Protein AF-0000000078760171 (afdb_homodimer)

Organism: Enterococcus faecium (strain ATCC BAA-472 / TX0016 / DO) (NCBI:txid333849)

Sequence (1732 aa):
MIYLLKNTIQWLKNHLGLFKTIFLISVIVIIVGELMSIGKTLSIQQLGETFATIPVWKSGLMLLIGLISVLPMVGYDIILNRMLEQKQNPRYLFETSWLINTINNIAGFGGFVSVGLRSELYGQKKESRNVIQALSKVFLFLMAGLSIYSLLSFLLVVFTPVAPFLKQYWIWLIGGGLYFPVVFLFTTFKKKGFLGGTSLKTQGQLLLVSLLEWTGVLFSFLSVGYLMEIRIDLWQTIPLFIAASVIGIVSMIPGEIGSFDVMMIIGLSAIGVPREIVVVWILLYRLFYYIIPFLIGIVFFFKNIGSTFDQRYSGIPKQLATEIAHKIVVVLLYFSGIMLVLSATIPQAFTEFRWLHSLNPLKFHFIIQFPSILLGFLLIIMGRGIAARVKRAYLPTIFLIVLALLYVLLSDFSFTPVVFLSILLLIILASKNELFREQLIYSWEWRTIDGIIIGALSLLYIVIGVYNLPDFPHRRHHFISFFLFPSEKIWFSGLLAIIAVSFMIVLFVHFLQGEKKQIGEAFNEEKALKILTTYGGNSDSQLIFLKDKRMFAYEKDGEPTVLLQFACFNNKCIVMGDPSGKKEDFPEAIEAFIEETDRLCYLPVFYETSEEIVMILHEFGYDFIKMGEEAYVDLNSFTTSGKKMKGTRAVLNRIEREGFTFDVLQPPFSTEQMSTFKNISDNWLGSRKEKGFSLGFFSEDYLQRAPIAVVKNTQEEIVAFATIMPTYTNNKVGTIDLMRYDSKKAPSGSMDFLFLHLFAYMKEEHIQWFNLGMAPLSNVGTSRKSFLQERIAYLVYEFGSHFYSFHGLREYKSKYATNWVSRYTLYSRDSWIAYVMIALLIIDNAPVEQTQGRISGLKKWIRRKYMIYLLKNTIQWLKNHLGLFKTIFLISVIVIIVGELMSIGKTLSIQQLGETFATIPVWKSGLMLLIGLISVLPMVGYDIILNRMLEQKQNPRYLFETSWLINTINNIAGFGGFVSVGLRSELYGQKKESRNVIQALSKVFLFLMAGLSIYSLLSFLLVVFTPVAPFLKQYWIWLIGGGLYFPVVFLFTTFKKKGFLGGTSLKTQGQLLLVSLLEWTGVLFSFLSVGYLMEIRIDLWQTIPLFIAASVIGIVSMIPGEIGSFDVMMIIGLSAIGVPREIVVVWILLYRLFYYIIPFLIGIVFFFKNIGSTFDQRYSGIPKQLATEIAHKIVVVLLYFSGIMLVLSATIPQAFTEFRWLHSLNPLKFHFIIQFPSILLGFLLIIMGRGIAARVKRAYLPTIFLIVLALLYVLLSDFSFTPVVFLSILLLIILASKNELFREQLIYSWEWRTIDGIIIGALSLLYIVIGVYNLPDFPHRRHHFISFFLFPSEKIWFSGLLAIIAVSFMIVLFVHFLQGEKKQIGEAFNEEKALKILTTYGGNSDSQLIFLKDKRMFAYEKDGEPTVLLQFACFNNKCIVMGDPSGKKEDFPEAIEAFIEETDRLCYLPVFYETSEEIVMILHEFGYDFIKMGEEAYVDLNSFTTSGKKMKGTRAVLNRIEREGFTFDVLQPPFSTEQMSTFKNISDNWLGSRKEKGFSLGFFSEDYLQRAPIAVVKNTQEEIVAFATIMPTYTNNKVGTIDLMRYDSKKAPSGSMDFLFLHLFAYMKEEHIQWFNLGMAPLSNVGTSRKSFLQERIAYLVYEFGSHFYSFHGLREYKSKYATNWVSRYTLYSRDSWIAYVMIALLIIDNAPVEQTQGRISGLKKWIRRKY

Nearest PDB structures (foldseek):
  4v36-assembly2_B  TM=9.295E-01  e=2.066E-29  Bacillus licheniformis
  4v36-assembly1_A  TM=9.347E-01  e=2.568E-29  Bacillus licheniformis
  5vrv-assembly3_E  TM=9.074E-01  e=1.550E-21  Agrobacterium fabrum str. C58
  5vrv-assembly1_A  TM=9.097E-01  e=3.700E-21  Agrobacterium fabrum str. C58
  7f47-assembly1_A  TM=4.117E-01  e=2.328E-34  Rhizobium etli CFN 42

Structure (mmCIF, N/CA/C/O backbone):
data_AF-0000000078760171-model_v1
#
loop_
_entity.id
_entity.type
_entity.pdbx_description
1 polymer 'Lysyl-tRNA synthetase (Class II)'
#
loop_
_atom_site.group_PDB
_atom_site.id
_atom_site.type_symbol
_atom_site.label_atom_id
_atom_site.label_alt_id
_atom_site.label_comp_id
_atom_site.label_asym_id
_atom_site.label_entity_id
_atom_site.label_seq_id
_atom_site.pdbx_PDB_ins_code
_atom_site.Cartn_x
_atom_site.Cartn_y
_atom_site.Cartn_z
_atom_site.occupancy
_atom_site.B_iso_or_equiv
_atom_site.auth_seq_id
_atom_site.auth_comp_id
_atom_site.auth_asym_id
_atom_site.auth_atom_id
_atom_site.pdbx_PDB_model_num
ATOM 1 N N . MET A 1 1 ? 50.406 2.068 18.047 1 42.66 1 MET A N 1
ATOM 2 C CA . MET A 1 1 ? 49.875 3.225 17.344 1 42.66 1 MET A CA 1
ATOM 3 C C . MET A 1 1 ? 49.719 2.928 15.852 1 42.66 1 MET A C 1
ATOM 5 O O . MET A 1 1 ? 48.719 3.258 15.242 1 42.66 1 MET A O 1
ATOM 9 N N . ILE A 1 2 ? 50.719 2.322 15.289 1 52.94 2 ILE A N 1
ATOM 10 C CA . ILE A 1 2 ? 50.688 1.949 13.883 1 52.94 2 ILE A CA 1
ATOM 11 C C . ILE A 1 2 ? 49.625 0.893 13.641 1 52.94 2 ILE A C 1
ATOM 13 O O . ILE A 1 2 ? 48.875 0.968 12.664 1 52.94 2 ILE A O 1
ATOM 17 N N . TYR A 1 3 ? 49.531 -0.061 14.516 1 53.34 3 TYR A N 1
ATOM 18 C CA . TYR A 1 3 ? 48.531 -1.101 14.375 1 53.34 3 TYR A CA 1
ATOM 19 C C . TYR A 1 3 ? 47.125 -0.518 14.516 1 53.34 3 TYR A C 1
ATOM 21 O O . TYR A 1 3 ? 46.219 -0.891 13.766 1 53.34 3 TYR A O 1
ATOM 29 N N . LEU A 1 4 ? 46.969 0.355 15.414 1 53.03 4 LEU A N 1
ATOM 30 C CA . LEU A 1 4 ? 45.688 1.028 15.57 1 53.03 4 LEU A CA 1
ATOM 31 C C . LEU A 1 4 ? 45.375 1.851 14.328 1 53.03 4 LEU A C 1
ATOM 33 O O . LEU A 1 4 ? 44.219 1.884 13.891 1 53.03 4 LEU A O 1
ATOM 37 N N . LEU A 1 5 ? 46.406 2.447 13.805 1 49.16 5 LEU A N 1
ATOM 38 C CA . LEU A 1 5 ? 46.25 3.221 12.578 1 49.16 5 LEU A CA 1
ATOM 39 C C . LEU A 1 5 ? 45.875 2.312 11.414 1 49.16 5 LEU A C 1
ATOM 41 O O . LEU A 1 5 ? 45 2.646 10.617 1 49.16 5 LEU A O 1
ATOM 45 N N . LYS A 1 6 ? 46.5 1.215 11.336 1 56.34 6 LYS A N 1
ATOM 46 C CA . LYS A 1 6 ? 46.219 0.278 10.258 1 56.34 6 LYS A CA 1
ATOM 47 C C . LYS A 1 6 ? 44.781 -0.27 10.383 1 56.34 6 LYS A C 1
ATOM 49 O O . LYS A 1 6 ? 44.094 -0.411 9.383 1 56.34 6 LYS A O 1
ATOM 54 N N . ASN A 1 7 ? 44.469 -0.596 11.562 1 57.31 7 ASN A N 1
ATOM 55 C CA . ASN A 1 7 ? 43.094 -1.089 11.805 1 57.31 7 ASN A CA 1
ATOM 56 C C . ASN A 1 7 ? 42.062 -0.009 11.547 1 57.31 7 ASN A C 1
ATOM 58 O O . ASN A 1 7 ? 40.969 -0.296 11.023 1 57.31 7 ASN A O 1
ATOM 62 N N . THR A 1 8 ? 42.469 1.151 11.922 1 56.75 8 THR A N 1
ATOM 63 C CA . THR A 1 8 ? 41.562 2.268 11.648 1 56.75 8 THR A CA 1
ATOM 64 C C . THR A 1 8 ? 41.469 2.529 10.148 1 56.75 8 THR A C 1
ATOM 66 O O . THR A 1 8 ? 40.375 2.816 9.633 1 56.75 8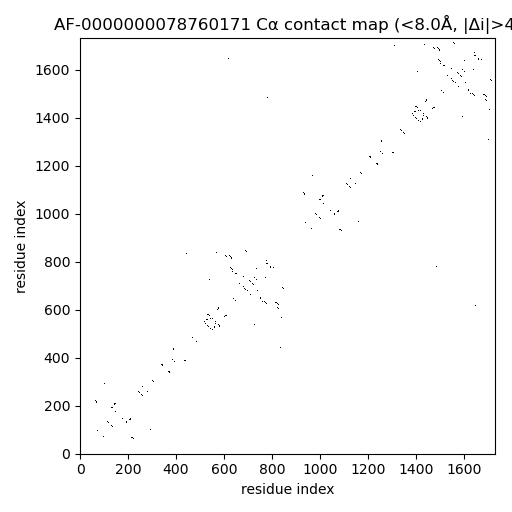 THR A O 1
ATOM 69 N N . ILE A 1 9 ? 42.594 2.432 9.539 1 54.97 9 ILE A N 1
ATOM 70 C CA . ILE A 1 9 ? 42.625 2.605 8.086 1 54.97 9 ILE A CA 1
ATOM 71 C C . ILE A 1 9 ? 41.844 1.487 7.418 1 54.97 9 ILE A C 1
ATOM 73 O O . ILE A 1 9 ? 41.062 1.735 6.477 1 54.97 9 ILE A O 1
ATOM 77 N N . GLN A 1 10 ? 42.094 0.292 7.879 1 57.75 10 GLN A N 1
ATOM 78 C CA . GLN A 1 10 ? 41.312 -0.83 7.34 1 57.75 10 GLN A CA 1
ATOM 79 C C . GLN A 1 10 ? 39.844 -0.684 7.652 1 57.75 10 GLN A C 1
ATOM 81 O O . GLN A 1 10 ? 38.969 -0.992 6.812 1 57.75 10 GLN A O 1
ATOM 86 N N . TRP A 1 11 ? 39.562 -0.302 8.805 1 58.06 11 TRP A N 1
ATOM 87 C CA . TRP A 1 11 ? 38.188 0.002 9.18 1 58.06 11 TRP A CA 1
ATOM 88 C C . TRP A 1 11 ? 37.625 1.103 8.289 1 58.06 11 TRP A C 1
ATOM 90 O O . TRP A 1 11 ? 36.469 1.013 7.84 1 58.06 11 TRP A O 1
ATOM 100 N N . LEU A 1 12 ? 38.375 2.096 8.062 1 55.66 12 LEU A N 1
ATOM 101 C CA . LEU A 1 12 ? 38 3.184 7.168 1 55.66 12 LEU A CA 1
ATOM 102 C C . LEU A 1 12 ? 37.812 2.678 5.742 1 55.66 12 LEU A C 1
ATOM 104 O O . LEU A 1 12 ? 36.875 3.092 5.051 1 55.66 12 LEU A O 1
ATOM 108 N N . LYS A 1 13 ? 38.656 1.796 5.434 1 57.06 13 LYS A N 1
ATOM 109 C CA . LYS A 1 13 ? 38.562 1.198 4.105 1 57.06 13 LYS A CA 1
ATOM 110 C C . LYS A 1 13 ? 37.312 0.336 3.971 1 57.06 13 LYS A C 1
ATOM 112 O O . LYS A 1 13 ? 36.656 0.348 2.93 1 57.06 13 LYS A O 1
ATOM 117 N N . ASN A 1 14 ? 37.094 -0.434 5.035 1 54.31 14 ASN A N 1
ATOM 118 C CA . ASN A 1 14 ? 35.938 -1.327 4.996 1 54.31 14 ASN A CA 1
ATOM 119 C C . ASN A 1 14 ? 34.625 -0.549 5.02 1 54.31 14 ASN A C 1
ATOM 121 O O . ASN A 1 14 ? 33.594 -1.03 4.523 1 54.31 14 ASN A O 1
ATOM 125 N N . HIS A 1 15 ? 34.719 0.646 5.555 1 50.69 15 HIS A N 1
ATOM 126 C CA . HIS A 1 15 ? 33.5 1.444 5.648 1 50.69 15 HIS A CA 1
ATOM 127 C C . HIS A 1 15 ? 33.562 2.658 4.727 1 50.69 15 HIS A C 1
ATOM 129 O O . HIS A 1 15 ? 32.875 3.654 4.953 1 50.69 15 HIS A O 1
ATOM 135 N N . LEU A 1 16 ? 34.438 2.572 3.916 1 53.69 16 LEU A N 1
ATOM 136 C CA . LEU A 1 16 ? 34.688 3.648 2.961 1 53.69 16 LEU A CA 1
ATOM 137 C C . LEU A 1 16 ? 33.406 4.012 2.221 1 53.69 16 LEU A C 1
ATOM 139 O O . LEU A 1 16 ? 33.156 5.184 1.941 1 53.69 16 LEU A O 1
ATOM 143 N N . GLY A 1 17 ? 32.688 3.07 1.892 1 51.47 17 GLY A N 1
ATOM 144 C CA . GLY A 1 17 ? 31.406 3.336 1.228 1 51.47 17 GLY A CA 1
ATOM 145 C C . GLY A 1 17 ? 30.453 4.156 2.072 1 51.47 17 GLY A C 1
ATOM 146 O O . GLY A 1 17 ? 29.828 5.098 1.574 1 51.47 17 GLY A O 1
ATOM 147 N N . LEU A 1 18 ? 30.344 3.771 3.248 1 53.06 18 LEU A N 1
ATOM 148 C CA . LEU A 1 18 ? 29.531 4.551 4.176 1 53.06 18 LEU A CA 1
ATOM 149 C C . LEU A 1 18 ? 30.094 5.961 4.336 1 53.06 18 LEU A C 1
ATOM 151 O O . LEU A 1 18 ? 29.328 6.93 4.383 1 53.06 18 LEU A O 1
ATOM 155 N N . PHE A 1 19 ? 31.359 6.023 4.375 1 52.34 19 PHE A N 1
ATOM 156 C CA . PHE A 1 19 ? 32 7.332 4.504 1 52.34 19 PHE A CA 1
ATOM 157 C C . PHE A 1 19 ? 31.75 8.172 3.254 1 52.34 19 PHE A C 1
ATOM 159 O O . PHE A 1 19 ? 31.547 9.383 3.344 1 52.34 19 PHE A O 1
ATOM 166 N N . LYS A 1 20 ? 31.781 7.43 2.246 1 49.75 20 LYS A N 1
ATOM 167 C CA . LYS A 1 20 ? 31.516 8.133 0.996 1 49.75 20 LYS A CA 1
ATOM 168 C C . LYS A 1 20 ? 30.078 8.656 0.963 1 49.75 20 LYS A C 1
ATOM 170 O O . LYS A 1 20 ? 29.828 9.789 0.539 1 49.75 20 LYS A O 1
ATOM 175 N N . THR A 1 21 ? 29.25 7.855 1.388 1 50.09 21 THR A N 1
ATOM 176 C CA . THR A 1 21 ? 27.844 8.273 1.422 1 50.09 21 THR A CA 1
ATOM 177 C C . THR A 1 21 ? 27.641 9.398 2.436 1 50.09 21 THR A C 1
ATOM 179 O O . THR A 1 21 ? 26.969 10.383 2.145 1 50.09 21 THR A O 1
ATOM 182 N N . ILE A 1 22 ? 28.219 9.227 3.479 1 52.97 22 ILE A N 1
ATOM 183 C CA . ILE A 1 22 ? 28.141 10.266 4.5 1 52.97 22 ILE A CA 1
ATOM 184 C C . ILE A 1 22 ? 28.781 11.555 3.979 1 52.97 22 ILE A C 1
ATOM 186 O O . ILE A 1 22 ? 28.25 12.648 4.18 1 52.97 22 ILE A O 1
ATOM 190 N N . PHE A 1 23 ? 29.844 11.328 3.305 1 52.88 23 PHE A N 1
ATOM 191 C CA . PHE A 1 23 ? 30.547 12.469 2.719 1 52.88 23 PHE A CA 1
ATOM 192 C C . PHE A 1 23 ? 29.641 13.195 1.721 1 52.88 23 PHE A C 1
ATOM 194 O O . PHE A 1 23 ? 29.516 14.414 1.772 1 52.88 23 PHE A O 1
ATOM 201 N N . LEU A 1 24 ? 29.094 12.391 0.939 1 50.31 24 LEU A N 1
ATOM 202 C CA . LEU A 1 24 ? 28.234 13 -0.073 1 50.31 24 LEU A CA 1
ATOM 203 C C . LEU A 1 24 ? 27.047 13.695 0.573 1 50.31 24 LEU A C 1
ATOM 205 O O . LEU A 1 24 ? 26.688 14.805 0.179 1 50.31 24 LEU A O 1
ATOM 209 N N . ILE A 1 25 ? 26.516 13.07 1.531 1 52.97 25 ILE A N 1
ATOM 210 C CA . ILE A 1 25 ? 25.391 13.672 2.236 1 52.97 25 ILE A CA 1
ATOM 211 C C . ILE A 1 25 ? 25.859 14.938 2.961 1 52.97 25 ILE A C 1
ATOM 213 O O . ILE A 1 25 ? 25.172 15.961 2.938 1 52.97 25 ILE A O 1
ATOM 217 N N . SER A 1 26 ? 26.969 14.805 3.475 1 54.44 26 SER A N 1
ATOM 218 C CA . SER A 1 26 ? 27.516 15.969 4.184 1 54.44 26 SER A CA 1
ATOM 219 C C . SER A 1 26 ? 27.75 17.125 3.23 1 54.44 26 SER A C 1
ATOM 221 O O . SER A 1 26 ? 27.469 18.281 3.572 1 54.44 26 SER A O 1
ATOM 223 N N . VAL A 1 27 ? 28.219 16.75 2.094 1 54.47 27 VAL A N 1
ATOM 224 C CA . VAL A 1 27 ? 28.469 17.781 1.091 1 54.47 27 VAL A CA 1
ATOM 225 C C . VAL A 1 27 ? 27.141 18.453 0.716 1 54.47 27 VAL A C 1
ATOM 227 O O . VAL A 1 27 ? 27.062 19.672 0.632 1 54.47 27 VAL A O 1
ATOM 230 N N . ILE A 1 28 ? 26.234 17.625 0.611 1 54.62 28 ILE A N 1
ATOM 231 C CA . ILE A 1 28 ? 24.922 18.156 0.244 1 54.62 28 ILE A CA 1
ATOM 232 C C . ILE A 1 28 ? 24.391 19.062 1.363 1 54.62 28 ILE A C 1
ATOM 234 O O . ILE A 1 28 ? 23.906 20.156 1.106 1 54.62 28 ILE A O 1
ATOM 238 N N . VAL A 1 29 ? 24.516 18.625 2.508 1 54.09 29 VAL A N 1
ATOM 239 C CA . VAL A 1 29 ? 24.047 19.391 3.662 1 54.09 29 VAL A CA 1
ATOM 240 C C . VAL A 1 29 ? 24.812 20.703 3.764 1 54.09 29 VAL A C 1
ATOM 242 O O . VAL A 1 29 ? 24.219 21.75 4.023 1 54.09 29 VAL A O 1
ATOM 245 N N . ILE A 1 30 ? 26.016 20.594 3.482 1 55.66 30 ILE A N 1
ATOM 246 C CA . ILE A 1 30 ? 26.859 21.781 3.557 1 55.66 30 ILE A CA 1
ATOM 247 C C . ILE A 1 30 ? 26.469 22.766 2.455 1 55.66 30 ILE A C 1
ATOM 249 O O . ILE A 1 30 ? 26.344 23.969 2.699 1 55.66 30 ILE A O 1
ATOM 253 N N . ILE A 1 31 ? 26.266 22.188 1.34 1 55.03 31 ILE A N 1
ATOM 254 C CA . ILE A 1 31 ? 25.875 23.031 0.217 1 55.03 31 ILE A CA 1
ATOM 255 C C . ILE A 1 31 ? 24.547 23.719 0.531 1 55.03 31 ILE A C 1
ATOM 257 O O . ILE A 1 31 ? 24.406 24.938 0.332 1 55.03 31 ILE A O 1
ATOM 261 N N . VAL A 1 32 ? 23.719 22.969 0.994 1 55.25 32 VAL A N 1
ATOM 262 C CA . VAL A 1 32 ? 22.406 23.516 1.303 1 55.25 32 VAL A CA 1
ATOM 263 C C . VAL A 1 32 ? 22.516 24.531 2.432 1 55.25 32 VAL A C 1
ATOM 265 O O . VAL A 1 32 ? 21.906 25.594 2.377 1 55.25 32 VAL A O 1
ATOM 268 N N . GLY A 1 33 ? 23.25 24.219 3.385 1 51.12 33 GLY A N 1
ATOM 269 C CA . GLY A 1 33 ? 23.484 25.156 4.473 1 51.12 33 GLY A CA 1
ATOM 270 C C . GLY A 1 33 ? 24.094 26.469 4.016 1 51.12 33 GLY A C 1
ATOM 271 O O . GLY A 1 33 ? 23.656 27.531 4.445 1 51.12 33 GLY A O 1
ATOM 272 N N . GLU A 1 34 ? 25.031 26.328 3.168 1 51.38 34 GLU A N 1
ATOM 273 C CA . GLU A 1 34 ? 25.688 27.516 2.656 1 51.38 34 GLU A CA 1
ATOM 274 C C . GLU A 1 34 ? 24.734 28.359 1.813 1 51.38 34 GLU A C 1
ATOM 276 O O . GLU A 1 34 ? 24.734 29.594 1.91 1 51.38 34 GLU A O 1
ATOM 281 N N . LEU A 1 35 ? 24.094 27.625 1.072 1 51.94 35 LEU A N 1
ATOM 282 C CA . LEU A 1 35 ? 23.125 28.359 0.252 1 51.94 35 LEU A CA 1
ATOM 283 C C . LEU A 1 35 ? 22.094 29.062 1.124 1 51.94 35 LEU A C 1
ATOM 285 O O . LEU A 1 35 ? 21.719 30.203 0.842 1 51.94 35 LEU A O 1
ATOM 289 N N . MET A 1 36 ? 21.75 28.438 2.15 1 51.22 36 MET A N 1
ATOM 290 C CA . MET A 1 36 ? 20.797 29.047 3.08 1 51.22 36 MET A CA 1
ATOM 291 C C . MET A 1 36 ? 21.406 30.219 3.812 1 51.22 36 MET A C 1
ATOM 293 O O . MET A 1 36 ? 20.75 31.234 4.051 1 51.22 36 MET A O 1
ATOM 297 N N . SER A 1 37 ? 22.641 30.078 4.121 1 51.75 37 SER A N 1
ATOM 298 C CA . SER A 1 37 ? 23.359 31.156 4.801 1 51.75 37 SER A CA 1
ATOM 299 C C . SER A 1 37 ? 23.5 32.375 3.895 1 51.75 37 SER A C 1
ATOM 301 O O . SER A 1 37 ? 23.312 33.5 4.332 1 51.75 37 SER A O 1
ATOM 303 N N . ILE A 1 38 ? 23.828 32 2.742 1 53.03 38 ILE A N 1
ATOM 304 C CA . ILE A 1 38 ? 23.938 33.094 1.766 1 53.03 38 ILE A CA 1
ATOM 305 C C . ILE A 1 38 ? 22.594 33.75 1.589 1 53.03 38 ILE A C 1
ATOM 307 O O . ILE A 1 38 ? 22.516 35 1.491 1 53.03 38 ILE A O 1
ATOM 311 N N . GLY A 1 39 ? 21.641 33 1.492 1 51.28 39 GLY A N 1
ATOM 312 C CA . GLY A 1 39 ? 20.297 33.5 1.348 1 51.28 39 GLY A CA 1
ATOM 313 C C . GLY A 1 39 ? 19.891 34.438 2.48 1 51.28 39 GLY A C 1
ATOM 314 O O . GLY A 1 39 ? 19.203 35.438 2.26 1 51.28 39 GLY A O 1
ATOM 315 N N . LYS A 1 40 ? 20.359 34.188 3.633 1 47.38 40 LYS A N 1
ATOM 316 C CA . LYS A 1 40 ? 20.016 35 4.812 1 47.38 40 LYS A CA 1
ATOM 317 C C . LYS A 1 40 ? 20.734 36.312 4.812 1 47.38 40 LYS A C 1
ATOM 319 O O . LYS A 1 40 ? 20.234 37.312 5.363 1 47.38 40 LYS A O 1
ATOM 324 N N . THR A 1 41 ? 21.891 36.25 4.324 1 46.44 41 THR A N 1
ATOM 325 C CA . THR A 1 41 ? 22.672 37.469 4.301 1 46.44 41 THR A CA 1
ATOM 326 C C . THR A 1 41 ? 22.219 38.375 3.164 1 46.44 41 THR A C 1
ATOM 328 O O . THR A 1 41 ? 22.547 39.562 3.143 1 46.44 41 THR A O 1
ATOM 331 N N . LEU A 1 42 ? 21.641 37.719 2.307 1 45.28 42 LEU A N 1
ATOM 332 C CA . LEU A 1 42 ? 21.203 38.5 1.142 1 45.28 42 LEU A CA 1
ATOM 333 C C . LEU A 1 42 ? 19.922 39.25 1.439 1 45.28 42 LEU A C 1
ATOM 335 O O . LEU A 1 42 ? 18.859 38.656 1.624 1 45.28 42 LEU A O 1
ATOM 339 N N . SER A 1 43 ? 20.078 40.344 2.113 1 51.59 43 SER A N 1
ATOM 340 C CA . SER A 1 43 ? 18.891 41.156 2.152 1 51.59 43 SER A CA 1
ATOM 341 C C . SER A 1 43 ? 18.297 41.344 0.757 1 51.59 43 SER A C 1
ATOM 343 O O . SER A 1 43 ? 18.859 42.094 -0.062 1 51.59 43 SER A O 1
ATOM 345 N N . ILE A 1 44 ? 17.547 40.5 0.394 1 53.72 44 ILE A N 1
ATOM 346 C CA . ILE A 1 44 ? 16.906 40.5 -0.919 1 53.72 44 ILE A CA 1
ATOM 347 C C . ILE A 1 44 ? 16.453 41.906 -1.281 1 53.72 44 ILE A C 1
ATOM 349 O O . ILE A 1 44 ? 16.531 42.312 -2.443 1 53.72 44 ILE A O 1
ATOM 353 N N . GLN A 1 45 ? 16.078 42.719 -0.283 1 57.19 45 GLN A N 1
ATOM 354 C CA . GLN A 1 45 ? 15.633 44.094 -0.538 1 57.19 45 GLN A CA 1
ATOM 355 C C . GLN A 1 45 ? 16.797 44.969 -0.998 1 57.19 45 GLN A C 1
ATOM 357 O O . GLN A 1 45 ? 16.672 45.719 -1.95 1 57.19 45 GLN A O 1
ATOM 362 N N . GLN A 1 46 ? 17.953 44.812 -0.421 1 60.44 46 GLN A N 1
ATOM 363 C CA . GLN A 1 46 ? 19.109 45.625 -0.78 1 60.44 46 GLN A CA 1
ATOM 364 C C . GLN A 1 46 ? 19.656 45.25 -2.15 1 60.44 46 GLN A C 1
ATOM 366 O O . GLN A 1 46 ? 20.047 46.094 -2.938 1 60.44 46 GLN A O 1
ATOM 371 N N . LEU A 1 47 ? 19.641 43.906 -2.428 1 63.25 47 LEU A N 1
ATOM 372 C CA . LEU A 1 47 ? 20.062 43.438 -3.742 1 63.25 47 LEU A CA 1
ATOM 373 C C . LEU A 1 47 ? 19.141 44 -4.836 1 63.25 47 LEU A C 1
ATOM 375 O O . LEU A 1 47 ? 19.609 44.406 -5.902 1 63.25 47 LEU A O 1
ATOM 379 N N . GLY A 1 48 ? 17.922 43.969 -4.516 1 63.28 48 GLY A N 1
ATOM 380 C CA . GLY A 1 48 ? 16.969 44.5 -5.469 1 63.28 48 GLY A CA 1
ATOM 381 C C . GLY A 1 48 ? 17.156 45.969 -5.758 1 63.28 48 GLY A C 1
ATOM 382 O O . GLY A 1 48 ? 17.109 46.375 -6.914 1 63.28 48 GLY A O 1
ATOM 383 N N . GLU A 1 49 ? 17.438 46.75 -4.68 1 67.12 49 GLU A N 1
ATOM 384 C CA . GLU A 1 49 ? 17.656 48.188 -4.836 1 67.12 49 GLU A CA 1
ATOM 385 C C . GLU A 1 49 ? 18.953 48.469 -5.613 1 67.12 49 GLU A C 1
ATOM 387 O O . GLU A 1 49 ? 19 49.344 -6.453 1 67.12 49 GLU A O 1
ATOM 392 N N . THR A 1 50 ? 19.859 47.594 -5.43 1 67.5 50 THR A N 1
ATOM 393 C CA . THR A 1 50 ? 21.141 47.781 -6.105 1 67.5 50 THR A CA 1
ATOM 394 C C . THR A 1 50 ? 21.031 47.438 -7.586 1 67.5 50 THR A C 1
ATOM 396 O O . THR A 1 50 ? 21.547 48.156 -8.438 1 67.5 50 THR A O 1
ATOM 399 N N . PHE A 1 51 ? 20.328 46.375 -7.789 1 69.19 51 PHE A N 1
ATOM 400 C CA . PHE A 1 51 ? 20.156 45.969 -9.172 1 69.19 51 PHE A CA 1
ATOM 401 C C . PHE A 1 51 ? 19.344 47 -9.953 1 69.19 51 PHE A C 1
ATOM 403 O O . PHE A 1 51 ? 19.516 47.125 -11.164 1 69.19 51 PHE A O 1
ATOM 410 N N . ALA A 1 52 ? 18.562 47.688 -9.141 1 67.06 52 ALA A N 1
ATOM 411 C CA . ALA A 1 52 ? 17.766 48.75 -9.781 1 67.06 52 ALA A CA 1
ATOM 412 C C . ALA A 1 52 ? 18.625 49.938 -10.156 1 67.06 52 ALA A C 1
ATOM 414 O O . ALA A 1 52 ? 18.312 50.656 -11.102 1 67.06 52 ALA A O 1
ATOM 415 N N . THR A 1 53 ? 19.734 50.156 -9.438 1 73.62 53 THR A N 1
ATOM 416 C CA . THR A 1 53 ? 20.547 51.344 -9.68 1 73.62 53 THR A CA 1
ATOM 417 C C . THR A 1 53 ? 21.672 51.031 -10.672 1 73.62 53 THR A C 1
ATOM 419 O O . THR A 1 53 ? 22.219 51.938 -11.305 1 73.62 53 THR A O 1
ATOM 422 N N . ILE A 1 54 ? 21.984 49.781 -10.875 1 80.31 54 ILE A N 1
ATOM 423 C CA . ILE A 1 54 ? 23.062 49.375 -11.789 1 80.31 54 ILE A CA 1
ATOM 424 C C . ILE A 1 54 ? 22.469 49.062 -13.164 1 80.31 54 ILE A C 1
ATOM 426 O O . ILE A 1 54 ? 21.547 48.281 -13.281 1 80.31 54 ILE A O 1
ATOM 430 N N . PRO A 1 55 ? 22.984 49.781 -14.18 1 83.44 55 PRO A N 1
ATOM 431 C CA . PRO A 1 55 ? 22.5 49.469 -15.531 1 83.44 55 PRO A CA 1
ATOM 432 C C . PRO A 1 55 ? 22.641 48 -15.891 1 83.44 55 PRO A C 1
ATOM 434 O O . PRO A 1 55 ? 23.594 47.344 -15.469 1 83.44 55 PRO A O 1
ATOM 437 N N . VAL A 1 56 ? 21.797 47.5 -16.688 1 83.12 56 VAL A N 1
ATOM 438 C CA . VAL A 1 56 ? 21.656 46.094 -17.031 1 83.12 56 VAL A CA 1
ATOM 439 C C . VAL A 1 56 ? 22.906 45.625 -17.781 1 83.12 56 VAL A C 1
ATOM 441 O O . VAL A 1 56 ? 23.344 44.469 -17.609 1 83.12 56 VAL A O 1
ATOM 444 N N . TRP A 1 57 ? 23.469 46.5 -18.516 1 88.69 57 TRP A N 1
ATOM 445 C CA . TRP A 1 57 ? 24.641 46.094 -19.281 1 88.69 57 TRP A CA 1
ATOM 446 C C . TRP A 1 57 ? 25.828 45.812 -18.359 1 88.69 57 TRP A C 1
ATOM 448 O O . TRP A 1 57 ? 26.641 44.938 -18.625 1 88.69 57 TRP A O 1
ATOM 458 N N . LYS A 1 58 ? 25.859 46.531 -17.266 1 90.38 58 LYS A N 1
ATOM 459 C CA . LYS A 1 58 ? 26.922 46.281 -16.297 1 90.38 58 LYS A CA 1
ATOM 460 C C . LYS A 1 58 ? 26.734 44.938 -15.586 1 90.38 58 LYS A C 1
ATOM 462 O O . LYS A 1 58 ? 27.703 44.219 -15.344 1 90.38 58 LYS A O 1
ATOM 467 N N . SER A 1 59 ? 25.5 44.688 -15.383 1 89.19 59 SER A N 1
ATOM 468 C CA . SER A 1 59 ? 25.219 43.406 -14.766 1 89.19 59 SER A CA 1
ATOM 469 C C . SER A 1 59 ? 25.531 42.25 -15.711 1 89.19 59 SER A C 1
ATOM 471 O O . SER A 1 59 ? 26.047 41.219 -15.289 1 89.19 59 SER A O 1
ATOM 473 N N . GLY A 1 60 ? 25.156 42.406 -17 1 91.69 60 GLY A N 1
ATOM 474 C CA . GLY A 1 60 ? 25.5 41.406 -18 1 91.69 60 GLY A CA 1
ATOM 475 C C . GLY A 1 60 ? 27 41.156 -18.125 1 91.69 60 GLY A C 1
ATOM 476 O O . GLY A 1 60 ? 27.438 40.031 -18.266 1 91.69 60 GLY A O 1
ATOM 477 N N . LEU A 1 61 ? 27.688 42.25 -18.016 1 92.69 61 LEU A N 1
ATOM 478 C CA . LEU A 1 61 ? 29.141 42.156 -18.078 1 92.69 61 LEU A CA 1
ATOM 479 C C . LEU A 1 61 ? 29.703 41.438 -16.859 1 92.69 61 LEU A C 1
ATOM 481 O O . LEU A 1 61 ? 30.656 40.656 -16.969 1 92.69 61 LEU A O 1
ATOM 485 N N . MET A 1 62 ? 29.156 41.75 -15.727 1 93.5 62 MET A N 1
ATOM 486 C CA . MET A 1 62 ? 29.578 41.031 -14.516 1 93.5 62 MET A CA 1
ATOM 487 C C . MET A 1 62 ? 29.359 39.531 -14.664 1 93.5 62 MET A C 1
ATOM 489 O O . MET A 1 62 ? 30.219 38.75 -14.266 1 93.5 62 MET A O 1
ATOM 493 N N . LEU A 1 63 ? 28.25 39.219 -15.266 1 93.25 63 LEU A N 1
ATOM 494 C CA . LEU A 1 63 ? 27.906 37.812 -15.484 1 93.25 63 LEU A CA 1
ATOM 495 C C . LEU A 1 63 ? 28.906 37.156 -16.422 1 93.25 63 LEU A C 1
ATOM 497 O O . LEU A 1 63 ? 29.422 36.062 -16.125 1 93.25 63 LEU A O 1
ATOM 501 N N . LEU A 1 64 ? 29.156 37.781 -17.5 1 94.06 64 LEU A N 1
ATOM 502 C CA . LEU A 1 64 ? 30.078 37.25 -18.5 1 94.06 64 LEU A CA 1
ATOM 503 C C . LEU A 1 64 ? 31.469 37.062 -17.906 1 94.06 64 LEU A C 1
ATOM 505 O O . LEU A 1 64 ? 32.125 36.031 -18.141 1 94.06 64 LEU A O 1
ATOM 509 N N . ILE A 1 65 ? 31.906 38 -17.141 1 94.38 65 ILE A N 1
ATOM 510 C CA . ILE A 1 65 ? 33.219 37.938 -16.516 1 94.38 65 ILE A CA 1
ATOM 511 C C . ILE A 1 65 ? 33.25 36.781 -15.516 1 94.38 65 ILE A C 1
ATOM 513 O O . ILE A 1 65 ? 34.25 36.031 -15.453 1 94.38 65 ILE A O 1
ATOM 517 N N . GLY A 1 66 ? 32.219 36.719 -14.766 1 93.12 66 GLY A N 1
ATOM 518 C CA . GLY A 1 66 ? 32.125 35.625 -13.828 1 93.12 66 GLY A CA 1
ATOM 519 C C . GLY A 1 66 ? 32.219 34.25 -14.5 1 93.12 66 GLY A C 1
ATOM 520 O O . GLY A 1 66 ? 32.938 33.375 -14.031 1 93.12 66 GLY A O 1
ATOM 521 N N . LEU A 1 67 ? 31.578 34.062 -15.609 1 94.31 67 LEU A N 1
ATOM 522 C CA . LEU A 1 67 ? 31.562 32.781 -16.328 1 94.31 67 LEU A CA 1
ATOM 523 C C . LEU A 1 67 ? 32.906 32.5 -16.969 1 94.31 67 LEU A C 1
ATOM 525 O O . LEU A 1 67 ? 33.406 31.375 -16.922 1 94.31 67 LEU A O 1
ATOM 529 N N . ILE A 1 68 ? 33.5 33.531 -17.5 1 94.19 68 ILE A N 1
ATOM 530 C CA . ILE A 1 68 ? 34.812 33.375 -18.156 1 94.19 68 ILE A CA 1
ATOM 531 C C . ILE A 1 68 ? 35.875 33.031 -17.109 1 94.19 68 ILE A C 1
ATOM 533 O O . ILE A 1 68 ? 36.781 32.281 -17.391 1 94.19 68 ILE A O 1
ATOM 537 N N . SER A 1 69 ? 35.688 33.562 -15.922 1 94 69 SER A N 1
ATOM 538 C CA . SER A 1 69 ? 36.656 33.344 -14.852 1 94 69 SER A CA 1
ATOM 539 C C . SER A 1 69 ? 36.656 31.906 -14.383 1 94 69 SER A C 1
ATOM 541 O O . SER A 1 69 ? 37.625 31.438 -13.82 1 94 69 SER A O 1
ATOM 543 N N . VAL A 1 70 ? 35.594 31.203 -14.641 1 93.38 70 VAL A N 1
ATOM 544 C CA . VAL A 1 70 ? 35.469 29.812 -14.195 1 93.38 70 VAL A CA 1
ATOM 545 C C . VAL A 1 70 ? 36.031 28.875 -15.273 1 93.38 70 VAL A C 1
ATOM 547 O O . VAL A 1 70 ? 36.406 27.75 -14.977 1 93.38 70 VAL A O 1
ATOM 550 N N . LEU A 1 71 ? 36.25 29.281 -16.453 1 93.31 71 LEU A N 1
ATOM 551 C CA . LEU A 1 71 ? 36.562 28.469 -17.609 1 93.31 71 LEU A CA 1
ATOM 552 C C . LEU A 1 71 ? 37.969 27.844 -17.453 1 93.31 71 LEU A C 1
ATOM 554 O O . LEU A 1 71 ? 38.156 26.672 -17.797 1 93.31 71 LEU A O 1
ATOM 558 N N . PRO A 1 72 ? 38.875 28.609 -16.906 1 93.5 72 PRO A N 1
ATOM 559 C CA . PRO A 1 72 ? 40.219 28.031 -16.812 1 93.5 72 PRO A CA 1
ATOM 560 C C . PRO A 1 72 ? 40.25 26.781 -15.938 1 93.5 72 PRO A C 1
ATOM 562 O O . PRO A 1 72 ? 41.156 25.938 -16.109 1 93.5 72 PRO A O 1
ATOM 565 N N . MET A 1 73 ? 39.375 26.641 -15.102 1 93.56 73 MET A N 1
ATOM 566 C CA . MET A 1 73 ? 39.375 25.516 -14.172 1 93.56 73 MET A CA 1
ATOM 567 C C . MET A 1 73 ? 39.156 24.203 -14.906 1 93.56 73 MET A C 1
ATOM 569 O O . MET A 1 73 ? 39.438 23.125 -14.383 1 93.56 73 MET A O 1
ATOM 573 N N . VAL A 1 74 ? 38.625 24.219 -16.094 1 93.94 74 VAL A N 1
ATOM 574 C CA . VAL A 1 74 ? 38.438 23.031 -16.906 1 93.94 74 VAL A CA 1
ATOM 575 C C . VAL A 1 74 ? 39.781 22.406 -17.234 1 93.94 74 VAL A C 1
ATOM 577 O O . VAL A 1 74 ? 39.875 21.188 -17.453 1 93.94 74 VAL A O 1
ATOM 580 N N . GLY A 1 75 ? 40.844 23.188 -17.188 1 94.06 75 GLY A N 1
ATOM 581 C CA . GLY A 1 75 ? 42.188 22.719 -17.469 1 94.06 75 GLY A CA 1
ATOM 582 C C . GLY A 1 75 ? 42.656 21.656 -16.5 1 94.06 75 GLY A C 1
ATOM 583 O O . GLY A 1 75 ? 43.406 20.766 -16.891 1 94.06 75 GLY A O 1
ATOM 584 N N . TYR A 1 76 ? 42.188 21.75 -15.266 1 93.5 76 TYR A N 1
ATOM 585 C CA . TYR A 1 76 ? 42.594 20.75 -14.281 1 93.5 76 TYR A CA 1
ATOM 586 C C . TYR A 1 76 ? 42.188 19.359 -14.75 1 93.5 76 TYR A C 1
ATOM 588 O O . TYR A 1 76 ? 42.969 18.406 -14.68 1 93.5 76 TYR A O 1
ATOM 596 N N . ASP A 1 77 ? 41 19.297 -15.25 1 93.06 77 ASP A N 1
ATOM 597 C CA . ASP A 1 77 ? 40.438 17.984 -15.578 1 93.06 77 ASP A CA 1
ATOM 598 C C . ASP A 1 77 ? 40.938 17.5 -16.938 1 93.06 77 ASP A C 1
ATOM 600 O O . ASP A 1 77 ? 41 16.297 -17.188 1 93.06 77 ASP A O 1
ATOM 604 N N . ILE A 1 78 ? 41.281 18.406 -17.812 1 92.69 78 ILE A N 1
ATOM 605 C CA . ILE A 1 78 ? 41.938 18 -19.047 1 92.69 78 ILE A CA 1
ATOM 606 C C . ILE A 1 78 ? 43.281 17.344 -18.734 1 92.69 78 ILE A C 1
ATOM 608 O O . ILE A 1 78 ? 43.594 16.281 -19.266 1 92.69 78 ILE A O 1
ATOM 612 N N . ILE A 1 79 ? 44 17.891 -17.859 1 93.06 79 ILE A N 1
ATOM 613 C CA . ILE A 1 79 ? 45.312 17.391 -17.484 1 93.06 79 ILE A CA 1
ATOM 614 C C . ILE A 1 79 ? 45.156 16.078 -16.719 1 93.06 79 ILE A C 1
ATOM 616 O O . ILE A 1 79 ? 45.875 15.117 -16.953 1 93.06 79 ILE A O 1
ATOM 620 N N . LEU A 1 80 ? 44.188 16.094 -15.852 1 91.38 80 LEU A N 1
ATOM 621 C CA . LEU A 1 80 ? 43.938 14.883 -15.086 1 91.38 80 LEU A CA 1
ATOM 622 C C . LEU A 1 80 ? 43.625 13.711 -16.016 1 91.38 80 LEU A C 1
ATOM 624 O O . LEU A 1 80 ? 44.156 12.609 -15.828 1 91.38 80 LEU A O 1
ATOM 628 N N . ASN A 1 81 ? 42.781 13.961 -16.984 1 90.19 81 ASN A N 1
ATOM 629 C CA . ASN A 1 81 ? 42.375 12.891 -17.906 1 90.19 81 ASN A CA 1
ATOM 630 C C . ASN A 1 81 ? 43.562 12.438 -18.766 1 90.19 81 ASN A C 1
ATOM 632 O O . ASN A 1 81 ? 43.656 11.266 -19.125 1 90.19 81 ASN A O 1
ATOM 636 N N . ARG A 1 82 ? 44.406 13.281 -19.031 1 88.38 82 ARG A N 1
ATOM 637 C CA . ARG A 1 82 ? 45.656 12.922 -19.734 1 88.38 82 ARG A CA 1
ATOM 638 C C . ARG A 1 82 ? 46.562 12.07 -18.859 1 88.38 82 ARG A C 1
ATOM 640 O O . ARG A 1 82 ? 47.156 11.102 -19.328 1 88.38 82 ARG A O 1
ATOM 647 N N . MET A 1 83 ? 46.625 12.453 -17.625 1 86.94 83 MET A N 1
ATOM 648 C CA . MET A 1 83 ? 47.438 11.688 -16.688 1 86.94 83 MET A CA 1
ATOM 649 C C . MET A 1 83 ? 46.875 10.273 -16.531 1 86.94 83 MET A C 1
ATOM 651 O O . MET A 1 83 ? 47.656 9.328 -16.328 1 86.94 83 MET A O 1
ATOM 655 N N . LEU A 1 84 ? 45.562 10.203 -16.625 1 87.12 84 LEU A N 1
ATOM 656 C CA . LEU A 1 84 ? 44.906 8.906 -16.469 1 87.12 84 LEU A CA 1
ATOM 657 C C . LEU A 1 84 ? 44.812 8.172 -17.797 1 87.12 84 LEU A C 1
ATOM 659 O O . LEU A 1 84 ? 44.281 7.07 -17.859 1 87.12 84 LEU A O 1
ATOM 663 N N . GLU A 1 85 ? 45.188 8.742 -18.828 1 81.88 85 GLU A N 1
ATOM 664 C CA . GLU A 1 85 ? 45.188 8.18 -20.172 1 81.88 85 GLU A CA 1
ATOM 665 C C . GLU A 1 85 ? 43.781 7.801 -20.594 1 81.88 85 GLU A C 1
ATOM 667 O O . GLU A 1 85 ? 43.562 6.711 -21.141 1 81.88 85 GLU A O 1
ATOM 672 N N . GLN A 1 86 ? 42.875 8.633 -20.219 1 82.44 86 GLN A N 1
ATOM 673 C CA . GLN A 1 86 ? 41.5 8.398 -20.594 1 82.44 86 GLN A CA 1
ATOM 674 C C . GLN A 1 86 ? 41.031 9.406 -21.641 1 82.44 86 GLN A C 1
ATOM 676 O O . GLN A 1 86 ? 41.438 10.562 -21.625 1 82.44 86 GLN A O 1
ATOM 681 N N . LYS A 1 87 ? 40.406 8.922 -22.656 1 79.62 87 LYS A N 1
ATOM 682 C CA . LYS A 1 87 ? 39.844 9.805 -23.672 1 79.62 87 LYS A CA 1
ATOM 683 C C . LYS A 1 87 ? 38.344 9.945 -23.5 1 79.62 87 LYS A C 1
ATOM 685 O O . LYS A 1 87 ? 37.594 9.039 -23.844 1 79.62 87 LYS A O 1
ATOM 690 N N . GLN A 1 88 ? 37.906 10.961 -22.828 1 80.25 88 GLN A N 1
ATOM 691 C CA . GLN A 1 88 ? 36.5 11.234 -22.641 1 80.25 88 GLN A CA 1
ATOM 692 C C . GLN A 1 88 ? 35.969 12.141 -23.75 1 80.25 88 GLN A C 1
ATOM 694 O O . GLN A 1 88 ? 36.719 12.891 -24.375 1 80.25 88 GLN A O 1
ATOM 699 N N . ASN A 1 89 ? 34.75 12.07 -24.062 1 83.88 89 ASN A N 1
ATOM 700 C CA . ASN A 1 89 ? 34.094 13.023 -24.953 1 83.88 89 ASN A CA 1
ATOM 701 C C . ASN A 1 89 ? 34.25 14.453 -24.469 1 83.88 89 ASN A C 1
ATOM 703 O O . ASN A 1 89 ? 34.062 14.734 -23.281 1 83.88 89 ASN A O 1
ATOM 707 N N . PRO A 1 90 ? 34.781 15.281 -25.234 1 88.75 90 PRO A N 1
ATOM 708 C CA . PRO A 1 90 ? 35.031 16.656 -24.812 1 88.75 90 PRO A CA 1
ATOM 709 C C . PRO A 1 90 ? 33.812 17.312 -24.188 1 88.75 90 PRO A C 1
ATOM 711 O O . PRO A 1 90 ? 33.938 18.109 -23.25 1 88.75 90 PRO A O 1
ATOM 714 N N . ARG A 1 91 ? 32.688 17.016 -24.688 1 87.75 91 ARG A N 1
ATOM 715 C CA . ARG A 1 91 ? 31.484 17.594 -24.109 1 87.75 91 ARG A CA 1
ATOM 716 C C . ARG A 1 91 ? 31.25 17.062 -22.703 1 87.75 91 ARG A C 1
ATOM 718 O O . ARG A 1 91 ? 30.906 17.828 -21.797 1 87.75 91 ARG A O 1
ATOM 725 N N . TYR A 1 92 ? 31.484 15.812 -22.562 1 85.56 92 TYR A N 1
ATOM 726 C CA . TYR A 1 92 ? 31.344 15.203 -21.25 1 85.56 92 TYR A CA 1
ATOM 727 C C . TYR A 1 92 ? 32.375 15.766 -20.281 1 85.56 92 TYR A C 1
ATOM 729 O O . TYR A 1 92 ? 32.031 16.094 -19.125 1 85.56 92 TYR A O 1
ATOM 737 N N . LEU A 1 93 ? 33.5 15.93 -20.797 1 89.38 93 LEU A N 1
ATOM 738 C CA . LEU A 1 93 ? 34.594 16.453 -19.969 1 89.38 93 LEU A CA 1
ATOM 739 C C . LEU A 1 93 ? 34.281 17.875 -19.531 1 89.38 93 LEU A C 1
ATOM 741 O O . LEU A 1 93 ? 34.5 18.234 -18.375 1 89.38 93 LEU A O 1
ATOM 745 N N . PHE A 1 94 ? 33.812 18.656 -20.453 1 91.94 94 PHE A N 1
ATOM 746 C CA . PHE A 1 94 ? 33.5 20.047 -20.156 1 91.94 94 PHE A CA 1
ATOM 747 C C . PHE A 1 94 ? 32.375 20.141 -19.109 1 91.94 94 PHE A C 1
ATOM 749 O O . PHE A 1 94 ? 32.5 20.859 -18.125 1 91.94 94 PHE A O 1
ATOM 756 N N . GLU A 1 95 ? 31.359 19.453 -19.281 1 89.69 95 GLU A N 1
ATOM 757 C CA . GLU A 1 95 ? 30.203 19.516 -18.406 1 89.69 95 GLU A CA 1
ATOM 758 C C . GLU A 1 95 ? 30.516 18.984 -17 1 89.69 95 GLU A C 1
ATOM 760 O O . GLU A 1 95 ? 30.125 19.594 -16 1 89.69 95 GLU A O 1
ATOM 765 N N . THR A 1 96 ? 31.234 17.922 -16.984 1 88 96 THR A N 1
ATOM 766 C CA . THR A 1 96 ? 31.547 17.328 -15.68 1 88 96 THR A CA 1
ATOM 767 C C . THR A 1 96 ? 32.594 18.172 -14.945 1 88 96 THR A C 1
ATOM 769 O O . THR A 1 96 ? 32.531 18.328 -13.727 1 88 96 THR A O 1
ATOM 772 N N . SER A 1 97 ? 33.531 18.703 -15.703 1 92.5 97 SER A N 1
ATOM 773 C CA . SER A 1 97 ? 34.531 19.562 -15.102 1 92.5 97 SER A CA 1
ATOM 774 C C . SER A 1 97 ? 33.906 20.828 -14.516 1 92.5 97 SER A C 1
ATOM 776 O O . SER A 1 97 ? 34.219 21.234 -13.406 1 92.5 97 SER A O 1
ATOM 778 N N . TRP A 1 98 ? 33 21.391 -15.312 1 92.62 98 TRP A N 1
ATOM 779 C CA . TRP A 1 98 ? 32.312 22.562 -14.844 1 92.62 98 TRP A CA 1
ATOM 780 C C . TRP A 1 98 ? 31.547 22.281 -13.547 1 92.62 98 TRP A C 1
ATOM 782 O O . TRP A 1 98 ? 31.625 23.047 -12.586 1 92.62 98 TRP A O 1
ATOM 792 N N . LEU A 1 99 ? 30.969 21.172 -13.562 1 88.75 99 LEU A N 1
ATOM 793 C CA . LEU A 1 99 ? 30.219 20.766 -12.391 1 88.75 99 LEU A CA 1
ATOM 794 C C . LEU A 1 99 ? 31.125 20.578 -11.188 1 88.75 99 LEU A C 1
ATOM 796 O O . LEU A 1 99 ? 30.859 21.125 -10.109 1 88.75 99 LEU A O 1
ATOM 800 N N . ILE A 1 100 ? 32.188 19.859 -11.312 1 89.06 100 ILE A N 1
ATOM 801 C CA . ILE A 1 100 ? 33.094 19.531 -10.219 1 89.06 100 ILE A CA 1
ATOM 802 C C . ILE A 1 100 ? 33.688 20.812 -9.648 1 89.06 100 ILE A C 1
ATOM 804 O O . ILE A 1 100 ? 33.688 21.016 -8.43 1 89.06 100 ILE A O 1
ATOM 808 N N . ASN A 1 101 ? 34.031 21.688 -10.516 1 90.88 101 ASN A N 1
ATOM 809 C CA . ASN A 1 101 ? 34.781 22.875 -10.078 1 90.88 101 ASN A CA 1
ATOM 810 C C . ASN A 1 101 ? 33.844 23.906 -9.445 1 90.88 101 ASN A C 1
ATOM 812 O O . ASN A 1 101 ? 34.219 24.578 -8.492 1 90.88 101 ASN A O 1
ATOM 816 N N . THR A 1 102 ? 32.688 24.016 -9.977 1 89.38 102 THR A N 1
ATOM 817 C CA . THR A 1 102 ? 31.75 24.984 -9.406 1 89.38 102 THR A CA 1
ATOM 818 C C . THR A 1 102 ? 31.234 24.484 -8.062 1 89.38 102 THR A C 1
ATOM 820 O O . THR A 1 102 ? 30.984 25.281 -7.152 1 89.38 102 THR A O 1
ATOM 823 N N . ILE A 1 103 ? 31.109 23.219 -7.918 1 84.69 103 ILE A N 1
ATOM 824 C CA . ILE A 1 103 ? 30.734 22.656 -6.625 1 84.69 103 ILE A CA 1
ATOM 825 C C . ILE A 1 103 ? 31.875 22.875 -5.625 1 84.69 103 ILE A C 1
ATOM 827 O O . ILE A 1 103 ? 31.641 23.234 -4.469 1 84.69 103 ILE A O 1
ATOM 831 N N . ASN A 1 104 ? 33.031 22.656 -6.117 1 84.12 104 ASN A N 1
ATOM 832 C CA . ASN A 1 104 ? 34.188 22.828 -5.27 1 84.12 104 ASN A CA 1
ATOM 833 C C . ASN A 1 104 ? 34.312 24.281 -4.789 1 84.12 104 ASN A C 1
ATOM 835 O O . ASN A 1 104 ? 34.75 24.531 -3.666 1 84.12 104 ASN A O 1
ATOM 839 N N . ASN A 1 105 ? 33.938 25.203 -5.59 1 84.12 105 ASN A N 1
ATOM 840 C CA . ASN A 1 105 ? 34.031 26.609 -5.23 1 84.12 105 ASN A CA 1
ATOM 841 C C . ASN A 1 105 ? 33.094 26.953 -4.078 1 84.12 105 ASN A C 1
ATOM 843 O O . ASN A 1 105 ? 33.406 27.781 -3.234 1 84.12 105 ASN A O 1
ATOM 847 N N . ILE A 1 106 ? 31.984 26.359 -4.086 1 74.88 106 ILE A N 1
ATOM 848 C CA . ILE A 1 106 ? 30.969 26.688 -3.078 1 74.88 106 ILE A CA 1
ATOM 849 C C . ILE A 1 106 ? 31.141 25.781 -1.86 1 74.88 106 ILE A C 1
ATOM 851 O O . ILE A 1 106 ? 31.031 26.234 -0.719 1 74.88 106 ILE A O 1
ATOM 855 N N . ALA A 1 107 ? 31.359 24.469 -2.154 1 69.62 107 ALA A N 1
ATOM 856 C CA . ALA A 1 107 ? 31.391 23.484 -1.066 1 69.62 107 ALA A CA 1
ATOM 857 C C . ALA A 1 107 ? 32.656 22.625 -1.15 1 69.62 107 ALA A C 1
ATOM 859 O O . ALA A 1 107 ? 32.562 21.391 -1.061 1 69.62 107 ALA A O 1
ATOM 860 N N . GLY A 1 108 ? 33.781 23.078 -1.457 1 64.81 108 GLY A N 1
ATOM 861 C CA . GLY A 1 108 ? 34.938 22.25 -1.782 1 64.81 108 GLY A CA 1
ATOM 862 C C . GLY A 1 108 ? 35.719 21.812 -0.56 1 64.81 108 GLY A C 1
ATOM 863 O O . GLY A 1 108 ? 36.531 20.891 -0.634 1 64.81 108 GLY A O 1
ATOM 864 N N . PHE A 1 109 ? 35.438 22.203 0.665 1 59.66 109 PHE A N 1
ATOM 865 C CA . PHE A 1 109 ? 36.188 21.891 1.865 1 59.66 109 PHE A CA 1
ATOM 866 C C . PHE A 1 109 ? 37.688 21.781 1.54 1 59.66 109 PHE A C 1
ATOM 868 O O . PHE A 1 109 ? 38.312 20.781 1.883 1 59.66 109 PHE A O 1
ATOM 875 N N . GLY A 1 110 ? 38.281 22.781 0.94 1 62.88 110 GLY A N 1
ATOM 876 C CA . GLY A 1 110 ? 39.688 22.766 0.584 1 62.88 110 GLY A CA 1
ATOM 877 C C . GLY A 1 110 ? 40 21.906 -0.618 1 62.88 110 GLY A C 1
ATOM 878 O O . GLY A 1 110 ? 41.156 21.547 -0.857 1 62.88 110 GLY A O 1
ATOM 879 N N . GLY A 1 111 ? 39 21.391 -1.388 1 70.44 111 GLY A N 1
ATOM 880 C CA . GLY A 1 111 ? 39.25 20.594 -2.572 1 70.44 111 GLY A CA 1
ATOM 881 C C . GLY A 1 111 ? 38.844 19.141 -2.396 1 70.44 111 GLY A C 1
ATOM 882 O O . GLY A 1 111 ? 38.844 18.359 -3.359 1 70.44 111 GLY A O 1
ATOM 883 N N . PHE A 1 112 ? 38.469 18.812 -1.313 1 72.38 112 PHE A N 1
ATOM 884 C CA . PHE A 1 112 ? 38.188 17.422 -1.028 1 72.38 112 PHE A CA 1
ATOM 885 C C . PHE A 1 112 ? 36.969 16.953 -1.806 1 72.38 112 PHE A C 1
ATOM 887 O O . PHE A 1 112 ? 36.906 15.812 -2.289 1 72.38 112 PHE A O 1
ATOM 894 N N . VAL A 1 113 ? 36.062 17.797 -1.915 1 75.44 113 VAL A N 1
ATOM 895 C CA . VAL A 1 113 ? 34.844 17.422 -2.641 1 75.44 113 VAL A CA 1
ATOM 896 C C . VAL A 1 113 ? 35.188 17.172 -4.105 1 75.44 113 VAL A C 1
ATOM 898 O O . VAL A 1 113 ? 34.656 16.234 -4.715 1 75.44 113 VAL A O 1
ATOM 901 N N . SER A 1 114 ? 36.094 17.953 -4.582 1 81.94 114 SER A N 1
ATOM 902 C CA . SER A 1 114 ? 36.469 17.797 -5.98 1 81.94 114 SER A CA 1
ATOM 903 C C . SER A 1 114 ? 37.188 16.469 -6.207 1 81.94 114 SER A C 1
ATOM 905 O O . SER A 1 114 ? 36.969 15.805 -7.23 1 81.94 114 SER A O 1
ATOM 907 N N . VAL A 1 115 ? 37.938 16.062 -5.234 1 81.38 115 VAL A N 1
ATOM 908 C CA . VAL A 1 115 ? 38.625 14.805 -5.355 1 81.38 115 VAL A CA 1
ATOM 909 C C . VAL A 1 115 ? 37.625 13.648 -5.375 1 81.38 115 VAL A C 1
ATOM 911 O O . VAL A 1 115 ? 37.75 12.719 -6.18 1 81.38 115 VAL A O 1
ATOM 914 N N . GLY A 1 116 ? 36.781 13.773 -4.477 1 76.56 116 GLY A N 1
ATOM 915 C CA . GLY A 1 116 ? 35.75 12.742 -4.414 1 76.56 116 GLY A CA 1
ATOM 916 C C . GLY A 1 116 ? 34.938 12.641 -5.684 1 76.56 116 GLY A C 1
ATOM 917 O O . GLY A 1 116 ? 34.688 11.539 -6.191 1 76.56 116 GLY A O 1
ATOM 918 N N . LEU A 1 117 ? 34.531 13.703 -6.215 1 79.25 117 LEU A N 1
ATOM 919 C CA . LEU A 1 117 ? 33.719 13.719 -7.41 1 79.25 117 LEU A CA 1
ATOM 920 C C . LEU A 1 117 ? 34.5 13.234 -8.625 1 79.25 117 LEU A C 1
ATOM 922 O O . LEU A 1 117 ? 33.938 12.492 -9.461 1 79.25 117 LEU A O 1
ATOM 926 N N . ARG A 1 118 ? 35.781 13.664 -8.68 1 85.62 118 ARG A N 1
ATOM 927 C CA . ARG A 1 118 ? 36.625 13.234 -9.781 1 85.62 118 ARG A CA 1
ATOM 928 C C . ARG A 1 118 ? 36.844 11.727 -9.734 1 85.62 118 ARG A C 1
ATOM 930 O O . ARG A 1 118 ? 36.875 11.062 -10.773 1 85.62 118 ARG A O 1
ATOM 937 N N . SER A 1 119 ? 36.938 11.297 -8.555 1 79.88 119 SER A N 1
ATOM 938 C CA . SER A 1 119 ? 37.156 9.859 -8.406 1 79.88 119 SER A CA 1
ATOM 939 C C . SER A 1 119 ? 35.938 9.078 -8.883 1 79.88 119 SER A C 1
ATOM 941 O O . SER A 1 119 ? 36.062 8.016 -9.5 1 79.88 119 SER A O 1
ATOM 943 N N . GLU A 1 120 ? 34.844 9.633 -8.656 1 72.19 120 GLU A N 1
ATOM 944 C CA . GLU A 1 120 ? 33.594 8.945 -9 1 72.19 120 GLU A CA 1
ATOM 945 C C . GLU A 1 120 ? 33.312 9.047 -10.492 1 72.19 120 GLU A C 1
ATOM 947 O O . GLU A 1 120 ? 32.875 8.078 -11.117 1 72.19 120 GLU A O 1
ATOM 952 N N . LEU A 1 121 ? 33.562 10.086 -11.047 1 76.5 121 LEU A N 1
ATOM 953 C CA . LEU A 1 121 ? 33.156 10.344 -12.422 1 76.5 121 LEU A CA 1
ATOM 954 C C . LEU A 1 121 ? 34.219 9.852 -13.406 1 76.5 121 LEU A C 1
ATOM 956 O O . LEU A 1 121 ? 33.875 9.375 -14.492 1 76.5 121 LEU A O 1
ATOM 960 N N . TYR A 1 122 ? 35.469 9.922 -12.922 1 77.38 122 TYR A N 1
ATOM 961 C CA . TYR A 1 122 ? 36.531 9.594 -13.859 1 77.38 122 TYR A CA 1
ATOM 962 C C . TYR A 1 122 ? 37.188 8.289 -13.477 1 77.38 122 TYR A C 1
ATOM 964 O O . TYR A 1 122 ? 38 7.742 -14.242 1 77.38 122 TYR A O 1
ATOM 972 N N . GLY A 1 123 ? 36.938 7.691 -12.336 1 69.88 123 GLY A N 1
ATOM 973 C CA . GLY A 1 123 ? 37.656 6.559 -11.812 1 69.88 123 GLY A CA 1
ATOM 974 C C . GLY A 1 123 ? 37.062 5.219 -12.219 1 69.88 123 GLY A C 1
ATOM 975 O O . GLY A 1 123 ? 37.594 4.168 -11.859 1 69.88 123 GLY A O 1
ATOM 976 N N . GLN A 1 124 ? 35.938 5.051 -12.812 1 61.25 124 GLN A N 1
ATOM 977 C CA . GLN A 1 124 ? 35.219 3.779 -12.961 1 61.25 124 GLN A CA 1
ATOM 978 C C . GLN A 1 124 ? 36.062 2.773 -13.742 1 61.25 124 GLN A C 1
ATOM 980 O O . GLN A 1 124 ? 36 1.569 -13.484 1 61.25 124 GLN A O 1
ATOM 985 N N . LYS A 1 125 ? 37 3.143 -14.734 1 57.47 125 LYS A N 1
ATOM 986 C CA . LYS A 1 125 ? 37.594 2.168 -15.656 1 57.47 125 LYS A CA 1
ATOM 987 C C . LYS A 1 125 ? 39.031 1.873 -15.289 1 57.47 125 LYS A C 1
ATOM 989 O O . LYS A 1 125 ? 39.688 1.08 -15.961 1 57.47 125 LYS A O 1
ATOM 994 N N . LYS A 1 126 ? 39.5 2.551 -14.156 1 61.59 126 LYS A N 1
ATOM 995 C CA . LYS A 1 126 ? 40.938 2.381 -13.93 1 61.59 126 LYS A CA 1
ATOM 996 C C . LYS A 1 126 ? 41.219 1.913 -12.5 1 61.59 126 LYS A C 1
ATOM 998 O O . LYS A 1 126 ? 40.312 1.933 -11.648 1 61.59 126 LYS A O 1
ATOM 1003 N N . GLU A 1 127 ? 42.344 1.392 -12.352 1 63.88 127 GLU A N 1
ATOM 1004 C CA . GLU A 1 127 ? 42.781 0.937 -11.039 1 63.88 127 GLU A CA 1
ATOM 1005 C C . GLU A 1 127 ? 42.719 2.062 -10.008 1 63.88 127 GLU A C 1
ATOM 1007 O O . GLU A 1 127 ? 43.125 3.189 -10.281 1 63.88 127 GLU A O 1
ATOM 1012 N N . SER A 1 128 ? 42.031 1.931 -8.906 1 68.69 128 SER A N 1
ATOM 1013 C CA . SER A 1 128 ? 41.75 2.902 -7.859 1 68.69 128 SER A CA 1
ATOM 1014 C C . SER A 1 128 ? 43.031 3.611 -7.398 1 68.69 128 SER A C 1
ATOM 1016 O O . SER A 1 128 ? 43 4.816 -7.137 1 68.69 128 SER A O 1
ATOM 1018 N N . ARG A 1 129 ? 44.156 2.934 -7.457 1 72.38 129 ARG A N 1
ATOM 1019 C CA . ARG A 1 129 ? 45.406 3.523 -6.969 1 72.38 129 ARG A CA 1
ATOM 1020 C C . ARG A 1 129 ? 45.906 4.609 -7.91 1 72.38 129 ARG A C 1
ATOM 1022 O O . ARG A 1 129 ? 46.344 5.668 -7.465 1 72.38 129 ARG A O 1
ATOM 1029 N N . ASN A 1 130 ? 45.844 4.324 -9.109 1 77.5 130 ASN A N 1
ATOM 1030 C CA . ASN A 1 130 ? 46.281 5.293 -10.109 1 77.5 130 ASN A CA 1
ATOM 1031 C C . ASN A 1 130 ? 45.406 6.531 -10.125 1 77.5 130 ASN A C 1
ATOM 1033 O O . ASN A 1 130 ? 45.875 7.648 -10.289 1 77.5 130 ASN A O 1
ATOM 1037 N N . VAL A 1 131 ? 44.25 6.324 -9.875 1 82.19 131 VAL A N 1
ATOM 1038 C CA . VAL A 1 131 ? 43.281 7.43 -9.883 1 82.19 131 VAL A CA 1
ATOM 1039 C C . VAL A 1 131 ? 43.531 8.328 -8.672 1 82.19 131 VAL A C 1
ATOM 1041 O O . VAL A 1 131 ? 43.625 9.555 -8.812 1 82.19 131 VAL A O 1
ATOM 1044 N N . ILE A 1 132 ? 43.844 7.699 -7.594 1 81.75 132 ILE A N 1
ATOM 1045 C CA . ILE A 1 132 ? 44.062 8.469 -6.371 1 81.75 132 ILE A CA 1
ATOM 1046 C C . ILE A 1 132 ? 45.375 9.227 -6.465 1 81.75 132 ILE A C 1
ATOM 1048 O O . ILE A 1 132 ? 45.469 10.359 -5.992 1 81.75 132 ILE A O 1
ATOM 1052 N N . GLN A 1 133 ? 46.344 8.602 -7.047 1 82.5 133 GLN A N 1
ATOM 1053 C CA . GLN A 1 133 ? 47.625 9.266 -7.215 1 82.5 133 GLN A CA 1
ATOM 1054 C C . GLN A 1 133 ? 47.5 10.484 -8.117 1 82.5 133 GLN A C 1
ATOM 1056 O O . GLN A 1 133 ? 48.031 11.555 -7.797 1 82.5 133 GLN A O 1
ATOM 1061 N N . ALA A 1 134 ? 46.875 10.305 -9.148 1 85.06 134 ALA A N 1
ATOM 1062 C CA . ALA A 1 134 ? 46.656 11.414 -10.078 1 85.06 134 ALA A CA 1
ATOM 1063 C C . ALA A 1 134 ? 45.844 12.523 -9.438 1 85.06 134 ALA A C 1
ATOM 1065 O O . ALA A 1 134 ? 46.156 13.711 -9.594 1 85.06 134 ALA A O 1
ATOM 1066 N N . LEU A 1 135 ? 44.906 12.148 -8.711 1 87.62 135 LEU A N 1
ATOM 1067 C CA . LEU A 1 135 ? 44.031 13.109 -8.039 1 87.62 135 LEU A CA 1
ATOM 1068 C C . LEU A 1 135 ? 44.781 13.883 -6.969 1 87.62 135 LEU A C 1
ATOM 1070 O O . LEU A 1 135 ? 44.594 15.086 -6.809 1 87.62 135 LEU A O 1
ATOM 1074 N N . SER A 1 136 ? 45.625 13.188 -6.273 1 85.31 136 SER A N 1
ATOM 1075 C CA . SER A 1 136 ? 46.406 13.844 -5.234 1 85.31 136 SER A CA 1
ATOM 1076 C C . SER A 1 136 ? 47.344 14.883 -5.824 1 85.31 136 SER A C 1
ATOM 1078 O O . SER A 1 136 ? 47.531 15.961 -5.246 1 85.31 136 SER A O 1
ATOM 1080 N N . LYS A 1 137 ? 47.875 14.617 -6.895 1 84.44 137 LYS A N 1
ATOM 1081 C CA . LYS A 1 137 ? 48.781 15.539 -7.551 1 84.44 137 LYS A CA 1
ATOM 1082 C C . LYS A 1 137 ? 48.062 16.797 -8.031 1 84.44 137 LYS A C 1
ATOM 1084 O O . LYS A 1 137 ? 48.562 17.906 -7.84 1 84.44 137 LYS A O 1
ATOM 1089 N N . VAL A 1 138 ? 47 16.609 -8.617 1 87.06 138 VAL A N 1
ATOM 1090 C CA . VAL A 1 138 ? 46.188 17.734 -9.078 1 87.06 138 VAL A CA 1
ATOM 1091 C C . VAL A 1 138 ? 45.719 18.562 -7.883 1 87.06 138 VAL A C 1
ATOM 1093 O O . VAL A 1 138 ? 45.75 19.797 -7.91 1 87.06 138 VAL A O 1
ATOM 1096 N N . PHE A 1 139 ? 45.375 17.891 -6.801 1 87.06 139 PHE A N 1
ATOM 1097 C CA . PHE A 1 139 ? 44.875 18.516 -5.582 1 87.06 139 PHE A CA 1
ATOM 1098 C C . PHE A 1 139 ? 45.906 19.453 -4.988 1 87.06 139 PHE A C 1
ATOM 1100 O O . PHE A 1 139 ? 45.594 20.562 -4.57 1 87.06 139 PHE A O 1
ATOM 1107 N N . LEU A 1 140 ? 47.094 19.109 -5.035 1 85.38 140 LEU A N 1
ATOM 1108 C CA . LEU A 1 140 ? 48.156 19.875 -4.422 1 85.38 140 LEU A CA 1
ATOM 1109 C C . LEU A 1 140 ? 48.438 21.172 -5.203 1 85.38 140 LEU A C 1
ATOM 1111 O O . LEU A 1 140 ? 48.875 22.156 -4.633 1 85.38 140 LEU A O 1
ATOM 1115 N N . PHE A 1 141 ? 48.062 21.203 -6.383 1 88.12 141 PHE A N 1
ATOM 1116 C CA . PHE A 1 141 ? 48.406 22.359 -7.211 1 88.12 141 PHE A CA 1
ATOM 1117 C C . PHE A 1 141 ? 47.219 23.297 -7.324 1 88.12 141 PHE A C 1
ATOM 1119 O O . PHE A 1 141 ? 47.344 24.375 -7.914 1 88.12 141 PHE A O 1
ATOM 1126 N N . LEU A 1 142 ? 46.094 22.938 -6.738 1 87.38 142 LEU A N 1
ATOM 1127 C CA . LEU A 1 142 ? 44.875 23.766 -6.82 1 87.38 142 LEU A CA 1
ATOM 1128 C C . LEU A 1 142 ? 45.125 25.141 -6.211 1 87.38 142 LEU A C 1
ATOM 1130 O O . LEU A 1 142 ? 44.625 26.156 -6.719 1 87.38 142 LEU A O 1
ATOM 1134 N N . MET A 1 143 ? 46 25.188 -5.184 1 88.69 143 MET A N 1
ATOM 1135 C CA . MET A 1 143 ? 46.188 26.453 -4.461 1 88.69 143 MET A CA 1
ATOM 1136 C C . MET A 1 143 ? 47.5 27.094 -4.859 1 88.69 143 MET A C 1
ATOM 1138 O O . MET A 1 143 ? 47.938 28.062 -4.227 1 88.69 143 MET A O 1
ATOM 1142 N N . ALA A 1 144 ? 48.094 26.625 -5.891 1 91.5 144 ALA A N 1
ATOM 1143 C CA . ALA A 1 144 ? 49.375 27.141 -6.32 1 91.5 144 ALA A CA 1
ATOM 1144 C C . ALA A 1 144 ? 49.25 28.562 -6.848 1 91.5 144 ALA A C 1
ATOM 1146 O O . ALA A 1 144 ? 50.125 29.406 -6.586 1 91.5 144 ALA A O 1
ATOM 1147 N N . GLY A 1 145 ? 48.188 28.781 -7.566 1 92.31 145 GLY A N 1
ATOM 1148 C CA . GLY A 1 145 ? 48 30.125 -8.062 1 92.31 145 GLY A CA 1
ATOM 1149 C C . GLY A 1 145 ? 47.781 31.156 -6.957 1 92.31 145 GLY A C 1
ATOM 1150 O O . GLY A 1 145 ? 48.344 32.25 -7.02 1 92.31 145 GLY A O 1
ATOM 1151 N N . LEU A 1 146 ? 47.062 30.797 -5.973 1 92.56 146 LEU A N 1
ATOM 1152 C CA . LEU A 1 146 ? 46.844 31.672 -4.824 1 92.56 146 LEU A CA 1
ATOM 1153 C C . LEU A 1 146 ? 48.156 31.938 -4.09 1 92.56 146 LEU A C 1
ATOM 1155 O O . LEU A 1 146 ? 48.406 33.031 -3.604 1 92.56 146 LEU A O 1
ATOM 1159 N N . SER A 1 147 ? 48.969 30.953 -4.062 1 94.56 147 SER A N 1
ATOM 1160 C CA . SER A 1 147 ? 50.281 31.078 -3.414 1 94.56 147 SER A CA 1
ATOM 1161 C C . SER A 1 147 ? 51.156 32.125 -4.125 1 94.56 147 SER A C 1
ATOM 1163 O O . SER A 1 147 ? 51.812 32.938 -3.477 1 94.56 147 SER A O 1
ATOM 1165 N N . ILE A 1 148 ? 51.125 32.125 -5.406 1 94.31 148 ILE A N 1
ATOM 1166 C CA . ILE A 1 148 ? 51.875 33.094 -6.188 1 94.31 148 ILE A CA 1
ATOM 1167 C C . ILE A 1 148 ? 51.344 34.5 -5.93 1 94.31 148 ILE A C 1
ATOM 1169 O O . ILE A 1 148 ? 52.125 35.406 -5.688 1 94.31 148 ILE A O 1
ATOM 1173 N N . TYR A 1 149 ? 50.062 34.625 -5.914 1 95.06 149 TYR A N 1
ATOM 1174 C CA . TYR A 1 149 ? 49.469 35.906 -5.664 1 95.06 149 TYR A CA 1
ATOM 1175 C C . TYR A 1 149 ? 49.75 36.375 -4.227 1 95.06 149 TYR A C 1
ATOM 1177 O O . TYR A 1 149 ? 49.875 37.562 -3.961 1 95.06 149 TYR A O 1
ATOM 1185 N N . SER A 1 150 ? 49.812 35.438 -3.346 1 94.88 150 SER A N 1
ATOM 1186 C CA . SER A 1 150 ? 50.125 35.75 -1.955 1 94.88 150 SER A CA 1
ATOM 1187 C C . SER A 1 150 ? 51.562 36.281 -1.812 1 94.88 150 SER A C 1
ATOM 1189 O O . SER A 1 150 ? 51.812 37.25 -1.085 1 94.88 150 SER A O 1
ATOM 1191 N N . LEU A 1 151 ? 52.469 35.688 -2.527 1 93.56 151 LEU A N 1
ATOM 1192 C CA . LEU A 1 151 ? 53.844 36.156 -2.508 1 93.56 151 LEU A CA 1
ATOM 1193 C C . LEU A 1 151 ? 53.969 37.531 -3.111 1 93.56 151 LEU A C 1
ATOM 1195 O O . LEU A 1 151 ? 54.656 38.406 -2.557 1 93.56 151 LEU A O 1
ATOM 1199 N N . LEU A 1 152 ? 53.281 37.75 -4.195 1 93 152 LEU A N 1
ATOM 1200 C CA . LEU A 1 152 ? 53.281 39.062 -4.84 1 93 152 LEU A CA 1
ATOM 1201 C C . LEU A 1 152 ? 52.688 40.125 -3.928 1 93 152 LEU A C 1
ATOM 1203 O O . LEU A 1 152 ? 53.188 41.219 -3.826 1 93 152 LEU A O 1
ATOM 1207 N N . SER A 1 153 ? 51.625 39.75 -3.27 1 93.69 153 SER A N 1
ATOM 1208 C CA . SER A 1 153 ? 50.938 40.656 -2.359 1 93.69 153 SER A CA 1
ATOM 1209 C C . SER A 1 153 ? 51.812 40.938 -1.132 1 93.69 153 SER A C 1
ATOM 1211 O O . SER A 1 153 ? 51.781 42.062 -0.603 1 93.69 153 SER A O 1
ATOM 1213 N N . PHE A 1 154 ? 52.531 39.969 -0.716 1 92.31 154 PHE A N 1
ATOM 1214 C CA . PHE A 1 154 ? 53.469 40.156 0.389 1 92.31 154 PHE A CA 1
ATOM 1215 C C . PHE A 1 154 ? 54.531 41.219 0.027 1 92.31 154 PHE A C 1
ATOM 1217 O O . PHE A 1 154 ? 54.812 42.125 0.811 1 92.31 154 PHE A O 1
ATOM 1224 N N . LEU A 1 155 ? 55 41.125 -1.213 1 90.75 155 LEU A N 1
ATOM 1225 C CA . LEU A 1 155 ? 56.031 42.094 -1.68 1 90.75 155 LEU A CA 1
ATOM 1226 C C . LEU A 1 155 ? 55.438 43.469 -1.802 1 90.75 155 LEU A C 1
ATOM 1228 O O . LEU A 1 155 ? 56.094 44.469 -1.466 1 90.75 155 LEU A O 1
ATOM 1232 N N . LEU A 1 156 ? 54.188 43.5 -2.146 1 89.56 156 LEU A N 1
ATOM 1233 C CA . LEU A 1 156 ? 53.531 44.781 -2.287 1 89.56 156 LEU A CA 1
ATOM 1234 C C . LEU A 1 156 ? 53.281 45.406 -0.924 1 89.56 156 LEU A C 1
ATOM 1236 O O . LEU A 1 156 ? 53.469 46.625 -0.764 1 89.56 156 LEU A O 1
ATOM 1240 N N . VAL A 1 157 ? 52.969 44.688 0.036 1 87.88 157 VAL A N 1
ATOM 1241 C CA . VAL A 1 157 ? 52.656 45.188 1.37 1 87.88 157 VAL A CA 1
ATOM 1242 C C . VAL A 1 157 ? 53.938 45.656 2.059 1 87.88 157 VAL A C 1
ATOM 1244 O O . VAL A 1 157 ? 53.938 46.625 2.791 1 87.88 157 VAL A O 1
ATOM 1247 N N . VAL A 1 158 ? 55.062 45 1.729 1 84.62 158 VAL A N 1
ATOM 1248 C CA . VAL A 1 158 ? 56.344 45.281 2.391 1 84.62 158 VAL A CA 1
ATOM 1249 C C . VAL A 1 158 ? 57 46.469 1.713 1 84.62 158 VAL A C 1
ATOM 1251 O O . VAL A 1 158 ? 57.594 47.344 2.383 1 84.62 158 VAL A O 1
ATOM 1254 N N . PHE A 1 159 ? 56.781 46.688 0.401 1 84.44 159 PHE A N 1
ATOM 1255 C CA . PHE A 1 159 ? 57.594 47.688 -0.326 1 84.44 159 PHE A CA 1
ATOM 1256 C C . PHE A 1 159 ? 56.75 48.906 -0.642 1 84.44 159 PHE A C 1
ATOM 1258 O O . PHE A 1 159 ? 57.312 49.938 -1.054 1 84.44 159 PHE A O 1
ATOM 1265 N N . THR A 1 160 ? 55.469 48.844 -0.519 1 82.12 160 THR A N 1
ATOM 1266 C CA . THR A 1 160 ? 54.656 50 -0.842 1 82.12 160 THR A CA 1
ATOM 1267 C C . THR A 1 160 ? 53.906 50.469 0.391 1 82.12 160 THR A C 1
ATOM 1269 O O . THR A 1 160 ? 53.656 49.688 1.318 1 82.12 160 THR A O 1
ATOM 1272 N N . PRO A 1 161 ? 53.719 51.812 0.477 1 79.38 161 PRO A N 1
ATOM 1273 C CA . PRO A 1 161 ? 52.938 52.312 1.605 1 79.38 161 PRO A CA 1
ATOM 1274 C C . PRO A 1 161 ? 51.469 51.906 1.543 1 79.38 161 PRO A C 1
ATOM 1276 O O . PRO A 1 161 ? 50.781 52.188 0.565 1 79.38 161 PRO A O 1
ATOM 1279 N N . VAL A 1 162 ? 51.094 50.969 2.34 1 79.75 162 VAL A N 1
ATOM 1280 C CA . VAL A 1 162 ? 49.719 50.469 2.391 1 79.75 162 VAL A CA 1
ATOM 1281 C C . VAL A 1 162 ? 49.094 50.812 3.744 1 79.75 162 VAL A C 1
ATOM 1283 O O . VAL A 1 162 ? 49.812 51.188 4.688 1 79.75 162 VAL A O 1
ATOM 1286 N N . ALA A 1 163 ? 47.875 50.812 3.873 1 79.81 163 ALA A N 1
ATOM 1287 C CA . ALA A 1 163 ? 47.125 51.094 5.105 1 79.81 163 ALA A CA 1
ATOM 1288 C C . ALA A 1 163 ? 47.594 50.188 6.238 1 79.81 163 ALA A C 1
ATOM 1290 O O . ALA A 1 163 ? 47.938 49.031 6.004 1 79.81 163 ALA A O 1
ATOM 1291 N N . PRO A 1 164 ? 47.719 50.75 7.441 1 75.25 164 PRO A N 1
ATOM 1292 C CA . PRO A 1 164 ? 48.188 49.969 8.602 1 75.25 164 PRO A CA 1
ATOM 1293 C C . PRO A 1 164 ? 47.375 48.688 8.812 1 75.25 164 PRO A C 1
ATOM 1295 O O . PRO A 1 164 ? 47.906 47.688 9.25 1 75.25 164 PRO A O 1
ATOM 1298 N N . PHE A 1 165 ? 46.219 48.781 8.438 1 76.88 165 PHE A N 1
ATOM 1299 C CA . PHE A 1 165 ? 45.344 47.625 8.625 1 76.88 165 PHE A CA 1
ATOM 1300 C C . PHE A 1 165 ? 45.812 46.438 7.789 1 76.88 165 PHE A C 1
ATOM 1302 O O . PHE A 1 165 ? 45.781 45.312 8.242 1 76.88 165 PHE A O 1
ATOM 1309 N N . LEU A 1 166 ? 46.406 46.688 6.68 1 80.19 166 LEU A N 1
ATOM 1310 C CA . LEU A 1 166 ? 46.844 45.656 5.762 1 80.19 166 LEU A CA 1
ATOM 1311 C C . LEU A 1 166 ? 48.219 45.125 6.188 1 80.19 166 LEU A C 1
ATOM 1313 O O . LEU A 1 166 ? 48.531 43.938 5.945 1 80.19 166 LEU A O 1
ATOM 1317 N N . LYS A 1 167 ? 48.938 45.906 6.863 1 79.94 167 LYS A N 1
ATOM 1318 C CA . LYS A 1 167 ? 50.312 45.531 7.262 1 79.94 167 LYS A CA 1
ATOM 1319 C C . LYS A 1 167 ? 50.281 44.406 8.289 1 79.94 167 LYS A C 1
ATOM 1321 O O . LYS A 1 167 ? 51.219 43.594 8.352 1 79.94 167 LYS A O 1
ATOM 1326 N N . GLN A 1 168 ? 49.188 44.375 8.977 1 77.56 168 GLN A N 1
ATOM 1327 C CA . GLN A 1 168 ? 49.094 43.375 10.031 1 77.56 168 GLN A CA 1
ATOM 1328 C C . GLN A 1 168 ? 48.906 41.969 9.453 1 77.56 168 GLN A C 1
ATOM 1330 O O . GLN A 1 168 ? 49.188 40.969 10.125 1 77.56 168 GLN A O 1
ATOM 1335 N N . TYR A 1 169 ? 48.594 41.812 8.242 1 80.38 169 TYR A N 1
ATOM 1336 C CA . TYR A 1 169 ? 48.281 40.5 7.691 1 80.38 169 TYR A CA 1
ATOM 1337 C C . TYR A 1 169 ? 49.438 39.969 6.871 1 80.38 169 TYR A C 1
ATOM 1339 O O . TYR A 1 169 ? 49.25 39.031 6.074 1 80.38 169 TYR A O 1
ATOM 1347 N N . TRP A 1 170 ? 50.594 40.406 7.047 1 82.44 170 TRP A N 1
ATOM 1348 C CA . TRP A 1 170 ? 51.781 40 6.297 1 82.44 170 TRP A CA 1
ATOM 1349 C C . TRP A 1 170 ? 52.125 38.531 6.574 1 82.44 170 TRP A C 1
ATOM 1351 O O . TRP A 1 170 ? 52.594 37.812 5.695 1 82.44 170 TRP A O 1
ATOM 1361 N N . ILE A 1 171 ? 51.75 38.031 7.719 1 82.12 171 ILE A N 1
ATOM 1362 C CA . ILE A 1 171 ? 52.062 36.656 8.102 1 82.12 171 ILE A CA 1
ATOM 1363 C C . ILE A 1 171 ? 51.219 35.719 7.238 1 82.12 171 ILE A C 1
ATOM 1365 O O . ILE A 1 171 ? 51.719 34.656 6.82 1 82.12 171 ILE A O 1
ATOM 1369 N N . TRP A 1 172 ? 50 36.062 7.004 1 86 172 TRP A N 1
ATOM 1370 C CA . TRP A 1 172 ? 49.125 35.219 6.195 1 86 172 TRP A CA 1
ATOM 1371 C C . TRP A 1 172 ? 49.562 35.219 4.734 1 86 172 TRP A C 1
ATOM 1373 O O . TRP A 1 172 ? 49.5 34.188 4.051 1 86 172 TRP A O 1
ATOM 1383 N N . LEU A 1 173 ? 50.125 36.312 4.32 1 90.69 173 LEU A N 1
ATOM 1384 C CA . LEU A 1 173 ? 50.562 36.438 2.938 1 90.69 173 LEU A CA 1
ATOM 1385 C C . LEU A 1 173 ? 51.844 35.625 2.717 1 90.69 173 LEU A C 1
ATOM 1387 O O . LEU A 1 173 ? 52 34.938 1.691 1 90.69 173 LEU A O 1
ATOM 1391 N N . ILE A 1 174 ? 52.688 35.625 3.707 1 89.31 174 ILE A N 1
ATOM 1392 C CA . ILE A 1 174 ? 53.906 34.844 3.564 1 89.31 174 ILE A CA 1
ATOM 1393 C C . ILE A 1 174 ? 53.594 33.344 3.744 1 89.31 174 ILE A C 1
ATOM 1395 O O . ILE A 1 174 ? 54.156 32.5 3.043 1 89.31 174 ILE A O 1
ATOM 1399 N N . GLY A 1 175 ? 52.812 33.031 4.73 1 87.5 175 GLY A N 1
ATOM 1400 C CA . GLY A 1 175 ? 52.375 31.672 4.895 1 87.5 175 GLY A CA 1
ATOM 1401 C C . GLY A 1 175 ? 51.719 31.094 3.65 1 87.5 175 GLY A C 1
ATOM 1402 O O . GLY A 1 175 ? 52.031 29.969 3.238 1 87.5 175 GLY A O 1
ATOM 1403 N N . GLY A 1 176 ? 50.812 31.859 3.053 1 90.06 176 GLY A N 1
ATOM 1404 C CA . GLY A 1 176 ? 50.188 31.453 1.806 1 90.06 176 GLY A CA 1
ATOM 1405 C C . GLY A 1 176 ? 51.156 31.406 0.639 1 90.06 176 GLY A C 1
ATOM 1406 O O . GLY A 1 176 ? 51.031 30.578 -0.253 1 90.06 176 GLY A O 1
ATOM 1407 N N . GLY A 1 177 ? 52.094 32.312 0.662 1 92 177 GLY A N 1
ATOM 1408 C CA . GLY A 1 177 ? 53.094 32.375 -0.409 1 92 177 GLY A CA 1
ATOM 1409 C C . GLY A 1 177 ? 54.062 31.234 -0.404 1 92 177 GLY A C 1
ATOM 1410 O O . GLY A 1 177 ? 54.594 30.844 -1.457 1 92 177 GLY A O 1
ATOM 1411 N N . LEU A 1 178 ? 54.281 30.656 0.697 1 90.31 178 LEU A N 1
ATOM 1412 C CA . LEU A 1 178 ? 55.25 29.578 0.813 1 90.31 178 LEU A CA 1
ATOM 1413 C C . LEU A 1 178 ? 54.625 28.234 0.477 1 90.31 178 LEU A C 1
ATOM 1415 O O . LEU A 1 178 ? 55.344 27.234 0.376 1 90.31 178 LEU A O 1
ATOM 1419 N N . TYR A 1 179 ? 53.406 28.25 0.233 1 90.19 179 TYR A N 1
ATOM 1420 C CA . TYR A 1 179 ? 52.688 27 -0.054 1 90.19 179 TYR A CA 1
ATOM 1421 C C . TYR A 1 179 ? 53.219 26.359 -1.338 1 90.19 179 TYR A C 1
ATOM 1423 O O . TYR A 1 179 ? 53.625 25.188 -1.347 1 90.19 179 TYR A O 1
ATOM 1431 N N . PHE A 1 180 ? 53.344 27.125 -2.424 1 89.19 180 PHE A N 1
ATOM 1432 C CA . PHE A 1 180 ? 53.719 26.562 -3.715 1 89.19 180 PHE A CA 1
ATOM 1433 C C . PHE A 1 180 ? 55.156 26.109 -3.691 1 89.19 180 PHE A C 1
ATOM 1435 O O . PHE A 1 180 ? 55.5 25.016 -4.156 1 89.19 180 PHE A O 1
ATOM 1442 N N . PRO A 1 181 ? 56.062 26.875 -3.168 1 88.06 181 PRO A N 1
ATOM 1443 C CA . PRO A 1 181 ? 57.438 26.422 -3.098 1 88.06 181 PRO A CA 1
ATOM 1444 C C . PRO A 1 181 ? 57.594 25.109 -2.322 1 88.06 181 PRO A C 1
ATOM 1446 O O . PRO A 1 181 ? 58.375 24.25 -2.705 1 88.06 181 PRO A O 1
ATOM 1449 N N . VAL A 1 182 ? 56.844 24.969 -1.362 1 86.56 182 VAL A N 1
ATOM 1450 C CA . VAL A 1 182 ? 56.906 23.734 -0.576 1 86.56 182 VAL A CA 1
ATOM 1451 C C . VAL A 1 182 ? 56.344 22.578 -1.396 1 86.56 182 VAL A C 1
ATOM 1453 O O . VAL A 1 182 ? 56.938 21.5 -1.432 1 86.56 182 VAL A O 1
ATOM 1456 N N . VAL A 1 183 ? 55.25 22.812 -2.043 1 87.06 183 VAL A N 1
ATOM 1457 C CA . VAL A 1 183 ? 54.625 21.781 -2.857 1 87.06 183 VAL A CA 1
ATOM 1458 C C . VAL A 1 183 ? 55.531 21.422 -4.031 1 87.06 183 VAL A C 1
ATOM 1460 O O . VAL A 1 183 ? 55.688 20.25 -4.375 1 87.06 183 VAL A O 1
ATOM 1463 N N . PHE A 1 184 ? 56.125 22.469 -4.656 1 85.69 184 PHE A N 1
ATOM 1464 C CA . PHE A 1 184 ? 57 22.266 -5.793 1 85.69 184 PHE A CA 1
ATOM 1465 C C . PHE A 1 184 ? 58.219 21.422 -5.395 1 85.69 184 PHE A C 1
ATOM 1467 O O . PHE A 1 184 ? 58.594 20.484 -6.113 1 85.69 184 PHE A O 1
ATOM 1474 N N . LEU A 1 185 ? 58.75 21.641 -4.234 1 82.25 185 LEU A N 1
ATOM 1475 C CA . LEU A 1 185 ? 59.906 20.906 -3.752 1 82.25 185 LEU A CA 1
ATOM 1476 C C . LEU A 1 185 ? 59.531 19.453 -3.443 1 82.25 185 LEU A C 1
ATOM 1478 O O . LEU A 1 185 ? 60.281 18.531 -3.787 1 82.25 185 LEU A O 1
ATOM 1482 N N . PHE A 1 186 ? 58.406 19.266 -2.898 1 78.69 186 PHE A N 1
ATOM 1483 C CA . PHE A 1 186 ? 58 17.922 -2.508 1 78.69 186 PHE A CA 1
ATOM 1484 C C . PHE A 1 186 ? 57.625 17.094 -3.732 1 78.69 186 PHE A C 1
ATOM 1486 O O . PHE A 1 186 ? 57.906 15.891 -3.766 1 78.69 186 PHE A O 1
ATOM 1493 N N . THR A 1 187 ? 57.031 17.703 -4.66 1 79.25 187 THR A N 1
ATOM 1494 C CA . THR A 1 187 ? 56.562 16.953 -5.824 1 79.25 187 THR A CA 1
ATOM 1495 C C . THR A 1 187 ? 57.719 16.656 -6.773 1 79.25 187 THR A C 1
ATOM 1497 O O . THR A 1 187 ? 57.688 15.688 -7.523 1 79.25 187 THR A O 1
ATOM 1500 N N . THR A 1 188 ? 58.75 17.484 -6.836 1 76.31 188 THR A N 1
ATOM 1501 C CA . THR A 1 188 ? 59.906 17.297 -7.73 1 76.31 188 THR A CA 1
ATOM 1502 C C . THR A 1 188 ? 60.906 16.328 -7.133 1 76.31 188 THR A C 1
ATOM 1504 O O . THR A 1 188 ? 61.5 15.523 -7.852 1 76.31 188 THR A O 1
ATOM 1507 N N . PHE A 1 189 ? 61.031 16.344 -5.859 1 71.69 189 PHE A N 1
ATOM 1508 C CA . PHE A 1 189 ? 62.094 15.539 -5.266 1 71.69 189 PHE A CA 1
ATOM 1509 C C . PHE A 1 189 ? 61.594 14.117 -4.996 1 71.69 189 PHE A C 1
ATOM 1511 O O . PHE A 1 189 ? 62.406 13.18 -5 1 71.69 189 PHE A O 1
ATOM 1518 N N . LYS A 1 190 ? 60.281 14.008 -4.766 1 67.69 190 LYS A N 1
ATOM 1519 C CA . LYS A 1 190 ? 59.812 12.648 -4.516 1 67.69 190 LYS A CA 1
ATOM 1520 C C . LYS A 1 190 ? 59.438 11.945 -5.816 1 67.69 190 LYS A C 1
ATOM 1522 O O . LYS A 1 190 ? 58.656 12.469 -6.605 1 67.69 190 LYS A O 1
ATOM 1527 N N . LYS A 1 191 ? 60.125 10.969 -6.266 1 62.03 191 LYS A N 1
ATOM 1528 C CA . LYS A 1 191 ? 60.062 10.312 -7.566 1 62.03 191 LYS A CA 1
ATOM 1529 C C . LYS A 1 191 ? 58.812 9.445 -7.699 1 62.03 191 LYS A C 1
ATOM 1531 O O . LYS A 1 191 ? 58.281 9.297 -8.797 1 62.03 191 LYS A O 1
ATOM 1536 N N . LYS A 1 192 ? 58.344 8.75 -6.586 1 66.56 192 LYS A N 1
ATOM 1537 C CA . LYS A 1 192 ? 57.25 7.781 -6.723 1 66.56 192 LYS A CA 1
ATOM 1538 C C . LYS A 1 192 ? 56.219 7.941 -5.602 1 66.56 192 LYS A C 1
ATOM 1540 O O . LYS A 1 192 ? 56.5 8.578 -4.586 1 66.56 192 LYS A O 1
ATOM 1545 N N . GLY A 1 193 ? 54.875 7.77 -5.836 1 64.81 193 GLY A N 1
ATOM 1546 C CA . GLY A 1 193 ? 53.844 7.664 -4.824 1 64.81 193 GLY A CA 1
ATOM 1547 C C . GLY A 1 193 ? 52.688 8.625 -5.043 1 64.81 193 GLY A C 1
ATOM 1548 O O . GLY A 1 193 ? 52.438 9.07 -6.172 1 64.81 193 GLY A O 1
ATOM 1549 N N . PHE A 1 194 ? 52.031 8.953 -3.961 1 69.81 194 PHE A N 1
ATOM 1550 C CA . PHE A 1 194 ? 50.812 9.766 -3.947 1 69.81 194 PHE A CA 1
ATOM 1551 C C . PHE A 1 194 ? 51.156 11.242 -4.164 1 69.81 194 PHE A C 1
ATOM 1553 O O . PHE A 1 194 ? 50.312 12 -4.676 1 69.81 194 PHE A O 1
ATOM 1560 N N . LEU A 1 195 ? 52.406 11.641 -3.961 1 70.81 195 LEU A N 1
ATOM 1561 C CA . LEU A 1 195 ? 52.75 13.055 -4.023 1 70.81 195 LEU A CA 1
ATOM 1562 C C . LEU A 1 195 ? 53.812 13.305 -5.082 1 70.81 195 LEU A C 1
ATOM 1564 O O . LEU A 1 195 ? 53.938 14.414 -5.59 1 70.81 195 LEU A O 1
ATOM 1568 N N . GLY A 1 196 ? 54.594 12.195 -5.516 1 70 196 GLY A N 1
ATOM 1569 C CA . GLY A 1 196 ? 55.75 12.359 -6.375 1 70 196 GLY A CA 1
ATOM 1570 C C . GLY A 1 196 ? 55.594 11.734 -7.746 1 70 196 GLY A C 1
ATOM 1571 O O . GLY A 1 196 ? 54.594 11.031 -7.992 1 70 196 GLY A O 1
ATOM 1572 N N . GLY A 1 197 ? 56.438 12.211 -8.797 1 69.69 197 GLY A N 1
ATOM 1573 C CA . GLY A 1 197 ? 56.531 11.57 -10.094 1 69.69 197 GLY A CA 1
ATOM 1574 C C . GLY A 1 197 ? 55.844 12.328 -11.203 1 69.69 197 GLY A C 1
ATOM 1575 O O . GLY A 1 197 ? 55.531 11.75 -12.25 1 69.69 197 GLY A O 1
ATOM 1576 N N . THR A 1 198 ? 55.5 13.539 -10.938 1 77.5 198 THR A N 1
ATOM 1577 C CA . THR A 1 198 ? 54.844 14.289 -11.992 1 77.5 198 THR A CA 1
ATOM 1578 C C . THR A 1 198 ? 55.844 15.023 -12.859 1 77.5 198 THR A C 1
ATOM 1580 O O . THR A 1 198 ? 56.844 15.562 -12.344 1 77.5 198 THR A O 1
ATOM 1583 N N . SER A 1 199 ? 55.781 14.906 -14.117 1 82.81 199 SER A N 1
ATOM 1584 C CA . SER A 1 199 ? 56.688 15.578 -15.055 1 82.81 199 SER A CA 1
ATOM 1585 C C . SER A 1 199 ? 56.625 17.094 -14.883 1 82.81 199 SER A C 1
ATOM 1587 O O . SER A 1 199 ? 55.625 17.641 -14.461 1 82.81 199 SER A O 1
ATOM 1589 N N . LEU A 1 200 ? 57.688 17.797 -15.062 1 86.06 200 LEU A N 1
ATOM 1590 C CA . LEU A 1 200 ? 57.812 19.25 -14.961 1 86.06 200 LEU A CA 1
ATOM 1591 C C . LEU A 1 200 ? 56.812 19.938 -15.906 1 86.06 200 LEU A C 1
ATOM 1593 O O . LEU A 1 200 ? 56.281 21 -15.594 1 86.06 200 LEU A O 1
ATOM 1597 N N . LYS A 1 201 ? 56.562 19.297 -16.953 1 88.25 201 LYS A N 1
ATOM 1598 C CA . LYS A 1 201 ? 55.594 19.844 -17.891 1 88.25 201 LYS A CA 1
ATOM 1599 C C . LYS A 1 201 ? 54.188 19.844 -17.312 1 88.25 201 LYS A C 1
ATOM 1601 O O . LYS A 1 201 ? 53.5 20.844 -17.406 1 88.25 201 LYS A O 1
ATOM 1606 N N . THR A 1 202 ? 53.906 18.812 -16.656 1 89.62 202 THR A N 1
ATOM 1607 C CA . THR A 1 202 ? 52.562 18.688 -16.047 1 89.62 202 THR A CA 1
ATOM 1608 C C . THR A 1 202 ? 52.438 19.641 -14.867 1 89.62 202 THR A C 1
ATOM 1610 O O . THR A 1 202 ? 51.375 20.234 -14.664 1 89.62 202 THR A O 1
ATOM 1613 N N . GLN A 1 203 ? 53.5 19.781 -14.156 1 90.06 203 GLN A N 1
ATOM 1614 C CA . GLN A 1 203 ? 53.469 20.719 -13.031 1 90.06 203 GLN A CA 1
ATOM 1615 C C . GLN A 1 203 ? 53.312 22.156 -13.516 1 90.06 203 GLN A C 1
ATOM 1617 O O . GLN A 1 203 ? 52.562 22.922 -12.906 1 90.06 203 GLN A O 1
ATOM 1622 N N . GLY A 1 204 ? 54 22.453 -14.578 1 91.56 204 GLY A N 1
ATOM 1623 C CA . GLY A 1 204 ? 53.875 23.781 -15.148 1 91.56 204 GLY A CA 1
ATOM 1624 C C . GLY A 1 204 ? 52.469 24.062 -15.672 1 91.56 204 GLY A C 1
ATOM 1625 O O . GLY A 1 204 ? 51.969 25.172 -15.508 1 91.56 204 GLY A O 1
ATOM 1626 N N . GLN A 1 205 ? 51.906 23.078 -16.25 1 93.44 205 GLN A N 1
ATOM 1627 C CA . GLN A 1 205 ? 50.531 23.234 -16.766 1 93.44 205 GLN A CA 1
ATOM 1628 C C . GLN A 1 205 ? 49.531 23.438 -15.625 1 93.44 205 GLN A C 1
ATOM 1630 O O . GLN A 1 205 ? 48.656 24.266 -15.719 1 93.44 205 GLN A O 1
ATOM 1635 N N . LEU A 1 206 ? 49.75 22.641 -14.578 1 93.12 206 LEU A N 1
ATOM 1636 C CA . LEU A 1 206 ? 48.875 22.766 -13.422 1 93.12 206 LEU A CA 1
ATOM 1637 C C . LEU A 1 206 ? 49.031 24.141 -12.766 1 93.12 206 LEU A C 1
ATOM 1639 O O . LEU A 1 206 ? 48.031 24.75 -12.344 1 93.12 206 LEU A O 1
ATOM 1643 N N . LEU A 1 207 ? 50.219 24.578 -12.664 1 93.38 207 LEU A N 1
ATOM 1644 C CA . LEU A 1 207 ? 50.5 25.906 -12.117 1 93.38 207 LEU A CA 1
ATOM 1645 C C . LEU A 1 207 ? 49.844 26.984 -12.969 1 93.38 207 LEU A C 1
ATOM 1647 O O . LEU A 1 207 ? 49.25 27.938 -12.438 1 93.38 207 LEU A O 1
ATOM 1651 N N . LEU A 1 208 ? 49.969 26.812 -14.242 1 94.38 208 LEU A N 1
ATOM 1652 C CA . LEU A 1 208 ? 49.375 27.781 -15.156 1 94.38 208 LEU A CA 1
ATOM 1653 C C . LEU A 1 208 ? 47.875 27.828 -14.992 1 94.38 208 LEU A C 1
ATOM 1655 O O . LEU A 1 208 ? 47.281 28.922 -14.953 1 94.38 208 LEU A O 1
ATOM 1659 N N . VAL A 1 209 ? 47.25 26.688 -14.953 1 95.06 209 VAL A N 1
ATOM 1660 C CA . VAL A 1 209 ? 45.781 26.625 -14.789 1 95.06 209 VAL A CA 1
ATOM 1661 C C . VAL A 1 209 ? 45.375 27.266 -13.469 1 95.06 209 VAL A C 1
ATOM 1663 O O . VAL A 1 209 ? 44.438 28.047 -13.414 1 95.06 209 VAL A O 1
ATOM 1666 N N . SER A 1 210 ? 46.125 27 -12.406 1 94.31 210 SER A N 1
ATOM 1667 C CA . SER A 1 210 ? 45.812 27.578 -11.102 1 94.31 210 SER A CA 1
ATOM 1668 C C . SER A 1 210 ? 46 29.094 -11.109 1 94.31 210 SER A C 1
ATOM 1670 O O . SER A 1 210 ? 45.188 29.812 -10.508 1 94.31 210 SER A O 1
ATOM 1672 N N . LEU A 1 211 ? 47.031 29.531 -11.758 1 94.94 211 LEU A N 1
ATOM 1673 C CA . LEU A 1 211 ? 47.281 30.953 -11.867 1 94.94 211 LEU A CA 1
ATOM 1674 C C . LEU A 1 211 ? 46.125 31.641 -12.625 1 94.94 211 LEU A C 1
ATOM 1676 O O . LEU A 1 211 ? 45.688 32.719 -12.227 1 94.94 211 LEU A O 1
ATOM 1680 N N . LEU A 1 212 ? 45.75 31.031 -13.664 1 95.5 212 LEU A N 1
ATOM 1681 C CA . LEU A 1 212 ? 44.656 31.594 -14.453 1 95.5 212 LEU A CA 1
ATOM 1682 C C . LEU A 1 212 ? 43.344 31.578 -13.648 1 95.5 212 LEU A C 1
ATOM 1684 O O . LEU A 1 212 ? 42.562 32.531 -13.742 1 95.5 212 LEU A O 1
ATOM 1688 N N . GLU A 1 213 ? 43.125 30.547 -12.961 1 94.38 213 GLU A N 1
ATOM 1689 C CA . GLU A 1 213 ? 41.938 30.453 -12.102 1 94.38 213 GLU A CA 1
ATOM 1690 C C . GLU A 1 213 ? 41.906 31.609 -11.109 1 94.38 213 GLU A C 1
ATOM 1692 O O . GLU A 1 213 ? 40.875 32.312 -11.031 1 94.38 213 GLU A O 1
ATOM 1697 N N . TRP A 1 214 ? 42.938 31.891 -10.383 1 94.19 214 TRP A N 1
ATOM 1698 C CA . TRP A 1 214 ? 42.938 32.875 -9.32 1 94.19 214 TRP A CA 1
ATOM 1699 C C . TRP A 1 214 ? 43 34.281 -9.906 1 94.19 214 TRP A C 1
ATOM 1701 O O . TRP A 1 214 ? 42.531 35.25 -9.289 1 94.19 214 TRP A O 1
ATOM 1711 N N . THR A 1 215 ? 43.594 34.344 -11.109 1 95.31 215 THR A N 1
ATOM 1712 C CA . THR A 1 215 ? 43.5 35.594 -11.82 1 95.31 215 THR A CA 1
ATOM 1713 C C . THR A 1 215 ? 42.062 35.906 -12.156 1 95.31 215 THR A C 1
ATOM 1715 O O . THR A 1 215 ? 41.625 37.062 -12.031 1 95.31 215 THR A O 1
ATOM 1718 N N . GLY A 1 216 ? 41.406 34.906 -12.57 1 94.81 216 GLY A N 1
ATOM 1719 C CA . GLY A 1 216 ? 40 35.062 -12.844 1 94.81 216 GLY A CA 1
ATOM 1720 C C . GLY A 1 216 ? 39.188 35.469 -11.617 1 94.81 216 GLY A C 1
ATOM 1721 O O . GLY A 1 216 ? 38.312 36.344 -11.695 1 94.81 216 GLY A O 1
ATOM 1722 N N . VAL A 1 217 ? 39.5 34.875 -10.477 1 93.94 217 VAL A N 1
ATOM 1723 C CA . VAL A 1 217 ? 38.812 35.156 -9.219 1 93.94 217 VAL A CA 1
ATOM 1724 C C . VAL A 1 217 ? 39.031 36.625 -8.844 1 93.94 217 VAL A C 1
ATOM 1726 O O . VAL A 1 217 ? 38.094 37.344 -8.547 1 93.94 217 VAL A O 1
ATOM 1729 N N . LEU A 1 218 ? 40.281 37.031 -8.883 1 94.5 218 LEU A N 1
ATOM 1730 C CA . LEU A 1 218 ? 40.656 38.406 -8.547 1 94.5 218 LEU A CA 1
ATOM 1731 C C . LEU A 1 218 ? 40.031 39.406 -9.523 1 94.5 218 LEU A C 1
ATOM 1733 O O . LEU A 1 218 ? 39.469 40.406 -9.109 1 94.5 218 LEU A O 1
ATOM 1737 N N . PHE A 1 219 ? 40.062 39 -10.742 1 94.69 219 PHE A N 1
ATOM 1738 C CA . PHE A 1 219 ? 39.531 39.844 -11.781 1 94.69 219 PHE A CA 1
ATOM 1739 C C . PHE A 1 219 ? 38.031 40 -11.633 1 94.69 219 PHE A C 1
ATOM 1741 O O . PHE A 1 219 ? 37.469 41.094 -11.812 1 94.69 219 PHE A O 1
ATOM 1748 N N . SER A 1 220 ? 37.344 38.969 -11.367 1 95.5 220 SER A N 1
ATOM 1749 C CA . SER A 1 220 ? 35.906 39 -11.18 1 95.5 220 SER A CA 1
ATOM 1750 C C . SER A 1 220 ? 35.531 39.906 -10.016 1 95.5 220 SER A C 1
ATOM 1752 O O . SER A 1 220 ? 34.594 40.719 -10.117 1 95.5 220 SER A O 1
ATOM 1754 N N . PHE A 1 221 ? 36.312 39.875 -8.906 1 94.88 221 PHE A N 1
ATOM 1755 C CA . PHE A 1 221 ? 36.031 40.719 -7.742 1 94.88 221 PHE A CA 1
ATOM 1756 C C . PHE A 1 221 ? 36.25 42.188 -8.055 1 94.88 221 PHE A C 1
ATOM 1758 O O . PHE A 1 221 ? 35.406 43.031 -7.762 1 94.88 221 PHE A O 1
ATOM 1765 N N . LEU A 1 222 ? 37.375 42.469 -8.719 1 94.81 222 LEU A N 1
ATOM 1766 C CA . LEU A 1 222 ? 37.75 43.844 -9.031 1 94.81 222 LEU A CA 1
ATOM 1767 C C . LEU A 1 222 ? 36.781 44.438 -10.07 1 94.81 222 LEU A C 1
ATOM 1769 O O . LEU A 1 222 ? 36.438 45.625 -9.992 1 94.81 222 LEU A O 1
ATOM 1773 N N . SER A 1 223 ? 36.375 43.594 -10.984 1 94.62 223 SER A N 1
ATOM 1774 C CA . SER A 1 223 ? 35.5 44.062 -12.039 1 94.62 223 SER A CA 1
ATOM 1775 C C . SER A 1 223 ? 34.125 44.438 -11.469 1 94.62 223 SER A C 1
ATOM 1777 O O . SER A 1 223 ? 33.531 45.406 -11.898 1 94.62 223 SER A O 1
ATOM 1779 N N . VAL A 1 224 ? 33.688 43.688 -10.539 1 94.19 224 VAL A N 1
ATOM 1780 C CA . VAL A 1 224 ? 32.406 44 -9.914 1 94.19 224 VAL A CA 1
ATOM 1781 C C . VAL A 1 224 ? 32.5 45.375 -9.203 1 94.19 224 VAL A C 1
ATOM 1783 O O . VAL A 1 224 ? 31.625 46.219 -9.359 1 94.19 224 VAL A O 1
ATOM 1786 N N . GLY A 1 225 ? 33.594 45.688 -8.453 1 91.88 225 GLY A N 1
ATOM 1787 C CA . GLY A 1 225 ? 33.812 46.969 -7.805 1 91.88 225 GLY A CA 1
ATOM 1788 C C . GLY A 1 225 ? 33.906 48.125 -8.781 1 91.88 225 GLY A C 1
ATOM 1789 O O . GLY A 1 225 ? 33.312 49.188 -8.562 1 91.88 225 GLY A O 1
ATOM 1790 N N . TYR A 1 226 ? 34.562 47.75 -9.836 1 92.94 226 TYR A N 1
ATOM 1791 C CA . TYR A 1 226 ? 34.75 48.781 -10.859 1 92.94 226 TYR A CA 1
ATOM 1792 C C . TYR A 1 226 ? 33.406 49.125 -11.523 1 92.94 226 TYR A C 1
ATOM 1794 O O . TYR A 1 226 ? 33.094 50.312 -11.734 1 92.94 226 TYR A O 1
ATOM 1802 N N . LEU A 1 227 ? 32.656 48.188 -11.797 1 91.81 227 LEU A N 1
ATOM 1803 C CA . LEU A 1 227 ? 31.391 48.375 -12.508 1 91.81 227 LEU A CA 1
ATOM 1804 C C . LEU A 1 227 ? 30.344 48.969 -11.586 1 91.81 227 LEU A C 1
ATOM 1806 O O . LEU A 1 227 ? 29.375 49.594 -12.062 1 91.81 227 LEU A O 1
ATOM 1810 N N . MET A 1 228 ? 30.578 48.906 -10.297 1 89.25 228 MET A N 1
ATOM 1811 C CA . MET A 1 228 ? 29.734 49.594 -9.32 1 89.25 228 MET A CA 1
ATOM 1812 C C . MET A 1 228 ? 30.172 51.031 -9.148 1 89.25 228 MET A C 1
ATOM 1814 O O . MET A 1 228 ? 29.578 51.781 -8.352 1 89.25 228 MET A O 1
ATOM 1818 N N . GLU A 1 229 ? 31.266 51.438 -9.844 1 87.06 229 GLU A N 1
ATOM 1819 C CA . GLU A 1 229 ? 31.797 52.812 -9.859 1 87.06 229 GLU A CA 1
ATOM 1820 C C . GLU A 1 229 ? 32.406 53.188 -8.508 1 87.06 229 GLU A C 1
ATOM 1822 O O . GLU A 1 229 ? 32.219 54.312 -8.039 1 87.06 229 GLU A O 1
ATOM 1827 N N . ILE A 1 230 ? 32.938 52.188 -7.973 1 87.62 230 ILE A N 1
ATOM 1828 C CA . ILE A 1 230 ? 33.656 52.438 -6.73 1 87.62 230 ILE A CA 1
ATOM 1829 C C . ILE A 1 230 ? 35.125 52.781 -7.043 1 87.62 230 ILE A C 1
ATOM 1831 O O . ILE A 1 230 ? 35.719 52.156 -7.93 1 87.62 230 ILE A O 1
ATOM 1835 N N . ARG A 1 231 ? 35.594 53.844 -6.41 1 82.62 231 ARG A N 1
ATOM 1836 C CA . ARG A 1 231 ? 37 54.188 -6.586 1 82.62 231 ARG A CA 1
ATOM 1837 C C . ARG A 1 231 ? 37.906 53.188 -5.871 1 82.62 231 ARG A C 1
ATOM 1839 O O . ARG A 1 231 ? 37.938 53.125 -4.641 1 82.62 231 ARG A O 1
ATOM 1846 N N . ILE A 1 232 ? 38.562 52.344 -6.664 1 78.19 232 ILE A N 1
ATOM 1847 C CA . ILE A 1 232 ? 39.312 51.219 -6.129 1 78.19 232 ILE A CA 1
ATOM 1848 C C . ILE A 1 232 ? 40.812 51.531 -6.184 1 78.19 232 ILE A C 1
ATOM 1850 O O . ILE A 1 232 ? 41.344 51.938 -7.23 1 78.19 232 ILE A O 1
ATOM 1854 N N . ASP A 1 233 ? 41.438 51.5 -5.043 1 85.75 233 ASP A N 1
ATOM 1855 C CA . ASP A 1 233 ? 42.906 51.5 -5.02 1 85.75 233 ASP A CA 1
ATOM 1856 C C . ASP A 1 233 ? 43.438 50.062 -5.191 1 85.75 233 ASP A C 1
ATOM 1858 O O . ASP A 1 233 ? 43.375 49.25 -4.258 1 85.75 233 ASP A O 1
ATOM 1862 N N . LEU A 1 234 ? 43.938 49.75 -6.359 1 87.19 234 LEU A N 1
ATOM 1863 C CA . LEU A 1 234 ? 44.344 48.375 -6.715 1 87.19 234 LEU A CA 1
ATOM 1864 C C . LEU A 1 234 ? 45.469 47.906 -5.82 1 87.19 234 LEU A C 1
ATOM 1866 O O . LEU A 1 234 ? 45.531 46.719 -5.461 1 87.19 234 LEU A O 1
ATOM 1870 N N . TRP A 1 235 ? 46.312 48.781 -5.398 1 86.38 235 TRP A N 1
ATOM 1871 C CA . TRP A 1 235 ? 47.5 48.438 -4.621 1 86.38 235 TRP A CA 1
ATOM 1872 C C . TRP A 1 235 ? 47.125 47.969 -3.217 1 86.38 235 TRP A C 1
ATOM 1874 O O . TRP A 1 235 ? 47.844 47.219 -2.59 1 86.38 235 TRP A O 1
ATOM 1884 N N . GLN A 1 236 ? 45.969 48.406 -2.789 1 88.19 236 GLN A N 1
ATOM 1885 C CA . GLN A 1 236 ? 45.531 48.031 -1.447 1 88.19 236 GLN A CA 1
ATOM 1886 C C . GLN A 1 236 ? 44.469 46.938 -1.499 1 88.19 236 GLN A C 1
ATOM 1888 O O . GLN A 1 236 ? 44.469 46.031 -0.651 1 88.19 236 GLN A O 1
ATOM 1893 N N . THR A 1 237 ? 43.75 47 -2.535 1 91.06 237 THR A N 1
ATOM 1894 C CA . THR A 1 237 ? 42.625 46.094 -2.617 1 91.06 237 THR A CA 1
ATOM 1895 C C . THR A 1 237 ? 43.094 44.688 -2.963 1 91.06 237 THR A C 1
ATOM 1897 O O . THR A 1 237 ? 42.562 43.688 -2.434 1 91.06 237 THR A O 1
ATOM 1900 N N . ILE A 1 238 ? 44.062 44.5 -3.787 1 93.19 238 ILE A N 1
ATOM 1901 C CA . ILE A 1 238 ? 44.531 43.188 -4.238 1 93.19 238 ILE A CA 1
ATOM 1902 C C . ILE A 1 238 ? 45.156 42.406 -3.066 1 93.19 238 ILE A C 1
ATOM 1904 O O . ILE A 1 238 ? 44.75 41.281 -2.781 1 93.19 238 ILE A O 1
ATOM 1908 N N . PRO A 1 239 ? 46.125 43.031 -2.348 1 91.5 239 PRO A N 1
ATOM 1909 C CA . PRO A 1 239 ? 46.656 42.312 -1.198 1 91.5 239 PRO A CA 1
ATOM 1910 C C . PRO A 1 239 ? 45.594 42 -0.139 1 91.5 239 PRO A C 1
ATOM 1912 O O . PRO A 1 239 ? 45.688 40.969 0.527 1 91.5 239 PRO A O 1
ATOM 1915 N N . LEU A 1 240 ? 44.656 42.906 0.017 1 89.56 240 LEU A N 1
ATOM 1916 C CA . LEU A 1 240 ? 43.562 42.656 0.967 1 89.56 240 LEU A CA 1
ATOM 1917 C C . LEU A 1 240 ? 42.75 41.438 0.547 1 89.56 240 LEU A C 1
ATOM 1919 O O . LEU A 1 240 ? 42.438 40.594 1.375 1 89.56 240 LEU A O 1
ATOM 1923 N N . PHE A 1 241 ? 42.406 41.375 -0.688 1 93.31 241 PHE A N 1
ATOM 1924 C CA . PHE A 1 241 ? 41.625 40.281 -1.23 1 93.31 241 PHE A CA 1
ATOM 1925 C C . PHE A 1 241 ? 42.375 38.938 -1.078 1 93.31 241 PHE A C 1
ATOM 1927 O O . PHE A 1 241 ? 41.781 37.938 -0.691 1 93.31 241 PHE A O 1
ATOM 1934 N N . ILE A 1 242 ? 43.625 38.969 -1.408 1 93.88 242 ILE A N 1
ATOM 1935 C CA . ILE A 1 242 ? 44.406 37.75 -1.345 1 93.88 242 ILE A CA 1
ATOM 1936 C C . ILE A 1 242 ? 44.562 37.312 0.108 1 93.88 242 ILE A C 1
ATOM 1938 O O . ILE A 1 242 ? 44.438 36.125 0.413 1 93.88 242 ILE A O 1
ATOM 1942 N N . ALA A 1 243 ? 44.844 38.25 1.008 1 88.56 243 ALA A N 1
ATOM 1943 C CA . ALA A 1 243 ? 44.906 37.938 2.428 1 88.56 243 ALA A CA 1
ATOM 1944 C C . ALA A 1 243 ? 43.594 37.344 2.941 1 88.56 243 ALA A C 1
ATOM 1946 O O . ALA A 1 243 ? 43.594 36.375 3.67 1 88.56 243 ALA A O 1
ATOM 1947 N N . ALA A 1 244 ? 42.531 38 2.551 1 87.94 244 ALA A N 1
ATOM 1948 C CA . ALA A 1 244 ? 41.219 37.5 2.947 1 87.94 244 ALA A CA 1
ATOM 1949 C C . ALA A 1 244 ? 40.938 36.125 2.4 1 87.94 244 ALA A C 1
ATOM 1951 O O . ALA A 1 244 ? 40.344 35.281 3.078 1 87.94 244 ALA A O 1
ATOM 1952 N N . SER A 1 245 ? 41.375 35.844 1.175 1 89.38 245 SER A N 1
ATOM 1953 C CA . SER A 1 245 ? 41.188 34.531 0.558 1 89.38 245 SER A CA 1
ATOM 1954 C C . SER A 1 245 ? 42 33.438 1.275 1 89.38 245 SER A C 1
ATOM 1956 O O . SER A 1 245 ? 41.531 32.344 1.481 1 89.38 245 SER A O 1
ATOM 1958 N N . VAL A 1 246 ? 43.188 33.781 1.661 1 86.69 246 VAL A N 1
ATOM 1959 C CA . VAL A 1 246 ? 44.031 32.844 2.385 1 86.69 246 VAL A CA 1
ATOM 1960 C C . VAL A 1 246 ? 43.406 32.5 3.734 1 86.69 246 VAL A C 1
ATOM 1962 O O . VAL A 1 246 ? 43.312 31.344 4.109 1 86.69 246 VAL A O 1
ATOM 1965 N N . ILE A 1 247 ? 42.938 33.531 4.348 1 79.5 247 ILE A N 1
ATOM 1966 C CA . ILE A 1 247 ? 42.312 33.312 5.648 1 79.5 247 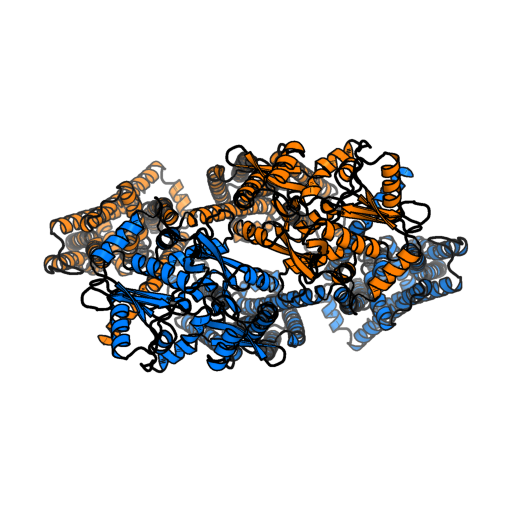ILE A CA 1
ATOM 1967 C C . ILE A 1 247 ? 41.031 32.531 5.484 1 79.5 247 ILE A C 1
ATOM 1969 O O . ILE A 1 247 ? 40.719 31.641 6.293 1 79.5 247 ILE A O 1
ATOM 1973 N N . GLY A 1 248 ? 40.344 32.844 4.516 1 78.12 248 GLY A N 1
ATOM 1974 C CA . GLY A 1 248 ? 39.094 32.125 4.23 1 78.12 248 GLY A CA 1
ATOM 1975 C C . GLY A 1 248 ? 39.344 30.625 3.99 1 78.12 248 GLY A C 1
ATOM 1976 O O . GLY A 1 248 ? 38.594 29.781 4.5 1 78.12 248 GLY A O 1
ATOM 1977 N N . ILE A 1 249 ? 40.344 30.25 3.281 1 79.94 249 ILE A N 1
ATOM 1978 C CA . ILE A 1 249 ? 40.625 28.875 2.939 1 79.94 249 ILE A CA 1
ATOM 1979 C C . ILE A 1 249 ? 41.156 28.141 4.176 1 79.94 249 ILE A C 1
ATOM 1981 O O . ILE A 1 249 ? 40.75 27 4.438 1 79.94 249 ILE A O 1
ATOM 1985 N N . VAL A 1 250 ? 41.938 28.797 4.941 1 74.19 250 VAL A N 1
ATOM 1986 C CA . VAL A 1 250 ? 42.5 28.188 6.133 1 74.19 250 VAL A CA 1
ATOM 1987 C C . VAL A 1 250 ? 41.406 27.938 7.172 1 74.19 250 VAL A C 1
ATOM 1989 O O . VAL A 1 250 ? 41.469 26.953 7.93 1 74.19 250 VAL A O 1
ATOM 1992 N N . SER A 1 251 ? 40.438 28.734 7.098 1 65.56 251 SER A N 1
ATOM 1993 C CA . SER A 1 251 ? 39.312 28.562 8.031 1 65.56 251 SER A CA 1
ATOM 1994 C C . SER A 1 251 ? 38.469 27.344 7.672 1 65.56 251 SER A C 1
ATOM 1996 O O . SER A 1 251 ? 37.688 26.859 8.484 1 65.56 251 SER A O 1
ATOM 1998 N N . MET A 1 252 ? 38.656 26.75 6.512 1 61.59 252 MET A N 1
ATOM 1999 C CA . MET A 1 252 ? 38 25.547 6.023 1 61.59 252 MET A CA 1
ATOM 2000 C C . MET A 1 252 ? 36.469 25.703 6.113 1 61.59 252 MET A C 1
ATOM 2002 O O . MET A 1 252 ? 35.75 24.719 6.289 1 61.59 252 MET A O 1
ATOM 2006 N N . ILE A 1 253 ? 35.969 26.891 6.211 1 58.62 253 ILE A N 1
ATOM 2007 C CA . ILE A 1 253 ? 34.531 27.141 6.137 1 58.62 253 ILE A CA 1
ATOM 2008 C C . ILE A 1 253 ? 34.062 27.047 4.688 1 58.62 253 ILE A C 1
ATOM 2010 O O . ILE A 1 253 ? 34.656 27.656 3.793 1 58.62 253 ILE A O 1
ATOM 2014 N N . PRO A 1 254 ? 33.062 26.156 4.445 1 59.22 254 PRO A N 1
ATOM 2015 C CA . PRO A 1 254 ? 32.594 26.016 3.066 1 59.22 254 PRO A CA 1
ATOM 2016 C C . PRO A 1 254 ? 32.188 27.344 2.443 1 59.22 254 PRO A C 1
ATOM 2018 O O . PRO A 1 254 ? 31.516 28.156 3.098 1 59.22 254 PRO A O 1
ATOM 2021 N N . GLY A 1 255 ? 32.5 27.594 1.181 1 58.03 255 GLY A N 1
ATOM 2022 C CA . GLY A 1 255 ? 32.188 28.797 0.439 1 58.03 255 GLY A CA 1
ATOM 2023 C C . GLY A 1 255 ? 32.875 30.031 0.986 1 58.03 255 GLY A C 1
ATOM 2024 O O . GLY A 1 255 ? 32.688 31.141 0.468 1 58.03 255 GLY A O 1
ATOM 2025 N N . GLU A 1 256 ? 33.875 29.875 1.975 1 59.44 256 GLU A N 1
ATOM 2026 C CA . GLU A 1 256 ? 34.625 30.969 2.607 1 59.44 256 GLU A CA 1
ATOM 2027 C C . GLU A 1 256 ? 33.656 32.031 3.158 1 59.44 256 GLU A C 1
ATOM 2029 O O . GLU A 1 256 ? 34.031 33.188 3.258 1 59.44 256 GLU A O 1
ATOM 2034 N N . ILE A 1 257 ? 32.375 31.422 3.377 1 58.84 257 ILE A N 1
ATOM 2035 C CA . ILE A 1 257 ? 31.328 32.344 3.818 1 58.84 257 ILE A CA 1
ATOM 2036 C C . ILE A 1 257 ? 31.562 32.719 5.281 1 58.84 257 ILE A C 1
ATOM 2038 O O . ILE A 1 257 ? 31.766 31.859 6.125 1 58.84 257 ILE A O 1
ATOM 2042 N N . GLY A 1 258 ? 31.922 34.031 5.613 1 63.78 258 GLY A N 1
ATOM 2043 C CA . GLY A 1 258 ? 32.094 34.562 6.957 1 63.78 258 GLY A CA 1
ATOM 2044 C C . GLY A 1 258 ? 33.438 35.219 7.164 1 63.78 258 GLY A C 1
ATOM 2045 O O . GLY A 1 258 ? 33.5 36.469 7.277 1 63.78 258 GLY A O 1
ATOM 2046 N N . SER A 1 259 ? 34.562 34.219 7.02 1 69 259 SER A N 1
ATOM 2047 C CA . SER A 1 259 ? 35.875 34.781 7.328 1 69 259 SER A CA 1
ATOM 2048 C C . SER A 1 259 ? 36.312 35.75 6.227 1 69 259 SER A C 1
ATOM 2050 O O . SER A 1 259 ? 36.812 36.844 6.504 1 69 259 SER A O 1
ATOM 2052 N N . PHE A 1 260 ? 36.156 35.312 4.965 1 82.62 260 PHE A N 1
ATOM 2053 C CA . PHE A 1 260 ? 36.5 36.188 3.834 1 82.62 260 PHE A CA 1
ATOM 2054 C C . PHE A 1 260 ? 35.656 37.438 3.818 1 82.62 260 PHE A C 1
ATOM 2056 O O . PHE A 1 260 ? 36.188 38.531 3.672 1 82.62 260 PHE A O 1
ATOM 2063 N N . ASP A 1 261 ? 34.469 37.312 3.988 1 79.56 261 ASP A N 1
ATOM 2064 C CA . ASP A 1 261 ? 33.531 38.406 3.9 1 79.56 261 ASP A CA 1
ATOM 2065 C C . ASP A 1 261 ? 33.781 39.438 5 1 79.56 261 ASP A C 1
ATOM 2067 O O . ASP A 1 261 ? 33.844 40.656 4.738 1 79.56 261 ASP A O 1
ATOM 2071 N N . VAL A 1 262 ? 34 38.906 6.172 1 74 262 VAL A N 1
ATOM 2072 C CA . VAL A 1 262 ? 34.219 39.781 7.309 1 74 262 VAL A CA 1
ATOM 2073 C C . VAL A 1 262 ? 35.531 40.562 7.109 1 74 262 VAL A C 1
ATOM 2075 O O . VAL A 1 262 ? 35.562 41.781 7.34 1 74 262 VAL A O 1
ATOM 2078 N N . MET A 1 263 ? 36.469 39.875 6.633 1 79.31 263 MET A N 1
ATOM 2079 C CA . MET A 1 263 ? 37.75 40.5 6.414 1 79.31 263 MET A CA 1
ATOM 2080 C C . MET A 1 263 ? 37.656 41.562 5.312 1 79.31 263 MET A C 1
ATOM 2082 O O . MET A 1 263 ? 38.219 42.656 5.438 1 79.31 263 MET A O 1
ATOM 2086 N N . MET A 1 264 ? 36.906 41.25 4.363 1 87.06 264 MET A N 1
ATOM 2087 C CA . MET A 1 264 ? 36.781 42.188 3.246 1 87.06 264 MET A CA 1
ATOM 2088 C C . MET A 1 264 ? 35.938 43.375 3.645 1 87.06 264 MET A C 1
ATOM 2090 O O . MET A 1 264 ? 36.219 44.5 3.242 1 87.06 264 MET A O 1
ATOM 2094 N N . ILE A 1 265 ? 34.906 43.188 4.43 1 81.44 265 ILE A N 1
ATOM 2095 C CA . ILE A 1 265 ? 34.062 44.281 4.879 1 81.44 265 ILE A CA 1
ATOM 2096 C C . ILE A 1 265 ? 34.875 45.25 5.758 1 81.44 265 ILE A C 1
ATOM 2098 O O . ILE A 1 265 ? 34.875 46.438 5.539 1 81.44 265 ILE A O 1
ATOM 2102 N N . ILE A 1 266 ? 35.656 44.625 6.645 1 78 266 ILE A N 1
ATOM 2103 C CA . ILE A 1 266 ? 36.438 45.469 7.562 1 78 266 ILE A CA 1
ATOM 2104 C C . ILE A 1 266 ? 37.594 46.125 6.801 1 78 266 ILE A C 1
ATOM 2106 O O . ILE A 1 266 ? 37.875 47.312 6.984 1 78 266 ILE A O 1
ATOM 2110 N N . GLY A 1 267 ? 38.219 45.375 5.965 1 84.12 267 GLY A N 1
ATOM 2111 C CA . GLY A 1 267 ? 39.375 45.875 5.234 1 84.12 267 GLY A CA 1
ATOM 2112 C C . GLY A 1 267 ? 39.031 47 4.262 1 84.12 267 GLY A C 1
ATOM 2113 O O . GLY A 1 267 ? 39.688 48.031 4.242 1 84.12 267 GLY A O 1
ATOM 2114 N N . LEU A 1 268 ? 38.031 46.781 3.488 1 87.94 268 LEU A N 1
ATOM 2115 C CA . LEU A 1 268 ? 37.656 47.781 2.498 1 87.94 268 LEU A CA 1
ATOM 2116 C C . LEU A 1 268 ? 37.062 49.031 3.17 1 87.94 268 LEU A C 1
ATOM 2118 O O . LEU A 1 268 ? 37.219 50.156 2.691 1 87.94 268 LEU A O 1
ATOM 2122 N N . SER A 1 269 ? 36.375 48.812 4.262 1 81.44 269 SER A N 1
ATOM 2123 C CA . SER A 1 269 ? 35.875 49.938 5.027 1 81.44 269 SER A CA 1
ATOM 2124 C C . SER A 1 269 ? 37 50.781 5.602 1 81.44 269 SER A C 1
ATOM 2126 O O . SER A 1 269 ? 36.938 52 5.66 1 81.44 269 SER A O 1
ATOM 2128 N N . ALA A 1 270 ? 38.031 50.062 5.945 1 79.31 270 ALA A N 1
ATOM 2129 C CA . ALA A 1 270 ? 39.188 50.75 6.5 1 79.31 270 ALA A CA 1
ATOM 2130 C C . ALA A 1 270 ? 39.875 51.594 5.438 1 79.31 270 ALA A C 1
ATOM 2132 O O . ALA A 1 270 ? 40.562 52.594 5.762 1 79.31 270 ALA A O 1
ATOM 2133 N N . ILE A 1 271 ? 39.594 51.25 4.234 1 81.94 271 ILE A N 1
ATOM 2134 C CA . ILE A 1 271 ? 40.25 52 3.158 1 81.94 271 ILE A CA 1
ATOM 2135 C C . ILE A 1 271 ? 39.312 53.062 2.615 1 81.94 271 ILE A C 1
ATOM 2137 O O . ILE A 1 271 ? 39.656 53.781 1.663 1 81.94 271 ILE A O 1
ATOM 2141 N N . GLY A 1 272 ? 38.094 53.188 3.209 1 82.38 272 GLY A N 1
ATOM 2142 C CA . GLY A 1 272 ? 37.25 54.344 2.9 1 82.38 272 GLY A CA 1
ATOM 2143 C C . GLY A 1 272 ? 35.969 54 2.166 1 82.38 272 GLY A C 1
ATOM 2144 O O . GLY A 1 272 ? 35.219 54.875 1.767 1 82.38 272 GLY A O 1
ATOM 2145 N N . VAL A 1 273 ? 35.75 52.75 1.909 1 87.25 273 VAL A N 1
ATOM 2146 C CA . VAL A 1 273 ? 34.531 52.375 1.224 1 87.25 273 VAL A CA 1
ATOM 2147 C C . VAL A 1 273 ? 33.438 52.094 2.246 1 87.25 273 VAL A C 1
ATOM 2149 O O . VAL A 1 273 ? 33.625 51.344 3.213 1 87.25 273 VAL A O 1
ATOM 2152 N N . PRO A 1 274 ? 32.375 52.781 2.086 1 82.88 274 PRO A N 1
ATOM 2153 C CA . PRO A 1 274 ? 31.281 52.562 3.035 1 82.88 274 PRO A CA 1
ATOM 2154 C C . PRO A 1 274 ? 30.875 51.094 3.146 1 82.88 274 PRO A C 1
ATOM 2156 O O . PRO A 1 274 ? 30.875 50.375 2.143 1 82.88 274 PRO A O 1
ATOM 2159 N N . ARG A 1 275 ? 30.609 50.688 4.305 1 80 275 ARG A N 1
ATOM 2160 C CA . ARG A 1 275 ? 30.328 49.312 4.645 1 80 275 ARG A CA 1
ATOM 2161 C C . ARG A 1 275 ? 29.172 48.75 3.809 1 80 275 ARG A C 1
ATOM 2163 O O . ARG A 1 275 ? 29.219 47.625 3.35 1 80 275 ARG A O 1
ATOM 2170 N N . GLU A 1 276 ? 28.156 49.562 3.629 1 74.12 276 GLU A N 1
ATOM 2171 C CA . GLU A 1 276 ? 26.984 49.125 2.891 1 74.12 276 GLU A CA 1
ATOM 2172 C C . GLU A 1 276 ? 27.328 48.812 1.439 1 74.12 276 GLU A C 1
ATOM 2174 O O . GLU A 1 276 ? 26.797 47.844 0.87 1 74.12 276 GLU A O 1
ATOM 2179 N N . ILE A 1 277 ? 28.234 49.531 0.942 1 81.06 277 ILE A N 1
ATOM 2180 C CA . ILE A 1 277 ? 28.625 49.344 -0.449 1 81.06 277 ILE A CA 1
ATOM 2181 C C . ILE A 1 277 ? 29.5 48.094 -0.577 1 81.06 277 ILE A C 1
ATOM 2183 O O . ILE A 1 277 ? 29.422 47.375 -1.567 1 81.06 277 ILE A O 1
ATOM 2187 N N . VAL A 1 278 ? 30.281 47.844 0.441 1 84.69 278 VAL A N 1
ATOM 2188 C CA . VAL A 1 278 ? 31.156 46.688 0.437 1 84.69 278 VAL A CA 1
ATOM 2189 C C . VAL A 1 278 ? 30.328 45.406 0.46 1 84.69 278 VAL A C 1
ATOM 2191 O O . VAL A 1 278 ? 30.625 44.438 -0.252 1 84.69 278 VAL A O 1
ATOM 2194 N N . VAL A 1 279 ? 29.328 45.469 1.237 1 80.19 279 VAL A N 1
ATOM 2195 C CA . VAL A 1 279 ? 28.469 44.281 1.365 1 80.19 279 VAL A CA 1
ATOM 2196 C C . VAL A 1 279 ? 27.812 43.969 0.02 1 80.19 279 VAL A C 1
ATOM 2198 O O . VAL A 1 279 ? 27.766 42.812 -0.397 1 80.19 279 VAL A O 1
ATOM 2201 N N . VAL A 1 280 ? 27.359 45 -0.657 1 81.69 280 VAL A N 1
ATOM 2202 C CA . VAL A 1 280 ? 26.766 44.812 -1.97 1 81.69 280 VAL A CA 1
ATOM 2203 C C . VAL A 1 280 ? 27.797 44.312 -2.955 1 81.69 280 VAL A C 1
ATOM 2205 O O . VAL A 1 280 ? 27.5 43.438 -3.795 1 81.69 280 VAL A O 1
ATOM 2208 N N . TRP A 1 281 ? 29.031 44.781 -2.85 1 87.5 281 TRP A N 1
ATOM 2209 C CA . TRP A 1 281 ? 30.141 44.344 -3.686 1 87.5 281 TRP A CA 1
ATOM 2210 C C . TRP A 1 281 ? 30.406 42.844 -3.535 1 87.5 281 TRP A C 1
ATOM 2212 O O . TRP A 1 281 ? 30.453 42.125 -4.527 1 87.5 281 TRP A O 1
ATOM 2222 N N . ILE A 1 282 ? 30.359 42.438 -2.379 1 87.25 282 ILE A N 1
ATOM 2223 C CA . ILE A 1 282 ? 30.641 41.031 -2.084 1 87.25 282 ILE A CA 1
ATOM 2224 C C . ILE A 1 282 ? 29.484 40.156 -2.566 1 87.25 282 ILE A C 1
ATOM 2226 O O . ILE A 1 282 ? 29.703 39.094 -3.139 1 87.25 282 ILE A O 1
ATOM 2230 N N . LEU A 1 283 ? 28.312 40.656 -2.324 1 82.31 283 LEU A N 1
ATOM 2231 C CA . LEU A 1 283 ? 27.141 39.906 -2.719 1 82.31 283 LEU A CA 1
ATOM 2232 C C . LEU A 1 283 ? 27.094 39.719 -4.23 1 82.31 283 LEU A C 1
ATOM 2234 O O . LEU A 1 283 ? 26.781 38.625 -4.715 1 82.31 283 LEU A O 1
ATOM 2238 N N . LEU A 1 284 ? 27.359 40.781 -4.949 1 86.31 284 LEU A N 1
ATOM 2239 C CA . LEU A 1 284 ? 27.375 40.688 -6.402 1 86.31 284 LEU A CA 1
ATOM 2240 C C . LEU A 1 284 ? 28.484 39.781 -6.883 1 86.31 284 LEU A C 1
ATOM 2242 O O . LEU A 1 284 ? 28.297 39 -7.82 1 86.31 284 LEU A O 1
ATOM 2246 N N . TYR A 1 285 ? 29.609 39.844 -6.254 1 89.88 285 TYR A N 1
ATOM 2247 C CA . TYR A 1 285 ? 30.734 38.969 -6.555 1 89.88 285 TYR A CA 1
ATOM 2248 C C . TYR A 1 285 ? 30.328 37.5 -6.363 1 89.88 285 TYR A C 1
ATOM 2250 O O . TYR A 1 285 ? 30.594 36.656 -7.23 1 89.88 285 TYR A O 1
ATOM 2258 N N . ARG A 1 286 ? 29.656 37.188 -5.316 1 85.5 286 ARG A N 1
ATOM 2259 C CA . ARG A 1 286 ? 29.234 35.812 -5.02 1 85.5 286 ARG A CA 1
ATOM 2260 C C . ARG A 1 286 ? 28.172 35.344 -6 1 85.5 286 ARG A C 1
ATOM 2262 O O . ARG A 1 286 ? 28.172 34.188 -6.402 1 85.5 286 ARG A O 1
ATOM 2269 N N . LEU A 1 287 ? 27.328 36.188 -6.289 1 85 287 LEU A N 1
ATOM 2270 C CA . LEU A 1 287 ? 26.25 35.844 -7.195 1 85 287 LEU A CA 1
ATOM 2271 C C . LEU A 1 287 ? 26.797 35.469 -8.57 1 85 287 LEU A C 1
ATOM 2273 O O . LEU A 1 287 ? 26.438 34.406 -9.102 1 85 287 LEU A O 1
ATOM 2277 N N . PHE A 1 288 ? 27.672 36.281 -9.109 1 89.69 288 PHE A N 1
ATOM 2278 C CA . PHE A 1 288 ? 28.078 36.125 -10.5 1 89.69 288 PHE A CA 1
ATOM 2279 C C . PHE A 1 288 ? 29.234 35.125 -10.625 1 89.69 288 PHE A C 1
ATOM 2281 O O . PHE A 1 288 ? 29.359 34.438 -11.641 1 89.69 288 PHE A O 1
ATOM 2288 N N . TYR A 1 289 ? 29.984 34.969 -9.602 1 90.12 289 TYR A N 1
ATOM 2289 C CA . TYR A 1 289 ? 31.141 34.062 -9.719 1 90.12 289 TYR A CA 1
ATOM 2290 C C . TYR A 1 289 ? 30.844 32.719 -9.109 1 90.12 289 TYR A C 1
ATOM 2292 O O . TYR A 1 289 ? 31.344 31.688 -9.586 1 90.12 289 TYR A O 1
ATOM 2300 N N . TYR A 1 290 ? 30.031 32.656 -8.078 1 87.5 290 TYR A N 1
ATOM 2301 C CA . TYR A 1 290 ? 29.844 31.391 -7.379 1 87.5 290 TYR A CA 1
ATOM 2302 C C . TYR A 1 290 ? 28.469 30.797 -7.699 1 87.5 290 TYR A C 1
ATOM 2304 O O . TYR A 1 290 ? 28.375 29.688 -8.203 1 87.5 290 TYR A O 1
ATOM 2312 N N . ILE A 1 291 ? 27.438 31.531 -7.52 1 85 291 ILE A N 1
ATOM 2313 C CA . ILE A 1 291 ? 26.094 31 -7.492 1 85 291 ILE A CA 1
ATOM 2314 C C . ILE A 1 291 ? 25.641 30.656 -8.914 1 85 291 ILE A C 1
ATOM 2316 O O . ILE A 1 291 ? 25.219 29.531 -9.188 1 85 291 ILE A O 1
ATOM 2320 N N . ILE A 1 292 ? 25.766 31.594 -9.828 1 87.94 292 ILE A N 1
ATOM 2321 C CA . ILE A 1 292 ? 25.266 31.375 -11.18 1 87.94 292 ILE A CA 1
ATOM 2322 C C . ILE A 1 292 ? 26.031 30.234 -11.844 1 87.94 292 ILE A C 1
ATOM 2324 O O . ILE A 1 292 ? 25.422 29.312 -12.406 1 87.94 292 ILE A O 1
ATOM 2328 N N . PRO A 1 293 ? 27.328 30.234 -11.781 1 91.12 293 PRO A N 1
ATOM 2329 C CA . PRO A 1 293 ? 28.047 29.094 -12.352 1 91.12 293 PRO A CA 1
ATOM 2330 C C . PRO A 1 293 ? 27.688 27.766 -11.695 1 91.12 293 PRO A C 1
ATOM 2332 O O . PRO A 1 293 ? 27.594 26.734 -12.367 1 91.12 293 PRO A O 1
ATOM 2335 N N . PHE A 1 294 ? 27.469 27.75 -10.5 1 88.5 294 PHE A N 1
ATOM 2336 C CA . PHE A 1 294 ? 27.062 26.547 -9.781 1 88.5 294 PHE A CA 1
ATOM 2337 C C . PHE A 1 294 ? 25.719 26.031 -10.281 1 88.5 294 PHE A C 1
ATOM 2339 O O . PHE A 1 294 ? 25.547 24.828 -10.484 1 88.5 294 PHE A O 1
ATOM 2346 N N . LEU A 1 295 ? 24.797 26.891 -10.469 1 84.69 295 LEU A N 1
ATOM 2347 C CA . LEU A 1 295 ? 23.484 26.516 -10.984 1 84.69 295 LEU A CA 1
ATOM 2348 C C . LEU A 1 295 ? 23.609 25.875 -12.367 1 84.69 295 LEU A C 1
ATOM 2350 O O . LEU A 1 295 ? 22.922 24.906 -12.672 1 84.69 295 LEU A O 1
ATOM 2354 N N . ILE A 1 296 ? 24.531 26.438 -13.133 1 87.25 296 ILE A N 1
ATOM 2355 C CA . ILE A 1 296 ? 24.797 25.859 -14.438 1 87.25 296 ILE A CA 1
ATOM 2356 C C . ILE A 1 296 ? 25.406 24.469 -14.273 1 87.25 296 ILE A C 1
ATOM 2358 O O . ILE A 1 296 ? 25.078 23.547 -15.016 1 87.25 296 ILE A O 1
ATOM 2362 N N . GLY A 1 297 ? 26.234 24.359 -13.32 1 87.19 297 GLY A N 1
ATOM 2363 C CA . GLY A 1 297 ? 26.812 23.062 -13.016 1 87.19 297 GLY A CA 1
ATOM 2364 C C . GLY A 1 297 ? 25.781 22.016 -12.609 1 87.19 297 GLY A C 1
ATOM 2365 O O . GLY A 1 297 ? 25.875 20.859 -13.008 1 87.19 297 GLY A O 1
ATOM 2366 N N . ILE A 1 298 ? 24.828 22.391 -11.906 1 79.88 298 ILE A N 1
ATOM 2367 C CA . ILE A 1 298 ? 23.766 21.5 -11.469 1 79.88 298 ILE A CA 1
ATOM 2368 C C . ILE A 1 298 ? 22.969 21 -12.68 1 79.88 298 ILE A C 1
ATOM 2370 O O . ILE A 1 298 ? 22.594 19.828 -12.75 1 79.88 298 ILE A O 1
ATOM 2374 N N . VAL A 1 299 ? 22.781 21.859 -13.602 1 79.31 299 VAL A N 1
ATOM 2375 C CA . VAL A 1 299 ? 22.094 21.5 -14.828 1 79.31 299 VAL A CA 1
ATOM 2376 C C . VAL A 1 299 ? 22.891 20.438 -15.578 1 79.31 299 VAL A C 1
ATOM 2378 O O . VAL A 1 299 ? 22.328 19.453 -16.078 1 79.31 299 VAL A O 1
ATOM 2381 N N . PHE A 1 300 ? 24.266 20.625 -15.547 1 81.25 300 PHE A N 1
ATOM 2382 C CA . PHE A 1 300 ? 25.141 19.656 -16.203 1 81.25 300 PHE A CA 1
ATOM 2383 C C . PHE A 1 300 ? 25.109 18.328 -15.453 1 81.25 300 PHE A C 1
ATOM 2385 O O . PHE A 1 300 ? 25.203 17.266 -16.078 1 81.25 300 PHE A O 1
ATOM 2392 N N . PHE A 1 301 ? 25.016 18.344 -14.219 1 75.06 301 PHE A N 1
ATOM 2393 C CA . PHE A 1 301 ? 24.969 17.141 -13.391 1 75.06 301 PHE A CA 1
ATOM 2394 C C . PHE A 1 301 ? 23.766 16.281 -13.758 1 75.06 301 PHE A C 1
ATOM 2396 O O . PHE A 1 301 ? 23.922 15.078 -13.984 1 75.06 301 PHE A O 1
ATOM 2403 N N . PHE A 1 302 ? 22.719 16.891 -13.852 1 68.44 302 PHE A N 1
ATOM 2404 C CA . PHE A 1 302 ? 21.484 16.141 -14.125 1 68.44 302 PHE A CA 1
ATOM 2405 C C . PHE A 1 302 ? 21.484 15.609 -15.555 1 68.44 302 PHE A C 1
ATOM 2407 O O . PHE A 1 302 ? 20.953 14.531 -15.812 1 68.44 302 PHE A O 1
ATOM 2414 N N . LYS A 1 303 ? 22.125 16.391 -16.359 1 69.69 303 LYS A N 1
ATOM 2415 C CA . LYS A 1 303 ? 22.219 15.953 -17.75 1 69.69 303 LYS A CA 1
ATOM 2416 C C . LYS A 1 303 ? 23.109 14.719 -17.891 1 69.69 303 LYS A C 1
ATOM 2418 O O . LYS A 1 303 ? 22.734 13.758 -18.562 1 69.69 303 LYS A O 1
ATOM 2423 N N . ASN A 1 304 ? 24.266 14.68 -17.266 1 63.34 304 ASN A N 1
ATOM 2424 C CA . ASN A 1 304 ? 25.25 13.625 -17.453 1 63.34 304 ASN A CA 1
ATOM 2425 C C . ASN A 1 304 ? 25.016 12.461 -16.5 1 63.34 304 ASN A C 1
ATOM 2427 O O . ASN A 1 304 ? 25.078 11.297 -16.906 1 63.34 304 ASN A O 1
ATOM 2431 N N . ILE A 1 305 ? 25.031 12.773 -15.273 1 59.88 305 ILE A N 1
ATOM 2432 C CA . ILE A 1 305 ? 24.891 11.703 -14.289 1 59.88 305 ILE A CA 1
ATOM 2433 C C . ILE A 1 305 ? 23.531 11.023 -14.453 1 59.88 305 ILE A C 1
ATOM 2435 O O . ILE A 1 305 ? 23.422 9.805 -14.289 1 59.88 305 ILE A O 1
ATOM 2439 N N . GLY A 1 306 ? 22.688 11.797 -14.914 1 59.22 306 GLY A N 1
ATOM 2440 C CA . GLY A 1 306 ? 21.375 11.227 -15.164 1 59.22 306 GLY A CA 1
ATOM 2441 C C . GLY A 1 306 ? 21.375 10.172 -16.25 1 59.22 306 GLY A C 1
ATOM 2442 O O . GLY A 1 306 ? 20.75 9.117 -16.094 1 59.22 306 GLY A O 1
ATOM 2443 N N . SER A 1 307 ? 22.203 10.391 -17.266 1 60.12 307 SER A N 1
ATOM 2444 C CA . SER A 1 307 ? 22.188 9.469 -18.406 1 60.12 307 SER A CA 1
ATOM 2445 C C . SER A 1 307 ? 22.969 8.195 -18.094 1 60.12 307 SER A C 1
ATOM 2447 O O . SER A 1 307 ? 22.531 7.094 -18.422 1 60.12 307 SER A O 1
ATOM 2449 N N . THR A 1 308 ? 24.125 8.398 -17.5 1 58.34 308 THR A N 1
ATOM 2450 C CA . THR A 1 308 ? 24.938 7.23 -17.188 1 58.34 308 THR A CA 1
ATOM 2451 C C . THR A 1 308 ? 24.266 6.379 -16.125 1 58.34 308 THR A C 1
ATOM 2453 O O . THR A 1 308 ? 24.266 5.148 -16.203 1 58.34 308 THR A O 1
ATOM 2456 N N . PHE A 1 309 ? 23.797 7.141 -15.273 1 60.81 309 PHE A N 1
ATOM 2457 C CA . PHE A 1 309 ? 23.125 6.449 -14.18 1 60.81 309 PHE A CA 1
ATOM 2458 C C . PHE A 1 309 ? 21.875 5.727 -14.68 1 60.81 309 PHE A C 1
ATOM 2460 O O . PHE A 1 309 ? 21.578 4.609 -14.25 1 60.81 309 PHE A O 1
ATOM 2467 N N . ASP A 1 310 ? 21.281 6.242 -15.633 1 64.56 310 ASP A N 1
ATOM 2468 C CA . ASP A 1 310 ? 20.062 5.672 -16.188 1 64.56 310 ASP A CA 1
ATOM 2469 C C . ASP A 1 310 ? 20.359 4.41 -17 1 64.56 310 ASP A C 1
ATOM 2471 O O . ASP A 1 310 ? 19.641 3.418 -16.906 1 64.56 310 ASP A O 1
ATOM 2475 N N . GLN A 1 311 ? 21.422 4.441 -17.766 1 60.97 311 GLN A N 1
ATOM 2476 C CA . GLN A 1 311 ? 21.766 3.281 -18.594 1 60.97 311 GLN A CA 1
ATOM 2477 C C . GLN A 1 311 ? 22.234 2.115 -17.719 1 60.97 311 GLN A C 1
ATOM 2479 O O . GLN A 1 311 ? 21.906 0.96 -18 1 60.97 311 GLN A O 1
ATOM 2484 N N . ARG A 1 312 ? 22.891 2.541 -16.703 1 61.91 312 ARG A N 1
ATOM 2485 C CA . ARG A 1 312 ? 23.438 1.511 -15.828 1 61.91 312 ARG A CA 1
ATOM 2486 C C . ARG A 1 312 ? 22.344 0.81 -15.047 1 61.91 312 ARG A C 1
ATOM 2488 O O . ARG A 1 312 ? 22.438 -0.387 -14.766 1 61.91 312 ARG A O 1
ATOM 2495 N N . TYR A 1 313 ? 21.375 1.574 -14.836 1 66.44 313 TYR A N 1
ATOM 2496 C CA . TYR A 1 313 ? 20.328 0.995 -14.008 1 66.44 313 TYR A CA 1
ATOM 2497 C C . TYR A 1 313 ? 19.047 0.82 -14.797 1 66.44 313 TYR A C 1
ATOM 2499 O O . TYR A 1 313 ? 17.953 1.065 -14.273 1 66.44 313 TYR A O 1
ATOM 2507 N N . SER A 1 314 ? 19.172 0.379 -15.977 1 66.12 314 SER A N 1
ATOM 2508 C CA . SER A 1 314 ? 18.109 -0.059 -16.875 1 66.12 314 SER A CA 1
ATOM 2509 C C . SER A 1 314 ? 17.016 1 -17 1 66.12 314 SER A C 1
ATOM 2511 O O . SER A 1 314 ? 15.836 0.669 -17.078 1 66.12 314 SER A O 1
ATOM 2513 N N . GLY A 1 315 ? 17.391 2.311 -16.797 1 70.56 315 GLY A N 1
ATOM 2514 C CA . GLY A 1 315 ? 16.453 3.389 -17.047 1 70.56 315 GLY A CA 1
ATOM 2515 C C . GLY A 1 315 ? 15.508 3.629 -15.867 1 70.56 315 GLY A C 1
ATOM 2516 O O . GLY A 1 315 ? 14.617 4.477 -15.945 1 70.56 315 GLY A O 1
ATOM 2517 N N . ILE A 1 316 ? 15.656 2.914 -14.828 1 74.69 316 ILE A N 1
ATOM 2518 C CA . ILE A 1 316 ? 14.75 2.984 -13.688 1 74.69 316 ILE A CA 1
ATOM 2519 C C . ILE A 1 316 ? 14.875 4.344 -13.008 1 74.69 316 ILE A C 1
ATOM 2521 O O . ILE A 1 316 ? 13.875 4.984 -12.695 1 74.69 316 ILE A O 1
ATOM 2525 N N . PRO A 1 317 ? 16.031 4.895 -12.883 1 71.69 317 PRO A N 1
ATOM 2526 C CA . PRO A 1 317 ? 16.141 6.195 -12.219 1 71.69 317 PRO A CA 1
ATOM 2527 C C . PRO A 1 317 ? 15.43 7.312 -12.984 1 71.69 317 PRO A C 1
ATOM 2529 O O . PRO A 1 317 ? 14.773 8.164 -12.383 1 71.69 317 PRO A O 1
ATOM 2532 N N . LYS A 1 318 ? 15.57 7.23 -14.25 1 74.12 318 LYS A N 1
ATOM 2533 C CA . LYS A 1 318 ? 14.875 8.219 -15.07 1 74.12 318 LYS A CA 1
ATOM 2534 C C . LYS A 1 318 ? 13.359 8.094 -14.922 1 74.12 318 LYS A C 1
ATOM 2536 O O . LYS A 1 318 ? 12.656 9.094 -14.812 1 74.12 318 LYS A O 1
ATOM 2541 N N . GLN A 1 319 ? 12.938 6.906 -14.938 1 75.94 319 GLN A N 1
ATOM 2542 C CA . GLN A 1 319 ? 11.5 6.672 -14.812 1 75.94 319 GLN A CA 1
ATOM 2543 C C . GLN A 1 319 ? 10.977 7.156 -13.469 1 75.94 319 GLN A C 1
ATOM 2545 O O . GLN A 1 319 ? 9.922 7.793 -13.391 1 75.94 319 GLN A O 1
ATOM 2550 N N . LEU A 1 320 ? 11.727 6.93 -12.531 1 75.06 320 LEU A N 1
ATOM 2551 C CA . LEU A 1 320 ? 11.328 7.348 -11.195 1 75.06 320 LEU A CA 1
ATOM 2552 C C . LEU A 1 320 ? 11.359 8.867 -11.07 1 75.06 320 LEU A C 1
ATOM 2554 O O . LEU A 1 320 ? 10.453 9.469 -10.484 1 75.06 320 LEU A O 1
ATOM 2558 N N . ALA A 1 321 ? 12.367 9.469 -11.578 1 74.75 321 ALA A N 1
ATOM 2559 C CA . ALA A 1 321 ? 12.492 10.922 -11.531 1 74.75 321 ALA A CA 1
ATOM 2560 C C . ALA A 1 321 ? 11.328 11.594 -12.25 1 74.75 321 ALA A C 1
ATOM 2562 O O . ALA A 1 321 ? 10.789 12.602 -11.773 1 74.75 321 ALA A O 1
ATOM 2563 N N . THR A 1 322 ? 11.023 11 -13.344 1 77.44 322 THR A N 1
ATOM 2564 C CA . THR A 1 322 ? 9.914 11.555 -14.109 1 77.44 322 THR A CA 1
ATOM 2565 C C . THR A 1 322 ? 8.602 11.414 -13.344 1 77.44 322 THR A C 1
ATOM 2567 O O . THR A 1 322 ? 7.77 12.32 -13.352 1 77.44 322 THR A O 1
ATOM 2570 N N . GLU A 1 323 ? 8.484 10.367 -12.734 1 80.88 323 GLU A N 1
ATOM 2571 C CA . GLU A 1 323 ? 7.27 10.141 -11.953 1 80.88 323 GLU A CA 1
ATOM 2572 C C . GLU A 1 323 ? 7.184 11.102 -10.773 1 80.88 323 GLU A C 1
ATOM 2574 O O . GLU A 1 323 ? 6.117 11.641 -10.477 1 80.88 323 GLU A O 1
ATOM 2579 N N . ILE A 1 324 ? 8.203 11.312 -10.172 1 80.88 324 ILE A N 1
ATOM 2580 C CA . ILE A 1 324 ? 8.25 12.227 -9.031 1 80.88 324 ILE A CA 1
ATOM 2581 C C . ILE A 1 324 ? 8.016 13.656 -9.5 1 80.88 324 ILE A C 1
ATOM 2583 O O . ILE A 1 324 ? 7.27 14.406 -8.875 1 80.88 324 ILE A O 1
ATOM 2587 N N . ALA A 1 325 ? 8.695 13.953 -10.547 1 80 325 ALA A N 1
ATOM 2588 C CA . ALA A 1 325 ? 8.5 15.281 -11.125 1 80 325 ALA A CA 1
ATOM 2589 C C . ALA A 1 325 ? 7.031 15.531 -11.445 1 80 325 ALA A C 1
ATOM 2591 O O . ALA A 1 325 ? 6.508 16.625 -11.188 1 80 325 ALA A O 1
ATOM 2592 N N . HIS A 1 326 ? 6.441 14.555 -11.977 1 86.56 326 HIS A N 1
ATOM 2593 C CA . HIS A 1 326 ? 5.023 14.672 -12.305 1 86.56 326 HIS A CA 1
ATOM 2594 C C . HIS A 1 326 ? 4.176 14.883 -11.055 1 86.56 326 HIS A C 1
ATOM 2596 O O . HIS A 1 326 ? 3.285 15.734 -11.039 1 86.56 326 HIS A O 1
ATOM 2602 N N . LYS A 1 327 ? 4.488 14.203 -10.094 1 87.75 327 LYS A N 1
ATOM 2603 C CA . LYS A 1 327 ? 3.75 14.336 -8.836 1 87.75 327 LYS A CA 1
ATOM 2604 C C . LYS A 1 327 ? 3.957 15.719 -8.227 1 87.75 327 LYS A C 1
ATOM 2606 O O . LYS A 1 327 ? 3.02 16.312 -7.688 1 87.75 327 LYS A O 1
ATOM 2611 N N . ILE A 1 328 ? 5.129 16.172 -8.336 1 85.88 328 ILE A N 1
ATOM 2612 C CA . ILE A 1 328 ? 5.449 17.484 -7.805 1 85.88 328 ILE A CA 1
ATOM 2613 C C . ILE A 1 328 ? 4.664 18.562 -8.555 1 85.88 328 ILE A C 1
ATOM 2615 O O . ILE A 1 328 ? 4.098 19.469 -7.945 1 85.88 328 ILE A O 1
ATOM 2619 N N . VAL A 1 329 ? 4.648 18.422 -9.812 1 88.44 329 VAL A N 1
ATOM 2620 C CA . VAL A 1 329 ? 3.918 19.391 -10.625 1 88.44 329 VAL A CA 1
ATOM 2621 C C . VAL A 1 329 ? 2.443 19.391 -10.227 1 88.44 329 VAL A C 1
ATOM 2623 O O . VAL A 1 329 ? 1.822 20.453 -10.125 1 88.44 329 VAL A O 1
ATOM 2626 N N . VAL A 1 330 ? 1.892 18.266 -10.016 1 92 330 VAL A N 1
ATOM 2627 C CA . VAL A 1 330 ? 0.489 18.125 -9.641 1 92 330 VAL A CA 1
ATOM 2628 C C . VAL A 1 330 ? 0.252 18.781 -8.281 1 92 330 VAL A C 1
ATOM 2630 O O . VAL A 1 330 ? -0.691 19.562 -8.125 1 92 330 VAL A O 1
ATOM 2633 N N . VAL A 1 331 ? 1.131 18.562 -7.383 1 91.25 331 VAL A N 1
ATOM 2634 C CA . VAL A 1 331 ? 1.004 19.141 -6.047 1 91.25 331 VAL A CA 1
ATOM 2635 C C . VAL A 1 331 ? 1.115 20.656 -6.125 1 91.25 331 VAL A C 1
ATOM 2637 O O . VAL A 1 331 ? 0.359 21.375 -5.465 1 91.25 331 VAL A O 1
ATOM 2640 N N . LEU A 1 332 ? 2.035 21.109 -6.953 1 89.5 332 LEU A N 1
ATOM 2641 C CA . LEU A 1 332 ? 2.23 22.547 -7.109 1 89.5 332 LEU A CA 1
ATOM 2642 C C . LEU A 1 332 ? 0.998 23.188 -7.73 1 89.5 332 LEU A C 1
ATOM 2644 O O . LEU A 1 332 ? 0.625 24.312 -7.355 1 89.5 332 LEU A O 1
ATOM 2648 N N . LEU A 1 333 ? 0.386 22.516 -8.625 1 92.12 333 LEU A N 1
ATOM 2649 C CA . LEU A 1 333 ? -0.823 23.047 -9.25 1 92.12 333 LEU A CA 1
ATOM 2650 C C . LEU A 1 333 ? -1.963 23.125 -8.242 1 92.12 333 LEU A C 1
ATOM 2652 O O . LEU A 1 333 ? -2.639 24.156 -8.156 1 92.12 333 LEU A O 1
ATOM 2656 N N . TYR A 1 334 ? -2.178 22.094 -7.477 1 91.94 334 TYR A N 1
ATOM 2657 C CA . TYR A 1 334 ? -3.211 22.109 -6.445 1 91.94 334 TYR A CA 1
ATOM 2658 C C . TYR A 1 334 ? -2.908 23.172 -5.391 1 91.94 334 TYR A C 1
ATOM 2660 O O . TYR A 1 334 ? -3.809 23.891 -4.949 1 91.94 334 TYR A O 1
ATOM 2668 N N . PHE A 1 335 ? -1.665 23.234 -5.047 1 89.31 335 PHE A N 1
ATOM 2669 C CA . PHE A 1 335 ? -1.238 24.219 -4.055 1 89.31 335 PHE A CA 1
ATOM 2670 C C . PHE A 1 335 ? -1.518 25.641 -4.543 1 89.31 335 PHE A C 1
ATOM 2672 O O . PHE A 1 335 ? -2.02 26.469 -3.787 1 89.31 335 PHE A O 1
ATOM 2679 N N . SER A 1 336 ? -1.164 25.875 -5.812 1 87.94 336 SER A N 1
ATOM 2680 C CA . SER A 1 336 ? -1.411 27.188 -6.402 1 87.94 336 SER A CA 1
ATOM 2681 C C . SER A 1 336 ? -2.902 27.516 -6.426 1 87.94 336 SER A C 1
ATOM 2683 O O . SER A 1 336 ? -3.303 28.641 -6.109 1 87.94 336 SER A O 1
ATOM 2685 N N . GLY A 1 337 ? -3.697 26.516 -6.805 1 88 337 GLY A N 1
ATOM 2686 C CA . GLY A 1 337 ? -5.137 26.719 -6.816 1 88 337 GLY A CA 1
ATOM 2687 C C . GLY A 1 337 ? -5.715 26.969 -5.438 1 88 337 GLY A C 1
ATOM 2688 O O . GLY A 1 337 ? -6.504 27.906 -5.254 1 88 337 GLY A O 1
ATOM 2689 N N . ILE A 1 338 ? -5.312 26.297 -4.492 1 87.31 338 ILE A N 1
ATOM 2690 C CA . ILE A 1 338 ? -5.797 26.422 -3.125 1 87.31 338 ILE A CA 1
ATOM 2691 C C . ILE A 1 338 ? -5.371 27.781 -2.561 1 87.31 338 ILE A C 1
ATOM 2693 O O . ILE A 1 338 ? -6.172 28.484 -1.938 1 87.31 338 ILE A O 1
ATOM 2697 N N . MET A 1 339 ? -4.137 28.188 -2.828 1 82.88 339 MET A N 1
ATOM 2698 C CA . MET A 1 339 ? -3.611 29.453 -2.316 1 82.88 339 MET A CA 1
ATOM 2699 C C . MET A 1 339 ? -4.367 30.641 -2.914 1 82.88 339 MET A C 1
ATOM 2701 O O . MET A 1 339 ? -4.625 31.625 -2.225 1 82.88 339 MET A O 1
ATOM 2705 N N . LEU A 1 340 ? -4.684 30.5 -4.188 1 83.12 340 LEU A N 1
ATOM 2706 C CA . LEU A 1 340 ? -5.441 31.562 -4.836 1 83.12 340 LEU A CA 1
ATOM 2707 C C . LEU A 1 340 ? -6.828 31.703 -4.219 1 83.12 340 LEU A C 1
ATOM 2709 O O . LEU A 1 340 ? -7.309 32.812 -4.012 1 83.12 340 LEU A O 1
ATOM 2713 N N . VAL A 1 341 ? -7.438 30.609 -3.857 1 82.75 341 VAL A N 1
ATOM 2714 C CA . VAL A 1 341 ? -8.758 30.625 -3.246 1 82.75 341 VAL A CA 1
ATOM 2715 C C . VAL A 1 341 ? -8.664 31.156 -1.82 1 82.75 341 VAL A C 1
ATOM 2717 O O . VAL A 1 341 ? -9.477 31.984 -1.409 1 82.75 341 VAL A O 1
ATOM 2720 N N . LEU A 1 342 ? -7.652 30.734 -1.114 1 76.44 342 LEU A N 1
ATOM 2721 C CA . LEU A 1 342 ? -7.484 31.156 0.271 1 76.44 342 LEU A CA 1
ATOM 2722 C C . LEU A 1 342 ? -7.113 32.625 0.346 1 76.44 342 LEU A C 1
ATOM 2724 O O . LEU A 1 342 ? -7.508 33.344 1.281 1 76.44 342 LEU A O 1
ATOM 2728 N N . SER A 1 343 ? -6.301 33.094 -0.579 1 72.69 343 SER A N 1
ATOM 2729 C CA . SER A 1 343 ? -5.902 34.5 -0.605 1 72.69 343 SER A CA 1
ATOM 2730 C C . SER A 1 343 ? -7.109 35.406 -0.768 1 72.69 343 SER A C 1
ATOM 2732 O O . SER A 1 343 ? -7.113 36.531 -0.268 1 72.69 343 SER A O 1
ATOM 2734 N N . ALA A 1 344 ? -8.094 34.844 -1.398 1 68.75 344 ALA A N 1
ATOM 2735 C CA . ALA A 1 344 ? -9.312 35.625 -1.619 1 68.75 344 ALA A CA 1
ATOM 2736 C C . ALA A 1 344 ? -10.234 35.562 -0.407 1 68.75 344 ALA A C 1
ATOM 2738 O O . ALA A 1 344 ? -10.984 36.5 -0.134 1 68.75 344 ALA A O 1
ATOM 2739 N N . THR A 1 345 ? -10.195 34.375 0.385 1 64.38 345 THR A N 1
ATOM 2740 C CA . THR A 1 345 ? -11.141 34.125 1.467 1 64.38 345 THR A CA 1
ATOM 2741 C C . THR A 1 345 ? -10.609 34.688 2.789 1 64.38 345 THR A C 1
ATOM 2743 O O . THR A 1 345 ? -11.383 35.125 3.643 1 64.38 345 THR A O 1
ATOM 2746 N N . ILE A 1 346 ? -9.367 34.531 3.105 1 56.91 346 ILE A N 1
ATOM 2747 C CA . ILE A 1 346 ? -8.82 35 4.375 1 56.91 346 ILE A CA 1
ATOM 2748 C C . ILE A 1 346 ? -7.809 36.125 4.121 1 56.91 346 ILE A C 1
ATOM 2750 O O . ILE A 1 346 ? -6.605 35.938 4.32 1 56.91 346 ILE A O 1
ATOM 2754 N N . PRO A 1 347 ? -8.297 37.312 3.73 1 52.03 347 PRO A N 1
ATOM 2755 C CA . PRO A 1 347 ? -7.293 38.312 3.428 1 52.03 347 PRO A CA 1
ATOM 2756 C C . PRO A 1 347 ? -6.438 38.688 4.641 1 52.03 347 PRO A C 1
ATOM 2758 O O . PRO A 1 347 ? -5.23 38.906 4.5 1 52.03 347 PRO A O 1
ATOM 2761 N N . GLN A 1 348 ? -7.152 38.531 5.855 1 51.41 348 GLN A N 1
ATOM 2762 C CA . GLN A 1 348 ? -6.473 39 7.07 1 51.41 348 GLN A CA 1
ATOM 2763 C C . GLN A 1 348 ? -5.43 37.969 7.52 1 51.41 348 GLN A C 1
ATOM 2765 O O . GLN A 1 348 ? -4.395 38.344 8.078 1 51.41 348 GLN A O 1
ATOM 2770 N N . ALA A 1 349 ? -5.785 36.781 7.438 1 48.47 349 ALA A N 1
ATOM 2771 C CA . ALA A 1 349 ? -4.816 35.781 7.883 1 48.47 349 ALA A CA 1
ATOM 2772 C C . ALA A 1 349 ? -3.492 35.938 7.133 1 48.47 349 ALA A C 1
ATOM 2774 O O . ALA A 1 349 ? -2.42 35.75 7.715 1 48.47 349 ALA A O 1
ATOM 2775 N N . PHE A 1 350 ? -3.623 36.375 5.977 1 45.97 350 PHE A N 1
ATOM 2776 C CA . PHE A 1 350 ? -2.424 36.562 5.176 1 45.97 350 PHE A CA 1
ATOM 2777 C C . PHE A 1 350 ? -1.745 37.875 5.539 1 45.97 350 PHE A C 1
ATOM 2779 O O . PHE A 1 350 ? -0.566 38.094 5.242 1 45.97 350 PHE A O 1
ATOM 2786 N N . THR A 1 351 ? -2.51 38.719 6.285 1 47.91 351 THR A N 1
ATOM 2787 C CA . THR A 1 351 ? -1.875 39.906 6.828 1 47.91 351 THR A CA 1
ATOM 2788 C C . THR A 1 351 ? -1.236 39.625 8.18 1 47.91 351 THR A C 1
ATOM 2790 O O . THR A 1 351 ? -0.244 40.25 8.555 1 47.91 351 THR A O 1
ATOM 2793 N N . GLU A 1 352 ? -1.837 38.719 8.891 1 46.44 352 GLU A N 1
ATOM 2794 C CA . GLU A 1 352 ? -1.362 38.531 10.258 1 46.44 352 GLU A CA 1
ATOM 2795 C C . GLU A 1 352 ? -0.219 37.531 10.312 1 46.44 352 GLU A C 1
ATOM 2797 O O . GLU A 1 352 ? 0.692 37.656 11.133 1 46.44 352 GLU A O 1
ATOM 2802 N N . PHE A 1 353 ? -0.303 36.5 9.562 1 44.06 353 PHE A N 1
ATOM 2803 C CA . PHE A 1 353 ? 0.799 35.562 9.625 1 44.06 353 PHE A CA 1
ATOM 2804 C C . PHE A 1 353 ? 1.893 35.938 8.633 1 44.06 353 PHE A C 1
ATOM 2806 O O . PHE A 1 353 ? 1.633 36.031 7.434 1 44.06 353 PHE A O 1
ATOM 2813 N N . ARG A 1 354 ? 2.965 36.406 9.156 1 47.06 354 ARG A N 1
ATOM 2814 C CA . ARG A 1 354 ? 4.07 36.938 8.375 1 47.06 354 ARG A CA 1
ATOM 2815 C C . ARG A 1 354 ? 4.422 36.031 7.211 1 47.06 354 ARG A C 1
ATOM 2817 O O . ARG A 1 354 ? 4.668 36.5 6.094 1 47.06 354 ARG A O 1
ATOM 2824 N N . TRP A 1 355 ? 4.488 34.75 7.566 1 47.38 355 TRP A N 1
ATOM 2825 C CA . TRP A 1 355 ? 4.926 33.844 6.504 1 47.38 355 TRP A CA 1
ATOM 2826 C C . TRP A 1 355 ? 3.871 33.75 5.406 1 47.38 355 TRP A C 1
ATOM 2828 O O . TRP A 1 355 ? 4.203 33.656 4.223 1 47.38 355 TRP A O 1
ATOM 2838 N N . LEU A 1 356 ? 2.627 33.688 5.824 1 46.44 356 LEU A N 1
ATOM 2839 C CA . LEU A 1 356 ? 1.545 33.719 4.848 1 46.44 356 LEU A CA 1
ATOM 2840 C C . LEU A 1 356 ? 1.45 35.094 4.207 1 46.44 356 LEU A C 1
ATOM 2842 O O . LEU A 1 356 ? 1.097 35.219 3.029 1 46.44 356 LEU A O 1
ATOM 2846 N N . HIS A 1 357 ? 1.771 36.062 5.094 1 47.81 357 HIS A N 1
ATOM 2847 C CA . HIS A 1 357 ? 1.758 37.438 4.617 1 47.81 357 HIS A CA 1
ATOM 2848 C C . HIS A 1 357 ? 2.678 37.594 3.414 1 47.81 357 HIS A C 1
ATOM 2850 O O . HIS A 1 357 ? 2.35 38.344 2.479 1 47.81 357 HIS A O 1
ATOM 2856 N N . SER A 1 358 ? 3.895 36.969 3.713 1 44.69 358 SER A N 1
ATOM 2857 C CA . SER A 1 358 ? 4.852 37.125 2.617 1 44.69 358 SER A CA 1
ATOM 2858 C C . SER A 1 358 ? 4.344 36.406 1.357 1 44.69 358 SER A C 1
ATOM 2860 O O . SER A 1 358 ? 4.824 36.688 0.256 1 44.69 358 SER A O 1
ATOM 2862 N N . LEU A 1 359 ? 3.561 35.5 1.715 1 38.19 359 LEU A N 1
ATOM 2863 C CA . LEU A 1 359 ? 2.967 34.781 0.596 1 38.19 359 LEU A CA 1
ATOM 2864 C C . LEU A 1 359 ? 1.657 35.406 0.163 1 38.19 359 LEU A C 1
ATOM 2866 O O . LEU A 1 359 ? 1.02 34.969 -0.791 1 38.19 359 LEU A O 1
ATOM 2870 N N . ASN A 1 360 ? 1.165 36.281 1.098 1 38.81 360 ASN A N 1
ATOM 2871 C CA . ASN A 1 360 ? -0.142 36.906 0.919 1 38.81 360 ASN A CA 1
ATOM 2872 C C . ASN A 1 360 ? -0.18 37.781 -0.329 1 38.81 360 ASN A C 1
ATOM 2874 O O . ASN A 1 360 ? 0.366 38.875 -0.333 1 38.81 360 ASN A O 1
ATOM 2878 N N . PRO A 1 361 ? -0.498 37.281 -1.265 1 33.94 361 PRO A N 1
ATOM 2879 C CA . PRO A 1 361 ? -0.523 38.219 -2.375 1 33.94 361 PRO A CA 1
ATOM 2880 C C . PRO A 1 361 ? -1.542 39.344 -2.168 1 33.94 361 PRO A C 1
ATOM 2882 O O . PRO A 1 361 ? -1.375 40.438 -2.705 1 33.94 361 PRO A O 1
ATOM 2885 N N . LEU A 1 362 ? -2.934 39.125 -1.978 1 33.16 362 LEU A N 1
ATOM 2886 C CA . LEU A 1 362 ? -4.027 39.969 -2.449 1 33.16 362 LEU A CA 1
ATOM 2887 C C . LEU A 1 362 ? -4.691 40.688 -1.287 1 33.16 362 LEU A C 1
ATOM 2889 O O . LEU A 1 362 ? -5.188 40.062 -0.352 1 33.16 362 LEU A O 1
ATOM 2893 N N . LYS A 1 363 ? -4.438 41.781 -0.936 1 36.16 363 LYS A N 1
ATOM 2894 C CA . LYS A 1 363 ? -5.152 42.719 -0.048 1 36.16 363 LYS A CA 1
ATOM 2895 C C . LYS A 1 363 ? -6.551 43 -0.576 1 36.16 363 LYS A C 1
ATOM 2897 O O . LYS A 1 363 ? -7.211 43.938 -0.107 1 36.16 363 LYS A O 1
ATOM 2902 N N . PHE A 1 364 ? -7.086 42.844 -1.963 1 33.44 364 PHE A N 1
ATOM 2903 C CA . PHE A 1 364 ? -8.109 43.688 -2.566 1 33.44 364 PHE A CA 1
ATOM 2904 C C . PHE A 1 364 ? -9.492 43.281 -2.072 1 33.44 364 PHE A C 1
ATOM 2906 O O . PHE A 1 364 ? -9.703 42.156 -1.616 1 33.44 364 PHE A O 1
ATOM 2913 N N . HIS A 1 365 ? -10.641 44.188 -2.316 1 39 365 HIS A N 1
ATOM 2914 C CA . HIS A 1 365 ? -12.086 44.25 -2.174 1 39 365 HIS A CA 1
ATOM 2915 C C . HIS A 1 365 ? -12.758 43.031 -2.801 1 39 365 HIS A C 1
ATOM 2917 O O . HIS A 1 365 ? -12.18 42.375 -3.674 1 39 365 HIS A O 1
ATOM 2923 N N . PHE A 1 366 ? -14 42.656 -2.371 1 39.66 366 PHE A N 1
ATOM 2924 C CA . PHE A 1 366 ? -14.883 41.562 -2.699 1 39.66 366 PHE A CA 1
ATOM 2925 C C . PHE A 1 366 ? -14.875 41.281 -4.199 1 39.66 366 PHE A C 1
ATOM 2927 O O . PHE A 1 366 ? -14.836 40.125 -4.621 1 39.66 366 PHE A O 1
ATOM 2934 N N . ILE A 1 367 ? -15.289 42.344 -5.086 1 42.03 367 ILE A N 1
ATOM 2935 C CA . ILE A 1 367 ? -15.398 42.219 -6.535 1 42.03 367 ILE A CA 1
ATOM 2936 C C . ILE A 1 367 ? -14.102 41.656 -7.109 1 42.03 367 ILE A C 1
ATOM 2938 O O . ILE A 1 367 ? -14.117 40.938 -8.102 1 42.03 367 ILE A O 1
ATOM 2942 N N . ILE A 1 368 ? -13.023 42.031 -6.484 1 49.88 368 ILE A N 1
ATOM 2943 C CA . ILE A 1 368 ? -11.695 41.75 -7.012 1 49.88 368 ILE A CA 1
ATOM 2944 C C . ILE A 1 368 ? -11.258 40.344 -6.602 1 49.88 368 ILE A C 1
ATOM 2946 O O . ILE A 1 368 ? -10.336 39.75 -7.195 1 49.88 368 ILE A O 1
ATOM 2950 N N . GLN A 1 369 ? -12.219 39.656 -5.77 1 65.44 369 GLN A N 1
ATOM 2951 C CA . GLN A 1 369 ? -11.742 38.375 -5.23 1 65.44 369 GLN A CA 1
ATOM 2952 C C . GLN A 1 369 ? -12.289 37.219 -6.039 1 65.44 369 GLN A C 1
ATOM 2954 O O . GLN A 1 369 ? -11.711 36.125 -6.031 1 65.44 369 GLN A O 1
ATOM 2959 N N . PHE A 1 370 ? -13.32 37.625 -6.93 1 74.69 370 PHE A N 1
ATOM 2960 C CA . PHE A 1 370 ? -13.984 36.531 -7.637 1 74.69 370 PHE A CA 1
ATOM 2961 C C . PHE A 1 370 ? -13.055 35.906 -8.68 1 74.69 370 PHE A C 1
ATOM 2963 O O . PHE A 1 370 ? -12.961 34.688 -8.797 1 74.69 370 PHE A O 1
ATOM 2970 N N . PRO A 1 371 ? -12.312 36.781 -9.43 1 78.81 371 PRO A N 1
ATOM 2971 C CA . PRO A 1 371 ? -11.422 36.188 -10.422 1 78.81 371 PRO A CA 1
ATOM 2972 C C . PRO A 1 371 ? -10.375 35.25 -9.789 1 78.81 371 PRO A C 1
ATOM 2974 O O . PRO A 1 371 ? -10.016 34.25 -10.367 1 78.81 371 PRO A O 1
ATOM 2977 N N . SER A 1 372 ? -10.008 35.594 -8.594 1 81.19 372 SER A N 1
ATOM 2978 C CA . SER A 1 372 ? -9.031 34.75 -7.902 1 81.19 372 SER A CA 1
ATOM 2979 C C . SER A 1 372 ? -9.633 33.406 -7.5 1 81.19 372 SER A C 1
ATOM 2981 O O . SER A 1 372 ? -8.992 32.375 -7.645 1 81.19 372 SER A O 1
ATOM 2983 N N . ILE A 1 373 ? -10.836 33.438 -7.062 1 83.38 373 ILE A N 1
ATOM 2984 C CA . ILE A 1 373 ? -11.531 32.219 -6.668 1 83.38 373 ILE A CA 1
ATOM 2985 C C . ILE A 1 373 ? -11.781 31.344 -7.898 1 83.38 373 ILE A C 1
ATOM 2987 O O . ILE A 1 373 ? -11.523 30.141 -7.879 1 83.38 373 ILE A O 1
ATOM 2991 N N . LEU A 1 374 ? -12.172 32 -8.914 1 85.75 374 LEU A N 1
ATOM 2992 C CA . LEU A 1 374 ? -12.445 31.281 -10.148 1 85.75 374 LEU A CA 1
ATOM 2993 C C . LEU A 1 374 ? -11.172 30.656 -10.711 1 85.75 374 LEU A C 1
ATOM 2995 O O . LEU A 1 374 ? -11.156 29.469 -11.039 1 85.75 374 LEU A O 1
ATOM 2999 N N . LEU A 1 375 ? -10.156 31.453 -10.781 1 88.5 375 LEU A N 1
ATOM 3000 C CA . LEU A 1 375 ? -8.883 30.953 -11.305 1 88.5 375 LEU A CA 1
ATOM 3001 C C . LEU A 1 375 ? -8.344 29.828 -10.422 1 88.5 375 LEU A C 1
ATOM 3003 O O . LEU A 1 375 ? -7.777 28.859 -10.922 1 88.5 375 LEU A O 1
ATOM 3007 N N . GLY A 1 376 ? -8.516 30.016 -9.133 1 89.56 376 GLY A N 1
ATOM 3008 C CA . GLY A 1 376 ? -8.055 28.984 -8.211 1 89.56 376 GLY A CA 1
ATOM 3009 C C . GLY A 1 376 ? -8.734 27.641 -8.422 1 89.56 376 GLY A C 1
ATOM 3010 O O . GLY A 1 376 ? -8.07 26.625 -8.547 1 89.56 376 GLY A O 1
ATOM 3011 N N . PHE A 1 377 ? -10.008 27.641 -8.5 1 90.12 377 PHE A N 1
ATOM 3012 C CA . PHE A 1 377 ? -10.75 26.391 -8.68 1 90.12 377 PHE A CA 1
ATOM 3013 C C . PHE A 1 377 ? -10.453 25.781 -10.047 1 90.12 377 PHE A C 1
ATOM 3015 O O . PHE A 1 377 ? -10.383 24.562 -10.18 1 90.12 377 PHE A O 1
ATOM 3022 N N . LEU A 1 378 ? -10.281 26.594 -11.07 1 91.94 378 LEU A N 1
ATOM 3023 C CA . LEU A 1 378 ? -9.969 26.078 -12.398 1 91.94 378 LEU A CA 1
ATOM 3024 C C . LEU A 1 378 ? -8.578 25.453 -12.438 1 91.94 378 LEU A C 1
ATOM 3026 O O . LEU A 1 378 ? -8.359 24.453 -13.125 1 91.94 378 LEU A O 1
ATOM 3030 N N . LEU A 1 379 ? -7.719 26.016 -11.695 1 92.38 379 LEU A N 1
ATOM 3031 C CA . LEU A 1 379 ? -6.383 25.438 -11.609 1 92.38 379 LEU A CA 1
ATOM 3032 C C . LEU A 1 379 ? -6.43 24.078 -10.898 1 92.38 379 LEU A C 1
ATOM 3034 O O . LEU A 1 379 ? -5.676 23.172 -11.242 1 92.38 379 LEU A O 1
ATOM 3038 N N . ILE A 1 380 ? -7.293 23.969 -9.945 1 92.69 380 ILE A N 1
ATOM 3039 C CA . ILE A 1 380 ? -7.457 22.703 -9.242 1 92.69 380 ILE A CA 1
ATOM 3040 C C . ILE A 1 380 ? -7.965 21.641 -10.211 1 92.69 380 ILE A C 1
ATOM 3042 O O . ILE A 1 380 ? -7.453 20.516 -10.234 1 92.69 380 ILE A O 1
ATOM 3046 N N . ILE A 1 381 ? -8.867 22.016 -11.047 1 92.25 381 ILE A N 1
ATOM 3047 C CA . ILE A 1 381 ? -9.43 21.062 -12.008 1 92.25 381 ILE A CA 1
ATOM 3048 C C . ILE A 1 381 ? -8.383 20.703 -13.055 1 92.25 381 ILE A C 1
ATOM 3050 O O . ILE A 1 381 ? -8.305 19.547 -13.5 1 92.25 381 ILE A O 1
ATOM 3054 N N . MET A 1 382 ? -7.66 21.703 -13.398 1 92.81 382 MET A N 1
ATOM 3055 C CA . MET A 1 382 ? -6.59 21.406 -14.344 1 92.81 382 MET A CA 1
ATOM 3056 C C . MET A 1 382 ? -5.508 20.547 -13.688 1 92.81 382 MET A C 1
ATOM 3058 O O . MET A 1 382 ? -4.844 19.75 -14.352 1 92.81 382 MET A O 1
ATOM 3062 N N . GLY A 1 383 ? -5.336 20.797 -12.406 1 93.56 383 GLY A N 1
ATOM 3063 C CA . GLY A 1 383 ? -4.48 19.875 -11.672 1 93.56 383 GLY A CA 1
ATOM 3064 C C . GLY A 1 383 ? -4.902 18.422 -11.805 1 93.56 383 GLY A C 1
ATOM 3065 O O . GLY A 1 383 ? -4.062 17.547 -11.969 1 93.56 383 GLY A O 1
ATOM 3066 N N . ARG A 1 384 ? -6.184 18.203 -11.797 1 93.88 384 ARG A N 1
ATOM 3067 C CA . ARG A 1 384 ? -6.73 16.875 -12.023 1 93.88 384 ARG A CA 1
ATOM 3068 C C . ARG A 1 384 ? -6.438 16.391 -13.445 1 93.88 384 ARG A C 1
ATOM 3070 O O . ARG A 1 384 ? -6.078 15.234 -13.656 1 93.88 384 ARG A O 1
ATOM 3077 N N . GLY A 1 385 ? -6.617 17.297 -14.359 1 94.69 385 GLY A N 1
ATOM 3078 C CA . GLY A 1 385 ? -6.305 16.953 -15.734 1 94.69 385 GLY A CA 1
ATOM 3079 C C . GLY A 1 385 ? -4.859 16.531 -15.93 1 94.69 385 GLY A C 1
ATOM 3080 O O . GLY A 1 385 ? -4.574 15.547 -16.609 1 94.69 385 GLY A O 1
ATOM 3081 N N . ILE A 1 386 ? -3.998 17.234 -15.32 1 94.62 386 ILE A N 1
ATOM 3082 C CA . ILE A 1 386 ? -2.572 16.953 -15.438 1 94.62 386 ILE A CA 1
ATOM 3083 C C . ILE A 1 386 ? -2.238 15.688 -14.641 1 94.62 386 ILE A C 1
ATOM 3085 O O . ILE A 1 386 ? -1.448 14.852 -15.094 1 94.62 386 ILE A O 1
ATOM 3089 N N . ALA A 1 387 ? -2.822 15.633 -13.492 1 94 387 ALA A N 1
ATOM 3090 C CA . ALA A 1 387 ? -2.613 14.43 -12.688 1 94 387 ALA A CA 1
ATOM 3091 C C . ALA A 1 387 ? -3.062 13.18 -13.438 1 94 387 ALA A C 1
ATOM 3093 O O . ALA A 1 387 ? -2.439 12.125 -13.328 1 94 387 ALA A O 1
ATOM 3094 N N . ALA A 1 388 ? -4.09 13.328 -14.25 1 94.44 388 ALA A N 1
ATOM 3095 C CA . ALA A 1 388 ? -4.621 12.211 -15.031 1 94.44 388 ALA A CA 1
ATOM 3096 C C . ALA A 1 388 ? -3.836 12.016 -16.328 1 94.44 388 ALA A C 1
ATOM 3098 O O . ALA A 1 388 ? -4.066 11.055 -17.062 1 94.44 388 ALA A O 1
ATOM 3099 N N . ARG A 1 389 ? -2.939 12.891 -16.672 1 94.31 389 ARG A N 1
ATOM 3100 C CA . ARG A 1 389 ? -2.062 12.836 -17.828 1 94.31 389 ARG A CA 1
ATOM 3101 C C . ARG A 1 389 ? -2.869 12.898 -19.125 1 94.31 389 ARG A C 1
ATOM 3103 O O . ARG A 1 389 ? -2.596 12.156 -20.078 1 94.31 389 ARG A O 1
ATOM 3110 N N . VAL A 1 390 ? -3.854 13.656 -19.141 1 95.06 390 VAL A N 1
ATOM 3111 C CA . VAL A 1 390 ? -4.691 13.844 -20.312 1 95.06 390 VAL A CA 1
ATOM 3112 C C . VAL A 1 390 ? -4.051 14.859 -21.25 1 95.06 390 VAL A C 1
ATOM 3114 O O . VAL A 1 390 ? -3.662 15.945 -20.828 1 95.06 390 VAL A O 1
ATOM 3117 N N . LYS A 1 391 ? -3.994 14.57 -22.5 1 93.88 391 LYS A N 1
ATOM 3118 C CA . LYS A 1 391 ? -3.365 15.422 -23.516 1 93.88 391 LYS A CA 1
ATOM 3119 C C . LYS A 1 391 ? -4.074 16.766 -23.609 1 93.88 391 LYS A C 1
ATOM 3121 O O . LYS A 1 391 ? -3.43 17.797 -23.766 1 93.88 391 LYS A O 1
ATOM 3126 N N . ARG A 1 392 ? -5.332 16.828 -23.469 1 93.69 392 ARG A N 1
ATOM 3127 C CA . ARG A 1 392 ? -6.137 18.031 -23.656 1 93.69 392 ARG A CA 1
ATOM 3128 C C . ARG A 1 392 ? -5.938 19.016 -22.516 1 93.69 392 ARG A C 1
ATOM 3130 O O . ARG A 1 392 ? -6.32 20.172 -22.625 1 93.69 392 ARG A O 1
ATOM 3137 N N . ALA A 1 393 ? -5.359 18.594 -21.438 1 94.94 393 ALA A N 1
ATOM 3138 C CA . ALA A 1 393 ? -5.168 19.453 -20.281 1 94.94 393 ALA A CA 1
ATOM 3139 C C . ALA A 1 393 ? -3.973 20.375 -20.469 1 94.94 393 ALA A C 1
ATOM 3141 O O . ALA A 1 393 ? -3.832 21.375 -19.766 1 94.94 393 ALA A O 1
ATOM 3142 N N . TYR A 1 394 ? -3.133 20.156 -21.516 1 94.56 394 TYR A N 1
ATOM 3143 C CA . TYR A 1 394 ? -1.871 20.859 -21.688 1 94.56 394 TYR A CA 1
ATOM 3144 C C . TYR A 1 394 ? -2.109 22.344 -21.984 1 94.56 394 TYR A C 1
ATOM 3146 O O . TYR A 1 394 ? -1.672 23.203 -21.234 1 94.56 394 TYR A O 1
ATOM 3154 N N . LEU A 1 395 ? -2.895 22.672 -22.938 1 93.69 395 LEU A N 1
ATOM 3155 C CA . LEU A 1 395 ? -3.076 24.047 -23.391 1 93.69 395 LEU A CA 1
ATOM 3156 C C . LEU A 1 395 ? -3.906 24.844 -22.406 1 93.69 395 LEU A C 1
ATOM 3158 O O . LEU A 1 395 ? -3.547 25.969 -22.047 1 93.69 395 LEU A O 1
ATOM 3162 N N . PRO A 1 396 ? -5 24.281 -21.906 1 94 396 PRO A N 1
ATOM 3163 C CA . PRO A 1 396 ? -5.773 25.062 -20.938 1 94 396 PRO A CA 1
ATOM 3164 C C . PRO A 1 396 ? -4.98 25.359 -19.656 1 94 396 PRO A C 1
ATOM 3166 O O . PRO A 1 396 ? -5.16 26.422 -19.062 1 94 396 PRO A O 1
ATOM 3169 N N . THR A 1 397 ? -4.16 24.438 -19.234 1 95.12 397 THR A N 1
ATOM 3170 C CA . THR A 1 397 ? -3.357 24.672 -18.031 1 95.12 397 THR A CA 1
ATOM 3171 C C . THR A 1 397 ? -2.387 25.828 -18.25 1 95.12 397 THR A C 1
ATOM 3173 O O . THR A 1 397 ? -2.25 26.703 -17.406 1 95.12 397 THR A O 1
ATOM 3176 N N . ILE A 1 398 ? -1.756 25.875 -19.406 1 94.81 398 ILE A N 1
ATOM 3177 C CA . ILE A 1 398 ? -0.85 26.953 -19.75 1 94.81 398 ILE A CA 1
ATOM 3178 C C . ILE A 1 398 ? -1.613 28.281 -19.766 1 94.81 398 ILE A C 1
ATOM 3180 O O . ILE A 1 398 ? -1.161 29.266 -19.188 1 94.81 398 ILE A O 1
ATOM 3184 N N . PHE A 1 399 ? -2.75 28.234 -20.344 1 94.69 399 PHE A N 1
ATOM 3185 C CA . PHE A 1 399 ? -3.588 29.438 -20.438 1 94.69 399 PHE A CA 1
ATOM 3186 C C . PHE A 1 399 ? -3.969 29.953 -19.062 1 94.69 399 PHE A C 1
ATOM 3188 O O . PHE A 1 399 ? -3.885 31.156 -18.797 1 94.69 399 PHE A O 1
ATOM 3195 N N . LEU A 1 400 ? -4.359 29.062 -18.203 1 94 400 LEU A N 1
ATOM 3196 C CA . LEU A 1 400 ? -4.805 29.453 -16.875 1 94 400 LEU A CA 1
ATOM 3197 C C . LEU A 1 400 ? -3.643 30 -16.047 1 94 400 LEU A C 1
ATOM 3199 O O . LEU A 1 400 ? -3.809 30.953 -15.281 1 94 400 LEU A O 1
ATOM 3203 N N . ILE A 1 401 ? -2.439 29.406 -16.188 1 94.12 401 ILE A N 1
ATOM 3204 C CA . ILE A 1 401 ? -1.278 29.859 -15.438 1 94.12 401 ILE A CA 1
ATOM 3205 C C . ILE A 1 401 ? -0.87 31.25 -15.922 1 94.12 401 ILE A C 1
ATOM 3207 O O . ILE A 1 401 ? -0.532 32.125 -15.117 1 94.12 401 ILE A O 1
ATOM 3211 N N . VAL A 1 402 ? -0.947 31.484 -17.219 1 93.25 402 VAL A N 1
ATOM 3212 C CA . VAL A 1 402 ? -0.628 32.812 -17.781 1 93.25 402 VAL A CA 1
ATOM 3213 C C . VAL A 1 402 ? -1.633 33.844 -17.266 1 93.25 402 VAL A C 1
ATOM 3215 O O . VAL A 1 402 ? -1.253 34.938 -16.891 1 93.25 402 VAL A O 1
ATOM 3218 N N . LEU A 1 403 ? -2.898 33.438 -17.219 1 91.31 403 LEU A N 1
ATOM 3219 C CA . LEU A 1 403 ? -3.934 34.344 -16.703 1 91.31 403 LEU A CA 1
ATOM 3220 C C . LEU A 1 403 ? -3.701 34.656 -15.227 1 91.31 403 LEU A C 1
ATOM 3222 O O . LEU A 1 403 ? -3.926 35.781 -14.781 1 91.31 403 LEU A O 1
ATOM 3226 N N . ALA A 1 404 ? -3.354 33.625 -14.484 1 89.25 404 ALA A N 1
ATOM 3227 C CA . ALA A 1 404 ? -3.064 33.844 -13.062 1 89.25 404 ALA A CA 1
ATOM 3228 C C . ALA A 1 404 ? -1.854 34.75 -12.875 1 89.25 404 ALA A C 1
ATOM 3230 O O . ALA A 1 404 ? -1.846 35.594 -11.984 1 89.25 404 ALA A O 1
ATOM 3231 N N . LEU A 1 405 ? -0.834 34.562 -13.773 1 88.12 405 LEU A N 1
ATOM 3232 C CA . LEU A 1 405 ? 0.354 35.406 -13.734 1 88.12 405 LEU A CA 1
ATOM 3233 C C . LEU A 1 405 ? -0.002 36.875 -14.031 1 88.12 405 LEU A C 1
ATOM 3235 O O . LEU A 1 405 ? 0.451 37.781 -13.336 1 88.12 405 LEU A O 1
ATOM 3239 N N . LEU A 1 406 ? -0.844 37.062 -14.969 1 86.5 406 LEU A N 1
ATOM 3240 C CA . LEU A 1 406 ? -1.291 38.406 -15.336 1 86.5 406 LEU A CA 1
ATOM 3241 C C . LEU A 1 406 ? -2.113 39 -14.211 1 86.5 406 LEU A C 1
ATOM 3243 O O . LEU A 1 406 ? -1.978 40.219 -13.922 1 86.5 406 LEU A O 1
ATOM 3247 N N . TYR A 1 407 ? -2.904 38.156 -13.609 1 84.25 407 TYR A N 1
ATOM 3248 C CA . TYR A 1 407 ? -3.74 38.625 -12.516 1 84.25 407 TYR A CA 1
ATOM 3249 C C . TYR A 1 407 ? -2.885 39.062 -11.336 1 84.25 407 TYR A C 1
ATOM 3251 O O . TYR A 1 407 ? -3.137 40.125 -10.742 1 84.25 407 TYR A O 1
ATOM 3259 N N . VAL A 1 408 ? -1.906 38.344 -10.992 1 78.62 408 VAL A N 1
ATOM 3260 C CA . VAL A 1 408 ? -1.036 38.656 -9.859 1 78.62 408 VAL A CA 1
ATOM 3261 C C . VAL A 1 408 ? -0.205 39.906 -10.188 1 78.62 408 VAL A C 1
ATOM 3263 O O . VAL A 1 408 ? 0.033 40.75 -9.312 1 78.62 408 VAL A O 1
ATOM 3266 N N . LEU A 1 409 ? 0.198 40.062 -11.469 1 78.19 409 LEU A N 1
ATOM 3267 C CA . LEU A 1 409 ? 0.99 41.188 -11.891 1 78.19 409 LEU A CA 1
ATOM 3268 C C . LEU A 1 409 ? 0.159 42.469 -11.844 1 78.19 409 LEU A C 1
ATOM 3270 O O . LEU A 1 409 ? 0.67 43.531 -11.484 1 78.19 409 LEU A O 1
ATOM 3274 N N . LEU A 1 410 ? -1.115 42.312 -12.047 1 75.25 410 LEU A N 1
ATOM 3275 C CA . LEU A 1 410 ? -1.993 43.469 -12.102 1 75.25 410 LEU A CA 1
ATOM 3276 C C . LEU A 1 410 ? -2.498 43.844 -10.711 1 75.25 410 LEU A C 1
ATOM 3278 O O . LEU A 1 410 ? -2.801 45 -10.438 1 75.25 410 LEU A O 1
ATOM 3282 N N . SER A 1 411 ? -2.662 42.812 -9.906 1 70.38 411 SER A N 1
ATOM 3283 C CA . SER A 1 411 ? -3.225 43.094 -8.586 1 70.38 411 SER A CA 1
ATOM 3284 C C . SER A 1 411 ? -2.158 43.594 -7.621 1 70.38 411 SER A C 1
ATOM 3286 O O . SER A 1 411 ? -2.297 44.688 -7.051 1 70.38 411 SER A O 1
ATOM 3288 N N . ASP A 1 412 ? -1.201 42.562 -7.105 1 57.84 412 ASP A N 1
ATOM 3289 C CA . ASP A 1 412 ? -0.155 42.969 -6.168 1 57.84 412 ASP A CA 1
ATOM 3290 C C . ASP A 1 412 ? 1.214 42.469 -6.633 1 57.84 412 ASP A C 1
ATOM 3292 O O . ASP A 1 412 ? 1.41 41.281 -6.84 1 57.84 412 ASP A O 1
ATOM 3296 N N . PHE A 1 413 ? 1.888 43.406 -7.492 1 56.06 413 PHE A N 1
ATOM 3297 C CA . PHE A 1 413 ? 3.205 43.031 -8 1 56.06 413 PHE A CA 1
ATOM 3298 C C . PHE A 1 413 ? 4.047 42.406 -6.906 1 56.06 413 PHE A C 1
ATOM 3300 O O . PHE A 1 413 ? 4.84 43.062 -6.246 1 56.06 413 PHE A O 1
ATOM 3307 N N . SER A 1 414 ? 3.455 41.25 -6.176 1 61.84 414 SER A N 1
ATOM 3308 C CA . SER A 1 414 ? 4.352 40.531 -5.273 1 61.84 414 SER A CA 1
ATOM 3309 C C . SER A 1 414 ? 5.277 39.594 -6.043 1 61.84 414 SER A C 1
ATOM 3311 O O . SER A 1 414 ? 4.824 38.844 -6.91 1 61.84 414 SER A O 1
ATOM 3313 N N . PHE A 1 415 ? 6.5 39.688 -5.84 1 62.97 415 PHE A N 1
ATOM 3314 C CA . PHE A 1 415 ? 7.543 39 -6.586 1 62.97 415 PHE A CA 1
ATOM 3315 C C . PHE A 1 415 ? 7.473 37.5 -6.336 1 62.97 415 PHE A C 1
ATOM 3317 O O . PHE A 1 415 ? 7.656 36.688 -7.258 1 62.97 415 P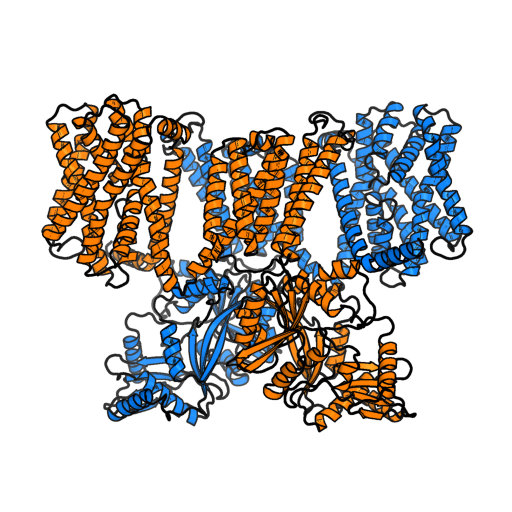HE A O 1
ATOM 3324 N N . THR A 1 416 ? 7.035 37.031 -5.121 1 72.06 416 THR A N 1
ATOM 3325 C CA . THR A 1 416 ? 7.09 35.625 -4.746 1 72.06 416 THR A CA 1
ATOM 3326 C C . THR A 1 416 ? 6.078 34.812 -5.555 1 72.06 416 THR A C 1
ATOM 3328 O O . THR A 1 416 ? 6.434 33.812 -6.168 1 72.06 416 THR A O 1
ATOM 3331 N N . PRO A 1 417 ? 4.848 35.344 -5.715 1 77.62 417 PRO A N 1
ATOM 3332 C CA . PRO A 1 417 ? 3.895 34.562 -6.512 1 77.62 417 PRO A CA 1
ATOM 3333 C C . PRO A 1 417 ? 4.227 34.562 -8 1 77.62 417 PRO A C 1
ATOM 3335 O O . PRO A 1 417 ? 3.973 33.562 -8.695 1 77.62 417 PRO A O 1
ATOM 3338 N N . VAL A 1 418 ? 4.809 35.625 -8.438 1 79.12 418 VAL A N 1
ATOM 3339 C CA . VAL A 1 418 ? 5.148 35.719 -9.852 1 79.12 418 VAL A CA 1
ATOM 3340 C C . VAL A 1 418 ? 6.234 34.719 -10.203 1 79.12 418 VAL A C 1
ATOM 3342 O O . VAL A 1 418 ? 6.137 34 -11.211 1 79.12 418 VAL A O 1
ATOM 3345 N N . VAL A 1 419 ? 7.219 34.594 -9.297 1 77.5 419 VAL A N 1
ATOM 3346 C CA . VAL A 1 419 ? 8.305 33.656 -9.539 1 77.5 419 VAL A CA 1
ATOM 3347 C C . VAL A 1 419 ? 7.781 32.25 -9.461 1 77.5 419 VAL A C 1
ATOM 3349 O O . VAL A 1 419 ? 8.133 31.391 -10.281 1 77.5 419 VAL A O 1
ATOM 3352 N N . PHE A 1 420 ? 7.023 31.984 -8.469 1 83.81 420 PHE A N 1
ATOM 3353 C CA . PHE A 1 420 ? 6.453 30.656 -8.273 1 83.81 420 PHE A CA 1
ATOM 3354 C C . PHE A 1 420 ? 5.645 30.219 -9.492 1 83.81 420 PHE A C 1
ATOM 3356 O O . PHE A 1 420 ? 5.828 29.125 -10.016 1 83.81 420 PHE A O 1
ATOM 3363 N N . LEU A 1 421 ? 4.797 31.125 -10.039 1 87 421 LEU A N 1
ATOM 3364 C CA . LEU A 1 421 ? 3.932 30.797 -11.164 1 87 421 LEU A CA 1
ATOM 3365 C C . LEU A 1 421 ? 4.738 30.688 -12.453 1 87 421 LEU A C 1
ATOM 3367 O O . LEU A 1 421 ? 4.414 29.875 -13.328 1 87 421 LEU A O 1
ATOM 3371 N N . SER A 1 422 ? 5.785 31.422 -12.555 1 87.56 422 SER A N 1
ATOM 3372 C CA . SER A 1 422 ? 6.645 31.344 -13.734 1 87.56 422 SER A CA 1
ATOM 3373 C C . SER A 1 422 ? 7.371 30 -13.789 1 87.56 422 SER A C 1
ATOM 3375 O O . SER A 1 422 ? 7.477 29.406 -14.859 1 87.56 422 SER A O 1
ATOM 3377 N N . ILE A 1 423 ? 7.832 29.578 -12.609 1 85.19 423 ILE A N 1
ATOM 3378 C CA . ILE A 1 423 ? 8.484 28.281 -12.539 1 85.19 423 ILE A CA 1
ATOM 3379 C C . ILE A 1 423 ? 7.48 27.188 -12.883 1 85.19 423 ILE A C 1
ATOM 3381 O O . ILE A 1 423 ? 7.797 26.25 -13.625 1 85.19 423 ILE A O 1
ATOM 3385 N N . LEU A 1 424 ? 6.32 27.328 -12.359 1 90.25 424 LEU A N 1
ATOM 3386 C CA . LEU A 1 424 ? 5.27 26.359 -12.648 1 90.25 424 LEU A CA 1
ATOM 3387 C C . LEU A 1 424 ? 4.965 26.312 -14.141 1 90.25 424 LEU A C 1
ATOM 3389 O O . LEU A 1 424 ? 4.797 25.219 -14.711 1 90.25 424 LEU A O 1
ATOM 3393 N N . LEU A 1 425 ? 4.93 27.469 -14.75 1 91.19 425 LEU A N 1
ATOM 3394 C CA . LEU A 1 425 ? 4.676 27.547 -16.188 1 91.19 425 LEU A CA 1
ATOM 3395 C C . LEU A 1 425 ? 5.773 26.844 -16.969 1 91.19 425 LEU A C 1
ATOM 3397 O O . LEU A 1 425 ? 5.488 26.094 -17.906 1 91.19 425 LEU A O 1
ATOM 3401 N N . LEU A 1 426 ? 6.957 26.984 -16.562 1 87.94 426 LEU A N 1
ATOM 3402 C CA . LEU A 1 426 ? 8.078 26.359 -17.266 1 87.94 426 LEU A CA 1
ATOM 3403 C C . LEU A 1 426 ? 8.031 24.844 -17.125 1 87.94 426 LEU A C 1
ATOM 3405 O O . LEU A 1 426 ? 8.305 24.109 -18.078 1 87.94 426 LEU A O 1
ATOM 3409 N N . ILE A 1 427 ? 7.707 24.406 -15.969 1 88.06 427 ILE A N 1
ATOM 3410 C CA . ILE A 1 427 ? 7.629 22.969 -15.719 1 88.06 427 ILE A CA 1
ATOM 3411 C C . ILE A 1 427 ? 6.516 22.359 -16.562 1 88.06 427 ILE A C 1
ATOM 3413 O O . ILE A 1 427 ? 6.684 21.281 -17.125 1 88.06 427 ILE A O 1
ATOM 3417 N N . ILE A 1 428 ? 5.398 23.062 -16.656 1 90.19 428 ILE A N 1
ATOM 3418 C CA . ILE A 1 428 ? 4.27 22.547 -17.422 1 90.19 428 ILE A CA 1
ATOM 3419 C C . ILE A 1 428 ? 4.633 22.516 -18.906 1 90.19 428 ILE A C 1
ATOM 3421 O O . ILE A 1 428 ? 4.273 21.562 -19.609 1 90.19 428 ILE A O 1
ATOM 3425 N N . LEU A 1 429 ? 5.355 23.484 -19.344 1 89.88 429 LEU A N 1
ATOM 3426 C CA . LEU A 1 429 ? 5.773 23.516 -20.734 1 89.88 429 LEU A CA 1
ATOM 3427 C C . LEU A 1 429 ? 6.676 22.328 -21.062 1 89.88 429 LEU A C 1
ATOM 3429 O O . LEU A 1 429 ? 6.602 21.766 -22.156 1 89.88 429 LEU A O 1
ATOM 3433 N N . ALA A 1 430 ? 7.383 21.859 -20.094 1 85.19 430 ALA A N 1
ATOM 3434 C CA . ALA A 1 430 ? 8.297 20.734 -20.297 1 85.19 430 ALA A CA 1
ATOM 3435 C C . ALA A 1 430 ? 7.578 19.406 -20.125 1 85.19 430 ALA A C 1
ATOM 3437 O O . ALA A 1 430 ? 8.102 18.359 -20.516 1 85.19 430 ALA A O 1
ATOM 3438 N N . SER A 1 431 ? 6.41 19.359 -19.641 1 87.12 431 SER A N 1
ATOM 3439 C CA . SER A 1 431 ? 5.707 18.125 -19.312 1 87.12 431 SER A CA 1
ATOM 3440 C C . SER A 1 431 ? 4.812 17.672 -20.453 1 87.12 431 SER A C 1
ATOM 3442 O O . SER A 1 431 ? 3.979 16.781 -20.281 1 87.12 431 SER A O 1
ATOM 3444 N N . LYS A 1 432 ? 4.945 18.109 -21.578 1 87.81 432 LYS A N 1
ATOM 3445 C CA . LYS A 1 432 ? 4.074 17.812 -22.719 1 87.81 432 LYS A CA 1
ATOM 3446 C C . LYS A 1 432 ? 4.105 16.328 -23.078 1 87.81 432 LYS A C 1
ATOM 3448 O O . LYS A 1 432 ? 3.061 15.719 -23.312 1 87.81 432 LYS A O 1
ATOM 3453 N N . ASN A 1 433 ? 5.219 15.727 -22.938 1 86.5 433 ASN A N 1
ATOM 3454 C CA . ASN A 1 433 ? 5.391 14.352 -23.375 1 86.5 433 ASN A CA 1
ATOM 3455 C C . ASN A 1 433 ? 4.852 13.359 -22.359 1 86.5 433 ASN A C 1
ATOM 3457 O O . ASN A 1 433 ? 4.688 12.172 -22.656 1 86.5 433 ASN A O 1
ATOM 3461 N N . GLU A 1 434 ? 4.57 13.859 -21.234 1 87.94 434 GLU A N 1
ATOM 3462 C CA . GLU A 1 434 ? 4.074 12.977 -20.188 1 87.94 434 GLU A CA 1
ATOM 3463 C C . GLU A 1 434 ? 2.559 12.812 -20.266 1 87.94 434 GLU A C 1
ATOM 3465 O O . GLU A 1 434 ? 1.996 11.883 -19.688 1 87.94 434 GLU A O 1
ATOM 3470 N N . LEU A 1 435 ? 1.938 13.68 -21.031 1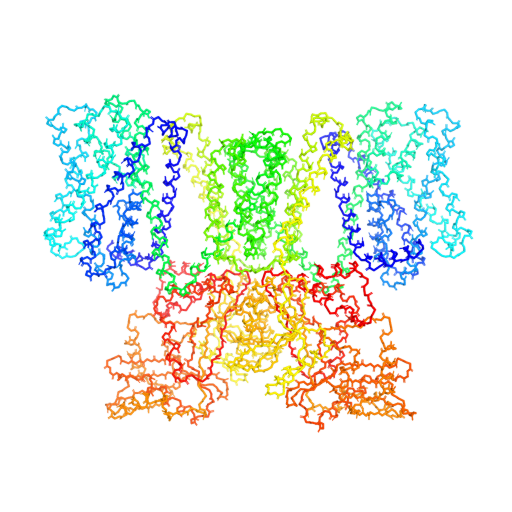 92.81 435 LEU A N 1
ATOM 3471 C CA . LEU A 1 435 ? 0.49 13.625 -21.203 1 92.81 435 LEU A CA 1
ATOM 3472 C C . LEU A 1 435 ? 0.117 12.805 -22.438 1 92.81 435 LEU A C 1
ATOM 3474 O O . LEU A 1 435 ? 0.201 13.297 -23.562 1 92.81 435 LEU A O 1
ATOM 3478 N N . PHE A 1 436 ? -0.322 11.539 -22.266 1 91.81 436 PHE A N 1
ATOM 3479 C CA . PHE A 1 436 ? -0.511 10.648 -23.406 1 91.81 436 PHE A CA 1
ATOM 3480 C C . PHE A 1 436 ? -1.954 10.164 -23.484 1 91.81 436 PHE A C 1
ATOM 3482 O O . PHE A 1 436 ? -2.383 9.633 -24.516 1 91.81 436 PHE A O 1
ATOM 3489 N N . ARG A 1 437 ? -2.754 10.352 -22.469 1 94.5 437 ARG A N 1
ATOM 3490 C CA . ARG A 1 437 ? -4.117 9.828 -22.484 1 94.5 437 ARG A CA 1
ATOM 3491 C C . ARG A 1 437 ? -5.023 10.688 -23.359 1 94.5 437 ARG A C 1
ATOM 3493 O O . ARG A 1 437 ? -4.93 11.914 -23.344 1 94.5 437 ARG A O 1
ATOM 3500 N N . GLU A 1 438 ? -5.91 10.109 -24.062 1 93.69 438 GLU A N 1
ATOM 3501 C CA . GLU A 1 438 ? -6.711 10.766 -25.094 1 93.69 438 GLU A CA 1
ATOM 3502 C C . GLU A 1 438 ? -8.016 11.312 -24.5 1 93.69 438 GLU A C 1
ATOM 3504 O O . GLU A 1 438 ? -8.648 12.18 -25.109 1 93.69 438 GLU A O 1
ATOM 3509 N N . GLN A 1 439 ? -8.414 10.758 -23.438 1 93.81 439 GLN A N 1
ATOM 3510 C CA . GLN A 1 439 ? -9.656 11.203 -22.812 1 93.81 439 GLN A CA 1
ATOM 3511 C C . GLN A 1 439 ? -9.555 11.133 -21.281 1 93.81 439 GLN A C 1
ATOM 3513 O O . GLN A 1 439 ? -8.672 10.469 -20.75 1 93.81 439 GLN A O 1
ATOM 3518 N N . LEU A 1 440 ? -10.461 11.875 -20.703 1 93.81 440 LEU A N 1
ATOM 3519 C CA . LEU A 1 440 ? -10.57 11.812 -19.25 1 93.81 440 LEU A CA 1
ATOM 3520 C C . LEU A 1 440 ? -11.844 11.086 -18.828 1 93.81 440 LEU A C 1
ATOM 3522 O O . LEU A 1 440 ? -12.938 11.43 -19.281 1 93.81 440 LEU A O 1
ATOM 3526 N N . ILE A 1 441 ? -11.695 10.047 -18.109 1 93.88 441 ILE A N 1
ATOM 3527 C CA . ILE A 1 441 ? -12.812 9.438 -17.391 1 93.88 441 ILE A CA 1
ATOM 3528 C C . ILE A 1 441 ? -12.734 9.797 -15.914 1 93.88 441 ILE A C 1
ATOM 3530 O O . ILE A 1 441 ? -11.836 9.344 -15.203 1 93.88 441 ILE A O 1
ATOM 3534 N N . TYR A 1 442 ? -13.562 10.648 -15.523 1 93.38 442 TYR A N 1
ATOM 3535 C CA . TYR A 1 442 ? -13.555 11.125 -14.148 1 93.38 442 TYR A CA 1
ATOM 3536 C C . TYR A 1 442 ? -13.953 10.008 -13.188 1 93.38 442 TYR A C 1
ATOM 3538 O O . TYR A 1 442 ? -15.133 9.867 -12.852 1 93.38 442 TYR A O 1
ATOM 3546 N N . SER A 1 443 ? -12.984 9.32 -12.688 1 93.62 443 SER A N 1
ATOM 3547 C CA . SER A 1 443 ? -13.195 8.141 -11.852 1 93.62 443 SER A CA 1
ATOM 3548 C C . SER A 1 443 ? -13.852 8.523 -10.523 1 93.62 443 SER A C 1
ATOM 3550 O O . SER A 1 443 ? -13.789 9.68 -10.109 1 93.62 443 SER A O 1
ATOM 3552 N N . TRP A 1 444 ? -14.5 7.621 -9.875 1 92.44 444 TRP A N 1
ATOM 3553 C CA . TRP A 1 444 ? -15.117 7.828 -8.57 1 92.44 444 TRP A CA 1
ATOM 3554 C C . TRP A 1 444 ? -14.07 8.234 -7.531 1 92.44 444 TRP A C 1
ATOM 3556 O O . TRP A 1 444 ? -14.359 9.023 -6.633 1 92.44 444 TRP A O 1
ATOM 3566 N N . GLU A 1 445 ? -12.922 7.691 -7.641 1 93.25 445 GLU A N 1
ATOM 3567 C CA . GLU A 1 445 ? -11.828 8.047 -6.738 1 93.25 445 GLU A CA 1
ATOM 3568 C C . GLU A 1 445 ? -11.484 9.531 -6.859 1 93.25 445 GLU A C 1
ATOM 3570 O O . GLU A 1 445 ? -11.383 10.234 -5.852 1 93.25 445 GLU A O 1
ATOM 3575 N N . TRP A 1 446 ? -11.281 9.961 -8.078 1 93.19 446 TRP A N 1
ATOM 3576 C CA . TRP A 1 446 ? -10.898 11.344 -8.336 1 93.19 446 TRP A CA 1
ATOM 3577 C C . TRP A 1 446 ? -12.016 12.305 -7.938 1 93.19 446 TRP A C 1
ATOM 3579 O O . TRP A 1 446 ? -11.75 13.383 -7.406 1 93.19 446 TRP A O 1
ATOM 3589 N N . ARG A 1 447 ? -13.227 11.891 -8.211 1 91.06 447 ARG A N 1
ATOM 3590 C CA . ARG A 1 447 ? -14.367 12.703 -7.816 1 91.06 447 ARG A CA 1
ATOM 3591 C C . ARG A 1 447 ? -14.438 12.867 -6.301 1 91.06 447 ARG A C 1
ATOM 3593 O O . ARG A 1 447 ? -14.789 13.93 -5.797 1 91.06 447 ARG A O 1
ATOM 3600 N N . THR A 1 448 ? -14.148 11.836 -5.652 1 91.88 448 THR A N 1
ATOM 3601 C CA . THR A 1 448 ? -14.18 11.883 -4.191 1 91.88 448 THR A CA 1
ATOM 3602 C C . THR A 1 448 ? -13.086 12.805 -3.658 1 91.88 448 THR A C 1
ATOM 3604 O O . THR A 1 448 ? -13.352 13.664 -2.814 1 91.88 448 THR A O 1
ATOM 3607 N N . ILE A 1 449 ? -11.906 12.672 -4.152 1 91.62 449 ILE A N 1
ATOM 3608 C CA . ILE A 1 449 ? -10.781 13.484 -3.699 1 91.62 449 ILE A CA 1
ATOM 3609 C C . ILE A 1 449 ? -11.039 14.953 -4.031 1 91.62 449 ILE A C 1
ATOM 3611 O O . ILE A 1 449 ? -10.922 15.82 -3.164 1 91.62 449 ILE A O 1
ATOM 3615 N N . ASP A 1 450 ? -11.281 15.227 -5.301 1 90.19 450 ASP A N 1
ATOM 3616 C CA . ASP A 1 450 ? -11.555 16.594 -5.727 1 90.19 450 ASP A CA 1
ATOM 3617 C C . ASP A 1 450 ? -12.773 17.172 -5 1 90.19 450 ASP A C 1
ATOM 3619 O O . ASP A 1 450 ? -12.812 18.359 -4.672 1 90.19 450 ASP A O 1
ATOM 3623 N N . GLY A 1 451 ? -13.781 16.25 -4.75 1 88.62 451 GLY A N 1
ATOM 3624 C CA . GLY A 1 451 ? -14.945 16.688 -3.998 1 88.62 451 GLY A CA 1
ATOM 3625 C C . GLY A 1 451 ? -14.617 17.125 -2.586 1 88.62 451 GLY A C 1
ATOM 3626 O O . GLY A 1 451 ? -15.148 18.141 -2.105 1 88.62 451 GLY A O 1
ATOM 3627 N N . ILE A 1 452 ? -13.805 16.453 -2.02 1 90.56 452 ILE A N 1
ATOM 3628 C CA . ILE A 1 452 ? -13.398 16.781 -0.659 1 90.56 452 ILE A CA 1
ATOM 3629 C C . ILE A 1 452 ? -12.609 18.094 -0.661 1 90.56 452 ILE A C 1
ATOM 3631 O O . ILE A 1 452 ? -12.844 18.953 0.186 1 90.56 452 ILE A O 1
ATOM 3635 N N . ILE A 1 453 ? -11.719 18.266 -1.624 1 87.56 453 ILE A N 1
ATOM 3636 C CA . ILE A 1 453 ? -10.906 19.469 -1.702 1 87.56 453 ILE A CA 1
ATOM 3637 C C . ILE A 1 453 ? -11.797 20.688 -1.981 1 87.56 453 ILE A C 1
ATOM 3639 O O . ILE A 1 453 ? -11.734 21.688 -1.268 1 87.56 453 ILE A O 1
ATOM 3643 N N . ILE A 1 454 ? -12.602 20.516 -2.953 1 84.75 454 ILE A N 1
ATOM 3644 C CA . ILE A 1 454 ? -13.5 21.594 -3.344 1 84.75 454 ILE A CA 1
ATOM 3645 C C . ILE A 1 454 ? -14.5 21.859 -2.227 1 84.75 454 ILE A C 1
ATOM 3647 O O . ILE A 1 454 ? -14.789 23.016 -1.9 1 84.75 454 ILE A O 1
ATOM 3651 N N . GLY A 1 455 ? -15.016 20.734 -1.65 1 82.69 455 GLY A N 1
ATOM 3652 C CA . GLY A 1 455 ? -15.945 20.875 -0.547 1 82.69 455 GLY A CA 1
ATOM 3653 C C . GLY A 1 455 ? -15.344 21.547 0.669 1 82.69 455 GLY A C 1
ATOM 3654 O O . GLY A 1 455 ? -15.953 22.438 1.267 1 82.69 455 GLY A O 1
ATOM 3655 N N . ALA A 1 456 ? -14.188 21.234 0.977 1 83.75 456 ALA A N 1
ATOM 3656 C CA . ALA A 1 456 ? -13.5 21.812 2.125 1 83.75 456 ALA A CA 1
ATOM 3657 C C . ALA A 1 456 ? -13.203 23.297 1.897 1 83.75 456 ALA A C 1
ATOM 3659 O O . ALA A 1 456 ? -13.375 24.109 2.801 1 83.75 456 ALA A O 1
ATOM 3660 N N . LEU A 1 457 ? -12.75 23.641 0.74 1 79.75 457 LEU A N 1
ATOM 3661 C CA . LEU A 1 457 ? -12.445 25.031 0.412 1 79.75 457 LEU A CA 1
ATOM 3662 C C . LEU A 1 457 ? -13.719 25.875 0.395 1 79.75 457 LEU A C 1
ATOM 3664 O O . LEU A 1 457 ? -13.711 27.031 0.845 1 79.75 457 LEU A O 1
ATOM 3668 N N . SER A 1 458 ? -14.781 25.25 -0.099 1 77.56 458 SER A N 1
ATOM 3669 C CA . SER A 1 458 ? -16.062 25.953 -0.108 1 77.56 458 SER A CA 1
ATOM 3670 C C . SER A 1 458 ? -16.594 26.156 1.309 1 77.56 458 SER A C 1
ATOM 3672 O O . SER A 1 458 ? -17.109 27.219 1.634 1 77.56 458 SER A O 1
ATOM 3674 N N . LEU A 1 459 ? -16.422 25.141 2.098 1 75.5 459 LEU A N 1
ATOM 3675 C CA . LEU A 1 459 ? -16.844 25.25 3.492 1 75.5 459 LEU A CA 1
ATOM 3676 C C . LEU A 1 459 ? -16.016 26.297 4.23 1 75.5 459 LEU A C 1
ATOM 3678 O O . LEU A 1 459 ? -16.562 27.078 5.008 1 75.5 459 LEU A O 1
ATOM 3682 N N . LEU A 1 460 ? -14.773 26.25 3.969 1 73.06 460 LEU A N 1
ATOM 3683 C CA . LEU A 1 460 ? -13.883 27.234 4.582 1 73.06 460 LEU A CA 1
ATOM 3684 C C . LEU A 1 460 ? -14.258 28.656 4.148 1 73.06 460 LEU A C 1
ATOM 3686 O O . LEU A 1 460 ? -14.242 29.578 4.961 1 73.06 460 LEU A O 1
ATOM 3690 N N . TYR A 1 461 ? -14.547 28.844 2.928 1 66.44 461 TYR A N 1
ATOM 3691 C CA . TYR A 1 461 ? -14.977 30.125 2.385 1 66.44 461 TYR A CA 1
ATOM 3692 C C . TYR A 1 461 ? -16.25 30.594 3.064 1 66.44 461 TYR A C 1
ATOM 3694 O O . TYR A 1 461 ? -16.375 31.781 3.416 1 66.44 461 TYR A O 1
ATOM 3702 N N . ILE A 1 462 ? -17.109 29.641 3.326 1 65.88 462 ILE A N 1
ATOM 3703 C CA . ILE A 1 462 ? -18.391 29.969 3.951 1 65.88 462 ILE A CA 1
ATOM 3704 C C . ILE A 1 462 ? -18.156 30.344 5.414 1 65.88 462 ILE A C 1
ATOM 3706 O O . ILE A 1 462 ? -18.703 31.328 5.902 1 65.88 462 ILE A O 1
ATOM 3710 N N . VAL A 1 463 ? -17.375 29.641 6.043 1 65 463 VAL A N 1
ATOM 3711 C CA . VAL A 1 463 ? -17.125 29.859 7.461 1 65 463 VAL A CA 1
ATOM 3712 C C . VAL A 1 463 ? -16.438 31.203 7.66 1 65 463 VAL A C 1
ATOM 3714 O O . VAL A 1 463 ? -16.828 31.984 8.531 1 65 463 VAL A O 1
ATOM 3717 N N . ILE A 1 464 ? -15.477 31.469 6.867 1 60.94 464 ILE A N 1
ATOM 3718 C CA . ILE A 1 464 ? -14.727 32.719 6.988 1 60.94 464 ILE A CA 1
ATOM 3719 C C . ILE A 1 464 ? -15.609 33.906 6.555 1 60.94 464 ILE A C 1
ATOM 3721 O O . ILE A 1 464 ? -15.539 34.969 7.141 1 60.94 464 ILE A O 1
ATOM 3725 N N . GLY A 1 465 ? -16.328 33.656 5.5 1 58.12 465 GLY A N 1
ATOM 3726 C CA . GLY A 1 465 ? -17.266 34.656 5.055 1 58.12 465 GLY A CA 1
ATOM 3727 C C . GLY A 1 465 ? -18.266 35.062 6.121 1 58.12 465 GLY A C 1
ATOM 3728 O O . GLY A 1 465 ? -18.547 36.25 6.309 1 58.12 465 GLY A O 1
ATOM 3729 N N . VAL A 1 466 ? -18.641 34.094 6.852 1 55.47 466 VAL A N 1
ATOM 3730 C CA . VAL A 1 466 ? -19.609 34.375 7.922 1 55.47 466 VAL A CA 1
ATOM 3731 C C . VAL A 1 466 ? -18.906 35.062 9.078 1 55.47 466 VAL A C 1
ATOM 3733 O O . VAL A 1 466 ? -19.469 36 9.68 1 55.47 466 VAL A O 1
ATOM 3736 N N . TYR A 1 467 ? -17.75 34.656 9.242 1 56.12 467 TYR A N 1
ATOM 3737 C CA . TYR A 1 467 ? -16.984 35.25 10.344 1 56.12 467 TYR A CA 1
ATOM 3738 C C . TYR A 1 467 ? -16.656 36.719 10.062 1 56.12 467 TYR A C 1
ATOM 3740 O O . TYR A 1 467 ? -16.578 37.531 10.984 1 56.12 467 TYR A O 1
ATOM 3748 N N . ASN A 1 468 ? -16.438 37.094 8.867 1 51.59 468 ASN A N 1
ATOM 3749 C CA . ASN A 1 468 ? -16.031 38.469 8.508 1 51.59 468 ASN A CA 1
ATOM 3750 C C . ASN A 1 468 ? -17.25 39.344 8.25 1 51.59 468 ASN A C 1
ATOM 3752 O O . ASN A 1 468 ? -17.094 40.5 7.805 1 51.59 468 ASN A O 1
ATOM 3756 N N . LEU A 1 469 ? -18.406 38.875 8.477 1 48.34 469 LEU A N 1
ATOM 3757 C CA . LEU A 1 469 ? -19.562 39.75 8.328 1 48.34 469 LEU A CA 1
ATOM 3758 C C . LEU A 1 469 ? -19.562 40.844 9.375 1 48.34 469 LEU A C 1
ATOM 3760 O O . LEU A 1 469 ? -19.188 40.625 10.531 1 48.34 469 LEU A O 1
ATOM 3764 N N . PRO A 1 470 ? -19.422 42.156 8.75 1 44.47 470 PRO A N 1
ATOM 3765 C CA . PRO A 1 470 ? -19.359 43.281 9.688 1 44.47 470 PRO A CA 1
ATOM 3766 C C . PRO A 1 470 ? -20.203 43.062 10.93 1 44.47 470 PRO A C 1
ATOM 3768 O O . PRO A 1 470 ? -19.812 43.469 12.031 1 44.47 470 PRO A O 1
ATOM 3771 N N . ASP A 1 471 ? -21.484 42.812 10.617 1 41.56 471 ASP A N 1
ATOM 3772 C CA . ASP A 1 471 ? -22.391 42.719 11.758 1 41.56 471 ASP A CA 1
ATOM 3773 C C . ASP A 1 471 ? -22.172 41.406 12.523 1 41.56 471 ASP A C 1
ATOM 3775 O O . ASP A 1 471 ? -23.031 41 13.305 1 41.56 471 ASP A O 1
ATOM 3779 N N . PHE A 1 472 ? -21.234 40.688 12.008 1 41.97 472 PHE A N 1
ATOM 3780 C CA . PHE A 1 472 ? -20.891 39.5 12.797 1 41.97 472 PHE A CA 1
ATOM 3781 C C . PHE A 1 472 ? -20.359 39.906 14.164 1 41.97 472 PHE A C 1
ATOM 3783 O O . PHE A 1 472 ? -19.484 40.75 14.266 1 41.97 472 PHE A O 1
ATOM 3790 N N . PRO A 1 473 ? -21.172 39.969 15.328 1 39.66 473 PRO A N 1
ATOM 3791 C CA . PRO A 1 473 ? -20.641 40.438 16.594 1 39.66 473 PRO A CA 1
ATOM 3792 C C . PRO A 1 473 ? -19.219 39.969 16.859 1 39.66 473 PRO A C 1
ATOM 3794 O O . PRO A 1 473 ? -18.984 38.781 17.047 1 39.66 473 PRO A O 1
ATOM 3797 N N . HIS A 1 474 ? -18.266 40.344 16.047 1 39.56 474 HIS A N 1
ATOM 3798 C CA . HIS A 1 474 ? -16.922 39.969 16.5 1 39.56 474 HIS A CA 1
ATOM 3799 C C . HIS A 1 474 ? -16.859 39.906 18.016 1 39.56 474 HIS A C 1
ATOM 3801 O O . HIS A 1 474 ? -16.219 39 18.578 1 39.56 474 HIS A O 1
ATOM 3807 N N . ARG A 1 475 ? -16.906 41.062 18.719 1 39.84 475 ARG A N 1
ATOM 3808 C CA . ARG A 1 475 ? -16.859 41.125 20.188 1 39.84 475 ARG A CA 1
ATOM 3809 C C . ARG A 1 475 ? -18.125 40.531 20.781 1 39.84 475 ARG A C 1
ATOM 3811 O O . ARG A 1 475 ? -18.109 40 21.891 1 39.84 475 ARG A O 1
ATOM 3818 N N . ARG A 1 476 ? -19.328 41.25 20.594 1 39.06 476 ARG A N 1
ATOM 3819 C CA . ARG A 1 476 ? -20.5 41.031 21.422 1 39.06 476 ARG A CA 1
ATOM 3820 C C . ARG A 1 476 ? -21.219 39.719 21.031 1 39.06 476 ARG A C 1
ATOM 3822 O O . ARG A 1 476 ? -21 39.219 19.922 1 39.06 476 ARG A O 1
ATOM 3829 N N . HIS A 1 477 ? -22.188 39.25 21.938 1 35.09 477 HIS A N 1
ATOM 3830 C CA . HIS A 1 477 ? -22.922 38.094 22.422 1 35.09 477 HIS A CA 1
ATOM 3831 C C . HIS A 1 477 ? -23.766 37.469 21.312 1 35.09 477 HIS A C 1
ATOM 3833 O O . HIS A 1 477 ? -24.422 36.438 21.547 1 35.09 477 HIS A O 1
ATOM 3839 N N . HIS A 1 478 ? -24.391 38.312 20.375 1 33.34 478 HIS A N 1
ATOM 3840 C CA . HIS A 1 478 ? -25.609 37.75 19.844 1 33.34 478 HIS A CA 1
ATOM 3841 C C . HIS A 1 478 ? -25.297 36.75 18.734 1 33.34 478 HIS A C 1
ATOM 3843 O O . HIS A 1 478 ? -24.953 37.125 17.609 1 33.34 478 HIS A O 1
ATOM 3849 N N . PHE A 1 479 ? -24.734 35.688 19.125 1 33.72 479 PHE A N 1
ATOM 3850 C CA . PHE A 1 479 ? -24.469 34.531 18.297 1 33.72 479 PHE A CA 1
ATOM 3851 C C . PHE A 1 479 ? -25.641 34.25 17.344 1 33.72 479 PHE A C 1
ATOM 3853 O O . PHE A 1 479 ? -25.469 33.594 16.312 1 33.72 479 PHE A O 1
ATOM 3860 N N . ILE A 1 480 ? -26.938 34.625 17.906 1 32.62 480 ILE A N 1
ATOM 3861 C CA . ILE A 1 480 ? -28.188 34.375 17.203 1 32.62 480 ILE A CA 1
ATOM 3862 C C . ILE A 1 480 ? -28.203 35.156 15.883 1 32.62 480 ILE A C 1
ATOM 3864 O O . ILE A 1 480 ? -28.938 34.812 14.953 1 32.62 480 ILE A O 1
ATOM 3868 N N . SER A 1 481 ? -27.609 36.438 16.016 1 33.97 481 SER A N 1
ATOM 3869 C CA . SER A 1 481 ? -27.781 37.188 14.781 1 33.97 481 SER A CA 1
ATOM 3870 C C . SER A 1 481 ? -27.094 36.5 13.609 1 33.97 481 SER A C 1
ATOM 3872 O O . SER A 1 481 ? -27.141 36.969 12.477 1 33.97 481 SER A O 1
ATOM 3874 N N . PHE A 1 482 ? -26.266 35.562 13.969 1 34.41 482 PHE A N 1
ATOM 3875 C CA . PHE A 1 482 ? -25.438 34.781 13.047 1 34.41 482 PHE A CA 1
ATOM 3876 C C . PHE A 1 482 ? -26.297 34.062 12.023 1 34.41 482 PHE A C 1
ATOM 3878 O O . PHE A 1 482 ? -25.938 34 10.844 1 34.41 482 PHE A O 1
ATOM 3885 N N . PHE A 1 483 ? -27.125 33.281 12.57 1 31.77 483 PHE A N 1
ATOM 3886 C CA . PHE A 1 483 ? -28.125 32.625 11.719 1 31.77 483 PHE A CA 1
ATOM 3887 C C . PHE A 1 483 ? -29 33.656 11.031 1 31.77 483 PHE A C 1
ATOM 3889 O O . PHE A 1 483 ? -29.859 33.312 10.211 1 31.77 483 PHE A O 1
ATOM 3896 N N . LEU A 1 484 ? -29.125 34.781 11.711 1 31.19 484 LEU A N 1
ATOM 3897 C CA . LEU A 1 484 ? -29.906 35.812 11.039 1 31.19 484 LEU A CA 1
ATOM 3898 C C . LEU A 1 484 ? -29.25 36.219 9.719 1 31.19 484 LEU A C 1
ATOM 3900 O O . LEU A 1 484 ? -28.031 36.156 9.594 1 31.19 484 LEU A O 1
ATOM 3904 N N . PHE A 1 485 ? -30.047 36.438 8.648 1 32.84 485 PHE A N 1
ATOM 3905 C CA . PHE A 1 485 ? -29.922 36.75 7.223 1 32.84 485 PHE A CA 1
ATOM 3906 C C . PHE A 1 485 ? -28.844 37.781 6.969 1 32.84 485 PHE A C 1
ATOM 3908 O O . PHE A 1 485 ? -29 38.969 7.293 1 32.84 485 PHE A O 1
ATOM 3915 N N . PRO A 1 486 ? -27.578 37.469 7.238 1 39.97 486 PRO A N 1
ATOM 3916 C CA . PRO A 1 486 ? -26.812 38.562 6.613 1 39.97 486 PRO A CA 1
ATOM 3917 C C . PRO A 1 486 ? -27.516 39.156 5.398 1 39.97 486 PRO A C 1
ATOM 3919 O O . PRO A 1 486 ? -28.469 38.562 4.891 1 39.97 486 PRO A O 1
ATOM 3922 N N . SER A 1 487 ? -27.062 40.25 4.887 1 45.09 487 SER A N 1
ATOM 3923 C CA . SER A 1 487 ? -27.797 40.844 3.781 1 45.09 487 SER A CA 1
ATOM 3924 C C . SER A 1 487 ? -28.047 39.844 2.666 1 45.09 487 SER A C 1
ATOM 3926 O O . SER A 1 487 ? -27.219 38.969 2.416 1 45.09 487 SER A O 1
ATOM 3928 N N . GLU A 1 488 ? -29.25 39.219 2.498 1 46.94 488 GLU A N 1
ATOM 3929 C CA . GLU A 1 488 ? -29.766 38.438 1.383 1 46.94 488 GLU A CA 1
ATOM 3930 C C . GLU A 1 488 ? -28.906 38.625 0.14 1 46.94 488 GLU A C 1
ATOM 3932 O O . GLU A 1 488 ? -28.688 37.656 -0.614 1 46.94 488 GLU A O 1
ATOM 3937 N N . LYS A 1 489 ? -28.266 39.844 0.035 1 49.59 489 LYS A N 1
ATOM 3938 C CA . LYS A 1 489 ? -27.516 40.125 -1.177 1 49.59 489 LYS A CA 1
ATOM 3939 C C . LYS A 1 489 ? -26.172 39.406 -1.178 1 49.59 489 LYS A C 1
ATOM 3941 O O . LYS A 1 489 ? -25.75 38.875 -2.209 1 49.59 489 LYS A O 1
ATOM 3946 N N . ILE A 1 490 ? -25.469 39.344 -0.047 1 55.94 490 ILE A N 1
ATOM 3947 C CA . ILE A 1 490 ? -24.172 38.688 0 1 55.94 490 ILE A CA 1
ATOM 3948 C C . ILE A 1 490 ? -24.328 37.188 -0.154 1 55.94 490 ILE A C 1
ATOM 3950 O O . ILE A 1 490 ? -23.547 36.531 -0.852 1 55.94 490 ILE A O 1
ATOM 3954 N N . TRP A 1 491 ? -25.359 36.656 0.496 1 57.09 491 TRP A N 1
ATOM 3955 C CA . TRP A 1 491 ? -25.625 35.219 0.355 1 57.09 491 TRP A CA 1
ATOM 3956 C C . TRP A 1 491 ? -26 34.875 -1.082 1 57.09 491 TRP A C 1
ATOM 3958 O O . TRP A 1 491 ? -25.578 33.844 -1.609 1 57.09 491 TRP A O 1
ATOM 3968 N N . PHE A 1 492 ? -26.781 35.844 -1.615 1 57.22 492 PHE A N 1
ATOM 3969 C CA . PHE A 1 492 ? -27.172 35.594 -2.998 1 57.22 492 PHE A CA 1
ATOM 3970 C C . PHE A 1 492 ? -25.969 35.719 -3.93 1 57.22 492 PHE A C 1
ATOM 3972 O O . PHE A 1 492 ? -25.812 34.906 -4.855 1 57.22 492 PHE A O 1
ATOM 3979 N N . SER A 1 493 ? -25.078 36.75 -3.623 1 63.94 493 SER A N 1
ATOM 3980 C CA . SER A 1 493 ? -23.891 36.906 -4.453 1 63.94 493 SER A CA 1
ATOM 3981 C C . SER A 1 493 ? -22.938 35.719 -4.27 1 63.94 493 SER A C 1
ATOM 3983 O O . SER A 1 493 ? -22.312 35.25 -5.23 1 63.94 493 SER A O 1
ATOM 3985 N N . GLY A 1 494 ? -22.812 35.156 -3.088 1 65.94 494 GLY A N 1
ATOM 3986 C CA . GLY A 1 494 ? -22 33.969 -2.85 1 65.94 494 GLY A CA 1
ATOM 3987 C C . GLY A 1 494 ? -22.531 32.75 -3.543 1 65.94 494 GLY A C 1
ATOM 3988 O O . GLY A 1 494 ? -21.766 31.953 -4.105 1 65.94 494 GLY A O 1
ATOM 3989 N N . LEU A 1 495 ? -23.781 32.625 -3.455 1 67.69 495 LEU A N 1
ATOM 3990 C CA . LEU A 1 495 ? -24.422 31.5 -4.121 1 67.69 495 LEU A CA 1
ATOM 3991 C C . LEU A 1 495 ? -24.203 31.562 -5.629 1 67.69 495 LEU A C 1
ATOM 3993 O O . LEU A 1 495 ? -23.906 30.531 -6.262 1 67.69 495 LEU A O 1
ATOM 3997 N N . LEU A 1 496 ? -24.344 32.781 -6.18 1 69 496 LEU A N 1
ATOM 3998 C CA . LEU A 1 496 ? -24.125 32.969 -7.609 1 69 496 LEU A CA 1
ATOM 3999 C C . LEU A 1 496 ? -22.672 32.656 -7.977 1 69 496 LEU A C 1
ATOM 4001 O O . LEU A 1 496 ? -22.406 32.062 -9.039 1 69 496 LEU A O 1
ATOM 4005 N N . ALA A 1 497 ? -21.781 33 -7.113 1 71.25 497 ALA A N 1
ATOM 4006 C CA . ALA A 1 497 ? -20.375 32.719 -7.352 1 71.25 497 ALA A CA 1
ATOM 4007 C C . ALA A 1 497 ? -20.125 31.203 -7.328 1 71.25 497 ALA A C 1
ATOM 4009 O O . ALA A 1 497 ? -19.391 30.672 -8.172 1 71.25 497 ALA A O 1
ATOM 4010 N N . ILE A 1 498 ? -20.766 30.531 -6.402 1 75.5 498 ILE A N 1
ATOM 4011 C CA . ILE A 1 498 ? -20.594 29.078 -6.289 1 75.5 498 ILE A CA 1
ATOM 4012 C C . ILE A 1 498 ? -21.172 28.391 -7.527 1 75.5 498 ILE A C 1
ATOM 4014 O O . ILE A 1 498 ? -20.562 27.469 -8.062 1 75.5 498 ILE A O 1
ATOM 4018 N N . ILE A 1 499 ? -22.25 28.891 -7.984 1 77.69 499 ILE A N 1
ATOM 4019 C CA . ILE A 1 499 ? -22.891 28.312 -9.164 1 77.69 499 ILE A CA 1
ATOM 4020 C C . ILE A 1 499 ? -22.016 28.562 -10.391 1 77.69 499 ILE A C 1
ATOM 4022 O O . ILE A 1 499 ? -21.828 27.672 -11.219 1 77.69 499 ILE A O 1
ATOM 4026 N N . ALA A 1 500 ? -21.531 29.766 -10.477 1 80.06 500 ALA A N 1
ATOM 4027 C CA . ALA A 1 500 ? -20.688 30.109 -11.617 1 80.06 500 ALA A CA 1
ATOM 4028 C C . ALA A 1 500 ? -19.406 29.266 -11.625 1 80.06 500 ALA A C 1
ATOM 4030 O O . ALA A 1 500 ? -19.016 28.75 -12.672 1 80.06 500 ALA A O 1
ATOM 4031 N N . VAL A 1 501 ? -18.781 29.125 -10.5 1 82.88 501 VAL A N 1
ATOM 4032 C CA . VAL A 1 501 ? -17.578 28.312 -10.391 1 82.88 501 VAL A CA 1
ATOM 4033 C C . VAL A 1 501 ? -17.906 26.844 -10.703 1 82.88 501 VAL A C 1
ATOM 4035 O O . VAL A 1 501 ? -17.156 26.188 -11.43 1 82.88 501 VAL A O 1
ATOM 4038 N N . SER A 1 502 ? -19.047 26.344 -10.172 1 86.31 502 SER A N 1
ATOM 4039 C CA . SER A 1 502 ? -19.453 24.969 -10.422 1 86.31 502 SER A CA 1
ATOM 4040 C C . SER A 1 502 ? -19.719 24.734 -11.906 1 86.31 502 SER A C 1
ATOM 4042 O O . SER A 1 502 ? -19.359 23.688 -12.453 1 86.31 502 SER A O 1
ATOM 4044 N N . PHE A 1 503 ? -20.297 25.703 -12.508 1 86.88 503 PHE A N 1
ATOM 4045 C CA . PHE A 1 503 ? -20.578 25.609 -13.93 1 86.88 503 PHE A CA 1
ATOM 4046 C C . PHE A 1 503 ? -19.297 25.562 -14.742 1 86.88 503 PHE A C 1
ATOM 4048 O O . PHE A 1 503 ? -19.156 24.766 -15.672 1 86.88 503 PHE A O 1
ATOM 4055 N N . MET A 1 504 ? -18.359 26.391 -14.469 1 86.56 504 MET A N 1
ATOM 4056 C CA . MET A 1 504 ? -17.078 26.406 -15.18 1 86.56 504 MET A CA 1
ATOM 4057 C C . MET A 1 504 ? -16.312 25.109 -14.961 1 86.56 504 MET A C 1
ATOM 4059 O O . MET A 1 504 ? -15.664 24.609 -15.875 1 86.56 504 MET A O 1
ATOM 4063 N N . ILE A 1 505 ? -16.438 24.609 -13.742 1 89.12 505 ILE A N 1
ATOM 4064 C CA . ILE A 1 505 ? -15.789 23.328 -13.438 1 89.12 505 ILE A CA 1
ATOM 4065 C C . ILE A 1 505 ? -16.391 22.234 -14.312 1 89.12 505 ILE A C 1
ATOM 4067 O O . ILE A 1 505 ? -15.648 21.453 -14.922 1 89.12 505 ILE A O 1
ATOM 4071 N N . VAL A 1 506 ? -17.703 22.203 -14.43 1 89.75 506 VAL A N 1
ATOM 4072 C CA . VAL A 1 506 ? -18.375 21.188 -15.227 1 89.75 506 VAL A CA 1
ATOM 4073 C C . VAL A 1 506 ? -18 21.328 -16.703 1 89.75 506 VAL A C 1
ATOM 4075 O O . VAL A 1 506 ? -17.781 20.344 -17.391 1 89.75 506 VAL A O 1
ATOM 4078 N N . LEU A 1 507 ? -17.828 22.562 -17.141 1 89.69 507 LEU A N 1
ATOM 4079 C CA . LEU A 1 507 ? -17.453 22.828 -18.516 1 89.69 507 LEU A CA 1
ATOM 4080 C C . LEU A 1 507 ? -16.031 22.344 -18.797 1 89.69 507 LEU A C 1
ATOM 4082 O O . LEU A 1 507 ? -15.766 21.719 -19.828 1 89.69 507 LEU A O 1
ATOM 4086 N N . PHE A 1 508 ? -15.133 22.578 -17.906 1 90.56 508 PHE A N 1
ATOM 4087 C CA . PHE A 1 508 ? -13.75 22.172 -18.078 1 90.56 508 PHE A CA 1
ATOM 4088 C C . PHE A 1 508 ? -13.617 20.656 -18 1 90.56 508 PHE A C 1
ATOM 4090 O O . PHE A 1 508 ? -12.844 20.047 -18.75 1 90.56 508 PHE A O 1
ATOM 4097 N N . VAL A 1 509 ? -14.391 20.078 -17.125 1 91.19 509 VAL A N 1
ATOM 4098 C CA . VAL A 1 509 ? -14.367 18.609 -17.031 1 91.19 509 VAL A CA 1
ATOM 4099 C C . VAL A 1 509 ? -14.898 18.016 -18.328 1 91.19 509 VAL A C 1
ATOM 4101 O O . VAL A 1 509 ? -14.32 17.047 -18.859 1 91.19 509 VAL A O 1
ATOM 4104 N N . HIS A 1 510 ? -15.93 18.609 -18.844 1 90.56 510 HIS A N 1
ATOM 4105 C CA . HIS A 1 510 ? -16.484 18.141 -20.109 1 90.56 510 HIS A CA 1
ATOM 4106 C C . HIS A 1 510 ? -15.492 18.297 -21.25 1 90.56 510 HIS A C 1
ATOM 4108 O O . HIS A 1 510 ? -15.383 17.438 -22.109 1 90.56 510 HIS A O 1
ATOM 4114 N N . PHE A 1 511 ? -14.844 19.359 -21.219 1 91.75 511 PHE A N 1
ATOM 4115 C CA . PHE A 1 511 ? -13.805 19.594 -22.219 1 91.75 511 PHE A CA 1
ATOM 4116 C C . PHE A 1 511 ? -12.719 18.531 -22.125 1 91.75 511 PHE A C 1
ATOM 4118 O O . PHE A 1 511 ? -12.281 18 -23.156 1 91.75 511 PHE A O 1
ATOM 4125 N N . LEU A 1 512 ? -12.289 18.203 -20.938 1 91.81 512 LEU A N 1
ATOM 4126 C CA . LEU A 1 512 ? -11.227 17.219 -20.719 1 91.81 512 LEU A CA 1
ATOM 4127 C C . LEU A 1 512 ? -11.695 15.82 -21.109 1 91.81 512 LEU A C 1
ATOM 4129 O O . LEU A 1 512 ? -10.898 14.992 -21.547 1 91.81 512 LEU A O 1
ATOM 4133 N N . GLN A 1 513 ? -12.906 15.453 -20.922 1 91.19 513 GLN A N 1
ATOM 4134 C CA . GLN A 1 513 ? -13.453 14.141 -21.25 1 91.19 513 GLN A CA 1
ATOM 4135 C C . GLN A 1 513 ? -13.422 13.891 -22.75 1 91.19 513 GLN A C 1
ATOM 4137 O O . GLN A 1 513 ? -13.188 12.773 -23.203 1 91.19 513 GLN A O 1
ATOM 4142 N N . GLY A 1 514 ? -13.57 14.883 -23.531 1 85.5 514 GLY A N 1
ATOM 4143 C CA . GLY A 1 514 ? -13.531 14.734 -24.984 1 85.5 514 GLY A CA 1
ATOM 4144 C C . GLY A 1 514 ? -14.555 13.742 -25.516 1 85.5 514 GLY A C 1
ATOM 4145 O O . GLY A 1 514 ? -15.609 13.562 -24.906 1 85.5 514 GLY A O 1
ATOM 4146 N N . GLU A 1 515 ? -14.203 13.102 -26.719 1 86.19 515 GLU A N 1
ATOM 4147 C CA . GLU A 1 515 ? -15.047 12.078 -27.344 1 86.19 515 GLU A CA 1
ATOM 4148 C C . GLU A 1 515 ? -14.867 10.727 -26.656 1 86.19 515 GLU A C 1
ATOM 4150 O O . GLU A 1 515 ? -13.734 10.273 -26.453 1 86.19 515 GLU A O 1
ATOM 4155 N N . LYS A 1 516 ? -15.898 10.211 -26.219 1 86.62 516 LYS A N 1
ATOM 4156 C CA . LYS A 1 516 ? -15.82 8.938 -25.516 1 86.62 516 LYS A CA 1
ATOM 4157 C C . LYS A 1 516 ? -15.438 7.809 -26.469 1 86.62 516 LYS A C 1
ATOM 4159 O O . LYS A 1 516 ? -16.125 7.566 -27.453 1 86.62 516 LYS A O 1
ATOM 4164 N N . LYS A 1 517 ? -14.328 7.336 -26.25 1 90.62 517 LYS A N 1
ATOM 4165 C CA . LYS A 1 517 ? -13.859 6.164 -27 1 90.62 517 LYS A CA 1
ATOM 4166 C C . LYS A 1 517 ? -13.984 4.898 -26.156 1 90.62 517 LYS A C 1
ATOM 4168 O O . LYS A 1 517 ? -13.656 4.906 -24.953 1 90.62 517 LYS A O 1
ATOM 4173 N N . GLN A 1 518 ? -14.531 3.85 -26.781 1 90.38 518 GLN A N 1
ATOM 4174 C CA . GLN A 1 518 ? -14.711 2.59 -26.062 1 90.38 518 GLN A CA 1
ATOM 4175 C C . GLN A 1 518 ? -13.539 1.646 -26.312 1 90.38 518 GLN A C 1
ATOM 4177 O O . GLN A 1 518 ? -12.906 1.693 -27.359 1 90.38 518 GLN A O 1
ATOM 4182 N N . ILE A 1 519 ? -13.297 0.903 -25.359 1 93.44 519 ILE A N 1
ATOM 4183 C CA . ILE A 1 519 ? -12.211 -0.07 -25.422 1 93.44 519 ILE A CA 1
ATOM 4184 C C . ILE A 1 519 ? -12.688 -1.328 -26.141 1 93.44 519 ILE A C 1
ATOM 4186 O O . ILE A 1 519 ? -13.852 -1.709 -26.031 1 93.44 519 ILE A O 1
ATOM 4190 N N . GLY A 1 520 ? -11.75 -1.936 -26.859 1 93.81 520 GLY A N 1
ATOM 4191 C CA . GLY A 1 520 ? -12.055 -3.209 -27.484 1 93.81 520 GLY A CA 1
ATOM 4192 C C . GLY A 1 520 ? -13.039 -3.086 -28.625 1 93.81 520 GLY A C 1
ATOM 4193 O O . GLY A 1 520 ? -13.07 -2.064 -29.328 1 93.81 520 GLY A O 1
ATOM 4194 N N . GLU A 1 521 ? -13.734 -4.207 -28.969 1 93.38 521 GLU A N 1
ATOM 4195 C CA . GLU A 1 521 ? -14.695 -4.262 -30.062 1 93.38 521 GLU A CA 1
ATOM 4196 C C . GLU A 1 521 ? -16 -4.91 -29.625 1 93.38 521 GLU A C 1
ATOM 4198 O O . GLU A 1 521 ? -16.062 -5.527 -28.547 1 93.38 521 GLU A O 1
ATOM 4203 N N . ALA A 1 522 ? -17 -4.613 -30.406 1 93.06 522 ALA A N 1
ATOM 4204 C CA . ALA A 1 522 ? -18.266 -5.297 -30.156 1 93.06 522 ALA A CA 1
ATOM 4205 C C . ALA A 1 522 ? -18.125 -6.801 -30.375 1 93.06 522 ALA A C 1
ATOM 4207 O O . ALA A 1 522 ? -17.219 -7.25 -31.078 1 93.06 522 ALA A O 1
ATOM 4208 N N . PHE A 1 523 ? -18.984 -7.512 -29.672 1 93.56 523 PHE A N 1
ATOM 4209 C CA . PHE A 1 523 ? -18.938 -8.969 -29.75 1 93.56 523 PHE A CA 1
ATOM 4210 C C . PHE A 1 523 ? -18.938 -9.43 -31.203 1 93.56 523 PHE A C 1
ATOM 4212 O O . PHE A 1 523 ? -19.828 -9.039 -31.969 1 93.56 523 PHE A O 1
ATOM 4219 N N . ASN A 1 524 ? -17.906 -10.102 -31.594 1 95.38 524 ASN A N 1
ATOM 4220 C CA . ASN A 1 524 ? -17.766 -10.742 -32.906 1 95.38 524 ASN A CA 1
ATOM 4221 C C . ASN A 1 524 ? -17.75 -12.266 -32.781 1 95.38 524 ASN A C 1
ATOM 4223 O O . ASN A 1 524 ? -16.75 -12.852 -32.344 1 95.38 524 ASN A O 1
ATOM 4227 N N . GLU A 1 525 ? -18.812 -12.883 -33.188 1 95.31 525 GLU A N 1
ATOM 4228 C CA . GLU A 1 525 ? -19.016 -14.312 -32.969 1 95.31 525 GLU A CA 1
ATOM 4229 C C . GLU A 1 525 ? -17.984 -15.141 -33.719 1 95.31 525 GLU A C 1
ATOM 4231 O O . GLU A 1 525 ? -17.438 -16.109 -33.188 1 95.31 525 GLU A O 1
ATOM 4236 N N . GLU A 1 526 ? -17.75 -14.797 -34.938 1 95.12 526 GLU A N 1
ATOM 4237 C CA . GLU A 1 526 ? -16.812 -15.555 -35.781 1 95.12 526 GLU A CA 1
ATOM 4238 C C . GLU A 1 526 ? -15.414 -15.547 -35.188 1 95.12 526 GLU A C 1
ATOM 4240 O O . GLU A 1 526 ? -14.766 -16.594 -35.094 1 95.12 526 GLU A O 1
ATOM 4245 N N . LYS A 1 527 ? -15.031 -14.43 -34.812 1 95.5 527 LYS A N 1
ATOM 4246 C CA . LYS A 1 527 ? -13.695 -14.273 -34.25 1 95.5 527 LYS A CA 1
ATOM 4247 C C . LYS A 1 527 ? -13.57 -15.016 -32.906 1 95.5 527 LYS A C 1
ATOM 4249 O O . LYS A 1 527 ? -12.57 -15.688 -32.656 1 95.5 527 LYS A O 1
ATOM 4254 N N . ALA A 1 528 ? -14.531 -14.867 -32.094 1 97.06 528 ALA A N 1
ATOM 4255 C CA . ALA A 1 528 ? -14.531 -15.531 -30.797 1 97.06 528 ALA A CA 1
ATOM 4256 C C . ALA A 1 528 ? -14.508 -17.047 -30.953 1 97.06 528 ALA A C 1
ATOM 4258 O O . ALA A 1 528 ? -13.719 -17.734 -30.312 1 97.06 528 ALA A O 1
ATOM 4259 N N . LEU A 1 529 ? -15.375 -17.578 -31.828 1 95.75 529 LEU A N 1
ATOM 4260 C CA . LEU A 1 529 ? -15.461 -19.016 -32.031 1 95.75 529 LEU A CA 1
ATOM 4261 C C . LEU A 1 529 ? -14.156 -19.562 -32.625 1 95.75 529 LEU A C 1
ATOM 4263 O O . LEU A 1 529 ? -13.734 -20.672 -32.281 1 95.75 529 LEU A O 1
ATOM 4267 N N . LYS A 1 530 ? -13.594 -18.797 -33.469 1 95.81 530 LYS A N 1
ATOM 4268 C CA . LYS A 1 530 ? -12.328 -19.219 -34.094 1 95.81 530 LYS A CA 1
ATOM 4269 C C . LYS A 1 530 ? -11.242 -19.375 -33.031 1 95.81 530 LYS A C 1
ATOM 4271 O O . LYS A 1 530 ? -10.523 -20.375 -33 1 95.81 530 LYS A O 1
ATOM 4276 N N . ILE A 1 531 ? -11.109 -18.438 -32.125 1 97.38 531 ILE A N 1
ATOM 4277 C CA . ILE A 1 531 ? -10.094 -18.469 -31.078 1 97.38 531 ILE A CA 1
ATOM 4278 C C . ILE A 1 531 ? -10.367 -19.641 -30.141 1 97.38 531 ILE A C 1
ATOM 4280 O O . ILE A 1 531 ? -9.461 -20.406 -29.812 1 97.38 531 ILE A O 1
ATOM 4284 N N . LEU A 1 532 ? -11.633 -19.844 -29.766 1 97 532 LEU A N 1
ATOM 4285 C CA . LEU A 1 532 ? -12.008 -20.859 -28.766 1 97 532 LEU A CA 1
ATOM 4286 C C . LEU A 1 532 ? -11.836 -22.266 -29.328 1 97 532 LEU A C 1
ATOM 4288 O O . LEU A 1 532 ? -11.43 -23.172 -28.609 1 97 532 LEU A O 1
ATOM 4292 N N . THR A 1 533 ? -12.117 -22.453 -30.625 1 95.06 533 THR A N 1
ATOM 4293 C CA . THR A 1 533 ? -12.031 -23.781 -31.219 1 95.06 533 THR A CA 1
ATOM 4294 C C . THR A 1 533 ? -10.586 -24.125 -31.594 1 95.06 533 THR A C 1
ATOM 4296 O O . THR A 1 533 ? -10.18 -25.281 -31.547 1 95.06 533 THR A O 1
ATOM 4299 N N . THR A 1 534 ? -9.812 -23.125 -31.922 1 95.25 534 THR A N 1
ATOM 4300 C CA . THR A 1 534 ? -8.445 -23.344 -32.375 1 95.25 534 THR A CA 1
ATOM 4301 C C . THR A 1 534 ? -7.504 -23.484 -31.188 1 95.25 534 THR A C 1
ATOM 4303 O O . THR A 1 534 ? -6.66 -24.375 -31.141 1 95.25 534 THR A O 1
ATOM 4306 N N . TYR A 1 535 ? -7.652 -22.562 -30.203 1 95.44 535 TYR A N 1
ATOM 4307 C CA . TYR A 1 535 ? -6.648 -22.484 -29.156 1 95.44 535 TYR A CA 1
ATOM 4308 C C . TYR A 1 535 ? -7.234 -22.891 -27.812 1 95.44 535 TYR A C 1
ATOM 4310 O O . TYR A 1 535 ? -6.5 -23.125 -26.844 1 95.44 535 TYR A O 1
ATOM 4318 N N . GLY A 1 536 ? -8.555 -22.953 -27.688 1 95.44 536 GLY A N 1
ATOM 4319 C CA . GLY A 1 536 ? -9.172 -23.422 -26.453 1 95.44 536 GLY A CA 1
ATOM 4320 C C . GLY A 1 536 ? -9.711 -22.297 -25.594 1 95.44 536 GLY A C 1
ATOM 4321 O O . GLY A 1 536 ? -9.57 -21.125 -25.938 1 95.44 536 GLY A O 1
ATOM 4322 N N . GLY A 1 537 ? -10.43 -22.719 -24.516 1 95.62 537 GLY A N 1
ATOM 4323 C CA . GLY A 1 537 ? -11.023 -21.766 -23.594 1 95.62 537 GLY A CA 1
ATOM 4324 C C . GLY A 1 537 ? -11.023 -22.25 -22.156 1 95.62 537 GLY A C 1
ATOM 4325 O O . GLY A 1 537 ? -10.086 -22.922 -21.719 1 95.62 537 GLY A O 1
ATOM 4326 N N . ASN A 1 538 ? -11.867 -21.688 -21.328 1 94.12 538 ASN A N 1
ATOM 4327 C CA . ASN A 1 538 ? -12.055 -22.047 -19.938 1 94.12 538 ASN A CA 1
ATOM 4328 C C . ASN A 1 538 ? -13.531 -22.078 -19.562 1 94.12 538 ASN A C 1
ATOM 4330 O O . ASN A 1 538 ? -14.398 -21.953 -20.422 1 94.12 538 ASN A O 1
ATOM 4334 N N . SER A 1 539 ? -13.844 -22.266 -18.297 1 92.69 539 SER A N 1
ATOM 4335 C CA . SER A 1 539 ? -15.211 -22.484 -17.828 1 92.69 539 SER A CA 1
ATOM 4336 C C . SER A 1 539 ? -16.062 -21.234 -18 1 92.69 539 SER A C 1
ATOM 4338 O O . SER A 1 539 ? -17.297 -21.312 -17.969 1 92.69 539 SER A O 1
ATOM 4340 N N . ASP A 1 540 ? -15.445 -20.109 -18.234 1 93.75 540 ASP A N 1
ATOM 4341 C CA . ASP A 1 540 ? -16.203 -18.859 -18.312 1 93.75 540 ASP A CA 1
ATOM 4342 C C . ASP A 1 540 ? -16.281 -18.359 -19.75 1 93.75 540 ASP A C 1
ATOM 4344 O O . ASP A 1 540 ? -16.969 -17.375 -20.047 1 93.75 540 ASP A O 1
ATOM 4348 N N . SER A 1 541 ? -15.68 -19.031 -20.703 1 95.75 541 SER A N 1
ATOM 4349 C CA . SER A 1 541 ? -15.523 -18.531 -22.062 1 95.75 541 SER A CA 1
ATOM 4350 C C . SER A 1 541 ? -16.859 -18.438 -22.781 1 95.75 541 SER A C 1
ATOM 4352 O O . SER A 1 541 ? -17.094 -17.5 -23.562 1 95.75 541 SER A O 1
ATOM 4354 N N . GLN A 1 542 ? -17.734 -19.359 -22.453 1 95.31 542 GLN A N 1
ATOM 4355 C CA . GLN A 1 542 ? -19.031 -19.438 -23.141 1 95.31 542 GLN A CA 1
ATOM 4356 C C . GLN A 1 542 ? -19.875 -18.203 -22.844 1 95.31 542 GLN A C 1
ATOM 4358 O O . GLN A 1 542 ? -20.781 -17.859 -23.609 1 95.31 542 GLN A O 1
ATOM 4363 N N . LEU A 1 543 ? -19.594 -17.469 -21.812 1 95.31 543 LEU A N 1
ATOM 4364 C CA . LEU A 1 543 ? -20.422 -16.359 -21.359 1 95.31 543 LEU A CA 1
ATOM 4365 C C . LEU A 1 543 ? -20.375 -15.211 -22.344 1 95.31 543 LEU A C 1
ATOM 4367 O O . LEU A 1 543 ? -21.266 -14.344 -22.344 1 95.31 543 LEU A O 1
ATOM 4371 N N . ILE A 1 544 ? -19.391 -15.18 -23.203 1 95.81 544 ILE A N 1
ATOM 4372 C CA . ILE A 1 544 ? -19.234 -14.102 -24.172 1 95.81 544 ILE A CA 1
ATOM 4373 C C . ILE A 1 544 ? -20.422 -14.117 -25.141 1 95.81 544 ILE A C 1
ATOM 4375 O O . ILE A 1 544 ? -20.766 -13.086 -25.719 1 95.81 544 ILE A O 1
ATOM 4379 N N . PHE A 1 545 ? -21.078 -15.242 -25.266 1 95.88 545 PHE A N 1
ATOM 4380 C CA . PHE A 1 545 ? -22.141 -15.398 -26.266 1 95.88 545 PHE A CA 1
ATOM 4381 C C . PHE A 1 545 ? -23.469 -14.867 -25.734 1 95.88 545 PHE A C 1
ATOM 4383 O O . PHE A 1 545 ? -24.469 -14.859 -26.438 1 95.88 545 PHE A O 1
ATOM 4390 N N . LEU A 1 546 ? -23.5 -14.43 -24.5 1 94 546 LEU A N 1
ATOM 4391 C CA . LEU A 1 546 ? -24.672 -13.75 -23.938 1 94 546 LEU A CA 1
ATOM 4392 C C . LEU A 1 546 ? -24.812 -12.344 -24.531 1 94 546 LEU A C 1
ATOM 4394 O O . LEU A 1 546 ? -25.875 -11.727 -24.422 1 94 546 LEU A O 1
ATOM 4398 N N . LYS A 1 547 ? -23.719 -11.789 -25.062 1 92.5 547 LYS A N 1
ATOM 4399 C CA . LYS A 1 547 ? -23.672 -10.531 -25.812 1 92.5 547 LYS A CA 1
ATOM 4400 C C . LYS A 1 547 ? -23.859 -9.344 -24.875 1 92.5 547 LYS A C 1
ATOM 4402 O O . LYS A 1 547 ? -24.344 -8.281 -25.297 1 92.5 547 LYS A O 1
ATOM 4407 N N . ASP A 1 548 ? -23.625 -9.492 -23.625 1 91.5 548 ASP A N 1
ATOM 4408 C CA . ASP A 1 548 ? -23.703 -8.383 -22.672 1 91.5 548 ASP A CA 1
ATOM 4409 C C . ASP A 1 548 ? -22.312 -7.836 -22.359 1 91.5 548 ASP A C 1
ATOM 4411 O O . ASP A 1 548 ? -22.172 -6.973 -21.484 1 91.5 548 ASP A O 1
ATOM 4415 N N . LYS A 1 549 ? -21.328 -8.438 -22.984 1 94.69 549 LYS A N 1
ATOM 4416 C CA . LYS A 1 549 ? -19.953 -8.008 -22.766 1 94.69 549 LYS A CA 1
ATOM 4417 C C . LYS A 1 549 ? -19.281 -7.602 -24.078 1 94.69 549 LYS A C 1
ATOM 4419 O O . LYS A 1 549 ? -19.719 -8.008 -25.156 1 94.69 549 LYS A O 1
ATOM 4424 N N . ARG A 1 550 ? -18.266 -6.801 -23.953 1 95.81 550 ARG A N 1
ATOM 4425 C CA . ARG A 1 550 ? -17.406 -6.465 -25.078 1 95.81 550 ARG A CA 1
ATOM 4426 C C . ARG A 1 550 ? -16.203 -7.402 -25.141 1 95.81 550 ARG A C 1
ATOM 4428 O O . ARG A 1 550 ? -15.961 -8.172 -24.219 1 95.81 550 ARG A O 1
ATOM 4435 N N . MET A 1 551 ? -15.547 -7.402 -26.312 1 96.75 551 MET A N 1
ATOM 4436 C CA . MET A 1 551 ? -14.438 -8.344 -26.438 1 96.75 551 MET A CA 1
ATOM 4437 C C . MET A 1 551 ? -13.172 -7.633 -26.906 1 96.75 551 MET A C 1
ATOM 4439 O O . MET A 1 551 ? -13.25 -6.656 -27.656 1 96.75 551 MET A O 1
ATOM 4443 N N . PHE A 1 552 ? -12.016 -7.941 -26.453 1 97.75 552 PHE A N 1
ATOM 4444 C CA . PHE A 1 552 ? -10.68 -7.547 -26.891 1 97.75 552 PHE A CA 1
ATOM 4445 C C . PHE A 1 552 ? -9.914 -8.75 -27.438 1 97.75 552 PHE A C 1
ATOM 4447 O O . PHE A 1 552 ? -9.695 -9.727 -26.719 1 97.75 552 PHE A O 1
ATOM 4454 N N . ALA A 1 553 ? -9.602 -8.758 -28.719 1 97.5 553 ALA A N 1
ATOM 4455 C CA . ALA A 1 553 ? -8.867 -9.844 -29.359 1 97.5 553 ALA A CA 1
ATOM 4456 C C . ALA A 1 553 ? -7.426 -9.438 -29.641 1 97.5 553 ALA A C 1
ATOM 4458 O O . ALA A 1 553 ? -7.184 -8.461 -30.359 1 97.5 553 ALA A O 1
ATOM 4459 N N . TYR A 1 554 ? -6.461 -10.125 -29.031 1 97.56 554 TYR A N 1
ATOM 4460 C CA . TYR A 1 554 ? -5.043 -9.883 -29.281 1 97.56 554 TYR A CA 1
ATOM 4461 C C . TYR A 1 554 ? -4.566 -10.648 -30.5 1 97.56 554 TYR A C 1
ATOM 4463 O O . TYR A 1 554 ? -4.824 -11.852 -30.641 1 97.56 554 TYR A O 1
ATOM 4471 N N . GLU A 1 555 ? -3.939 -9.93 -31.391 1 95.75 555 GLU A N 1
ATOM 4472 C CA . GLU A 1 555 ? -3.439 -10.523 -32.625 1 95.75 555 GLU A CA 1
ATOM 4473 C C . GLU A 1 555 ? -1.914 -10.586 -32.625 1 95.75 555 GLU A C 1
ATOM 4475 O O . GLU A 1 555 ? -1.245 -9.586 -32.375 1 95.75 555 GLU A O 1
ATOM 4480 N N . LYS A 1 556 ? -1.416 -11.734 -32.688 1 93.69 556 LYS A N 1
ATOM 4481 C CA . LYS A 1 556 ? 0.02 -11.938 -32.844 1 93.69 556 LYS A CA 1
ATOM 4482 C C . LYS A 1 556 ? 0.336 -12.484 -34.25 1 93.69 556 LYS A C 1
ATOM 4484 O O . LYS A 1 556 ? -0.247 -13.484 -34.688 1 93.69 556 LYS A O 1
ATOM 4489 N N . ASP A 1 557 ? 1.272 -11.953 -35 1 90.69 557 ASP A N 1
ATOM 4490 C CA . ASP A 1 557 ? 1.682 -12.352 -36.344 1 90.69 557 ASP A CA 1
ATOM 4491 C C . ASP A 1 557 ? 0.481 -12.422 -37.281 1 90.69 557 ASP A C 1
ATOM 4493 O O . ASP A 1 557 ? 0.346 -13.375 -38.031 1 90.69 557 ASP A O 1
ATOM 4497 N N . GLY A 1 558 ? -0.589 -11.586 -37.062 1 89.19 558 GLY A N 1
ATOM 4498 C CA . GLY A 1 558 ? -1.721 -11.461 -37.969 1 89.19 558 GLY A CA 1
ATOM 4499 C C . GLY A 1 558 ? -2.873 -12.383 -37.625 1 89.19 558 GLY A C 1
ATOM 4500 O O . GLY A 1 558 ? -3.908 -12.375 -38.312 1 89.19 558 GLY A O 1
ATOM 4501 N N . GLU A 1 559 ? -2.803 -13.172 -36.594 1 93.69 559 GLU A N 1
ATOM 4502 C CA . GLU A 1 559 ? -3.857 -14.102 -36.188 1 93.69 559 GLU A CA 1
ATOM 4503 C C . GLU A 1 559 ? -4.309 -13.82 -34.75 1 93.69 559 GLU A C 1
ATOM 4505 O O . GLU A 1 559 ? -3.482 -13.617 -33.875 1 93.69 559 GLU A O 1
ATOM 4510 N N . PRO A 1 560 ? -5.633 -13.766 -34.625 1 95.88 560 PRO A N 1
ATOM 4511 C CA . PRO A 1 560 ? -6.117 -13.609 -33.25 1 95.88 560 PRO A CA 1
ATOM 4512 C C . PRO A 1 560 ? -5.855 -14.836 -32.406 1 95.88 560 PRO A C 1
ATOM 4514 O O . PRO A 1 560 ? -6.258 -15.945 -32.75 1 95.88 560 PRO A O 1
ATOM 4517 N N . THR A 1 561 ? -5.223 -14.633 -31.219 1 97.38 561 THR A N 1
ATOM 4518 C CA . THR A 1 561 ? -4.801 -15.789 -30.453 1 97.38 561 THR A CA 1
ATOM 4519 C C . THR A 1 561 ? -5.414 -15.758 -29.047 1 97.38 561 THR A C 1
ATOM 4521 O O . THR A 1 561 ? -5.535 -16.797 -28.391 1 97.38 561 THR A O 1
ATOM 4524 N N . VAL A 1 562 ? -5.727 -14.578 -28.547 1 98.12 562 VAL A N 1
ATOM 4525 C CA . VAL A 1 562 ? -6.227 -14.469 -27.172 1 98.12 562 VAL A CA 1
ATOM 4526 C C . VAL A 1 562 ? -7.477 -13.594 -27.156 1 98.12 562 VAL A C 1
ATOM 4528 O O . VAL A 1 562 ? -7.547 -12.586 -27.859 1 98.12 562 VAL A O 1
ATOM 4531 N N . LEU A 1 563 ? -8.469 -13.992 -26.375 1 98.19 563 LEU A N 1
ATOM 4532 C CA . LEU A 1 563 ? -9.734 -13.281 -26.25 1 98.19 563 LEU A CA 1
ATOM 4533 C C . LEU A 1 563 ? -10 -12.898 -24.797 1 98.19 563 LEU A C 1
ATOM 4535 O O . LEU A 1 563 ? -9.859 -13.734 -23.891 1 98.19 563 LEU A O 1
ATOM 4539 N N . LEU A 1 564 ? -10.289 -11.633 -24.562 1 98.19 564 LEU A N 1
ATOM 4540 C CA . LEU A 1 564 ? -10.75 -11.133 -23.266 1 98.19 564 LEU A CA 1
ATOM 4541 C C . LEU A 1 564 ? -12.18 -10.602 -23.375 1 98.19 564 LEU A C 1
ATOM 4543 O O . LEU A 1 564 ? -12.5 -9.859 -24.312 1 98.19 564 LEU A O 1
ATOM 4547 N N . GLN A 1 565 ? -13.07 -11.031 -22.516 1 97.81 565 GLN A N 1
ATOM 4548 C CA . GLN A 1 565 ? -14.422 -10.484 -22.438 1 97.81 565 GLN A CA 1
ATOM 4549 C C . GLN A 1 565 ? -14.562 -9.547 -21.234 1 97.81 565 GLN A C 1
ATOM 4551 O O . GLN A 1 565 ? -14.07 -9.844 -20.156 1 97.81 565 GLN A O 1
ATOM 4556 N N . PHE A 1 566 ? -15.141 -8.391 -21.484 1 97.12 566 PHE A N 1
ATOM 4557 C CA . PHE A 1 566 ? -15.18 -7.418 -20.391 1 97.12 566 PHE A CA 1
ATOM 4558 C C . PHE A 1 566 ? -16.344 -6.453 -20.562 1 97.12 566 PHE A C 1
ATOM 4560 O O . PHE A 1 566 ? -16.984 -6.43 -21.625 1 97.12 566 PHE A O 1
ATOM 4567 N N . ALA A 1 567 ? -16.703 -5.805 -19.516 1 95.31 567 ALA A N 1
ATOM 4568 C CA . ALA A 1 567 ? -17.672 -4.707 -19.484 1 95.31 567 ALA A CA 1
ATOM 4569 C C . ALA A 1 567 ? -17.125 -3.535 -18.672 1 95.31 567 ALA A C 1
ATOM 4571 O O . ALA A 1 567 ? -16.422 -3.732 -17.688 1 95.31 567 ALA A O 1
ATOM 4572 N N . CYS A 1 568 ? -17.438 -2.393 -19.125 1 94 568 CYS A N 1
ATOM 4573 C CA . CYS A 1 568 ? -16.875 -1.216 -18.469 1 94 568 CYS A CA 1
ATOM 4574 C C . CYS A 1 568 ? -17.953 -0.489 -17.672 1 94 568 CYS A C 1
ATOM 4576 O O . CYS A 1 568 ? -19.109 -0.393 -18.109 1 94 568 CYS A O 1
ATOM 4578 N N . PHE A 1 569 ? -17.641 -0.06 -16.562 1 92.5 569 PHE A N 1
ATOM 4579 C CA . PHE A 1 569 ? -18.438 0.814 -15.719 1 92.5 569 PHE A CA 1
ATOM 4580 C C . PHE A 1 569 ? -17.578 1.865 -15.039 1 92.5 569 PHE A C 1
ATOM 4582 O O . PHE A 1 569 ? -16.625 1.528 -14.328 1 92.5 569 PHE A O 1
ATOM 4589 N N . ASN A 1 570 ? -17.969 3.094 -15.211 1 91.62 570 ASN A N 1
ATOM 4590 C CA . ASN A 1 570 ? -17.078 4.172 -14.797 1 91.62 570 ASN A CA 1
ATOM 4591 C C . ASN A 1 570 ? -15.695 4.031 -15.43 1 91.62 570 ASN A C 1
ATOM 4593 O O . ASN A 1 570 ? -15.578 3.863 -16.641 1 91.62 570 ASN A O 1
ATOM 4597 N N . ASN A 1 571 ? -14.648 4.055 -14.672 1 94.5 571 ASN A N 1
ATOM 4598 C CA . ASN A 1 571 ? -13.328 3.893 -15.266 1 94.5 571 ASN A CA 1
ATOM 4599 C C . ASN A 1 571 ? -12.805 2.469 -15.102 1 94.5 571 ASN A C 1
ATOM 4601 O O . ASN A 1 571 ? -11.633 2.197 -15.367 1 94.5 571 ASN A O 1
ATOM 4605 N N . LYS A 1 572 ? -13.711 1.572 -14.664 1 96.19 572 LYS A N 1
ATOM 4606 C CA . LYS A 1 572 ? -13.312 0.185 -14.445 1 96.19 572 LYS A CA 1
ATOM 4607 C C . LYS A 1 572 ? -13.727 -0.699 -15.617 1 96.19 572 LYS A C 1
ATOM 4609 O O . LYS A 1 572 ? -14.898 -0.742 -15.984 1 96.19 572 LYS A O 1
ATOM 4614 N N . CYS A 1 573 ? -12.789 -1.351 -16.219 1 96.62 573 CYS A N 1
ATOM 4615 C CA . CYS A 1 573 ? -13.055 -2.391 -17.203 1 96.62 573 CYS A CA 1
ATOM 4616 C C . CYS A 1 573 ? -12.961 -3.775 -16.578 1 96.62 573 CYS A C 1
ATOM 4618 O O . CYS A 1 573 ? -11.859 -4.316 -16.422 1 96.62 573 CYS A O 1
ATOM 4620 N N . ILE A 1 574 ? -14.062 -4.355 -16.266 1 97.12 574 ILE A N 1
ATOM 4621 C CA . ILE A 1 574 ? -14.102 -5.613 -15.531 1 97.12 574 ILE A CA 1
ATOM 4622 C C . ILE A 1 574 ? -14 -6.785 -16.5 1 97.12 574 ILE A C 1
ATOM 4624 O O . ILE A 1 574 ? -14.898 -7.004 -17.312 1 97.12 574 ILE A O 1
ATOM 4628 N N . VAL A 1 575 ? -12.898 -7.469 -16.422 1 97.88 575 VAL A N 1
ATOM 4629 C CA . VAL A 1 575 ? -12.664 -8.641 -17.266 1 97.88 575 VAL A CA 1
ATOM 4630 C C . VAL A 1 575 ? -13.195 -9.891 -16.578 1 97.88 575 VAL A C 1
ATOM 4632 O O . VAL A 1 575 ? -12.891 -10.141 -15.414 1 97.88 575 VAL A O 1
ATOM 4635 N N . MET A 1 576 ? -13.953 -10.609 -17.328 1 96.38 576 MET A N 1
ATOM 4636 C CA . MET A 1 576 ? -14.57 -11.805 -16.766 1 96.38 576 MET A CA 1
ATOM 4637 C C . MET A 1 576 ? -13.656 -13.016 -16.906 1 96.38 576 MET A C 1
ATOM 4639 O O . MET A 1 576 ? -13.383 -13.453 -18.031 1 96.38 576 MET A O 1
ATOM 4643 N N . GLY A 1 577 ? -13.188 -13.523 -15.812 1 95 577 GLY A N 1
ATOM 4644 C CA . GLY A 1 577 ? -12.453 -14.781 -15.797 1 95 577 GLY A CA 1
ATOM 4645 C C . GLY A 1 577 ? -11.07 -14.672 -16.406 1 95 577 GLY A C 1
ATOM 4646 O O . GLY A 1 577 ? -10.523 -13.57 -16.531 1 95 577 GLY A O 1
ATOM 4647 N N . ASP A 1 578 ? -10.461 -15.828 -16.719 1 96.25 578 ASP A N 1
ATOM 4648 C CA . ASP A 1 578 ? -9.164 -15.914 -17.375 1 96.25 578 ASP A CA 1
ATOM 4649 C C . ASP A 1 578 ? -9.281 -15.586 -18.859 1 96.25 578 ASP A C 1
ATOM 4651 O O . ASP A 1 578 ? -10.344 -15.75 -19.453 1 96.25 578 ASP A O 1
ATOM 4655 N N . PRO A 1 579 ? -8.195 -15.125 -19.453 1 97.44 579 PRO A N 1
ATOM 4656 C CA . PRO A 1 579 ? -8.195 -15.023 -20.922 1 97.44 579 PRO A CA 1
ATOM 4657 C C . PRO A 1 579 ? -8.391 -16.375 -21.609 1 97.44 579 PRO A C 1
ATOM 4659 O O . PRO A 1 579 ? -8.078 -17.406 -21.031 1 97.44 579 PRO A O 1
ATOM 4662 N N . SER A 1 580 ? -9.008 -16.344 -22.781 1 97.69 580 SER A N 1
ATOM 4663 C CA . SER A 1 580 ? -9.195 -17.547 -23.594 1 97.69 580 SER A CA 1
ATOM 4664 C C . SER A 1 580 ? -8.242 -17.562 -24.781 1 97.69 580 SER A C 1
ATOM 4666 O O . SER A 1 580 ? -7.953 -16.516 -25.375 1 97.69 580 SER A O 1
ATOM 4668 N N . GLY A 1 581 ? -7.738 -18.688 -25.078 1 97.25 581 GLY A N 1
ATOM 4669 C CA . GLY A 1 581 ? -6.902 -18.797 -26.266 1 97.25 581 GLY A CA 1
ATOM 4670 C C . GLY A 1 581 ? -5.531 -19.391 -25.969 1 97.25 581 GLY A C 1
ATOM 4671 O O . GLY A 1 581 ? -5.395 -20.266 -25.125 1 97.25 581 GLY A O 1
ATOM 4672 N N . LYS A 1 582 ? -4.551 -18.922 -26.719 1 96 582 LYS A N 1
ATOM 4673 C CA . LYS A 1 582 ? -3.191 -19.438 -26.625 1 96 582 LYS A CA 1
ATOM 4674 C C . LYS A 1 582 ? -2.492 -18.953 -25.359 1 96 582 LYS A C 1
ATOM 4676 O O . LYS A 1 582 ? -2.148 -17.766 -25.25 1 96 582 LYS A O 1
ATOM 4681 N N . LYS A 1 583 ? -2.174 -19.844 -24.484 1 93.94 583 LYS A N 1
ATOM 4682 C CA . LYS A 1 583 ? -1.67 -19.547 -23.141 1 93.94 583 LYS A CA 1
ATOM 4683 C C . LYS A 1 583 ? -0.331 -18.812 -23.219 1 93.94 583 LYS A C 1
ATOM 4685 O O . LYS A 1 583 ? -0.065 -17.922 -22.406 1 93.94 583 LYS A O 1
ATOM 4690 N N . GLU A 1 584 ? 0.504 -19.078 -24.156 1 91.12 584 GLU A N 1
ATOM 4691 C CA . GLU A 1 584 ? 1.838 -18.5 -24.281 1 91.12 584 GLU A CA 1
ATOM 4692 C C . GLU A 1 584 ? 1.766 -17 -24.562 1 91.12 584 GLU A C 1
ATOM 4694 O O . GLU A 1 584 ? 2.709 -16.266 -24.281 1 91.12 584 GLU A O 1
ATOM 4699 N N . ASP A 1 585 ? 0.596 -16.609 -25.047 1 95.81 585 ASP A N 1
ATOM 4700 C CA . ASP A 1 585 ? 0.466 -15.203 -25.453 1 95.81 585 ASP A CA 1
ATOM 4701 C C . ASP A 1 585 ? -0.271 -14.398 -24.391 1 95.81 585 ASP A C 1
ATOM 4703 O O . ASP A 1 585 ? -0.5 -13.195 -24.562 1 95.81 585 ASP A O 1
ATOM 4707 N N . PHE A 1 586 ? -0.64 -15.008 -23.281 1 96.31 586 PHE A N 1
ATOM 4708 C CA . PHE A 1 586 ? -1.433 -14.336 -22.25 1 96.31 586 PHE A CA 1
ATOM 4709 C C . PHE A 1 586 ? -0.703 -13.109 -21.719 1 96.31 586 PHE A C 1
ATOM 4711 O O . PHE A 1 586 ? -1.28 -12.023 -21.641 1 96.31 586 PHE A O 1
ATOM 4718 N N . PRO A 1 587 ? 0.625 -13.172 -21.359 1 91.75 587 PRO A N 1
ATOM 4719 C CA . PRO A 1 587 ? 1.307 -12.008 -20.812 1 91.75 587 PRO A CA 1
ATOM 4720 C C . PRO A 1 587 ? 1.313 -10.812 -21.766 1 91.75 587 PRO A C 1
ATOM 4722 O O . PRO A 1 587 ? 1.017 -9.688 -21.359 1 91.75 587 PRO A O 1
ATOM 4725 N N . GLU A 1 588 ? 1.538 -11.094 -23 1 93.81 588 GLU A N 1
ATOM 4726 C CA . GLU A 1 588 ? 1.575 -10.023 -24 1 93.81 588 GLU A CA 1
ATOM 4727 C C . GLU A 1 588 ? 0.18 -9.461 -24.25 1 93.81 588 GLU A C 1
ATOM 4729 O O . GLU A 1 588 ? 0.019 -8.258 -24.453 1 93.81 588 GLU A O 1
ATOM 4734 N N . ALA A 1 589 ? -0.793 -10.352 -24.281 1 96.81 589 ALA A N 1
ATOM 4735 C CA . ALA A 1 589 ? -2.17 -9.922 -24.516 1 96.81 589 ALA A CA 1
ATOM 4736 C C . ALA A 1 589 ? -2.664 -9.031 -23.375 1 96.81 589 ALA A C 1
ATOM 4738 O O . ALA A 1 589 ? -3.285 -7.992 -23.609 1 96.81 589 ALA A O 1
ATOM 4739 N N . ILE A 1 590 ? -2.361 -9.438 -22.188 1 95.81 590 ILE A N 1
ATOM 4740 C CA . ILE A 1 590 ? -2.766 -8.68 -21 1 95.81 590 ILE A CA 1
ATOM 4741 C C . ILE A 1 590 ? -2.064 -7.324 -21 1 95.81 590 ILE A C 1
ATOM 4743 O O . ILE A 1 590 ? -2.688 -6.301 -20.703 1 95.81 590 ILE A O 1
ATOM 4747 N N . GLU A 1 591 ? -0.778 -7.273 -21.328 1 92.94 591 GLU A N 1
ATOM 4748 C CA . GLU A 1 591 ? -0.033 -6.02 -21.406 1 92.94 591 GLU A CA 1
ATOM 4749 C C . GLU A 1 591 ? -0.652 -5.082 -22.438 1 92.94 591 GLU A C 1
ATOM 4751 O O . GLU A 1 591 ? -0.823 -3.889 -22.172 1 92.94 591 GLU A O 1
ATOM 4756 N N . ALA A 1 592 ? -1.013 -5.699 -23.547 1 94.88 592 ALA A N 1
ATOM 4757 C CA . ALA A 1 592 ? -1.632 -4.902 -24.609 1 94.88 592 ALA A CA 1
ATOM 4758 C C . ALA A 1 592 ? -2.967 -4.324 -24.141 1 94.88 592 ALA A C 1
ATOM 4760 O O . ALA A 1 592 ? -3.291 -3.174 -24.453 1 94.88 592 ALA A O 1
ATOM 4761 N N . PHE A 1 593 ? -3.746 -5.055 -23.469 1 96.69 593 PHE A N 1
ATOM 4762 C CA . PHE A 1 593 ? -5.031 -4.602 -22.953 1 96.69 593 PHE A CA 1
ATOM 4763 C C . PHE A 1 593 ? -4.844 -3.484 -21.938 1 96.69 593 PHE A C 1
ATOM 4765 O O . PHE A 1 593 ? -5.555 -2.479 -21.984 1 96.69 593 PHE A O 1
ATOM 4772 N N . ILE A 1 594 ? -3.879 -3.695 -21.047 1 94.94 594 ILE A N 1
ATOM 4773 C CA . ILE A 1 594 ? -3.598 -2.701 -20.016 1 94.94 594 ILE A CA 1
ATOM 4774 C C . ILE A 1 594 ? -3.148 -1.396 -20.672 1 94.94 594 ILE A C 1
ATOM 4776 O O . ILE A 1 594 ? -3.57 -0.312 -20.266 1 94.94 594 ILE A O 1
ATOM 4780 N N . GLU A 1 595 ? -2.354 -1.477 -21.703 1 93.31 595 GLU A N 1
ATOM 4781 C CA . GLU A 1 595 ? -1.874 -0.291 -22.391 1 93.31 595 GLU A CA 1
ATOM 4782 C C . GLU A 1 595 ? -3.018 0.432 -23.109 1 93.31 595 GLU A C 1
ATOM 4784 O O . GLU A 1 595 ? -3.102 1.661 -23.062 1 93.31 595 GLU A O 1
ATOM 4789 N N . GLU A 1 596 ? -3.844 -0.374 -23.672 1 94.94 596 GLU A N 1
ATOM 4790 C CA . GLU A 1 596 ? -4.973 0.226 -24.375 1 94.94 596 GLU A CA 1
ATOM 4791 C C . GLU A 1 596 ? -5.938 0.901 -23.406 1 94.94 596 GLU A C 1
ATOM 4793 O O . GLU A 1 596 ? -6.43 1.999 -23.672 1 94.94 596 GLU A O 1
ATOM 4798 N N . THR A 1 597 ? -6.234 0.209 -22.391 1 95.56 597 THR A N 1
ATOM 4799 C CA . THR A 1 597 ? -7.133 0.786 -21.391 1 95.56 597 THR A CA 1
ATOM 4800 C C . THR A 1 597 ? -6.512 2.031 -20.766 1 95.56 597 THR A C 1
ATOM 4802 O O . THR A 1 597 ? -7.211 3.012 -20.5 1 95.56 597 THR A O 1
ATOM 4805 N N . ASP A 1 598 ? -5.219 2.031 -20.562 1 93.12 598 ASP A N 1
ATOM 4806 C CA . ASP A 1 598 ? -4.527 3.178 -19.969 1 93.12 598 ASP A CA 1
ATOM 4807 C C . ASP A 1 598 ? -4.582 4.383 -20.906 1 93.12 598 ASP A C 1
ATOM 4809 O O . ASP A 1 598 ? -4.816 5.512 -20.453 1 93.12 598 ASP A O 1
ATOM 4813 N N . ARG A 1 599 ? -4.418 4.109 -22.141 1 94.25 599 ARG A N 1
ATOM 4814 C CA . ARG A 1 599 ? -4.469 5.172 -23.141 1 94.25 599 ARG A CA 1
ATOM 4815 C C . ARG A 1 599 ? -5.82 5.879 -23.125 1 94.25 599 ARG A C 1
ATOM 4817 O O . ARG A 1 599 ? -5.895 7.094 -23.328 1 94.25 599 ARG A O 1
ATOM 4824 N N . LEU A 1 600 ? -6.844 5.168 -22.781 1 95 600 LEU A N 1
ATOM 4825 C CA . LEU A 1 600 ? -8.195 5.727 -22.797 1 95 600 LEU A CA 1
ATOM 4826 C C . LEU A 1 600 ? -8.672 6.023 -21.375 1 95 600 LEU A C 1
ATOM 4828 O O . LEU A 1 600 ? -9.867 6.211 -21.141 1 95 600 LEU A O 1
ATOM 4832 N N . CYS A 1 601 ? -7.793 5.953 -20.422 1 94.69 601 CYS A N 1
ATOM 4833 C CA . CYS A 1 601 ? -8 6.383 -19.047 1 94.69 601 CYS A CA 1
ATOM 4834 C C . CYS A 1 601 ? -8.938 5.426 -18.312 1 94.69 601 CYS A C 1
ATOM 4836 O O . CYS A 1 601 ? -9.805 5.859 -17.547 1 94.69 601 CYS A O 1
ATOM 4838 N N . TYR A 1 602 ? -8.875 4.148 -18.672 1 95.12 602 TYR A N 1
ATOM 4839 C CA . TYR A 1 602 ? -9.57 3.094 -17.953 1 95.12 602 TYR A CA 1
ATOM 4840 C C . TYR A 1 602 ? -8.602 2.287 -17.094 1 95.12 602 TYR A C 1
ATOM 4842 O O . TYR A 1 602 ? -7.387 2.371 -17.266 1 95.12 602 TYR A O 1
ATOM 4850 N N . LEU A 1 603 ? -9.219 1.62 -16.125 1 94.88 603 LEU A N 1
ATOM 4851 C CA . LEU A 1 603 ? -8.461 0.699 -15.289 1 94.88 603 LEU A CA 1
ATOM 4852 C C . LEU A 1 603 ? -9.078 -0.698 -15.32 1 94.88 603 LEU A C 1
ATOM 4854 O O . LEU A 1 603 ? -10.203 -0.896 -14.875 1 94.88 603 LEU A O 1
ATOM 4858 N N . PRO A 1 604 ? -8.328 -1.595 -15.82 1 96.19 604 PRO A N 1
ATOM 4859 C CA . PRO A 1 604 ? -8.859 -2.957 -15.867 1 96.19 604 PRO A CA 1
ATOM 4860 C C . PRO A 1 604 ? -8.977 -3.594 -14.484 1 96.19 604 PRO A C 1
ATOM 4862 O O . PRO A 1 604 ? -8.133 -3.354 -13.617 1 96.19 604 PRO A O 1
ATOM 4865 N N . VAL A 1 605 ? -10.016 -4.344 -14.273 1 96.75 605 VAL A N 1
ATOM 4866 C CA . VAL A 1 605 ? -10.234 -5.219 -13.125 1 96.75 605 VAL A CA 1
ATOM 4867 C C . VAL A 1 605 ? -10.461 -6.652 -13.602 1 96.75 605 VAL A C 1
ATOM 4869 O O . VAL A 1 605 ? -11.336 -6.902 -14.438 1 96.75 605 VAL A O 1
ATOM 4872 N N . PHE A 1 606 ? -9.633 -7.516 -13.141 1 97.5 606 PHE A N 1
ATOM 4873 C CA . PHE A 1 606 ? -9.781 -8.914 -13.531 1 97.5 606 PHE A CA 1
ATOM 4874 C C . PHE A 1 606 ? -10.531 -9.695 -12.461 1 97.5 606 PHE A C 1
ATOM 4876 O O . PHE A 1 606 ? -10.039 -9.859 -11.344 1 97.5 606 PHE A O 1
ATOM 4883 N N . TYR A 1 607 ? -11.656 -10.156 -12.875 1 95.31 607 TYR A N 1
ATOM 4884 C CA . TYR A 1 607 ? -12.602 -10.75 -11.938 1 95.31 607 TYR A CA 1
ATOM 4885 C C . TYR A 1 607 ? -12.57 -12.273 -12.023 1 95.31 607 TYR A C 1
ATOM 4887 O O . TYR A 1 607 ? -12.68 -12.844 -13.109 1 95.31 607 TYR A O 1
ATOM 4895 N N . GLU A 1 608 ? -12.32 -12.977 -10.938 1 93.69 608 GLU A N 1
ATOM 4896 C CA . GLU A 1 608 ? -12.359 -14.43 -10.812 1 93.69 608 GLU A CA 1
ATOM 4897 C C . GLU A 1 608 ? -11.273 -15.078 -11.664 1 93.69 608 GLU A C 1
ATOM 4899 O O . GLU A 1 608 ? -11.562 -15.969 -12.469 1 93.69 608 GLU A O 1
ATOM 4904 N N . THR A 1 609 ? -10.094 -14.703 -11.445 1 94.94 609 THR A N 1
ATOM 4905 C CA . THR A 1 609 ? -8.984 -15.227 -12.227 1 94.94 609 THR A CA 1
ATOM 4906 C C . THR A 1 609 ? -8.227 -16.297 -11.445 1 94.94 609 THR A C 1
ATOM 4908 O O . THR A 1 609 ? -8.359 -16.391 -10.227 1 94.94 609 THR A O 1
ATOM 4911 N N . SER A 1 610 ? -7.496 -17.078 -12.219 1 93.94 610 SER A N 1
ATOM 4912 C CA . SER A 1 610 ? -6.703 -18.156 -11.641 1 93.94 610 SER A CA 1
ATOM 4913 C C . SER A 1 610 ? -5.387 -17.625 -11.078 1 93.94 610 SER A C 1
ATOM 4915 O O . SER A 1 610 ? -5.035 -16.469 -11.281 1 93.94 610 SER A O 1
ATOM 4917 N N . GLU A 1 611 ? -4.695 -18.516 -10.352 1 90.38 611 GLU A N 1
ATOM 4918 C CA . GLU A 1 611 ? -3.414 -18.172 -9.734 1 90.38 611 GLU A CA 1
ATOM 4919 C C . GLU A 1 611 ? -2.369 -17.812 -10.789 1 90.38 611 GLU A C 1
ATOM 4921 O O . GLU A 1 611 ? -1.532 -16.938 -10.562 1 90.38 611 GLU A O 1
ATOM 4926 N N . GLU A 1 612 ? -2.391 -18.453 -11.867 1 89.5 612 GLU A N 1
ATOM 4927 C CA . GLU A 1 612 ? -1.444 -18.188 -12.945 1 89.5 612 GLU A CA 1
ATOM 4928 C C . GLU A 1 612 ? -1.561 -16.75 -13.438 1 89.5 612 GLU A C 1
ATOM 4930 O O . GLU A 1 612 ? -0.55 -16.078 -13.641 1 89.5 612 GLU A O 1
ATOM 4935 N N . ILE A 1 613 ? -2.783 -16.344 -13.625 1 93.62 613 ILE A N 1
ATOM 4936 C CA . ILE A 1 613 ? -3.033 -14.992 -14.117 1 93.62 613 ILE A CA 1
ATOM 4937 C C . ILE A 1 613 ? -2.648 -13.977 -13.047 1 93.62 613 ILE A C 1
ATOM 4939 O O . ILE A 1 613 ? -2.168 -12.883 -13.367 1 93.62 613 ILE A O 1
ATOM 4943 N N . VAL A 1 614 ? -2.814 -14.359 -11.789 1 92.69 614 VAL A N 1
ATOM 4944 C CA . VAL A 1 614 ? -2.436 -13.492 -10.68 1 92.69 614 VAL A CA 1
ATOM 4945 C C . VAL A 1 614 ? -0.95 -13.148 -10.773 1 92.69 614 VAL A C 1
ATOM 4947 O O . VAL A 1 614 ? -0.568 -11.977 -10.656 1 92.69 614 VAL A O 1
ATOM 4950 N N . MET A 1 615 ? -0.177 -14.086 -11.039 1 87.56 615 MET A N 1
ATOM 4951 C CA . MET A 1 615 ? 1.27 -13.891 -11.094 1 87.56 615 MET A CA 1
ATOM 4952 C C . MET A 1 615 ? 1.652 -12.984 -12.258 1 87.56 615 MET A C 1
ATOM 4954 O O . MET A 1 615 ? 2.531 -12.133 -12.125 1 87.56 615 MET A O 1
ATOM 4958 N N . ILE A 1 616 ? 0.963 -13.148 -13.359 1 88.44 616 ILE A N 1
ATOM 4959 C CA . ILE A 1 616 ? 1.235 -12.32 -14.531 1 88.44 616 ILE A CA 1
ATOM 4960 C C . ILE A 1 616 ? 0.878 -10.867 -14.234 1 88.44 616 ILE A C 1
ATOM 4962 O O . ILE A 1 616 ? 1.681 -9.961 -14.477 1 88.44 616 ILE A O 1
ATOM 4966 N N . LEU A 1 617 ? -0.284 -10.688 -13.703 1 91.38 617 LEU A N 1
ATOM 4967 C CA . LEU A 1 617 ? -0.8 -9.336 -13.492 1 91.38 617 LEU A CA 1
ATOM 4968 C C . LEU A 1 617 ? -0.026 -8.617 -12.391 1 91.38 617 LEU A C 1
ATOM 4970 O O . LEU A 1 617 ? 0.109 -7.395 -12.422 1 91.38 617 LEU A O 1
ATOM 4974 N N . HIS A 1 618 ? 0.407 -9.328 -11.492 1 86.56 618 HIS A N 1
ATOM 4975 C CA . HIS A 1 618 ? 1.176 -8.711 -10.406 1 86.56 618 HIS A CA 1
ATOM 4976 C C . HIS A 1 618 ? 2.422 -8.016 -10.945 1 86.56 618 HIS A C 1
ATOM 4978 O O . HIS A 1 618 ? 2.855 -7.004 -10.398 1 86.56 618 HIS A O 1
ATOM 4984 N N . GLU A 1 619 ? 2.984 -8.562 -11.945 1 80.44 619 GLU A N 1
ATOM 4985 C CA . GLU A 1 619 ? 4.156 -7.953 -12.562 1 80.44 619 GLU A CA 1
ATOM 4986 C C . GLU A 1 619 ? 3.826 -6.574 -13.133 1 80.44 619 GLU A C 1
ATOM 4988 O O . GLU A 1 619 ? 4.719 -5.746 -13.328 1 80.44 619 GLU A O 1
ATOM 4993 N N . PHE A 1 620 ? 2.541 -6.422 -13.391 1 83.88 620 PHE A N 1
ATOM 4994 C CA . PHE A 1 620 ? 2.111 -5.148 -13.953 1 83.88 620 PHE A CA 1
ATOM 4995 C C . PHE A 1 620 ? 1.569 -4.23 -12.859 1 83.88 620 PHE A C 1
ATOM 4997 O O . PHE A 1 620 ? 0.866 -3.26 -13.148 1 83.88 620 PHE A O 1
ATOM 5004 N N . GLY A 1 621 ? 1.792 -4.602 -11.633 1 81.88 621 GLY A N 1
ATOM 5005 C CA . GLY A 1 621 ? 1.474 -3.707 -10.531 1 81.88 621 GLY A CA 1
ATOM 5006 C C . GLY A 1 621 ? 0.061 -3.883 -10.008 1 81.88 621 GLY A C 1
ATOM 5007 O O . GLY A 1 621 ? -0.505 -2.965 -9.414 1 81.88 621 GLY A O 1
ATOM 5008 N N . TYR A 1 622 ? -0.526 -5.02 -10.211 1 89.75 622 TYR A N 1
ATOM 5009 C CA . TYR A 1 622 ? -1.884 -5.266 -9.734 1 89.75 622 TYR A CA 1
ATOM 5010 C C . TYR A 1 622 ? -1.873 -5.957 -8.375 1 89.75 622 TYR A C 1
ATOM 5012 O O . TYR A 1 622 ? -1.05 -6.84 -8.133 1 89.75 622 TYR A O 1
ATOM 5020 N N . ASP A 1 623 ? -2.746 -5.473 -7.559 1 86.62 623 ASP A N 1
ATOM 5021 C CA . ASP A 1 623 ? -3.035 -6.164 -6.309 1 86.62 623 ASP A CA 1
ATOM 5022 C C . ASP A 1 623 ? -4.18 -7.16 -6.48 1 86.62 623 ASP A C 1
ATOM 5024 O O . ASP A 1 623 ? -4.922 -7.098 -7.465 1 86.62 623 ASP A O 1
ATOM 5028 N N . PHE A 1 624 ? -4.199 -8.117 -5.617 1 88.69 624 PHE A N 1
ATOM 5029 C CA . PHE A 1 624 ? -5.273 -9.094 -5.77 1 88.69 624 PHE A CA 1
ATOM 5030 C C . PHE A 1 624 ? -5.863 -9.469 -4.414 1 88.69 624 PHE A C 1
ATOM 5032 O O . PHE A 1 624 ? -5.207 -9.312 -3.383 1 88.69 624 PHE A O 1
ATOM 5039 N N . ILE A 1 625 ? -7.117 -9.914 -4.43 1 86.12 625 ILE A N 1
ATOM 5040 C CA . ILE A 1 625 ? -7.84 -10.422 -3.268 1 86.12 625 ILE A CA 1
ATOM 5041 C C . ILE A 1 625 ? -8.547 -11.727 -3.629 1 86.12 625 ILE A C 1
ATOM 5043 O O . ILE A 1 625 ? -9.023 -11.891 -4.754 1 86.12 625 ILE A O 1
ATOM 5047 N N . LYS A 1 626 ? -8.508 -12.594 -2.654 1 85.31 626 LYS A N 1
ATOM 5048 C CA . LYS A 1 626 ? -9.25 -13.836 -2.867 1 85.31 626 LYS A CA 1
ATOM 5049 C C . LYS A 1 626 ? -10.758 -13.586 -2.865 1 85.31 626 LYS A C 1
ATOM 5051 O O . LYS A 1 626 ? -11.289 -12.969 -1.942 1 85.31 626 LYS A O 1
ATOM 5056 N N . MET A 1 627 ? -11.375 -13.992 -3.906 1 84.12 627 MET A N 1
ATOM 5057 C CA . MET A 1 627 ? -12.812 -13.773 -4.047 1 84.12 627 MET A CA 1
ATOM 5058 C C . MET A 1 627 ? -13.594 -15 -3.609 1 84.12 627 MET A C 1
ATOM 5060 O O . MET A 1 627 ? -14.734 -14.891 -3.15 1 84.12 627 MET A O 1
ATOM 5064 N N . GLY A 1 628 ? -13.039 -16.125 -3.846 1 84.62 628 GLY A N 1
ATOM 5065 C CA . GLY A 1 628 ? -13.703 -17.375 -3.502 1 84.62 628 GLY A CA 1
ATOM 5066 C C . GLY A 1 628 ? -12.961 -18.594 -3.996 1 84.62 628 GLY A C 1
ATOM 5067 O O . GLY A 1 628 ? -11.758 -18.531 -4.266 1 84.62 628 GLY A O 1
ATOM 5068 N N . GLU A 1 629 ? -13.711 -19.734 -3.873 1 88.62 629 GLU A N 1
ATOM 5069 C CA . GLU A 1 629 ? -13.156 -21 -4.344 1 88.62 629 GLU A CA 1
ATOM 5070 C C . GLU A 1 629 ? -14.156 -21.734 -5.234 1 88.62 629 GLU A C 1
ATOM 5072 O O . GLU A 1 629 ? -15.359 -21.703 -4.98 1 88.62 629 GLU A O 1
ATOM 5077 N N . GLU A 1 630 ? -13.609 -22.234 -6.324 1 92.12 630 GLU A N 1
ATOM 5078 C CA . GLU A 1 630 ? -14.422 -23.094 -7.184 1 92.12 630 GLU A CA 1
ATOM 5079 C C . GLU A 1 630 ? -14.359 -24.547 -6.734 1 92.12 630 GLU A C 1
ATOM 5081 O O . GLU A 1 630 ? -13.289 -25.047 -6.355 1 92.12 630 GLU A O 1
ATOM 5086 N N . ALA A 1 631 ? -15.5 -25.172 -6.746 1 93.38 631 ALA A N 1
ATOM 5087 C CA . ALA A 1 631 ? -15.586 -26.578 -6.348 1 93.38 631 ALA A CA 1
ATOM 5088 C C . ALA A 1 631 ? -15.5 -27.5 -7.562 1 93.38 631 ALA A C 1
ATOM 5090 O O . ALA A 1 631 ? -16.219 -27.312 -8.547 1 93.38 631 ALA A O 1
ATOM 5091 N N . TYR A 1 632 ? -14.609 -28.469 -7.504 1 95.06 632 TYR A N 1
ATOM 5092 C CA . TYR A 1 632 ? -14.453 -29.438 -8.578 1 95.06 632 TYR A CA 1
ATOM 5093 C C . TYR A 1 632 ? -14.727 -30.844 -8.078 1 95.06 632 TYR A C 1
ATOM 5095 O O . TYR A 1 632 ? -14.359 -31.188 -6.949 1 95.06 632 TYR A O 1
ATOM 5103 N N . VAL A 1 633 ? -15.406 -31.609 -8.914 1 95.94 633 VAL A N 1
ATOM 5104 C CA . VAL A 1 633 ? -15.656 -33.031 -8.648 1 95.94 633 VAL A CA 1
ATOM 5105 C C . VAL A 1 633 ? -14.867 -33.875 -9.633 1 95.94 633 VAL A C 1
ATOM 5107 O O . VAL A 1 633 ? -15 -33.719 -10.844 1 95.94 633 VAL A O 1
ATOM 5110 N N . ASP A 1 634 ? -14.008 -34.75 -9.133 1 95.62 634 ASP A N 1
ATOM 5111 C CA . ASP A 1 634 ? -13.328 -35.719 -9.984 1 95.62 634 ASP A CA 1
ATOM 5112 C C . ASP A 1 634 ? -14.281 -36.844 -10.398 1 95.62 634 ASP A C 1
ATOM 5114 O O . ASP A 1 634 ? -14.586 -37.719 -9.594 1 95.62 634 ASP A O 1
ATOM 5118 N N . LEU A 1 635 ? -14.695 -36.812 -11.648 1 95.31 635 LEU A N 1
ATOM 5119 C CA . LEU A 1 635 ? -15.75 -37.688 -12.117 1 95.31 635 LEU A CA 1
ATOM 5120 C C . LEU A 1 635 ? -15.242 -39.125 -12.188 1 95.31 635 LEU A C 1
ATOM 5122 O O . LEU A 1 635 ? -16.016 -40.094 -12.047 1 95.31 635 LEU A O 1
ATOM 5126 N N . ASN A 1 636 ? -13.953 -39.312 -12.383 1 92.38 636 ASN A N 1
ATOM 5127 C CA . ASN A 1 636 ? -13.391 -40.656 -12.469 1 92.38 636 ASN A CA 1
ATOM 5128 C C . ASN A 1 636 ? -13.422 -41.344 -11.117 1 92.38 636 ASN A C 1
ATOM 5130 O O . ASN A 1 636 ? -13.664 -42.562 -11.047 1 92.38 636 ASN A O 1
ATOM 5134 N N . SER A 1 637 ? -13.281 -40.656 -10.078 1 89.88 637 SER A N 1
ATOM 5135 C CA . SER A 1 637 ? -13.211 -41.25 -8.742 1 89.88 637 SER A CA 1
ATOM 5136 C C . SER A 1 637 ? -14.523 -41.062 -7.988 1 89.88 637 SER A C 1
ATOM 5138 O O . SER A 1 637 ? -14.672 -41.562 -6.875 1 89.88 637 SER A O 1
ATOM 5140 N N . PHE A 1 638 ? -15.492 -40.438 -8.617 1 91.75 638 PHE A N 1
ATOM 5141 C CA . PHE A 1 638 ? -16.734 -40.125 -7.922 1 91.75 638 PHE A CA 1
ATOM 5142 C C . PHE A 1 638 ? -17.609 -41.375 -7.832 1 91.75 638 PHE A C 1
ATOM 5144 O O . PHE A 1 638 ? -17.75 -42.094 -8.812 1 91.75 638 PHE A O 1
ATOM 5151 N N . THR A 1 639 ? -18.062 -41.656 -6.609 1 87.5 639 THR A N 1
ATOM 5152 C CA . THR A 1 639 ? -18.984 -42.75 -6.398 1 87.5 639 THR A CA 1
ATOM 5153 C C . THR A 1 639 ? -20.062 -42.375 -5.398 1 87.5 639 THR A C 1
ATOM 5155 O O . THR A 1 639 ? -19.859 -41.531 -4.543 1 87.5 639 THR A O 1
ATOM 5158 N N . THR A 1 640 ? -21.25 -42.906 -5.621 1 86.75 640 THR A N 1
ATOM 5159 C CA . THR A 1 640 ? -22.344 -42.656 -4.688 1 86.75 640 THR A CA 1
ATOM 5160 C C . THR A 1 640 ? -22.344 -43.688 -3.574 1 86.75 640 THR A C 1
ATOM 5162 O O . THR A 1 640 ? -23.188 -43.656 -2.678 1 86.75 640 THR A O 1
ATOM 5165 N N . SER A 1 641 ? -21.312 -44.469 -3.707 1 83 641 SER A N 1
ATOM 5166 C CA . SER A 1 641 ? -21.219 -45.531 -2.711 1 83 641 SER A CA 1
ATOM 5167 C C . SER A 1 641 ? -20.516 -45.062 -1.443 1 83 641 SER A C 1
ATOM 5169 O O . SER A 1 641 ? -19.719 -44.125 -1.49 1 83 641 SER A O 1
ATOM 5171 N N . GLY A 1 642 ? -20.906 -45.531 -0.259 1 78.56 642 GLY A N 1
ATOM 5172 C CA . GLY A 1 642 ? -20.266 -45.188 0.999 1 78.56 642 GLY A CA 1
ATOM 5173 C C . GLY A 1 642 ? -21.203 -44.531 1.991 1 78.56 642 GLY A C 1
ATOM 5174 O O . GLY A 1 642 ? -22.312 -44.125 1.627 1 78.56 642 GLY A O 1
ATOM 5175 N N . LYS A 1 643 ? -20.734 -44.281 3.221 1 81.69 643 LYS A N 1
ATOM 5176 C CA . LYS A 1 643 ? -21.547 -43.781 4.332 1 81.69 643 LYS A CA 1
ATOM 5177 C C . LYS A 1 643 ? -21.828 -42.281 4.18 1 81.69 643 LYS A C 1
ATOM 5179 O O . LYS A 1 643 ? -22.922 -41.812 4.516 1 81.69 643 LYS A O 1
ATOM 5184 N N . LYS A 1 644 ? -20.922 -41.625 3.512 1 81.56 644 LYS A N 1
ATOM 5185 C CA . LYS A 1 644 ? -21.078 -40.156 3.379 1 81.56 644 LYS A CA 1
ATOM 5186 C C . LYS A 1 644 ? -22.188 -39.812 2.389 1 81.56 644 LYS A C 1
ATOM 5188 O O . LYS A 1 644 ? -22.828 -38.781 2.512 1 81.56 644 LYS A O 1
ATOM 5193 N N . MET A 1 645 ? -22.5 -40.719 1.507 1 88 645 MET A N 1
ATOM 5194 C CA . MET A 1 645 ? -23.453 -40.438 0.429 1 88 645 MET A CA 1
ATOM 5195 C C . MET A 1 645 ? -24.781 -41.125 0.688 1 88 645 MET A C 1
ATOM 5197 O O . MET A 1 645 ? -25.625 -41.219 -0.213 1 88 645 MET A O 1
ATOM 5201 N N . LYS A 1 646 ? -24.969 -41.594 1.883 1 88.12 646 LYS A N 1
ATOM 5202 C CA . LYS A 1 646 ? -26.188 -42.344 2.209 1 88.12 646 LYS A CA 1
ATOM 5203 C C . LYS A 1 646 ? -27.422 -41.469 2.02 1 88.12 646 LYS A C 1
ATOM 5205 O O . LYS A 1 646 ? -28.406 -41.906 1.421 1 88.12 646 LYS A O 1
ATOM 5210 N N . GLY A 1 647 ? -27.312 -40.25 2.545 1 86 647 GLY A N 1
ATOM 5211 C CA . GLY A 1 647 ? -28.438 -39.344 2.406 1 86 647 GLY A CA 1
ATOM 5212 C C . GLY A 1 647 ? -28.734 -39 0.963 1 86 647 GLY A C 1
ATOM 5213 O O . GLY A 1 647 ? -29.906 -38.969 0.564 1 86 647 GLY A O 1
ATOM 5214 N N . THR A 1 648 ? -27.781 -38.812 0.171 1 88 648 THR A N 1
ATOM 5215 C CA . THR A 1 648 ? -27.922 -38.438 -1.235 1 88 648 THR A CA 1
ATOM 5216 C C . THR A 1 648 ? -28.5 -39.625 -2.037 1 88 648 THR A C 1
ATOM 5218 O O . THR A 1 648 ? -29.328 -39.406 -2.924 1 88 648 THR A O 1
ATOM 5221 N N . ARG A 1 649 ? -28.141 -40.812 -1.708 1 89 649 ARG A N 1
ATOM 5222 C CA . ARG A 1 649 ? -28.672 -42 -2.373 1 89 649 ARG A CA 1
ATOM 5223 C C . ARG A 1 649 ? -30.156 -42.219 -2.055 1 89 649 ARG A C 1
ATOM 5225 O O . ARG A 1 649 ? -30.922 -42.625 -2.916 1 89 649 ARG A O 1
ATOM 5232 N N . ALA A 1 650 ? -30.438 -41.844 -0.825 1 89.75 650 ALA A N 1
ATOM 5233 C CA . ALA A 1 650 ? -31.844 -41.969 -0.415 1 89.75 650 ALA A CA 1
ATOM 5234 C C . ALA A 1 650 ? -32.719 -41.031 -1.216 1 89.75 650 ALA A C 1
ATOM 5236 O O . ALA A 1 650 ? -33.844 -41.406 -1.622 1 89.75 650 ALA A O 1
ATOM 5237 N N . VAL A 1 651 ? -32.188 -39.875 -1.444 1 88.62 651 VAL A N 1
ATOM 5238 C CA . VAL A 1 651 ? -32.938 -38.906 -2.211 1 88.62 651 VAL A CA 1
ATOM 5239 C C . VAL A 1 651 ? -33.062 -39.344 -3.662 1 88.62 651 VAL A C 1
ATOM 5241 O O . VAL A 1 651 ? -34.125 -39.25 -4.262 1 88.62 651 VAL A O 1
ATOM 5244 N N . LEU A 1 652 ? -32.062 -39.875 -4.246 1 89.56 652 LEU A N 1
ATOM 5245 C CA . LEU A 1 652 ? -32.031 -40.375 -5.617 1 89.56 652 LEU A CA 1
ATOM 5246 C C . LEU A 1 652 ? -33.031 -41.5 -5.801 1 89.56 652 LEU A C 1
ATOM 5248 O O . LEU A 1 652 ? -33.812 -41.5 -6.758 1 89.56 652 LEU A O 1
ATOM 5252 N N . ASN A 1 653 ? -33.062 -42.406 -4.836 1 90.81 653 ASN A N 1
ATOM 5253 C CA . ASN A 1 653 ? -33.969 -43.562 -4.914 1 90.81 653 ASN A CA 1
ATOM 5254 C C . ASN A 1 653 ? -35.406 -43.125 -4.781 1 90.81 653 ASN A C 1
ATOM 5256 O O . ASN A 1 653 ? -36.281 -43.656 -5.469 1 90.81 653 ASN A O 1
ATOM 5260 N N . ARG A 1 654 ? -35.594 -42.219 -3.902 1 93.5 654 ARG A N 1
ATOM 5261 C CA . ARG A 1 654 ? -36.938 -41.719 -3.709 1 93.5 654 ARG A CA 1
ATOM 5262 C C . ARG A 1 654 ? -37.469 -41.062 -4.98 1 93.5 654 ARG A C 1
ATOM 5264 O O . ARG A 1 654 ? -38.594 -41.375 -5.41 1 93.5 654 ARG A O 1
ATOM 5271 N N . ILE A 1 655 ? -36.719 -40.188 -5.629 1 93.31 655 ILE A N 1
ATOM 5272 C CA . ILE A 1 655 ? -37.125 -39.469 -6.82 1 93.31 655 ILE A CA 1
ATOM 5273 C C . ILE A 1 655 ? -37.344 -40.438 -7.98 1 93.31 655 ILE A C 1
ATOM 5275 O O . ILE A 1 655 ? -38.281 -40.281 -8.758 1 93.31 655 ILE A O 1
ATOM 5279 N N . GLU A 1 656 ? -36.531 -41.469 -8.094 1 92.06 656 GLU A N 1
ATOM 5280 C CA . GLU A 1 656 ? -36.688 -42.469 -9.133 1 92.06 656 GLU A CA 1
ATOM 5281 C C . GLU A 1 656 ? -37.938 -43.312 -8.914 1 92.06 656 GLU A C 1
ATOM 5283 O O . GLU A 1 656 ? -38.625 -43.656 -9.875 1 92.06 656 GLU A O 1
ATOM 5288 N N . ARG A 1 657 ? -38.25 -43.531 -7.637 1 92.81 657 ARG A N 1
ATOM 5289 C CA . ARG A 1 657 ? -39.469 -44.312 -7.305 1 92.81 657 ARG A CA 1
ATOM 5290 C C . ARG A 1 657 ? -40.719 -43.5 -7.641 1 92.81 657 ARG A C 1
ATOM 5292 O O . ARG A 1 657 ? -41.75 -44.094 -7.992 1 92.81 657 ARG A O 1
ATOM 5299 N N . GLU A 1 658 ? -40.562 -42.219 -7.473 1 93.25 658 GLU A N 1
ATOM 5300 C CA . GLU A 1 658 ? -41.688 -41.375 -7.777 1 93.25 658 GLU A CA 1
ATOM 5301 C C . GLU A 1 658 ? -41.875 -41.219 -9.281 1 93.25 658 GLU A C 1
ATOM 5303 O O . GLU A 1 658 ? -42.844 -40.594 -9.734 1 93.25 658 GLU A O 1
ATOM 5308 N N . GLY A 1 659 ? -41.031 -41.719 -10.102 1 92.31 659 GLY A N 1
ATOM 5309 C CA . GLY A 1 659 ? -41.219 -41.875 -11.539 1 92.31 659 GLY A CA 1
ATOM 5310 C C . GLY A 1 659 ? -40.562 -40.75 -12.336 1 92.31 659 GLY A C 1
ATOM 5311 O O . GLY A 1 659 ? -40.812 -40.594 -13.531 1 92.31 659 GLY A O 1
ATOM 5312 N N . PHE A 1 660 ? -39.719 -39.938 -11.656 1 94.81 660 PHE A N 1
ATOM 5313 C CA . PHE A 1 660 ? -39.031 -38.875 -12.375 1 94.81 660 PHE A CA 1
ATOM 5314 C C . PHE A 1 660 ? -37.844 -39.438 -13.172 1 94.81 660 PHE A C 1
ATOM 5316 O O . PHE A 1 660 ? -37.188 -40.375 -12.727 1 94.81 660 PHE A O 1
ATOM 5323 N N . THR A 1 661 ? -37.562 -38.844 -14.398 1 94.81 661 THR A N 1
ATOM 5324 C CA . THR A 1 661 ? -36.5 -39.344 -15.266 1 94.81 661 THR A CA 1
ATOM 5325 C C . THR A 1 661 ? -35.594 -38.188 -15.695 1 94.81 661 THR A C 1
ATOM 5327 O O . THR A 1 661 ? -36 -37.031 -15.68 1 94.81 661 THR A O 1
ATOM 5330 N N . PHE A 1 662 ? -34.344 -38.562 -15.977 1 95.75 662 PHE A N 1
ATOM 5331 C CA . PHE A 1 662 ? -33.312 -37.656 -16.453 1 95.75 662 PHE A CA 1
ATOM 5332 C C . PHE A 1 662 ? -33.094 -37.812 -17.953 1 95.75 662 PHE A C 1
ATOM 5334 O O . PHE A 1 662 ? -33.094 -38.938 -18.453 1 95.75 662 PHE A O 1
ATOM 5341 N N . ASP A 1 663 ? -33.031 -36.719 -18.719 1 95.94 663 ASP A N 1
ATOM 5342 C CA . ASP A 1 663 ? -32.719 -36.75 -20.141 1 95.94 663 ASP A CA 1
ATOM 5343 C C . ASP A 1 663 ? -31.891 -35.531 -20.547 1 95.94 663 ASP A C 1
ATOM 5345 O O . ASP A 1 663 ? -31.875 -34.5 -19.844 1 95.94 663 ASP A O 1
ATOM 5349 N N . VAL A 1 664 ? -31.094 -35.688 -21.578 1 97.5 664 VAL A N 1
ATOM 5350 C CA . VAL A 1 664 ? -30.344 -34.562 -22.141 1 97.5 664 VAL A CA 1
ATOM 5351 C C . VAL A 1 664 ? -30.844 -34.25 -23.547 1 97.5 664 VAL A C 1
ATOM 5353 O O . VAL A 1 664 ? -30.719 -35.094 -24.453 1 97.5 664 VAL A O 1
ATOM 5356 N N . LEU A 1 665 ? -31.359 -33.094 -23.672 1 97.25 665 LEU A N 1
ATOM 5357 C CA . LEU A 1 665 ? -31.891 -32.656 -24.969 1 97.25 665 LEU A CA 1
ATOM 5358 C C . LEU A 1 665 ? -30.828 -31.938 -25.766 1 97.25 665 LEU A C 1
ATOM 5360 O O . LEU A 1 665 ? -30.031 -31.172 -25.219 1 97.25 665 LEU A O 1
ATOM 5364 N N . GLN A 1 666 ? -30.828 -32.188 -27.062 1 96.62 666 GLN A N 1
ATOM 5365 C CA . GLN A 1 666 ? -29.859 -31.562 -27.953 1 96.62 666 GLN A CA 1
ATOM 5366 C C . GLN A 1 666 ? -30.516 -30.406 -28.719 1 96.62 666 GLN A C 1
ATOM 5368 O O . GLN A 1 666 ? -31.688 -30.484 -29.094 1 96.62 666 GLN A O 1
ATOM 5373 N N . PRO A 1 667 ? -29.812 -29.359 -28.969 1 94.88 667 PRO A N 1
ATOM 5374 C CA . PRO A 1 667 ? -30.344 -28.281 -29.812 1 94.88 667 PRO A CA 1
ATOM 5375 C C . PRO A 1 667 ? -30.438 -28.672 -31.281 1 94.88 667 PRO A C 1
ATOM 5377 O O . PRO A 1 667 ? -29.75 -29.609 -31.719 1 94.88 667 PRO A O 1
ATOM 5380 N N . PRO A 1 668 ? -31.312 -27.891 -32.125 1 95.88 668 PRO A N 1
ATOM 5381 C CA . PRO A 1 668 ? -32.125 -26.719 -31.797 1 95.88 668 PRO A CA 1
ATOM 5382 C C . PRO A 1 668 ? -33.406 -27.094 -31.062 1 95.88 668 PRO A C 1
ATOM 5384 O O . PRO A 1 668 ? -34.031 -28.125 -31.375 1 95.88 668 PRO A O 1
ATOM 5387 N N . PHE A 1 669 ? -33.688 -26.344 -30.203 1 97 669 PHE A N 1
ATOM 5388 C CA . PHE A 1 669 ? -34.906 -26.531 -29.438 1 97 669 PHE A CA 1
ATOM 5389 C C . PHE A 1 669 ? -36.094 -25.844 -30.094 1 97 669 PHE A C 1
ATOM 5391 O O . PHE A 1 669 ? -35.938 -24.75 -30.641 1 97 669 PHE A O 1
ATOM 5398 N N . SER A 1 670 ? -37.25 -26.422 -29.969 1 95.69 670 SER A N 1
ATOM 5399 C CA . SER A 1 670 ? -38.469 -25.875 -30.562 1 95.69 670 SER A CA 1
ATOM 5400 C C . SER A 1 670 ? -38.969 -24.703 -29.75 1 95.69 670 SER A C 1
ATOM 5402 O O . SER A 1 670 ? -38.531 -24.469 -28.609 1 95.69 670 SER A O 1
ATOM 5404 N N . THR A 1 671 ? -39.844 -23.969 -30.375 1 95.06 671 THR A N 1
ATOM 5405 C CA . THR A 1 671 ? -40.438 -22.812 -29.719 1 95.06 671 THR A CA 1
ATOM 5406 C C . THR A 1 671 ? -41.25 -23.25 -28.5 1 95.06 671 THR A C 1
ATOM 5408 O O . THR A 1 671 ? -41.312 -22.531 -27.5 1 95.06 671 THR A O 1
ATOM 5411 N N . GLU A 1 672 ? -41.812 -24.422 -28.609 1 93.5 672 GLU A N 1
ATOM 5412 C CA . GLU A 1 672 ? -42.594 -24.953 -27.5 1 93.5 672 GLU A CA 1
ATOM 5413 C C . GLU A 1 672 ? -41.688 -25.312 -26.328 1 93.5 672 GLU A C 1
ATOM 5415 O O . GLU A 1 672 ? -42.031 -25.031 -25.172 1 93.5 672 GLU A O 1
ATOM 5420 N N . GLN A 1 673 ? -40.656 -25.922 -26.641 1 95.19 673 GLN A N 1
ATOM 5421 C CA . GLN A 1 673 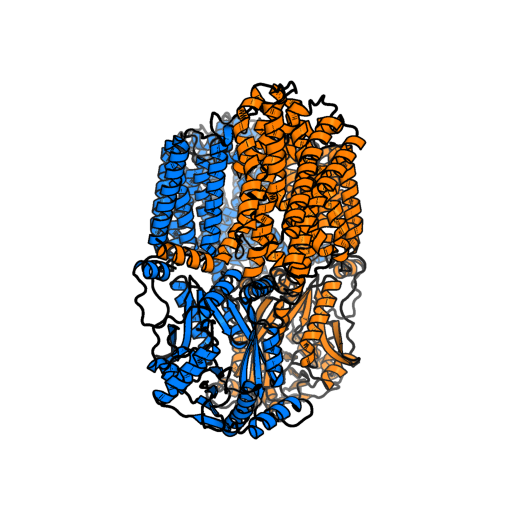? -39.688 -26.281 -25.609 1 95.19 673 GLN A CA 1
ATOM 5422 C C . GLN A 1 673 ? -39.125 -25.047 -24.938 1 95.19 673 GLN A C 1
ATOM 5424 O O . GLN A 1 673 ? -39 -25 -23.703 1 95.19 673 GLN A O 1
ATOM 5429 N N . MET A 1 674 ? -38.812 -24.109 -25.766 1 96.12 674 MET A N 1
ATOM 5430 C CA . MET A 1 674 ? -38.25 -22.875 -25.234 1 96.12 674 MET A CA 1
ATOM 5431 C C . MET A 1 674 ? -39.25 -22.156 -24.328 1 96.12 674 MET A C 1
ATOM 5433 O O . MET A 1 674 ? -38.844 -21.594 -23.297 1 96.12 674 MET A O 1
ATOM 5437 N N . SER A 1 675 ? -40.469 -22.219 -24.703 1 95.69 675 SER A N 1
ATOM 5438 C CA . SER A 1 675 ? -41.5 -21.625 -23.859 1 95.69 675 SER A CA 1
ATOM 5439 C C . SER A 1 675 ? -41.625 -22.344 -22.531 1 95.69 675 SER A C 1
ATOM 5441 O O . SER A 1 675 ? -41.844 -21.703 -21.5 1 95.69 675 SER A O 1
ATOM 5443 N N . THR A 1 676 ? -41.469 -23.641 -22.594 1 95.62 676 THR A N 1
ATOM 5444 C CA . THR A 1 676 ? -41.5 -24.422 -21.375 1 95.62 676 THR A CA 1
ATOM 5445 C C . THR A 1 676 ? -40.344 -24.016 -20.438 1 95.62 676 THR A C 1
ATOM 5447 O O . THR A 1 676 ? -40.562 -23.812 -19.25 1 95.62 676 THR A O 1
ATOM 5450 N N . PHE A 1 677 ? -39.188 -23.953 -21.062 1 96.62 677 PHE A N 1
ATOM 5451 C CA . PHE A 1 677 ? -38.031 -23.562 -20.266 1 96.62 677 PHE A CA 1
ATOM 5452 C C . PHE A 1 677 ? -38.219 -22.172 -19.672 1 96.62 677 PHE A C 1
ATOM 5454 O O . PHE A 1 677 ? -37.875 -21.922 -18.516 1 96.62 677 PHE A O 1
ATOM 5461 N N . LYS A 1 678 ? -38.75 -21.281 -20.406 1 95.75 678 LYS A N 1
ATOM 5462 C CA . LYS A 1 678 ? -38.969 -19.922 -19.953 1 95.75 678 LYS A CA 1
ATOM 5463 C C . LYS A 1 678 ? -39.906 -19.875 -18.766 1 95.75 678 LYS A C 1
ATOM 5465 O O . LYS A 1 678 ? -39.688 -19.141 -17.797 1 95.75 678 LYS A O 1
ATOM 5470 N N . ASN A 1 679 ? -40.906 -20.656 -18.906 1 94.44 679 ASN A N 1
ATOM 5471 C CA . ASN A 1 679 ? -41.906 -20.719 -17.828 1 94.44 679 ASN A CA 1
ATOM 5472 C C . ASN A 1 679 ? -41.281 -21.234 -16.531 1 94.44 679 ASN A C 1
ATOM 5474 O O . ASN A 1 679 ? -41.531 -20.703 -15.453 1 94.44 679 ASN A O 1
ATOM 5478 N N . ILE A 1 680 ? -40.5 -22.25 -16.656 1 95.19 680 ILE A N 1
ATOM 5479 C CA . ILE A 1 680 ? -39.812 -22.797 -15.484 1 95.19 680 ILE A CA 1
ATOM 5480 C C . ILE A 1 680 ? -38.875 -21.75 -14.898 1 95.19 680 ILE A C 1
ATOM 5482 O O . ILE A 1 680 ? -38.844 -21.562 -13.68 1 95.19 680 ILE A O 1
ATOM 5486 N N . SER A 1 681 ? -38.156 -21.094 -15.773 1 94.25 681 SER A N 1
ATOM 5487 C CA . SER A 1 681 ? -37.219 -20.078 -15.352 1 94.25 681 SER A CA 1
ATOM 5488 C C . SER A 1 681 ? -37.906 -18.922 -14.641 1 94.25 681 SER A C 1
ATOM 5490 O O . SER A 1 681 ? -37.469 -18.484 -13.586 1 94.25 681 SER A O 1
ATOM 5492 N N . ASP A 1 682 ? -38.969 -18.438 -15.172 1 91.81 682 ASP A N 1
ATOM 5493 C CA . ASP A 1 682 ? -39.688 -17.328 -14.586 1 91.81 682 ASP A CA 1
ATOM 5494 C C . ASP A 1 682 ? -40.281 -17.703 -13.227 1 91.81 682 ASP A C 1
ATOM 5496 O O . ASP A 1 682 ? -40.281 -16.891 -12.297 1 91.81 682 ASP A O 1
ATOM 5500 N N . ASN A 1 683 ? -40.781 -18.906 -13.172 1 90.38 683 ASN A N 1
ATOM 5501 C CA . ASN A 1 683 ? -41.312 -19.375 -11.898 1 90.38 683 ASN A CA 1
ATOM 5502 C C . ASN A 1 683 ? -40.219 -19.484 -10.836 1 90.38 683 ASN A C 1
ATOM 5504 O O . ASN A 1 683 ? -40.469 -19.188 -9.664 1 90.38 683 ASN A O 1
ATOM 5508 N N . TRP A 1 684 ? -39.188 -19.938 -11.289 1 90.81 684 TRP A N 1
ATOM 5509 C CA . TRP A 1 684 ? -38.031 -20.062 -10.383 1 90.81 684 TRP A CA 1
ATOM 5510 C C . TRP A 1 684 ? -37.562 -18.703 -9.922 1 90.81 684 TRP A C 1
ATOM 5512 O O . TRP A 1 684 ? -37.219 -18.516 -8.75 1 90.81 684 TRP A O 1
ATOM 5522 N N . LEU A 1 685 ? -37.438 -17.781 -10.805 1 86.81 685 LEU A N 1
ATOM 5523 C CA . LEU A 1 685 ? -36.969 -16.438 -10.5 1 86.81 685 LEU A CA 1
ATOM 5524 C C . LEU A 1 685 ? -37.906 -15.719 -9.562 1 86.81 685 LEU A C 1
ATOM 5526 O O . LEU A 1 685 ? -37.469 -14.969 -8.68 1 86.81 685 LEU A O 1
ATOM 5530 N N . GLY A 1 686 ? -39.125 -15.984 -9.742 1 80.94 686 GLY A N 1
ATOM 5531 C CA . GLY A 1 686 ? -40.094 -15.289 -8.93 1 80.94 686 GLY A CA 1
ATOM 5532 C C . GLY A 1 686 ? -39.969 -13.781 -9 1 80.94 686 GLY A C 1
ATOM 5533 O O . GLY A 1 686 ? -40.062 -13.195 -10.086 1 80.94 686 GLY A O 1
ATOM 5534 N N . SER A 1 687 ? -39.625 -13.117 -7.848 1 74.06 687 SER A N 1
ATOM 5535 C CA . SER A 1 687 ? -39.5 -11.664 -7.773 1 74.06 687 SER A CA 1
ATOM 5536 C C . SER A 1 687 ? -38.062 -11.227 -7.895 1 74.06 687 SER A C 1
ATOM 5538 O O . SER A 1 687 ? -37.75 -10.031 -7.973 1 74.06 687 SER A O 1
ATOM 5540 N N . ARG A 1 688 ? -37.188 -12.195 -8.102 1 77.12 688 ARG A N 1
ATOM 5541 C CA . ARG A 1 688 ? -35.781 -11.875 -8.195 1 77.12 688 ARG A CA 1
ATOM 5542 C C . ARG A 1 688 ? -35.406 -11.422 -9.602 1 77.12 688 ARG A C 1
ATOM 5544 O O . ARG A 1 688 ? -36 -11.867 -10.578 1 77.12 688 ARG A O 1
ATOM 5551 N N . LYS A 1 689 ? -34.469 -10.539 -9.578 1 76.69 689 LYS A N 1
ATOM 5552 C CA . LYS A 1 689 ? -33.969 -10.086 -10.875 1 76.69 689 LYS A CA 1
ATOM 5553 C C . LYS A 1 689 ? -32.875 -11.031 -11.406 1 76.69 689 LYS A C 1
ATOM 5555 O O . LYS A 1 689 ? -32.094 -11.578 -10.641 1 76.69 689 LYS A O 1
ATOM 5560 N N . GLU A 1 690 ? -33 -11.195 -12.688 1 86.19 690 GLU A N 1
ATOM 5561 C CA . GLU A 1 690 ? -31.984 -12.016 -13.352 1 86.19 690 GLU A CA 1
ATOM 5562 C C . GLU A 1 690 ? -30.609 -11.328 -13.344 1 86.19 690 GLU A C 1
ATOM 5564 O O . GLU A 1 690 ? -30.516 -10.125 -13.594 1 86.19 690 GLU A O 1
ATOM 5569 N N . LYS A 1 691 ? -29.609 -12.078 -12.938 1 85.06 691 LYS A N 1
ATOM 5570 C CA . LYS A 1 691 ? -28.25 -11.555 -12.914 1 85.06 691 LYS A CA 1
ATOM 5571 C C . LYS A 1 691 ? -27.516 -11.883 -14.211 1 85.06 691 LYS A C 1
ATOM 5573 O O . LYS A 1 691 ? -27.844 -12.852 -14.891 1 85.06 691 LYS A O 1
ATOM 5578 N N . GLY A 1 692 ? -26.594 -11 -14.531 1 88.19 692 GLY A N 1
ATOM 5579 C CA . GLY A 1 692 ? -25.812 -11.211 -15.734 1 88.19 692 GLY A CA 1
ATOM 5580 C C . GLY A 1 692 ? -24.328 -11.039 -15.523 1 88.19 692 GLY A C 1
ATOM 5581 O O . GLY A 1 692 ? -23.828 -11.203 -14.398 1 88.19 692 GLY A O 1
ATOM 5582 N N . PHE A 1 693 ? -23.609 -11 -16.609 1 91.5 693 PHE A N 1
ATOM 5583 C CA . PHE A 1 693 ? -22.172 -10.766 -16.672 1 91.5 693 PHE A CA 1
ATOM 5584 C C . PHE A 1 693 ? -21.391 -12.008 -16.266 1 91.5 693 PHE A C 1
ATOM 5586 O O . PHE A 1 693 ? -20.797 -12.688 -17.109 1 91.5 693 PHE A O 1
ATOM 5593 N N . SER A 1 694 ? -21.484 -12.391 -14.805 1 90.5 694 SER A N 1
ATOM 5594 C CA . SER A 1 694 ? -20.703 -13.531 -14.328 1 90.5 694 SER A CA 1
ATOM 5595 C C . SER A 1 694 ? -21.516 -14.82 -14.398 1 90.5 694 SER A C 1
ATOM 5597 O O . SER A 1 694 ? -20.969 -15.914 -14.242 1 90.5 694 SER A O 1
ATOM 5599 N N . LEU A 1 695 ? -22.766 -14.633 -14.609 1 87.62 695 LEU A N 1
ATOM 5600 C CA . LEU A 1 695 ? -23.672 -15.766 -14.711 1 87.62 695 LEU A CA 1
ATOM 5601 C C . LEU A 1 695 ? -24.469 -15.703 -16.016 1 87.62 695 LEU A C 1
ATOM 5603 O O . LEU A 1 695 ? -24.641 -14.625 -16.594 1 87.62 695 LEU A O 1
ATOM 5607 N N . GLY A 1 696 ? -24.875 -16.875 -16.328 1 90.38 696 GLY A N 1
ATOM 5608 C CA . GLY A 1 696 ? -25.781 -16.906 -17.469 1 90.38 696 GLY A CA 1
ATOM 5609 C C . GLY A 1 696 ? -27.188 -16.453 -17.125 1 90.38 696 GLY A C 1
ATOM 5610 O O . GLY A 1 696 ? -27.594 -16.484 -15.953 1 90.38 696 GLY A O 1
ATOM 5611 N N . PHE A 1 697 ? -27.828 -15.906 -18.109 1 91.75 697 PHE A N 1
ATOM 5612 C CA . PHE A 1 697 ? -29.25 -15.57 -17.984 1 91.75 697 PHE A CA 1
ATOM 5613 C C . PHE A 1 697 ? -30.062 -16.156 -19.125 1 91.75 697 PHE A C 1
ATOM 5615 O O . PHE A 1 697 ? -29.484 -16.672 -20.094 1 91.75 697 PHE A O 1
ATOM 5622 N N . PHE A 1 698 ? -31.375 -16.203 -18.938 1 93.38 698 PHE A N 1
ATOM 5623 C CA . PHE A 1 698 ? -32.219 -16.828 -19.938 1 93.38 698 PHE A CA 1
ATOM 5624 C C . PHE A 1 698 ? -32.219 -16.016 -21.234 1 93.38 698 PHE A C 1
ATOM 5626 O O . PHE A 1 698 ? -32.719 -14.875 -21.25 1 93.38 698 PHE A O 1
ATOM 5633 N N . SER A 1 699 ? -31.562 -16.469 -22.219 1 92.88 699 SER A N 1
ATOM 5634 C CA . SER A 1 699 ? -31.516 -15.953 -23.578 1 92.88 699 SER A CA 1
ATOM 5635 C C . SER A 1 699 ? -31.703 -17.062 -24.609 1 92.88 699 SER A C 1
ATOM 5637 O O . SER A 1 699 ? -30.953 -18.031 -24.609 1 92.88 699 SER A O 1
ATOM 5639 N N . GLU A 1 700 ? -32.656 -16.875 -25.375 1 93.81 700 GLU A N 1
ATOM 5640 C CA . GLU A 1 700 ? -32.969 -17.938 -26.328 1 93.81 700 GLU A CA 1
ATOM 5641 C C . GLU A 1 700 ? -31.781 -18.266 -27.234 1 93.81 700 GLU A C 1
ATOM 5643 O O . GLU A 1 700 ? -31.453 -19.422 -27.453 1 93.81 700 GLU A O 1
ATOM 5648 N N . ASP A 1 701 ? -31.188 -17.188 -27.719 1 92.94 701 ASP A N 1
ATOM 5649 C CA . ASP A 1 701 ? -30.016 -17.375 -28.578 1 92.94 701 ASP A CA 1
ATOM 5650 C C . ASP A 1 701 ? -28.906 -18.109 -27.844 1 92.94 701 ASP A C 1
ATOM 5652 O O . ASP A 1 701 ? -28.219 -18.953 -28.438 1 92.94 701 ASP A O 1
ATOM 5656 N N . TYR A 1 702 ? -28.719 -17.797 -26.625 1 94.62 702 TYR A N 1
ATOM 5657 C CA . TYR A 1 702 ? -27.672 -18.375 -25.797 1 94.62 702 TYR A CA 1
ATOM 5658 C C . TYR A 1 702 ? -27.984 -19.828 -25.469 1 94.62 702 TYR A C 1
ATOM 5660 O O . TYR A 1 702 ? -27.109 -20.688 -25.547 1 94.62 702 TYR A O 1
ATOM 5668 N N . LEU A 1 703 ? -29.203 -20.172 -25.188 1 95.5 703 LEU A N 1
ATOM 5669 C CA . LEU A 1 703 ? -29.609 -21.516 -24.781 1 95.5 703 LEU A CA 1
ATOM 5670 C C . LEU A 1 703 ? -29.578 -22.469 -25.969 1 95.5 703 LEU A C 1
ATOM 5672 O O . LEU A 1 703 ? -29.406 -23.688 -25.797 1 95.5 703 LEU A O 1
ATOM 5676 N N . GLN A 1 704 ? -29.672 -21.969 -27.109 1 95.56 704 GLN A N 1
ATOM 5677 C CA . GLN A 1 704 ? -29.703 -22.781 -28.328 1 95.56 704 GLN A CA 1
ATOM 5678 C C . GLN A 1 704 ? -28.312 -23.328 -28.641 1 95.56 704 GLN A C 1
ATOM 5680 O O . GLN A 1 704 ? -28.156 -24.219 -29.484 1 95.56 704 GLN A O 1
ATOM 5685 N N . ARG A 1 705 ? -27.328 -22.938 -27.922 1 93 705 ARG A N 1
ATOM 5686 C CA . ARG A 1 705 ? -25.953 -23.234 -28.297 1 93 705 ARG A CA 1
ATOM 5687 C C . ARG A 1 705 ? -25.438 -24.5 -27.609 1 93 705 ARG A C 1
ATOM 5689 O O . ARG A 1 705 ? -24.391 -25.016 -27.953 1 93 705 ARG A O 1
ATOM 5696 N N . ALA A 1 706 ? -26.156 -25 -26.656 1 93.5 706 ALA A N 1
ATOM 5697 C CA . ALA A 1 706 ? -25.656 -26.141 -25.891 1 93.5 706 ALA A CA 1
ATOM 5698 C C . ALA A 1 706 ? -26.797 -27.047 -25.453 1 93.5 706 ALA A C 1
ATOM 5700 O O . ALA A 1 706 ? -27.969 -26.641 -25.422 1 93.5 706 ALA A O 1
ATOM 5701 N N . PRO A 1 707 ? -26.469 -28.344 -25.141 1 96.31 707 PRO A N 1
ATOM 5702 C CA . PRO A 1 707 ? -27.5 -29.266 -24.656 1 96.31 707 PRO A CA 1
ATOM 5703 C C . PRO A 1 707 ? -28.094 -28.859 -23.312 1 96.31 707 PRO A C 1
ATOM 5705 O O . PRO A 1 707 ? -27.453 -28.125 -22.562 1 96.31 707 PRO A O 1
ATOM 5708 N N . ILE A 1 708 ? -29.281 -29.312 -23.094 1 97.88 708 ILE A N 1
ATOM 5709 C CA . ILE A 1 708 ? -29.984 -29 -21.844 1 97.88 708 ILE A CA 1
ATOM 5710 C C . ILE A 1 708 ? -30.406 -30.297 -21.156 1 97.88 708 ILE A C 1
ATOM 5712 O O . ILE A 1 708 ? -31.062 -31.141 -21.766 1 97.88 708 ILE A O 1
ATOM 5716 N N . ALA A 1 709 ? -29.953 -30.484 -19.906 1 97.56 709 ALA A N 1
ATOM 5717 C CA . ALA A 1 709 ? -30.391 -31.594 -19.078 1 97.56 709 ALA A CA 1
ATOM 5718 C C . ALA A 1 709 ? -31.75 -31.297 -18.438 1 97.56 709 ALA A C 1
ATOM 5720 O O . ALA A 1 709 ? -31.984 -30.203 -17.922 1 97.56 709 ALA A O 1
ATOM 5721 N N . VAL A 1 710 ? -32.625 -32.25 -18.5 1 96.94 710 VAL A N 1
ATOM 5722 C CA . VAL A 1 710 ? -33.969 -31.984 -18.016 1 96.94 710 VAL A CA 1
ATOM 5723 C C . VAL A 1 710 ? -34.406 -33.125 -17.094 1 96.94 710 VAL A C 1
ATOM 5725 O O . VAL A 1 710 ? -33.906 -34.25 -17.188 1 96.94 710 VAL A O 1
ATOM 5728 N N . VAL A 1 711 ? -35.219 -32.812 -16.172 1 96.38 711 VAL A N 1
ATOM 5729 C CA . VAL A 1 711 ? -35.938 -33.75 -15.336 1 96.38 711 VAL A CA 1
ATOM 5730 C C . VAL A 1 711 ? -37.438 -33.781 -15.703 1 96.38 711 VAL A C 1
ATOM 5732 O O . VAL A 1 711 ? -38.062 -32.719 -15.734 1 96.38 711 VAL A O 1
ATOM 5735 N N . LYS A 1 712 ? -37.906 -34.906 -15.992 1 95.69 712 LYS A N 1
ATOM 5736 C CA . LYS A 1 712 ? -39.281 -35.062 -16.391 1 95.69 712 LYS A CA 1
ATOM 5737 C C . LYS A 1 712 ? -40.094 -35.844 -15.344 1 95.69 712 LYS A C 1
ATOM 5739 O O . LYS A 1 712 ? -39.531 -36.75 -14.695 1 95.69 712 LYS A O 1
ATOM 5744 N N . ASN A 1 713 ? -41.281 -35.406 -15.172 1 93.75 713 ASN A N 1
ATOM 5745 C CA . ASN A 1 713 ? -42.156 -36.156 -14.273 1 93.75 713 ASN A CA 1
ATOM 5746 C C . ASN A 1 713 ? -42.812 -37.344 -14.992 1 93.75 713 ASN A C 1
ATOM 5748 O O . ASN A 1 713 ? -42.469 -37.656 -16.125 1 93.75 713 ASN A O 1
ATOM 5752 N N . THR A 1 714 ? -43.75 -38.031 -14.367 1 91 714 THR A N 1
ATOM 5753 C CA . THR A 1 714 ? -44.406 -39.219 -14.891 1 91 714 THR A CA 1
ATOM 5754 C C . THR A 1 714 ? -45.25 -38.875 -16.109 1 91 714 THR A C 1
ATOM 5756 O O . THR A 1 714 ? -45.5 -39.719 -16.969 1 91 714 THR A O 1
ATOM 5759 N N . GLN A 1 715 ? -45.75 -37.688 -16.234 1 91.44 715 GLN A N 1
ATOM 5760 C CA . GLN A 1 715 ? -46.562 -37.219 -17.359 1 91.44 715 GLN A CA 1
ATOM 5761 C C . GLN A 1 715 ? -45.688 -36.656 -18.484 1 91.44 715 GLN A C 1
ATOM 5763 O O . GLN A 1 715 ? -46.188 -36 -19.391 1 91.44 715 GLN A O 1
ATOM 5768 N N . GLU A 1 716 ? -44.344 -36.75 -18.406 1 91.12 716 GLU A N 1
ATOM 5769 C CA . GLU A 1 716 ? -43.344 -36.344 -19.406 1 91.12 716 GLU A CA 1
ATOM 5770 C C . GLU A 1 716 ? -43.219 -34.844 -19.484 1 91.12 716 GLU A C 1
ATOM 5772 O O . GLU A 1 716 ? -42.875 -34.281 -20.531 1 91.12 716 GLU A O 1
ATOM 5777 N N . GLU A 1 717 ? -43.656 -34.219 -18.406 1 93.94 717 GLU A N 1
ATOM 5778 C CA . GLU A 1 717 ? -43.469 -32.781 -18.328 1 93.94 717 GLU A CA 1
ATOM 5779 C C . GLU A 1 717 ? -42.125 -32.406 -17.719 1 93.94 717 GLU A C 1
ATOM 5781 O O . GLU A 1 717 ? -41.688 -33.031 -16.75 1 93.94 717 GLU A O 1
ATOM 5786 N N . ILE A 1 718 ? -41.469 -31.453 -18.344 1 96.25 718 ILE A N 1
ATOM 5787 C CA . ILE A 1 718 ? -40.188 -30.984 -17.812 1 96.25 718 ILE A CA 1
ATOM 5788 C C . ILE A 1 718 ? -40.438 -30.141 -16.578 1 96.25 718 ILE A C 1
ATOM 5790 O O . ILE A 1 718 ? -41.188 -29.156 -16.609 1 96.25 718 ILE A O 1
ATOM 5794 N N . VAL A 1 719 ? -39.781 -30.5 -15.43 1 95.38 719 VAL A N 1
ATOM 5795 C CA . VAL A 1 719 ? -40.031 -29.812 -14.172 1 95.38 719 VAL A CA 1
ATOM 5796 C C . VAL A 1 719 ? -38.781 -29.062 -13.734 1 95.38 719 VAL A C 1
ATOM 5798 O O . VAL A 1 719 ? -38.844 -28.188 -12.875 1 95.38 719 VAL A O 1
ATOM 5801 N N . ALA A 1 720 ? -37.656 -29.516 -14.281 1 96.38 720 ALA A N 1
ATOM 5802 C CA . ALA A 1 720 ? -36.375 -28.859 -13.984 1 96.38 720 ALA A CA 1
ATOM 5803 C C . ALA A 1 720 ? -35.438 -29 -15.164 1 96.38 720 ALA A C 1
ATOM 5805 O O . ALA A 1 720 ? -35.562 -29.906 -15.984 1 96.38 720 ALA A O 1
ATOM 5806 N N . PHE A 1 721 ? -34.531 -28.062 -15.297 1 96.38 721 PHE A N 1
ATOM 5807 C CA . PHE A 1 721 ? -33.531 -28.156 -16.359 1 96.38 721 PHE A CA 1
ATOM 5808 C C . PHE A 1 721 ? -32.219 -27.516 -15.945 1 96.38 721 PHE A C 1
ATOM 5810 O O . PHE A 1 721 ? -32.188 -26.688 -15.031 1 96.38 721 PHE A O 1
ATOM 5817 N N . ALA A 1 722 ? -31.125 -27.938 -16.5 1 96.5 722 ALA A N 1
ATOM 5818 C CA . ALA A 1 722 ? -29.797 -27.344 -16.359 1 96.5 722 ALA A CA 1
ATOM 5819 C C . ALA A 1 722 ? -29.094 -27.281 -17.719 1 96.5 722 ALA A C 1
ATOM 5821 O O . ALA A 1 722 ? -29.078 -28.25 -18.469 1 96.5 722 ALA A O 1
ATOM 5822 N N . THR A 1 723 ? -28.625 -26.094 -18.047 1 96.25 723 THR A N 1
ATOM 5823 C CA . THR A 1 723 ? -27.938 -25.938 -19.312 1 96.25 723 THR A CA 1
ATOM 5824 C C . THR A 1 723 ? -26.469 -26.359 -19.203 1 96.25 723 THR A C 1
ATOM 5826 O O . THR A 1 723 ? -25.766 -25.922 -18.297 1 96.25 723 THR A O 1
ATOM 5829 N N . ILE A 1 724 ? -26.016 -27.25 -20.078 1 95.81 724 ILE A N 1
ATOM 5830 C CA . ILE A 1 724 ? -24.625 -27.703 -20.109 1 95.81 724 ILE A CA 1
ATOM 5831 C C . ILE A 1 724 ? -23.766 -26.688 -20.828 1 95.81 724 ILE A C 1
ATOM 5833 O O . ILE A 1 724 ? -23.984 -26.406 -22.016 1 95.81 724 ILE A O 1
ATOM 5837 N N . MET A 1 725 ? -22.828 -26.141 -20.203 1 94 725 MET A N 1
ATOM 5838 C CA . MET A 1 725 ? -22.031 -25.047 -20.75 1 94 725 MET A CA 1
ATOM 5839 C C . MET A 1 725 ? -20.766 -25.578 -21.422 1 94 725 MET A C 1
ATOM 5841 O O . MET A 1 725 ? -19.953 -26.266 -20.797 1 94 725 MET A O 1
ATOM 5845 N N . PRO A 1 726 ? -20.609 -25.281 -22.703 1 93.06 726 PRO A N 1
ATOM 5846 C CA . PRO A 1 726 ? -19.328 -25.625 -23.344 1 93.06 726 PRO A CA 1
ATOM 5847 C C . PRO A 1 726 ? -18.141 -24.906 -22.719 1 93.06 726 PRO A C 1
ATOM 5849 O O . PRO A 1 726 ? -18.234 -23.734 -22.359 1 93.06 726 PRO A O 1
ATOM 5852 N N . THR A 1 727 ? -17.016 -25.594 -22.516 1 93.5 727 THR A N 1
ATOM 5853 C CA . THR A 1 727 ? -15.867 -24.984 -21.859 1 93.5 727 THR A CA 1
ATOM 5854 C C . THR A 1 727 ? -14.68 -24.891 -22.812 1 93.5 727 THR A C 1
ATOM 5856 O O . THR A 1 727 ? -13.695 -24.203 -22.531 1 93.5 727 THR A O 1
ATOM 5859 N N . TYR A 1 728 ? -14.711 -25.562 -23.953 1 94.44 728 TYR A N 1
ATOM 5860 C CA . TYR A 1 728 ? -13.648 -25.547 -24.969 1 94.44 728 TYR A CA 1
ATOM 5861 C C . TYR A 1 728 ? -12.328 -26 -24.375 1 94.44 728 TYR A C 1
ATOM 5863 O O . TYR A 1 728 ? -11.273 -25.422 -24.641 1 94.44 728 TYR A O 1
ATOM 5871 N N . THR A 1 729 ? -12.336 -26.922 -23.375 1 91.25 729 THR A N 1
ATOM 5872 C CA . THR A 1 729 ? -11.141 -27.406 -22.703 1 91.25 729 THR A CA 1
ATOM 5873 C C . THR A 1 729 ? -10.82 -28.844 -23.156 1 91.25 729 THR A C 1
ATOM 5875 O O . THR A 1 729 ? -10.211 -29.609 -22.406 1 91.25 729 THR A O 1
ATOM 5878 N N . ASN A 1 730 ? -11.203 -29.266 -24.266 1 84.31 730 ASN A N 1
ATOM 5879 C CA . ASN A 1 730 ? -10.969 -30.609 -24.797 1 84.31 730 ASN A CA 1
ATOM 5880 C C . ASN A 1 730 ? -11.336 -31.688 -23.781 1 84.31 730 ASN A C 1
ATOM 5882 O O . ASN A 1 730 ? -10.523 -32.562 -23.484 1 84.31 730 ASN A O 1
ATOM 5886 N N . ASN A 1 731 ? -12.547 -31.609 -23.156 1 78.81 731 ASN A N 1
ATOM 5887 C CA . ASN A 1 731 ? -13.188 -32.562 -22.281 1 78.81 731 ASN A CA 1
ATOM 5888 C C . ASN A 1 731 ? -12.461 -32.688 -20.938 1 78.81 731 ASN A C 1
ATOM 5890 O O . ASN A 1 731 ? -12.492 -33.75 -20.297 1 78.81 731 ASN A O 1
ATOM 5894 N N . LYS A 1 732 ? -11.836 -31.688 -20.594 1 87.56 732 LYS A N 1
ATOM 5895 C CA . LYS A 1 732 ? -11.172 -31.703 -19.297 1 87.56 732 LYS A CA 1
ATOM 5896 C C . LYS A 1 732 ? -12.133 -31.281 -18.188 1 87.56 732 LYS A C 1
ATOM 5898 O O . LYS A 1 732 ? -12.188 -31.906 -17.125 1 87.56 732 LYS A O 1
ATOM 5903 N N . VAL A 1 733 ? -12.891 -30.266 -18.531 1 94.75 733 VAL A N 1
ATOM 5904 C CA . VAL A 1 733 ? -13.766 -29.719 -17.5 1 94.75 733 VAL A CA 1
ATOM 5905 C C . VAL A 1 733 ? -15.18 -29.562 -18.047 1 94.75 733 VAL A C 1
ATOM 5907 O O . VAL A 1 733 ? -15.367 -29.047 -19.156 1 94.75 733 VAL A O 1
ATOM 5910 N N . GLY A 1 734 ? -16.172 -30.078 -17.359 1 95.19 734 GLY A N 1
ATOM 5911 C CA . GLY A 1 734 ? -17.578 -29.828 -17.641 1 95.19 734 GLY A CA 1
ATOM 5912 C C . GLY A 1 734 ? -18.25 -28.984 -16.578 1 95.19 734 GLY A C 1
ATOM 5913 O O . GLY A 1 734 ? -17.812 -28.969 -15.422 1 95.19 734 GLY A O 1
ATOM 5914 N N . THR A 1 735 ? -19.203 -28.234 -16.984 1 95.31 735 THR A N 1
ATOM 5915 C CA . THR A 1 735 ? -19.938 -27.406 -16.047 1 95.31 735 THR A CA 1
ATOM 5916 C C . THR A 1 735 ? -21.344 -27.094 -16.562 1 95.31 735 THR A C 1
ATOM 5918 O O . THR A 1 735 ? -21.703 -27.5 -17.672 1 95.31 735 THR A O 1
ATOM 5921 N N . ILE A 1 736 ? -22.109 -26.484 -15.711 1 94.62 736 ILE A N 1
ATOM 5922 C CA . ILE A 1 736 ? -23.453 -26.031 -16.062 1 94.62 736 ILE A CA 1
ATOM 5923 C C . ILE A 1 736 ? -23.562 -24.531 -15.844 1 94.62 736 ILE A C 1
ATOM 5925 O O . ILE A 1 736 ? -22.703 -23.922 -15.203 1 94.62 736 ILE A O 1
ATOM 5929 N N . ASP A 1 737 ? -24.578 -23.969 -16.422 1 93.25 737 ASP A N 1
ATOM 5930 C CA . ASP A 1 737 ? -24.812 -22.531 -16.266 1 93.25 737 ASP A CA 1
ATOM 5931 C C . ASP A 1 737 ? -26.125 -22.266 -15.531 1 93.25 737 ASP A C 1
ATOM 5933 O O . ASP A 1 737 ? -26.172 -22.219 -14.305 1 93.25 737 ASP A O 1
ATOM 5937 N N . LEU A 1 738 ? -27.188 -22.406 -16.25 1 93.44 738 LEU A N 1
ATOM 5938 C CA . LEU A 1 738 ? -28.5 -22.203 -15.625 1 93.44 738 LEU A CA 1
ATOM 5939 C C . LEU A 1 738 ? -29.016 -23.484 -15.008 1 93.44 738 LEU A C 1
ATOM 5941 O O . LEU A 1 738 ? -28.875 -24.562 -15.594 1 93.44 738 LEU A O 1
ATOM 5945 N N . MET A 1 739 ? -29.438 -23.438 -13.82 1 92.75 739 MET A N 1
ATOM 5946 C CA . MET A 1 739 ? -30.172 -24.516 -13.148 1 92.75 739 MET A CA 1
ATOM 5947 C C . MET A 1 739 ? -31.453 -23.984 -12.516 1 92.75 739 MET A C 1
ATOM 5949 O O . MET A 1 739 ? -31.406 -23.156 -11.609 1 92.75 739 MET A O 1
ATOM 5953 N N . ARG A 1 740 ? -32.531 -24.406 -13.109 1 94.75 740 ARG A N 1
ATOM 5954 C CA . ARG A 1 740 ? -33.844 -23.906 -12.711 1 94.75 740 ARG A CA 1
ATOM 5955 C C . ARG A 1 740 ? -34.812 -25.047 -12.453 1 94.75 740 ARG A C 1
ATOM 5957 O O . ARG A 1 740 ? -34.688 -26.125 -13.039 1 94.75 740 ARG A O 1
ATOM 5964 N N . TYR A 1 741 ? -35.719 -24.859 -11.531 1 93.69 741 TYR A N 1
ATOM 5965 C CA . TYR A 1 741 ? -36.719 -25.859 -11.258 1 93.69 741 TYR A CA 1
ATOM 5966 C C . TYR A 1 741 ? -38.062 -25.188 -10.93 1 93.69 741 TYR A C 1
ATOM 5968 O O . TYR A 1 741 ? -38.094 -24.047 -10.461 1 93.69 741 TYR A O 1
ATOM 5976 N N . ASP A 1 742 ? -39.062 -25.875 -11.258 1 92.38 742 ASP A N 1
ATOM 5977 C CA . ASP A 1 742 ? -40.406 -25.422 -10.883 1 92.38 742 ASP A CA 1
ATOM 5978 C C . ASP A 1 742 ? -40.719 -25.75 -9.422 1 92.38 742 ASP A C 1
ATOM 5980 O O . ASP A 1 742 ? -40.812 -26.922 -9.055 1 92.38 742 ASP A O 1
ATOM 5984 N N . SER A 1 743 ? -40.906 -24.781 -8.656 1 88.06 743 SER A N 1
ATOM 5985 C CA . SER A 1 743 ? -41.031 -24.938 -7.211 1 88.06 743 SER A CA 1
ATOM 5986 C C . SER A 1 743 ? -42.281 -25.766 -6.871 1 88.06 743 SER A C 1
ATOM 5988 O O . SER A 1 743 ? -42.312 -26.438 -5.832 1 88.06 743 SER A O 1
ATOM 5990 N N . LYS A 1 744 ? -43.25 -25.859 -7.68 1 88.25 744 LYS A N 1
ATOM 5991 C CA . LYS A 1 744 ? -44.5 -26.547 -7.398 1 88.25 744 LYS A CA 1
ATOM 5992 C C . LYS A 1 744 ? -44.469 -27.984 -7.938 1 88.25 744 LYS A C 1
ATOM 5994 O O . LYS A 1 744 ? -45 -28.906 -7.301 1 88.25 744 LYS A O 1
ATOM 5999 N N . LYS A 1 745 ? -43.812 -28.172 -9.016 1 90.25 745 LYS A N 1
ATOM 6000 C CA . LYS A 1 745 ? -43.906 -29.453 -9.703 1 90.25 745 LYS A CA 1
ATOM 6001 C C . LYS A 1 745 ? -42.688 -30.312 -9.43 1 90.25 745 LYS A C 1
ATOM 6003 O O . LYS A 1 745 ? -42.75 -31.547 -9.508 1 90.25 745 LYS A O 1
ATOM 6008 N N . ALA A 1 746 ? -41.594 -29.688 -9.156 1 90.88 746 ALA A N 1
ATOM 6009 C CA . ALA A 1 746 ? -40.344 -30.422 -8.961 1 90.88 746 ALA A CA 1
ATOM 6010 C C . ALA A 1 746 ? -40.281 -31.016 -7.559 1 90.88 746 ALA A C 1
ATOM 6012 O O . ALA A 1 746 ? -40.688 -30.391 -6.586 1 90.88 746 ALA A O 1
ATOM 6013 N N . PRO A 1 747 ? -39.875 -32.219 -7.391 1 89.25 747 PRO A N 1
ATOM 6014 C CA . PRO A 1 747 ? -39.719 -32.844 -6.066 1 89.25 747 PRO A CA 1
ATOM 6015 C C . PRO A 1 747 ? -38.594 -32.188 -5.254 1 89.25 747 PRO A C 1
ATOM 6017 O O . PRO A 1 747 ? -37.688 -31.594 -5.82 1 89.25 747 PRO A O 1
ATOM 6020 N N . SER A 1 748 ? -38.719 -32.406 -3.928 1 87.75 748 SER A N 1
ATOM 6021 C CA . SER A 1 748 ? -37.625 -31.969 -3.072 1 87.75 748 SER A CA 1
ATOM 6022 C C . SER A 1 748 ? -36.344 -32.75 -3.365 1 87.75 748 SER A C 1
ATOM 6024 O O . SER A 1 748 ? -36.375 -33.969 -3.48 1 87.75 748 SER A O 1
ATOM 6026 N N . GLY A 1 749 ? -35.281 -32.031 -3.662 1 88.62 749 GLY A N 1
ATOM 6027 C CA . GLY A 1 749 ? -34 -32.688 -3.982 1 88.62 749 GLY A CA 1
ATOM 6028 C C . GLY A 1 749 ? -33.75 -32.781 -5.473 1 88.62 749 GLY A C 1
ATOM 6029 O O . GLY A 1 749 ? -32.844 -33.5 -5.914 1 88.62 749 GLY A O 1
ATOM 6030 N N . SER A 1 750 ? -34.5 -32.094 -6.266 1 88.88 750 SER A N 1
ATOM 6031 C CA . SER A 1 750 ? -34.375 -32.094 -7.719 1 88.88 750 SER A CA 1
ATOM 6032 C C . SER A 1 750 ? -32.969 -31.672 -8.156 1 88.88 750 SER A C 1
ATOM 6034 O O . SER A 1 750 ? -32.438 -32.188 -9.141 1 88.88 750 SER A O 1
ATOM 6036 N N . MET A 1 751 ? -32.406 -30.781 -7.426 1 89.06 751 MET A N 1
ATOM 6037 C CA . MET A 1 751 ? -31.062 -30.312 -7.777 1 89.06 751 MET A CA 1
ATOM 6038 C C . MET A 1 751 ? -30.031 -31.406 -7.578 1 89.06 751 MET A C 1
ATOM 6040 O O . MET A 1 751 ? -29.141 -31.594 -8.422 1 89.06 751 MET A O 1
ATOM 6044 N N . ASP A 1 752 ? -30.141 -32.125 -6.488 1 91.06 752 ASP A N 1
ATOM 6045 C CA . ASP A 1 752 ? -29.234 -33.25 -6.238 1 91.06 752 ASP A CA 1
ATOM 6046 C C . ASP A 1 752 ? -29.391 -34.344 -7.309 1 91.06 752 ASP A C 1
ATOM 6048 O O . ASP A 1 752 ? -28.406 -34.906 -7.785 1 91.06 752 ASP A O 1
ATOM 6052 N N . PHE A 1 753 ? -30.656 -34.594 -7.629 1 93.81 753 PHE A N 1
ATOM 6053 C CA . PHE A 1 753 ? -30.969 -35.562 -8.664 1 93.81 753 PHE A CA 1
ATOM 6054 C C . PHE A 1 753 ? -30.328 -35.156 -9.992 1 93.81 753 PHE A C 1
ATOM 6056 O O . PHE A 1 753 ? -29.719 -36 -10.664 1 93.81 753 PHE A O 1
ATOM 6063 N N . LEU A 1 754 ? -30.438 -33.969 -10.305 1 94 754 LEU A N 1
ATOM 6064 C CA . LEU A 1 754 ? -29.875 -33.469 -11.547 1 94 754 LEU A CA 1
ATOM 6065 C C . LEU A 1 754 ? -28.344 -33.562 -11.539 1 94 754 LEU A C 1
ATOM 6067 O O . LEU A 1 754 ? -27.75 -34 -12.516 1 94 754 LEU A O 1
ATOM 6071 N N . PHE A 1 755 ? -27.672 -33.188 -10.492 1 94.19 755 PHE A N 1
ATOM 6072 C CA . PHE A 1 755 ? -26.219 -33.188 -10.391 1 94.19 755 PHE A CA 1
ATOM 6073 C C . PHE A 1 755 ? -25.672 -34.625 -10.508 1 94.19 755 PHE A C 1
ATOM 6075 O O . PHE A 1 755 ? -24.734 -34.844 -11.266 1 94.19 755 PHE A O 1
ATOM 6082 N N . LEU A 1 756 ? -26.281 -35.5 -9.812 1 93.94 756 LEU A N 1
ATOM 6083 C CA . LEU A 1 756 ? -25.781 -36.844 -9.797 1 93.94 756 LEU A CA 1
ATOM 6084 C C . LEU A 1 756 ? -25.891 -37.469 -11.188 1 93.94 756 LEU A C 1
ATOM 6086 O O . LEU A 1 756 ? -24.969 -38.156 -11.633 1 93.94 756 LEU A O 1
ATOM 6090 N N . HIS A 1 757 ? -27.016 -37.219 -11.836 1 94.94 757 HIS A N 1
ATOM 6091 C CA . HIS A 1 757 ? -27.172 -37.75 -13.188 1 94.94 757 HIS A CA 1
ATOM 6092 C C . HIS A 1 757 ? -26.25 -37.031 -14.172 1 94.94 757 HIS A C 1
ATOM 6094 O O . HIS A 1 757 ? -25.766 -37.656 -15.133 1 94.94 757 HIS A O 1
ATOM 6100 N N . LEU A 1 758 ? -26.031 -35.812 -13.961 1 96.31 758 LEU A N 1
ATOM 6101 C CA . LEU A 1 758 ? -25.094 -35.094 -14.797 1 96.31 758 LEU A CA 1
ATOM 6102 C C . LEU A 1 758 ? -23.688 -35.625 -14.625 1 96.31 758 LEU A C 1
ATOM 6104 O O . LEU A 1 758 ? -22.922 -35.719 -15.602 1 96.31 758 LEU A O 1
ATOM 6108 N N . PHE A 1 759 ? -23.297 -35.938 -13.344 1 96 759 PHE A N 1
ATOM 6109 C CA . PHE A 1 759 ? -22 -36.531 -13.102 1 96 759 PHE A CA 1
ATOM 6110 C C . PHE A 1 759 ? -21.812 -37.812 -13.898 1 96 759 PHE A C 1
ATOM 6112 O O . PHE A 1 759 ? -20.797 -38 -14.562 1 96 759 PHE A O 1
ATOM 6119 N N . ALA A 1 760 ? -22.859 -38.594 -13.852 1 94.06 760 ALA A N 1
ATOM 6120 C CA . ALA A 1 760 ? -22.828 -39.844 -14.562 1 94.06 760 ALA A CA 1
ATOM 6121 C C . ALA A 1 760 ? -22.766 -39.656 -16.062 1 94.06 760 ALA A C 1
ATOM 6123 O O . ALA A 1 760 ? -22 -40.312 -16.766 1 94.06 760 ALA A O 1
ATOM 6124 N N . TYR A 1 761 ? -23.562 -38.75 -16.547 1 95.25 761 TYR A N 1
ATOM 6125 C CA . TYR A 1 761 ? -23.609 -38.438 -17.969 1 95.25 761 TYR A CA 1
ATOM 6126 C C . TYR A 1 761 ? -22.25 -37.938 -18.469 1 95.25 761 TYR A C 1
ATOM 6128 O O . TYR A 1 761 ? -21.766 -38.406 -19.5 1 95.25 761 TYR A O 1
ATOM 6136 N N . MET A 1 762 ? -21.672 -37.062 -17.766 1 95.69 762 MET A N 1
ATOM 6137 C CA . MET A 1 762 ? -20.406 -36.469 -18.188 1 95.69 762 MET A CA 1
ATOM 6138 C C . MET A 1 762 ? -19.25 -37.438 -18.031 1 95.69 762 MET A C 1
ATOM 6140 O O . MET A 1 762 ? -18.281 -37.406 -18.766 1 95.69 762 MET A O 1
ATOM 6144 N N . LYS A 1 763 ? -19.359 -38.25 -17.047 1 94.56 763 LYS A N 1
ATOM 6145 C CA . LYS A 1 763 ? -18.375 -39.344 -16.922 1 94.56 763 LYS A CA 1
ATOM 6146 C C . LYS A 1 763 ? -18.375 -40.219 -18.172 1 94.56 763 LYS A C 1
ATOM 6148 O O . LYS A 1 763 ? -17.312 -40.594 -18.672 1 94.56 763 LYS A O 1
ATOM 6153 N N . GLU A 1 764 ? -19.578 -40.5 -18.672 1 92.94 764 GLU A N 1
ATOM 6154 C CA . GLU A 1 764 ? -19.719 -41.281 -19.891 1 92.94 764 GLU A CA 1
ATOM 6155 C C . GLU A 1 764 ? -19.141 -40.562 -21.109 1 92.94 764 GLU A C 1
ATOM 6157 O O . GLU A 1 764 ? -18.641 -41.188 -22.031 1 92.94 764 GLU A O 1
ATOM 6162 N N . GLU A 1 765 ? -19.203 -39.312 -21.062 1 92.44 765 GLU A N 1
ATOM 6163 C CA . GLU A 1 765 ? -18.641 -38.469 -22.141 1 92.44 765 GLU A CA 1
ATOM 6164 C C . GLU A 1 765 ? -17.141 -38.25 -21.953 1 92.44 765 GLU A C 1
ATOM 6166 O O . GLU A 1 765 ? -16.531 -37.469 -22.672 1 92.44 765 GLU A O 1
ATOM 6171 N N . HIS A 1 766 ? -16.5 -38.812 -20.938 1 92.94 766 HIS A N 1
ATOM 6172 C CA . HIS A 1 766 ? -15.07 -38.812 -20.656 1 92.94 766 HIS A CA 1
ATOM 6173 C C . HIS A 1 766 ? -14.578 -37.469 -20.203 1 92.94 766 HIS A C 1
ATOM 6175 O O . HIS A 1 766 ? -13.492 -37.031 -20.594 1 92.94 766 HIS A O 1
ATOM 6181 N N . ILE A 1 767 ? -15.453 -36.781 -19.562 1 94.56 767 ILE A N 1
ATOM 6182 C CA . ILE A 1 767 ? -15.039 -35.562 -18.906 1 94.56 767 ILE A CA 1
ATOM 6183 C C . ILE A 1 767 ? -14.391 -35.875 -17.578 1 94.56 767 ILE A C 1
ATOM 6185 O O . ILE A 1 767 ? -14.891 -36.719 -16.812 1 94.56 767 ILE A O 1
ATOM 6189 N N . GLN A 1 768 ? -13.305 -35.219 -17.266 1 94.69 768 GLN A N 1
ATOM 6190 C CA . GLN A 1 768 ? -12.531 -35.531 -16.078 1 94.69 768 GLN A CA 1
ATOM 6191 C C . GLN A 1 768 ? -13.07 -34.812 -14.844 1 94.69 768 GLN A C 1
ATOM 6193 O O . GLN A 1 768 ? -13.289 -35.438 -13.797 1 94.69 768 GLN A O 1
ATOM 6198 N N . TRP A 1 769 ? -13.242 -33.469 -14.945 1 95.94 769 TRP A N 1
ATOM 6199 C CA . TRP A 1 769 ? -13.641 -32.656 -13.805 1 95.94 769 TRP A CA 1
ATOM 6200 C C . TRP A 1 769 ? -14.992 -32 -14.055 1 95.94 769 TRP A C 1
ATOM 6202 O O . TRP A 1 769 ? -15.281 -31.562 -15.164 1 95.94 769 TRP A O 1
ATOM 6212 N N . PHE A 1 770 ? -15.867 -32 -13.07 1 96.81 770 PHE A N 1
ATOM 6213 C CA . PHE A 1 770 ? -17.094 -31.219 -13.109 1 96.81 770 PHE A CA 1
ATOM 6214 C C . PHE A 1 770 ? -16.969 -29.984 -12.227 1 96.81 770 PHE A C 1
ATOM 6216 O O . PHE A 1 770 ? -16.688 -30.094 -11.031 1 96.81 770 PHE A O 1
ATOM 6223 N N . ASN A 1 771 ? -17.109 -28.828 -12.82 1 95.56 771 ASN A N 1
ATOM 6224 C CA . ASN A 1 771 ? -17.047 -27.562 -12.102 1 95.56 771 ASN A CA 1
ATOM 6225 C C . ASN A 1 771 ? -18.406 -27.156 -11.555 1 95.56 771 ASN A C 1
ATOM 6227 O O . ASN A 1 771 ? -19.312 -26.828 -12.32 1 95.56 771 ASN A O 1
ATOM 6231 N N . LEU A 1 772 ? -18.547 -27.125 -10.227 1 93.75 772 LEU A N 1
ATOM 6232 C CA . LEU A 1 772 ? -19.797 -26.812 -9.562 1 93.75 772 LEU A CA 1
ATOM 6233 C C . LEU A 1 772 ? -19.984 -25.312 -9.43 1 93.75 772 LEU A C 1
ATOM 6235 O O . LEU A 1 772 ? -21.016 -24.844 -8.938 1 93.75 772 LEU A O 1
ATOM 6239 N N . GLY A 1 773 ? -19 -24.578 -9.859 1 89.56 773 GLY A N 1
ATOM 6240 C CA . GLY A 1 773 ? -19.094 -23.141 -9.742 1 89.56 773 GLY A CA 1
ATOM 6241 C C . GLY A 1 773 ? -18.375 -22.594 -8.523 1 89.56 773 GLY A C 1
ATOM 6242 O O . GLY A 1 773 ? -17.766 -23.344 -7.762 1 89.56 773 GLY A O 1
ATOM 6243 N N . MET A 1 774 ? -18.516 -21.312 -8.328 1 86.69 774 MET A N 1
ATOM 6244 C CA . MET A 1 774 ? -17.75 -20.609 -7.301 1 86.69 774 MET A CA 1
ATOM 6245 C C . MET A 1 774 ? -18.562 -20.516 -6.008 1 86.69 774 MET A C 1
ATOM 6247 O O . MET A 1 774 ? -19.781 -20.375 -6.035 1 86.69 774 MET A O 1
ATOM 6251 N N . ALA A 1 775 ? -17.844 -20.672 -4.848 1 84.19 775 ALA A N 1
ATOM 6252 C CA . ALA A 1 775 ? -18.328 -20.297 -3.523 1 84.19 775 ALA A CA 1
ATOM 6253 C C . ALA A 1 775 ? -17.656 -19 -3.043 1 84.19 775 ALA A C 1
ATOM 6255 O O . ALA A 1 775 ? -16.516 -19.016 -2.592 1 84.19 775 ALA A O 1
ATOM 6256 N N . PRO A 1 776 ? -18.344 -17.969 -3.104 1 76.75 776 PRO A N 1
ATOM 6257 C CA . PRO A 1 776 ? -17.719 -16.672 -2.867 1 76.75 776 PRO A CA 1
ATOM 6258 C C . PRO A 1 776 ? -17.266 -16.484 -1.421 1 76.75 776 PRO A C 1
ATOM 6260 O O . PRO A 1 776 ? -17.906 -16.984 -0.497 1 76.75 776 PRO A O 1
ATOM 6263 N N . LEU A 1 777 ? -16.172 -15.719 -1.204 1 63.88 777 LEU A N 1
ATOM 6264 C CA . LEU A 1 777 ? -15.562 -15.133 -0.012 1 63.88 777 LEU A CA 1
ATOM 6265 C C . LEU A 1 777 ? -15.391 -16.188 1.081 1 63.88 777 LEU A C 1
ATOM 6267 O O . LEU A 1 777 ? -15.312 -15.844 2.264 1 63.88 777 LEU A O 1
ATOM 6271 N N . SER A 1 778 ? -15.32 -17.297 0.664 1 65.06 778 SER A N 1
ATOM 6272 C CA . SER A 1 778 ? -15.016 -18.328 1.664 1 65.06 778 SER A CA 1
ATOM 6273 C C . SER A 1 778 ? -13.617 -18.141 2.238 1 65.06 778 SER A C 1
ATOM 6275 O O . SER A 1 778 ? -12.633 -18.109 1.495 1 65.06 778 SER A O 1
ATOM 6277 N N . ASN A 1 779 ? -13.5 -17.656 3.602 1 63.34 779 ASN A N 1
ATOM 6278 C CA . ASN A 1 779 ? -12.258 -17.594 4.355 1 63.34 779 ASN A CA 1
ATOM 6279 C C . ASN A 1 779 ? -11.43 -16.359 3.965 1 63.34 779 ASN A C 1
ATOM 6281 O O . ASN A 1 779 ? -10.195 -16.406 3.986 1 63.34 779 ASN A O 1
ATOM 6285 N N . VAL A 1 780 ? -12.148 -15.383 3.416 1 66.5 780 VAL A N 1
ATOM 6286 C CA . VAL A 1 780 ? -11.414 -14.195 2.998 1 66.5 780 VAL A CA 1
ATOM 6287 C C . VAL A 1 780 ? -11.406 -13.172 4.129 1 66.5 780 VAL A C 1
ATOM 6289 O O . VAL A 1 780 ? -12.445 -12.883 4.723 1 66.5 780 VAL A O 1
ATOM 6292 N N . GLY A 1 781 ? -10.281 -12.648 4.434 1 63 781 GLY A N 1
ATOM 6293 C CA . GLY A 1 781 ? -10.164 -11.547 5.379 1 63 781 GLY A CA 1
ATOM 6294 C C . GLY A 1 781 ? -10.422 -11.961 6.812 1 63 781 GLY A C 1
ATOM 6295 O O . GLY A 1 781 ? -10.703 -11.125 7.668 1 63 781 GLY A O 1
ATOM 6296 N N . THR A 1 782 ? -10.422 -13.211 7.051 1 65.19 782 THR A N 1
ATOM 6297 C CA . THR A 1 782 ? -10.805 -13.688 8.375 1 65.19 782 THR A CA 1
ATOM 6298 C C . THR A 1 782 ? -9.609 -13.68 9.32 1 65.19 782 THR A C 1
ATOM 6300 O O . THR A 1 782 ? -9.773 -13.656 10.539 1 65.19 782 THR A O 1
ATOM 6303 N N . SER A 1 783 ? -8.445 -13.594 8.656 1 67.12 783 SER A N 1
ATOM 6304 C CA . SER A 1 783 ? -7.266 -13.531 9.516 1 67.12 783 SER A CA 1
ATOM 6305 C C . SER A 1 783 ? -7.008 -12.109 9.992 1 67.12 783 SER A C 1
ATOM 6307 O O . SER A 1 783 ? -7.281 -11.148 9.273 1 67.12 783 SER A O 1
ATOM 6309 N N . ARG A 1 784 ? -6.668 -11.984 11.219 1 66.44 784 ARG A N 1
ATOM 6310 C CA . ARG A 1 784 ? -6.363 -10.68 11.805 1 66.44 784 ARG A CA 1
ATOM 6311 C C . ARG A 1 784 ? -5.234 -9.992 11.047 1 66.44 784 ARG A C 1
ATOM 6313 O O . ARG A 1 784 ? -5.141 -8.766 11.047 1 66.44 784 ARG A O 1
ATOM 6320 N N . LYS A 1 785 ? -4.457 -10.781 10.367 1 66.56 785 LYS A N 1
ATOM 6321 C CA . LYS A 1 785 ? -3.266 -10.219 9.734 1 66.56 785 LYS A CA 1
ATOM 6322 C C . LYS A 1 785 ? -3.514 -9.938 8.25 1 66.56 785 LYS A C 1
ATOM 6324 O O . LYS A 1 785 ? -2.615 -9.484 7.543 1 66.56 785 LYS A O 1
ATOM 6329 N N . SER A 1 786 ? -4.832 -10.109 7.98 1 69.94 786 SER A N 1
ATOM 6330 C CA . SER A 1 786 ? -5.164 -9.906 6.574 1 69.94 786 SER A CA 1
ATOM 6331 C C . SER A 1 786 ? -5.086 -8.43 6.199 1 69.94 786 SER A C 1
ATOM 6333 O O . SER A 1 786 ? -5.094 -7.559 7.07 1 69.94 786 SER A O 1
ATOM 6335 N N . PHE A 1 787 ? -4.973 -8.234 4.918 1 70.31 787 PHE A N 1
ATOM 6336 C CA . PHE A 1 787 ? -4.957 -6.883 4.371 1 70.31 787 PHE A CA 1
ATOM 6337 C C . PHE A 1 787 ? -6.246 -6.148 4.707 1 70.31 787 PHE A C 1
ATOM 6339 O O . PHE A 1 787 ? -7.324 -6.746 4.73 1 70.31 787 PHE A O 1
ATOM 6346 N N . LEU A 1 788 ? -6.121 -4.949 5.113 1 72.38 788 LEU A N 1
ATOM 6347 C CA . LEU A 1 788 ? -7.293 -4.109 5.344 1 72.38 788 LEU A CA 1
ATOM 6348 C C . LEU A 1 788 ? -8.211 -4.113 4.129 1 72.38 788 LEU A C 1
ATOM 6350 O O . LEU A 1 788 ? -9.438 -4.125 4.27 1 72.38 788 LEU A O 1
ATOM 6354 N N . GLN A 1 789 ? -7.594 -4.168 2.992 1 72.19 789 GLN A N 1
ATOM 6355 C CA . GLN A 1 789 ? -8.352 -4.156 1.749 1 72.19 789 GLN A CA 1
ATOM 6356 C C . GLN A 1 789 ? -9.25 -5.383 1.643 1 72.19 789 GLN A C 1
ATOM 6358 O O . GLN A 1 789 ? -10.398 -5.285 1.187 1 72.19 789 GLN A O 1
ATOM 6363 N N . GLU A 1 790 ? -8.727 -6.496 2.027 1 73.94 790 GLU A N 1
ATOM 6364 C CA . GLU A 1 790 ? -9.516 -7.727 1.979 1 73.94 790 GLU A CA 1
ATOM 6365 C C . GLU A 1 790 ? -10.672 -7.684 2.973 1 73.94 790 GLU A C 1
ATOM 6367 O O . GLU A 1 790 ? -11.766 -8.156 2.676 1 73.94 790 GLU A O 1
ATOM 6372 N N . ARG A 1 791 ? -10.453 -7.105 4.039 1 75.38 791 ARG A N 1
ATOM 6373 C CA . ARG A 1 791 ? -11.492 -6.984 5.055 1 75.38 791 ARG A CA 1
ATOM 6374 C C . ARG A 1 791 ? -12.602 -6.043 4.594 1 75.38 791 ARG A C 1
ATOM 6376 O O . ARG A 1 791 ? -13.781 -6.328 4.789 1 75.38 791 ARG A O 1
ATOM 6383 N N . ILE A 1 792 ? -12.188 -5.031 4.004 1 74.62 792 ILE A N 1
ATOM 6384 C CA . ILE A 1 792 ? -13.156 -4.082 3.463 1 74.62 792 ILE A CA 1
ATOM 6385 C C . ILE A 1 792 ? -13.961 -4.746 2.35 1 74.62 792 ILE A C 1
ATOM 6387 O O . ILE A 1 792 ? -15.188 -4.578 2.277 1 74.62 792 ILE A O 1
ATOM 6391 N N . ALA A 1 793 ? -13.234 -5.426 1.521 1 71.75 793 ALA A N 1
ATOM 6392 C CA . ALA A 1 793 ? -13.906 -6.133 0.437 1 71.75 793 ALA A CA 1
ATOM 6393 C C . ALA A 1 793 ? -14.961 -7.094 0.979 1 71.75 793 ALA A C 1
ATOM 6395 O O . ALA A 1 793 ? -16.078 -7.176 0.445 1 71.75 793 ALA A O 1
ATOM 6396 N N . TYR A 1 794 ? -14.578 -7.777 1.985 1 71.88 794 TYR A N 1
ATOM 6397 C CA . TYR A 1 794 ? -15.5 -8.711 2.615 1 71.88 794 TYR A CA 1
ATOM 6398 C C . TYR A 1 794 ? -16.734 -7.992 3.139 1 71.88 794 TYR A C 1
ATOM 6400 O O . TYR A 1 794 ? -17.859 -8.445 2.918 1 71.88 794 TYR A O 1
ATOM 6408 N N . LEU A 1 795 ? -16.531 -6.891 3.742 1 71.44 795 LEU A N 1
ATOM 6409 C CA . LEU A 1 795 ? -17.641 -6.137 4.336 1 71.44 795 LEU A CA 1
ATOM 6410 C C . LEU A 1 795 ? -18.562 -5.578 3.256 1 71.44 795 LEU A C 1
ATOM 6412 O O . LEU A 1 795 ? -19.781 -5.633 3.391 1 71.44 795 LEU A O 1
ATOM 6416 N N . VAL A 1 796 ? -17.984 -5.078 2.23 1 69.12 796 VAL A N 1
ATOM 6417 C CA . VAL A 1 796 ? -18.781 -4.5 1.146 1 69.12 796 VAL A CA 1
ATOM 6418 C C . VAL A 1 796 ? -19.625 -5.586 0.491 1 69.12 796 VAL A C 1
ATOM 6420 O O . VAL A 1 796 ? -20.812 -5.367 0.209 1 69.12 796 VAL A O 1
ATOM 6423 N N . TYR A 1 797 ? -19 -6.656 0.304 1 66.06 797 TYR A N 1
ATOM 6424 C CA . TYR A 1 797 ? -19.719 -7.727 -0.369 1 66.06 797 TYR A CA 1
ATOM 6425 C C . TYR A 1 797 ? -20.812 -8.305 0.535 1 66.06 797 TYR A C 1
ATOM 6427 O O . TYR A 1 797 ? -21.906 -8.625 0.071 1 66.06 797 TYR A O 1
ATOM 6435 N N . GLU A 1 798 ? -20.484 -8.398 1.768 1 65.62 798 GLU A N 1
ATOM 6436 C CA . GLU A 1 798 ? -21.469 -8.906 2.721 1 65.62 798 GLU A CA 1
ATOM 6437 C C . GLU A 1 798 ? -22.641 -7.938 2.881 1 65.62 798 GLU A C 1
ATOM 6439 O O . GLU A 1 798 ? -23.781 -8.367 3.023 1 65.62 798 GLU A O 1
ATOM 6444 N N . PHE A 1 799 ? -22.266 -6.723 2.869 1 61.59 799 PHE A N 1
ATOM 6445 C CA . PHE A 1 799 ? -23.312 -5.719 2.971 1 61.59 799 PHE A CA 1
ATOM 6446 C C . PHE A 1 799 ? -24.156 -5.684 1.702 1 61.59 799 PHE A C 1
ATOM 6448 O O . PHE A 1 799 ? -25.375 -5.438 1.759 1 61.59 799 PHE A O 1
ATOM 6455 N N . GLY A 1 800 ? -23.469 -5.805 0.664 1 55.16 800 GLY A N 1
ATOM 6456 C CA . GLY A 1 800 ? -24.172 -5.727 -0.606 1 55.16 800 GLY A CA 1
ATOM 6457 C C . GLY A 1 800 ? -24.969 -6.977 -0.926 1 55.16 800 GLY A C 1
ATOM 6458 O O . GLY A 1 800 ? -25.938 -6.922 -1.676 1 55.16 800 GLY A O 1
ATOM 6459 N N . SER A 1 801 ? -24.438 -8.164 -0.439 1 55.88 801 SER A N 1
ATOM 6460 C CA . SER A 1 801 ? -25.109 -9.406 -0.818 1 55.88 801 SER A CA 1
ATOM 6461 C C . SER A 1 801 ? -26.094 -9.852 0.254 1 55.88 801 SER A C 1
ATOM 6463 O O . SER A 1 801 ? -25.797 -10.75 1.038 1 55.88 801 SER A O 1
ATOM 6465 N N . HIS A 1 802 ? -26.828 -8.906 0.888 1 48.47 802 HIS A N 1
ATOM 6466 C CA . HIS A 1 802 ? -27.797 -9.266 1.913 1 48.47 802 HIS A CA 1
ATOM 6467 C C . HIS A 1 802 ? -28.297 -10.695 1.732 1 48.47 802 HIS A C 1
ATOM 6469 O O . HIS A 1 802 ? -28.688 -11.352 2.701 1 48.47 802 HIS A O 1
ATOM 6475 N N . PHE A 1 803 ? -28.484 -11.242 0.453 1 43.44 803 PHE A N 1
ATOM 6476 C CA . PHE A 1 803 ? -29.438 -12.32 0.2 1 43.44 803 PHE A CA 1
ATOM 6477 C C . PHE A 1 803 ? -28.719 -13.648 0.023 1 43.44 803 PHE A C 1
ATOM 6479 O O . PHE A 1 803 ? -29.359 -14.703 -0.027 1 43.44 803 PHE A O 1
ATOM 6486 N N . TYR A 1 804 ? -27.469 -13.648 -0.279 1 47.81 804 TYR A N 1
ATOM 6487 C CA . TYR A 1 804 ? -27 -14.992 -0.588 1 47.81 804 TYR A CA 1
ATOM 6488 C C . TYR A 1 804 ? -26.094 -15.516 0.516 1 47.81 804 TYR A C 1
ATOM 6490 O O . TYR A 1 804 ? -25.125 -14.844 0.913 1 47.81 804 TYR A O 1
ATOM 6498 N N . SER A 1 805 ? -26.641 -16.328 1.392 1 56.81 805 SER A N 1
ATOM 6499 C CA . SER A 1 805 ? -25.844 -16.984 2.434 1 56.81 805 SER A CA 1
ATOM 6500 C C . SER A 1 805 ? -24.609 -17.656 1.847 1 56.81 805 SER A C 1
ATOM 6502 O O . SER A 1 805 ? -24.719 -18.688 1.181 1 56.81 805 SER A O 1
ATOM 6504 N N . PHE A 1 806 ? -23.453 -17.172 1.735 1 64.75 806 PHE A N 1
ATOM 6505 C CA . PHE A 1 806 ? -22.203 -17.719 1.22 1 64.75 806 PHE A CA 1
ATOM 6506 C C . PHE A 1 806 ? -21.844 -19.016 1.931 1 64.75 806 PHE A C 1
ATOM 6508 O O . PHE A 1 806 ? -21.344 -19.953 1.308 1 64.75 806 PHE A O 1
ATOM 6515 N N . HIS A 1 807 ? -22.266 -19.078 3.109 1 66.31 807 HIS A N 1
ATOM 6516 C CA . HIS A 1 807 ? -21.953 -20.281 3.873 1 66.31 807 HIS A CA 1
ATOM 6517 C C . HIS A 1 807 ? -22.812 -21.453 3.424 1 66.31 807 HIS A C 1
ATOM 6519 O O . HIS A 1 807 ? -22.328 -22.578 3.344 1 66.31 807 HIS A O 1
ATOM 6525 N N . GLY A 1 808 ? -23.969 -21.094 3.049 1 72 808 GLY A N 1
ATOM 6526 C CA . GLY A 1 808 ? -24.859 -22.141 2.582 1 72 808 GLY A CA 1
ATOM 6527 C C . GLY A 1 808 ? -24.422 -22.734 1.255 1 72 808 GLY A C 1
ATOM 6528 O O . GLY A 1 808 ? -24.484 -23.953 1.069 1 72 808 GLY A O 1
ATOM 6529 N N . LEU A 1 809 ? -23.859 -21.984 0.435 1 77.56 809 LEU A N 1
ATOM 6530 C CA . LEU A 1 809 ? -23.438 -22.438 -0.88 1 77.56 809 LEU A CA 1
ATOM 6531 C C . LEU A 1 809 ? -22.188 -23.328 -0.768 1 77.56 809 LEU A C 1
ATOM 6533 O O . LEU A 1 809 ? -22.078 -24.344 -1.465 1 77.56 809 LEU A O 1
ATOM 6537 N N . ARG A 1 810 ? -21.312 -22.969 0.052 1 81.81 810 ARG A N 1
ATOM 6538 C CA . ARG A 1 810 ? -20.109 -23.766 0.226 1 81.81 810 ARG A CA 1
ATOM 6539 C C . ARG A 1 810 ? -20.453 -25.125 0.833 1 81.81 810 ARG A C 1
ATOM 6541 O O . ARG A 1 810 ? -19.906 -26.156 0.415 1 81.81 810 ARG A O 1
ATOM 6548 N N . GLU A 1 811 ? -21.344 -25.109 1.789 1 82.38 811 GLU A N 1
ATOM 6549 C CA . GLU A 1 811 ? -21.75 -26.375 2.424 1 82.38 811 GLU A CA 1
ATOM 6550 C C . GLU A 1 811 ? -22.438 -27.297 1.427 1 82.38 811 GLU A C 1
ATOM 6552 O O . GLU A 1 811 ? -22.188 -28.516 1.429 1 82.38 811 GLU A O 1
ATOM 6557 N N . TYR A 1 812 ? -23.188 -26.75 0.643 1 84.94 812 TYR A N 1
ATOM 6558 C CA . TYR A 1 812 ? -23.891 -27.547 -0.362 1 84.94 812 TYR A CA 1
ATOM 6559 C C . TYR A 1 812 ? -22.906 -28.172 -1.35 1 84.94 812 TYR A C 1
ATOM 6561 O O . TYR A 1 812 ? -22.969 -29.359 -1.647 1 84.94 812 TYR A O 1
ATOM 6569 N N . LYS A 1 813 ? -22 -27.422 -1.858 1 89.69 813 LYS A N 1
ATOM 6570 C CA . LYS A 1 813 ? -21.047 -27.891 -2.867 1 89.69 813 LYS A CA 1
ATOM 6571 C C . LYS A 1 813 ? -20.031 -28.859 -2.262 1 89.69 813 LYS A C 1
ATOM 6573 O O . LYS A 1 813 ? -19.469 -29.703 -2.965 1 89.69 813 LYS A O 1
ATOM 6578 N N . SER A 1 814 ? -19.844 -28.688 -0.993 1 89 814 SER A N 1
ATOM 6579 C CA . SER A 1 814 ? -18.875 -29.531 -0.299 1 89 814 SER A CA 1
ATOM 6580 C C . SER A 1 814 ? -19.375 -30.984 -0.219 1 89 814 SER A C 1
ATOM 6582 O O . SER A 1 814 ? -18.594 -31.906 0.02 1 89 814 SER A O 1
ATOM 6584 N N . LYS A 1 815 ? -20.688 -31.109 -0.466 1 87.81 815 LYS A N 1
ATOM 6585 C CA . LYS A 1 815 ? -21.266 -32.438 -0.487 1 87.81 815 LYS A CA 1
ATOM 6586 C C . LYS A 1 815 ? -20.594 -33.312 -1.555 1 87.81 815 LYS A C 1
ATOM 6588 O O . LYS A 1 815 ? -20.438 -34.531 -1.375 1 87.81 815 LYS A O 1
ATOM 6593 N N . TYR A 1 816 ? -20.234 -32.688 -2.609 1 91.62 816 TYR A N 1
ATOM 6594 C CA . TYR A 1 816 ? -19.75 -33.438 -3.764 1 91.62 816 TYR A CA 1
ATOM 6595 C C . TYR A 1 816 ? -18.297 -33.094 -4.082 1 91.62 816 TYR A C 1
ATOM 6597 O O . TYR A 1 816 ? -17.578 -33.906 -4.672 1 91.62 816 TYR A O 1
ATOM 6605 N N . ALA A 1 817 ? -17.875 -31.922 -3.701 1 91.31 817 ALA A N 1
ATOM 6606 C CA . ALA A 1 817 ? -16.594 -31.375 -4.137 1 91.31 817 ALA A CA 1
ATOM 6607 C C . ALA A 1 817 ? -15.43 -32.188 -3.605 1 91.31 817 ALA A C 1
ATOM 6609 O O . ALA A 1 817 ? -15.43 -32.625 -2.441 1 91.31 817 ALA A O 1
ATOM 6610 N N . THR A 1 818 ? -14.508 -32.469 -4.5 1 89.88 818 THR A N 1
ATOM 6611 C CA . THR A 1 818 ? -13.289 -33.188 -4.129 1 89.88 818 THR A CA 1
ATOM 6612 C C . THR A 1 818 ? -12.102 -32.25 -4.062 1 89.88 818 THR A C 1
ATOM 6614 O O . THR A 1 818 ? -11.141 -32.5 -3.334 1 89.88 818 THR A O 1
ATOM 6617 N N . ASN A 1 819 ? -12.141 -31.219 -4.875 1 90.81 819 ASN A N 1
ATOM 6618 C CA . ASN A 1 819 ? -11.055 -30.25 -4.945 1 90.81 819 ASN A CA 1
ATOM 6619 C C . ASN A 1 819 ? -11.578 -28.828 -4.988 1 90.81 819 ASN A C 1
ATOM 6621 O O . ASN A 1 819 ? -12.602 -28.547 -5.613 1 90.81 819 ASN A O 1
ATOM 6625 N N . TRP A 1 820 ? -10.883 -27.984 -4.281 1 89.38 820 TRP A N 1
ATOM 6626 C CA . TRP A 1 820 ? -11.219 -26.578 -4.289 1 89.38 820 TRP A CA 1
ATOM 6627 C C . TRP A 1 820 ? -10.086 -25.734 -4.871 1 89.38 820 TRP A C 1
ATOM 6629 O O . TRP A 1 820 ? -8.922 -25.938 -4.504 1 89.38 820 TRP A O 1
ATOM 6639 N N . VAL A 1 821 ? -10.398 -24.922 -5.824 1 90.38 821 VAL A N 1
ATOM 6640 C CA . VAL A 1 821 ? -9.406 -24.047 -6.453 1 90.38 821 VAL A CA 1
ATOM 6641 C C . VAL A 1 821 ? -9.75 -22.594 -6.184 1 90.38 821 VAL A C 1
ATOM 6643 O O . VAL A 1 821 ? -10.875 -22.156 -6.434 1 90.38 821 VAL A O 1
ATOM 6646 N N . SER A 1 822 ? -8.797 -21.828 -5.73 1 89.25 822 SER A N 1
ATOM 6647 C CA . SER A 1 822 ? -9.023 -20.422 -5.363 1 89.25 822 SER A CA 1
ATOM 6648 C C . SER A 1 822 ? -9.141 -19.547 -6.598 1 89.25 822 SER A C 1
ATOM 6650 O O . SER A 1 822 ? -8.469 -19.781 -7.605 1 89.25 822 SER A O 1
ATOM 6652 N N . ARG A 1 823 ? -9.984 -18.547 -6.543 1 92.31 823 ARG A N 1
ATOM 6653 C CA . ARG A 1 823 ? -10.156 -17.516 -7.562 1 92.31 823 ARG A CA 1
ATOM 6654 C C . ARG A 1 823 ? -9.945 -16.125 -6.977 1 92.31 823 ARG A C 1
ATOM 6656 O O . ARG A 1 823 ? -10.289 -15.883 -5.816 1 92.31 823 ARG A O 1
ATOM 6663 N N . TYR A 1 824 ? -9.445 -15.258 -7.852 1 91.5 824 TYR A N 1
ATOM 6664 C CA . TYR A 1 824 ? -9.008 -13.969 -7.32 1 91.5 824 TYR A CA 1
ATOM 6665 C C . TYR A 1 824 ? -9.547 -12.82 -8.164 1 91.5 824 TYR A C 1
ATOM 6667 O O . TYR A 1 824 ? -9.828 -13 -9.352 1 91.5 824 TYR A O 1
ATOM 6675 N N . THR A 1 825 ? -9.703 -11.719 -7.555 1 92.81 825 THR A N 1
ATOM 6676 C CA . THR A 1 825 ? -9.945 -10.445 -8.234 1 92.81 825 THR A CA 1
ATOM 6677 C C . THR A 1 825 ? -8.719 -9.547 -8.164 1 92.81 825 THR A C 1
ATOM 6679 O O . THR A 1 825 ? -8.141 -9.359 -7.086 1 92.81 825 THR A O 1
ATOM 6682 N N . LEU A 1 826 ? -8.305 -9.102 -9.305 1 94.56 826 LEU A N 1
ATOM 6683 C CA . LEU A 1 826 ? -7.129 -8.234 -9.367 1 94.56 826 LEU A CA 1
ATOM 6684 C C . LEU A 1 826 ? -7.516 -6.816 -9.766 1 94.56 826 LEU A C 1
ATOM 6686 O O . LEU A 1 826 ? -8.375 -6.625 -10.633 1 94.56 826 LEU A O 1
ATOM 6690 N N . TYR A 1 827 ? -6.918 -5.879 -9.125 1 93.25 827 TYR A N 1
ATOM 6691 C CA . TYR A 1 827 ? -7.188 -4.473 -9.391 1 93.25 827 TYR A CA 1
ATOM 6692 C C . TYR A 1 827 ? -5.914 -3.643 -9.297 1 93.25 827 TYR A C 1
ATOM 6694 O O . TYR A 1 827 ? -4.961 -4.035 -8.617 1 93.25 827 TYR A O 1
ATOM 6702 N N . SER A 1 828 ? -5.969 -2.562 -10.031 1 89.81 828 SER A N 1
ATOM 6703 C CA . SER A 1 828 ? -4.82 -1.666 -10.023 1 89.81 828 SER A CA 1
ATOM 6704 C C . SER A 1 828 ? -4.656 -0.985 -8.672 1 89.81 828 SER A C 1
ATOM 6706 O O . SER A 1 828 ? -5.645 -0.732 -7.973 1 89.81 828 SER A O 1
ATOM 6708 N N . ARG A 1 829 ? -3.508 -0.639 -8.289 1 82.38 829 ARG A N 1
ATOM 6709 C CA . ARG A 1 829 ? -3.209 0.022 -7.023 1 82.38 829 ARG A CA 1
ATOM 6710 C C . ARG A 1 829 ? -3.824 1.417 -6.973 1 82.38 829 ARG A C 1
ATOM 6712 O O . ARG A 1 829 ? -4.027 1.975 -5.895 1 82.38 829 ARG A O 1
ATOM 6719 N N . ASP A 1 830 ? -4.105 1.924 -8.078 1 83.62 830 ASP A N 1
ATOM 6720 C CA . ASP A 1 830 ? -4.676 3.266 -8.164 1 83.62 830 ASP A CA 1
ATOM 6721 C C . ASP A 1 830 ? -6.172 3.25 -7.859 1 83.62 830 ASP A C 1
ATOM 6723 O O . ASP A 1 830 ? -6.789 4.305 -7.703 1 83.62 830 ASP A O 1
ATOM 6727 N N . SER A 1 831 ? -6.711 2.045 -7.805 1 89.81 831 SER A N 1
ATOM 6728 C CA . SER A 1 831 ? -8.133 1.921 -7.512 1 89.81 831 SER A CA 1
ATOM 6729 C C . SER A 1 831 ? -8.375 1.651 -6.031 1 89.81 831 SER A C 1
ATOM 6731 O O . SER A 1 831 ? -7.559 1.003 -5.375 1 89.81 831 SER A O 1
ATOM 6733 N N . TRP A 1 832 ? -9.453 2.207 -5.605 1 88.5 832 TRP A N 1
ATOM 6734 C CA . TRP A 1 832 ? -9.898 1.871 -4.258 1 88.5 832 TRP A CA 1
ATOM 6735 C C . TRP A 1 832 ? -10.734 0.598 -4.262 1 88.5 832 TRP A C 1
ATOM 6737 O O . TRP A 1 832 ? -11.688 0.476 -5.035 1 88.5 832 TRP A O 1
ATOM 6747 N N . ILE A 1 833 ? -10.398 -0.297 -3.434 1 88.38 833 ILE A N 1
ATOM 6748 C CA . ILE A 1 833 ? -11.016 -1.616 -3.418 1 88.38 833 ILE A CA 1
ATOM 6749 C C . ILE A 1 833 ? -12.523 -1.475 -3.219 1 88.38 833 ILE A C 1
ATOM 6751 O O . ILE A 1 833 ? -13.305 -2.248 -3.777 1 88.38 833 ILE A O 1
ATOM 6755 N N . ALA A 1 834 ? -12.961 -0.478 -2.387 1 85.69 834 ALA A N 1
ATOM 6756 C CA . ALA A 1 834 ? -14.391 -0.284 -2.154 1 85.69 834 ALA A CA 1
ATOM 6757 C C . ALA A 1 834 ? -15.125 0.006 -3.459 1 85.69 834 ALA A C 1
ATOM 6759 O O . ALA A 1 834 ? -16.172 -0.578 -3.73 1 85.69 834 ALA A O 1
ATOM 6760 N N . TYR A 1 835 ? -14.547 0.832 -4.266 1 90.44 835 TYR A N 1
ATOM 6761 C CA . TYR A 1 835 ? -15.188 1.201 -5.527 1 90.44 835 TYR A CA 1
ATOM 6762 C C . TYR A 1 835 ? -15.109 0.058 -6.531 1 90.44 835 TYR A C 1
ATOM 6764 O O . TYR A 1 835 ? -16 -0.104 -7.363 1 90.44 835 TYR A O 1
ATOM 6772 N N . VAL A 1 836 ? -14.039 -0.764 -6.453 1 92.12 836 VAL A N 1
ATOM 6773 C CA . VAL A 1 836 ? -13.93 -1.944 -7.301 1 92.12 836 VAL A CA 1
ATOM 6774 C C . VAL A 1 836 ? -15.07 -2.914 -6.984 1 92.12 836 VAL A C 1
ATOM 6776 O O . VAL A 1 836 ? -15.742 -3.406 -7.891 1 92.12 836 VAL A O 1
ATOM 6779 N N . MET A 1 837 ? -15.289 -3.104 -5.695 1 88 837 MET A N 1
ATOM 6780 C CA . MET A 1 837 ? -16.328 -4.031 -5.277 1 88 837 MET A CA 1
ATOM 6781 C C . MET A 1 837 ? -17.719 -3.494 -5.641 1 88 837 MET A C 1
ATOM 6783 O O . MET A 1 837 ? -18.594 -4.254 -6.059 1 88 837 MET A O 1
ATOM 6787 N N . ILE A 1 838 ? -17.906 -2.209 -5.508 1 86.69 838 ILE A N 1
ATOM 6788 C CA . ILE A 1 838 ? -19.172 -1.603 -5.875 1 86.69 838 ILE A CA 1
ATOM 6789 C C . ILE A 1 838 ? -19.406 -1.746 -7.375 1 86.69 838 ILE A C 1
ATOM 6791 O O . ILE A 1 838 ? -20.516 -2.08 -7.812 1 86.69 838 ILE A O 1
ATOM 6795 N N . ALA A 1 839 ? -18.344 -1.514 -8.125 1 91.12 839 ALA A N 1
ATOM 6796 C CA . ALA A 1 839 ? -18.453 -1.669 -9.57 1 91.12 839 ALA A CA 1
ATOM 6797 C C . ALA A 1 839 ? -18.828 -3.104 -9.945 1 91.12 839 ALA A C 1
ATOM 6799 O O . ALA A 1 839 ? -19.656 -3.33 -10.828 1 91.12 839 ALA A O 1
ATOM 6800 N N . LEU A 1 840 ? -18.234 -4.027 -9.273 1 89.31 840 LEU A N 1
ATOM 6801 C CA . LEU A 1 840 ? -18.516 -5.438 -9.523 1 89.31 840 LEU A CA 1
ATOM 6802 C C . LEU A 1 840 ? -19.969 -5.77 -9.164 1 89.31 840 LEU A C 1
ATOM 6804 O O . LEU A 1 840 ? -20.641 -6.48 -9.906 1 89.31 840 LEU A O 1
ATOM 6808 N N . LEU A 1 841 ? -20.422 -5.234 -8.062 1 84.94 841 LEU A N 1
ATOM 6809 C CA . LEU A 1 841 ? -21.797 -5.48 -7.629 1 84.94 841 LEU A CA 1
ATOM 6810 C C . LEU A 1 841 ? -22.797 -4.887 -8.617 1 84.94 841 LEU A C 1
ATOM 6812 O O . LEU A 1 841 ? -23.828 -5.504 -8.914 1 84.94 841 LEU A O 1
ATOM 6816 N N . ILE A 1 842 ? -22.484 -3.764 -9.102 1 86 842 ILE A N 1
ATOM 6817 C CA . ILE A 1 842 ? -23.391 -3.082 -10.023 1 86 842 ILE A CA 1
ATOM 6818 C C . ILE A 1 842 ? -23.438 -3.846 -11.344 1 86 842 ILE A C 1
ATOM 6820 O O . ILE A 1 842 ? -24.531 -4.086 -11.883 1 86 842 ILE A O 1
ATOM 6824 N N . ILE A 1 843 ? -22.312 -4.27 -11.828 1 88 843 ILE A N 1
ATOM 6825 C CA . ILE A 1 843 ? -22.25 -4.949 -13.117 1 88 843 ILE A CA 1
ATOM 6826 C C . ILE A 1 843 ? -22.906 -6.324 -13.008 1 88 843 ILE A C 1
ATOM 6828 O O . ILE A 1 843 ? -23.609 -6.762 -13.93 1 88 843 ILE A O 1
ATOM 6832 N N . ASP A 1 844 ? -22.703 -6.961 -11.93 1 83.69 844 ASP A N 1
ATOM 6833 C CA . ASP A 1 844 ? -23.25 -8.297 -11.727 1 83.69 844 ASP A CA 1
ATOM 6834 C C . ASP A 1 844 ? -24.766 -8.234 -11.547 1 83.69 844 ASP A C 1
ATOM 6836 O O . ASP A 1 844 ? -25.484 -9.18 -11.898 1 83.69 844 ASP A O 1
ATOM 6840 N N . ASN A 1 845 ? -25.234 -7.125 -10.977 1 77.56 845 ASN A N 1
ATOM 6841 C CA . ASN A 1 845 ? -26.656 -7.012 -10.688 1 77.56 845 ASN A CA 1
ATOM 6842 C C . ASN A 1 845 ? -27.375 -6.156 -11.734 1 77.56 845 ASN A C 1
ATOM 6844 O O . ASN A 1 845 ? -28.562 -5.848 -11.578 1 77.56 845 ASN A O 1
ATOM 6848 N N . ALA A 1 846 ? -26.641 -5.758 -12.734 1 75.88 846 ALA A N 1
ATOM 6849 C CA . ALA A 1 846 ? -27.281 -4.934 -13.758 1 75.88 846 ALA A CA 1
ATOM 6850 C C . ALA A 1 846 ? -28.391 -5.695 -14.461 1 75.88 846 ALA A C 1
ATOM 6852 O O . ALA A 1 846 ? -28.266 -6.883 -14.758 1 75.88 846 ALA A O 1
ATOM 6853 N N . PRO A 1 847 ? -29.625 -4.957 -14.469 1 66.38 847 PRO A N 1
ATOM 6854 C CA . PRO A 1 847 ? -30.75 -5.625 -15.117 1 66.38 847 PRO A CA 1
ATOM 6855 C C . PRO A 1 847 ? -30.469 -5.98 -16.578 1 66.38 847 PRO A C 1
ATOM 6857 O O . PRO A 1 847 ? -29.781 -5.23 -17.281 1 66.38 847 PRO A O 1
ATOM 6860 N N . VAL A 1 848 ? -30.609 -7.215 -17.016 1 66.56 848 VAL A N 1
ATOM 6861 C CA . VAL A 1 848 ? -30.484 -7.672 -18.391 1 66.56 848 VAL A CA 1
ATOM 6862 C C . VAL A 1 848 ? -31.547 -7.008 -19.266 1 66.56 848 VAL A C 1
ATOM 6864 O O . VAL A 1 848 ? -32.75 -7.094 -18.969 1 66.56 848 VAL A O 1
ATOM 6867 N N . GLU A 1 849 ? -31.328 -5.645 -19.656 1 53.53 849 GLU A N 1
ATOM 6868 C CA . GLU A 1 849 ? -32.312 -4.934 -20.469 1 53.53 849 GLU A CA 1
ATOM 6869 C C . GLU A 1 849 ? -32.938 -5.855 -21.516 1 53.53 849 GLU A C 1
ATOM 6871 O O . GLU A 1 849 ? -32.219 -6.527 -22.266 1 53.53 849 GLU A O 1
ATOM 6876 N N . GLN A 1 850 ? -34 -6.441 -21.281 1 47 850 GLN A N 1
ATOM 6877 C CA . GLN A 1 850 ? -34.781 -6.879 -22.453 1 47 850 GLN A CA 1
ATOM 6878 C C . GLN A 1 850 ? -34.781 -5.805 -23.531 1 47 850 GLN A C 1
ATOM 6880 O O . GLN A 1 850 ? -34.938 -4.617 -23.25 1 47 850 GLN A O 1
ATOM 6885 N N . THR A 1 851 ? -34 -6.008 -24.609 1 39.81 851 THR A N 1
ATOM 6886 C CA . THR A 1 851 ? -33.844 -5.172 -25.797 1 39.81 851 THR A CA 1
ATOM 6887 C C . THR A 1 851 ? -35.062 -4.289 -26 1 39.81 851 THR A C 1
ATOM 6889 O O . THR A 1 851 ? -35.062 -3.406 -26.859 1 39.81 851 THR A O 1
ATOM 6892 N N . GLN A 1 852 ? -36.281 -4.75 -25.703 1 38.12 852 GLN A N 1
ATOM 6893 C CA . GLN A 1 852 ? -37.312 -4.082 -26.484 1 38.12 852 GLN A CA 1
ATOM 6894 C C . GLN A 1 852 ? -37.5 -2.633 -26.047 1 38.12 852 GLN A C 1
ATOM 6896 O O . GLN A 1 852 ? -38 -1.806 -26.797 1 38.12 852 GLN A O 1
ATOM 6901 N N . GLY A 1 853 ? -37.844 -2.326 -24.812 1 36.44 853 GLY A N 1
ATOM 6902 C CA . GLY A 1 853 ? -38.531 -1.058 -24.656 1 36.44 853 GLY A CA 1
ATOM 6903 C C . GLY A 1 853 ? -37.594 0.135 -24.625 1 36.44 853 GLY A C 1
ATOM 6904 O O . GLY A 1 853 ? -36.438 0.022 -24.188 1 36.44 853 GLY A O 1
ATOM 6905 N N . ARG A 1 854 ? -37.781 1.158 -25.531 1 38.16 854 ARG A N 1
ATOM 6906 C CA . ARG A 1 854 ? -37.188 2.471 -25.797 1 38.16 854 ARG A CA 1
ATOM 6907 C C . ARG A 1 854 ? -36.938 3.229 -24.5 1 38.16 854 ARG A C 1
ATOM 6909 O O . ARG A 1 854 ? -37.906 3.598 -23.797 1 38.16 854 ARG A O 1
ATOM 6916 N N . ILE A 1 855 ? -35.938 2.908 -23.781 1 40.44 855 ILE A N 1
ATOM 6917 C CA . ILE A 1 855 ? -35.656 3.84 -22.703 1 40.44 855 ILE A CA 1
ATOM 6918 C C . ILE A 1 855 ? -35.781 5.277 -23.203 1 40.44 855 ILE A C 1
ATOM 6920 O O . ILE A 1 855 ? -35.219 5.625 -24.234 1 40.44 855 ILE A O 1
ATOM 6924 N N . SER A 1 856 ? -36.688 5.961 -22.703 1 39.44 856 SER A N 1
ATOM 6925 C CA . SER A 1 856 ? -36.906 7.363 -23.047 1 39.44 856 SER A CA 1
ATOM 6926 C C . SER A 1 856 ? -35.594 8.148 -22.984 1 39.44 856 SER A C 1
ATOM 6928 O O . SER A 1 856 ? -34.625 7.719 -22.344 1 39.44 856 SER A O 1
ATOM 6930 N N . GLY A 1 857 ? -35.406 9.297 -23.75 1 36.81 857 GLY A N 1
ATOM 6931 C CA . GLY A 1 857 ? -34.312 10.18 -24.109 1 36.81 857 GLY A CA 1
ATOM 6932 C C . GLY A 1 857 ? -33.438 10.578 -22.922 1 36.81 857 GLY A C 1
ATOM 6933 O O . GLY A 1 857 ? -32.219 10.609 -23.016 1 36.81 857 GLY A O 1
ATOM 6934 N N . LEU A 1 858 ? -34.188 10.953 -21.844 1 38.72 858 LEU A N 1
ATOM 6935 C CA . LEU A 1 858 ? -33.438 11.539 -20.719 1 38.72 858 LEU A CA 1
ATOM 6936 C C . LEU A 1 858 ? -32.656 10.477 -19.969 1 38.72 858 LEU A C 1
ATOM 6938 O O . LEU A 1 858 ? -31.516 10.711 -19.578 1 38.72 858 LEU A O 1
ATOM 6942 N N . LYS A 1 859 ? -33.25 9.305 -19.688 1 42.53 859 LYS A N 1
ATOM 6943 C CA . LYS A 1 859 ? -32.562 8.219 -18.984 1 42.53 859 LYS A CA 1
ATOM 6944 C C . LYS A 1 859 ? -31.391 7.691 -19.797 1 42.53 859 LYS A C 1
ATOM 6946 O O . LYS A 1 859 ? -30.375 7.273 -19.234 1 42.53 859 LYS A O 1
ATOM 6951 N N . LYS A 1 860 ? -31.531 7.617 -21.047 1 44.16 860 LYS A N 1
ATOM 6952 C CA . LYS A 1 860 ? -30.453 7.273 -21.953 1 44.16 860 LYS A CA 1
ATOM 6953 C C . LYS A 1 860 ? -29.281 8.242 -21.812 1 44.16 860 LYS A C 1
ATOM 6955 O O . LYS A 1 860 ? -28.109 7.844 -21.891 1 44.16 860 LYS A O 1
ATOM 6960 N N . TRP A 1 861 ? -29.625 9.516 -21.656 1 42.06 861 TRP A N 1
ATOM 6961 C CA . TRP A 1 861 ? -28.609 10.562 -21.484 1 42.06 861 TRP A CA 1
ATOM 6962 C C . TRP A 1 861 ? -27.859 10.391 -20.172 1 42.06 861 TRP A C 1
ATOM 6964 O O . TRP A 1 861 ? -26.625 10.508 -20.141 1 42.06 861 TRP A O 1
ATOM 6974 N N . ILE A 1 862 ? -28.547 10.023 -19.062 1 42.41 862 ILE A N 1
ATOM 6975 C CA . ILE A 1 862 ? -27.906 9.859 -17.766 1 42.41 862 ILE A CA 1
ATOM 6976 C C . ILE A 1 862 ? -27.062 8.586 -17.781 1 42.41 862 ILE A C 1
ATOM 6978 O O . ILE A 1 862 ? -25.938 8.57 -17.25 1 42.41 862 ILE A O 1
ATOM 6982 N N . ARG A 1 863 ? -27.609 7.523 -18.312 1 42.56 863 ARG A N 1
ATOM 6983 C CA . ARG A 1 863 ? -26.859 6.273 -18.344 1 42.56 863 ARG A CA 1
ATOM 6984 C C . ARG A 1 863 ? -25.656 6.391 -19.266 1 42.56 863 ARG A C 1
ATOM 6986 O O . ARG A 1 863 ? -24.641 5.711 -19.062 1 42.56 863 ARG A O 1
ATOM 6993 N N . ARG A 1 864 ? -25.812 6.969 -20.453 1 38.66 864 ARG A N 1
ATOM 6994 C CA . ARG A 1 864 ? -24.672 7.16 -21.312 1 38.66 864 ARG A CA 1
ATOM 6995 C C . ARG A 1 864 ? -23.594 8.016 -20.641 1 38.66 864 ARG A C 1
ATOM 6997 O O . ARG A 1 864 ? -22.438 8 -21.047 1 38.66 864 ARG A O 1
ATOM 7004 N N . LYS A 1 865 ? -24.062 8.93 -19.797 1 37.31 865 LYS A N 1
ATOM 7005 C CA . LYS A 1 865 ? -23.078 9.828 -19.188 1 37.31 865 LYS A CA 1
ATOM 7006 C C . LYS A 1 865 ? -22.406 9.188 -17.984 1 37.31 865 LYS A C 1
ATOM 7008 O O . LYS A 1 865 ? -21.344 9.633 -17.531 1 37.31 865 LYS A O 1
ATOM 7013 N N . TYR A 1 866 ? -23.141 8.289 -17.125 1 34.69 866 TYR A N 1
ATOM 7014 C CA . TYR A 1 866 ? -22.375 7.633 -16.078 1 34.69 866 TYR A CA 1
ATOM 7015 C C . TYR A 1 866 ? -21.906 6.25 -16.516 1 34.69 866 TYR A C 1
ATOM 7017 O O . TYR A 1 866 ? -22.688 5.488 -17.109 1 34.69 866 TYR A O 1
ATOM 7025 N N . MET B 1 1 ? -50.406 13.18 -11.648 1 42.44 1 MET B N 1
ATOM 7026 C CA . MET B 1 1 ? -49.906 13.484 -10.32 1 42.44 1 MET B CA 1
ATOM 7027 C C . MET B 1 1 ? -49.719 12.211 -9.5 1 42.44 1 MET B C 1
ATOM 7029 O O . MET B 1 1 ? -48.688 12.039 -8.844 1 42.44 1 MET B O 1
ATOM 7033 N N . ILE B 1 2 ? -50.656 11.367 -9.555 1 53.25 2 ILE B N 1
ATOM 7034 C CA . ILE B 1 2 ? -50.594 10.102 -8.836 1 53.25 2 ILE B CA 1
ATOM 7035 C C . ILE B 1 2 ? -49.469 9.227 -9.422 1 53.25 2 ILE B C 1
ATOM 7037 O O . ILE B 1 2 ? -48.719 8.594 -8.68 1 53.25 2 ILE B O 1
ATOM 7041 N N . TYR B 1 3 ? -49.406 9.219 -10.703 1 53.62 3 TYR B N 1
ATOM 7042 C CA . TYR B 1 3 ? -48.344 8.43 -11.344 1 53.62 3 TYR B CA 1
ATOM 7043 C C . TYR B 1 3 ? -46.969 8.969 -10.992 1 53.62 3 TYR B C 1
ATOM 7045 O O . TYR B 1 3 ? -46.031 8.203 -10.734 1 53.62 3 TYR B O 1
ATOM 7053 N N . LEU B 1 4 ? -46.875 10.234 -10.984 1 53.16 4 LEU B N 1
ATOM 7054 C CA . LEU B 1 4 ? -45.594 10.852 -10.594 1 53.16 4 LEU B CA 1
ATOM 7055 C C . LEU B 1 4 ? -45.281 10.531 -9.133 1 53.16 4 LEU B C 1
ATOM 7057 O O . LEU B 1 4 ? -44.125 10.273 -8.797 1 53.16 4 LEU B O 1
ATOM 7061 N N . LEU B 1 5 ? -46.344 10.531 -8.359 1 49.41 5 LEU B N 1
ATOM 7062 C CA . LEU B 1 5 ? -46.188 10.188 -6.949 1 49.41 5 LEU B CA 1
ATOM 7063 C C . LEU B 1 5 ? -45.75 8.727 -6.793 1 49.41 5 LEU B C 1
ATOM 7065 O O . LEU B 1 5 ? -44.875 8.422 -5.992 1 49.41 5 LEU B O 1
ATOM 7069 N N . LYS B 1 6 ? -46.344 7.91 -7.531 1 56.41 6 LYS B N 1
ATOM 7070 C CA . LYS B 1 6 ? -46.031 6.492 -7.449 1 56.41 6 LYS B CA 1
ATOM 7071 C C . LYS B 1 6 ? -44.594 6.246 -7.91 1 56.41 6 LYS B C 1
ATOM 7073 O O . LYS B 1 6 ? -43.875 5.449 -7.305 1 56.41 6 LYS B O 1
ATOM 7078 N N . ASN B 1 7 ? -44.25 6.883 -8.953 1 57.75 7 ASN B N 1
ATOM 7079 C CA . ASN B 1 7 ? -42.906 6.762 -9.461 1 57.75 7 ASN B CA 1
ATOM 7080 C C . ASN B 1 7 ? -41.875 7.352 -8.484 1 57.75 7 ASN B C 1
ATOM 7082 O O . ASN B 1 7 ? -40.781 6.812 -8.32 1 57.75 7 ASN B O 1
ATOM 7086 N N . THR B 1 8 ? -42.312 8.398 -7.926 1 57.31 8 THR B N 1
ATOM 7087 C CA . THR B 1 8 ? -41.438 9 -6.926 1 57.31 8 THR B CA 1
ATOM 7088 C C . THR B 1 8 ? -41.344 8.109 -5.691 1 57.31 8 THR B C 1
ATOM 7090 O O . THR B 1 8 ? -40.25 7.977 -5.113 1 57.31 8 THR B O 1
ATOM 7093 N N . ILE B 1 9 ? -42.438 7.586 -5.348 1 55.25 9 ILE B N 1
ATOM 7094 C CA . ILE B 1 9 ? -42.469 6.668 -4.215 1 55.25 9 ILE B CA 1
ATOM 7095 C C . ILE B 1 9 ? -41.625 5.438 -4.539 1 55.25 9 ILE B C 1
ATOM 7097 O O . ILE B 1 9 ? -40.844 4.957 -3.695 1 55.25 9 ILE B O 1
ATOM 7101 N N . GLN B 1 10 ? -41.844 4.922 -5.715 1 58.09 10 GLN B N 1
ATOM 7102 C CA . GLN B 1 10 ? -41.031 3.781 -6.137 1 58.09 10 GLN B CA 1
ATOM 7103 C C . GLN B 1 10 ? -39.562 4.156 -6.23 1 58.09 10 GLN B C 1
ATOM 7105 O O . GLN B 1 10 ? -38.688 3.365 -5.855 1 58.09 10 GLN B O 1
ATOM 7110 N N . TRP B 1 11 ? -39.344 5.27 -6.746 1 58.44 11 TRP B N 1
ATOM 7111 C CA . TRP B 1 11 ? -38 5.793 -6.773 1 58.44 11 TRP B CA 1
ATOM 7112 C C . TRP B 1 11 ? -37.438 5.938 -5.363 1 58.44 11 TRP B C 1
ATOM 7114 O O . TRP B 1 11 ? -36.281 5.578 -5.102 1 58.44 11 TRP B O 1
ATOM 7124 N N . LEU B 1 12 ? -38.219 6.441 -4.504 1 55.81 12 LEU B N 1
ATOM 7125 C CA . LEU B 1 12 ? -37.844 6.57 -3.098 1 55.81 12 LEU B CA 1
ATOM 7126 C C . LEU B 1 12 ? -37.625 5.203 -2.467 1 55.81 12 LEU B C 1
ATOM 7128 O O . LEU B 1 12 ? -36.688 5.023 -1.682 1 55.81 12 LEU B O 1
ATOM 7132 N N . LYS B 1 13 ? -38.438 4.34 -2.895 1 57.06 13 LYS B N 1
ATOM 7133 C CA . LYS B 1 13 ? -38.312 2.975 -2.398 1 57.06 13 LYS B CA 1
ATOM 7134 C C . LYS B 1 13 ? -37.031 2.318 -2.908 1 57.06 13 LYS B C 1
ATOM 7136 O O . LYS B 1 13 ? -36.375 1.599 -2.168 1 57.06 13 LYS B O 1
ATOM 7141 N N . ASN B 1 14 ? -36.812 2.564 -4.195 1 54.53 14 ASN B N 1
ATOM 7142 C CA . ASN B 1 14 ? -35.625 1.954 -4.801 1 54.53 14 ASN B CA 1
ATOM 7143 C C . ASN B 1 14 ? -34.344 2.551 -4.242 1 54.53 14 ASN B C 1
ATOM 7145 O O . ASN B 1 14 ? -33.281 1.891 -4.23 1 54.53 14 ASN B O 1
ATOM 7149 N N . HIS B 1 15 ? -34.469 3.766 -3.764 1 51.09 15 HIS B N 1
ATOM 7150 C CA . HIS B 1 15 ? -33.281 4.422 -3.246 1 51.09 15 HIS B CA 1
ATOM 7151 C C . HIS B 1 15 ? -33.375 4.602 -1.733 1 51.09 15 HIS B C 1
ATOM 7153 O O . HIS B 1 15 ? -32.688 5.469 -1.169 1 51.09 15 HIS B O 1
ATOM 7159 N N . LEU B 1 16 ? -34.219 3.943 -1.238 1 54.25 16 LEU B N 1
ATOM 7160 C CA . LEU B 1 16 ? -34.469 4 0.198 1 54.25 16 LEU B CA 1
ATOM 7161 C C . LEU B 1 16 ? -33.188 3.754 0.981 1 54.25 16 LEU B C 1
ATOM 7163 O O . LEU B 1 16 ? -32.969 4.379 2.021 1 54.25 16 LEU B O 1
ATOM 7167 N N . GLY B 1 17 ? -32.438 2.889 0.524 1 51.62 17 GLY B N 1
ATOM 7168 C CA . GLY B 1 17 ? -31.172 2.629 1.184 1 51.62 17 GLY B CA 1
ATOM 7169 C C . GLY B 1 17 ? -30.25 3.832 1.198 1 51.62 17 GLY B C 1
ATOM 7170 O O . GLY B 1 17 ? -29.641 4.141 2.223 1 51.62 17 GLY B O 1
ATOM 7171 N N . LEU B 1 18 ? -30.172 4.418 0.117 1 53.59 18 LEU B N 1
ATOM 7172 C CA . LEU B 1 18 ? -29.391 5.645 0.04 1 53.59 18 LEU B CA 1
ATOM 7173 C C . LEU B 1 18 ? -29.984 6.723 0.948 1 53.59 18 LEU B C 1
ATOM 7175 O O . LEU B 1 18 ? -29.234 7.441 1.62 1 53.59 18 LEU B O 1
ATOM 7179 N N . PHE B 1 19 ? -31.234 6.762 0.968 1 52.78 19 PHE B N 1
ATOM 7180 C CA . PHE B 1 19 ? -31.906 7.746 1.819 1 52.78 19 PHE B CA 1
ATOM 7181 C C . PHE B 1 19 ? -31.656 7.434 3.291 1 52.78 19 PHE B C 1
ATOM 7183 O O . PHE B 1 19 ? -31.469 8.344 4.098 1 52.78 19 PHE B O 1
ATOM 7190 N N . LYS B 1 20 ? -31.656 6.188 3.457 1 49.56 20 LYS B N 1
ATOM 7191 C CA . LYS B 1 20 ? -31.375 5.777 4.828 1 49.56 20 LYS B CA 1
ATOM 7192 C C . LYS B 1 20 ? -29.953 6.152 5.234 1 49.56 20 LYS B C 1
ATOM 7194 O O . LYS B 1 20 ? -29.734 6.641 6.344 1 49.56 20 LYS B O 1
ATOM 7199 N N . THR B 1 21 ? -29.109 5.934 4.371 1 50.5 21 THR B N 1
ATOM 7200 C CA . THR B 1 21 ? -27.734 6.277 4.652 1 50.5 21 THR B CA 1
ATOM 7201 C C . THR B 1 21 ? -27.562 7.789 4.766 1 50.5 21 THR B C 1
ATOM 7203 O O . THR B 1 21 ? -26.906 8.281 5.688 1 50.5 21 THR B O 1
ATOM 7206 N N . ILE B 1 22 ? -28.141 8.422 3.916 1 53.38 22 ILE B N 1
ATOM 7207 C CA . ILE B 1 22 ? -28.094 9.883 3.963 1 53.38 22 ILE B CA 1
ATOM 7208 C C . ILE B 1 22 ? -28.75 10.375 5.246 1 53.38 22 ILE B C 1
ATOM 7210 O O . ILE B 1 22 ? -28.25 11.297 5.898 1 53.38 22 ILE B O 1
ATOM 7214 N N . PHE B 1 23 ? -29.812 9.711 5.555 1 52.84 23 PHE B N 1
ATOM 7215 C CA . PHE B 1 23 ? -30.516 10.055 6.781 1 52.84 23 PHE B CA 1
ATOM 7216 C C . PHE B 1 23 ? -29.625 9.859 7.996 1 52.84 23 PHE B C 1
ATOM 7218 O O . PHE B 1 23 ? -29.516 10.75 8.844 1 52.84 23 PHE B O 1
ATOM 7225 N N . LEU B 1 24 ? -29.047 8.742 7.965 1 50.25 24 LEU B N 1
ATOM 7226 C CA . LEU B 1 24 ? -28.188 8.445 9.102 1 50.25 24 LEU B CA 1
ATOM 7227 C C . LEU B 1 24 ? -27.016 9.43 9.164 1 50.25 24 LEU B C 1
ATOM 7229 O O . LEU B 1 24 ? -26.672 9.914 10.242 1 50.25 24 LEU B O 1
ATOM 7233 N N . ILE B 1 25 ? -26.5 9.711 8.055 1 53.38 25 ILE B N 1
ATOM 7234 C CA . ILE B 1 25 ? -25.391 10.664 8.008 1 53.38 25 ILE B CA 1
ATOM 7235 C C . ILE B 1 25 ? -25.891 12.047 8.422 1 53.38 25 ILE B C 1
ATOM 7237 O O . ILE B 1 25 ? -25.219 12.75 9.18 1 53.38 25 ILE B O 1
ATOM 7241 N N . SER B 1 26 ? -27 12.305 7.98 1 54.62 26 SER B N 1
ATOM 7242 C CA . SER B 1 26 ? -27.562 13.602 8.328 1 54.62 26 SER B CA 1
ATOM 7243 C C . SER B 1 26 ? -27.812 13.711 9.828 1 54.62 26 SER B C 1
ATOM 7245 O O . SER B 1 26 ? -27.562 14.758 10.43 1 54.62 26 SER B O 1
ATOM 7247 N N . VAL B 1 27 ? -28.266 12.594 10.328 1 54.41 27 VAL B N 1
ATOM 7248 C CA . VAL B 1 27 ? -28.5 12.578 11.766 1 54.41 27 VAL B CA 1
ATOM 7249 C C . VAL B 1 27 ? -27.188 12.797 12.516 1 54.41 27 VAL B C 1
ATOM 7251 O O . VAL B 1 27 ? -27.141 13.586 13.461 1 54.41 27 VAL B O 1
ATOM 7254 N N . ILE B 1 28 ? -26.266 12.195 12 1 55 28 ILE B N 1
ATOM 7255 C CA . ILE B 1 28 ? -24.953 12.32 12.648 1 55 28 ILE B CA 1
ATOM 7256 C C . ILE B 1 28 ? -24.469 13.766 12.531 1 55 28 ILE B C 1
ATOM 7258 O O . ILE B 1 28 ? -24 14.344 13.508 1 55 28 ILE B O 1
ATOM 7262 N N . VAL B 1 29 ? -24.609 14.281 11.414 1 54.5 29 VAL B N 1
ATOM 7263 C CA . VAL B 1 29 ? -24.156 15.656 11.172 1 54.5 29 VAL B CA 1
ATOM 7264 C C . VAL B 1 29 ? -24.953 16.609 12.055 1 54.5 29 VAL B C 1
ATOM 7266 O O . VAL B 1 29 ? -24.375 17.531 12.648 1 54.5 29 VAL B O 1
ATOM 7269 N N . ILE B 1 30 ? -26.125 16.312 12.172 1 55.62 30 ILE B N 1
ATOM 7270 C CA . ILE B 1 30 ? -27 17.156 12.977 1 55.62 30 ILE B CA 1
ATOM 7271 C C . ILE B 1 30 ? -26.609 17.047 14.453 1 55.62 30 ILE B C 1
ATOM 7273 O O . ILE B 1 30 ? -26.516 18.047 15.156 1 55.62 30 ILE B O 1
ATOM 7277 N N . ILE B 1 31 ? -26.375 15.852 14.805 1 54.78 31 ILE B N 1
ATOM 7278 C CA . ILE B 1 31 ? -25.969 15.625 16.188 1 54.78 31 ILE B CA 1
ATOM 7279 C C . ILE B 1 31 ? -24.672 16.359 16.484 1 54.78 31 ILE B C 1
ATOM 7281 O O . ILE B 1 31 ? -24.547 17.047 17.484 1 54.78 31 ILE B O 1
ATOM 7285 N N . VAL B 1 32 ? -23.828 16.203 15.625 1 55.56 32 VAL B N 1
ATOM 7286 C CA . VAL B 1 32 ? -22.531 16.828 15.805 1 55.56 32 VAL B CA 1
ATOM 7287 C C . VAL B 1 32 ? -22.672 18.344 15.773 1 55.56 32 VAL B C 1
ATOM 7289 O O . VAL B 1 32 ? -22.078 19.047 16.578 1 55.56 32 VAL B O 1
ATOM 7292 N N . GLY B 1 33 ? -23.406 18.797 14.883 1 51.25 33 GLY B N 1
ATOM 7293 C CA . GLY B 1 33 ? -23.672 20.219 14.805 1 51.25 33 GLY B CA 1
ATOM 7294 C C . GLY B 1 33 ? -24.297 20.781 16.062 1 51.25 33 GLY B C 1
ATOM 7295 O O . GLY B 1 33 ? -23.891 21.844 16.547 1 51.25 33 GLY B O 1
ATOM 7296 N N . GLU B 1 34 ? -25.219 20.062 16.547 1 51.19 34 GLU B N 1
ATOM 7297 C CA . GLU B 1 34 ? -25.891 20.5 17.766 1 51.19 34 GLU B CA 1
ATOM 7298 C C . GLU B 1 34 ? -24.938 20.484 18.953 1 51.19 34 GLU B C 1
ATOM 7300 O O . GLU B 1 34 ? -24.953 21.406 19.781 1 51.19 34 GLU B O 1
ATOM 7305 N N . LEU B 1 35 ? -24.281 19.453 18.938 1 52.28 35 LEU B N 1
ATOM 7306 C CA . LEU B 1 35 ? -23.312 19.375 20.031 1 52.28 35 LEU B CA 1
ATOM 7307 C C . LEU B 1 35 ? -22.312 20.531 19.953 1 52.28 35 LEU B C 1
ATOM 7309 O O . LEU B 1 35 ? -21.953 21.125 20.969 1 52.28 35 LEU B O 1
ATOM 7313 N N . MET B 1 36 ? -21.969 20.844 18.812 1 51.88 36 MET B N 1
ATOM 7314 C CA . MET B 1 36 ? -21.031 21.953 18.594 1 51.88 36 MET B CA 1
ATOM 7315 C C . MET B 1 36 ? -21.672 23.281 18.953 1 51.88 36 MET B C 1
ATOM 7317 O O . MET B 1 36 ? -21.031 24.156 19.516 1 51.88 36 MET B O 1
ATOM 7321 N N . SER B 1 37 ? -22.906 23.375 18.641 1 51.94 37 SER B N 1
ATOM 7322 C CA . SER B 1 37 ? -23.641 24.594 18.938 1 51.94 37 SER B CA 1
ATOM 7323 C C . SER B 1 37 ? -23.797 24.781 20.453 1 51.94 37 SER B C 1
ATOM 7325 O O . SER B 1 37 ? -23.625 25.891 20.969 1 51.94 37 SER B O 1
ATOM 7327 N N . ILE B 1 38 ? -24.109 23.703 20.984 1 53.22 38 ILE B N 1
ATOM 7328 C CA . ILE B 1 38 ? -24.219 23.734 22.438 1 53.22 38 ILE B CA 1
ATOM 7329 C C . ILE B 1 38 ? -22.875 24.109 23.047 1 53.22 38 ILE B C 1
ATOM 7331 O O . ILE B 1 38 ? -22.828 24.875 24 1 53.22 38 ILE B O 1
ATOM 7335 N N . GLY B 1 39 ? -21.922 23.516 22.562 1 51.44 39 GLY B N 1
ATOM 7336 C CA . GLY B 1 39 ? -20.578 23.797 23.047 1 51.44 39 GLY B CA 1
ATOM 7337 C C . GLY B 1 39 ? -20.203 25.266 22.938 1 51.44 39 GLY B C 1
ATOM 7338 O O . GLY B 1 39 ? -19.516 25.812 23.812 1 51.44 39 GLY B O 1
ATOM 7339 N N . LYS B 1 40 ? -20.672 25.922 21.969 1 47.66 40 LYS B N 1
ATOM 7340 C CA . LYS B 1 40 ? -20.359 27.328 21.719 1 47.66 40 LYS B CA 1
ATOM 7341 C C . LYS B 1 40 ? -21.109 28.234 22.703 1 47.66 40 LYS B C 1
ATOM 7343 O O . LYS B 1 40 ? -20.641 29.312 23.031 1 47.66 40 LYS B O 1
ATOM 7348 N N . THR B 1 41 ? -22.266 27.781 22.969 1 46.53 41 THR B N 1
ATOM 7349 C CA . THR B 1 41 ? -23.062 28.594 23.875 1 46.53 41 THR B CA 1
ATOM 7350 C C . THR B 1 41 ? -22.609 28.406 25.312 1 46.53 41 THR B C 1
ATOM 7352 O O . THR B 1 41 ? -22.938 29.219 26.188 1 46.53 41 THR B O 1
ATOM 7355 N N . LEU B 1 42 ? -22.016 27.344 25.438 1 45.53 42 LEU B N 1
ATOM 7356 C CA . LEU B 1 42 ? -21.578 27.031 26.797 1 45.53 42 LEU B CA 1
ATOM 7357 C C . LEU B 1 42 ? -20.312 27.797 27.156 1 45.53 42 LEU B C 1
ATOM 7359 O O . LEU B 1 42 ? -19.25 27.531 26.578 1 45.53 42 LEU B O 1
ATOM 7363 N N . SER B 1 43 ? -20.484 29.016 27.469 1 52.09 43 SER B N 1
ATOM 7364 C CA . SER B 1 43 ? -19.297 29.641 28.047 1 52.09 43 SER B CA 1
ATOM 7365 C C . SER B 1 43 ? -18.688 28.766 29.141 1 52.09 43 SER B C 1
ATOM 7367 O O . SER B 1 43 ? -19.25 28.641 30.234 1 52.09 43 SER B O 1
ATOM 7369 N N . ILE B 1 44 ? -17.922 27.922 28.781 1 54.06 44 ILE B N 1
ATOM 7370 C CA . ILE B 1 44 ? -17.266 26.984 29.672 1 54.06 44 ILE B CA 1
ATOM 7371 C C . ILE B 1 44 ? -16.828 27.703 30.953 1 54.06 44 ILE B C 1
ATOM 7373 O O . ILE B 1 44 ? -16.906 27.125 32.031 1 54.06 44 ILE B O 1
ATOM 7377 N N . GLN B 1 45 ? -16.484 28.984 30.859 1 57.31 45 GLN B N 1
ATOM 7378 C CA . GLN B 1 45 ? -16.062 29.75 32.031 1 57.31 45 GLN B CA 1
ATOM 7379 C C . GLN B 1 45 ? -17.219 30 32.969 1 57.31 45 GLN B C 1
ATOM 7381 O O . GLN B 1 45 ? -17.078 29.844 34.188 1 57.31 45 GLN B O 1
ATOM 7386 N N . GLN B 1 46 ? -18.391 30.281 32.469 1 60.62 46 GLN B N 1
ATOM 7387 C CA . GLN B 1 46 ? -19.562 30.547 33.312 1 60.62 46 GLN B CA 1
ATOM 7388 C C . GLN B 1 46 ? -20.062 29.281 33.969 1 60.62 46 GLN B C 1
ATOM 7390 O O . GLN B 1 46 ? -20.453 29.297 35.125 1 60.62 46 GLN B O 1
ATOM 7395 N N . LEU B 1 47 ? -20.016 28.188 33.219 1 63.41 47 LEU B N 1
ATOM 7396 C CA . LEU B 1 47 ? -20.406 26.891 33.781 1 63.41 47 LEU B CA 1
ATOM 7397 C C . LEU B 1 47 ? -19.484 26.5 34.906 1 63.41 47 LEU B C 1
ATOM 7399 O O . LEU B 1 47 ? -19.938 26 35.938 1 63.41 47 LEU B O 1
ATOM 7403 N N . GLY B 1 48 ? -18.266 26.734 34.688 1 63.53 48 GLY B N 1
ATOM 7404 C CA . GLY B 1 48 ? -17.297 26.438 35.719 1 63.53 48 GLY B CA 1
ATOM 7405 C C . GLY B 1 48 ? -17.5 27.234 37 1 63.53 48 GLY B C 1
ATOM 7406 O O . GLY B 1 48 ? -17.453 26.688 38.094 1 63.53 48 GLY B O 1
ATOM 7407 N N . GLU B 1 49 ? -17.828 28.562 36.812 1 67.31 49 GLU B N 1
ATOM 7408 C CA . GLU B 1 49 ? -18.078 29.438 37.938 1 67.31 49 GLU B CA 1
ATOM 7409 C C . GLU B 1 49 ? -19.359 29.016 38.688 1 67.31 49 GLU B C 1
ATOM 7411 O O . GLU B 1 49 ? -19.406 29.031 39.906 1 67.31 49 GLU B O 1
ATOM 7416 N N . THR B 1 50 ? -20.25 28.531 37.938 1 67.88 50 THR B N 1
ATOM 7417 C CA . THR B 1 50 ? -21.531 28.141 38.531 1 67.88 50 THR B CA 1
ATOM 7418 C C . THR B 1 50 ? -21.375 26.828 39.312 1 67.88 50 THR B C 1
ATOM 7420 O O . THR B 1 50 ? -21.891 26.703 40.406 1 67.88 50 THR B O 1
ATOM 7423 N N . PHE B 1 51 ? -20.656 25.969 38.688 1 69.69 51 PHE B N 1
ATOM 7424 C CA . PHE B 1 51 ? -20.453 24.688 39.344 1 69.69 51 PHE B CA 1
ATOM 7425 C C . PHE B 1 51 ? -19.641 24.844 40.625 1 69.69 51 PHE B C 1
ATOM 7427 O O . PHE B 1 51 ? -19.781 24.062 41.562 1 69.69 51 PHE B O 1
ATOM 7434 N N . ALA B 1 52 ? -18.891 25.953 40.594 1 67.5 52 ALA B N 1
ATOM 7435 C CA . ALA B 1 52 ? -18.109 26.219 41.781 1 67.5 52 ALA B CA 1
ATOM 7436 C C . ALA B 1 52 ? -18.984 26.766 42.906 1 67.5 52 ALA B C 1
ATOM 7438 O O . ALA B 1 52 ? -18.672 26.609 44.094 1 67.5 52 ALA B O 1
ATOM 7439 N N . THR B 1 53 ? -20.109 27.406 42.562 1 73.88 53 THR B N 1
ATOM 7440 C CA . THR B 1 53 ? -20.953 28.047 43.594 1 73.88 53 THR B CA 1
ATOM 7441 C C . THR B 1 53 ? -22.047 27.094 44.031 1 73.88 53 THR B C 1
ATOM 7443 O O . THR B 1 53 ? -22.594 27.25 45.125 1 73.88 53 THR B O 1
ATOM 7446 N N . ILE B 1 54 ? -22.344 26.047 43.281 1 80.69 54 ILE B N 1
ATOM 7447 C CA . ILE B 1 54 ? -23.391 25.109 43.625 1 80.69 54 ILE B CA 1
ATOM 7448 C C . ILE B 1 54 ? -22.781 23.906 44.344 1 80.69 54 ILE B C 1
ATOM 7450 O O . ILE B 1 54 ? -21.844 23.297 43.844 1 80.69 54 ILE B O 1
ATOM 7454 N N . PRO B 1 55 ? -23.297 23.641 45.562 1 83.94 55 PRO B N 1
ATOM 7455 C CA . PRO B 1 55 ? -22.797 22.469 46.281 1 83.94 55 PRO B CA 1
ATOM 7456 C C . PRO B 1 55 ? -22.891 21.188 45.469 1 83.94 55 PRO B C 1
ATOM 7458 O O . PRO B 1 55 ? -23.844 21.031 44.688 1 83.94 55 PRO B O 1
ATOM 7461 N N . VAL B 1 56 ? -22.031 20.297 45.656 1 83.38 56 VAL B N 1
ATOM 7462 C CA . VAL B 1 56 ? -21.859 19.078 44.875 1 83.38 56 VAL B CA 1
ATOM 7463 C C . VAL B 1 56 ? -23.094 18.172 45.031 1 83.38 56 VAL B C 1
ATOM 7465 O O . VAL B 1 56 ? -23.5 17.5 44.094 1 83.38 56 VAL B O 1
ATOM 7468 N N . TRP B 1 57 ? -23.656 18.25 46.188 1 88.75 57 TRP B N 1
ATOM 7469 C CA . TRP B 1 57 ? -24.812 17.375 46.406 1 88.75 57 TRP B CA 1
ATOM 7470 C C . TRP B 1 57 ? -26 17.828 45.562 1 88.75 57 TRP B C 1
ATOM 7472 O O . TRP B 1 57 ? -26.797 17 45.125 1 88.75 57 TRP B O 1
ATOM 7482 N N . LYS B 1 58 ? -26.078 19.109 45.312 1 90.69 58 LYS B N 1
ATOM 7483 C CA . LYS B 1 58 ? -27.156 19.625 44.469 1 90.69 58 LYS B CA 1
ATOM 7484 C C . LYS B 1 58 ? -26.938 19.203 43.031 1 90.69 58 LYS B C 1
ATOM 7486 O O . LYS B 1 58 ? -27.906 18.859 42.312 1 90.69 58 LYS B O 1
ATOM 7491 N N . SER B 1 59 ? -25.719 19.219 42.688 1 89.38 59 SER B N 1
ATOM 7492 C CA . SER B 1 59 ? -25.406 18.781 41.344 1 89.38 59 SER B CA 1
ATOM 7493 C C . SER B 1 59 ? -25.688 17.297 41.156 1 89.38 59 SER B C 1
ATOM 7495 O O . SER B 1 59 ? -26.188 16.859 40.125 1 89.38 59 SER B O 1
ATOM 7497 N N . GLY B 1 60 ? -25.297 16.469 42.156 1 91.81 60 GLY B N 1
ATOM 7498 C CA . GLY B 1 60 ? -25.609 15.047 42.125 1 91.81 60 GLY B CA 1
ATOM 7499 C C . GLY B 1 60 ? -27.094 14.758 42.031 1 91.81 60 GLY B C 1
ATOM 7500 O O . GLY B 1 60 ? -27.516 13.859 41.312 1 91.81 60 GLY B O 1
ATOM 7501 N N . LEU B 1 61 ? -27.812 15.57 42.719 1 92.81 61 LEU B N 1
ATOM 7502 C CA . LEU B 1 61 ? -29.266 15.406 42.719 1 92.81 61 LEU B CA 1
ATOM 7503 C C . LEU B 1 61 ? -29.828 15.789 41.344 1 92.81 61 LEU B C 1
ATOM 7505 O O . LEU B 1 61 ? -30.766 15.148 40.875 1 92.81 61 LEU B O 1
ATOM 7509 N N . MET B 1 62 ? -29.312 16.844 40.781 1 93.69 62 MET B N 1
ATOM 7510 C CA . MET B 1 62 ? -29.734 17.219 39.438 1 93.69 62 MET B CA 1
ATOM 7511 C C . MET B 1 62 ? -29.484 16.078 38.469 1 93.69 62 MET B C 1
ATOM 7513 O O . MET B 1 62 ? -30.328 15.805 37.625 1 93.69 62 MET B O 1
ATOM 7517 N N . LEU B 1 63 ? -28.359 15.438 38.625 1 93.38 63 LEU B N 1
ATOM 7518 C CA . LEU B 1 63 ? -28 14.32 37.781 1 93.38 63 LEU B CA 1
ATOM 7519 C C . LEU B 1 63 ? -28.969 13.156 37.938 1 93.38 63 LEU B C 1
ATOM 7521 O O . LEU B 1 63 ? -29.453 12.609 36.969 1 93.38 63 LEU B O 1
ATOM 7525 N N . LEU B 1 64 ? -29.203 12.82 39.156 1 94.12 64 LEU B N 1
ATOM 7526 C CA . LEU B 1 64 ? -30.094 11.703 39.438 1 94.12 64 LEU B CA 1
ATOM 7527 C C . LEU B 1 64 ? -31.484 11.969 38.906 1 94.12 64 LEU B C 1
ATOM 7529 O O . LEU B 1 64 ? -32.125 11.07 38.312 1 94.12 64 LEU B O 1
ATOM 7533 N N . ILE B 1 65 ? -31.969 13.172 39.062 1 94.56 65 ILE B N 1
ATOM 7534 C CA . ILE B 1 65 ? -33.312 13.539 38.594 1 94.56 65 ILE B CA 1
ATOM 7535 C C . ILE B 1 65 ? -33.344 13.477 37.062 1 94.56 65 ILE B C 1
ATOM 7537 O O . ILE B 1 65 ? -34.312 12.977 36.469 1 94.56 65 ILE B O 1
ATOM 7541 N N . GLY B 1 66 ? -32.281 13.984 36.469 1 93.38 66 GLY B N 1
ATOM 7542 C CA . GLY B 1 66 ? -32.188 13.898 35.031 1 93.38 66 GLY B CA 1
ATOM 7543 C C . GLY B 1 66 ? -32.25 12.477 34.5 1 93.38 66 GLY B C 1
ATOM 7544 O O . GLY B 1 66 ? -32.969 12.188 33.562 1 93.38 66 GLY B O 1
ATOM 7545 N N . LEU B 1 67 ? -31.609 11.562 35.156 1 94.5 67 LEU B N 1
ATOM 7546 C CA . LEU B 1 67 ? -31.547 10.172 34.719 1 94.5 67 LEU B CA 1
ATOM 7547 C C . LEU B 1 67 ? -32.875 9.477 34.969 1 94.5 67 LEU B C 1
ATOM 7549 O O . LEU B 1 67 ? -33.344 8.711 34.125 1 94.5 67 LEU B O 1
ATOM 7553 N N . ILE B 1 68 ? -33.469 9.781 36.062 1 94.31 68 ILE B N 1
ATOM 7554 C CA . ILE B 1 68 ? -34.781 9.18 36.406 1 94.31 68 ILE B CA 1
ATOM 7555 C C . ILE B 1 68 ? -35.844 9.672 35.438 1 94.31 68 ILE B C 1
ATOM 7557 O O . ILE B 1 68 ? -36.75 8.914 35.062 1 94.31 68 ILE B O 1
ATOM 7561 N N . SER B 1 69 ? -35.688 10.891 35 1 94.12 69 SER B N 1
ATOM 7562 C CA . SER B 1 69 ? -36.656 11.5 34.125 1 94.12 69 SER B CA 1
ATOM 7563 C C . SER B 1 69 ? -36.656 10.836 32.75 1 94.12 69 SER B C 1
ATOM 7565 O O . SER B 1 69 ? -37.625 10.891 32 1 94.12 69 SER B O 1
ATOM 7567 N N . VAL B 1 70 ? -35.562 10.188 32.406 1 93.44 70 VAL B N 1
ATOM 7568 C CA . VAL B 1 70 ? -35.438 9.562 31.094 1 93.44 70 VAL B CA 1
ATOM 7569 C C . VAL B 1 70 ? -35.938 8.125 31.156 1 93.44 70 VAL B C 1
ATOM 7571 O O . VAL B 1 70 ? -36.312 7.543 30.125 1 93.44 70 VAL B O 1
ATOM 7574 N N . LEU B 1 71 ? -36.156 7.547 32.25 1 93.56 71 LEU B N 1
ATOM 7575 C CA . LEU B 1 71 ? -36.469 6.133 32.469 1 93.56 71 LEU B CA 1
ATOM 7576 C C . LEU B 1 71 ? -37.812 5.773 31.906 1 93.56 71 LEU B C 1
ATOM 7578 O O . LEU B 1 71 ? -38 4.719 31.297 1 93.56 71 LEU B O 1
ATOM 7582 N N . PRO B 1 72 ? -38.781 6.684 32.094 1 93.62 72 PRO B N 1
ATOM 7583 C CA . PRO B 1 72 ? -40.094 6.309 31.594 1 93.62 72 PRO B CA 1
ATOM 7584 C C . PRO B 1 72 ? -40.125 6.074 30.094 1 93.62 72 PRO B C 1
ATOM 7586 O O . PRO B 1 72 ? -41 5.352 29.594 1 93.62 72 PRO B O 1
ATOM 7589 N N . MET B 1 73 ? -39.281 6.602 29.406 1 93.75 73 MET B N 1
ATOM 7590 C CA . MET B 1 73 ? -39.281 6.5 27.953 1 93.75 73 MET B CA 1
ATOM 7591 C C . MET B 1 73 ? -39 5.066 27.516 1 93.75 73 MET B C 1
ATOM 7593 O O . MET B 1 73 ? -39.281 4.703 26.359 1 93.75 73 MET B O 1
ATOM 7597 N N . VAL B 1 74 ? -38.469 4.238 28.344 1 94 74 VAL B N 1
ATOM 7598 C CA . VAL B 1 74 ? -38.219 2.828 28.047 1 94 74 VAL B CA 1
ATOM 7599 C C . VAL B 1 74 ? -39.562 2.129 27.812 1 94 74 VAL B C 1
ATOM 7601 O O . VAL B 1 74 ? -39.625 1.135 27.094 1 94 74 VAL B O 1
ATOM 7604 N N . GLY B 1 75 ? -40.625 2.688 28.344 1 94.12 75 GLY B N 1
ATOM 7605 C CA . GLY B 1 75 ? -41.938 2.123 28.203 1 94.12 75 GLY B CA 1
ATOM 7606 C C . GLY B 1 75 ? -42.438 2.07 26.766 1 94.12 75 GLY B C 1
ATOM 7607 O O . GLY B 1 75 ? -43.156 1.158 26.375 1 94.12 75 GLY B O 1
ATOM 7608 N N . TYR B 1 76 ? -42 3.047 25.984 1 93.62 76 TYR B N 1
ATOM 7609 C CA . TYR B 1 76 ? -42.375 3.049 24.578 1 93.62 76 TYR B CA 1
ATOM 7610 C C . TYR B 1 76 ? -41.938 1.76 23.891 1 93.62 76 TYR B C 1
ATOM 7612 O O . TYR B 1 76 ? -42.719 1.144 23.156 1 93.62 76 TYR B O 1
ATOM 7620 N N . ASP B 1 77 ? -40.75 1.384 24.188 1 93.19 77 ASP B N 1
ATOM 7621 C CA . ASP B 1 77 ? -40.156 0.261 23.453 1 93.19 77 ASP B CA 1
ATOM 7622 C C . ASP B 1 77 ? -40.625 -1.072 24.047 1 93.19 77 ASP B C 1
ATOM 7624 O O . ASP B 1 77 ? -40.656 -2.084 23.344 1 93.19 77 ASP B O 1
ATOM 7628 N N . ILE B 1 78 ? -41 -1.088 25.312 1 92.81 78 ILE B N 1
ATOM 7629 C CA . ILE B 1 78 ? -41.625 -2.279 25.875 1 92.81 78 ILE B CA 1
ATOM 7630 C C . ILE B 1 78 ? -42.938 -2.543 25.172 1 92.81 78 ILE B C 1
ATOM 7632 O O . ILE B 1 78 ? -43.219 -3.672 24.766 1 92.81 78 ILE B O 1
ATOM 7636 N N . ILE B 1 79 ? -43.688 -1.548 24.969 1 93.19 79 ILE B N 1
ATOM 7637 C CA . ILE B 1 79 ? -45 -1.652 24.328 1 93.19 79 ILE B CA 1
ATOM 7638 C C . ILE B 1 79 ? -44.812 -2.004 22.859 1 93.19 79 ILE B C 1
ATOM 7640 O O . ILE B 1 79 ? -45.531 -2.855 22.328 1 93.19 79 ILE B O 1
ATOM 7644 N N . LEU B 1 80 ? -43.875 -1.343 22.266 1 91.5 80 LEU B N 1
ATOM 7645 C CA . LEU B 1 80 ? -43.625 -1.615 20.859 1 91.5 80 LEU B CA 1
ATOM 7646 C C . LEU B 1 80 ? -43.25 -3.082 20.656 1 91.5 80 LEU B C 1
ATOM 7648 O O . LEU B 1 80 ? -43.781 -3.725 19.734 1 91.5 80 LEU B O 1
ATOM 7652 N N . ASN B 1 81 ? -42.375 -3.596 21.516 1 90.31 81 ASN B N 1
ATOM 7653 C CA . ASN B 1 81 ? -41.969 -4.984 21.375 1 90.31 81 ASN B CA 1
ATOM 7654 C C . ASN B 1 81 ? -43.125 -5.949 21.641 1 90.31 81 ASN B C 1
ATOM 7656 O O . ASN B 1 81 ? -43.188 -7.023 21.047 1 90.31 81 ASN B O 1
ATOM 7660 N N . ARG B 1 82 ? -44 -5.578 22.422 1 88.44 82 ARG B N 1
ATOM 7661 C CA . ARG B 1 82 ? -45.188 -6.367 22.656 1 88.44 82 ARG B CA 1
ATOM 7662 C C . ARG B 1 82 ? -46.094 -6.344 21.422 1 88.44 82 ARG B C 1
ATOM 7664 O O . ARG B 1 82 ? -46.656 -7.371 21.047 1 88.44 82 ARG B O 1
ATOM 7671 N N . MET B 1 83 ? -46.219 -5.199 20.859 1 86.94 83 MET B N 1
ATOM 7672 C CA . MET B 1 83 ? -47 -5.062 19.656 1 86.94 83 MET B CA 1
ATOM 7673 C C . MET B 1 83 ? -46.438 -5.914 18.516 1 86.94 83 MET B C 1
ATOM 7675 O O . MET B 1 83 ? -47.188 -6.441 17.703 1 86.94 83 MET B O 1
ATOM 7679 N N . LEU B 1 84 ? -45.125 -6 18.516 1 87.19 84 LEU B N 1
ATOM 7680 C CA . LEU B 1 84 ? -44.438 -6.758 17.469 1 87.19 84 LEU B CA 1
ATOM 7681 C C . LEU B 1 84 ? -44.312 -8.227 17.859 1 87.19 84 LEU B C 1
ATOM 7683 O O . LEU B 1 84 ? -43.75 -9.023 17.109 1 87.19 84 LEU B O 1
ATOM 7687 N N . GLU B 1 85 ? -44.688 -8.586 18.984 1 82 85 GLU B N 1
ATOM 7688 C CA . GLU B 1 85 ? -44.656 -9.953 19.5 1 82 85 GLU B CA 1
ATOM 7689 C C . GLU B 1 85 ? -43.219 -10.492 19.531 1 82 85 GLU B C 1
ATOM 7691 O O . GLU B 1 85 ? -42.969 -11.625 19.109 1 82 85 GLU B O 1
ATOM 7696 N N . GLN B 1 86 ? -42.344 -9.602 19.875 1 82.5 86 GLN B N 1
ATOM 7697 C CA . GLN B 1 86 ? -40.938 -10 19.969 1 82.5 86 GLN B CA 1
ATOM 7698 C C . GLN B 1 86 ? -40.5 -10.062 21.422 1 82.5 86 GLN B C 1
ATOM 7700 O O . GLN B 1 86 ? -40.938 -9.258 22.25 1 82.5 86 GLN B O 1
ATOM 7705 N N . LYS B 1 87 ? -39.844 -11.109 21.766 1 79.75 87 LYS B N 1
ATOM 7706 C CA . LYS B 1 87 ? -39.281 -11.219 23.109 1 79.75 87 LYS B CA 1
ATOM 7707 C C . LYS B 1 87 ? -37.781 -10.953 23.094 1 79.75 87 LYS B C 1
ATOM 7709 O O . LYS B 1 87 ? -37 -11.805 22.656 1 79.75 87 LYS B O 1
ATOM 7714 N N . GLN B 1 88 ? -37.406 -9.766 23.391 1 80.38 88 GLN B N 1
ATOM 7715 C CA . GLN B 1 88 ? -36 -9.398 23.469 1 80.38 88 GLN B CA 1
ATOM 7716 C C . GLN B 1 88 ? -35.469 -9.555 24.891 1 80.38 88 GLN B C 1
ATOM 7718 O O . GLN B 1 88 ? -36.219 -9.516 25.859 1 80.38 88 GLN B O 1
ATOM 7723 N N . ASN B 1 89 ? -34.219 -9.797 25.047 1 84.31 89 ASN B N 1
ATOM 7724 C CA . ASN B 1 89 ? -33.562 -9.766 26.359 1 84.31 89 ASN B CA 1
ATOM 7725 C C . ASN B 1 89 ? -33.75 -8.43 27.062 1 84.31 89 ASN B C 1
ATOM 7727 O O . ASN B 1 89 ? -33.594 -7.371 26.438 1 84.31 89 ASN B O 1
ATOM 7731 N N . PRO B 1 90 ? -34.281 -8.438 28.188 1 88.81 90 PRO B N 1
ATOM 7732 C CA . PRO B 1 90 ? -34.594 -7.184 28.891 1 88.81 90 PRO B CA 1
ATOM 7733 C C . PRO B 1 90 ? -33.375 -6.242 28.938 1 88.81 90 PRO B C 1
ATOM 7735 O O . PRO B 1 90 ? -33.562 -5.023 28.875 1 88.81 90 PRO B O 1
ATOM 7738 N N . ARG B 1 91 ? -32.25 -6.773 29.062 1 88.19 91 ARG B N 1
ATOM 7739 C CA . ARG B 1 91 ? -31.062 -5.93 29.094 1 88.19 91 ARG B CA 1
ATOM 7740 C C . ARG B 1 91 ? -30.844 -5.27 27.734 1 88.19 91 ARG B C 1
ATOM 7742 O O . ARG B 1 91 ? -30.531 -4.078 27.672 1 88.19 91 ARG B O 1
ATOM 7749 N N . TYR B 1 92 ? -31.062 -6.043 26.75 1 85.69 92 TYR B N 1
ATOM 7750 C CA . TYR B 1 92 ? -30.922 -5.508 25.406 1 85.69 92 TYR B CA 1
ATOM 7751 C C . TYR B 1 92 ? -31.969 -4.441 25.125 1 85.69 92 TYR B C 1
ATOM 7753 O O . TYR B 1 92 ? -31.672 -3.383 24.578 1 85.69 92 TYR B O 1
ATOM 7761 N N . LEU B 1 93 ? -33.094 -4.742 25.594 1 89.44 93 LEU B N 1
ATOM 7762 C CA . LEU B 1 93 ? -34.188 -3.811 25.391 1 89.44 93 LEU B CA 1
ATOM 7763 C C . LEU B 1 93 ? -33.938 -2.5 26.125 1 89.44 93 LEU B C 1
ATOM 7765 O O . LEU B 1 93 ? -34.188 -1.42 25.578 1 89.44 93 LEU B O 1
ATOM 7769 N N . PHE B 1 94 ? -33.469 -2.617 27.344 1 92 94 PHE B N 1
ATOM 7770 C CA . PHE B 1 94 ? -33.188 -1.434 28.141 1 92 94 PHE B CA 1
ATOM 7771 C C . PHE B 1 94 ? -32.094 -0.59 27.5 1 92 94 PHE B C 1
ATOM 7773 O O . PHE B 1 94 ? -32.25 0.622 27.344 1 92 94 PHE B O 1
ATOM 7780 N N . GLU B 1 95 ? -31.062 -1.144 27.094 1 89.88 95 GLU B N 1
ATOM 7781 C CA . GLU B 1 95 ? -29.906 -0.435 26.547 1 89.88 95 GLU B CA 1
ATOM 7782 C C . GLU B 1 95 ? -30.234 0.202 25.203 1 89.88 95 GLU B C 1
ATOM 7784 O O . GLU B 1 95 ? -29.875 1.35 24.953 1 89.88 95 GLU B O 1
ATOM 7789 N N . THR B 1 96 ? -30.953 -0.545 24.406 1 88.19 96 THR B N 1
ATOM 7790 C CA . THR B 1 96 ? -31.266 -0.019 23.094 1 88.19 96 THR B CA 1
ATOM 7791 C C . THR B 1 96 ? -32.344 1.062 23.188 1 88.19 96 THR B C 1
ATOM 7793 O O . THR B 1 96 ? -32.281 2.057 22.453 1 88.19 96 THR B O 1
ATOM 7796 N N . SER B 1 97 ? -33.25 0.858 24.078 1 92.69 97 SER B N 1
ATOM 7797 C CA . SER B 1 97 ? -34.281 1.865 24.297 1 92.69 97 SER B CA 1
ATOM 7798 C C . SER B 1 97 ? -33.688 3.172 24.797 1 92.69 97 SER B C 1
ATOM 7800 O O . SER B 1 97 ? -34.062 4.254 24.328 1 92.69 97 SER B O 1
ATOM 7802 N N . TRP B 1 98 ? -32.812 3.012 25.766 1 92.75 98 TRP B N 1
ATOM 7803 C CA . TRP B 1 98 ? -32.125 4.188 26.297 1 92.75 98 TRP B CA 1
ATOM 7804 C C . TRP B 1 98 ? -31.391 4.938 25.188 1 92.75 98 TRP B C 1
ATOM 7806 O O . TRP B 1 98 ? -31.5 6.16 25.078 1 92.75 98 TRP B O 1
ATOM 7816 N N . LEU B 1 99 ? -30.797 4.184 24.422 1 88.81 99 LEU B N 1
ATOM 7817 C CA . LEU B 1 99 ? -30.047 4.758 23.297 1 88.81 99 LEU B CA 1
ATOM 7818 C C . LEU B 1 99 ? -30.969 5.488 22.344 1 88.81 99 LEU B C 1
ATOM 7820 O O . LEU B 1 99 ? -30.734 6.648 22 1 88.81 99 LEU B O 1
ATOM 7824 N N . ILE B 1 100 ? -32 4.867 21.906 1 89.12 100 ILE B N 1
ATOM 7825 C CA . ILE B 1 100 ? -32.906 5.406 20.906 1 89.12 100 ILE B CA 1
ATOM 7826 C C . ILE B 1 100 ? -33.562 6.684 21.438 1 89.12 100 ILE B C 1
ATOM 7828 O O . ILE B 1 100 ? -33.594 7.707 20.75 1 89.12 100 ILE B O 1
ATOM 7832 N N . ASN B 1 101 ? -33.906 6.648 22.656 1 91.06 101 ASN B N 1
ATOM 7833 C CA . ASN B 1 101 ? -34.688 7.766 23.219 1 91.06 101 ASN B CA 1
ATOM 7834 C C . ASN B 1 101 ? -33.75 8.953 23.531 1 91.06 101 ASN B C 1
ATOM 7836 O O . ASN B 1 101 ? -34.156 10.109 23.359 1 91.06 101 ASN B O 1
ATOM 7840 N N . THR B 1 102 ? -32.625 8.695 23.984 1 89.5 102 THR B N 1
ATOM 7841 C CA . THR B 1 102 ? -31.703 9.789 24.297 1 89.5 102 THR B CA 1
ATOM 7842 C C . THR B 1 102 ? -31.188 10.438 23.016 1 89.5 102 THR B C 1
ATOM 7844 O O . THR B 1 102 ? -30.984 11.648 22.953 1 89.5 102 THR B O 1
ATOM 7847 N N . ILE B 1 103 ? -31.062 9.664 22 1 84.81 103 ILE B N 1
ATOM 7848 C CA . ILE B 1 103 ? -30.703 10.227 20.703 1 84.81 103 ILE B CA 1
ATOM 7849 C C . ILE B 1 103 ? -31.859 11.07 20.156 1 84.81 103 ILE B C 1
ATOM 7851 O O . ILE B 1 103 ? -31.641 12.156 19.625 1 84.81 103 ILE B O 1
ATOM 7855 N N . ASN B 1 104 ? -33 10.523 20.328 1 84.19 104 ASN B N 1
ATOM 7856 C CA . ASN B 1 104 ? -34.188 11.234 19.875 1 84.19 104 ASN B CA 1
ATOM 7857 C C . ASN B 1 104 ? -34.344 12.57 20.594 1 84.19 104 ASN B C 1
ATOM 7859 O O . ASN B 1 104 ? -34.812 13.547 20 1 84.19 104 ASN B O 1
ATOM 7863 N N . ASN B 1 105 ? -33.938 12.641 21.812 1 84.31 105 ASN B N 1
ATOM 7864 C CA . ASN B 1 105 ? -34.062 13.867 22.578 1 84.31 105 ASN B CA 1
ATOM 7865 C C . ASN B 1 105 ? -33.156 14.969 22.047 1 84.31 105 ASN B C 1
ATOM 7867 O O . ASN B 1 105 ? -33.531 16.141 22.062 1 84.31 105 ASN B O 1
ATOM 7871 N N . ILE B 1 106 ? -32.031 14.578 21.625 1 75.12 106 ILE B N 1
ATOM 7872 C CA . ILE B 1 106 ? -31.062 15.562 21.172 1 75.12 106 ILE B CA 1
ATOM 7873 C C . ILE B 1 106 ? -31.234 15.812 19.672 1 75.12 106 ILE B C 1
ATOM 7875 O O . ILE B 1 106 ? -31.141 16.953 19.219 1 75.12 106 ILE B O 1
ATOM 7879 N N . ALA B 1 107 ? -31.422 14.672 18.906 1 69.81 107 ALA B N 1
ATOM 7880 C CA . ALA B 1 107 ? -31.453 14.789 17.453 1 69.81 107 ALA B CA 1
ATOM 7881 C C . ALA B 1 107 ? -32.688 14.102 16.875 1 69.81 107 ALA B C 1
ATOM 7883 O O . ALA B 1 107 ? -32.562 13.336 15.914 1 69.81 107 ALA B O 1
ATOM 7884 N N . GLY B 1 108 ? -33.812 14.141 17.406 1 64.94 108 GLY B N 1
ATOM 7885 C CA . GLY B 1 108 ? -34.938 13.305 17.031 1 64.94 108 GLY B CA 1
ATOM 7886 C C . GLY B 1 108 ? -35.75 13.883 15.875 1 64.94 108 GLY B C 1
ATOM 7887 O O . GLY B 1 108 ? -36.562 13.18 15.266 1 64.94 108 GLY B O 1
ATOM 7888 N N . PHE B 1 109 ? -35.469 15.031 15.281 1 60.09 109 PHE B N 1
ATOM 7889 C CA . PHE B 1 109 ? -36.25 15.68 14.234 1 60.09 109 PHE B CA 1
ATOM 7890 C C . PHE B 1 109 ? -37.75 15.336 14.375 1 60.09 109 PHE B C 1
ATOM 7892 O O . PHE B 1 109 ? -38.375 14.883 13.422 1 60.09 109 PHE B O 1
ATOM 7899 N N . GLY B 1 110 ? -38.344 15.578 15.516 1 62.94 110 GLY B N 1
ATOM 7900 C CA . GLY B 1 110 ? -39.75 15.289 15.758 1 62.94 110 GLY B CA 1
ATOM 7901 C C . GLY B 1 110 ? -40.031 13.812 15.961 1 62.94 110 GLY B C 1
ATOM 7902 O O . GLY B 1 110 ? -41.156 13.375 15.875 1 62.94 110 GLY B O 1
ATOM 7903 N N . GLY B 1 111 ? -39 12.938 16.141 1 70.56 111 GLY B N 1
ATOM 7904 C CA . GLY B 1 111 ? -39.219 11.516 16.375 1 70.56 111 GLY B CA 1
ATOM 7905 C C . GLY B 1 111 ? -38.812 10.648 15.195 1 70.56 111 GLY B C 1
ATOM 7906 O O . GLY B 1 111 ? -38.781 9.422 15.312 1 70.56 111 GLY B O 1
ATOM 7907 N N . PHE B 1 112 ? -38.438 11.219 14.211 1 72.75 112 PHE B N 1
ATOM 7908 C CA . PHE B 1 112 ? -38.125 10.469 13.008 1 72.75 112 PHE B CA 1
ATOM 7909 C C . PHE B 1 112 ? -36.875 9.617 13.211 1 72.75 112 PHE B C 1
ATOM 7911 O O . PHE B 1 112 ? -36.812 8.484 12.719 1 72.75 112 PHE B O 1
ATOM 7918 N N . VAL B 1 113 ? -36.031 10.125 13.906 1 75.5 113 VAL B N 1
ATOM 7919 C CA . VAL B 1 113 ? -34.781 9.383 14.141 1 75.5 113 VAL B CA 1
ATOM 7920 C C . VAL B 1 113 ? -35.094 8.133 14.961 1 75.5 113 VAL B C 1
ATOM 7922 O O . VAL B 1 113 ? -34.531 7.059 14.711 1 75.5 113 VAL B O 1
ATOM 7925 N N . SER B 1 114 ? -36 8.312 15.867 1 82 114 SER B N 1
ATOM 7926 C CA . SER B 1 114 ? -36.375 7.18 16.719 1 82 114 SER B CA 1
ATOM 7927 C C . SER B 1 114 ? -37.031 6.078 15.906 1 82 114 SER B C 1
ATOM 7929 O O . SER B 1 114 ? -36.781 4.891 16.141 1 82 114 SER B O 1
ATOM 7931 N N . VAL B 1 115 ? -37.781 6.504 14.938 1 81.56 115 VAL B N 1
ATOM 7932 C CA . VAL B 1 115 ? -38.469 5.527 14.094 1 81.56 115 VAL B CA 1
ATOM 7933 C C . VAL B 1 115 ? -37.469 4.738 13.281 1 81.56 115 VAL B C 1
ATOM 7935 O O . VAL B 1 115 ? -37.562 3.514 13.164 1 81.56 115 VAL B O 1
ATOM 7938 N N . GLY B 1 116 ? -36.625 5.496 12.758 1 76.69 116 GLY B N 1
ATOM 7939 C CA . GLY B 1 116 ? -35.594 4.852 11.961 1 76.69 116 GLY B CA 1
ATOM 7940 C C . GLY B 1 116 ? -34.75 3.877 12.766 1 76.69 116 GLY B C 1
ATOM 7941 O O . GLY B 1 116 ? -34.469 2.758 12.32 1 76.69 116 GLY B O 1
ATOM 7942 N N . LEU B 1 117 ? -34.375 4.242 13.914 1 79.19 117 LEU B N 1
ATOM 7943 C CA . LEU B 1 117 ? -33.5 3.404 14.75 1 79.19 117 LEU B CA 1
ATOM 7944 C C . LEU B 1 117 ? -34.25 2.174 15.234 1 79.19 117 LEU B C 1
ATOM 7946 O O . LEU B 1 117 ? -33.719 1.073 15.273 1 79.19 117 LEU B O 1
ATOM 7950 N N . ARG B 1 118 ? -35.531 2.396 15.578 1 85.88 118 ARG B N 1
ATOM 7951 C CA . ARG B 1 118 ? -36.375 1.283 16.016 1 85.88 118 ARG B CA 1
ATOM 7952 C C . ARG B 1 118 ? -36.562 0.273 14.898 1 85.88 118 ARG B C 1
ATOM 7954 O O . ARG B 1 118 ? -36.562 -0.937 15.133 1 85.88 118 ARG B O 1
ATOM 7961 N N . SER B 1 119 ? -36.688 0.821 13.773 1 79.75 119 SER B N 1
ATOM 7962 C CA . SER B 1 119 ? -36.875 -0.063 12.625 1 79.75 119 SER B CA 1
ATOM 7963 C C . SER B 1 119 ? -35.625 -0.921 12.391 1 79.75 119 SER B C 1
ATOM 7965 O O . SER B 1 119 ? -35.75 -2.104 12.055 1 79.75 119 SER B O 1
ATOM 7967 N N . GLU B 1 120 ? -34.531 -0.337 12.641 1 72.25 120 GLU B N 1
ATOM 7968 C CA . GLU B 1 120 ? -33.281 -1.034 12.383 1 72.25 120 GLU B CA 1
ATOM 7969 C C . GLU B 1 120 ? -32.969 -2.039 13.484 1 72.25 120 GLU B C 1
ATOM 7971 O O . GLU B 1 120 ? -32.5 -3.145 13.211 1 72.25 120 GLU B O 1
ATOM 7976 N N . LEU B 1 121 ? -33.25 -1.718 14.625 1 76.62 121 LEU B N 1
ATOM 7977 C CA . LEU B 1 121 ? -32.812 -2.527 15.758 1 76.62 121 LEU B CA 1
ATOM 7978 C C . LEU B 1 121 ? -33.844 -3.605 16.078 1 76.62 121 LEU B C 1
ATOM 7980 O O . LEU B 1 121 ? -33.469 -4.715 16.484 1 76.62 121 LEU B O 1
ATOM 7984 N N . TYR B 1 122 ? -35.094 -3.236 15.789 1 77.81 122 TYR B N 1
ATOM 7985 C CA . TYR B 1 122 ? -36.125 -4.172 16.188 1 77.81 122 TYR B CA 1
ATOM 7986 C C . TYR B 1 122 ? -36.781 -4.809 14.977 1 77.81 122 TYR B C 1
ATOM 7988 O O . TYR B 1 122 ? -37.562 -5.758 15.109 1 77.81 122 TYR B O 1
ATOM 7996 N N . GLY B 1 123 ? -36.5 -4.402 13.758 1 70.25 123 GLY B N 1
ATOM 7997 C CA . GLY B 1 123 ? -37.25 -4.824 12.562 1 70.25 123 GLY B CA 1
ATOM 7998 C C . GLY B 1 123 ? -36.625 -6.027 11.883 1 70.25 123 GLY B C 1
ATOM 7999 O O . GLY B 1 123 ? -37.125 -6.504 10.867 1 70.25 123 GLY B O 1
ATOM 8000 N N . GLN B 1 124 ? -35.469 -6.566 12.18 1 61.47 124 GLN B N 1
ATOM 8001 C CA . GLN B 1 124 ? -34.75 -7.531 11.367 1 61.47 124 GLN B CA 1
ATOM 8002 C C . GLN B 1 124 ? -35.531 -8.812 11.18 1 61.47 124 GLN B C 1
ATOM 8004 O O . GLN B 1 124 ? -35.469 -9.453 10.125 1 61.47 124 GLN B O 1
ATOM 8009 N N . LYS B 1 125 ? -36.469 -9.281 12.133 1 57.66 125 LYS B N 1
ATOM 8010 C CA . LYS B 1 125 ? -37.031 -10.633 12.062 1 57.66 125 LYS B CA 1
ATOM 8011 C C . LYS B 1 125 ? -38.469 -10.602 11.594 1 57.66 125 LYS B C 1
ATOM 8013 O O . LYS B 1 125 ? -39.125 -11.648 11.484 1 57.66 125 LYS B O 1
ATOM 8018 N N . LYS B 1 126 ? -38.969 -9.312 11.281 1 61.94 126 LYS B N 1
ATOM 8019 C CA . LYS B 1 126 ? -40.406 -9.289 10.992 1 61.94 126 LYS B CA 1
ATOM 8020 C C . LYS B 1 126 ? -40.688 -8.586 9.672 1 61.94 126 LYS B C 1
ATOM 8022 O O . LYS B 1 126 ? -39.812 -7.934 9.102 1 61.94 126 LYS B O 1
ATOM 8027 N N . GLU B 1 127 ? -41.812 -8.867 9.188 1 64.38 127 GLU B N 1
ATOM 8028 C CA . GLU B 1 127 ? -42.281 -8.234 7.953 1 64.38 127 GLU B CA 1
ATOM 8029 C C . GLU B 1 127 ? -42.25 -6.715 8.062 1 64.38 127 GLU B C 1
ATOM 8031 O O . GLU B 1 127 ? -42.656 -6.145 9.062 1 64.38 127 GLU B O 1
ATOM 8036 N N . SER B 1 128 ? -41.594 -6.004 7.195 1 68.94 128 SER B N 1
ATOM 8037 C CA . SER B 1 128 ? -41.344 -4.566 7.18 1 68.94 128 SER B CA 1
ATOM 8038 C C . SER B 1 128 ? -42.625 -3.777 7.375 1 68.94 128 SER B C 1
ATOM 8040 O O . SER B 1 128 ? -42.625 -2.758 8.07 1 68.94 128 SER B O 1
ATOM 8042 N N . ARG B 1 129 ? -43.719 -4.309 6.949 1 72 129 ARG B N 1
ATOM 8043 C CA . ARG B 1 129 ? -45 -3.58 7.035 1 72 129 ARG B CA 1
ATOM 8044 C C . ARG B 1 129 ? -45.5 -3.525 8.477 1 72 129 ARG B C 1
ATOM 8046 O O . ARG B 1 129 ? -45.969 -2.484 8.93 1 72 129 ARG B O 1
ATOM 8053 N N . ASN B 1 130 ? -45.406 -4.594 9.094 1 77.38 130 ASN B N 1
ATOM 8054 C CA . ASN B 1 130 ? -45.875 -4.664 10.477 1 77.38 130 ASN B CA 1
ATOM 8055 C C . ASN B 1 130 ? -45 -3.803 11.391 1 77.38 130 ASN B C 1
ATOM 8057 O O . ASN B 1 130 ? -45.5 -3.162 12.312 1 77.38 130 ASN B O 1
ATOM 8061 N N . VAL B 1 131 ? -43.844 -3.732 11.07 1 82.44 131 VAL B N 1
ATOM 8062 C CA . VAL B 1 131 ? -42.906 -2.951 11.875 1 82.44 131 VAL B CA 1
ATOM 8063 C C . VAL B 1 131 ? -43.219 -1.461 11.695 1 82.44 131 VAL B C 1
ATOM 8065 O O . VAL B 1 131 ? -43.312 -0.719 12.68 1 82.44 131 VAL B O 1
ATOM 8068 N N . ILE B 1 132 ? -43.531 -1.131 10.492 1 82.06 132 ILE B N 1
ATOM 8069 C CA . ILE B 1 132 ? -43.781 0.277 10.203 1 82.06 132 ILE B CA 1
ATOM 8070 C C . ILE B 1 132 ? -45.094 0.701 10.828 1 82.06 132 ILE B C 1
ATOM 8072 O O . ILE B 1 132 ? -45.219 1.82 11.328 1 82.06 132 ILE B O 1
ATOM 8076 N N . GLN B 1 133 ? -46.031 -0.171 10.773 1 82.5 133 GLN B N 1
ATOM 8077 C CA . GLN B 1 133 ? -47.344 0.129 11.367 1 82.5 133 GLN B CA 1
ATOM 8078 C C . GLN B 1 133 ? -47.219 0.319 12.875 1 82.5 133 GLN B C 1
ATOM 8080 O O . GLN B 1 133 ? -47.781 1.273 13.43 1 82.5 133 GLN B O 1
ATOM 8085 N N . ALA B 1 134 ? -46.562 -0.542 13.461 1 85.12 134 ALA B N 1
ATOM 8086 C CA . ALA B 1 134 ? -46.344 -0.446 14.906 1 85.12 134 ALA B CA 1
ATOM 8087 C C . ALA B 1 134 ? -45.562 0.805 15.266 1 85.12 134 ALA B C 1
ATOM 8089 O O . ALA B 1 134 ? -45.906 1.496 16.234 1 85.12 134 ALA B O 1
ATOM 8090 N N . LEU B 1 135 ? -44.656 1.104 14.484 1 87.75 135 LEU B N 1
ATOM 8091 C CA . LEU B 1 135 ? -43.812 2.271 14.719 1 87.75 135 LEU B CA 1
ATOM 8092 C C . LEU B 1 135 ? -44.594 3.561 14.539 1 87.75 135 LEU B C 1
ATOM 8094 O O . LEU B 1 135 ? -44.438 4.512 15.305 1 87.75 135 LEU B O 1
ATOM 8098 N N . SER B 1 136 ? -45.438 3.562 13.562 1 85.31 136 SER B N 1
ATOM 8099 C CA . SER B 1 136 ? -46.25 4.746 13.312 1 85.31 136 SER B CA 1
ATOM 8100 C C . SER B 1 136 ? -47.219 5.012 14.477 1 85.31 136 SER B C 1
ATOM 8102 O O . SER B 1 136 ? -47.438 6.164 14.859 1 85.31 136 SER B O 1
ATOM 8104 N N . LYS B 1 137 ? -47.688 4.039 15.031 1 84.38 137 LYS B N 1
ATOM 8105 C CA . LYS B 1 137 ? -48.594 4.176 16.156 1 84.38 137 LYS B CA 1
ATOM 8106 C C . LYS B 1 137 ? -47.875 4.711 17.391 1 84.38 137 LYS B C 1
ATOM 8108 O O . LYS B 1 137 ? -48.406 5.602 18.078 1 84.38 137 LYS B O 1
ATOM 8113 N N . VAL B 1 138 ? -46.812 4.176 17.656 1 87.25 138 VAL B N 1
ATOM 8114 C CA . VAL B 1 138 ? -46.031 4.645 18.797 1 87.25 138 VAL B CA 1
ATOM 8115 C C . VAL B 1 138 ? -45.594 6.086 18.578 1 87.25 138 VAL B C 1
ATOM 8117 O O . VAL B 1 138 ? -45.625 6.91 19.484 1 87.25 138 VAL B O 1
ATOM 8120 N N . PHE B 1 139 ? -45.25 6.426 17.344 1 87.12 139 PHE B N 1
ATOM 8121 C CA . PHE B 1 139 ? -44.781 7.75 16.953 1 87.12 139 PHE B CA 1
ATOM 8122 C C . PHE B 1 139 ? -45.844 8.805 17.234 1 87.12 139 PHE B C 1
ATOM 8124 O O . PHE B 1 139 ? -45.562 9.875 17.75 1 87.12 139 PHE B O 1
ATOM 8131 N N . LEU B 1 140 ? -47 8.508 17 1 85.56 140 LEU B N 1
ATOM 8132 C CA . LEU B 1 140 ? -48.125 9.453 17.141 1 85.56 140 LEU B CA 1
ATOM 8133 C C . LEU B 1 140 ? -48.375 9.766 18.609 1 85.56 140 LEU B C 1
ATOM 8135 O O . LEU B 1 140 ? -48.875 10.859 18.938 1 85.56 140 LEU B O 1
ATOM 8139 N N . PHE B 1 141 ? -48 8.945 19.453 1 88.19 141 PHE B N 1
ATOM 8140 C CA . PHE B 1 141 ? -48.344 9.125 20.859 1 88.19 141 PHE B CA 1
ATOM 8141 C C . PHE B 1 141 ? -47.188 9.734 21.625 1 88.19 141 PHE B C 1
ATOM 8143 O O . PHE B 1 141 ? -47.312 10.047 22.812 1 88.19 141 PHE B O 1
ATOM 8150 N N . LEU B 1 142 ? -46.031 9.93 20.969 1 87.56 142 LEU B N 1
ATOM 8151 C CA . LEU B 1 142 ? -44.844 10.477 21.625 1 87.56 142 LEU B CA 1
ATOM 8152 C C . LEU B 1 142 ? -45.125 11.859 22.203 1 87.56 142 LEU B C 1
ATOM 8154 O O . LEU B 1 142 ? -44.625 12.195 23.281 1 87.56 142 LEU B O 1
ATOM 8158 N N . MET B 1 143 ? -46.031 12.609 21.531 1 88.81 143 MET B N 1
ATOM 8159 C CA . MET B 1 143 ? -46.25 13.992 21.938 1 88.81 143 MET B CA 1
ATOM 8160 C C . MET B 1 143 ? -47.594 14.125 22.672 1 88.81 143 MET B C 1
ATOM 8162 O O . MET B 1 143 ? -48.062 15.234 22.938 1 88.81 143 MET B O 1
ATOM 8166 N N . ALA B 1 144 ? -48.125 13.023 23.047 1 91.56 144 ALA B N 1
ATOM 8167 C CA . ALA B 1 144 ? -49.438 13.031 23.719 1 91.56 144 ALA B CA 1
ATOM 8168 C C . ALA B 1 144 ? -49.312 13.641 25.109 1 91.56 144 ALA B C 1
ATOM 8170 O O . ALA B 1 144 ? -50.219 14.391 25.531 1 91.56 144 ALA B O 1
ATOM 8171 N N . GLY B 1 145 ? -48.25 13.312 25.766 1 92.44 145 GLY B N 1
ATOM 8172 C CA . GLY B 1 145 ? -48.062 13.883 27.094 1 92.44 145 GLY B CA 1
ATOM 8173 C C . GLY B 1 145 ? -47.906 15.391 27.062 1 92.44 145 GLY B C 1
ATOM 8174 O O . GLY B 1 145 ? -48.438 16.094 27.906 1 92.44 145 GLY B O 1
ATOM 8175 N N . LEU B 1 146 ? -47.156 15.891 26.125 1 92.69 146 LEU B N 1
ATOM 8176 C CA . LEU B 1 146 ? -47 17.328 25.969 1 92.69 146 LEU B CA 1
ATOM 8177 C C . LEU B 1 146 ? -48.312 18 25.641 1 92.69 146 LEU B C 1
ATOM 8179 O O . LEU B 1 146 ? -48.594 19.109 26.109 1 92.69 146 LEU B O 1
ATOM 8183 N N . SER B 1 147 ? -49.125 17.312 24.906 1 94.56 147 SER B N 1
ATOM 8184 C CA . SER B 1 147 ? -50.438 17.828 24.562 1 94.56 147 SER B CA 1
ATOM 8185 C C . SER B 1 147 ? -51.312 18.016 25.797 1 94.56 147 SER B C 1
ATOM 8187 O O . SER B 1 147 ? -52 19.031 25.953 1 94.56 147 SER B O 1
ATOM 8189 N N . ILE B 1 148 ? -51.25 17.094 26.688 1 94.38 148 ILE B N 1
ATOM 8190 C CA . ILE B 1 148 ? -52.031 17.172 27.922 1 94.38 148 ILE B CA 1
ATOM 8191 C C . ILE B 1 148 ? -51.531 18.344 28.766 1 94.38 148 ILE B C 1
ATOM 8193 O O . ILE B 1 148 ? -52.312 19.125 29.281 1 94.38 148 ILE B O 1
ATOM 8197 N N . TYR B 1 149 ? -50.25 18.484 28.844 1 95.12 149 TYR B N 1
ATOM 8198 C CA . TYR B 1 149 ? -49.688 19.578 29.625 1 95.12 149 TYR B CA 1
ATOM 8199 C C . TYR B 1 149 ? -49.969 20.922 28.953 1 95.12 149 TYR B C 1
ATOM 8201 O O . TYR B 1 149 ? -50.156 21.938 29.625 1 95.12 149 TYR B O 1
ATOM 8209 N N . SER B 1 150 ? -50.062 20.906 27.672 1 95.06 150 SER B N 1
ATOM 8210 C CA . SER B 1 150 ? -50.406 22.125 26.938 1 95.06 150 SER B CA 1
ATOM 8211 C C . SER B 1 150 ? -51.844 22.547 27.219 1 95.06 150 SER B C 1
ATOM 8213 O O . SER B 1 150 ? -52.125 23.734 27.422 1 95.06 150 SER B O 1
ATOM 8215 N N . LEU B 1 151 ? -52.719 21.609 27.297 1 93.62 151 LEU B N 1
ATOM 8216 C CA . LEU B 1 151 ? -54.125 21.891 27.609 1 93.62 151 LEU B CA 1
ATOM 8217 C C . LEU B 1 151 ? -54.25 22.422 29.031 1 93.62 151 LEU B C 1
ATOM 8219 O O . LEU B 1 151 ? -54.969 23.391 29.281 1 93.62 151 LEU B O 1
ATOM 8223 N N . LEU B 1 152 ? -53.562 21.797 29.938 1 93.12 152 LEU B N 1
ATOM 8224 C CA . LEU B 1 152 ? -53.562 22.234 31.328 1 93.12 152 LEU B CA 1
ATOM 8225 C C . LEU B 1 152 ? -53 23.641 31.469 1 93.12 152 LEU B C 1
ATOM 8227 O O . LEU B 1 152 ? -53.531 24.469 32.219 1 93.12 152 LEU B O 1
ATOM 8231 N N . SER B 1 153 ? -51.938 23.875 30.734 1 93.75 153 SER B N 1
ATOM 8232 C CA . SER B 1 153 ? -51.312 25.188 30.766 1 93.75 153 SER B CA 1
ATOM 8233 C C . SER B 1 153 ? -52.188 26.266 30.141 1 93.75 153 SER B C 1
ATOM 8235 O O . SER B 1 153 ? -52.188 27.406 30.578 1 93.75 153 SER B O 1
ATOM 8237 N N . PHE B 1 154 ? -52.938 25.844 29.141 1 92.44 154 PHE B N 1
ATOM 8238 C CA . PHE B 1 154 ? -53.875 26.766 28.531 1 92.44 154 PHE B CA 1
ATOM 8239 C C . PHE B 1 154 ? -54.938 27.188 29.531 1 92.44 154 PHE B C 1
ATOM 8241 O O . PHE B 1 154 ? -55.25 28.375 29.656 1 92.44 154 PHE B O 1
ATOM 8248 N N . LEU B 1 155 ? -55.406 26.234 30.328 1 90.75 155 LEU B N 1
ATOM 8249 C CA . LEU B 1 155 ? -56.438 26.531 31.344 1 90.75 155 LEU B CA 1
ATOM 8250 C C . LEU B 1 155 ? -55.844 27.422 32.438 1 90.75 155 LEU B C 1
ATOM 8252 O O . LEU B 1 155 ? -56.531 28.328 32.938 1 90.75 155 LEU B O 1
ATOM 8256 N N . LEU B 1 156 ? -54.594 27.203 32.688 1 89.69 156 LEU B N 1
ATOM 8257 C CA . LEU B 1 156 ? -53.938 28 33.719 1 89.69 156 LEU B CA 1
ATOM 8258 C C . LEU B 1 156 ? -53.75 29.438 33.25 1 89.69 156 LEU B C 1
ATOM 8260 O O . LEU B 1 156 ? -53.969 30.391 34 1 89.69 156 LEU B O 1
ATOM 8264 N N . VAL B 1 157 ? -53.438 29.641 32.031 1 87.94 157 VAL B N 1
ATOM 8265 C CA . VAL B 1 157 ? -53.156 30.969 31.484 1 87.94 157 VAL B CA 1
ATOM 8266 C C . VAL B 1 157 ? -54.469 31.75 31.344 1 87.94 157 VAL B C 1
ATOM 8268 O O . VAL B 1 157 ? -54.5 32.969 31.562 1 87.94 157 VAL B O 1
ATOM 8271 N N . VAL B 1 158 ? -55.594 31.016 31.094 1 85 158 VAL B N 1
ATOM 8272 C CA . VAL B 1 158 ? -56.875 31.656 30.844 1 85 158 VAL B CA 1
ATOM 8273 C C . VAL B 1 158 ? -57.562 31.984 32.188 1 85 158 VAL B C 1
ATOM 8275 O O . VAL B 1 158 ? -58.156 33.031 32.344 1 85 158 VAL B O 1
ATOM 8278 N N . PHE B 1 159 ? -57.312 31.188 33.25 1 84.88 159 PHE B N 1
ATOM 8279 C CA . PHE B 1 159 ? -58.094 31.312 34.469 1 84.88 159 PHE B CA 1
ATOM 8280 C C . PHE B 1 159 ? -57.281 31.953 35.594 1 84.88 159 PHE B C 1
ATOM 8282 O O . PHE B 1 159 ? -57.844 32.344 36.625 1 84.88 159 PHE B O 1
ATOM 8289 N N . THR B 1 160 ? -56 32.031 35.438 1 82.38 160 THR B N 1
ATOM 8290 C CA . THR B 1 160 ? -55.188 32.594 36.5 1 82.38 160 THR B CA 1
ATOM 8291 C C . THR B 1 160 ? -54.469 33.844 36 1 82.38 160 THR B C 1
ATOM 8293 O O . THR B 1 160 ? -54.219 34 34.812 1 82.38 160 THR B O 1
ATOM 8296 N N . PRO B 1 161 ? -54.312 34.844 36.906 1 79.75 161 PRO B N 1
ATOM 8297 C CA . PRO B 1 161 ? -53.562 36.031 36.5 1 79.75 161 PRO B CA 1
ATOM 8298 C C . PRO B 1 161 ? -52.094 35.719 36.219 1 79.75 161 PRO B C 1
ATOM 8300 O O . PRO B 1 161 ? -51.375 35.25 37.125 1 79.75 161 PRO B O 1
ATOM 8303 N N . VAL B 1 162 ? -51.719 35.688 35 1 80.12 162 VAL B N 1
ATOM 8304 C CA . VAL B 1 162 ? -50.344 35.438 34.594 1 80.12 162 VAL B CA 1
ATOM 8305 C C . VAL B 1 162 ? -49.75 36.656 33.906 1 80.12 162 VAL B C 1
ATOM 8307 O O . VAL B 1 162 ? -50.469 37.562 33.531 1 80.12 162 VAL B O 1
ATOM 8310 N N . ALA B 1 163 ? -48.5 36.781 33.812 1 80.25 163 ALA B N 1
ATOM 8311 C CA . ALA B 1 163 ? -47.812 37.875 33.188 1 80.25 163 ALA B CA 1
ATOM 8312 C C . ALA B 1 163 ? -48.25 38.062 31.719 1 80.25 163 ALA B C 1
ATOM 8314 O O . ALA B 1 163 ? -48.562 37.094 31.047 1 80.25 163 ALA B O 1
ATOM 8315 N N . PRO B 1 164 ? -48.469 39.312 31.297 1 75.62 164 PRO B N 1
ATOM 8316 C CA . PRO B 1 164 ? -48.906 39.594 29.938 1 75.62 164 PRO B CA 1
ATOM 8317 C C . PRO B 1 164 ? -48.094 38.906 28.859 1 75.62 164 PRO B C 1
ATOM 8319 O O . PRO B 1 164 ? -48.625 38.5 27.828 1 75.62 164 PRO B O 1
ATOM 8322 N N . PHE B 1 165 ? -46.906 38.719 29.188 1 76.94 165 PHE B N 1
ATOM 8323 C CA . PHE B 1 165 ? -46 38.094 28.234 1 76.94 165 PHE B CA 1
ATOM 8324 C C . PHE B 1 165 ? -46.469 36.656 27.953 1 76.94 165 PHE B C 1
ATOM 8326 O O . PHE B 1 165 ? -46.406 36.188 26.812 1 76.94 165 PHE B O 1
ATOM 8333 N N . LEU B 1 166 ? -47 36 28.906 1 80.25 166 LEU B N 1
ATOM 8334 C CA . LEU B 1 166 ? -47.438 34.625 28.781 1 80.25 166 LEU B CA 1
ATOM 8335 C C . LEU B 1 166 ? -48.781 34.5 28.094 1 80.25 166 LEU B C 1
ATOM 8337 O O . LEU B 1 166 ? -49.062 33.5 27.422 1 80.25 166 LEU B O 1
ATOM 8341 N N . LYS B 1 167 ? -49.562 35.531 28.203 1 80.06 167 LYS B N 1
ATOM 8342 C CA . LYS B 1 167 ? -50.906 35.5 27.656 1 80.06 167 LYS B CA 1
ATOM 8343 C C . LYS B 1 167 ? -50.875 35.469 26.125 1 80.06 167 LYS B C 1
ATOM 8345 O O . LYS B 1 167 ? -51.781 34.938 25.5 1 80.06 167 LYS B O 1
ATOM 8350 N N . GLN B 1 168 ? -49.781 35.969 25.625 1 77.56 168 GLN B N 1
ATOM 8351 C CA . GLN B 1 168 ? -49.688 36.062 24.172 1 77.56 168 GLN B CA 1
ATOM 8352 C C . GLN B 1 168 ? -49.469 34.688 23.562 1 77.56 168 GLN B C 1
ATOM 8354 O O . GLN B 1 168 ? -49.75 34.469 22.375 1 77.56 168 GLN B O 1
ATOM 8359 N N . TYR B 1 169 ? -49.156 33.719 24.297 1 80.44 169 TYR B N 1
ATOM 8360 C CA . TYR B 1 169 ? -48.781 32.406 23.734 1 80.44 169 TYR B CA 1
ATOM 8361 C C . TYR B 1 169 ? -49.938 31.422 23.891 1 80.44 169 TYR B C 1
ATOM 8363 O O . TYR B 1 169 ? -49.719 30.203 23.781 1 80.44 169 TYR B O 1
ATOM 8371 N N . TRP B 1 170 ? -51.094 31.828 24.109 1 82.56 170 TRP B N 1
ATOM 8372 C CA . TRP B 1 170 ? -52.25 30.969 24.312 1 82.56 170 TRP B CA 1
ATOM 8373 C C . TRP B 1 170 ? -52.562 30.156 23.062 1 82.56 170 TRP B C 1
ATOM 8375 O O . TRP B 1 170 ? -53.031 29.016 23.156 1 82.56 170 TRP B O 1
ATOM 8385 N N . ILE B 1 171 ? -52.219 30.656 21.922 1 82.31 171 ILE B N 1
ATOM 8386 C CA . ILE B 1 171 ? -52.5 29.969 20.656 1 82.31 171 ILE B CA 1
ATOM 8387 C C . ILE B 1 171 ? -51.656 28.719 20.562 1 82.31 171 ILE B C 1
ATOM 8389 O O . ILE B 1 171 ? -52.125 27.672 20.094 1 82.31 171 ILE B O 1
ATOM 8393 N N . TRP B 1 172 ? -50.438 28.828 20.984 1 86.31 172 TRP B N 1
ATOM 8394 C CA . TRP B 1 172 ? -49.531 27.672 20.938 1 86.31 172 TRP B CA 1
ATOM 8395 C C . TRP B 1 172 ? -49.938 26.609 21.938 1 86.31 172 TRP B C 1
ATOM 8397 O O . TRP B 1 172 ? -49.812 25.406 21.672 1 86.31 172 TRP B O 1
ATOM 8407 N N . LEU B 1 173 ? -50.5 27.047 23.031 1 90.81 173 LEU B N 1
ATOM 8408 C CA . LEU B 1 173 ? -50.938 26.109 24.062 1 90.81 173 LEU B CA 1
ATOM 8409 C C . LEU B 1 173 ? -52.188 25.359 23.625 1 90.81 173 LEU B C 1
ATOM 8411 O O . LEU B 1 173 ? -52.312 24.156 23.844 1 90.81 173 LEU B O 1
ATOM 8415 N N . ILE B 1 174 ? -53.031 26.047 22.922 1 89.44 174 ILE B N 1
ATOM 8416 C CA . ILE B 1 174 ? -54.25 25.391 22.453 1 89.44 174 ILE B CA 1
ATOM 8417 C C . ILE B 1 174 ? -53.906 24.5 21.25 1 89.44 174 ILE B C 1
ATOM 8419 O O . ILE B 1 174 ? -54.438 23.391 21.125 1 89.44 174 ILE B O 1
ATOM 8423 N N . GLY B 1 175 ? -53.125 25.016 20.359 1 87.69 175 GLY B N 1
ATOM 8424 C CA . GLY B 1 175 ? -52.688 24.188 19.25 1 87.69 175 GLY B CA 1
ATOM 8425 C C . GLY B 1 175 ? -52 22.906 19.688 1 87.69 175 GLY B C 1
ATOM 8426 O O . GLY B 1 175 ? -52.281 21.828 19.156 1 87.69 175 GLY B O 1
ATOM 8427 N N . GLY B 1 176 ? -51.062 23.031 20.656 1 90.25 176 GLY B N 1
ATOM 8428 C CA . GLY B 1 176 ? -50.438 21.859 21.219 1 90.25 176 GLY B CA 1
ATOM 8429 C C . GLY B 1 176 ? -51.375 20.969 22 1 90.25 176 GLY B C 1
ATOM 8430 O O . GLY B 1 176 ? -51.219 19.75 22 1 90.25 176 GLY B O 1
ATOM 8431 N N . GLY B 1 177 ? -52.344 21.578 22.625 1 92.06 177 GLY B N 1
ATOM 8432 C CA . GLY B 1 177 ? -53.312 20.844 23.422 1 92.06 177 GLY B CA 1
ATOM 8433 C C . GLY B 1 177 ? -54.281 20.031 22.578 1 92.06 177 GLY B C 1
ATOM 8434 O O . GLY B 1 177 ? -54.75 18.969 23.016 1 92.06 177 GLY B O 1
ATOM 8435 N N . LEU B 1 178 ? -54.5 20.406 21.406 1 90.38 178 LEU B N 1
ATOM 8436 C CA . LEU B 1 178 ? -55.438 19.734 20.547 1 90.38 178 LEU B CA 1
ATOM 8437 C C . LEU B 1 178 ? -54.781 18.578 19.797 1 90.38 178 LEU B C 1
ATOM 8439 O O . LEU B 1 178 ? -55.469 17.781 19.141 1 90.38 178 LEU B O 1
ATOM 8443 N N . TYR B 1 179 ? -53.531 18.438 19.984 1 90.31 179 TYR B N 1
ATOM 8444 C CA . TYR B 1 179 ? -52.812 17.375 19.281 1 90.31 179 TYR B CA 1
ATOM 8445 C C . TYR B 1 179 ? -53.312 16 19.703 1 90.31 179 TYR B C 1
ATOM 8447 O O . TYR B 1 179 ? -53.688 15.188 18.859 1 90.31 179 TYR B O 1
ATOM 8455 N N . PHE B 1 180 ? -53.438 15.75 21 1 89.19 180 PHE B N 1
ATOM 8456 C CA . PHE B 1 180 ? -53.781 14.422 21.5 1 89.19 180 PHE B CA 1
ATOM 8457 C C . PHE B 1 180 ? -55.219 14.086 21.141 1 89.19 180 PHE B C 1
ATOM 8459 O O . PHE B 1 180 ? -55.531 12.984 20.672 1 89.19 180 PHE B O 1
ATOM 8466 N N . PRO B 1 181 ? -56.125 14.977 21.344 1 88.12 181 PRO B N 1
ATOM 8467 C CA . PRO B 1 181 ? -57.531 14.68 20.969 1 88.12 181 PRO B CA 1
ATOM 8468 C C . PRO B 1 181 ? -57.656 14.336 19.484 1 88.12 181 PRO B C 1
ATOM 8470 O O . PRO B 1 181 ? -58.438 13.445 19.125 1 88.12 181 PRO B O 1
ATOM 8473 N N . VAL B 1 182 ? -56.906 14.938 18.719 1 86.56 182 VAL B N 1
ATOM 8474 C CA . VAL B 1 182 ? -56.969 14.656 17.281 1 86.56 182 VAL B CA 1
ATOM 8475 C C . VAL B 1 182 ? -56.375 13.273 17 1 86.56 182 VAL B C 1
ATOM 8477 O O . VAL B 1 182 ? -56.969 12.492 16.25 1 86.56 182 VAL B O 1
ATOM 8480 N N . VAL B 1 183 ? -55.281 13 17.625 1 87.06 183 VAL B N 1
ATOM 8481 C CA . VAL B 1 183 ? -54.625 11.711 17.438 1 87.06 183 VAL B CA 1
ATOM 8482 C C . VAL B 1 183 ? -55.5 10.594 17.984 1 87.06 183 VAL B C 1
ATOM 8484 O O . VAL B 1 183 ? -55.625 9.531 17.375 1 87.06 183 VAL B O 1
ATOM 8487 N N . PHE B 1 184 ? -56.094 10.859 19.172 1 85.75 184 PHE B N 1
ATOM 8488 C CA . PHE B 1 184 ? -56.969 9.867 19.797 1 85.75 184 PHE B CA 1
ATOM 8489 C C . PHE B 1 184 ? -58.156 9.547 18.922 1 85.75 184 PHE B C 1
ATOM 8491 O O . PHE B 1 184 ? -58.5 8.383 18.734 1 85.75 184 PHE B O 1
ATOM 8498 N N . LEU B 1 185 ? -58.719 10.523 18.266 1 82.38 185 LEU B N 1
ATOM 8499 C CA . LEU B 1 185 ? -59.875 10.336 17.391 1 82.38 185 LEU B CA 1
ATOM 8500 C C . LEU B 1 185 ? -59.5 9.57 16.141 1 82.38 185 LEU B C 1
ATOM 8502 O O . LEU B 1 185 ? -60.219 8.672 15.711 1 82.38 185 LEU B O 1
ATOM 8506 N N . PHE B 1 186 ? -58.344 9.867 15.641 1 78.69 186 PHE B N 1
ATOM 8507 C CA . PHE B 1 186 ? -57.906 9.234 14.398 1 78.69 186 PHE B CA 1
ATOM 8508 C C . PHE B 1 186 ? -57.531 7.781 14.633 1 78.69 186 PHE B C 1
ATOM 8510 O O . PHE B 1 186 ? -57.781 6.922 13.781 1 78.69 186 PHE B O 1
ATOM 8517 N N . THR B 1 187 ? -56.906 7.547 15.711 1 79.25 187 THR B N 1
ATOM 8518 C CA . THR B 1 187 ? -56.438 6.199 15.969 1 79.25 187 THR B CA 1
ATOM 8519 C C . THR B 1 187 ? -57.562 5.285 16.422 1 79.25 187 THR B C 1
ATOM 8521 O O . THR B 1 187 ? -57.5 4.066 16.234 1 79.25 187 THR B O 1
ATOM 8524 N N . THR B 1 188 ? -58.594 5.777 17.062 1 76.44 188 THR B N 1
ATOM 8525 C CA . THR B 1 188 ? -59.719 4.98 17.547 1 76.44 188 THR B CA 1
ATOM 8526 C C . THR B 1 188 ? -60.719 4.715 16.438 1 76.44 188 THR B C 1
ATOM 8528 O O . THR B 1 188 ? -61.281 3.623 16.344 1 76.44 188 THR B O 1
ATOM 8531 N N . PHE B 1 189 ? -60.875 5.633 15.578 1 71.81 189 PHE B N 1
ATOM 8532 C CA . PHE B 1 189 ? -61.938 5.484 14.594 1 71.81 189 PHE B CA 1
ATOM 8533 C C . PHE B 1 189 ? -61.438 4.711 13.375 1 71.81 189 PHE B C 1
ATOM 8535 O O . PHE B 1 189 ? -62.219 4.047 12.695 1 71.81 189 PHE B O 1
ATOM 8542 N N . LYS B 1 190 ? -60.094 4.82 13.141 1 67.38 190 LYS B N 1
ATOM 8543 C CA . LYS B 1 190 ? -59.625 4.078 11.977 1 67.38 190 LYS B CA 1
ATOM 8544 C C . LYS B 1 190 ? -59.219 2.66 12.359 1 67.38 190 LYS B C 1
ATOM 8546 O O . LYS B 1 190 ? -58.438 2.463 13.281 1 67.38 190 LYS B O 1
ATOM 8551 N N . LYS B 1 191 ? -59.844 1.64 11.984 1 61.69 191 LYS B N 1
ATOM 8552 C CA . LYS B 1 191 ? -59.781 0.242 12.406 1 61.69 191 LYS B CA 1
ATOM 8553 C C . LYS B 1 191 ? -58.5 -0.419 11.867 1 61.69 191 LYS B C 1
ATOM 8555 O O . LYS B 1 191 ? -57.938 -1.295 12.523 1 61.69 191 LYS B O 1
ATOM 8560 N N . LYS B 1 192 ? -58.031 -0.111 10.586 1 66 192 LYS B N 1
ATOM 8561 C CA . LYS B 1 192 ? -56.906 -0.847 9.984 1 66 192 LYS B CA 1
ATOM 8562 C C . LYS B 1 192 ? -55.938 0.102 9.32 1 66 192 LYS B C 1
ATOM 8564 O O . LYS B 1 192 ? -56.25 1.266 9.062 1 66 192 LYS B O 1
ATOM 8569 N N . GLY B 1 193 ? -54.594 -0.133 9.359 1 65.44 193 GLY B N 1
ATOM 8570 C CA . GLY B 1 193 ? -53.562 0.559 8.586 1 65.44 193 GLY B CA 1
ATOM 8571 C C . GLY B 1 193 ? -52.438 1.093 9.43 1 65.44 193 GLY B C 1
ATOM 8572 O O . GLY B 1 193 ? -52.156 0.582 10.523 1 65.44 193 GLY B O 1
ATOM 8573 N N . PHE B 1 194 ? -51.781 2.137 8.898 1 70 194 PHE B N 1
ATOM 8574 C CA . PHE B 1 194 ? -50.594 2.742 9.484 1 70 194 PHE B CA 1
ATOM 8575 C C . PHE B 1 194 ? -50.938 3.588 10.695 1 70 194 PHE B C 1
ATOM 8577 O O . PHE B 1 194 ? -50.125 3.766 11.602 1 70 194 PHE B O 1
ATOM 8584 N N . LEU B 1 195 ? -52.219 3.979 10.852 1 71.06 195 LEU B N 1
ATOM 8585 C CA . LEU B 1 195 ? -52.594 4.898 11.922 1 71.06 195 LEU B CA 1
ATOM 8586 C C . LEU B 1 195 ? -53.656 4.273 12.828 1 71.06 195 LEU B C 1
ATOM 8588 O O . LEU B 1 195 ? -53.781 4.664 13.984 1 71.06 195 LEU B O 1
ATOM 8592 N N . GLY B 1 196 ? -54.375 3.168 12.328 1 70 196 GLY B N 1
ATOM 8593 C CA . GLY B 1 196 ? -55.531 2.631 13.039 1 70 196 GLY B CA 1
ATOM 8594 C C . GLY B 1 196 ? -55.312 1.209 13.523 1 70 196 GLY B C 1
ATOM 8595 O O . GLY B 1 196 ? -54.312 0.568 13.172 1 70 196 GLY B O 1
ATOM 8596 N N . GLY B 1 197 ? -56.156 0.761 14.602 1 70 197 GLY B N 1
ATOM 8597 C CA . GLY B 1 197 ? -56.25 -0.628 15.023 1 70 197 GLY B CA 1
ATOM 8598 C C . GLY B 1 197 ? -55.531 -0.896 16.344 1 70 197 GLY B C 1
ATOM 8599 O O . GLY B 1 197 ? -55.188 -2.039 16.641 1 70 197 GLY B O 1
ATOM 8600 N N . THR B 1 198 ? -55.219 0.15 17.031 1 77.62 198 THR B N 1
ATOM 8601 C CA . THR B 1 198 ? -54.531 -0.083 18.312 1 77.62 198 THR B CA 1
ATOM 8602 C C . THR B 1 198 ? -55.562 -0.232 19.438 1 77.62 198 THR B C 1
ATOM 8604 O O . THR B 1 198 ? -56.562 0.486 19.484 1 77.62 198 THR B O 1
ATOM 8607 N N . SER B 1 199 ? -55.438 -1.203 20.234 1 82.94 199 SER B N 1
ATOM 8608 C CA . SER B 1 199 ? -56.344 -1.452 21.375 1 82.94 199 SER B CA 1
ATOM 8609 C C . SER B 1 199 ? -56.312 -0.281 22.344 1 82.94 199 SER B C 1
ATOM 8611 O O . SER B 1 199 ? -55.312 0.437 22.453 1 82.94 199 SER B O 1
ATOM 8613 N N . LEU B 1 200 ? -57.406 0.052 22.984 1 86 200 LEU B N 1
ATOM 8614 C CA . LEU B 1 200 ? -57.531 1.122 23.969 1 86 200 LEU B CA 1
ATOM 8615 C C . LEU B 1 200 ? -56.562 0.936 25.109 1 86 200 LEU B C 1
ATOM 8617 O O . LEU B 1 200 ? -56.031 1.914 25.656 1 86 200 LEU B O 1
ATOM 8621 N N . LYS B 1 201 ? -56.25 -0.253 25.359 1 88.31 201 LYS B N 1
ATOM 8622 C CA . LYS B 1 201 ? -55.281 -0.541 26.406 1 88.31 201 LYS B CA 1
ATOM 8623 C C . LYS B 1 201 ? -53.906 -0.072 26 1 88.31 201 LYS B C 1
ATOM 8625 O O . LYS B 1 201 ? -53.188 0.565 26.797 1 88.31 201 LYS B O 1
ATOM 8630 N N . THR B 1 202 ? -53.594 -0.298 24.812 1 89.75 202 THR B N 1
ATOM 8631 C CA . THR B 1 202 ? -52.281 0.093 24.297 1 89.75 202 THR B CA 1
ATOM 8632 C C . THR B 1 202 ? -52.188 1.611 24.172 1 89.75 202 THR B C 1
ATOM 8634 O O . THR B 1 202 ? -51.125 2.195 24.469 1 89.75 202 THR B O 1
ATOM 8637 N N . GLN B 1 203 ? -53.25 2.191 23.781 1 90.12 203 GLN B N 1
ATOM 8638 C CA . GLN B 1 203 ? -53.281 3.648 23.688 1 90.12 203 GLN B CA 1
ATOM 8639 C C . GLN B 1 203 ? -53.125 4.297 25.047 1 90.12 203 GLN B C 1
ATOM 8641 O O . GLN B 1 203 ? -52.406 5.285 25.188 1 90.12 203 GLN B O 1
ATOM 8646 N N . GLY B 1 204 ? -53.812 3.715 26.016 1 91.5 204 GLY B N 1
ATOM 8647 C CA . GLY B 1 204 ? -53.688 4.215 27.375 1 91.5 204 GLY B CA 1
ATOM 8648 C C . GLY B 1 204 ? -52.281 4.07 27.938 1 91.5 204 GLY B C 1
ATOM 8649 O O . GLY B 1 204 ? -51.781 4.965 28.625 1 91.5 204 GLY B O 1
ATOM 8650 N N . GLN B 1 205 ? -51.688 2.996 27.609 1 93.5 205 GLN B N 1
ATOM 8651 C CA . GLN B 1 205 ? -50.312 2.764 28.078 1 93.5 205 GLN B CA 1
ATOM 8652 C C . GLN B 1 205 ? -49.344 3.75 27.438 1 93.5 205 GLN B C 1
ATOM 8654 O O . GLN B 1 205 ? -48.469 4.281 28.109 1 93.5 205 GLN B O 1
ATOM 8659 N N . LEU B 1 206 ? -49.562 3.951 26.141 1 93.12 206 LEU B N 1
ATOM 8660 C CA . LEU B 1 206 ? -48.688 4.898 25.438 1 93.12 206 LEU B CA 1
ATOM 8661 C C . LEU B 1 206 ? -48.906 6.312 25.969 1 93.12 206 LEU B C 1
ATOM 8663 O O . LEU B 1 206 ? -47.938 7.062 26.125 1 93.12 206 LEU B O 1
ATOM 8667 N N . LEU B 1 207 ? -50.125 6.656 26.234 1 93.44 207 LEU B N 1
ATOM 8668 C CA . LEU B 1 207 ? -50.406 7.961 26.812 1 93.44 207 LEU B CA 1
ATOM 8669 C C . LEU B 1 207 ? -49.75 8.109 28.188 1 93.44 207 LEU B C 1
ATOM 8671 O O . LEU B 1 207 ? -49.219 9.164 28.5 1 93.44 207 LEU B O 1
ATOM 8675 N N . LEU B 1 208 ? -49.844 7.062 28.938 1 94.44 208 LEU B N 1
ATOM 8676 C CA . LEU B 1 208 ? -49.281 7.094 30.281 1 94.44 208 LEU B CA 1
ATOM 8677 C C . LEU B 1 208 ? -47.75 7.281 30.188 1 94.44 208 LEU B C 1
ATOM 8679 O O . LEU B 1 208 ? -47.188 8.078 30.953 1 94.44 208 LEU B O 1
ATOM 8683 N N . VAL B 1 209 ? -47.125 6.547 29.344 1 95.19 209 VAL B N 1
ATOM 8684 C CA . VAL B 1 209 ? -45.656 6.656 29.172 1 95.19 209 VAL B CA 1
ATOM 8685 C C . VAL B 1 209 ? -45.312 8.07 28.734 1 95.19 209 VAL B C 1
ATOM 8687 O O . VAL B 1 209 ? -44.344 8.672 29.25 1 95.19 209 VAL B O 1
ATOM 8690 N N . SER B 1 210 ? -46.031 8.633 27.812 1 94.44 210 SER B N 1
ATOM 8691 C CA . SER B 1 210 ? -45.781 9.984 27.328 1 94.44 210 SER B CA 1
ATOM 8692 C C . SER B 1 210 ? -46 11.016 28.422 1 94.44 210 SER B C 1
ATOM 8694 O O . SER B 1 210 ? -45.219 11.969 28.531 1 94.44 210 SER B O 1
ATOM 8696 N N . LEU B 1 211 ? -47.031 10.812 29.188 1 95.06 211 LEU B N 1
ATOM 8697 C CA . LEU B 1 211 ? -47.281 11.711 30.297 1 95.06 211 LEU B CA 1
ATOM 8698 C C . LEU B 1 211 ? -46.156 11.672 31.312 1 95.06 211 LEU B C 1
ATOM 8700 O O . LEU B 1 211 ? -45.719 12.711 31.828 1 95.06 211 LEU B O 1
ATOM 8704 N N . LEU B 1 212 ? -45.719 10.508 31.609 1 95.62 212 LEU B N 1
ATOM 8705 C CA . LEU B 1 212 ? -44.625 10.352 32.531 1 95.62 212 LEU B CA 1
ATOM 8706 C C . LEU B 1 212 ? -43.344 10.961 31.984 1 95.62 212 LEU B C 1
ATOM 8708 O O . LEU B 1 212 ? -42.562 11.555 32.719 1 95.62 212 LEU B O 1
ATOM 8712 N N . GLU B 1 213 ? -43.094 10.75 30.75 1 94.44 213 GLU B N 1
ATOM 8713 C CA . GLU B 1 213 ? -41.938 11.336 30.094 1 94.44 213 GLU B CA 1
ATOM 8714 C C . GLU B 1 213 ? -41.938 12.852 30.25 1 94.44 213 GLU B C 1
ATOM 8716 O O . GLU B 1 213 ? -40.938 13.422 30.703 1 94.44 213 GLU B O 1
ATOM 8721 N N . TRP B 1 214 ? -43 13.547 29.953 1 94.31 214 TRP B N 1
ATOM 8722 C CA . TRP B 1 214 ? -43.062 15.008 29.953 1 94.31 214 TRP B CA 1
ATOM 8723 C C . TRP B 1 214 ? -43.125 15.555 31.375 1 94.31 214 TRP B C 1
ATOM 8725 O O . TRP B 1 214 ? -42.688 16.672 31.641 1 94.31 214 TRP B O 1
ATOM 8735 N N . THR B 1 215 ? -43.688 14.688 32.219 1 95.38 215 THR B N 1
ATOM 8736 C CA . THR B 1 215 ? -43.594 15.055 33.656 1 95.38 215 THR B CA 1
ATOM 8737 C C . THR B 1 215 ? -42.125 15.062 34.094 1 95.38 215 THR B C 1
ATOM 8739 O O . THR B 1 215 ? -41.719 15.953 34.844 1 95.38 215 THR B O 1
ATOM 8742 N N . GLY B 1 216 ? -41.469 14.086 33.656 1 94.94 216 GLY B N 1
ATOM 8743 C CA . GLY B 1 216 ? -40.031 14.039 33.969 1 94.94 216 GLY B CA 1
ATOM 8744 C C . GLY B 1 216 ? -39.281 15.219 33.406 1 94.94 216 GLY B C 1
ATOM 8745 O O . GLY B 1 216 ? -38.406 15.781 34.094 1 94.94 216 GLY B O 1
ATOM 8746 N N . VAL B 1 217 ? -39.594 15.625 32.188 1 94 217 VAL B N 1
ATOM 8747 C CA . VAL B 1 217 ? -38.938 16.75 31.531 1 94 217 VAL B CA 1
ATOM 8748 C C . VAL B 1 217 ? -39.188 18.031 32.312 1 94 217 VAL B C 1
ATOM 8750 O O . VAL B 1 217 ? -38.25 18.766 32.656 1 94 217 VAL B O 1
ATOM 8753 N N . LEU B 1 218 ? -40.469 18.25 32.656 1 94.62 218 LEU B N 1
ATOM 8754 C CA . LEU B 1 218 ? -40.875 19.422 33.406 1 94.62 218 LEU B CA 1
ATOM 8755 C C . LEU B 1 218 ? -40.219 19.422 34.812 1 94.62 218 LEU B C 1
ATOM 8757 O O . LEU B 1 218 ? -39.688 20.438 35.25 1 94.62 218 LEU B O 1
ATOM 8761 N N . PHE B 1 219 ? -40.25 18.25 35.344 1 94.75 219 PHE B N 1
ATOM 8762 C CA . PHE B 1 219 ? -39.688 18.109 36.688 1 94.75 219 PHE B CA 1
ATOM 8763 C C . PHE B 1 219 ? -38.188 18.359 36.688 1 94.75 219 PHE B C 1
ATOM 8765 O O . PHE B 1 219 ? -37.656 19 37.625 1 94.75 219 PHE B O 1
ATOM 8772 N N . SER B 1 220 ? -37.5 17.859 35.75 1 95.56 220 SER B N 1
ATOM 8773 C CA . SER B 1 220 ? -36.062 18.062 35.656 1 95.56 220 SER B CA 1
ATOM 8774 C C . SER B 1 220 ? -35.719 19.531 35.5 1 95.56 220 SER B C 1
ATOM 8776 O O . SER B 1 220 ? -34.812 20.031 36.156 1 95.56 220 SER B O 1
ATOM 8778 N N . PHE B 1 221 ? -36.5 20.297 34.719 1 94.94 221 PHE B N 1
ATOM 8779 C CA . PHE B 1 221 ? -36.281 21.719 34.531 1 94.94 221 PHE B CA 1
ATOM 8780 C C . PHE B 1 221 ? -36.531 22.5 35.812 1 94.94 221 PHE B C 1
ATOM 8782 O O . PHE B 1 221 ? -35.688 23.312 36.219 1 94.94 221 PHE B O 1
ATOM 8789 N N . LEU B 1 222 ? -37.656 22.188 36.469 1 94.94 222 LEU B N 1
ATOM 8790 C CA . LEU B 1 222 ? -38.031 22.906 37.688 1 94.94 222 LEU B CA 1
ATOM 8791 C C . LEU B 1 222 ? -37.062 22.578 38.844 1 94.94 222 LEU B C 1
ATOM 8793 O O . LEU B 1 222 ? -36.719 23.453 39.625 1 94.94 222 LEU B O 1
ATOM 8797 N N . SER B 1 223 ? -36.625 21.328 38.844 1 94.75 223 SER B N 1
ATOM 8798 C CA . SER B 1 223 ? -35.719 20.906 39.906 1 94.75 223 SER B CA 1
ATOM 8799 C C . SER B 1 223 ? -34.375 21.625 39.812 1 94.75 223 SER B C 1
ATOM 8801 O O . SER B 1 223 ? -33.781 22 40.812 1 94.75 223 SER B O 1
ATOM 8803 N N . VAL B 1 224 ? -33.938 21.812 38.625 1 94.25 224 VAL B N 1
ATOM 8804 C CA . VAL B 1 224 ? -32.688 22.516 38.406 1 94.25 224 VAL B CA 1
ATOM 8805 C C . VAL B 1 224 ? -32.812 23.953 38.906 1 94.25 224 VAL B C 1
ATOM 8807 O O . VAL B 1 224 ? -31.953 24.453 39.625 1 94.25 224 VAL B O 1
ATOM 8810 N N . GLY B 1 225 ? -33.938 24.688 38.625 1 91.94 225 GLY B N 1
ATOM 8811 C CA . GLY B 1 225 ? -34.188 26.047 39.094 1 91.94 225 GLY B CA 1
ATOM 8812 C C . GLY B 1 225 ? -34.281 26.125 40.625 1 91.94 225 GLY B C 1
ATOM 8813 O O . GLY B 1 225 ? -33.688 27.016 41.219 1 91.94 225 GLY B O 1
ATOM 8814 N N . TYR B 1 226 ? -34.906 25.094 41.094 1 93.12 226 TYR B N 1
ATOM 8815 C CA . TYR B 1 226 ? -35.094 25.047 42.531 1 93.12 226 TYR B CA 1
ATOM 8816 C C . TYR B 1 226 ? -33.75 24.844 43.25 1 93.12 226 TYR B C 1
ATOM 8818 O O . TYR B 1 226 ? -33.469 25.516 44.25 1 93.12 226 TYR B O 1
ATOM 8826 N N . LEU B 1 227 ? -32.969 24.016 42.75 1 91.94 227 LEU B N 1
ATOM 8827 C CA . LEU B 1 227 ? -31.703 23.656 43.375 1 91.94 227 LEU B CA 1
ATOM 8828 C C . LEU B 1 227 ? -30.672 24.766 43.188 1 91.94 227 LEU B C 1
ATOM 8830 O O . LEU B 1 227 ? -29.719 24.875 43.938 1 91.94 227 LEU B O 1
ATOM 8834 N N . MET B 1 228 ? -30.938 25.656 42.25 1 89.44 228 MET B N 1
ATOM 8835 C CA . MET B 1 228 ? -30.125 26.859 42.062 1 89.44 228 MET B CA 1
ATOM 8836 C C . MET B 1 228 ? -30.594 27.969 43 1 89.44 228 MET B C 1
ATOM 8838 O O . MET B 1 228 ? -30.031 29.062 43 1 89.44 228 MET B O 1
ATOM 8842 N N . GLU B 1 229 ? -31.688 27.703 43.781 1 87.31 229 GLU B N 1
ATOM 8843 C CA . GLU B 1 229 ? -32.219 28.625 44.781 1 87.31 229 GLU B CA 1
ATOM 8844 C C . GLU B 1 229 ? -32.875 29.844 44.125 1 87.31 229 GLU B C 1
ATOM 8846 O O . GLU B 1 229 ? -32.719 30.953 44.625 1 87.31 229 GLU B O 1
ATOM 8851 N N . ILE B 1 230 ? -33.406 29.531 43 1 87.94 230 ILE B N 1
ATOM 8852 C CA . ILE B 1 230 ? -34.156 30.578 42.344 1 87.94 230 ILE B CA 1
ATOM 8853 C C . ILE B 1 230 ? -35.625 30.547 42.781 1 87.94 230 ILE B C 1
ATOM 8855 O O . ILE B 1 230 ? -36.188 29.469 42.969 1 87.94 230 ILE B O 1
ATOM 8859 N N . ARG B 1 231 ? -36.125 31.719 43.156 1 83.12 231 ARG B N 1
ATOM 8860 C CA . ARG B 1 231 ? -37.531 31.797 43.5 1 83.12 231 ARG B CA 1
ATOM 8861 C C . ARG B 1 231 ? -38.438 31.594 42.281 1 83.12 231 ARG B C 1
ATOM 8863 O O . ARG B 1 231 ? -38.469 32.469 41.406 1 83.12 231 ARG B O 1
ATOM 8870 N N . ILE B 1 232 ? -39.062 30.422 42.219 1 78.69 232 ILE B N 1
ATOM 8871 C CA . ILE B 1 232 ? -39.812 30.016 41.031 1 78.69 232 ILE B CA 1
ATOM 8872 C C . ILE B 1 232 ? -41.312 30.156 41.281 1 78.69 232 ILE B C 1
ATOM 8874 O O . ILE B 1 232 ? -41.812 29.656 42.281 1 78.69 232 ILE B O 1
ATOM 8878 N N . ASP B 1 233 ? -41.938 30.953 40.469 1 86 233 ASP B N 1
ATOM 8879 C CA . ASP B 1 233 ? -43.375 30.938 40.438 1 86 233 ASP B CA 1
ATOM 8880 C C . ASP B 1 233 ? -43.906 29.812 39.531 1 86 233 ASP B C 1
ATOM 8882 O O . ASP B 1 233 ? -43.844 29.938 38.312 1 86 233 ASP B O 1
ATOM 8886 N N . LEU B 1 234 ? -44.375 28.719 40.094 1 87.38 234 LEU B N 1
ATOM 8887 C CA . LEU B 1 234 ? -44.75 27.531 39.375 1 87.38 234 LEU B CA 1
ATOM 8888 C C . LEU B 1 234 ? -45.906 27.812 38.406 1 87.38 234 LEU B C 1
ATOM 8890 O O . LEU B 1 234 ? -45.938 27.266 37.312 1 87.38 234 LEU B O 1
ATOM 8894 N N . TRP B 1 235 ? -46.781 28.703 38.75 1 86.5 235 TRP B N 1
ATOM 8895 C CA . TRP B 1 235 ? -47.969 29 37.969 1 86.5 235 TRP B CA 1
ATOM 8896 C C . TRP B 1 235 ? -47.594 29.703 36.656 1 86.5 235 TRP B C 1
ATOM 8898 O O . TRP B 1 235 ? -48.312 29.609 35.656 1 86.5 235 TRP B O 1
ATOM 8908 N N . GLN B 1 236 ? -46.438 30.359 36.688 1 88.38 236 GLN B N 1
ATOM 8909 C CA . GLN B 1 236 ? -46.031 31.078 35.469 1 88.38 236 GLN B CA 1
ATOM 8910 C C . GLN B 1 236 ? -44.969 30.297 34.719 1 88.38 236 GLN B C 1
ATOM 8912 O O . GLN B 1 236 ? -44.938 30.297 33.469 1 88.38 236 GLN B O 1
ATOM 8917 N N . THR B 1 237 ? -44.219 29.609 35.5 1 91.19 237 THR B N 1
ATOM 8918 C CA . THR B 1 237 ? -43.062 28.938 34.875 1 91.19 237 THR B CA 1
ATOM 8919 C C . THR B 1 237 ? -43.5 27.719 34.094 1 91.19 237 THR B C 1
ATOM 8921 O O . THR B 1 237 ? -42.969 27.438 33.031 1 91.19 237 THR B O 1
ATOM 8924 N N . ILE B 1 238 ? -44.469 26.969 34.531 1 93.31 238 ILE B N 1
ATOM 8925 C CA . ILE B 1 238 ? -44.906 25.734 33.906 1 93.31 238 ILE B CA 1
ATOM 8926 C C . ILE B 1 238 ? -45.531 26.047 32.531 1 93.31 238 ILE B C 1
ATOM 8928 O O . ILE B 1 238 ? -45.125 25.469 31.516 1 93.31 238 ILE B O 1
ATOM 8932 N N . PRO B 1 239 ? -46.5 26.969 32.469 1 91.56 239 PRO B N 1
ATOM 8933 C CA . PRO B 1 239 ? -47.062 27.297 31.172 1 91.56 239 PRO B CA 1
ATOM 8934 C C . PRO B 1 239 ? -46 27.875 30.219 1 91.56 239 PRO B C 1
ATOM 8936 O O . PRO B 1 239 ? -46.094 27.641 29 1 91.56 239 PRO B O 1
ATOM 8939 N N . LEU B 1 240 ? -45.062 28.625 30.766 1 89.69 240 LEU B N 1
ATOM 8940 C CA . LEU B 1 240 ? -44 29.172 29.938 1 89.69 240 LEU B CA 1
ATOM 8941 C C . LEU B 1 240 ? -43.156 28.047 29.344 1 89.69 240 LEU B C 1
ATOM 8943 O O . LEU B 1 240 ? -42.812 28.062 28.156 1 89.69 240 LEU B O 1
ATOM 8947 N N . PHE B 1 241 ? -42.812 27.094 30.141 1 93.5 241 PHE B N 1
ATOM 8948 C CA . PHE B 1 241 ? -42 25.969 29.719 1 93.5 241 PHE B CA 1
ATOM 8949 C C . PHE B 1 241 ? -42.719 25.141 28.656 1 93.5 241 PHE B C 1
ATOM 8951 O O . PHE B 1 241 ? -42.094 24.75 27.656 1 93.5 241 PHE B O 1
ATOM 8958 N N . ILE B 1 242 ? -43.938 24.891 28.891 1 94 242 ILE B N 1
ATOM 8959 C CA . ILE B 1 242 ? -44.75 24.078 27.969 1 94 242 ILE B CA 1
ATOM 8960 C C . ILE B 1 242 ? -44.906 24.812 26.641 1 94 242 ILE B C 1
ATOM 8962 O O . ILE B 1 242 ? -44.75 24.219 25.578 1 94 242 ILE B O 1
ATOM 8966 N N . ALA B 1 243 ? -45.188 26.125 26.703 1 88.62 243 ALA B N 1
ATOM 8967 C CA . ALA B 1 243 ? -45.281 26.938 25.484 1 88.62 243 ALA B CA 1
ATOM 8968 C C . ALA B 1 243 ? -43.969 26.938 24.719 1 88.62 243 ALA B C 1
ATOM 8970 O O . ALA B 1 243 ? -43.969 26.781 23.5 1 88.62 243 ALA B O 1
ATOM 8971 N N . ALA B 1 244 ? -42.906 27.109 25.453 1 88 244 ALA B N 1
ATOM 8972 C CA . ALA B 1 244 ? -41.594 27.094 24.844 1 88 244 ALA B CA 1
ATOM 8973 C C . ALA B 1 244 ? -41.281 25.75 24.203 1 88 244 ALA B C 1
ATOM 8975 O O . ALA B 1 244 ? -40.688 25.672 23.141 1 88 244 ALA B O 1
ATOM 8976 N N . SER B 1 245 ? -41.719 24.672 24.828 1 89.56 245 SER B N 1
ATOM 8977 C CA . SER B 1 245 ? -41.469 23.328 24.312 1 89.56 245 SER B CA 1
ATOM 8978 C C . SER B 1 245 ? -42.281 23.078 23.047 1 89.56 245 SER B C 1
ATOM 8980 O O . SER B 1 245 ? -41.781 22.469 22.094 1 89.56 245 SER B O 1
ATOM 8982 N N . VAL B 1 246 ? -43.5 23.562 23.016 1 86.69 246 VAL B N 1
ATOM 8983 C CA . VAL B 1 246 ? -44.344 23.406 21.844 1 86.69 246 VAL B CA 1
ATOM 8984 C C . VAL B 1 246 ? -43.719 24.172 20.672 1 86.69 246 VAL B C 1
ATOM 8986 O O . VAL B 1 246 ? -43.625 23.641 19.562 1 86.69 246 VAL B O 1
ATOM 8989 N N . ILE B 1 247 ? -43.281 25.328 20.969 1 79.69 247 ILE B N 1
ATOM 8990 C CA . ILE B 1 247 ? -42.656 26.156 19.938 1 79.69 247 ILE B CA 1
ATOM 8991 C C . ILE B 1 247 ? -41.375 25.516 19.469 1 79.69 247 ILE B C 1
ATOM 8993 O O . ILE B 1 247 ? -41.062 25.5 18.266 1 79.69 247 ILE B O 1
ATOM 8997 N N . GLY B 1 248 ? -40.656 25.047 20.375 1 78.38 248 GLY B N 1
ATOM 8998 C CA . GLY B 1 248 ? -39.438 24.359 20.047 1 78.38 248 GLY B CA 1
ATOM 8999 C C . GLY B 1 248 ? -39.625 23.156 19.141 1 78.38 248 GLY B C 1
ATOM 9000 O O . GLY B 1 248 ? -38.875 22.969 18.172 1 78.38 248 GLY B O 1
ATOM 9001 N N . ILE B 1 249 ? -40.594 22.359 19.359 1 80.25 249 ILE B N 1
ATOM 9002 C CA . ILE B 1 249 ? -40.875 21.156 18.594 1 80.25 249 ILE B CA 1
ATOM 9003 C C . ILE B 1 249 ? -41.406 21.531 17.203 1 80.25 249 ILE B C 1
ATOM 9005 O O . ILE B 1 249 ? -41 20.938 16.203 1 80.25 249 ILE B O 1
ATOM 9009 N N . VAL B 1 250 ? -42.188 22.516 17.141 1 74.5 250 VAL B N 1
ATOM 9010 C CA . VAL B 1 250 ? -42.781 22.953 15.883 1 74.5 250 VAL B CA 1
ATOM 9011 C C . VAL B 1 250 ? -41.688 23.547 14.984 1 74.5 250 VAL B C 1
ATOM 9013 O O . VAL B 1 250 ? -41.781 23.422 13.758 1 74.5 250 VAL B O 1
ATOM 9016 N N . SER B 1 251 ? -40.719 24.078 15.609 1 65.75 251 SER B N 1
ATOM 9017 C CA . SER B 1 251 ? -39.625 24.656 14.844 1 65.75 251 SER B CA 1
ATOM 9018 C C . SER B 1 251 ? -38.75 23.578 14.211 1 65.75 251 SER B C 1
ATOM 9020 O O . SER B 1 251 ? -37.969 23.859 13.297 1 65.75 251 SER B O 1
ATOM 9022 N N . MET B 1 252 ? -38.906 22.328 14.578 1 62.09 252 MET B N 1
ATOM 9023 C CA . MET B 1 252 ? -38.219 21.156 14.047 1 62.09 252 MET B CA 1
ATOM 9024 C C . MET B 1 252 ? -36.719 21.359 14.086 1 62.09 252 MET B C 1
ATOM 9026 O O . MET B 1 252 ? -35.969 20.828 13.258 1 62.09 252 MET B O 1
ATOM 9030 N N . ILE B 1 253 ? -36.219 22.266 14.891 1 58.97 253 ILE B N 1
ATOM 9031 C CA . ILE B 1 253 ? -34.781 22.438 15.125 1 58.97 253 ILE B CA 1
ATOM 9032 C C . ILE B 1 253 ? -34.281 21.328 16.047 1 58.97 253 ILE B C 1
ATOM 9034 O O . ILE B 1 253 ? -34.875 21.078 17.109 1 58.97 253 ILE B O 1
ATOM 9038 N N . PRO B 1 254 ? -33.281 20.578 15.578 1 59.62 254 PRO B N 1
ATOM 9039 C CA . PRO B 1 254 ? -32.781 19.484 16.422 1 59.62 254 PRO B CA 1
ATOM 9040 C C . PRO B 1 254 ? -32.375 19.969 17.828 1 59.62 254 PRO B C 1
ATOM 9042 O O . PRO B 1 254 ? -31.75 21.031 17.953 1 59.62 254 PRO B O 1
ATOM 9045 N N . GLY B 1 255 ? -32.688 19.219 18.875 1 58.16 255 GLY B N 1
ATOM 9046 C CA . GLY B 1 255 ? -32.375 19.531 20.266 1 58.16 255 GLY B CA 1
ATOM 9047 C C . GLY B 1 255 ? -33.094 20.75 20.781 1 58.16 255 GLY B C 1
ATOM 9048 O O . GLY B 1 255 ? -32.875 21.156 21.922 1 58.16 255 GLY B O 1
ATOM 9049 N N . GLU B 1 256 ? -34.094 21.328 19.969 1 59.75 256 GLU B N 1
ATOM 9050 C CA . GLU B 1 256 ? -34.875 22.516 20.312 1 59.75 256 GLU B CA 1
ATOM 9051 C C . GLU B 1 256 ? -33.938 23.672 20.703 1 59.75 256 GLU B C 1
ATOM 9053 O O . GLU B 1 256 ? -34.344 24.562 21.469 1 59.75 256 GLU B O 1
ATOM 9058 N N . ILE B 1 257 ? -32.625 23.453 20.125 1 59.22 257 ILE B N 1
ATOM 9059 C CA . ILE B 1 257 ? -31.625 24.438 20.484 1 59.22 257 ILE B CA 1
ATOM 9060 C C . ILE B 1 257 ? -31.906 25.75 19.75 1 59.22 257 ILE B C 1
ATOM 9062 O O . ILE B 1 257 ? -32.125 25.766 18.547 1 59.22 257 ILE B O 1
ATOM 9066 N N . GLY B 1 258 ? -32.281 26.875 20.484 1 64.81 258 GLY B N 1
ATOM 9067 C CA . GLY B 1 258 ? -32.5 28.203 19.938 1 64.81 258 GLY B CA 1
ATOM 9068 C C . GLY B 1 258 ? -33.844 28.781 20.281 1 64.81 258 GLY B C 1
ATOM 9069 O O . GLY B 1 258 ? -33.938 29.703 21.094 1 64.81 258 GLY B O 1
ATOM 9070 N N . SER B 1 259 ? -34.969 27.953 19.641 1 69.62 259 SER B N 1
ATOM 9071 C CA . SER B 1 259 ? -36.281 28.531 19.844 1 69.62 259 SER B CA 1
ATOM 9072 C C . SER B 1 259 ? -36.719 28.375 21.297 1 69.62 259 SER B C 1
ATOM 9074 O O . SER B 1 259 ? -37.219 29.328 21.906 1 69.62 259 SER B O 1
ATOM 9076 N N . PHE B 1 260 ? -36.531 27.203 21.875 1 82.69 260 PHE B N 1
ATOM 9077 C CA . PHE B 1 260 ? -36.875 26.953 23.266 1 82.69 260 PHE B CA 1
ATOM 9078 C C . PHE B 1 260 ? -36.062 27.828 24.188 1 82.69 260 PHE B C 1
ATOM 9080 O O . PHE B 1 260 ? -36.594 28.469 25.094 1 82.69 260 PHE B O 1
ATOM 9087 N N . ASP B 1 261 ? -34.844 27.906 23.969 1 79.75 261 ASP B N 1
ATOM 9088 C CA . ASP B 1 261 ? -33.938 28.641 24.844 1 79.75 261 ASP B CA 1
ATOM 9089 C C . ASP B 1 261 ? -34.25 30.141 24.812 1 79.75 261 ASP B C 1
ATOM 9091 O O . ASP B 1 261 ? -34.312 30.781 25.875 1 79.75 261 ASP B O 1
ATOM 9095 N N . VAL B 1 262 ? -34.469 30.594 23.609 1 74.25 262 VAL B N 1
ATOM 9096 C CA . VAL B 1 262 ? -34.719 32.031 23.469 1 74.25 262 VAL B CA 1
ATOM 9097 C C . VAL B 1 262 ? -36.031 32.375 24.172 1 74.25 262 VAL B C 1
ATOM 9099 O O . VAL B 1 262 ? -36.125 33.375 24.891 1 74.25 262 VAL B O 1
ATOM 9102 N N . MET B 1 263 ? -36.969 31.516 24 1 79.5 263 MET B N 1
ATOM 9103 C CA . MET B 1 263 ? -38.281 31.766 24.625 1 79.5 263 MET B CA 1
ATOM 9104 C C . MET B 1 263 ? -38.188 31.703 26.141 1 79.5 263 MET B C 1
ATOM 9106 O O . MET B 1 263 ? -38.75 32.531 26.844 1 79.5 263 MET B O 1
ATOM 9110 N N . MET B 1 264 ? -37.375 30.828 26.562 1 87.31 264 MET B N 1
ATOM 9111 C CA . MET B 1 264 ? -37.25 30.656 28.016 1 87.31 264 MET B CA 1
ATOM 9112 C C . MET B 1 264 ? -36.438 31.812 28.609 1 87.31 264 MET B C 1
ATOM 9114 O O . MET B 1 264 ? -36.75 32.281 29.703 1 87.31 264 MET B O 1
ATOM 9118 N N . ILE B 1 265 ? -35.438 32.25 27.922 1 81.75 265 ILE B N 1
ATOM 9119 C CA . ILE B 1 265 ? -34.594 33.375 28.406 1 81.75 265 ILE B CA 1
ATOM 9120 C C . ILE B 1 265 ? -35.438 34.656 28.484 1 81.75 265 ILE B C 1
ATOM 9122 O O . ILE B 1 265 ? -35.469 35.312 29.516 1 81.75 265 ILE B O 1
ATOM 9126 N N . ILE B 1 266 ? -36.25 34.844 27.438 1 78.5 266 ILE B N 1
ATOM 9127 C CA . ILE B 1 266 ? -37.062 36.062 27.406 1 78.5 266 ILE B CA 1
ATOM 9128 C C . ILE B 1 266 ? -38.219 35.938 28.391 1 78.5 266 ILE B C 1
ATOM 9130 O O . ILE B 1 266 ? -38.5 36.875 29.125 1 78.5 266 ILE B O 1
ATOM 9134 N N . GLY B 1 267 ? -38.812 34.781 28.453 1 84.19 267 GLY B N 1
ATOM 9135 C CA . GLY B 1 267 ? -39.969 34.594 29.328 1 84.19 267 GLY B CA 1
ATOM 9136 C C . GLY B 1 267 ? -39.625 34.656 30.797 1 84.19 267 GLY B C 1
ATOM 9137 O O . GLY B 1 267 ? -40.312 35.344 31.562 1 84.19 267 GLY B O 1
ATOM 9138 N N . LEU B 1 268 ? -38.594 34 31.203 1 88 268 LEU B N 1
ATOM 9139 C CA . LEU B 1 268 ? -38.219 33.969 32.594 1 88 268 LEU B CA 1
ATOM 9140 C C . LEU B 1 268 ? -37.656 35.312 33.031 1 88 268 LEU B C 1
ATOM 9142 O O . LEU B 1 268 ? -37.844 35.75 34.188 1 88 268 LEU B O 1
ATOM 9146 N N . SER B 1 269 ? -37 35.969 32.125 1 81.56 269 SER B N 1
ATOM 9147 C CA . SER B 1 269 ? -36.531 37.312 32.406 1 81.56 269 SER B CA 1
ATOM 9148 C C . SER B 1 269 ? -37.688 38.281 32.625 1 81.56 269 SER B C 1
ATOM 9150 O O . SER B 1 269 ? -37.625 39.188 33.469 1 81.56 269 SER B O 1
ATOM 9152 N N . ALA B 1 270 ? -38.688 38.031 31.875 1 79.38 270 ALA B N 1
ATOM 9153 C CA . ALA B 1 270 ? -39.875 38.875 31.984 1 79.38 270 ALA B CA 1
ATOM 9154 C C . ALA B 1 270 ? -40.594 38.688 33.312 1 79.38 270 ALA B C 1
ATOM 9156 O O . ALA B 1 270 ? -41.25 39.594 33.812 1 79.38 270 ALA B O 1
ATOM 9157 N N . ILE B 1 271 ? -40.281 37.562 33.906 1 81.94 271 ILE B N 1
ATOM 9158 C CA . ILE B 1 271 ? -40.938 37.281 35.188 1 81.94 271 ILE B CA 1
ATOM 9159 C C . ILE B 1 271 ? -40 37.656 36.344 1 81.94 271 ILE B C 1
ATOM 9161 O O . ILE B 1 271 ? -40.344 37.438 37.5 1 81.94 271 ILE B O 1
ATOM 9165 N N . GLY B 1 272 ? -38.75 38.188 36.031 1 82.44 272 GLY B N 1
ATOM 9166 C CA . GLY B 1 272 ? -37.938 38.781 37.094 1 82.44 272 GLY B CA 1
ATOM 9167 C C . GLY B 1 272 ? -36.656 38.031 37.344 1 82.44 272 GLY B C 1
ATOM 9168 O O . GLY B 1 272 ? -35.906 38.375 38.25 1 82.44 272 GLY B O 1
ATOM 9169 N N . VAL B 1 273 ? -36.406 37 36.594 1 87.31 273 VAL B N 1
ATOM 9170 C CA . VAL B 1 273 ? -35.156 36.25 36.781 1 87.31 273 VAL B CA 1
ATOM 9171 C C . VAL B 1 273 ? -34.062 36.844 35.875 1 87.31 273 VAL B C 1
ATOM 9173 O O . VAL B 1 273 ? -34.281 37.031 34.688 1 87.31 273 VAL B O 1
ATOM 9176 N N . PRO B 1 274 ? -33 37.219 36.5 1 82.69 274 PRO B N 1
ATOM 9177 C CA . PRO B 1 274 ? -31.922 37.781 35.688 1 82.69 274 PRO B CA 1
ATOM 9178 C C . PRO B 1 274 ? -31.5 36.875 34.531 1 82.69 274 PRO B C 1
ATOM 9180 O O . PRO B 1 274 ? -31.469 35.656 34.719 1 82.69 274 PRO B O 1
ATOM 9183 N N . ARG B 1 275 ? -31.25 37.469 33.469 1 80.25 275 ARG B N 1
ATOM 9184 C CA . ARG B 1 275 ? -30.938 36.75 32.219 1 80.25 275 ARG B CA 1
ATOM 9185 C C . ARG B 1 275 ? -29.766 35.812 32.406 1 80.25 275 ARG B C 1
ATOM 9187 O O . ARG B 1 275 ? -29.797 34.688 31.891 1 80.25 275 ARG B O 1
ATOM 9194 N N . GLU B 1 276 ? -28.766 36.25 33.125 1 74.25 276 GLU B N 1
ATOM 9195 C CA . GLU B 1 276 ? -27.562 35.438 33.312 1 74.25 276 GLU B CA 1
ATOM 9196 C C . GLU B 1 276 ? -27.891 34.156 34.062 1 74.25 276 GLU B C 1
ATOM 9198 O O . GLU B 1 276 ? -27.328 33.094 33.781 1 74.25 276 GLU B O 1
ATOM 9203 N N . ILE B 1 277 ? -28.797 34.281 34.938 1 81.19 277 ILE B N 1
ATOM 9204 C CA . ILE B 1 277 ? -29.172 33.125 35.75 1 81.19 277 ILE B CA 1
ATOM 9205 C C . ILE B 1 277 ? -30.016 32.156 34.938 1 81.19 277 ILE B C 1
ATOM 9207 O O . ILE B 1 277 ? -29.906 30.938 35.094 1 81.19 277 ILE B O 1
ATOM 9211 N N . VAL B 1 278 ? -30.812 32.688 34.062 1 84.69 278 VAL B N 1
ATOM 9212 C CA . VAL B 1 278 ? -31.672 31.875 33.219 1 84.69 278 VAL B CA 1
ATOM 9213 C C . VAL B 1 278 ? -30.812 31.031 32.281 1 84.69 278 VAL B C 1
ATOM 9215 O O . VAL B 1 278 ? -31.094 29.844 32.062 1 84.69 278 VAL B O 1
ATOM 9218 N N . VAL B 1 279 ? -29.828 31.656 31.781 1 80.38 279 VAL B N 1
ATOM 9219 C CA . VAL B 1 279 ? -28.938 30.969 30.844 1 80.38 279 VAL B CA 1
ATOM 9220 C C . VAL B 1 279 ? -28.266 29.797 31.547 1 80.38 279 VAL B C 1
ATOM 9222 O O . VAL B 1 279 ? -28.188 28.688 31 1 80.38 279 VAL B O 1
ATOM 9225 N N . VAL B 1 280 ? -27.828 30.016 32.75 1 82.12 280 VAL B N 1
ATOM 9226 C CA . VAL B 1 280 ? -27.188 28.953 33.531 1 82.12 280 VAL B CA 1
ATOM 9227 C C . VAL B 1 280 ? -28.203 27.859 33.844 1 82.12 280 VAL B C 1
ATOM 9229 O O . VAL B 1 280 ? -27.891 26.672 33.812 1 82.12 280 VAL B O 1
ATOM 9232 N N . TRP B 1 281 ? -29.438 28.234 34.125 1 87.56 281 TRP B N 1
ATOM 9233 C CA . TRP B 1 281 ? -30.547 27.312 34.375 1 87.56 281 TRP B CA 1
ATOM 9234 C C . TRP B 1 281 ? -30.766 26.375 33.188 1 87.56 281 TRP B C 1
ATOM 9236 O O . TRP B 1 281 ? -30.781 25.156 33.344 1 87.56 281 TRP B O 1
ATOM 9246 N N . ILE B 1 282 ? -30.75 26.938 32.094 1 87.38 282 ILE B N 1
ATOM 9247 C CA . ILE B 1 282 ? -31 26.172 30.875 1 87.38 282 ILE B CA 1
ATOM 9248 C C . ILE B 1 282 ? -29.828 25.25 30.578 1 87.38 282 ILE B C 1
ATOM 9250 O O . ILE B 1 282 ? -30.016 24.094 30.188 1 87.38 282 ILE B O 1
ATOM 9254 N N . LEU B 1 283 ? -28.672 25.797 30.75 1 82.44 283 LEU B N 1
ATOM 9255 C CA . LEU B 1 283 ? -27.469 25.016 30.484 1 82.44 283 LEU B CA 1
ATOM 9256 C C . LEU B 1 283 ? -27.391 23.797 31.391 1 82.44 283 LEU B C 1
ATOM 9258 O O . LEU B 1 283 ? -27.062 22.703 30.938 1 82.44 283 LEU B O 1
ATOM 9262 N N . LEU B 1 284 ? -27.672 24.016 32.656 1 86.5 284 LEU B N 1
ATOM 9263 C CA . LEU B 1 284 ? -27.656 22.906 33.594 1 86.5 284 LEU B CA 1
ATOM 9264 C C . LEU B 1 284 ? -28.75 21.891 33.281 1 86.5 284 LEU B C 1
ATOM 9266 O O . LEU B 1 284 ? -28.531 20.672 33.344 1 86.5 284 LEU B O 1
ATOM 9270 N N . TYR B 1 285 ? -29.875 22.375 32.906 1 89.81 285 TYR B N 1
ATOM 9271 C CA . TYR B 1 285 ? -30.969 21.516 32.469 1 89.81 285 TYR B CA 1
ATOM 9272 C C . TYR B 1 285 ? -30.562 20.656 31.266 1 89.81 285 TYR B C 1
ATOM 9274 O O . TYR B 1 285 ? -30.781 19.453 31.266 1 89.81 285 TYR B O 1
ATOM 9282 N N . ARG B 1 286 ? -29.891 21.203 30.312 1 85.56 286 ARG B N 1
ATOM 9283 C CA . ARG B 1 286 ? -29.453 20.484 29.109 1 85.56 286 ARG B CA 1
ATOM 9284 C C . ARG B 1 286 ? -28.375 19.469 29.453 1 85.56 286 ARG B C 1
ATOM 9286 O O . ARG B 1 286 ? -28.344 18.375 28.875 1 85.56 286 ARG B O 1
ATOM 9293 N N . LEU B 1 287 ? -27.531 19.875 30.266 1 85.12 287 LEU B N 1
ATOM 9294 C CA . LEU B 1 287 ? -26.438 19 30.641 1 85.12 287 LEU B CA 1
ATOM 9295 C C . LEU B 1 287 ? -26.938 17.734 31.297 1 85.12 287 LEU B C 1
ATOM 9297 O O . LEU B 1 287 ? -26.562 16.625 30.906 1 85.12 287 LEU B O 1
ATOM 9301 N N . PHE B 1 288 ? -27.844 17.891 32.25 1 89.75 288 PHE B N 1
ATOM 9302 C CA . PHE B 1 288 ? -28.203 16.75 33.094 1 89.75 288 PHE B CA 1
ATOM 9303 C C . PHE B 1 288 ? -29.344 15.961 32.469 1 89.75 288 PHE B C 1
ATOM 9305 O O . PHE B 1 288 ? -29.453 14.75 32.688 1 89.75 288 PHE B O 1
ATOM 9312 N N . TYR B 1 289 ? -30.125 16.578 31.656 1 90.25 289 TYR B N 1
ATOM 9313 C CA . TYR B 1 289 ? -31.25 15.844 31.094 1 90.25 289 TYR B CA 1
ATOM 9314 C C . TYR B 1 289 ? -30.938 15.352 29.688 1 90.25 289 TYR B C 1
ATOM 9316 O O . TYR B 1 289 ? -31.406 14.289 29.281 1 90.25 289 TYR B O 1
ATOM 9324 N N . TYR B 1 290 ? -30.141 16.094 28.938 1 87.69 290 TYR B N 1
ATOM 9325 C CA . TYR B 1 290 ? -29.938 15.734 27.547 1 87.69 290 TYR B CA 1
ATOM 9326 C C . TYR B 1 290 ? -28.562 15.117 27.328 1 87.69 290 TYR B C 1
ATOM 9328 O O . TYR B 1 290 ? -28.438 13.984 26.859 1 87.69 290 TYR B O 1
ATOM 9336 N N . ILE B 1 291 ? -27.547 15.781 27.734 1 85.06 291 ILE B N 1
ATOM 9337 C CA . ILE B 1 291 ? -26.188 15.453 27.328 1 85.06 291 ILE B CA 1
ATOM 9338 C C . ILE B 1 291 ? -25.719 14.203 28.078 1 85.06 291 ILE B C 1
ATOM 9340 O O . ILE B 1 291 ? -25.266 13.242 27.438 1 85.06 291 ILE B O 1
ATOM 9344 N N . ILE B 1 292 ? -25.844 14.188 29.375 1 88 292 ILE B N 1
ATOM 9345 C CA . ILE B 1 292 ? -25.312 13.07 30.156 1 88 292 ILE B CA 1
ATOM 9346 C C . ILE B 1 292 ? -26.047 11.781 29.781 1 88 292 ILE B C 1
ATOM 9348 O O . ILE B 1 292 ? -25.422 10.758 29.516 1 88 292 ILE B O 1
ATOM 9352 N N . PRO B 1 293 ? -27.359 11.797 29.734 1 91.31 293 PRO B N 1
ATOM 9353 C CA . PRO B 1 293 ? -28.047 10.578 29.312 1 91.31 293 PRO B CA 1
ATOM 9354 C C . PRO B 1 293 ? -27.656 10.156 27.891 1 91.31 293 PRO B C 1
ATOM 9356 O O . PRO B 1 293 ? -27.547 8.953 27.609 1 91.31 293 PRO B O 1
ATOM 9359 N N . PHE B 1 294 ? -27.453 11 27.062 1 88.5 294 PHE B N 1
ATOM 9360 C CA . PHE B 1 294 ? -27.031 10.703 25.688 1 88.5 294 PHE B CA 1
ATOM 9361 C C . PHE B 1 294 ? -25.672 10.016 25.672 1 88.5 294 PHE B C 1
ATOM 9363 O O . PHE B 1 294 ? -25.484 9.039 24.938 1 88.5 294 PHE B O 1
ATOM 9370 N N . LEU B 1 295 ? -24.781 10.516 26.422 1 84.88 295 LEU B N 1
ATOM 9371 C CA . LEU B 1 295 ? -23.453 9.914 26.5 1 84.88 295 LEU B CA 1
ATOM 9372 C C . LEU B 1 295 ? -23.547 8.469 27 1 84.88 295 LEU B C 1
ATOM 9374 O O . LEU B 1 295 ? -22.844 7.594 26.5 1 84.88 295 LEU B O 1
ATOM 9378 N N . ILE B 1 296 ? -24.453 8.289 27.938 1 87.44 296 ILE B N 1
ATOM 9379 C CA . ILE B 1 296 ? -24.688 6.93 28.406 1 87.44 296 ILE B CA 1
ATOM 9380 C C . ILE B 1 296 ? -25.281 6.078 27.281 1 87.44 296 ILE B C 1
ATOM 9382 O O . ILE B 1 296 ? -24.906 4.91 27.125 1 87.44 296 ILE B O 1
ATOM 9386 N N . GLY B 1 297 ? -26.125 6.664 26.547 1 87.31 297 GLY B N 1
ATOM 9387 C CA . GLY B 1 297 ? -26.688 5.977 25.391 1 87.31 297 GLY B CA 1
ATOM 9388 C C . GLY B 1 297 ? -25.641 5.582 24.359 1 87.31 297 GLY B C 1
ATOM 9389 O O . GLY B 1 297 ? -25.703 4.488 23.797 1 87.31 297 GLY B O 1
ATOM 9390 N N . ILE B 1 298 ? -24.703 6.375 24.141 1 80.12 298 ILE B N 1
ATOM 9391 C CA . ILE B 1 298 ? -23.625 6.098 23.203 1 80.12 298 ILE B CA 1
ATOM 9392 C C . ILE B 1 298 ? -22.812 4.902 23.688 1 80.12 298 ILE B C 1
ATOM 9394 O O . ILE B 1 298 ? -22.406 4.055 22.891 1 80.12 298 ILE B O 1
ATOM 9398 N N . VAL B 1 299 ? -22.609 4.84 24.938 1 79.5 299 VAL B N 1
ATOM 9399 C CA . VAL B 1 299 ? -21.891 3.713 25.531 1 79.5 299 VAL B CA 1
ATOM 9400 C C . VAL B 1 299 ? -22.656 2.418 25.266 1 79.5 299 VAL B C 1
ATOM 9402 O O . VAL B 1 299 ? -22.062 1.399 24.906 1 79.5 299 VAL B O 1
ATOM 9405 N N . PHE B 1 300 ? -24.062 2.549 25.391 1 81.62 300 PHE B N 1
ATOM 9406 C CA . PHE B 1 300 ? -24.891 1.384 25.125 1 81.62 300 PHE B CA 1
ATOM 9407 C C . PHE B 1 300 ? -24.859 1.009 23.656 1 81.62 300 PHE B C 1
ATOM 9409 O O . PHE B 1 300 ? -24.922 -0.172 23.297 1 81.62 300 PHE B O 1
ATOM 9416 N N . PHE B 1 301 ? -24.766 1.915 22.797 1 75.38 301 PHE B N 1
ATOM 9417 C CA . PHE B 1 301 ? -24.703 1.694 21.359 1 75.38 301 PHE B CA 1
ATOM 9418 C C . PHE B 1 301 ? -23.484 0.854 21 1 75.38 301 PHE B C 1
ATOM 9420 O O . PHE B 1 301 ? -23.609 -0.144 20.281 1 75.38 301 PHE B O 1
ATOM 9427 N N . PHE B 1 302 ? -22.453 1.243 21.5 1 68.88 302 PHE B N 1
ATOM 9428 C CA . PHE B 1 302 ? -21.203 0.564 21.172 1 68.88 302 PHE B CA 1
ATOM 9429 C C . PHE B 1 302 ? -21.172 -0.837 21.766 1 68.88 302 PHE B C 1
ATOM 9431 O O . PHE B 1 302 ? -20.594 -1.758 21.172 1 68.88 302 PHE B O 1
ATOM 9438 N N . LYS B 1 303 ? -21.828 -0.893 22.875 1 70.25 303 LYS B N 1
ATOM 9439 C CA . LYS B 1 303 ? -21.875 -2.199 23.516 1 70.25 303 LYS B CA 1
ATOM 9440 C C . LYS B 1 303 ? -22.75 -3.174 22.719 1 70.25 303 LYS B C 1
ATOM 9442 O O . LYS B 1 303 ? -22.359 -4.32 22.5 1 70.25 303 LYS B O 1
ATOM 9447 N N . ASN B 1 304 ? -23.922 -2.771 22.266 1 63.53 304 ASN B N 1
ATOM 9448 C CA . ASN B 1 304 ? -24.891 -3.664 21.641 1 63.53 304 ASN B CA 1
ATOM 9449 C C . ASN B 1 304 ? -24.656 -3.768 20.125 1 63.53 304 ASN B C 1
ATOM 9451 O O . ASN B 1 304 ? -24.672 -4.863 19.562 1 63.53 304 ASN B O 1
ATOM 9455 N N . ILE B 1 305 ? -24.688 -2.65 19.516 1 60.09 305 ILE B N 1
ATOM 9456 C CA . ILE B 1 305 ? -24.562 -2.668 18.062 1 60.09 305 ILE B CA 1
ATOM 9457 C C . ILE B 1 305 ? -23.188 -3.211 17.672 1 60.09 305 ILE B C 1
ATOM 9459 O O . ILE B 1 305 ? -23.047 -3.932 16.672 1 60.09 305 ILE B O 1
ATOM 9463 N N . GLY B 1 306 ? -22.359 -2.977 18.531 1 59.5 306 GLY B N 1
ATOM 9464 C CA . GLY B 1 306 ? -21.031 -3.508 18.297 1 59.5 306 GLY B CA 1
ATOM 9465 C C . GLY B 1 306 ? -20.984 -5.023 18.281 1 59.5 306 GLY B C 1
ATOM 9466 O O . GLY B 1 306 ? -20.344 -5.617 17.406 1 59.5 306 GLY B O 1
ATOM 9467 N N . SER B 1 307 ? -21.797 -5.641 19.141 1 60.56 307 SER B N 1
ATOM 9468 C CA . SER B 1 307 ? -21.734 -7.094 19.25 1 60.56 307 SER B CA 1
ATOM 9469 C C . SER B 1 307 ? -22.484 -7.766 18.109 1 60.56 307 SER B C 1
ATOM 9471 O O . SER B 1 307 ? -22.016 -8.758 17.547 1 60.56 307 SER B O 1
ATOM 9473 N N . THR B 1 308 ? -23.656 -7.234 17.859 1 58.84 308 THR B N 1
ATOM 9474 C CA . THR B 1 308 ? -24.453 -7.84 16.781 1 58.84 308 THR B CA 1
ATOM 9475 C C . THR B 1 308 ? -23.781 -7.629 15.43 1 58.84 308 THR B C 1
ATOM 9477 O O . THR B 1 308 ? -23.75 -8.539 14.602 1 58.84 308 THR B O 1
ATOM 9480 N N . PHE B 1 309 ? -23.344 -6.477 15.398 1 61.28 309 PHE B N 1
ATOM 9481 C CA . PHE B 1 309 ? -22.672 -6.137 14.148 1 61.28 309 PHE B CA 1
ATOM 9482 C C . PHE B 1 309 ? -21.406 -6.965 13.984 1 61.28 309 PHE B C 1
ATOM 9484 O O . PHE B 1 309 ? -21.094 -7.41 12.875 1 61.28 309 PHE B O 1
ATOM 9491 N N . ASP B 1 310 ? -20.797 -7.262 15.016 1 65.19 310 ASP B N 1
ATOM 9492 C CA . ASP B 1 310 ? -19.562 -8.031 15 1 65.19 310 ASP B CA 1
ATOM 9493 C C . ASP B 1 310 ? -19.812 -9.492 14.641 1 65.19 310 ASP B C 1
ATOM 9495 O O . ASP B 1 310 ? -19.062 -10.086 13.867 1 65.19 310 ASP B O 1
ATOM 9499 N N . GLN B 1 311 ? -20.875 -10.062 15.195 1 61.59 311 GLN B N 1
ATOM 9500 C CA . GLN B 1 311 ? -21.172 -11.461 14.914 1 61.59 311 GLN B CA 1
ATOM 9501 C C . GLN B 1 311 ? -21.625 -11.648 13.477 1 61.59 311 GLN B C 1
ATOM 9503 O O . GLN B 1 311 ? -21.266 -12.641 12.828 1 61.59 311 GLN B O 1
ATOM 9508 N N . ARG B 1 312 ? -22.328 -10.641 13.07 1 62.22 312 ARG B N 1
ATOM 9509 C CA . ARG B 1 312 ? -22.859 -10.727 11.719 1 62.22 312 ARG B CA 1
ATOM 9510 C C . ARG B 1 312 ? -21.75 -10.617 10.68 1 62.22 312 ARG B C 1
ATOM 9512 O O . ARG B 1 312 ? -21.828 -11.242 9.617 1 62.22 312 ARG B O 1
ATOM 9519 N N . TYR B 1 313 ? -20.812 -9.93 11.102 1 66.88 313 TYR B N 1
ATOM 9520 C CA . TYR B 1 313 ? -19.766 -9.703 10.117 1 66.88 313 TYR B CA 1
ATOM 9521 C C . TYR B 1 313 ? -18.469 -10.375 10.547 1 66.88 313 TYR B C 1
ATOM 9523 O O . TYR B 1 313 ? -17.375 -9.812 10.375 1 66.88 313 TYR B O 1
ATOM 9531 N N . SER B 1 314 ? -18.578 -11.523 11.039 1 66.94 314 SER B N 1
ATOM 9532 C CA . SER B 1 314 ? -17.5 -12.461 11.352 1 66.94 314 SER B CA 1
ATOM 9533 C C . SER B 1 314 ? -16.422 -11.805 12.211 1 66.94 314 SER B C 1
ATOM 9535 O O . SER B 1 314 ? -15.234 -12.07 12.039 1 66.94 314 SER B O 1
ATOM 9537 N N . GLY B 1 315 ? -16.828 -10.758 13.023 1 71.06 315 GLY B N 1
ATOM 9538 C CA . GLY B 1 315 ? -15.891 -10.172 13.969 1 71.06 315 GLY B CA 1
ATOM 9539 C C . GLY B 1 315 ? -14.969 -9.141 13.344 1 71.06 315 GLY B C 1
ATOM 9540 O O . GLY B 1 315 ? -14.094 -8.602 14.016 1 71.06 315 GLY B O 1
ATOM 9541 N N . ILE B 1 316 ? -15.109 -8.891 12.109 1 75.06 316 ILE B N 1
ATOM 9542 C CA . ILE B 1 316 ? -14.211 -8 11.375 1 75.06 316 ILE B CA 1
ATOM 9543 C C . ILE B 1 316 ? -14.375 -6.57 11.891 1 75.06 316 ILE B C 1
ATOM 9545 O O . ILE B 1 316 ? -13.391 -5.875 12.141 1 75.06 316 ILE B O 1
ATOM 9549 N N . PRO B 1 317 ? -15.547 -6.113 12.188 1 72.25 317 PRO B N 1
ATOM 9550 C CA . PRO B 1 317 ? -15.688 -4.738 12.672 1 72.25 317 PRO B CA 1
ATOM 9551 C C . PRO B 1 317 ? -14.992 -4.504 14.008 1 72.25 317 PRO B C 1
ATOM 9553 O O . PRO B 1 317 ? -14.352 -3.467 14.203 1 72.25 317 PRO B O 1
ATOM 9556 N N . LYS B 1 318 ? -15.125 -5.469 14.82 1 74.44 318 LYS B N 1
ATOM 9557 C CA . LYS B 1 318 ? -14.438 -5.359 16.109 1 74.44 318 LYS B CA 1
ATOM 9558 C C . LYS B 1 318 ? -12.922 -5.316 15.922 1 74.44 318 LYS B C 1
ATOM 9560 O O . LYS B 1 318 ? -12.234 -4.531 16.578 1 74.44 318 LYS B O 1
ATOM 9565 N N . GLN B 1 319 ? -12.477 -6.145 15.078 1 76.12 319 GLN B N 1
ATOM 9566 C CA . GLN B 1 319 ? -11.039 -6.195 14.828 1 76.12 319 GLN B CA 1
ATOM 9567 C C . GLN B 1 319 ? -10.539 -4.875 14.25 1 76.12 319 GLN B C 1
ATOM 9569 O O . GLN B 1 319 ? -9.492 -4.363 14.672 1 76.12 319 GLN B O 1
ATOM 9574 N N . LEU B 1 320 ? -11.281 -4.375 13.438 1 75.31 320 LEU B N 1
ATOM 9575 C CA . LEU B 1 320 ? -10.898 -3.111 12.812 1 75.31 320 LEU B CA 1
ATOM 9576 C C . LEU B 1 320 ? -10.953 -1.969 13.828 1 75.31 320 LEU B C 1
ATOM 9578 O O . LEU B 1 320 ? -10.062 -1.119 13.859 1 75.31 320 LEU B O 1
ATOM 9582 N N . ALA B 1 321 ? -11.969 -1.932 14.609 1 75.06 321 ALA B N 1
ATOM 9583 C CA . ALA B 1 321 ? -12.125 -0.897 15.625 1 75.06 321 ALA B CA 1
ATOM 9584 C C . ALA B 1 321 ? -10.969 -0.93 16.625 1 75.06 321 ALA B C 1
ATOM 9586 O O . ALA B 1 321 ? -10.453 0.118 17.016 1 75.06 321 ALA B O 1
ATOM 9587 N N . THR B 1 322 ? -10.648 -2.123 16.953 1 77.75 322 THR B N 1
ATOM 9588 C CA . THR B 1 322 ? -9.539 -2.279 17.891 1 77.75 322 THR B CA 1
ATOM 9589 C C . THR B 1 322 ? -8.234 -1.801 17.266 1 77.75 322 THR B C 1
ATOM 9591 O O . THR B 1 322 ? -7.414 -1.166 17.938 1 77.75 322 THR B O 1
ATOM 9594 N N . GLU B 1 323 ? -8.102 -2.084 16.094 1 81 323 GLU B N 1
ATOM 9595 C CA . GLU B 1 323 ? -6.891 -1.657 15.398 1 81 323 GLU B CA 1
ATOM 9596 C C . GLU B 1 323 ? -6.832 -0.138 15.273 1 81 323 GLU B C 1
ATOM 9598 O O . GLU B 1 323 ? -5.777 0.467 15.469 1 81 323 GLU B O 1
ATOM 9603 N N . ILE B 1 324 ? -7.867 0.428 15 1 81.12 324 ILE B N 1
ATOM 9604 C CA . ILE B 1 324 ? -7.941 1.88 14.875 1 81.12 324 ILE B CA 1
ATOM 9605 C C . ILE B 1 324 ? -7.727 2.531 16.234 1 81.12 324 ILE B C 1
ATOM 9607 O O . ILE B 1 324 ? -6.992 3.518 16.359 1 81.12 324 ILE B O 1
ATOM 9611 N N . ALA B 1 325 ? -8.398 1.967 17.172 1 80.19 325 ALA B N 1
ATOM 9612 C CA . ALA B 1 325 ? -8.219 2.471 18.531 1 80.19 325 ALA B CA 1
ATOM 9613 C C . ALA B 1 325 ? -6.754 2.438 18.938 1 80.19 325 ALA B C 1
ATOM 9615 O O . ALA B 1 325 ? -6.25 3.385 19.547 1 80.19 325 ALA B O 1
ATOM 9616 N N . HIS B 1 326 ? -6.133 1.393 18.609 1 86.69 326 HIS B N 1
ATOM 9617 C CA . HIS B 1 326 ? -4.715 1.255 18.922 1 86.69 326 HIS B CA 1
ATOM 9618 C C . HIS B 1 326 ? -3.883 2.318 18.219 1 86.69 326 HIS B C 1
ATOM 9620 O O . HIS B 1 326 ? -3.008 2.936 18.828 1 86.69 326 HIS B O 1
ATOM 9626 N N . LYS B 1 327 ? -4.195 2.543 17.062 1 87.81 327 LYS B N 1
ATOM 9627 C CA . LYS B 1 327 ? -3.469 3.555 16.297 1 87.81 327 LYS B CA 1
ATOM 9628 C C . LYS B 1 327 ? -3.703 4.949 16.859 1 87.81 327 LYS B C 1
ATOM 9630 O O . LYS B 1 327 ? -2.779 5.762 16.938 1 87.81 327 LYS B O 1
ATOM 9635 N N . ILE B 1 328 ? -4.887 5.152 17.266 1 86.12 328 ILE B N 1
ATOM 9636 C CA . ILE B 1 328 ? -5.234 6.445 17.844 1 86.12 328 ILE B CA 1
ATOM 9637 C C . ILE B 1 328 ? -4.457 6.656 19.156 1 86.12 328 ILE B C 1
ATOM 9639 O O . ILE B 1 328 ? -3.914 7.734 19.391 1 86.12 328 ILE B O 1
ATOM 9643 N N . VAL B 1 329 ? -4.434 5.66 19.922 1 88.62 329 VAL B N 1
ATOM 9644 C CA . VAL B 1 329 ? -3.711 5.754 21.188 1 88.62 329 VAL B CA 1
ATOM 9645 C C . VAL B 1 329 ? -2.24 6.066 20.922 1 88.62 329 VAL B C 1
ATOM 9647 O O . VAL B 1 329 ? -1.637 6.883 21.625 1 88.62 329 VAL B O 1
ATOM 9650 N N . VAL B 1 330 ? -1.673 5.445 19.953 1 91.88 330 VAL B N 1
ATOM 9651 C CA . VAL B 1 330 ? -0.271 5.648 19.594 1 91.88 330 VAL B CA 1
ATOM 9652 C C . VAL B 1 330 ? -0.055 7.09 19.141 1 91.88 330 VAL B C 1
ATOM 9654 O O . VAL B 1 330 ? 0.875 7.758 19.594 1 91.88 330 VAL B O 1
ATOM 9657 N N . VAL B 1 331 ? -0.936 7.566 18.359 1 91.19 331 VAL B N 1
ATOM 9658 C CA . VAL B 1 331 ? -0.83 8.93 17.844 1 91.19 331 VAL B CA 1
ATOM 9659 C C . VAL B 1 331 ? -0.965 9.922 19 1 91.19 331 VAL B C 1
ATOM 9661 O O . VAL B 1 331 ? -0.227 10.906 19.078 1 91.19 331 VAL B O 1
ATOM 9664 N N . LEU B 1 332 ? -1.889 9.609 19.891 1 89.5 332 LEU B N 1
ATOM 9665 C CA . LEU B 1 332 ? -2.107 10.492 21.031 1 89.5 332 LEU B CA 1
ATOM 9666 C C . LEU B 1 332 ? -0.882 10.516 21.938 1 89.5 332 LEU B C 1
ATOM 9668 O O . LEU B 1 332 ? -0.532 11.562 22.484 1 89.5 332 LEU B O 1
ATOM 9672 N N . LEU B 1 333 ? -0.253 9.414 22.078 1 92.12 333 LEU B N 1
ATOM 9673 C CA . LEU B 1 333 ? 0.951 9.344 22.891 1 92.12 333 LEU B CA 1
ATOM 9674 C C . LEU B 1 333 ? 2.08 10.156 22.281 1 92.12 333 LEU B C 1
ATOM 9676 O O . LEU B 1 333 ? 2.738 10.945 22.969 1 92.12 333 LEU B O 1
ATOM 9680 N N . TYR B 1 334 ? 2.307 10 20.984 1 91.81 334 TYR B N 1
ATOM 9681 C CA . TYR B 1 334 ? 3.33 10.773 20.297 1 91.81 334 TYR B CA 1
ATOM 9682 C C . TYR B 1 334 ? 3 12.258 20.328 1 91.81 334 TYR B C 1
ATOM 9684 O O . TYR B 1 334 ? 3.881 13.094 20.547 1 91.81 334 TYR B O 1
ATOM 9692 N N . PHE B 1 335 ? 1.755 12.523 20.125 1 89.19 335 PHE B N 1
ATOM 9693 C CA . PHE B 1 335 ? 1.301 13.906 20.156 1 89.19 335 PHE B CA 1
ATOM 9694 C C . PHE B 1 335 ? 1.557 14.539 21.516 1 89.19 335 PHE B C 1
ATOM 9696 O O . PHE B 1 335 ? 2.033 15.672 21.594 1 89.19 335 PHE B O 1
ATOM 9703 N N . SER B 1 336 ? 1.211 13.797 22.562 1 87.94 336 SER B N 1
ATOM 9704 C CA . SER B 1 336 ? 1.438 14.281 23.922 1 87.94 336 SER B CA 1
ATOM 9705 C C . SER B 1 336 ? 2.92 14.516 24.188 1 87.94 336 SER B C 1
ATOM 9707 O O . SER B 1 336 ? 3.299 15.523 24.781 1 87.94 336 SER B O 1
ATOM 9709 N N . GLY B 1 337 ? 3.742 13.57 23.719 1 87.81 337 GLY B N 1
ATOM 9710 C CA . GLY B 1 337 ? 5.18 13.727 23.891 1 87.81 337 GLY B CA 1
ATOM 9711 C C . GLY B 1 337 ? 5.738 14.922 23.125 1 87.81 337 GLY B C 1
ATOM 9712 O O . GLY B 1 337 ? 6.508 15.711 23.688 1 87.81 337 GLY B O 1
ATOM 9713 N N . ILE B 1 338 ? 5.332 15.117 21.984 1 87.19 338 ILE B N 1
ATOM 9714 C CA . ILE B 1 338 ? 5.797 16.219 21.141 1 87.19 338 ILE B CA 1
ATOM 9715 C C . ILE B 1 338 ? 5.34 17.547 21.734 1 87.19 338 ILE B C 1
ATOM 9717 O O . ILE B 1 338 ? 6.125 18.5 21.812 1 87.19 338 ILE B O 1
ATOM 9721 N N . MET B 1 339 ? 4.109 17.609 22.203 1 82.69 339 MET B N 1
ATOM 9722 C CA . MET B 1 339 ? 3.555 18.844 22.766 1 82.69 339 MET B CA 1
ATOM 9723 C C . MET B 1 339 ? 4.289 19.234 24.031 1 82.69 339 MET B C 1
ATOM 9725 O O . MET B 1 339 ? 4.523 20.422 24.281 1 82.69 339 MET B O 1
ATOM 9729 N N . LEU B 1 340 ? 4.629 18.234 24.812 1 82.94 340 LEU B N 1
ATOM 9730 C CA . LEU B 1 340 ? 5.367 18.516 26.031 1 82.94 340 LEU B CA 1
ATOM 9731 C C . LEU B 1 340 ? 6.746 19.094 25.719 1 82.94 340 LEU B C 1
ATOM 9733 O O . LEU B 1 340 ? 7.203 20.016 26.391 1 82.94 340 LEU B O 1
ATOM 9737 N N . VAL B 1 341 ? 7.367 18.594 24.688 1 82.56 341 VAL B N 1
ATOM 9738 C CA . VAL B 1 341 ? 8.688 19.062 24.281 1 82.56 341 VAL B CA 1
ATOM 9739 C C . VAL B 1 341 ? 8.57 20.469 23.688 1 82.56 341 VAL B C 1
ATOM 9741 O O . VAL B 1 341 ? 9.359 21.359 24.016 1 82.56 341 VAL B O 1
ATOM 9744 N N . LEU B 1 342 ? 7.562 20.672 22.891 1 76.19 342 LEU B N 1
ATOM 9745 C CA . LEU B 1 342 ? 7.375 21.969 22.234 1 76.19 342 LEU B CA 1
ATOM 9746 C C . LEU B 1 342 ? 6.973 23.031 23.25 1 76.19 342 LEU B C 1
ATOM 9748 O O . LEU B 1 342 ? 7.352 24.188 23.109 1 76.19 342 LEU B O 1
ATOM 9752 N N . SER B 1 343 ? 6.164 22.672 24.203 1 72.62 343 SER B N 1
ATOM 9753 C CA . SER B 1 343 ? 5.738 23.609 25.234 1 72.62 343 SER B CA 1
ATOM 9754 C C . SER B 1 343 ? 6.93 24.141 26.016 1 72.62 343 SER B C 1
ATOM 9756 O O . SER B 1 343 ? 6.91 25.281 26.484 1 72.62 343 SER B O 1
ATOM 9758 N N . ALA B 1 344 ? 7.926 23.312 26.047 1 68.62 344 ALA B N 1
ATOM 9759 C CA . ALA B 1 344 ? 9.125 23.703 26.781 1 68.62 344 ALA B CA 1
ATOM 9760 C C . ALA B 1 344 ? 10.047 24.562 25.906 1 68.62 344 ALA B C 1
ATOM 9762 O O . ALA B 1 344 ? 10.773 25.422 26.406 1 68.62 344 ALA B O 1
ATOM 9763 N N . THR B 1 345 ? 10.016 24.312 24.516 1 64.38 345 THR B N 1
ATOM 9764 C CA . THR B 1 345 ? 10.961 24.953 23.594 1 64.38 345 THR B CA 1
ATOM 9765 C C . THR B 1 345 ? 10.406 26.266 23.062 1 64.38 345 THR B C 1
ATOM 9767 O O . THR B 1 345 ? 11.164 27.203 22.812 1 64.38 345 THR B O 1
ATOM 9770 N N . ILE B 1 346 ? 9.164 26.375 22.719 1 56.84 346 ILE B N 1
ATOM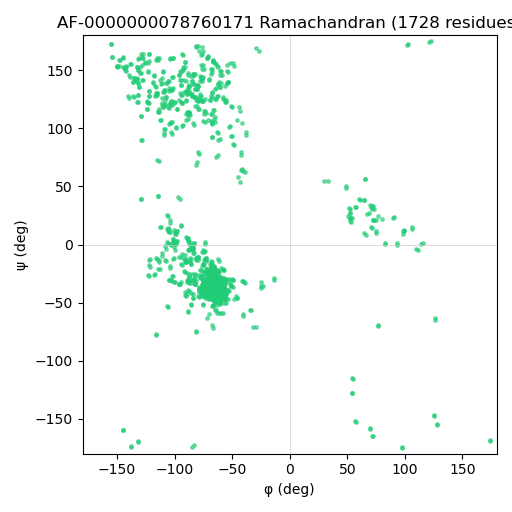 9771 C CA . ILE B 1 346 ? 8.594 27.594 22.172 1 56.84 346 ILE B CA 1
ATOM 9772 C C . ILE B 1 346 ? 7.555 28.156 23.141 1 56.84 346 ILE B C 1
ATOM 9774 O O . ILE B 1 346 ? 6.359 28.141 22.844 1 56.84 346 ILE B O 1
ATOM 9778 N N . PRO B 1 347 ? 8.008 28.719 24.266 1 52.22 347 PRO B N 1
ATOM 9779 C CA . PRO B 1 347 ? 6.984 29.188 25.188 1 52.22 347 PRO B CA 1
ATOM 9780 C C . PRO B 1 347 ? 6.113 30.281 24.594 1 52.22 347 PRO B C 1
ATOM 9782 O O . PRO B 1 347 ? 4.906 30.328 24.844 1 52.22 347 PRO B O 1
ATOM 9785 N N . GLN B 1 348 ? 6.816 31.078 23.656 1 51.38 348 GLN B N 1
ATOM 9786 C CA . GLN B 1 348 ? 6.121 32.25 23.125 1 51.38 348 GLN B CA 1
ATOM 9787 C C . GLN B 1 348 ? 5.102 31.844 22.062 1 51.38 348 GLN B C 1
ATOM 9789 O O . GLN B 1 348 ? 4.055 32.469 21.922 1 51.38 348 GLN B O 1
ATOM 9794 N N . ALA B 1 349 ? 5.473 30.969 21.297 1 48.75 349 ALA B N 1
ATOM 9795 C CA . ALA B 1 349 ? 4.523 30.578 20.266 1 48.75 349 ALA B CA 1
ATOM 9796 C C . ALA B 1 349 ? 3.199 30.125 20.859 1 48.75 349 ALA B C 1
ATOM 9798 O O . ALA B 1 349 ? 2.131 30.406 20.312 1 48.75 349 ALA B O 1
ATOM 9799 N N . PHE B 1 350 ? 3.33 29.578 21.969 1 46.34 350 PHE B N 1
ATOM 9800 C CA . PHE B 1 350 ? 2.127 29.125 22.656 1 46.34 350 PHE B CA 1
ATOM 9801 C C . PHE B 1 350 ? 1.423 30.281 23.359 1 46.34 350 PHE B C 1
ATOM 9803 O O . PHE B 1 350 ? 0.243 30.188 23.688 1 46.34 350 PHE B O 1
ATOM 9810 N N . THR B 1 351 ? 2.168 31.406 23.453 1 48.25 351 THR B N 1
ATOM 9811 C CA . THR B 1 351 ? 1.511 32.625 23.938 1 48.25 351 THR B CA 1
ATOM 9812 C C . THR B 1 351 ? 0.88 33.406 22.781 1 48.25 351 THR B C 1
ATOM 9814 O O . THR B 1 351 ? -0.123 34.094 22.969 1 48.25 351 THR B O 1
ATOM 9817 N N . GLU B 1 352 ? 1.5 33.281 21.656 1 46.88 352 GLU B N 1
ATOM 9818 C CA . GLU B 1 352 ? 1.031 34.156 20.562 1 46.88 352 GLU B CA 1
ATOM 9819 C C . GLU B 1 352 ? -0.095 33.5 19.781 1 46.88 352 GLU B C 1
ATOM 9821 O O . GLU B 1 352 ? -1.009 34.156 19.297 1 46.88 352 GLU B O 1
ATOM 9826 N N . PHE B 1 353 ? 0.014 32.25 19.578 1 44.66 353 PHE B N 1
ATOM 9827 C CA . PHE B 1 353 ? -1.069 31.641 18.812 1 44.66 353 PHE B CA 1
ATOM 9828 C C . PHE B 1 353 ? -2.168 31.156 19.75 1 44.66 353 PHE B C 1
ATOM 9830 O O . PHE B 1 353 ? -1.911 30.359 20.656 1 44.66 353 PHE B O 1
ATOM 9837 N N . ARG B 1 354 ? -3.246 31.859 19.75 1 47.62 354 ARG B N 1
ATOM 9838 C CA . ARG B 1 354 ? -4.355 31.656 20.672 1 47.62 354 ARG B CA 1
ATOM 9839 C C . ARG B 1 354 ? -4.707 30.172 20.766 1 47.62 354 ARG B C 1
ATOM 9841 O O . ARG B 1 354 ? -4.969 29.672 21.859 1 47.62 354 ARG B O 1
ATOM 9848 N N . TRP B 1 355 ? -4.738 29.562 19.578 1 47.84 355 TRP B N 1
ATOM 9849 C CA . TRP B 1 355 ? -5.164 28.172 19.641 1 47.84 355 TRP B CA 1
ATOM 9850 C C . TRP B 1 355 ? -4.109 27.297 20.312 1 47.84 355 TRP B C 1
ATOM 9852 O O . TRP B 1 355 ? -4.449 26.375 21.062 1 47.84 355 TRP B O 1
ATOM 9862 N N . LEU B 1 356 ? -2.859 27.562 19.984 1 46.75 356 LEU B N 1
ATOM 9863 C CA . LEU B 1 356 ? -1.782 26.875 20.688 1 46.75 356 LEU B CA 1
ATOM 9864 C C . LEU B 1 356 ? -1.717 27.328 22.156 1 46.75 356 LEU B C 1
ATOM 9866 O O . LEU B 1 356 ? -1.37 26.547 23.031 1 46.75 356 LEU B O 1
ATOM 9870 N N . HIS B 1 357 ? -2.051 28.609 22.219 1 48.12 357 HIS B N 1
ATOM 9871 C CA . HIS B 1 357 ? -2.068 29.188 23.562 1 48.12 357 HIS B CA 1
ATOM 9872 C C . HIS B 1 357 ? -3.002 28.406 24.484 1 48.12 357 HIS B C 1
ATOM 9874 O O . HIS B 1 357 ? -2.693 28.203 25.656 1 48.12 357 HIS B O 1
ATOM 9880 N N . SER B 1 358 ? -4.203 28.203 23.797 1 45.34 358 SER B N 1
ATOM 9881 C CA . SER B 1 358 ? -5.172 27.469 24.609 1 45.34 358 SER B CA 1
ATOM 9882 C C . SER B 1 358 ? -4.668 26.062 24.938 1 45.34 358 SER B C 1
ATOM 9884 O O . SER B 1 358 ? -5.152 25.438 25.875 1 45.34 358 SER B O 1
ATOM 9886 N N . LEU B 1 359 ? -3.877 25.719 24 1 38.66 359 LEU B N 1
ATOM 9887 C CA . LEU B 1 359 ? -3.283 24.391 24.219 1 38.66 359 LEU B CA 1
ATOM 9888 C C . LEU B 1 359 ? -1.98 24.5 25 1 38.66 359 LEU B C 1
ATOM 9890 O O . LEU B 1 359 ? -1.336 23.5 25.297 1 38.66 359 LEU B O 1
ATOM 9894 N N . ASN B 1 360 ? -1.51 25.781 25.031 1 39.62 360 ASN B N 1
ATOM 9895 C CA . ASN B 1 360 ? -0.21 26.062 25.625 1 39.62 360 ASN B CA 1
ATOM 9896 C C . ASN B 1 360 ? -0.165 25.656 27.094 1 39.62 360 ASN B C 1
ATOM 9898 O O . ASN B 1 360 ? -0.727 26.328 27.953 1 39.62 360 ASN B O 1
ATOM 9902 N N . PRO B 1 361 ? 0.185 24.609 27.266 1 34.53 361 PRO B N 1
ATOM 9903 C CA . PRO B 1 361 ? 0.205 24.344 28.719 1 34.53 361 PRO B CA 1
ATOM 9904 C C . PRO B 1 361 ? 1.161 25.266 29.469 1 34.53 361 PRO B C 1
ATOM 9906 O O . PRO B 1 361 ? 0.967 25.516 30.656 1 34.53 361 PRO B O 1
ATOM 9909 N N . LEU B 1 362 ? 2.551 25.344 29.203 1 33.56 362 LEU B N 1
ATOM 9910 C CA . LEU B 1 362 ? 3.598 25.625 30.172 1 33.56 362 LEU B CA 1
ATOM 9911 C C . LEU B 1 362 ? 4.195 27.016 29.938 1 33.56 362 LEU B C 1
ATOM 9913 O O . LEU B 1 362 ? 4.723 27.281 28.859 1 33.56 362 LEU B O 1
ATOM 9917 N N . LYS B 1 363 ? 3.863 28.016 30.469 1 36.34 363 LYS B N 1
ATOM 9918 C CA . LYS B 1 363 ? 4.484 29.328 30.5 1 36.34 363 LYS B CA 1
ATOM 9919 C C . LYS B 1 363 ? 5.891 29.266 31.094 1 36.34 363 LYS B C 1
ATOM 9921 O O . LYS B 1 363 ? 6.492 30.297 31.406 1 36.34 363 LYS B O 1
ATOM 9926 N N . PHE B 1 364 ? 6.488 28.188 31.969 1 33.59 364 PHE B N 1
ATOM 9927 C CA . PHE B 1 364 ? 7.461 28.422 33.031 1 33.59 364 PHE B CA 1
ATOM 9928 C C . PHE B 1 364 ? 8.859 28.594 32.438 1 33.59 364 PHE B C 1
ATOM 9930 O O . PHE B 1 364 ? 9.133 28.141 31.328 1 33.59 364 PHE B O 1
ATOM 9937 N N . HIS B 1 365 ? 9.961 29.047 33.344 1 39.09 365 HIS B N 1
ATOM 9938 C CA . HIS B 1 365 ? 11.398 29.281 33.375 1 39.09 365 HIS B CA 1
ATOM 9939 C C . HIS B 1 365 ? 12.164 28.031 32.938 1 39.09 365 HIS B C 1
ATOM 9941 O O . HIS B 1 365 ? 11.648 26.922 33.031 1 39.09 365 HIS B O 1
ATOM 9947 N N . PHE B 1 366 ? 13.406 28.156 32.406 1 39.47 366 PHE B N 1
ATOM 9948 C CA . PHE B 1 366 ? 14.367 27.203 31.875 1 39.47 366 PHE B CA 1
ATOM 9949 C C . PHE B 1 366 ? 14.414 25.938 32.719 1 39.47 366 PHE B C 1
ATOM 9951 O O . PHE B 1 366 ? 14.445 24.828 32.156 1 39.47 366 PHE B O 1
ATOM 9958 N N . ILE B 1 367 ? 14.812 26.062 34.094 1 41.81 367 ILE B N 1
ATOM 9959 C CA . ILE B 1 367 ? 14.969 24.953 35 1 41.81 367 ILE B CA 1
ATOM 9960 C C . ILE B 1 367 ? 13.703 24.094 35 1 41.81 367 ILE B C 1
ATOM 9962 O O . ILE B 1 367 ? 13.781 22.859 35.156 1 41.81 367 ILE B O 1
ATOM 9966 N N . ILE B 1 368 ? 12.609 24.719 34.781 1 50.03 368 ILE B N 1
ATOM 9967 C CA . ILE B 1 368 ? 11.297 24.109 34.938 1 50.03 368 ILE B CA 1
ATOM 9968 C C . ILE B 1 368 ? 10.906 23.422 33.625 1 50.03 368 ILE B C 1
ATOM 9970 O O . ILE B 1 368 ? 10.016 22.578 33.594 1 50.03 368 ILE B O 1
ATOM 9974 N N . GLN B 1 369 ? 11.914 23.547 32.594 1 65.44 369 GLN B N 1
ATOM 9975 C CA . GLN B 1 369 ? 11.484 23.062 31.281 1 65.44 369 GLN B CA 1
ATOM 9976 C C . GLN B 1 369 ? 12.062 21.672 31 1 65.44 369 GLN B C 1
ATOM 9978 O O . GLN B 1 369 ? 11.508 20.906 30.203 1 65.44 369 GLN B O 1
ATOM 9983 N N . PHE B 1 370 ? 13.094 21.328 31.938 1 74.81 370 PHE B N 1
ATOM 9984 C CA . PHE B 1 370 ? 13.781 20.078 31.641 1 74.81 370 PHE B CA 1
ATOM 9985 C C . PHE B 1 370 ? 12.875 18.891 31.906 1 74.81 370 PHE B C 1
ATOM 9987 O O . PHE B 1 370 ? 12.812 17.953 31.094 1 74.81 370 PHE B O 1
ATOM 9994 N N . PRO B 1 371 ? 12.141 18.938 33.062 1 78.81 371 PRO B N 1
ATOM 9995 C CA . PRO B 1 371 ? 11.273 17.781 33.281 1 78.81 371 PRO B CA 1
ATOM 9996 C C . PRO B 1 371 ? 10.242 17.578 32.188 1 78.81 371 PRO B C 1
ATOM 9998 O O . PRO B 1 371 ? 9.906 16.438 31.828 1 78.81 371 PRO B O 1
ATOM 10001 N N . SER B 1 372 ? 9.859 18.656 31.578 1 81.25 372 SER B N 1
ATOM 10002 C CA . SER B 1 372 ? 8.891 18.547 30.484 1 81.25 372 SER B CA 1
ATOM 10003 C C . SER B 1 372 ? 9.523 17.938 29.25 1 81.25 372 SER B C 1
ATOM 10005 O O . SER B 1 372 ? 8.906 17.094 28.578 1 81.25 372 SER B O 1
ATOM 10007 N N . ILE B 1 373 ? 10.727 18.281 28.969 1 83.31 373 ILE B N 1
ATOM 10008 C CA . ILE B 1 373 ? 11.445 17.734 27.828 1 83.31 373 ILE B CA 1
ATOM 10009 C C . ILE B 1 373 ? 11.719 16.25 28.047 1 83.31 373 ILE B C 1
ATOM 10011 O O . ILE B 1 373 ? 11.492 15.43 27.156 1 83.31 373 ILE B O 1
ATOM 10015 N N . LEU B 1 374 ? 12.102 15.984 29.234 1 85.81 374 LEU B N 1
ATOM 10016 C CA . LEU B 1 374 ? 12.398 14.594 29.578 1 85.81 374 LEU B CA 1
ATOM 10017 C C . LEU B 1 374 ? 11.148 13.734 29.5 1 85.81 374 LEU B C 1
ATOM 10019 O O . LEU B 1 374 ? 11.148 12.672 28.859 1 85.81 374 LEU B O 1
ATOM 10023 N N . LEU B 1 375 ? 10.109 14.211 30.109 1 88.44 375 LEU B N 1
ATOM 10024 C CA . LEU B 1 375 ? 8.852 13.469 30.094 1 88.44 375 LEU B CA 1
ATOM 10025 C C . LEU B 1 375 ? 8.328 13.328 28.672 1 88.44 375 LEU B C 1
ATOM 10027 O O . LEU B 1 375 ? 7.789 12.281 28.312 1 88.44 375 LEU B O 1
ATOM 10031 N N . GLY B 1 376 ? 8.484 14.383 27.906 1 89.5 376 GLY B N 1
ATOM 10032 C CA . GLY B 1 376 ? 8.039 14.328 26.531 1 89.5 376 GLY B CA 1
ATOM 10033 C C . GLY B 1 376 ? 8.75 13.266 25.719 1 89.5 376 GLY B C 1
ATOM 10034 O O . GLY B 1 376 ? 8.109 12.453 25.047 1 89.5 376 GLY B O 1
ATOM 10035 N N . PHE B 1 377 ? 10.023 13.227 25.766 1 90.06 377 PHE B N 1
ATOM 10036 C CA . PHE B 1 377 ? 10.797 12.25 25.016 1 90.06 377 PHE B CA 1
ATOM 10037 C C . PHE B 1 377 ? 10.523 10.836 25.516 1 90.06 377 PHE B C 1
ATOM 10039 O O . PHE B 1 377 ? 10.477 9.891 24.719 1 90.06 377 PHE B O 1
ATOM 10046 N N . LEU B 1 378 ? 10.336 10.656 26.797 1 91.94 378 LEU B N 1
ATOM 10047 C CA . LEU B 1 378 ? 10.047 9.336 27.359 1 91.94 378 LEU B CA 1
ATOM 10048 C C . LEU B 1 378 ? 8.672 8.852 26.906 1 91.94 378 LEU B C 1
ATOM 10050 O O . LEU B 1 378 ? 8.477 7.656 26.672 1 91.94 378 LEU B O 1
ATOM 10054 N N . LEU B 1 379 ? 7.797 9.75 26.812 1 92.31 379 LEU B N 1
ATOM 10055 C CA . LEU B 1 379 ? 6.477 9.383 26.312 1 92.31 379 LEU B CA 1
ATOM 10056 C C . LEU B 1 379 ? 6.547 8.961 24.844 1 92.31 379 LEU B C 1
ATOM 10058 O O . LEU B 1 379 ? 5.812 8.07 24.422 1 92.31 379 LEU B O 1
ATOM 10062 N N . ILE B 1 380 ? 7.395 9.602 24.109 1 92.62 380 ILE B N 1
ATOM 10063 C CA . ILE B 1 380 ? 7.578 9.242 22.703 1 92.62 380 ILE B CA 1
ATOM 10064 C C . ILE B 1 380 ? 8.117 7.812 22.609 1 92.62 380 ILE B C 1
ATOM 10066 O O . ILE B 1 380 ? 7.625 7.008 21.812 1 92.62 380 ILE B O 1
ATOM 10070 N N . ILE B 1 381 ? 9.016 7.477 23.469 1 92.19 381 ILE B N 1
ATOM 10071 C CA . ILE B 1 381 ? 9.609 6.141 23.453 1 92.19 381 ILE B CA 1
ATOM 10072 C C . ILE B 1 381 ? 8.57 5.113 23.906 1 92.19 381 ILE B C 1
ATOM 10074 O O . ILE B 1 381 ? 8.516 4 23.375 1 92.19 381 ILE B O 1
ATOM 10078 N N . MET B 1 382 ? 7.832 5.547 24.859 1 92.75 382 MET B N 1
ATOM 10079 C CA . MET B 1 382 ? 6.773 4.633 25.281 1 92.75 382 MET B CA 1
ATOM 10080 C C . MET B 1 382 ? 5.703 4.504 24.203 1 92.75 382 MET B C 1
ATOM 10082 O O . MET B 1 382 ? 5.059 3.461 24.078 1 92.75 382 MET B O 1
ATOM 10086 N N . GLY B 1 383 ? 5.516 5.594 23.484 1 93.62 383 GLY B N 1
ATOM 10087 C CA . GLY B 1 383 ? 4.676 5.473 22.312 1 93.62 383 GLY B CA 1
ATOM 10088 C C . GLY B 1 383 ? 5.129 4.375 21.359 1 93.62 383 GLY B C 1
ATOM 10089 O O . GLY B 1 383 ? 4.305 3.631 20.828 1 93.62 383 GLY B O 1
ATOM 10090 N N . ARG B 1 384 ? 6.414 4.262 21.203 1 93.81 384 ARG B N 1
ATOM 10091 C CA . ARG B 1 384 ? 6.988 3.182 20.406 1 93.81 384 ARG B CA 1
ATOM 10092 C C . ARG B 1 384 ? 6.711 1.826 21.047 1 93.81 384 ARG B C 1
ATOM 10094 O O . ARG B 1 384 ? 6.375 0.864 20.359 1 93.81 384 ARG B O 1
ATOM 10101 N N . GLY B 1 385 ? 6.887 1.792 22.328 1 94.69 385 GLY B N 1
ATOM 10102 C CA . GLY B 1 385 ? 6.594 0.55 23.031 1 94.69 385 GLY B CA 1
ATOM 10103 C C . GLY B 1 385 ? 5.156 0.096 22.859 1 94.69 385 GLY B C 1
ATOM 10104 O O . GLY B 1 385 ? 4.898 -1.083 22.609 1 94.69 385 GLY B O 1
ATOM 10105 N N . ILE B 1 386 ? 4.281 1.005 22.938 1 94.62 386 ILE B N 1
ATOM 10106 C CA . ILE B 1 386 ? 2.861 0.694 22.797 1 94.62 386 ILE B CA 1
ATOM 10107 C C . ILE B 1 386 ? 2.543 0.388 21.344 1 94.62 386 ILE B C 1
ATOM 10109 O O . ILE B 1 386 ? 1.771 -0.528 21.047 1 94.62 386 ILE B O 1
ATOM 10113 N N . ALA B 1 387 ? 3.111 1.198 20.5 1 94 387 ALA B N 1
ATOM 10114 C CA . ALA B 1 387 ? 2.916 0.944 19.078 1 94 387 ALA B CA 1
ATOM 10115 C C . ALA B 1 387 ? 3.393 -0.455 18.688 1 94 387 ALA B C 1
ATOM 10117 O O . ALA B 1 387 ? 2.787 -1.117 17.844 1 94 387 ALA B O 1
ATOM 10118 N N . ALA B 1 388 ? 4.43 -0.922 19.359 1 94.44 388 ALA B N 1
ATOM 10119 C CA . ALA B 1 388 ? 4.984 -2.246 19.109 1 94.44 388 ALA B CA 1
ATOM 10120 C C . ALA B 1 388 ? 4.211 -3.326 19.859 1 94.44 388 ALA B C 1
ATOM 10122 O O . ALA B 1 388 ? 4.457 -4.52 19.656 1 94.44 388 ALA B O 1
ATOM 10123 N N . ARG B 1 389 ? 3.295 -2.994 20.719 1 94.31 389 ARG B N 1
ATOM 10124 C CA . ARG B 1 389 ? 2.428 -3.887 21.469 1 94.31 389 ARG B CA 1
ATOM 10125 C C . ARG B 1 389 ? 3.242 -4.762 22.422 1 94.31 389 ARG B C 1
ATOM 10127 O O . ARG B 1 389 ? 2.986 -5.961 22.547 1 94.31 389 ARG B O 1
ATOM 10134 N N . VAL B 1 390 ? 4.223 -4.227 23 1 95 390 VAL B N 1
ATOM 10135 C CA . VAL B 1 390 ? 5.066 -4.934 23.953 1 95 390 VAL B CA 1
ATOM 10136 C C . VAL B 1 390 ? 4.414 -4.922 25.328 1 95 390 VAL B C 1
ATOM 10138 O O . VAL B 1 390 ? 4 -3.867 25.812 1 95 390 VAL B O 1
ATOM 10141 N N . LYS B 1 391 ? 4.367 -6.016 25.984 1 93.88 391 LYS B N 1
ATOM 10142 C CA . LYS B 1 391 ? 3.73 -6.164 27.297 1 93.88 391 LYS B CA 1
ATOM 10143 C C . LYS B 1 391 ? 4.414 -5.293 28.344 1 93.88 391 LYS B C 1
ATOM 10145 O O . LYS B 1 391 ? 3.75 -4.699 29.188 1 93.88 391 LYS B O 1
ATOM 10150 N N . ARG B 1 392 ? 5.672 -5.125 28.281 1 93.69 392 ARG B N 1
ATOM 10151 C CA . ARG B 1 392 ? 6.453 -4.418 29.297 1 93.69 392 ARG B CA 1
ATOM 10152 C C . ARG B 1 392 ? 6.23 -2.912 29.203 1 93.69 392 ARG B C 1
ATOM 10154 O O . ARG B 1 392 ? 6.586 -2.172 30.125 1 93.69 392 ARG B O 1
ATOM 10161 N N . ALA B 1 393 ? 5.648 -2.439 28.141 1 94.88 393 ALA B N 1
ATOM 10162 C CA . ALA B 1 393 ? 5.434 -1.007 27.953 1 94.88 393 ALA B CA 1
ATOM 10163 C C . ALA B 1 393 ? 4.219 -0.529 28.75 1 94.88 393 ALA B C 1
ATOM 10165 O O . ALA B 1 393 ? 4.051 0.672 28.984 1 94.88 393 ALA B O 1
ATOM 10166 N N . TYR B 1 394 ? 3.391 -1.447 29.297 1 94.56 394 TYR B N 1
ATOM 10167 C CA . TYR B 1 394 ? 2.115 -1.112 29.922 1 94.56 394 TYR B CA 1
ATOM 10168 C C . TYR B 1 394 ? 2.324 -0.304 31.203 1 94.56 394 TYR B C 1
ATOM 10170 O O . TYR B 1 394 ? 1.867 0.836 31.297 1 94.56 394 TYR B O 1
ATOM 10178 N N . LEU B 1 395 ? 3.104 -0.749 32.094 1 93.69 395 LEU B N 1
ATOM 10179 C CA . LEU B 1 395 ? 3.262 -0.131 33.406 1 93.69 395 LEU B CA 1
ATOM 10180 C C . LEU B 1 395 ? 4.066 1.159 33.312 1 93.69 395 LEU B C 1
ATOM 10182 O O . LEU B 1 395 ? 3.682 2.184 33.875 1 93.69 395 LEU B O 1
ATOM 10186 N N . PRO B 1 396 ? 5.176 1.146 32.594 1 94 396 PRO B N 1
ATOM 10187 C CA . PRO B 1 396 ? 5.926 2.398 32.469 1 94 396 PRO B CA 1
ATOM 10188 C C . PRO B 1 396 ? 5.117 3.514 31.812 1 94 396 PRO B C 1
ATOM 10190 O O . PRO B 1 396 ? 5.273 4.684 32.156 1 94 396 PRO B O 1
ATOM 10193 N N . THR B 1 397 ? 4.309 3.176 30.828 1 95.12 397 THR B N 1
ATOM 10194 C CA . THR B 1 397 ? 3.494 4.191 30.172 1 95.12 397 THR B CA 1
ATOM 10195 C C . THR B 1 397 ? 2.504 4.809 31.141 1 95.12 397 THR B C 1
ATOM 10197 O O . THR B 1 397 ? 2.346 6.031 31.188 1 95.12 397 THR B O 1
ATOM 10200 N N . ILE B 1 398 ? 1.879 3.99 31.969 1 94.88 398 ILE B N 1
ATOM 10201 C CA . ILE B 1 398 ? 0.955 4.477 32.969 1 94.88 398 ILE B CA 1
ATOM 10202 C C . ILE B 1 398 ? 1.693 5.395 33.969 1 94.88 398 ILE B C 1
ATOM 10204 O O . ILE B 1 398 ? 1.219 6.488 34.281 1 94.88 398 ILE B O 1
ATOM 10208 N N . PHE B 1 399 ? 2.836 4.969 34.344 1 94.69 399 PHE B N 1
ATOM 10209 C CA . PHE B 1 399 ? 3.652 5.727 35.281 1 94.69 399 PHE B CA 1
ATOM 10210 C C . PHE B 1 399 ? 4.012 7.094 34.688 1 94.69 399 PHE B C 1
ATOM 10212 O O . PHE B 1 399 ? 3.904 8.109 35.375 1 94.69 399 PHE B O 1
ATOM 10219 N N . LEU B 1 400 ? 4.414 7.109 33.469 1 94.06 400 LEU B N 1
ATOM 10220 C CA . LEU B 1 400 ? 4.844 8.352 32.844 1 94.06 400 LEU B CA 1
ATOM 10221 C C . LEU B 1 400 ? 3.664 9.297 32.656 1 94.06 400 LEU B C 1
ATOM 10223 O O . LEU B 1 400 ? 3.805 10.516 32.812 1 94.06 400 LEU B O 1
ATOM 10227 N N . ILE B 1 401 ? 2.473 8.773 32.312 1 94.19 401 ILE B N 1
ATOM 10228 C CA . ILE B 1 401 ? 1.298 9.609 32.094 1 94.19 401 ILE B CA 1
ATOM 10229 C C . ILE B 1 401 ? 0.866 10.211 33.438 1 94.19 401 ILE B C 1
ATOM 10231 O O . ILE B 1 401 ? 0.505 11.391 33.5 1 94.19 401 ILE B O 1
ATOM 10235 N N . VAL B 1 402 ? 0.947 9.445 34.5 1 93.38 402 VAL B N 1
ATOM 10236 C CA . VAL B 1 402 ? 0.607 9.938 35.844 1 93.38 402 VAL B CA 1
ATOM 10237 C C . VAL B 1 402 ? 1.587 11.031 36.25 1 93.38 402 VAL B C 1
ATOM 10239 O O . VAL B 1 402 ? 1.182 12.07 36.781 1 93.38 402 VAL B O 1
ATOM 10242 N N . LEU B 1 403 ? 2.869 10.828 35.938 1 91.38 403 LEU B N 1
ATOM 10243 C CA . LEU B 1 403 ? 3.883 11.836 36.219 1 91.38 403 LEU B CA 1
ATOM 10244 C C . LEU B 1 403 ? 3.635 13.109 35.438 1 91.38 403 LEU B C 1
ATOM 10246 O O . LEU B 1 403 ? 3.832 14.219 35.938 1 91.38 403 LEU B O 1
ATOM 10250 N N . ALA B 1 404 ? 3.291 12.938 34.188 1 89.31 404 ALA B N 1
ATOM 10251 C CA . ALA B 1 404 ? 2.99 14.094 33.344 1 89.31 404 ALA B CA 1
ATOM 10252 C C . ALA B 1 404 ? 1.759 14.844 33.844 1 89.31 404 ALA B C 1
ATOM 10254 O O . ALA B 1 404 ? 1.728 16.078 33.844 1 89.31 404 ALA B O 1
ATOM 10255 N N . LEU B 1 405 ? 0.75 14.055 34.344 1 88.25 405 LEU B N 1
ATOM 10256 C CA . LEU B 1 405 ? -0.455 14.641 34.906 1 88.25 405 LEU B CA 1
ATOM 10257 C C . LEU B 1 405 ? -0.126 15.438 36.188 1 88.25 405 LEU B C 1
ATOM 10259 O O . LEU B 1 405 ? -0.599 16.562 36.344 1 88.25 405 LEU B O 1
ATOM 10263 N N . LEU B 1 406 ? 0.73 14.906 36.969 1 86.56 406 LEU B N 1
ATOM 10264 C CA . LEU B 1 406 ? 1.153 15.578 38.188 1 86.56 406 LEU B CA 1
ATOM 10265 C C . LEU B 1 406 ? 1.953 16.828 37.875 1 86.56 406 LEU B C 1
ATOM 10267 O O . LEU B 1 406 ? 1.787 17.859 38.531 1 86.56 406 LEU B O 1
ATOM 10271 N N . TYR B 1 407 ? 2.756 16.672 36.844 1 84.25 407 TYR B N 1
ATOM 10272 C CA . TYR B 1 407 ? 3.57 17.812 36.438 1 84.25 407 TYR B CA 1
ATOM 10273 C C . TYR B 1 407 ? 2.697 18.953 35.938 1 84.25 407 TYR B C 1
ATOM 10275 O O . TYR B 1 407 ? 2.922 20.125 36.281 1 84.25 407 TYR B O 1
ATOM 10283 N N . VAL B 1 408 ? 1.732 18.688 35.156 1 78.75 408 VAL B N 1
ATOM 10284 C CA . VAL B 1 408 ? 0.847 19.719 34.594 1 78.75 408 VAL B CA 1
ATOM 10285 C C . VAL B 1 408 ? -0.007 20.312 35.719 1 78.75 408 VAL B C 1
ATOM 10287 O O . VAL B 1 408 ? -0.269 21.531 35.719 1 78.75 408 VAL B O 1
ATOM 10290 N N . LEU B 1 409 ? -0.403 19.484 36.719 1 78.44 409 LEU B N 1
ATOM 10291 C CA . LEU B 1 409 ? -1.214 19.969 37.812 1 78.44 409 LEU B CA 1
ATOM 10292 C C . LEU B 1 409 ? -0.41 20.891 38.719 1 78.44 409 LEU B C 1
ATOM 10294 O O . LEU B 1 409 ? -0.946 21.875 39.25 1 78.44 409 LEU B O 1
ATOM 10298 N N . LEU B 1 410 ? 0.87 20.656 38.75 1 75.25 410 LEU B N 1
ATOM 10299 C CA . LEU B 1 410 ? 1.725 21.438 39.656 1 75.25 410 LEU B CA 1
ATOM 10300 C C . LEU B 1 410 ? 2.217 22.703 38.938 1 75.25 410 LEU B C 1
ATOM 10302 O O . LEU B 1 410 ? 2.49 23.719 39.594 1 75.25 410 LEU B O 1
ATOM 10306 N N . SER B 1 411 ? 2.404 22.594 37.656 1 70.62 411 SER B N 1
ATOM 10307 C CA . SER B 1 411 ? 2.955 23.75 36.969 1 70.62 411 SER B CA 1
ATOM 10308 C C . SER B 1 411 ? 1.874 24.781 36.656 1 70.62 411 SER B C 1
ATOM 10310 O O . SER B 1 411 ? 1.972 25.938 37.062 1 70.62 411 SER B O 1
ATOM 10312 N N . ASP B 1 412 ? 0.957 24.438 35.531 1 58.03 412 ASP B N 1
ATOM 10313 C CA . ASP B 1 412 ? -0.111 25.359 35.156 1 58.03 412 ASP B CA 1
ATOM 10314 C C . ASP B 1 412 ? -1.458 24.641 35.094 1 58.03 412 ASP B C 1
ATOM 10316 O O . ASP B 1 412 ? -1.628 23.703 34.312 1 58.03 412 ASP B O 1
ATOM 10320 N N . PHE B 1 413 ? -2.137 24.656 36.344 1 56.75 413 PHE B N 1
ATOM 10321 C CA . PHE B 1 413 ? -3.436 23.984 36.375 1 56.75 413 PHE B CA 1
ATOM 10322 C C . PHE B 1 413 ? -4.277 24.344 35.156 1 56.75 413 PHE B C 1
ATOM 10324 O O . PHE B 1 413 ? -5 25.344 35.188 1 56.75 413 PHE B O 1
ATOM 10331 N N . SER B 1 414 ? -3.723 24.047 33.844 1 62.44 414 SER B N 1
ATOM 10332 C CA . SER B 1 414 ? -4.621 24.203 32.719 1 62.44 414 SER B CA 1
ATOM 10333 C C . SER B 1 414 ? -5.523 22.984 32.562 1 62.44 414 SER B C 1
ATOM 10335 O O . SER B 1 414 ? -5.051 21.844 32.625 1 62.44 414 SER B O 1
ATOM 10337 N N . PHE B 1 415 ? -6.742 23.172 32.5 1 63.38 415 PHE B N 1
ATOM 10338 C CA . PHE B 1 415 ? -7.766 22.141 32.5 1 63.38 415 PHE B CA 1
ATOM 10339 C C . PHE B 1 415 ? -7.664 21.281 31.234 1 63.38 415 PHE B C 1
ATOM 10341 O O . PHE B 1 415 ? -7.836 20.062 31.281 1 63.38 415 PHE B O 1
ATOM 10348 N N . THR B 1 416 ? -7.227 21.859 30.078 1 72.31 416 THR B N 1
ATOM 10349 C CA . THR B 1 416 ? -7.25 21.156 28.797 1 72.31 416 THR B CA 1
ATOM 10350 C C . THR B 1 416 ? -6.219 20.031 28.781 1 72.31 416 THR B C 1
ATOM 10352 O O . THR B 1 416 ? -6.547 18.891 28.469 1 72.31 416 THR B O 1
ATOM 10355 N N . PRO B 1 417 ? -5 20.297 29.266 1 77.88 417 PRO B N 1
ATOM 10356 C CA . PRO B 1 417 ? -4.023 19.203 29.266 1 77.88 417 PRO B CA 1
ATOM 10357 C C . PRO B 1 417 ? -4.348 18.125 30.297 1 77.88 417 PRO B C 1
ATOM 10359 O O . PRO B 1 417 ? -4.066 16.938 30.078 1 77.88 417 PRO B O 1
ATOM 10362 N N . VAL B 1 418 ? -4.953 18.531 31.359 1 79.44 418 VAL B N 1
ATOM 10363 C CA . VAL B 1 418 ? -5.277 17.578 32.406 1 79.44 418 VAL B CA 1
ATOM 10364 C C . VAL B 1 418 ? -6.344 16.594 31.922 1 79.44 418 VAL B C 1
ATOM 10366 O O . VAL B 1 418 ? -6.223 15.391 32.125 1 79.44 418 VAL B O 1
ATOM 10369 N N . VAL B 1 419 ? -7.332 17.156 31.219 1 77.56 419 VAL B N 1
ATOM 10370 C CA . VAL B 1 419 ? -8.398 16.312 30.703 1 77.56 419 VAL B CA 1
ATOM 10371 C C . VAL B 1 419 ? -7.844 15.398 29.609 1 77.56 419 VAL B C 1
ATOM 10373 O O . VAL B 1 419 ? -8.172 14.211 29.578 1 77.56 419 VAL B O 1
ATOM 10376 N N . PHE B 1 420 ? -7.078 15.945 28.75 1 83.69 420 PHE B N 1
ATOM 10377 C CA . PHE B 1 420 ? -6.484 15.18 27.656 1 83.69 420 PHE B CA 1
ATOM 10378 C C . PHE B 1 420 ? -5.656 14.023 28.203 1 83.69 420 PHE B C 1
ATOM 10380 O O . PHE B 1 420 ? -5.824 12.883 27.766 1 83.69 420 PHE B O 1
ATOM 10387 N N . LEU B 1 421 ? -4.828 14.266 29.234 1 87.12 421 LEU B N 1
ATOM 10388 C CA . LEU B 1 421 ? -3.949 13.234 29.781 1 87.12 421 LEU B CA 1
ATOM 10389 C C . LEU B 1 421 ? -4.746 12.211 30.578 1 87.12 421 LEU B C 1
ATOM 10391 O O . LEU B 1 421 ? -4.398 11.031 30.609 1 87.12 421 LEU B O 1
ATOM 10395 N N . SER B 1 422 ? -5.812 12.641 31.188 1 87.69 422 SER B N 1
ATOM 10396 C CA . SER B 1 422 ? -6.66 11.719 31.922 1 87.69 422 SER B CA 1
ATOM 10397 C C . SER B 1 422 ? -7.359 10.742 31 1 87.69 422 SER B C 1
ATOM 10399 O O . SER B 1 422 ? -7.445 9.547 31.297 1 87.69 422 SER B O 1
ATOM 10401 N N . ILE B 1 423 ? -7.824 11.297 29.875 1 85.31 423 ILE B N 1
ATOM 10402 C CA . ILE B 1 423 ? -8.453 10.43 28.875 1 85.31 423 ILE B CA 1
ATOM 10403 C C . ILE B 1 423 ? -7.426 9.445 28.328 1 85.31 423 ILE B C 1
ATOM 10405 O O . ILE B 1 423 ? -7.719 8.258 28.156 1 85.31 423 ILE B O 1
ATOM 10409 N N . LEU B 1 424 ? -6.266 9.938 28.078 1 90.38 424 LEU B N 1
ATOM 10410 C CA . LEU B 1 424 ? -5.195 9.078 27.578 1 90.38 424 LEU B CA 1
ATOM 10411 C C . LEU B 1 424 ? -4.883 7.973 28.578 1 90.38 424 LEU B C 1
ATOM 10413 O O . LEU B 1 424 ? -4.691 6.816 28.188 1 90.38 424 LEU B O 1
ATOM 10417 N N . LEU B 1 425 ? -4.863 8.336 29.844 1 91.25 425 LEU B N 1
ATOM 10418 C CA . LEU B 1 425 ? -4.602 7.359 30.891 1 91.25 425 LEU B CA 1
ATOM 10419 C C . LEU B 1 425 ? -5.68 6.281 30.922 1 91.25 425 LEU B C 1
ATOM 10421 O O . LEU B 1 425 ? -5.371 5.094 31.031 1 91.25 425 LEU B O 1
ATOM 10425 N N . LEU B 1 426 ? -6.867 6.648 30.734 1 88.12 426 LEU B N 1
ATOM 10426 C CA . LEU B 1 426 ? -7.973 5.699 30.75 1 88.12 426 LEU B CA 1
ATOM 10427 C C . LEU B 1 426 ? -7.895 4.754 29.547 1 88.12 426 LEU B C 1
ATOM 10429 O O . LEU B 1 426 ? -8.148 3.553 29.688 1 88.12 426 LEU B O 1
ATOM 10433 N N . ILE B 1 427 ? -7.578 5.285 28.453 1 88.12 427 ILE B N 1
ATOM 10434 C CA . ILE B 1 427 ? -7.473 4.477 27.25 1 88.12 427 ILE B CA 1
ATOM 10435 C C . ILE B 1 427 ? -6.344 3.465 27.391 1 88.12 427 ILE B C 1
ATOM 10437 O O . ILE B 1 427 ? -6.484 2.303 27.016 1 88.12 427 ILE B O 1
ATOM 10441 N N . ILE B 1 428 ? -5.234 3.902 27.969 1 90.38 428 ILE B N 1
ATOM 10442 C CA . ILE B 1 428 ? -4.09 3.014 28.156 1 90.38 428 ILE B CA 1
ATOM 10443 C C . ILE B 1 428 ? -4.445 1.909 29.141 1 90.38 428 ILE B C 1
ATOM 10445 O O . ILE B 1 428 ? -4.07 0.75 28.953 1 90.38 428 ILE B O 1
ATOM 10449 N N . LEU B 1 429 ? -5.176 2.254 30.125 1 90.06 429 LEU B N 1
ATOM 10450 C CA . LEU B 1 429 ? -5.586 1.257 31.109 1 90.06 429 LEU B CA 1
ATOM 10451 C C . LEU B 1 429 ? -6.465 0.191 30.469 1 90.06 429 LEU B C 1
ATOM 10453 O O . LEU B 1 429 ? -6.375 -0.989 30.812 1 90.06 429 LEU B O 1
ATOM 10457 N N . ALA B 1 430 ? -7.172 0.55 29.469 1 85.31 430 ALA B N 1
ATOM 10458 C CA . ALA B 1 430 ? -8.07 -0.378 28.781 1 85.31 430 ALA B CA 1
ATOM 10459 C C . ALA B 1 430 ? -7.32 -1.173 27.719 1 85.31 430 ALA B C 1
ATOM 10461 O O . ALA B 1 430 ? -7.824 -2.186 27.219 1 85.31 430 ALA B O 1
ATOM 10462 N N . SER B 1 431 ? -6.156 -0.832 27.359 1 87.19 431 SER B N 1
ATOM 10463 C CA . SER B 1 431 ? -5.434 -1.43 26.25 1 87.19 431 SER B CA 1
ATOM 10464 C C . SER B 1 431 ? -4.52 -2.555 26.719 1 87.19 431 SER B C 1
ATOM 10466 O O . SER B 1 431 ? -3.676 -3.035 25.953 1 87.19 431 SER B O 1
ATOM 10468 N N . LYS B 1 432 ? -4.641 -3.074 27.812 1 87.88 432 LYS B N 1
ATOM 10469 C CA . LYS B 1 432 ? -3.752 -4.078 28.391 1 87.88 432 LYS B CA 1
ATOM 10470 C C . LYS B 1 432 ? -3.754 -5.359 27.578 1 87.88 432 LYS B C 1
ATOM 10472 O O . LYS B 1 432 ? -2.697 -5.93 27.297 1 87.88 432 LYS B O 1
ATOM 10477 N N . ASN B 1 433 ? -4.863 -5.703 27.031 1 86.5 433 ASN B N 1
ATOM 10478 C CA . ASN B 1 433 ? -5.004 -6.98 26.344 1 86.5 433 ASN B CA 1
ATOM 10479 C C . ASN B 1 433 ? -4.457 -6.91 24.922 1 86.5 433 ASN B C 1
ATOM 10481 O O . ASN B 1 433 ? -4.277 -7.941 24.266 1 86.5 433 ASN B O 1
ATOM 10485 N N . GLU B 1 434 ? -4.199 -5.742 24.5 1 87.94 434 GLU B N 1
ATOM 10486 C CA . GLU B 1 434 ? -3.695 -5.586 23.141 1 87.94 434 GLU B CA 1
ATOM 10487 C C . GLU B 1 434 ? -2.178 -5.738 23.094 1 87.94 434 GLU B C 1
ATOM 10489 O O . GLU B 1 434 ? -1.604 -5.965 22.031 1 87.94 434 GLU B O 1
ATOM 10494 N N . LEU B 1 435 ? -1.563 -5.672 24.25 1 92.81 435 LEU B N 1
ATOM 10495 C CA . LEU B 1 435 ? -0.114 -5.812 24.344 1 92.81 435 LEU B CA 1
ATOM 10496 C C . LEU B 1 435 ? 0.279 -7.262 24.609 1 92.81 435 LEU B C 1
ATOM 10498 O O . LEU B 1 435 ? 0.165 -7.746 25.734 1 92.81 435 LEU B O 1
ATOM 10502 N N . PHE B 1 436 ? 0.762 -8.023 23.594 1 91.81 436 PHE B N 1
ATOM 10503 C CA . PHE B 1 436 ? 0.978 -9.453 23.734 1 91.81 436 PHE B CA 1
ATOM 10504 C C . PHE B 1 436 ? 2.432 -9.82 23.453 1 91.81 436 PHE B C 1
ATOM 10506 O O . PHE B 1 436 ? 2.879 -10.914 23.797 1 91.81 436 PHE B O 1
ATOM 10513 N N . ARG B 1 437 ? 3.213 -8.945 22.891 1 94.5 437 ARG B N 1
ATOM 10514 C CA . ARG B 1 437 ? 4.586 -9.281 22.531 1 94.5 437 ARG B CA 1
ATOM 10515 C C . ARG B 1 437 ? 5.484 -9.305 23.766 1 94.5 437 ARG B C 1
ATOM 10517 O O . ARG B 1 437 ? 5.363 -8.445 24.641 1 94.5 437 ARG B O 1
ATOM 10524 N N . GLU B 1 438 ? 6.395 -10.188 23.844 1 93.62 438 GLU B N 1
ATOM 10525 C CA . GLU B 1 438 ? 7.191 -10.453 25.047 1 93.62 438 GLU B CA 1
ATOM 10526 C C . GLU B 1 438 ? 8.477 -9.625 25.047 1 93.62 438 GLU B C 1
ATOM 10528 O O . GLU B 1 438 ? 9.094 -9.438 26.094 1 93.62 438 GLU B O 1
ATOM 10533 N N . GLN B 1 439 ? 8.875 -9.234 23.906 1 93.75 439 GLN B N 1
ATOM 10534 C CA . GLN B 1 439 ? 10.102 -8.453 23.797 1 93.75 439 GLN B CA 1
ATOM 10535 C C . GLN B 1 439 ? 9.992 -7.41 22.688 1 93.75 439 GLN B C 1
ATOM 10537 O O . GLN B 1 439 ? 9.117 -7.5 21.828 1 93.75 439 GLN B O 1
ATOM 10542 N N . LEU B 1 440 ? 10.875 -6.453 22.828 1 93.81 440 LEU B N 1
ATOM 10543 C CA . LEU B 1 440 ? 10.969 -5.445 21.781 1 93.81 440 LEU B CA 1
ATOM 10544 C C . LEU B 1 440 ? 12.258 -5.617 20.969 1 93.81 440 LEU B C 1
ATOM 10546 O O . LEU B 1 440 ? 13.344 -5.688 21.547 1 93.81 440 LEU B O 1
ATOM 10550 N N . ILE B 1 441 ? 12.117 -5.84 19.734 1 93.81 441 ILE B N 1
ATOM 10551 C CA . ILE B 1 441 ? 13.242 -5.727 18.812 1 93.81 441 ILE B CA 1
ATOM 10552 C C . ILE B 1 441 ? 13.148 -4.41 18.031 1 93.81 441 ILE B C 1
ATOM 10554 O O . ILE B 1 441 ? 12.25 -4.23 17.219 1 93.81 441 ILE B O 1
ATOM 10558 N N . TYR B 1 442 ? 13.953 -3.523 18.391 1 93.31 442 TYR B N 1
ATOM 10559 C CA . TYR B 1 442 ? 13.922 -2.199 17.781 1 93.31 442 TYR B CA 1
ATOM 10560 C C . TYR B 1 442 ? 14.344 -2.268 16.312 1 93.31 442 TYR B C 1
ATOM 10562 O O . TYR B 1 442 ? 15.523 -2.107 15.992 1 93.31 442 TYR B O 1
ATOM 10570 N N . SER B 1 443 ? 13.375 -2.404 15.469 1 93.56 443 SER B N 1
ATOM 10571 C CA . SER B 1 443 ? 13.609 -2.607 14.047 1 93.56 443 SER B CA 1
ATOM 10572 C C . SER B 1 443 ? 14.242 -1.377 13.406 1 93.56 443 SER B C 1
ATOM 10574 O O . SER B 1 443 ? 14.156 -0.275 13.945 1 93.56 443 SER B O 1
ATOM 10576 N N . TRP B 1 444 ? 14.898 -1.521 12.312 1 92.38 444 TRP B N 1
ATOM 10577 C CA . TRP B 1 444 ? 15.5 -0.425 11.555 1 92.38 444 TRP B CA 1
ATOM 10578 C C . TRP B 1 444 ? 14.445 0.587 11.133 1 92.38 444 TRP B C 1
ATOM 10580 O O . TRP B 1 444 ? 14.711 1.791 11.078 1 92.38 444 TRP B O 1
ATOM 10590 N N . GLU B 1 445 ? 13.305 0.111 10.797 1 93.12 445 GLU B N 1
ATOM 10591 C CA . GLU B 1 445 ? 12.203 0.993 10.422 1 93.12 445 GLU B CA 1
ATOM 10592 C C . GLU B 1 445 ? 11.828 1.924 11.57 1 93.12 445 GLU B C 1
ATOM 10594 O O . GLU B 1 445 ? 11.711 3.137 11.383 1 93.12 445 GLU B O 1
ATOM 10599 N N . TRP B 1 446 ? 11.625 1.342 12.727 1 93.06 446 TRP B N 1
ATOM 10600 C CA . TRP B 1 446 ? 11.227 2.102 13.906 1 93.06 446 TRP B CA 1
ATOM 10601 C C . TRP B 1 446 ? 12.32 3.072 14.328 1 93.06 446 TRP B C 1
ATOM 10603 O O . TRP B 1 446 ? 12.031 4.199 14.742 1 93.06 446 TRP B O 1
ATOM 10613 N N . ARG B 1 447 ? 13.547 2.617 14.219 1 91 447 ARG B N 1
ATOM 10614 C CA . ARG B 1 447 ? 14.672 3.486 14.547 1 91 447 ARG B CA 1
ATOM 10615 C C . ARG B 1 447 ? 14.727 4.688 13.617 1 91 447 ARG B C 1
ATOM 10617 O O . ARG B 1 447 ? 15.047 5.797 14.039 1 91 447 ARG B O 1
ATOM 10624 N N . THR B 1 448 ? 14.453 4.438 12.422 1 91.94 448 THR B N 1
ATOM 10625 C CA . THR B 1 448 ? 14.469 5.52 11.445 1 91.94 448 THR B CA 1
ATOM 10626 C C . THR B 1 448 ? 13.359 6.523 11.727 1 91.94 448 THR B C 1
ATOM 10628 O O . THR B 1 448 ? 13.594 7.73 11.766 1 91.94 448 THR B O 1
ATOM 10631 N N . ILE B 1 449 ? 12.18 6.062 11.977 1 91.5 449 ILE B N 1
ATOM 10632 C CA . ILE B 1 449 ? 11.039 6.93 12.242 1 91.5 449 ILE B CA 1
ATOM 10633 C C . ILE B 1 449 ? 11.273 7.711 13.531 1 91.5 449 ILE B C 1
ATOM 10635 O O . ILE B 1 449 ? 11.133 8.938 13.555 1 91.5 449 ILE B O 1
ATOM 10639 N N . ASP B 1 450 ? 11.523 6.984 14.609 1 90.06 450 ASP B N 1
ATOM 10640 C CA . ASP B 1 450 ? 11.773 7.629 15.891 1 90.06 450 ASP B CA 1
ATOM 10641 C C . ASP B 1 450 ? 12.977 8.57 15.812 1 90.06 450 ASP B C 1
ATOM 10643 O O . ASP B 1 450 ? 12.992 9.625 16.438 1 90.06 450 ASP B O 1
ATOM 10647 N N . GLY B 1 451 ? 14 8.125 14.977 1 88.5 451 GLY B N 1
ATOM 10648 C CA . GLY B 1 451 ? 15.148 8.984 14.781 1 88.5 451 GLY B CA 1
ATOM 10649 C C . GLY B 1 451 ? 14.805 10.312 14.125 1 88.5 451 GLY B C 1
ATOM 10650 O O . GLY B 1 451 ? 15.312 11.359 14.523 1 88.5 451 GLY B O 1
ATOM 10651 N N . ILE B 1 452 ? 13.992 10.242 13.242 1 90.56 452 ILE B N 1
ATOM 10652 C CA . ILE B 1 452 ? 13.57 11.453 12.531 1 90.56 452 ILE B CA 1
ATOM 10653 C C . ILE B 1 452 ? 12.758 12.344 13.477 1 90.56 452 ILE B C 1
ATOM 10655 O O . ILE B 1 452 ? 12.969 13.555 13.516 1 90.56 452 ILE B O 1
ATOM 10659 N N . ILE B 1 453 ? 11.867 11.75 14.258 1 87.5 453 ILE B N 1
ATOM 10660 C CA . ILE B 1 453 ? 11.031 12.516 15.18 1 87.5 453 ILE B CA 1
ATOM 10661 C C . ILE B 1 453 ? 11.906 13.164 16.25 1 87.5 453 ILE B C 1
ATOM 10663 O O . ILE B 1 453 ? 11.82 14.375 16.484 1 87.5 453 ILE B O 1
ATOM 10667 N N . ILE B 1 454 ? 12.719 12.352 16.812 1 84.44 454 ILE B N 1
ATOM 10668 C CA . ILE B 1 454 ? 13.602 12.836 17.875 1 84.44 454 ILE B CA 1
ATOM 10669 C C . ILE B 1 454 ? 14.586 13.844 17.297 1 84.44 454 ILE B C 1
ATOM 10671 O O . ILE B 1 454 ? 14.844 14.891 17.906 1 84.44 454 ILE B O 1
ATOM 10675 N N . GLY B 1 455 ? 15.109 13.5 16.094 1 82.56 455 GLY B N 1
ATOM 10676 C CA . GLY B 1 455 ? 16.031 14.414 15.438 1 82.56 455 GLY B CA 1
ATOM 10677 C C . GLY B 1 455 ? 15.398 15.75 15.07 1 82.56 455 GLY B C 1
ATOM 10678 O O . GLY B 1 455 ? 15.984 16.797 15.305 1 82.56 455 GLY B O 1
ATOM 10679 N N . ALA B 1 456 ? 14.25 15.734 14.617 1 83.81 456 ALA B N 1
ATOM 10680 C CA . ALA B 1 456 ? 13.539 16.953 14.234 1 83.81 456 ALA B CA 1
ATOM 10681 C C . ALA B 1 456 ? 13.211 17.797 15.461 1 83.81 456 ALA B C 1
ATOM 10683 O O . ALA B 1 456 ? 13.359 19.031 15.43 1 83.81 456 ALA B O 1
ATOM 10684 N N . LEU B 1 457 ? 12.781 17.188 16.516 1 79.56 457 LEU B N 1
ATOM 10685 C CA . LEU B 1 457 ? 12.453 17.906 17.734 1 79.56 457 LEU B CA 1
ATOM 10686 C C . LEU B 1 457 ? 13.703 18.516 18.375 1 79.56 457 LEU B C 1
ATOM 10688 O O . LEU B 1 457 ? 13.672 19.625 18.875 1 79.56 457 LEU B O 1
ATOM 10692 N N . SER B 1 458 ? 14.781 17.734 18.266 1 77.5 458 SER B N 1
ATOM 10693 C CA . SER B 1 458 ? 16.047 18.25 18.781 1 77.5 458 SER B CA 1
ATOM 10694 C C . SER B 1 458 ? 16.562 19.422 17.953 1 77.5 458 SER B C 1
ATOM 10696 O O . SER B 1 458 ? 17.047 20.406 18.5 1 77.5 458 SER B O 1
ATOM 10698 N N . LEU B 1 459 ? 16.406 19.281 16.688 1 75.44 459 LEU B N 1
ATOM 10699 C CA . LEU B 1 459 ? 16.812 20.375 15.797 1 75.44 459 LEU B CA 1
ATOM 10700 C C . LEU B 1 459 ? 15.953 21.609 16.031 1 75.44 459 LEU B C 1
ATOM 10702 O O . LEU B 1 459 ? 16.469 22.734 16.062 1 75.44 459 LEU B O 1
ATOM 10706 N N . LEU B 1 460 ? 14.711 21.375 16.172 1 73.06 460 LEU B N 1
ATOM 10707 C CA . LEU B 1 460 ? 13.797 22.484 16.438 1 73.06 460 LEU B CA 1
ATOM 10708 C C . LEU B 1 460 ? 14.148 23.156 17.766 1 73.06 460 LEU B C 1
ATOM 10710 O O . LEU B 1 460 ? 14.102 24.391 17.875 1 73.06 460 LEU B O 1
ATOM 10714 N N . TYR B 1 461 ? 14.445 22.406 18.75 1 66.25 461 TYR B N 1
ATOM 10715 C CA . TYR B 1 461 ? 14.852 22.922 20.047 1 66.25 461 TYR B CA 1
ATOM 10716 C C . TYR B 1 461 ? 16.109 23.766 19.938 1 66.25 461 TYR B C 1
ATOM 10718 O O . TYR B 1 461 ? 16.203 24.844 20.531 1 66.25 461 TYR B O 1
ATOM 10726 N N . ILE B 1 462 ? 16.984 23.297 19.078 1 65.44 462 ILE B N 1
ATOM 10727 C CA . ILE B 1 462 ? 18.25 24.016 18.891 1 65.44 462 ILE B CA 1
ATOM 10728 C C . ILE B 1 462 ? 18 25.312 18.141 1 65.44 462 ILE B C 1
ATOM 10730 O O . ILE B 1 462 ? 18.531 26.359 18.531 1 65.44 462 ILE B O 1
ATOM 10734 N N . VAL B 1 463 ? 17.234 25.266 17.188 1 65.06 463 VAL B N 1
ATOM 10735 C CA . VAL B 1 463 ? 16.953 26.438 16.359 1 65.06 463 VAL B CA 1
ATOM 10736 C C . VAL B 1 463 ? 16.234 27.5 17.188 1 65.06 463 VAL B C 1
ATOM 10738 O O . VAL B 1 463 ? 16.594 28.672 17.156 1 65.06 463 VAL B O 1
ATOM 10741 N N . ILE B 1 464 ? 15.289 27.078 17.938 1 60.91 464 ILE B N 1
ATOM 10742 C CA . ILE B 1 464 ? 14.523 28.016 18.75 1 60.91 464 ILE B CA 1
ATOM 10743 C C . ILE B 1 464 ? 15.383 28.547 19.891 1 60.91 464 ILE B C 1
ATOM 10745 O O . ILE B 1 464 ? 15.297 29.719 20.266 1 60.91 464 ILE B O 1
ATOM 10749 N N . GLY B 1 465 ? 16.141 27.625 20.438 1 58.03 465 GLY B N 1
ATOM 10750 C CA . GLY B 1 465 ? 17.062 28.031 21.484 1 58.03 465 GLY B CA 1
ATOM 10751 C C . GLY B 1 465 ? 18.047 29.094 21.031 1 58.03 465 GLY B C 1
ATOM 10752 O O . GLY B 1 465 ? 18.297 30.047 21.766 1 58.03 465 GLY B O 1
ATOM 10753 N N . VAL B 1 466 ? 18.422 28.953 19.859 1 55.31 466 VAL B N 1
ATOM 10754 C CA . VAL B 1 466 ? 19.359 29.922 19.297 1 55.31 466 VAL B CA 1
ATOM 10755 C C . VAL B 1 466 ? 18.641 31.234 19 1 55.31 466 VAL B C 1
ATOM 10757 O O . VAL B 1 466 ? 19.188 32.312 19.25 1 55.31 466 VAL B O 1
ATOM 10760 N N . TYR B 1 467 ? 17.5 31.047 18.578 1 56.09 467 TYR B N 1
ATOM 10761 C CA . TYR B 1 467 ? 16.703 32.219 18.234 1 56.09 467 TYR B CA 1
ATOM 10762 C C . TYR B 1 467 ? 16.359 33.031 19.469 1 56.09 467 TYR B C 1
ATOM 10764 O O . TYR B 1 467 ? 16.25 34.281 19.406 1 56.09 467 TYR B O 1
ATOM 10772 N N . ASN B 1 468 ? 16.141 32.438 20.594 1 51.62 468 ASN B N 1
ATOM 10773 C CA . ASN B 1 468 ? 15.727 33.125 21.812 1 51.62 468 ASN B CA 1
ATOM 10774 C C . ASN B 1 468 ? 16.922 33.594 22.656 1 51.62 468 ASN B C 1
ATOM 10776 O O . ASN B 1 468 ? 16.75 34.062 23.766 1 51.62 468 ASN B O 1
ATOM 10780 N N . LEU B 1 469 ? 18.078 33.438 22.156 1 48.31 469 LEU B N 1
ATOM 10781 C CA . LEU B 1 469 ? 19.234 33.938 22.875 1 48.31 469 LEU B CA 1
ATOM 10782 C C . LEU B 1 469 ? 19.188 35.469 22.953 1 48.31 469 LEU B C 1
ATOM 10784 O O . LEU B 1 469 ? 18.781 36.125 21.984 1 48.31 469 LEU B O 1
ATOM 10788 N N . PRO B 1 470 ? 19.047 35.906 24.344 1 44.12 470 PRO B N 1
ATOM 10789 C CA . PRO B 1 470 ? 18.938 37.375 24.5 1 44.12 470 PRO B CA 1
ATOM 10790 C C . PRO B 1 470 ? 19.781 38.125 23.469 1 44.12 470 PRO B C 1
ATOM 10792 O O . PRO B 1 470 ? 19.375 39.188 23 1 44.12 470 PRO B O 1
ATOM 10795 N N . ASP B 1 471 ? 21.062 37.75 23.516 1 41.41 471 ASP B N 1
ATOM 10796 C CA . ASP B 1 471 ? 21.938 38.531 22.656 1 41.41 471 ASP B CA 1
ATOM 10797 C C . ASP B 1 471 ? 21.734 38.156 21.188 1 41.41 471 ASP B C 1
ATOM 10799 O O . ASP B 1 471 ? 22.594 38.438 20.344 1 41.41 471 ASP B O 1
ATOM 10803 N N . PHE B 1 472 ? 20.781 37.25 21.016 1 41.88 472 PHE B N 1
ATOM 10804 C CA . PHE B 1 472 ? 20.438 37 19.625 1 41.88 472 PHE B CA 1
ATOM 10805 C C . PHE B 1 472 ? 19.875 38.25 18.969 1 41.88 472 PHE B C 1
ATOM 10807 O O . PHE B 1 472 ? 19 38.906 19.531 1 41.88 472 PHE B O 1
ATOM 10814 N N . PRO B 1 473 ? 20.703 39.125 18.188 1 40.19 473 PRO B N 1
ATOM 10815 C CA . PRO B 1 473 ? 20.141 40.375 17.656 1 40.19 473 PRO B CA 1
ATOM 10816 C C . PRO B 1 473 ? 18.719 40.219 17.125 1 40.19 473 PRO B C 1
ATOM 10818 O O . PRO B 1 473 ? 18.5 39.562 16.125 1 40.19 473 PRO B O 1
ATOM 10821 N N . HIS B 1 474 ? 17.781 39.875 17.969 1 38.94 474 HIS B N 1
ATOM 10822 C CA . HIS B 1 474 ? 16.438 39.906 17.406 1 38.94 474 HIS B CA 1
ATOM 10823 C C . HIS B 1 474 ? 16.312 41 16.344 1 38.94 474 HIS B C 1
ATOM 10825 O O . HIS B 1 474 ? 15.672 40.781 15.305 1 38.94 474 HIS B O 1
ATOM 10831 N N . ARG B 1 475 ? 16.312 42.281 16.734 1 39.5 475 ARG B N 1
ATOM 10832 C CA . ARG B 1 475 ? 16.25 43.406 15.781 1 39.5 475 ARG B CA 1
ATOM 10833 C C . ARG B 1 475 ? 17.516 43.469 14.945 1 39.5 475 ARG B C 1
ATOM 10835 O O . ARG B 1 475 ? 17.469 43.875 13.773 1 39.5 475 ARG B O 1
ATOM 10842 N N . ARG B 1 476 ? 18.703 43.906 15.586 1 39.38 476 ARG B N 1
ATOM 10843 C CA . ARG B 1 476 ? 19.859 44.406 14.867 1 39.38 476 ARG B CA 1
ATOM 10844 C C . ARG B 1 476 ? 20.656 43.281 14.219 1 39.38 476 ARG B C 1
ATOM 10846 O O . ARG B 1 476 ? 20.516 42.125 14.602 1 39.38 476 ARG B O 1
ATOM 10853 N N . HIS B 1 477 ? 21.672 43.625 13.312 1 34.94 477 HIS B N 1
ATOM 10854 C CA . HIS B 1 477 ? 22.469 43.25 12.156 1 34.94 477 HIS B CA 1
ATOM 10855 C C . HIS B 1 477 ? 23.344 42.031 12.461 1 34.94 477 HIS B C 1
ATOM 10857 O O . HIS B 1 477 ? 24.047 41.531 11.586 1 34.94 477 HIS B O 1
ATOM 10863 N N . HIS B 1 478 ? 23.953 41.938 13.734 1 32.94 478 HIS B N 1
ATOM 10864 C CA . HIS B 1 478 ? 25.203 41.188 13.711 1 32.94 478 HIS B CA 1
ATOM 10865 C C . HIS B 1 478 ? 24.938 39.688 13.719 1 32.94 478 HIS B C 1
ATOM 10867 O O . HIS B 1 478 ? 24.562 39.125 14.75 1 32.94 478 HIS B O 1
ATOM 10873 N N . PHE B 1 479 ? 24.453 39.219 12.656 1 33.12 479 PHE B N 1
ATOM 10874 C CA . PHE B 1 479 ? 24.25 37.812 12.359 1 33.12 479 PHE B CA 1
ATOM 10875 C C . PHE B 1 479 ? 25.406 36.969 12.883 1 33.12 479 PHE B C 1
ATOM 10877 O O . PHE B 1 479 ? 25.266 35.75 13.086 1 33.12 479 PHE B O 1
ATOM 10884 N N . ILE B 1 480 ? 26.688 37.656 12.836 1 32.34 480 ILE B N 1
ATOM 10885 C CA . ILE B 1 480 ? 27.938 37 13.195 1 32.34 480 ILE B CA 1
ATOM 10886 C C . ILE B 1 480 ? 27.906 36.562 14.656 1 32.34 480 ILE B C 1
ATOM 10888 O O . ILE B 1 480 ? 28.625 35.656 15.062 1 32.34 480 ILE B O 1
ATOM 10892 N N . SER B 1 481 ? 27.266 37.531 15.469 1 33.62 481 SER B N 1
ATOM 10893 C CA . SER B 1 481 ? 27.406 37.156 16.859 1 33.62 481 SER B CA 1
ATOM 10894 C C . SER B 1 481 ? 26.719 35.812 17.156 1 33.62 481 SER B C 1
ATOM 10896 O O . SER B 1 481 ? 26.75 35.312 18.281 1 33.62 481 SER B O 1
ATOM 10898 N N . PHE B 1 482 ? 25.938 35.406 16.203 1 33.75 482 PHE B N 1
ATOM 10899 C CA . PHE B 1 482 ? 25.125 34.188 16.266 1 33.75 482 PHE B CA 1
ATOM 10900 C C . PHE B 1 482 ? 26 32.969 16.469 1 33.75 482 PHE B C 1
ATOM 10902 O O . PHE B 1 482 ? 25.641 32.062 17.203 1 33.75 482 PHE B O 1
ATOM 10909 N N . PHE B 1 483 ? 26.859 32.844 15.523 1 31.58 483 PHE B N 1
ATOM 10910 C CA . PHE B 1 483 ? 27.859 31.797 15.672 1 31.58 483 PHE B CA 1
ATOM 10911 C C . PHE B 1 483 ? 28.688 32 16.938 1 31.58 483 PHE B C 1
ATOM 10913 O O . PHE B 1 483 ? 29.562 31.203 17.266 1 31.58 483 PHE B O 1
ATOM 10920 N N . LEU B 1 484 ? 28.797 33.25 17.281 1 30.78 484 LEU B N 1
ATOM 10921 C CA . LEU B 1 484 ? 29.547 33.5 18.516 1 30.78 484 LEU B CA 1
ATOM 10922 C C . LEU B 1 484 ? 28.875 32.781 19.688 1 30.78 484 LEU B C 1
ATOM 10924 O O . LEU B 1 484 ? 27.656 32.625 19.719 1 30.78 484 LEU B O 1
ATOM 10928 N N . PHE B 1 485 ? 29.656 32.156 20.609 1 32.5 485 PHE B N 1
ATOM 10929 C CA . PHE B 1 485 ? 29.531 31.328 21.781 1 32.5 485 PHE B CA 1
ATOM 10930 C C . PHE B 1 485 ? 28.422 31.812 22.703 1 32.5 485 PHE B C 1
ATOM 10932 O O . PHE B 1 485 ? 28.547 32.844 23.344 1 32.5 485 PHE B O 1
ATOM 10939 N N . PRO B 1 486 ? 27.156 31.797 22.281 1 39.56 486 PRO B N 1
ATOM 10940 C CA . PRO B 1 486 ? 26.375 32.031 23.484 1 39.56 486 PRO B CA 1
ATOM 10941 C C . PRO B 1 486 ? 27.078 31.562 24.75 1 39.56 486 PRO B C 1
ATOM 10943 O O . PRO B 1 486 ? 28.062 30.812 24.672 1 39.56 486 PRO B O 1
ATOM 10946 N N . SER B 1 487 ? 26.641 31.922 25.891 1 44.88 487 SER B N 1
ATOM 10947 C CA . SER B 1 487 ? 27.391 31.547 27.094 1 44.88 487 SER B CA 1
ATOM 10948 C C . SER B 1 487 ? 27.672 30.062 27.125 1 44.88 487 SER B C 1
ATOM 10950 O O . SER B 1 487 ? 26.859 29.25 26.656 1 44.88 487 SER B O 1
ATOM 10952 N N . GLU B 1 488 ? 28.891 29.547 26.797 1 46.62 488 GLU B N 1
ATOM 10953 C CA . GLU B 1 488 ? 29.438 28.203 27 1 46.62 488 GLU B CA 1
ATOM 10954 C C . GLU B 1 488 ? 28.594 27.406 27.969 1 46.62 488 GLU B C 1
ATOM 10956 O O . GLU B 1 488 ? 28.406 26.188 27.797 1 46.62 488 GLU B O 1
ATOM 10961 N N . LYS B 1 489 ? 27.953 28.156 28.922 1 49.38 489 LYS B N 1
ATOM 10962 C CA . LYS B 1 489 ? 27.203 27.469 29.969 1 49.38 489 LYS B CA 1
ATOM 10963 C C . LYS B 1 489 ? 25.875 26.938 29.438 1 49.38 489 LYS B C 1
ATOM 10965 O O . LYS B 1 489 ? 25.469 25.828 29.766 1 49.38 489 LYS B O 1
ATOM 10970 N N . ILE B 1 490 ? 25.156 27.703 28.594 1 55.81 490 ILE B N 1
ATOM 10971 C CA . ILE B 1 490 ? 23.859 27.281 28.094 1 55.81 490 ILE B CA 1
ATOM 10972 C C . ILE B 1 490 ? 24.047 26.125 27.094 1 55.81 490 ILE B C 1
ATOM 10974 O O . ILE B 1 490 ? 23.281 25.156 27.109 1 55.81 490 ILE B O 1
ATOM 10978 N N . TRP B 1 491 ? 25.094 26.266 26.281 1 56.91 491 TRP B N 1
ATOM 10979 C CA . TRP B 1 491 ? 25.375 25.188 25.344 1 56.91 491 TRP B CA 1
ATOM 10980 C C . TRP B 1 491 ? 25.781 23.906 26.078 1 56.91 491 TRP B C 1
ATOM 10982 O O . TRP B 1 491 ? 25.375 22.812 25.703 1 56.91 491 TRP B O 1
ATOM 10992 N N . PHE B 1 492 ? 26.531 24.188 27.141 1 57.25 492 PHE B N 1
ATOM 10993 C CA . PHE B 1 492 ? 26.938 23.031 27.922 1 57.25 492 PHE B CA 1
ATOM 10994 C C . PHE B 1 492 ? 25.75 22.422 28.656 1 57.25 492 PHE B C 1
ATOM 10996 O O . PHE B 1 492 ? 25.625 21.188 28.703 1 57.25 492 PHE B O 1
ATOM 11003 N N . SER B 1 493 ? 24.844 23.328 29.172 1 64.06 493 SER B N 1
ATOM 11004 C CA . SER B 1 493 ? 23.656 22.797 29.844 1 64.06 493 SER B CA 1
ATOM 11005 C C . SER B 1 493 ? 22.734 22.109 28.859 1 64.06 493 SER B C 1
ATOM 11007 O O . SER B 1 493 ? 22.125 21.078 29.188 1 64.06 493 SER B O 1
ATOM 11009 N N . GLY B 1 494 ? 22.594 22.594 27.641 1 65.69 494 GLY B N 1
ATOM 11010 C CA . GLY B 1 494 ? 21.797 21.922 26.609 1 65.69 494 GLY B CA 1
ATOM 11011 C C . GLY B 1 494 ? 22.375 20.578 26.188 1 65.69 494 GLY B C 1
ATOM 11012 O O . GLY B 1 494 ? 21.625 19.625 26 1 65.69 494 GLY B O 1
ATOM 11013 N N . LEU B 1 495 ? 23.625 20.594 26.062 1 67.62 495 LEU B N 1
ATOM 11014 C CA . LEU B 1 495 ? 24.297 19.344 25.703 1 67.62 495 LEU B CA 1
ATOM 11015 C C . LEU B 1 495 ? 24.078 18.281 26.781 1 67.62 495 LEU B C 1
ATOM 11017 O O . LEU B 1 495 ? 23.828 17.125 26.469 1 67.62 495 LEU B O 1
ATOM 11021 N N . LEU B 1 496 ? 24.219 18.75 28.047 1 69 496 LEU B N 1
ATOM 11022 C CA . LEU B 1 496 ? 24 17.812 29.156 1 69 496 LEU B CA 1
ATOM 11023 C C . LEU B 1 496 ? 22.562 17.297 29.172 1 69 496 LEU B C 1
ATOM 11025 O O . LEU B 1 496 ? 22.328 16.141 29.484 1 69 496 LEU B O 1
ATOM 11029 N N . ALA B 1 497 ? 21.656 18.156 28.828 1 71.06 497 ALA B N 1
ATOM 11030 C CA . ALA B 1 497 ? 20.25 17.766 28.75 1 71.06 497 ALA B CA 1
ATOM 11031 C C . ALA B 1 497 ? 20.031 16.734 27.656 1 71.06 497 ALA B C 1
ATOM 11033 O O . ALA B 1 497 ? 19.328 15.742 27.844 1 71.06 497 ALA B O 1
ATOM 11034 N N . ILE B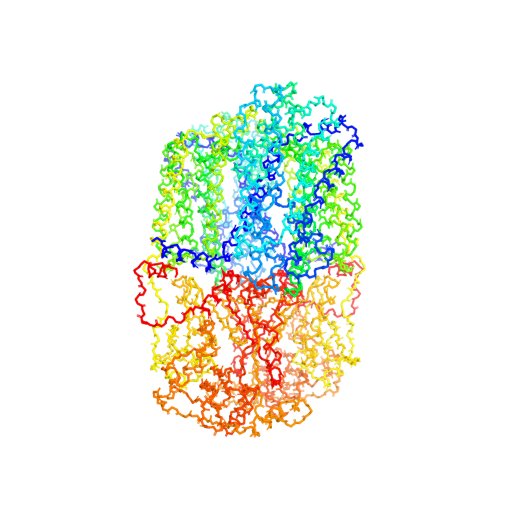 1 498 ? 20.688 16.953 26.531 1 75.25 498 ILE B N 1
ATOM 11035 C CA . ILE B 1 498 ? 20.547 16.047 25.406 1 75.25 498 ILE B CA 1
ATOM 11036 C C . ILE B 1 498 ? 21.141 14.688 25.766 1 75.25 498 ILE B C 1
ATOM 11038 O O . ILE B 1 498 ? 20.578 13.641 25.453 1 75.25 498 ILE B O 1
ATOM 11042 N N . ILE B 1 499 ? 22.219 14.703 26.453 1 77.5 499 ILE B N 1
ATOM 11043 C CA . ILE B 1 499 ? 22.875 13.469 26.859 1 77.5 499 ILE B CA 1
ATOM 11044 C C . ILE B 1 499 ? 22.016 12.734 27.875 1 77.5 499 ILE B C 1
ATOM 11046 O O . ILE B 1 499 ? 21.844 11.516 27.797 1 77.5 499 ILE B O 1
ATOM 11050 N N . ALA B 1 500 ? 21.5 13.5 28.797 1 79.81 500 ALA B N 1
ATOM 11051 C CA . ALA B 1 500 ? 20.656 12.898 29.828 1 79.81 500 ALA B CA 1
ATOM 11052 C C . ALA B 1 500 ? 19.406 12.273 29.203 1 79.81 500 ALA B C 1
ATOM 11054 O O . ALA B 1 500 ? 19.031 11.148 29.547 1 79.81 500 ALA B O 1
ATOM 11055 N N . VAL B 1 501 ? 18.766 12.977 28.312 1 82.75 501 VAL B N 1
ATOM 11056 C CA . VAL B 1 501 ? 17.578 12.477 27.641 1 82.75 501 VAL B CA 1
ATOM 11057 C C . VAL B 1 501 ? 17.938 11.25 26.812 1 82.75 501 VAL B C 1
ATOM 11059 O O . VAL B 1 501 ? 17.219 10.25 26.828 1 82.75 501 VAL B O 1
ATOM 11062 N N . SER B 1 502 ? 19.078 11.312 26.078 1 86.19 502 SER B N 1
ATOM 11063 C CA . SER B 1 502 ? 19.516 10.188 25.266 1 86.19 502 SER B CA 1
ATOM 11064 C C . SER B 1 502 ? 19.797 8.961 26.125 1 86.19 502 SER B C 1
ATOM 11066 O O . SER B 1 502 ? 19.469 7.836 25.734 1 86.19 502 SER B O 1
ATOM 11068 N N . PHE B 1 503 ? 20.391 9.203 27.234 1 86.69 503 PHE B N 1
ATOM 11069 C CA . PHE B 1 503 ? 20.688 8.109 28.156 1 86.69 503 PHE B CA 1
ATOM 11070 C C . PHE B 1 503 ? 19.406 7.469 28.672 1 86.69 503 PHE B C 1
ATOM 11072 O O . PHE B 1 503 ? 19.297 6.242 28.734 1 86.69 503 PHE B O 1
ATOM 11079 N N . MET B 1 504 ? 18.453 8.211 29.078 1 86.62 504 MET B N 1
ATOM 11080 C CA . MET B 1 504 ? 17.172 7.688 29.562 1 86.62 504 MET B CA 1
ATOM 11081 C C . MET B 1 504 ? 16.438 6.93 28.469 1 86.62 504 MET B C 1
ATOM 11083 O O . MET B 1 504 ? 15.797 5.91 28.734 1 86.62 504 MET B O 1
ATOM 11087 N N . ILE B 1 505 ? 16.547 7.473 27.266 1 89.06 505 ILE B N 1
ATOM 11088 C CA . ILE B 1 505 ? 15.938 6.801 26.125 1 89.06 505 ILE B CA 1
ATOM 11089 C C . ILE B 1 505 ? 16.562 5.418 25.953 1 89.06 505 ILE B C 1
ATOM 11091 O O . ILE B 1 505 ? 15.844 4.422 25.797 1 89.06 505 ILE B O 1
ATOM 11095 N N . VAL B 1 506 ? 17.875 5.332 26.016 1 89.69 506 VAL B N 1
ATOM 11096 C CA . VAL B 1 506 ? 18.578 4.066 25.844 1 89.69 506 VAL B CA 1
ATOM 11097 C C . VAL B 1 506 ? 18.203 3.104 26.969 1 89.69 506 VAL B C 1
ATOM 11099 O O . VAL B 1 506 ? 18 1.908 26.719 1 89.69 506 VAL B O 1
ATOM 11102 N N . LEU B 1 507 ? 18.016 3.629 28.141 1 89.56 507 LEU B N 1
ATOM 11103 C CA . LEU B 1 507 ? 17.641 2.807 29.297 1 89.56 507 LEU B CA 1
ATOM 11104 C C . LEU B 1 507 ? 16.234 2.244 29.109 1 89.56 507 LEU B C 1
ATOM 11106 O O . LEU B 1 507 ? 15.992 1.065 29.391 1 89.56 507 LEU B O 1
ATOM 11110 N N . PHE B 1 508 ? 15.328 3.031 28.672 1 90.5 508 PHE B N 1
ATOM 11111 C CA . PHE B 1 508 ? 13.945 2.592 28.484 1 90.5 508 PHE B CA 1
ATOM 11112 C C . PHE B 1 508 ? 13.852 1.599 27.328 1 90.5 508 PHE B C 1
ATOM 11114 O O . PHE B 1 508 ? 13.086 0.631 27.406 1 90.5 508 PHE B O 1
ATOM 11121 N N . VAL B 1 509 ? 14.625 1.859 26.312 1 91.19 509 VAL B N 1
ATOM 11122 C CA . VAL B 1 509 ? 14.641 0.921 25.188 1 91.19 509 VAL B CA 1
ATOM 11123 C C . VAL B 1 509 ? 15.188 -0.426 25.656 1 91.19 509 VAL B C 1
ATOM 11125 O O . VAL B 1 509 ? 14.633 -1.477 25.328 1 91.19 509 VAL B O 1
ATOM 11128 N N . HIS B 1 510 ? 16.219 -0.363 26.453 1 90.56 510 HIS B N 1
ATOM 11129 C CA . HIS B 1 510 ? 16.797 -1.591 26.984 1 90.56 510 HIS B CA 1
ATOM 11130 C C . HIS B 1 510 ? 15.797 -2.316 27.891 1 90.56 510 HIS B C 1
ATOM 11132 O O . HIS B 1 510 ? 15.711 -3.547 27.859 1 90.56 510 HIS B O 1
ATOM 11138 N N . PHE B 1 511 ? 15.117 -1.573 28.641 1 91.62 511 PHE B N 1
ATOM 11139 C CA . PHE B 1 511 ? 14.086 -2.152 29.484 1 91.62 511 PHE B CA 1
ATOM 11140 C C . PHE B 1 511 ? 13.016 -2.846 28.656 1 91.62 511 PHE B C 1
ATOM 11142 O O . PHE B 1 511 ? 12.602 -3.965 28.969 1 91.62 511 PHE B O 1
ATOM 11149 N N . LEU B 1 512 ? 12.586 -2.227 27.578 1 91.69 512 LEU B N 1
ATOM 11150 C CA . LEU B 1 512 ? 11.547 -2.777 26.719 1 91.69 512 LEU B CA 1
ATOM 11151 C C . LEU B 1 512 ? 12.047 -4.016 25.984 1 91.69 512 LEU B C 1
ATOM 11153 O O . LEU B 1 512 ? 11.266 -4.918 25.672 1 91.69 512 LEU B O 1
ATOM 11157 N N . GLN B 1 513 ? 13.266 -4.098 25.578 1 91.12 513 GLN B N 1
ATOM 11158 C CA . GLN B 1 513 ? 13.836 -5.234 24.859 1 91.12 513 GLN B CA 1
ATOM 11159 C C . GLN B 1 513 ? 13.828 -6.488 25.734 1 91.12 513 GLN B C 1
ATOM 11161 O O . GLN B 1 513 ? 13.617 -7.594 25.234 1 91.12 513 GLN B O 1
ATOM 11166 N N . GLY B 1 514 ? 13.969 -6.371 27 1 85.44 514 GLY B N 1
ATOM 11167 C CA . GLY B 1 514 ? 13.945 -7.52 27.891 1 85.44 514 GLY B CA 1
ATOM 11168 C C . GLY B 1 514 ? 14.992 -8.562 27.547 1 85.44 514 GLY B C 1
ATOM 11169 O O . GLY B 1 514 ? 16.047 -8.234 27 1 85.44 514 GLY B O 1
ATOM 11170 N N . GLU B 1 515 ? 14.656 -9.891 27.922 1 86.19 515 GLU B N 1
ATOM 11171 C CA . GLU B 1 515 ? 15.523 -11.016 27.609 1 86.19 515 GLU B CA 1
ATOM 11172 C C . GLU B 1 515 ? 15.359 -11.469 26.156 1 86.19 515 GLU B C 1
ATOM 11174 O O . GLU B 1 515 ? 14.234 -11.672 25.703 1 86.19 515 GLU B O 1
ATOM 11179 N N . LYS B 1 516 ? 16.375 -11.477 25.484 1 86.62 516 LYS B N 1
ATOM 11180 C CA . LYS B 1 516 ? 16.312 -11.859 24.078 1 86.62 516 LYS B CA 1
ATOM 11181 C C . LYS B 1 516 ? 15.969 -13.336 23.922 1 86.62 516 LYS B C 1
ATOM 11183 O O . LYS B 1 516 ? 16.688 -14.203 24.438 1 86.62 516 LYS B O 1
ATOM 11188 N N . LYS B 1 517 ? 14.875 -13.539 23.438 1 90.69 517 LYS B N 1
ATOM 11189 C CA . LYS B 1 517 ? 14.445 -14.891 23.109 1 90.69 517 LYS B CA 1
ATOM 11190 C C . LYS B 1 517 ? 14.578 -15.156 21.609 1 90.69 517 LYS B C 1
ATOM 11192 O O . LYS B 1 517 ? 14.234 -14.297 20.781 1 90.69 517 LYS B O 1
ATOM 11197 N N . GLN B 1 518 ? 15.141 -16.328 21.281 1 90.31 518 GLN B N 1
ATOM 11198 C CA . GLN B 1 518 ? 15.336 -16.688 19.875 1 90.31 518 GLN B CA 1
ATOM 11199 C C . GLN B 1 518 ? 14.18 -17.531 19.359 1 90.31 518 GLN B C 1
ATOM 11201 O O . GLN B 1 518 ? 13.555 -18.281 20.125 1 90.31 518 GLN B O 1
ATOM 11206 N N . ILE B 1 519 ? 13.938 -17.359 18.172 1 93.38 519 ILE B N 1
ATOM 11207 C CA . ILE B 1 519 ? 12.875 -18.109 17.516 1 93.38 519 ILE B CA 1
ATOM 11208 C C . ILE B 1 519 ? 13.383 -19.484 17.094 1 93.38 519 ILE B C 1
ATOM 11210 O O . ILE B 1 519 ? 14.555 -19.641 16.75 1 93.38 519 ILE B O 1
ATOM 11214 N N . GLY B 1 520 ? 12.461 -20.438 17.141 1 93.69 520 GLY B N 1
ATOM 11215 C CA . GLY B 1 520 ? 12.805 -21.766 16.656 1 93.69 520 GLY B CA 1
ATOM 11216 C C . GLY B 1 520 ? 13.797 -22.484 17.547 1 93.69 520 GLY B C 1
ATOM 11217 O O . GLY B 1 520 ? 13.805 -22.281 18.766 1 93.69 520 GLY B O 1
ATOM 11218 N N . GLU B 1 521 ? 14.508 -23.5 16.984 1 93.31 521 GLU B N 1
ATOM 11219 C CA . GLU B 1 521 ? 15.484 -24.297 17.719 1 93.31 521 GLU B CA 1
ATOM 11220 C C . GLU B 1 521 ? 16.797 -24.406 16.953 1 93.31 521 GLU B C 1
ATOM 11222 O O . GLU B 1 521 ? 16.859 -24.062 15.766 1 93.31 521 GLU B O 1
ATOM 11227 N N . ALA B 1 522 ? 17.781 -24.734 17.703 1 93 522 ALA B N 1
ATOM 11228 C CA . ALA B 1 522 ? 19.062 -25.016 17.047 1 93 522 ALA B CA 1
ATOM 11229 C C . ALA B 1 522 ? 18.953 -26.219 16.109 1 93 522 ALA B C 1
ATOM 11231 O O . ALA B 1 522 ? 18.047 -27.062 16.266 1 93 522 ALA B O 1
ATOM 11232 N N . PHE B 1 523 ? 19.812 -26.188 15.117 1 93.44 523 PHE B N 1
ATOM 11233 C CA . PHE B 1 523 ? 19.797 -27.25 14.125 1 93.44 523 PHE B CA 1
ATOM 11234 C C . PHE B 1 523 ? 19.812 -28.625 14.797 1 93.44 523 PHE B C 1
ATOM 11236 O O . PHE B 1 523 ? 20.688 -28.891 15.617 1 93.44 523 PHE B O 1
ATOM 11243 N N . ASN B 1 524 ? 18.797 -29.391 14.578 1 95.31 524 ASN B N 1
ATOM 11244 C CA . ASN B 1 524 ? 18.672 -30.781 15.008 1 95.31 524 ASN B CA 1
ATOM 11245 C C . ASN B 1 524 ? 18.688 -31.734 13.828 1 95.31 524 ASN B C 1
ATOM 11247 O O . ASN B 1 524 ? 17.703 -31.844 13.102 1 95.31 524 ASN B O 1
ATOM 11251 N N . GLU B 1 525 ? 19.75 -32.438 13.664 1 95.31 525 GLU B N 1
ATOM 11252 C CA . GLU B 1 525 ? 20 -33.25 12.484 1 95.31 525 GLU B CA 1
ATOM 11253 C C . GLU B 1 525 ? 18.984 -34.406 12.406 1 95.31 525 GLU B C 1
ATOM 11255 O O . GLU B 1 525 ? 18.453 -34.688 11.328 1 95.31 525 GLU B O 1
ATOM 11260 N N . GLU B 1 526 ? 18.766 -35.031 13.492 1 95 526 GLU B N 1
ATOM 11261 C CA . GLU B 1 526 ? 17.844 -36.188 13.516 1 95 526 GLU B CA 1
ATOM 11262 C C . GLU B 1 526 ? 16.438 -35.781 13.102 1 95 526 GLU B C 1
ATOM 11264 O O . GLU B 1 526 ? 15.812 -36.469 12.281 1 95 526 GLU B O 1
ATOM 11269 N N . LYS B 1 527 ? 16.031 -34.75 13.656 1 95.44 527 LYS B N 1
ATOM 11270 C CA . LYS B 1 527 ? 14.695 -34.281 13.367 1 95.44 527 LYS B CA 1
ATOM 11271 C C . LYS B 1 527 ? 14.57 -33.812 11.914 1 95.44 527 LYS B C 1
ATOM 11273 O O . LYS B 1 527 ? 13.578 -34.125 11.242 1 95.44 527 LYS B O 1
ATOM 11278 N N . ALA B 1 528 ? 15.516 -33.125 11.453 1 97.06 528 ALA B N 1
ATOM 11279 C CA . ALA B 1 528 ? 15.523 -32.625 10.078 1 97.06 528 ALA B CA 1
ATOM 11280 C C . ALA B 1 528 ? 15.531 -33.781 9.086 1 97.06 528 ALA B C 1
ATOM 11282 O O . ALA B 1 528 ? 14.742 -33.812 8.141 1 97.06 528 ALA B O 1
ATOM 11283 N N . LEU B 1 529 ? 16.422 -34.781 9.32 1 95.75 529 LEU B N 1
ATOM 11284 C CA . LEU B 1 529 ? 16.531 -35.938 8.422 1 95.75 529 LEU B CA 1
ATOM 11285 C C . LEU B 1 529 ? 15.242 -36.75 8.43 1 95.75 529 LEU B C 1
ATOM 11287 O O . LEU B 1 529 ? 14.836 -37.281 7.387 1 95.75 529 LEU B O 1
ATOM 11291 N N . LYS B 1 530 ? 14.672 -36.844 9.57 1 95.81 530 LYS B N 1
ATOM 11292 C CA . LYS B 1 530 ? 13.414 -37.594 9.672 1 95.81 530 LYS B CA 1
ATOM 11293 C C . LYS B 1 530 ? 12.328 -36.969 8.812 1 95.81 530 LYS B C 1
ATOM 11295 O O . LYS B 1 530 ? 11.625 -37.656 8.078 1 95.81 530 LYS B O 1
ATOM 11300 N N . ILE B 1 531 ? 12.164 -35.656 8.867 1 97.31 531 ILE B N 1
ATOM 11301 C CA . ILE B 1 531 ? 11.148 -34.969 8.102 1 97.31 531 ILE B CA 1
ATOM 11302 C C . ILE B 1 531 ? 11.438 -35.094 6.609 1 97.31 531 ILE B C 1
ATOM 11304 O O . ILE B 1 531 ? 10.539 -35.406 5.824 1 97.31 531 ILE B O 1
ATOM 11308 N N . LEU B 1 532 ? 12.703 -34.938 6.207 1 96.94 532 LEU B N 1
ATOM 11309 C CA . LEU B 1 532 ? 13.094 -34.906 4.801 1 96.94 532 LEU B CA 1
ATOM 11310 C C . LEU B 1 532 ? 12.945 -36.281 4.172 1 96.94 532 LEU B C 1
ATOM 11312 O O . LEU B 1 532 ? 12.555 -36.406 3.01 1 96.94 532 LEU B O 1
ATOM 11316 N N . THR B 1 533 ? 13.25 -37.344 4.93 1 95.06 533 THR B N 1
ATOM 11317 C CA . THR B 1 533 ? 13.195 -38.688 4.391 1 95.06 533 THR B CA 1
ATOM 11318 C C . THR B 1 533 ? 11.758 -39.219 4.391 1 95.06 533 THR B C 1
ATOM 11320 O O . THR B 1 533 ? 11.375 -40 3.516 1 95.06 533 THR B O 1
ATOM 11323 N N . THR B 1 534 ? 10.969 -38.812 5.332 1 95.25 534 THR B N 1
ATOM 11324 C CA . THR B 1 534 ? 9.602 -39.312 5.465 1 95.25 534 THR B CA 1
ATOM 11325 C C . THR B 1 534 ? 8.656 -38.531 4.539 1 95.25 534 THR B C 1
ATOM 11327 O O . THR B 1 534 ? 7.828 -39.156 3.857 1 95.25 534 THR B O 1
ATOM 11330 N N . TYR B 1 535 ? 8.781 -37.188 4.535 1 95.5 535 TYR B N 1
ATOM 11331 C CA . TYR B 1 535 ? 7.77 -36.406 3.855 1 95.5 535 TYR B CA 1
ATOM 11332 C C . TYR B 1 535 ? 8.352 -35.688 2.635 1 95.5 535 TYR B C 1
ATOM 11334 O O . TYR B 1 535 ? 7.617 -35.156 1.802 1 95.5 535 TYR B O 1
ATOM 11342 N N . GLY B 1 536 ? 9.672 -35.625 2.506 1 95.44 536 GLY B N 1
ATOM 11343 C CA . GLY B 1 536 ? 10.281 -35.031 1.321 1 95.44 536 GLY B CA 1
ATOM 11344 C C . GLY B 1 536 ? 10.797 -33.625 1.542 1 95.44 536 GLY B C 1
ATOM 11345 O O . GLY B 1 536 ? 10.648 -33.062 2.631 1 95.44 536 GLY B O 1
ATOM 11346 N N . GLY B 1 537 ? 11.516 -33.125 0.498 1 95.62 537 GLY B N 1
ATOM 11347 C CA . GLY B 1 537 ? 12.078 -31.797 0.554 1 95.62 537 GLY B CA 1
ATOM 11348 C C . GLY B 1 537 ? 12.078 -31.094 -0.789 1 95.62 537 GLY B C 1
ATOM 11349 O O . GLY B 1 537 ? 11.148 -31.25 -1.582 1 95.62 537 GLY B O 1
ATOM 11350 N N . ASN B 1 538 ? 12.906 -30.094 -0.94 1 94.19 538 ASN B N 1
ATOM 11351 C CA . ASN B 1 538 ? 13.094 -29.328 -2.17 1 94.19 538 ASN B CA 1
ATOM 11352 C C . ASN B 1 538 ? 14.57 -29.047 -2.438 1 94.19 538 ASN B C 1
ATOM 11354 O O . ASN B 1 538 ? 15.438 -29.578 -1.738 1 94.19 538 ASN B O 1
ATOM 11358 N N . SER B 1 539 ? 14.875 -28.266 -3.443 1 92.81 539 SER B N 1
ATOM 11359 C CA . SER B 1 539 ? 16.234 -28.062 -3.922 1 92.81 539 SER B CA 1
ATOM 11360 C C . SER B 1 539 ? 17.078 -27.297 -2.898 1 92.81 539 SER B C 1
ATOM 11362 O O . SER B 1 539 ? 18.312 -27.297 -2.967 1 92.81 539 SER B O 1
ATOM 11364 N N . ASP B 1 540 ? 16.438 -26.703 -1.912 1 93.75 540 ASP B N 1
ATOM 11365 C CA . ASP B 1 540 ? 17.156 -25.875 -0.949 1 93.75 540 ASP B CA 1
ATOM 11366 C C . ASP B 1 540 ? 17.25 -26.578 0.409 1 93.75 540 ASP B C 1
ATOM 11368 O O . ASP B 1 540 ? 17.922 -26.094 1.32 1 93.75 540 ASP B O 1
ATOM 11372 N N . SER B 1 541 ? 16.656 -27.734 0.584 1 95.75 541 SER B N 1
ATOM 11373 C CA . SER B 1 541 ? 16.5 -28.375 1.884 1 95.75 541 SER B CA 1
ATOM 11374 C C . SER B 1 541 ? 17.844 -28.797 2.463 1 95.75 541 SER B C 1
ATOM 11376 O O . SER B 1 541 ? 18.062 -28.703 3.674 1 95.75 541 SER B O 1
ATOM 11378 N N . GLN B 1 542 ? 18.734 -29.188 1.57 1 95.31 542 GLN B N 1
ATOM 11379 C CA . GLN B 1 542 ? 20.031 -29.719 2.006 1 95.31 542 GLN B CA 1
ATOM 11380 C C . GLN B 1 542 ? 20.859 -28.641 2.691 1 95.31 542 GLN B C 1
ATOM 11382 O O . GLN B 1 542 ? 21.75 -28.938 3.48 1 95.31 542 GLN B O 1
ATOM 11387 N N . LEU B 1 543 ? 20.562 -27.391 2.5 1 95.38 543 LEU B N 1
ATOM 11388 C CA . LEU B 1 543 ? 21.359 -26.281 2.994 1 95.38 543 LEU B CA 1
ATOM 11389 C C . LEU B 1 543 ? 21.312 -26.203 4.516 1 95.38 543 LEU B C 1
ATOM 11391 O O . LEU B 1 543 ? 22.172 -25.578 5.141 1 95.38 543 LEU B O 1
ATOM 11395 N N . ILE B 1 544 ? 20.312 -26.812 5.117 1 95.81 544 ILE B N 1
ATOM 11396 C CA . ILE B 1 544 ? 20.156 -26.75 6.566 1 95.81 544 ILE B CA 1
ATOM 11397 C C . ILE B 1 544 ? 21.344 -27.453 7.238 1 95.81 544 ILE B C 1
ATOM 11399 O O . ILE B 1 544 ? 21.672 -27.141 8.383 1 95.81 544 ILE B O 1
ATOM 11403 N N . PHE B 1 545 ? 22.031 -28.312 6.527 1 95.81 545 PHE B N 1
ATOM 11404 C CA . PHE B 1 545 ? 23.094 -29.125 7.109 1 95.81 545 PHE B CA 1
ATOM 11405 C C . PHE B 1 545 ? 24.406 -28.344 7.137 1 95.81 545 PHE B C 1
ATOM 11407 O O . PHE B 1 545 ? 25.406 -28.844 7.645 1 95.81 545 PHE B O 1
ATOM 11414 N N . LEU B 1 546 ? 24.438 -27.156 6.59 1 94 546 LEU B N 1
ATOM 11415 C CA . LEU B 1 546 ? 25.594 -26.266 6.715 1 94 546 LEU B CA 1
ATOM 11416 C C . LEU B 1 546 ? 25.703 -25.719 8.133 1 94 546 LEU B C 1
ATOM 11418 O O . LEU B 1 546 ? 26.75 -25.188 8.516 1 94 546 LEU B O 1
ATOM 11422 N N . LYS B 1 547 ? 24.594 -25.734 8.898 1 92.5 547 LYS B N 1
ATOM 11423 C CA . LYS B 1 547 ? 24.531 -25.391 10.312 1 92.5 547 LYS B CA 1
ATOM 11424 C C . LYS B 1 547 ? 24.688 -23.891 10.531 1 92.5 547 LYS B C 1
ATOM 11426 O O . LYS B 1 547 ? 25.141 -23.453 11.586 1 92.5 547 LYS B O 1
ATOM 11431 N N . ASP B 1 548 ? 24.438 -23.094 9.555 1 91.38 548 ASP B N 1
ATOM 11432 C CA . ASP B 1 548 ? 24.5 -21.641 9.703 1 91.38 548 ASP B CA 1
ATOM 11433 C C . ASP B 1 548 ? 23.094 -21.062 9.859 1 91.38 548 ASP B C 1
ATOM 11435 O O . ASP B 1 548 ? 22.922 -19.844 9.883 1 91.38 548 ASP B O 1
ATOM 11439 N N . LYS B 1 549 ? 22.125 -21.953 9.859 1 94.75 549 LYS B N 1
ATOM 11440 C CA . LYS B 1 549 ? 20.734 -21.531 10 1 94.75 549 LYS B CA 1
ATOM 11441 C C . LYS B 1 549 ? 20.062 -22.203 11.195 1 94.75 549 LYS B C 1
ATOM 11443 O O . LYS B 1 549 ? 20.516 -23.25 11.656 1 94.75 549 LYS B O 1
ATOM 11448 N N . ARG B 1 550 ? 19.047 -21.578 11.68 1 95.75 550 ARG B N 1
ATOM 11449 C CA . ARG B 1 550 ? 18.188 -22.172 12.695 1 95.75 550 ARG B CA 1
ATOM 11450 C C . ARG B 1 550 ? 17 -22.891 12.055 1 95.75 550 ARG B C 1
ATOM 11452 O O . ARG B 1 550 ? 16.766 -22.75 10.852 1 95.75 550 ARG B O 1
ATOM 11459 N N . MET B 1 551 ? 16.359 -23.75 12.852 1 96.75 551 MET B N 1
ATOM 11460 C CA . MET B 1 551 ? 15.266 -24.516 12.258 1 96.75 551 MET B CA 1
ATOM 11461 C C . MET B 1 551 ? 13.992 -24.375 13.086 1 96.75 551 MET B C 1
ATOM 11463 O O . MET B 1 551 ? 14.055 -24.234 14.305 1 96.75 551 MET B O 1
ATOM 11467 N N . PHE B 1 552 ? 12.852 -24.281 12.523 1 97.75 552 PHE B N 1
ATOM 11468 C CA . PHE B 1 552 ? 11.516 -24.359 13.102 1 97.75 552 PHE B CA 1
ATOM 11469 C C . PHE B 1 552 ? 10.773 -25.594 12.594 1 97.75 552 PHE B C 1
ATOM 11471 O O . PHE B 1 552 ? 10.57 -25.75 11.391 1 97.75 552 PHE B O 1
ATOM 11478 N N . ALA B 1 553 ? 10.461 -26.531 13.477 1 97.5 553 ALA B N 1
ATOM 11479 C CA . ALA B 1 553 ? 9.75 -27.766 13.125 1 97.5 553 ALA B CA 1
ATOM 11480 C C . ALA B 1 553 ? 8.305 -27.703 13.617 1 97.5 553 ALA B C 1
ATOM 11482 O O . ALA B 1 553 ? 8.047 -27.547 14.812 1 97.5 553 ALA B O 1
ATOM 11483 N N . TYR B 1 554 ? 7.34 -27.766 12.688 1 97.56 554 TYR B N 1
ATOM 11484 C CA . TYR B 1 554 ? 5.918 -27.812 13.016 1 97.56 554 TYR B CA 1
ATOM 11485 C C . TYR B 1 554 ? 5.465 -29.234 13.305 1 97.56 554 TYR B C 1
ATOM 11487 O O . TYR B 1 554 ? 5.746 -30.156 12.531 1 97.56 554 TYR B O 1
ATOM 11495 N N . GLU B 1 555 ? 4.836 -29.375 14.438 1 95.81 555 GLU B N 1
ATOM 11496 C CA . GLU B 1 555 ? 4.355 -30.703 14.852 1 95.81 555 GLU B CA 1
ATOM 11497 C C . GLU B 1 555 ? 2.832 -30.766 14.797 1 95.81 555 GLU B C 1
ATOM 11499 O O . GLU B 1 555 ? 2.145 -29.891 15.328 1 95.81 555 GLU B O 1
ATOM 11504 N N . LYS B 1 556 ? 2.35 -31.609 14.008 1 93.75 556 LYS B N 1
ATOM 11505 C CA . LYS B 1 556 ? 0.92 -31.906 13.969 1 93.75 556 LYS B CA 1
ATOM 11506 C C . LYS B 1 556 ? 0.625 -33.281 14.531 1 93.75 556 LYS B C 1
ATOM 11508 O O . LYS B 1 556 ? 1.231 -34.281 14.109 1 93.75 556 LYS B O 1
ATOM 11513 N N . ASP B 1 557 ? -0.316 -33.469 15.414 1 90.81 557 ASP B N 1
ATOM 11514 C CA . ASP B 1 557 ? -0.709 -34.719 16.047 1 90.81 557 ASP B CA 1
ATOM 11515 C C . ASP B 1 557 ? 0.499 -35.438 16.656 1 90.81 557 ASP B C 1
ATOM 11517 O O . ASP B 1 557 ? 0.658 -36.656 16.5 1 90.81 557 ASP B O 1
ATOM 11521 N N . GLY B 1 558 ? 1.553 -34.688 17.141 1 89.25 558 GLY B N 1
ATOM 11522 C CA . GLY B 1 558 ? 2.688 -35.25 17.875 1 89.25 558 GLY B CA 1
ATOM 11523 C C . GLY B 1 558 ? 3.855 -35.594 16.969 1 89.25 558 GLY B C 1
ATOM 11524 O O . GLY B 1 558 ? 4.891 -36.062 17.453 1 89.25 558 GLY B O 1
ATOM 11525 N N . GLU B 1 559 ? 3.803 -35.406 15.68 1 93.69 559 GLU B N 1
ATOM 11526 C CA . GLU B 1 559 ? 4.871 -35.719 14.742 1 93.69 559 GLU B CA 1
ATOM 11527 C C . GLU B 1 559 ? 5.309 -34.5 13.953 1 93.69 559 GLU B C 1
ATOM 11529 O O . GLU B 1 559 ? 4.469 -33.719 13.484 1 93.69 559 GLU B O 1
ATOM 11534 N N . PRO B 1 560 ? 6.633 -34.344 13.914 1 95.88 560 PRO B N 1
ATOM 11535 C CA . PRO B 1 560 ? 7.098 -33.25 13.086 1 95.88 560 PRO B CA 1
ATOM 11536 C C . PRO B 1 560 ? 6.855 -33.469 11.594 1 95.88 560 PRO B C 1
ATOM 11538 O O . PRO B 1 560 ? 7.273 -34.5 11.047 1 95.88 560 PRO B O 1
ATOM 11541 N N . THR B 1 561 ? 6.207 -32.5 10.938 1 97.38 561 THR B N 1
ATOM 11542 C CA . THR B 1 561 ? 5.797 -32.75 9.555 1 97.38 561 THR B CA 1
ATOM 11543 C C . THR B 1 561 ? 6.402 -31.703 8.617 1 97.38 561 THR B C 1
ATOM 11545 O O . THR B 1 561 ? 6.531 -31.938 7.418 1 97.38 561 THR B O 1
ATOM 11548 N N . VAL B 1 562 ? 6.684 -30.516 9.125 1 98.12 562 VAL B N 1
ATOM 11549 C CA . VAL B 1 562 ? 7.176 -29.438 8.258 1 98.12 562 VAL B CA 1
ATOM 11550 C C . VAL B 1 562 ? 8.414 -28.797 8.891 1 98.12 562 VAL B C 1
ATOM 11552 O O . VAL B 1 562 ? 8.469 -28.594 10.102 1 98.12 562 VAL B O 1
ATOM 11555 N N . LEU B 1 563 ? 9.406 -28.5 8.07 1 98.19 563 LEU B N 1
ATOM 11556 C CA . LEU B 1 563 ? 10.664 -27.891 8.508 1 98.19 563 LEU B CA 1
ATOM 11557 C C . LEU B 1 563 ? 10.906 -26.562 7.777 1 98.19 563 LEU B C 1
ATOM 11559 O O . LEU B 1 563 ? 10.781 -26.5 6.555 1 98.19 563 LEU B O 1
ATOM 11563 N N . LEU B 1 564 ? 11.164 -25.516 8.539 1 98.19 564 LEU B N 1
ATOM 11564 C CA . LEU B 1 564 ? 11.609 -24.234 8.008 1 98.19 564 LEU B CA 1
ATOM 11565 C C . LEU B 1 564 ? 13.031 -23.922 8.484 1 98.19 564 LEU B C 1
ATOM 11567 O O . LEU B 1 564 ? 13.344 -24.078 9.664 1 98.19 564 LEU B O 1
ATOM 11571 N N . GLN B 1 565 ? 13.914 -23.562 7.594 1 97.75 565 GLN B N 1
ATOM 11572 C CA . GLN B 1 565 ? 15.258 -23.109 7.945 1 97.75 565 GLN B CA 1
ATOM 11573 C C . GLN B 1 565 ? 15.375 -21.594 7.793 1 97.75 565 GLN B C 1
ATOM 11575 O O . GLN B 1 565 ? 14.875 -21.016 6.82 1 97.75 565 GLN B O 1
ATOM 11580 N N . PHE B 1 566 ? 15.93 -20.953 8.797 1 97.06 566 PHE B N 1
ATOM 11581 C CA . PHE B 1 566 ? 15.945 -19.5 8.742 1 97.06 566 PHE B CA 1
ATOM 11582 C C . PHE B 1 566 ? 17.094 -18.938 9.57 1 97.06 566 PHE B C 1
ATOM 11584 O O . PHE B 1 566 ? 17.734 -19.672 10.32 1 97.06 566 PHE B O 1
ATOM 11591 N N . ALA B 1 567 ? 17.438 -17.734 9.32 1 95.25 567 ALA B N 1
ATOM 11592 C CA . ALA B 1 567 ? 18.375 -16.922 10.102 1 95.25 567 ALA B CA 1
ATOM 11593 C C . ALA B 1 567 ? 17.812 -15.539 10.375 1 95.25 567 ALA B C 1
ATOM 11595 O O . ALA B 1 567 ? 17.109 -14.969 9.539 1 95.25 567 ALA B O 1
ATOM 11596 N N . CYS B 1 568 ? 18.078 -15.07 11.523 1 94 568 CYS B N 1
ATOM 11597 C CA . CYS B 1 568 ? 17.5 -13.789 11.906 1 94 568 CYS B CA 1
ATOM 11598 C C . CYS B 1 568 ? 18.562 -12.688 11.891 1 94 568 CYS B C 1
ATOM 11600 O O . CYS B 1 568 ? 19.703 -12.922 12.281 1 94 568 CYS B O 1
ATOM 11602 N N . PHE B 1 569 ? 18.219 -11.602 11.422 1 92.5 569 PHE B N 1
ATOM 11603 C CA . PHE B 1 569 ? 19.016 -10.375 11.484 1 92.5 569 PHE B CA 1
ATOM 11604 C C . PHE B 1 569 ? 18.109 -9.172 11.758 1 92.5 569 PHE B C 1
ATOM 11606 O O . PHE B 1 569 ? 17.156 -8.922 11.016 1 92.5 569 PHE B O 1
ATOM 11613 N N . ASN B 1 570 ? 18.484 -8.438 12.766 1 91.62 570 ASN B N 1
ATOM 11614 C CA . ASN B 1 570 ? 17.562 -7.402 13.242 1 91.62 570 ASN B CA 1
ATOM 11615 C C . ASN B 1 570 ? 16.188 -7.98 13.562 1 91.62 570 ASN B C 1
ATOM 11617 O O . ASN B 1 570 ? 16.094 -8.977 14.281 1 91.62 570 ASN B O 1
ATOM 11621 N N . ASN B 1 571 ? 15.141 -7.445 13.055 1 94.5 571 ASN B N 1
ATOM 11622 C CA . ASN B 1 571 ? 13.828 -8.016 13.344 1 94.5 571 ASN B CA 1
ATOM 11623 C C . ASN B 1 571 ? 13.328 -8.883 12.188 1 94.5 571 ASN B C 1
ATOM 11625 O O . ASN B 1 571 ? 12.164 -9.281 12.164 1 94.5 571 ASN B O 1
ATOM 11629 N N . LYS B 1 572 ? 14.242 -9.18 11.258 1 96.12 572 LYS B N 1
ATOM 11630 C CA . LYS B 1 572 ? 13.875 -9.984 10.094 1 96.12 572 LYS B CA 1
ATOM 11631 C C . LYS B 1 572 ? 14.32 -11.438 10.273 1 96.12 572 LYS B C 1
ATOM 11633 O O . LYS B 1 572 ? 15.5 -11.703 10.5 1 96.12 572 LYS B O 1
ATOM 11638 N N . CYS B 1 573 ? 13.414 -12.328 10.211 1 96.62 573 CYS B N 1
ATOM 11639 C CA . CYS B 1 573 ? 13.711 -13.758 10.141 1 96.62 573 CYS B CA 1
ATOM 11640 C C . CYS B 1 573 ? 13.625 -14.266 8.711 1 96.62 573 CYS B C 1
ATOM 11642 O O . CYS B 1 573 ? 12.539 -14.555 8.211 1 96.62 573 CYS B O 1
ATOM 11644 N N . ILE B 1 574 ? 14.734 -14.43 8.094 1 97.06 574 ILE B N 1
ATOM 11645 C CA . ILE B 1 574 ? 14.781 -14.766 6.676 1 97.06 574 ILE B CA 1
ATOM 11646 C C . ILE B 1 574 ? 14.711 -16.281 6.504 1 97.06 574 ILE B C 1
ATOM 11648 O O . ILE B 1 574 ? 15.625 -17 6.918 1 97.06 574 ILE B O 1
ATOM 11652 N N . VAL B 1 575 ? 13.633 -16.719 5.941 1 97.88 575 VAL B N 1
ATOM 11653 C CA . VAL B 1 575 ? 13.43 -18.141 5.676 1 97.88 575 VAL B CA 1
ATOM 11654 C C . VAL B 1 575 ? 13.984 -18.484 4.301 1 97.88 575 VAL B C 1
ATOM 11656 O O . VAL B 1 575 ? 13.672 -17.828 3.309 1 97.88 575 VAL B O 1
ATOM 11659 N N . MET B 1 576 ? 14.75 -19.516 4.305 1 96.38 576 MET B N 1
ATOM 11660 C CA . MET B 1 576 ? 15.391 -19.922 3.057 1 96.38 576 MET B CA 1
ATOM 11661 C C . MET B 1 576 ? 14.5 -20.891 2.279 1 96.38 576 MET B C 1
ATOM 11663 O O . MET B 1 576 ? 14.234 -22 2.736 1 96.38 576 MET B O 1
ATOM 11667 N N . GLY B 1 577 ? 14.031 -20.453 1.136 1 94.88 577 GLY B N 1
ATOM 11668 C CA . GLY B 1 577 ? 13.328 -21.328 0.215 1 94.88 577 GLY B CA 1
ATOM 11669 C C . GLY B 1 577 ? 11.938 -21.703 0.704 1 94.88 577 GLY B C 1
ATOM 11670 O O . GLY B 1 577 ? 11.375 -21.047 1.577 1 94.88 577 GLY B O 1
ATOM 11671 N N . ASP B 1 578 ? 11.367 -22.75 0.078 1 96.25 578 ASP B N 1
ATOM 11672 C CA . ASP B 1 578 ? 10.07 -23.297 0.466 1 96.25 578 ASP B CA 1
ATOM 11673 C C . ASP B 1 578 ? 10.195 -24.156 1.731 1 96.25 578 ASP B C 1
ATOM 11675 O O . ASP B 1 578 ? 11.273 -24.672 2.033 1 96.25 578 ASP B O 1
ATOM 11679 N N . PRO B 1 579 ? 9.109 -24.281 2.469 1 97.44 579 PRO B N 1
ATOM 11680 C CA . PRO B 1 579 ? 9.109 -25.266 3.555 1 97.44 579 PRO B CA 1
ATOM 11681 C C . PRO B 1 579 ? 9.344 -26.688 3.059 1 97.44 579 PRO B C 1
ATOM 11683 O O . PRO B 1 579 ? 9.047 -27 1.901 1 97.44 579 PRO B O 1
ATOM 11686 N N . SER B 1 580 ? 9.969 -27.516 3.891 1 97.69 580 SER B N 1
ATOM 11687 C CA . SER B 1 580 ? 10.18 -28.922 3.582 1 97.69 580 SER B CA 1
ATOM 11688 C C . SER B 1 580 ? 9.242 -29.812 4.387 1 97.69 580 SER B C 1
ATOM 11690 O O . SER B 1 580 ? 8.938 -29.516 5.543 1 97.69 580 SER B O 1
ATOM 11692 N N . GLY B 1 581 ? 8.758 -30.812 3.771 1 97.19 581 GLY B N 1
ATOM 11693 C CA . GLY B 1 581 ? 7.93 -31.75 4.504 1 97.19 581 GLY B CA 1
ATOM 11694 C C . GLY B 1 581 ? 6.57 -31.969 3.869 1 97.19 581 GLY B C 1
ATOM 11695 O O . GLY B 1 581 ? 6.438 -31.953 2.643 1 97.19 581 GLY B O 1
ATOM 11696 N N . LYS B 1 582 ? 5.586 -32.219 4.711 1 96.06 582 LYS B N 1
ATOM 11697 C CA . LYS B 1 582 ? 4.234 -32.531 4.266 1 96.06 582 LYS B CA 1
ATOM 11698 C C . LYS B 1 582 ? 3.518 -31.297 3.736 1 96.06 582 LYS B C 1
ATOM 11700 O O . LYS B 1 582 ? 3.15 -30.406 4.508 1 96.06 582 LYS B O 1
ATOM 11705 N N . LYS B 1 583 ? 3.207 -31.281 2.471 1 94 583 LYS B N 1
ATOM 11706 C CA . LYS B 1 583 ? 2.686 -30.109 1.764 1 94 583 LYS B CA 1
ATOM 11707 C C . LYS B 1 583 ? 1.334 -29.688 2.332 1 94 583 LYS B C 1
ATOM 11709 O O . LYS B 1 583 ? 1.044 -28.5 2.426 1 94 583 LYS B O 1
ATOM 11714 N N . GLU B 1 584 ? 0.515 -30.578 2.791 1 91.19 584 GLU B N 1
ATOM 11715 C CA . GLU B 1 584 ? -0.829 -30.297 3.287 1 91.19 584 GLU B CA 1
ATOM 11716 C C . GLU B 1 584 ? -0.781 -29.453 4.562 1 91.19 584 GLU B C 1
ATOM 11718 O O . GLU B 1 584 ? -1.741 -28.75 4.891 1 91.19 584 GLU B O 1
ATOM 11723 N N . ASP B 1 585 ? 0.387 -29.5 5.203 1 95.81 585 ASP B N 1
ATOM 11724 C CA . ASP B 1 585 ? 0.496 -28.828 6.488 1 95.81 585 ASP B CA 1
ATOM 11725 C C . ASP B 1 585 ? 1.211 -27.484 6.344 1 95.81 585 ASP B C 1
ATOM 11727 O O . ASP B 1 585 ? 1.426 -26.781 7.332 1 95.81 585 ASP B O 1
ATOM 11731 N N . PHE B 1 586 ? 1.577 -27.094 5.141 1 96.31 586 PHE B N 1
ATOM 11732 C CA . PHE B 1 586 ? 2.348 -25.875 4.922 1 96.31 586 PHE B CA 1
ATOM 11733 C C . PHE B 1 586 ? 1.592 -24.656 5.43 1 96.31 586 PHE B C 1
ATOM 11735 O O . PHE B 1 586 ? 2.148 -23.844 6.16 1 96.31 586 PHE B O 1
ATOM 11742 N N . PRO B 1 587 ? 0.264 -24.469 5.121 1 91.81 587 PRO B N 1
ATOM 11743 C CA . PRO B 1 587 ? -0.443 -23.266 5.578 1 91.81 587 PRO B CA 1
ATOM 11744 C C . PRO B 1 587 ? -0.462 -23.141 7.102 1 91.81 587 PRO B C 1
ATOM 11746 O O . PRO B 1 587 ? -0.189 -22.062 7.633 1 91.81 587 PRO B O 1
ATOM 11749 N N . GLU B 1 588 ? -0.672 -24.234 7.758 1 93.88 588 GLU B N 1
ATOM 11750 C CA . GLU B 1 588 ? -0.721 -24.203 9.219 1 93.88 588 GLU B CA 1
ATOM 11751 C C . GLU B 1 588 ? 0.665 -23.969 9.812 1 93.88 588 GLU B C 1
ATOM 11753 O O . GLU B 1 588 ? 0.805 -23.281 10.82 1 93.88 588 GLU B O 1
ATOM 11758 N N . ALA B 1 589 ? 1.654 -24.594 9.203 1 96.81 589 ALA B N 1
ATOM 11759 C CA . ALA B 1 589 ? 3.025 -24.438 9.68 1 96.81 589 ALA B CA 1
ATOM 11760 C C . ALA B 1 589 ? 3.49 -23 9.539 1 96.81 589 ALA B C 1
ATOM 11762 O O . ALA B 1 589 ? 4.098 -22.438 10.453 1 96.81 589 ALA B O 1
ATOM 11763 N N . ILE B 1 590 ? 3.188 -22.422 8.414 1 95.81 590 ILE B N 1
ATOM 11764 C CA . ILE B 1 590 ? 3.566 -21.047 8.141 1 95.81 590 ILE B CA 1
ATOM 11765 C C . ILE B 1 590 ? 2.844 -20.109 9.109 1 95.81 590 ILE B C 1
ATOM 11767 O O . ILE B 1 590 ? 3.445 -19.188 9.656 1 95.81 590 ILE B O 1
ATOM 11771 N N . GLU B 1 591 ? 1.561 -20.328 9.359 1 92.88 591 GLU B N 1
ATOM 11772 C CA . GLU B 1 591 ? 0.792 -19.547 10.32 1 92.88 591 GLU B CA 1
ATOM 11773 C C . GLU B 1 591 ? 1.399 -19.625 11.719 1 92.88 591 GLU B C 1
ATOM 11775 O O . GLU B 1 591 ? 1.546 -18.609 12.398 1 92.88 591 GLU B O 1
ATOM 11780 N N . ALA B 1 592 ? 1.782 -20.844 12.047 1 94.88 592 ALA B N 1
ATOM 11781 C CA . ALA B 1 592 ? 2.395 -21.047 13.352 1 94.88 592 ALA B CA 1
ATOM 11782 C C . ALA B 1 592 ? 3.715 -20.297 13.461 1 94.88 592 ALA B C 1
ATOM 11784 O O . ALA B 1 592 ? 4.02 -19.703 14.508 1 94.88 592 ALA B O 1
ATOM 11785 N N . PHE B 1 593 ? 4.508 -20.297 12.477 1 96.62 593 PHE B N 1
ATOM 11786 C CA . PHE B 1 593 ? 5.781 -19.594 12.461 1 96.62 593 PHE B CA 1
ATOM 11787 C C . PHE B 1 593 ? 5.566 -18.078 12.555 1 96.62 593 PHE B C 1
ATOM 11789 O O . PHE B 1 593 ? 6.262 -17.406 13.312 1 96.62 593 PHE B O 1
ATOM 11796 N N . ILE B 1 594 ? 4.59 -17.609 11.797 1 94.94 594 ILE B N 1
ATOM 11797 C CA . ILE B 1 594 ? 4.281 -16.188 11.797 1 94.94 594 ILE B CA 1
ATOM 11798 C C . ILE B 1 594 ? 3.812 -15.758 13.188 1 94.94 594 ILE B C 1
ATOM 11800 O O . ILE B 1 594 ? 4.211 -14.711 13.688 1 94.94 594 ILE B O 1
ATOM 11804 N N . GLU B 1 595 ? 3.027 -16.562 13.828 1 93.25 595 GLU B N 1
ATOM 11805 C CA . GLU B 1 595 ? 2.531 -16.266 15.164 1 93.25 595 GLU B CA 1
ATOM 11806 C C . GLU B 1 595 ? 3.666 -16.25 16.188 1 93.25 595 GLU B C 1
ATOM 11808 O O . GLU B 1 595 ? 3.729 -15.375 17.047 1 93.25 595 GLU B O 1
ATOM 11813 N N . GLU B 1 596 ? 4.512 -17.219 16.016 1 94.94 596 GLU B N 1
ATOM 11814 C CA . GLU B 1 596 ? 5.637 -17.281 16.938 1 94.94 596 GLU B CA 1
ATOM 11815 C C . GLU B 1 596 ? 6.578 -16.094 16.766 1 94.94 596 GLU B C 1
ATOM 11817 O O . GLU B 1 596 ? 7.051 -15.523 17.75 1 94.94 596 GLU B O 1
ATOM 11822 N N . THR B 1 597 ? 6.883 -15.836 15.555 1 95.56 597 THR B N 1
ATOM 11823 C CA . THR B 1 597 ? 7.762 -14.703 15.297 1 95.56 597 THR B CA 1
ATOM 11824 C C . THR B 1 597 ? 7.117 -13.398 15.75 1 95.56 597 THR B C 1
ATOM 11826 O O . THR B 1 597 ? 7.797 -12.516 16.281 1 95.56 597 THR B O 1
ATOM 11829 N N . ASP B 1 598 ? 5.824 -13.266 15.594 1 93.06 598 ASP B N 1
ATOM 11830 C CA . ASP B 1 598 ? 5.102 -12.07 16.016 1 93.06 598 ASP B CA 1
ATOM 11831 C C . ASP B 1 598 ? 5.145 -11.898 17.531 1 93.06 598 ASP B C 1
ATOM 11833 O O . ASP B 1 598 ? 5.355 -10.797 18.031 1 93.06 598 ASP B O 1
ATOM 11837 N N . ARG B 1 599 ? 4.996 -12.984 18.188 1 94.19 599 ARG B N 1
ATOM 11838 C CA . ARG B 1 599 ? 5.035 -12.969 19.641 1 94.19 599 ARG B CA 1
ATOM 11839 C C . ARG B 1 599 ? 6.371 -12.438 20.156 1 94.19 599 ARG B C 1
ATOM 11841 O O . ARG B 1 599 ? 6.426 -11.75 21.172 1 94.19 599 ARG B O 1
ATOM 11848 N N . LEU B 1 600 ? 7.41 -12.672 19.406 1 94.94 600 LEU B N 1
ATOM 11849 C CA . LEU B 1 600 ? 8.75 -12.266 19.828 1 94.94 600 LEU B CA 1
ATOM 11850 C C . LEU B 1 600 ? 9.203 -11.023 19.062 1 94.94 600 LEU B C 1
ATOM 11852 O O . LEU B 1 600 ? 10.398 -10.703 19.047 1 94.94 600 LEU B O 1
ATOM 11856 N N . CYS B 1 601 ? 8.312 -10.398 18.344 1 94.69 601 CYS B N 1
ATOM 11857 C CA . CYS B 1 601 ? 8.5 -9.109 17.703 1 94.69 601 CYS B CA 1
ATOM 11858 C C . CYS B 1 601 ? 9.453 -9.227 16.516 1 94.69 601 CYS B C 1
ATOM 11860 O O . CYS B 1 601 ? 10.305 -8.359 16.312 1 94.69 601 CYS B O 1
ATOM 11862 N N . TYR B 1 602 ? 9.422 -10.375 15.844 1 95.12 602 TYR B N 1
ATOM 11863 C CA . TYR B 1 602 ? 10.133 -10.562 14.586 1 95.12 602 TYR B CA 1
ATOM 11864 C C . TYR B 1 602 ? 9.172 -10.531 13.406 1 95.12 602 TYR B C 1
ATOM 11866 O O . TYR B 1 602 ? 7.957 -10.625 13.586 1 95.12 602 TYR B O 1
ATOM 11874 N N . LEU B 1 603 ? 9.781 -10.281 12.266 1 94.88 603 LEU B N 1
ATOM 11875 C CA . LEU B 1 603 ? 9.031 -10.328 11.016 1 94.88 603 LEU B CA 1
ATOM 11876 C C . LEU B 1 603 ? 9.672 -11.312 10.039 1 94.88 603 LEU B C 1
ATOM 11878 O O . LEU B 1 603 ? 10.797 -11.102 9.594 1 94.88 603 LEU B O 1
ATOM 11882 N N . PRO B 1 604 ? 8.953 -12.305 9.727 1 96.19 604 PRO B N 1
ATOM 11883 C CA . PRO B 1 604 ? 9.516 -13.273 8.781 1 96.19 604 PRO B CA 1
ATOM 11884 C C . PRO B 1 604 ? 9.633 -12.711 7.367 1 96.19 604 PRO B C 1
ATOM 11886 O O . PRO B 1 604 ? 8.781 -11.93 6.938 1 96.19 604 PRO B O 1
ATOM 11889 N N . VAL B 1 605 ? 10.68 -13.055 6.688 1 96.75 605 VAL B N 1
ATOM 11890 C CA . VAL B 1 605 ? 10.898 -12.828 5.262 1 96.75 605 VAL B CA 1
ATOM 11891 C C . VAL B 1 605 ? 11.164 -14.156 4.559 1 96.75 605 VAL B C 1
ATOM 11893 O O . VAL B 1 605 ? 12.039 -14.914 4.961 1 96.75 605 VAL B O 1
ATOM 11896 N N . PHE B 1 606 ? 10.352 -14.43 3.613 1 97.5 606 PHE B N 1
ATOM 11897 C CA . PHE B 1 606 ? 10.531 -15.68 2.875 1 97.5 606 PHE B CA 1
ATOM 11898 C C . PHE B 1 606 ? 11.289 -15.43 1.575 1 97.5 606 PHE B C 1
ATOM 11900 O O . PHE B 1 606 ? 10.789 -14.742 0.682 1 97.5 606 PHE B O 1
ATOM 11907 N N . TYR B 1 607 ? 12.422 -16.031 1.535 1 95.31 607 TYR B N 1
ATOM 11908 C CA . TYR B 1 607 ? 13.367 -15.75 0.466 1 95.31 607 TYR B CA 1
ATOM 11909 C C . TYR B 1 607 ? 13.375 -16.859 -0.575 1 95.31 607 TYR B C 1
ATOM 11911 O O . TYR B 1 607 ? 13.508 -18.031 -0.233 1 95.31 607 TYR B O 1
ATOM 11919 N N . GLU B 1 608 ? 13.125 -16.562 -1.839 1 93.69 608 GLU B N 1
ATOM 11920 C CA . GLU B 1 608 ? 13.18 -17.484 -2.975 1 93.69 608 GLU B CA 1
ATOM 11921 C C . GLU B 1 608 ? 12.117 -18.578 -2.867 1 93.69 608 GLU B C 1
ATOM 11923 O O . GLU B 1 608 ? 12.43 -19.766 -2.951 1 93.69 608 GLU B O 1
ATOM 11928 N N . THR B 1 609 ? 10.93 -18.156 -2.754 1 94.94 609 THR B N 1
ATOM 11929 C CA . THR B 1 609 ? 9.836 -19.109 -2.6 1 94.94 609 THR B CA 1
ATOM 11930 C C . THR B 1 609 ? 9.094 -19.297 -3.918 1 94.94 609 THR B C 1
ATOM 11932 O O . THR B 1 609 ? 9.211 -18.484 -4.828 1 94.94 609 THR B O 1
ATOM 11935 N N . SER B 1 610 ? 8.391 -20.406 -3.959 1 93.88 610 SER B N 1
ATOM 11936 C CA . SER B 1 610 ? 7.613 -20.75 -5.145 1 93.88 610 SER B CA 1
ATOM 11937 C C . SER B 1 610 ? 6.281 -20.016 -5.168 1 93.88 610 SER B C 1
ATOM 11939 O O . SER B 1 610 ? 5.91 -19.359 -4.184 1 93.88 610 SER B O 1
ATOM 11941 N N . GLU B 1 611 ? 5.594 -20.109 -6.309 1 90.44 611 GLU B N 1
ATOM 11942 C CA . GLU B 1 611 ? 4.305 -19.453 -6.504 1 90.44 611 GLU B CA 1
ATOM 11943 C C . GLU B 1 611 ? 3.262 -19.984 -5.523 1 90.44 611 GLU B C 1
ATOM 11945 O O . GLU B 1 611 ? 2.408 -19.234 -5.047 1 90.44 611 GLU B O 1
ATOM 11950 N N . GLU B 1 612 ? 3.307 -21.203 -5.242 1 89.5 612 GLU B N 1
ATOM 11951 C CA . GLU B 1 612 ? 2.361 -21.828 -4.309 1 89.5 612 GLU B CA 1
ATOM 11952 C C . GLU B 1 612 ? 2.455 -21.172 -2.93 1 89.5 612 GLU B C 1
ATOM 11954 O O . GLU B 1 612 ? 1.433 -20.875 -2.307 1 89.5 612 GLU B O 1
ATOM 11959 N N . ILE B 1 613 ? 3.67 -21.016 -2.496 1 93.62 613 ILE B N 1
ATOM 11960 C CA . ILE B 1 613 ? 3.896 -20.438 -1.176 1 93.62 613 ILE B CA 1
ATOM 11961 C C . ILE B 1 613 ? 3.482 -18.969 -1.179 1 93.62 613 ILE B C 1
ATOM 11963 O O . ILE B 1 613 ? 2.982 -18.453 -0.175 1 93.62 613 ILE B O 1
ATOM 11967 N N . VAL B 1 614 ? 3.646 -18.312 -2.324 1 92.75 614 VAL B N 1
ATOM 11968 C CA . VAL B 1 614 ? 3.242 -16.922 -2.465 1 92.75 614 VAL B CA 1
ATOM 11969 C C . VAL B 1 614 ? 1.751 -16.781 -2.164 1 92.75 614 VAL B C 1
ATOM 11971 O O . VAL B 1 614 ? 1.343 -15.898 -1.406 1 92.75 614 VAL B O 1
ATOM 11974 N N . MET B 1 615 ? 1 -17.641 -2.672 1 87.62 615 MET B N 1
ATOM 11975 C CA . MET B 1 615 ? -0.449 -17.578 -2.506 1 87.62 615 MET B CA 1
ATOM 11976 C C . MET B 1 615 ? -0.842 -17.797 -1.05 1 87.62 615 MET B C 1
ATOM 11978 O O . MET B 1 615 ? -1.739 -17.125 -0.535 1 87.62 615 MET B O 1
ATOM 11982 N N . ILE B 1 616 ? -0.137 -18.688 -0.403 1 88.38 616 ILE B N 1
ATOM 11983 C CA . ILE B 1 616 ? -0.417 -18.969 1 1 88.38 616 ILE B CA 1
ATOM 11984 C C . ILE B 1 616 ? -0.091 -17.734 1.851 1 88.38 616 ILE B C 1
ATOM 11986 O O . ILE B 1 616 ? -0.911 -17.312 2.664 1 88.38 616 ILE B O 1
ATOM 11990 N N . LEU B 1 617 ? 1.062 -17.203 1.63 1 91.44 617 LEU B N 1
ATOM 11991 C CA . LEU B 1 617 ? 1.55 -16.109 2.467 1 91.44 617 LEU B CA 1
ATOM 11992 C C . LEU B 1 617 ? 0.754 -14.836 2.217 1 91.44 617 LEU B C 1
ATOM 11994 O O . LEU B 1 617 ? 0.598 -14.008 3.119 1 91.44 617 LEU B O 1
ATOM 11998 N N . HIS B 1 618 ? 0.328 -14.68 1.071 1 86.62 618 HIS B N 1
ATOM 11999 C CA . HIS B 1 618 ? -0.459 -13.484 0.759 1 86.62 618 HIS B CA 1
ATOM 12000 C C . HIS B 1 618 ? -1.714 -13.414 1.622 1 86.62 618 HIS B C 1
ATOM 12002 O O . HIS B 1 618 ? -2.166 -12.328 1.978 1 86.62 618 HIS B O 1
ATOM 12008 N N . GLU B 1 619 ? -2.254 -14.523 1.926 1 80.44 619 GLU B N 1
ATOM 12009 C CA . GLU B 1 619 ? -3.434 -14.562 2.785 1 80.44 619 GLU B CA 1
ATOM 12010 C C . GLU B 1 619 ? -3.125 -14.023 4.176 1 80.44 619 GLU B C 1
ATOM 12012 O O . GLU B 1 619 ? -4.031 -13.602 4.898 1 80.44 619 GLU B O 1
ATOM 12017 N N . PHE B 1 620 ? -1.842 -14.078 4.477 1 83.81 620 PHE B N 1
ATOM 12018 C CA . PHE B 1 620 ? -1.433 -13.594 5.789 1 83.81 620 PHE B CA 1
ATOM 12019 C C . PHE B 1 620 ? -0.92 -12.164 5.699 1 83.81 620 PHE B C 1
ATOM 12021 O O . PHE B 1 620 ? -0.237 -11.68 6.609 1 83.81 620 PHE B O 1
ATOM 12028 N N . GLY B 1 621 ? -1.149 -11.539 4.574 1 81.94 621 GLY B N 1
ATOM 12029 C CA . GLY B 1 621 ? -0.858 -10.125 4.457 1 81.94 621 GLY B CA 1
ATOM 12030 C C . GLY B 1 621 ? 0.553 -9.836 3.979 1 81.94 621 GLY B C 1
ATOM 12031 O O . GLY B 1 621 ? 1.096 -8.758 4.227 1 81.94 621 GLY B O 1
ATOM 12032 N N . TYR B 1 622 ? 1.17 -10.758 3.312 1 89.88 622 TYR B N 1
ATOM 12033 C CA . TYR B 1 622 ? 2.529 -10.562 2.82 1 89.88 622 TYR B CA 1
ATOM 12034 C C . TYR B 1 622 ? 2.521 -10.062 1.381 1 89.88 622 TYR B C 1
ATOM 12036 O O . TYR B 1 622 ? 1.713 -10.508 0.565 1 89.88 622 TYR B O 1
ATOM 12044 N N . ASP B 1 623 ? 3.369 -9.125 1.157 1 86.75 623 ASP B N 1
ATOM 12045 C CA . ASP B 1 623 ? 3.662 -8.695 -0.207 1 86.75 623 ASP B CA 1
ATOM 12046 C C . ASP B 1 623 ? 4.828 -9.484 -0.795 1 86.75 623 ASP B C 1
ATOM 12048 O O . ASP B 1 623 ? 5.57 -10.141 -0.063 1 86.75 623 ASP B O 1
ATOM 12052 N N . PHE B 1 624 ? 4.867 -9.516 -2.078 1 88.62 624 PHE B N 1
ATOM 12053 C CA . PHE B 1 624 ? 5.965 -10.281 -2.664 1 88.62 624 PHE B CA 1
ATOM 12054 C C . PHE B 1 624 ? 6.551 -9.547 -3.867 1 88.62 624 PHE B C 1
ATOM 12056 O O . PHE B 1 624 ? 5.879 -8.711 -4.48 1 88.62 624 PHE B O 1
ATOM 12063 N N . ILE B 1 625 ? 7.812 -9.836 -4.164 1 86.12 625 ILE B N 1
ATOM 12064 C CA . ILE B 1 625 ? 8.531 -9.336 -5.328 1 86.12 625 ILE B CA 1
ATOM 12065 C C . ILE B 1 625 ? 9.266 -10.484 -6.016 1 86.12 625 ILE B C 1
ATOM 12067 O O . ILE B 1 625 ? 9.75 -11.406 -5.355 1 86.12 625 ILE B O 1
ATOM 12071 N N . LYS B 1 626 ? 9.242 -10.383 -7.316 1 85.44 626 LYS B N 1
ATOM 12072 C CA . LYS B 1 626 ? 10.008 -11.383 -8.062 1 85.44 626 LYS B CA 1
ATOM 12073 C C . LYS B 1 626 ? 11.508 -11.18 -7.863 1 85.44 626 LYS B C 1
ATOM 12075 O O . LYS B 1 626 ? 12.016 -10.078 -8.047 1 85.44 626 LYS B O 1
ATOM 12080 N N . MET B 1 627 ? 12.133 -12.203 -7.43 1 84.25 627 MET B N 1
ATOM 12081 C CA . MET B 1 627 ? 13.562 -12.125 -7.16 1 84.25 627 MET B CA 1
ATOM 12082 C C . MET B 1 627 ? 14.367 -12.648 -8.344 1 84.25 627 MET B C 1
ATOM 12084 O O . MET B 1 627 ? 15.5 -12.211 -8.57 1 84.25 627 MET B O 1
ATOM 12088 N N . GLY B 1 628 ? 13.844 -13.602 -9 1 84.81 628 GLY B N 1
ATOM 12089 C CA . GLY B 1 628 ? 14.531 -14.195 -10.133 1 84.81 628 GLY B CA 1
ATOM 12090 C C . GLY B 1 628 ? 13.82 -15.414 -10.688 1 84.81 628 GLY B C 1
ATOM 12091 O O . GLY B 1 628 ? 12.617 -15.586 -10.477 1 84.81 628 GLY B O 1
ATOM 12092 N N . GLU B 1 629 ? 14.594 -16.109 -11.586 1 88.69 629 GLU B N 1
ATOM 12093 C CA . GLU B 1 629 ? 14.07 -17.328 -12.18 1 88.69 629 GLU B CA 1
ATOM 12094 C C . GLU B 1 629 ? 15.086 -18.469 -12.086 1 88.69 629 GLU B C 1
ATOM 12096 O O . GLU B 1 629 ? 16.281 -18.25 -12.227 1 88.69 629 GLU B O 1
ATOM 12101 N N . GLU B 1 630 ? 14.547 -19.609 -11.711 1 92.19 630 GLU B N 1
ATOM 12102 C CA . GLU B 1 630 ? 15.375 -20.812 -11.719 1 92.19 630 GLU B CA 1
ATOM 12103 C C . GLU B 1 630 ? 15.344 -21.5 -13.086 1 92.19 630 GLU B C 1
ATOM 12105 O O . GLU B 1 630 ? 14.281 -21.594 -13.711 1 92.19 630 GLU B O 1
ATOM 12110 N N . ALA B 1 631 ? 16.5 -21.906 -13.523 1 93.56 631 ALA B N 1
ATOM 12111 C CA . ALA B 1 631 ? 16.609 -22.594 -14.812 1 93.56 631 ALA B CA 1
ATOM 12112 C C . ALA B 1 631 ? 16.547 -24.109 -14.633 1 93.56 631 ALA B C 1
ATOM 12114 O O . ALA B 1 631 ? 17.266 -24.672 -13.805 1 93.56 631 ALA B O 1
ATOM 12115 N N . TYR B 1 632 ? 15.68 -24.75 -15.375 1 95.06 632 TYR B N 1
ATOM 12116 C CA . TYR B 1 632 ? 15.539 -26.188 -15.344 1 95.06 632 TYR B CA 1
ATOM 12117 C C . TYR B 1 632 ? 15.844 -26.797 -16.703 1 95.06 632 TYR B C 1
ATOM 12119 O O . TYR B 1 632 ? 15.484 -26.234 -17.734 1 95.06 632 TYR B O 1
ATOM 12127 N N . VAL B 1 633 ? 16.547 -27.922 -16.672 1 96 633 VAL B N 1
ATOM 12128 C CA . VAL B 1 633 ? 16.828 -28.703 -17.875 1 96 633 VAL B CA 1
ATOM 12129 C C . VAL B 1 633 ? 16.062 -30.031 -17.828 1 96 633 VAL B C 1
ATOM 12131 O O . VAL B 1 633 ? 16.203 -30.797 -16.875 1 96 633 VAL B O 1
ATOM 12134 N N . ASP B 1 634 ? 15.211 -30.266 -18.797 1 95.62 634 ASP B N 1
ATOM 12135 C CA . ASP B 1 634 ? 14.562 -31.562 -18.922 1 95.62 634 ASP B CA 1
ATOM 12136 C C . ASP B 1 634 ? 15.531 -32.625 -19.438 1 95.62 634 ASP B C 1
ATOM 12138 O O . ASP B 1 634 ? 15.844 -32.656 -20.625 1 95.62 634 ASP B O 1
ATOM 12142 N N . LEU B 1 635 ? 15.969 -33.5 -18.531 1 95.31 635 LEU B N 1
ATOM 12143 C CA . LEU B 1 635 ? 17.031 -34.438 -18.859 1 95.31 635 LEU B CA 1
ATOM 12144 C C . LEU B 1 635 ? 16.562 -35.5 -19.844 1 95.31 635 LEU B C 1
ATOM 12146 O O . LEU B 1 635 ? 17.344 -36.031 -20.625 1 95.31 635 LEU B O 1
ATOM 12150 N N . ASN B 1 636 ? 15.281 -35.781 -19.844 1 92.31 636 ASN B N 1
ATOM 12151 C CA . ASN B 1 636 ? 14.742 -36.781 -20.75 1 92.31 636 ASN B CA 1
ATOM 12152 C C . ASN B 1 636 ? 14.773 -36.281 -22.203 1 92.31 636 ASN B C 1
ATOM 12154 O O . ASN B 1 636 ? 15.047 -37.062 -23.125 1 92.31 636 ASN B O 1
ATOM 12158 N N . SER B 1 637 ? 14.617 -35.062 -22.422 1 89.75 637 SER B N 1
ATOM 12159 C CA . SER B 1 637 ? 14.547 -34.5 -23.766 1 89.75 637 SER B CA 1
ATOM 12160 C C . SER B 1 637 ? 15.852 -33.812 -24.141 1 89.75 637 SER B C 1
ATOM 12162 O O . SER B 1 637 ? 16.016 -33.344 -25.281 1 89.75 637 SER B O 1
ATOM 12164 N N . PHE B 1 638 ? 16.812 -33.812 -23.234 1 91.69 638 PHE B N 1
ATOM 12165 C CA . PHE B 1 638 ? 18.047 -33.094 -23.484 1 91.69 638 PHE B CA 1
ATOM 12166 C C . PHE B 1 638 ? 18.953 -33.875 -24.438 1 91.69 638 PHE B C 1
ATOM 12168 O O . PHE B 1 638 ? 19.125 -35.062 -24.281 1 91.69 638 PHE B O 1
ATOM 12175 N N . THR B 1 639 ? 19.391 -33.188 -25.484 1 87.38 639 THR B N 1
ATOM 12176 C CA . THR B 1 639 ? 20.328 -33.781 -26.422 1 87.38 639 THR B CA 1
ATOM 12177 C C . THR B 1 639 ? 21.406 -32.781 -26.828 1 87.38 639 THR B C 1
ATOM 12179 O O . THR B 1 639 ? 21.172 -31.562 -26.797 1 87.38 639 THR B O 1
ATOM 12182 N N . THR B 1 640 ? 22.609 -33.25 -27.031 1 86.56 640 THR B N 1
ATOM 12183 C CA . THR B 1 640 ? 23.688 -32.406 -27.5 1 86.56 640 THR B CA 1
ATOM 12184 C C . THR B 1 640 ? 23.703 -32.312 -29.016 1 86.56 640 THR B C 1
ATOM 12186 O O . THR B 1 640 ? 24.547 -31.641 -29.609 1 86.56 640 THR B O 1
ATOM 12189 N N . SER B 1 641 ? 22.688 -33 -29.516 1 82.88 641 SER B N 1
ATOM 12190 C CA . SER B 1 641 ? 22.609 -33 -30.969 1 82.88 641 SER B CA 1
ATOM 12191 C C . SER B 1 641 ? 21.891 -31.766 -31.516 1 82.88 641 SER B C 1
ATOM 12193 O O . SER B 1 641 ? 21.078 -31.172 -30.812 1 82.88 641 SER B O 1
ATOM 12195 N N . GLY B 1 642 ? 22.281 -31.219 -32.656 1 78.38 642 GLY B N 1
ATOM 12196 C CA . GLY B 1 642 ? 21.609 -30.094 -33.281 1 78.38 642 GLY B CA 1
ATOM 12197 C C . GLY B 1 642 ? 22.531 -28.906 -33.5 1 78.38 642 GLY B C 1
ATOM 12198 O O . GLY B 1 642 ? 23.641 -28.859 -32.938 1 78.38 642 GLY B O 1
ATOM 12199 N N . LYS B 1 643 ? 22.047 -27.844 -34.156 1 81.44 643 LYS B N 1
ATOM 12200 C CA . LYS B 1 643 ? 22.828 -26.672 -34.562 1 81.44 643 LYS B CA 1
ATOM 12201 C C . LYS B 1 643 ? 23.094 -25.75 -33.375 1 81.44 643 LYS B C 1
ATOM 12203 O O . LYS B 1 643 ? 24.156 -25.156 -33.281 1 81.44 643 LYS B O 1
ATOM 12208 N N . LYS B 1 644 ? 22.188 -25.797 -32.438 1 81.44 644 LYS B N 1
ATOM 12209 C CA . LYS B 1 644 ? 22.297 -24.891 -31.297 1 81.44 644 LYS B CA 1
ATOM 12210 C C . LYS B 1 644 ? 23.406 -25.344 -30.359 1 81.44 644 LYS B C 1
ATOM 12212 O O . LYS B 1 644 ? 24.031 -24.516 -29.672 1 81.44 644 LYS B O 1
ATOM 12217 N N . MET B 1 645 ? 23.766 -26.594 -30.375 1 87.75 645 MET B N 1
ATOM 12218 C CA . MET B 1 645 ? 24.703 -27.156 -29.422 1 87.75 645 MET B CA 1
ATOM 12219 C C . MET B 1 645 ? 26.062 -27.406 -30.078 1 87.75 645 MET B C 1
ATOM 12221 O O . MET B 1 645 ? 26.891 -28.125 -29.531 1 87.75 645 MET B O 1
ATOM 12225 N N . LYS B 1 646 ? 26.234 -26.875 -31.266 1 88.06 646 LYS B N 1
ATOM 12226 C CA . LYS B 1 646 ? 27.469 -27.125 -32 1 88.06 646 LYS B CA 1
ATOM 12227 C C . LYS B 1 646 ? 28.688 -26.641 -31.234 1 88.06 646 LYS B C 1
ATOM 12229 O O . LYS B 1 646 ? 29.688 -27.359 -31.125 1 88.06 646 LYS B O 1
ATOM 12234 N N . GLY B 1 647 ? 28.547 -25.438 -30.734 1 85.94 647 GLY B N 1
ATOM 12235 C CA . GLY B 1 647 ? 29.656 -24.875 -29.969 1 85.94 647 GLY B CA 1
ATOM 12236 C C . GLY B 1 647 ? 29.969 -25.672 -28.703 1 85.94 647 GLY B C 1
ATOM 12237 O O . GLY B 1 647 ? 31.141 -25.922 -28.406 1 85.94 647 GLY B O 1
ATOM 12238 N N . THR B 1 648 ? 29.016 -26.125 -28.031 1 87.81 648 THR B N 1
ATOM 12239 C CA . THR B 1 648 ? 29.156 -26.891 -26.797 1 87.81 648 THR B CA 1
ATOM 12240 C C . THR B 1 648 ? 29.75 -28.266 -27.078 1 87.81 648 THR B C 1
ATOM 12242 O O . THR B 1 648 ? 30.594 -28.75 -26.312 1 87.81 648 THR B O 1
ATOM 12245 N N . ARG B 1 649 ? 29.422 -28.875 -28.172 1 88.88 649 ARG B N 1
ATOM 12246 C CA . ARG B 1 649 ? 29.984 -30.172 -28.562 1 88.88 649 ARG B CA 1
ATOM 12247 C C . ARG B 1 649 ? 31.453 -30.047 -28.906 1 88.88 649 ARG B C 1
ATOM 12249 O O . ARG B 1 649 ? 32.25 -30.953 -28.609 1 88.88 649 ARG B O 1
ATOM 12256 N N . ALA B 1 650 ? 31.734 -28.891 -29.516 1 89.62 650 ALA B N 1
ATOM 12257 C CA . ALA B 1 650 ? 33.125 -28.656 -29.875 1 89.62 650 ALA B CA 1
ATOM 12258 C C . ALA B 1 650 ? 34 -28.562 -28.625 1 89.62 650 ALA B C 1
ATOM 12260 O O . ALA B 1 650 ? 35.125 -29.109 -28.609 1 89.62 650 ALA B O 1
ATOM 12261 N N . VAL B 1 651 ? 33.438 -27.969 -27.656 1 88.44 651 VAL B N 1
ATOM 12262 C CA . VAL B 1 651 ? 34.188 -27.812 -26.406 1 88.44 651 VAL B CA 1
ATOM 12263 C C . VAL B 1 651 ? 34.312 -29.172 -25.719 1 88.44 651 VAL B C 1
ATOM 12265 O O . VAL B 1 651 ? 35.406 -29.516 -25.219 1 88.44 651 VAL B O 1
ATOM 12268 N N . LEU B 1 652 ? 33.344 -29.984 -25.703 1 89.44 652 LEU B N 1
ATOM 12269 C CA . LEU B 1 652 ? 33.344 -31.312 -25.109 1 89.44 652 LEU B CA 1
ATOM 12270 C C . LEU B 1 652 ? 34.375 -32.219 -25.781 1 89.44 652 LEU B C 1
ATOM 12272 O O . LEU B 1 652 ? 35.156 -32.875 -25.109 1 89.44 652 LEU B O 1
ATOM 12276 N N . ASN B 1 653 ? 34.406 -32.125 -27.109 1 90.75 653 ASN B N 1
ATOM 12277 C CA . ASN B 1 653 ? 35.312 -32.969 -27.875 1 90.75 653 ASN B CA 1
ATOM 12278 C C . ASN B 1 653 ? 36.781 -32.562 -27.641 1 90.75 653 ASN B C 1
ATOM 12280 O O . ASN B 1 653 ? 37.656 -33.406 -27.547 1 90.75 653 ASN B O 1
ATOM 12284 N N . ARG B 1 654 ? 36.906 -31.281 -27.594 1 93.44 654 ARG B N 1
ATOM 12285 C CA . ARG B 1 654 ? 38.25 -30.781 -27.359 1 93.44 654 ARG B CA 1
ATOM 12286 C C . ARG B 1 654 ? 38.781 -31.234 -26 1 93.44 654 ARG B C 1
ATOM 12288 O O . ARG B 1 654 ? 39.906 -31.719 -25.891 1 93.44 654 ARG B O 1
ATOM 12295 N N . ILE B 1 655 ? 38 -31.109 -24.938 1 93.25 655 ILE B N 1
ATOM 12296 C CA . ILE B 1 655 ? 38.438 -31.453 -23.578 1 93.25 655 ILE B CA 1
ATOM 12297 C C . ILE B 1 655 ? 38.656 -32.969 -23.469 1 93.25 655 ILE B C 1
ATOM 12299 O O . ILE B 1 655 ? 39.594 -33.406 -22.828 1 93.25 655 ILE B O 1
ATOM 12303 N N . GLU B 1 656 ? 37.875 -33.75 -24.141 1 92 656 GLU B N 1
ATOM 12304 C CA . GLU B 1 656 ? 38.062 -35.219 -24.156 1 92 656 GLU B CA 1
ATOM 12305 C C . GLU B 1 656 ? 39.312 -35.625 -24.891 1 92 656 GLU B C 1
ATOM 12307 O O . GLU B 1 656 ? 40.031 -36.531 -24.469 1 92 656 GLU B O 1
ATOM 12312 N N . ARG B 1 657 ? 39.625 -34.844 -25.953 1 92.69 657 ARG B N 1
ATOM 12313 C CA . ARG B 1 657 ? 40.844 -35.125 -26.719 1 92.69 657 ARG B CA 1
ATOM 12314 C C . ARG B 1 657 ? 42.094 -34.781 -25.906 1 92.69 657 ARG B C 1
ATOM 12316 O O . ARG B 1 657 ? 43.125 -35.438 -26.062 1 92.69 657 ARG B O 1
ATOM 12323 N N . GLU B 1 658 ? 41.906 -33.781 -25.078 1 93.25 658 GLU B N 1
ATOM 12324 C CA . GLU B 1 658 ? 43.031 -33.375 -24.234 1 93.25 658 GLU B CA 1
ATOM 12325 C C . GLU B 1 658 ? 43.219 -34.375 -23.078 1 93.25 658 GLU B C 1
ATOM 12327 O O . GLU B 1 658 ? 44.188 -34.25 -22.312 1 93.25 658 GLU B O 1
ATOM 12332 N N . GLY B 1 659 ? 42.375 -35.312 -22.906 1 92.31 659 GLY B N 1
ATOM 12333 C CA . GLY B 1 659 ? 42.594 -36.438 -22 1 92.31 659 GLY B CA 1
ATOM 12334 C C . GLY B 1 659 ? 41.906 -36.25 -20.656 1 92.31 659 GLY B C 1
ATOM 12335 O O . GLY B 1 659 ? 42.156 -37 -19.719 1 92.31 659 GLY B O 1
ATOM 12336 N N . PHE B 1 660 ? 41.062 -35.219 -20.547 1 94.69 660 PHE B N 1
ATOM 12337 C CA . PHE B 1 660 ? 40.344 -35 -19.281 1 94.69 660 PHE B CA 1
ATOM 12338 C C . PHE B 1 660 ? 39.188 -36 -19.141 1 94.69 660 PHE B C 1
ATOM 12340 O O . PHE B 1 660 ? 38.531 -36.344 -20.141 1 94.69 660 PHE B O 1
ATOM 12347 N N . THR B 1 661 ? 38.906 -36.5 -17.891 1 94.75 661 THR B N 1
ATOM 12348 C CA . THR B 1 661 ? 37.844 -37.469 -17.656 1 94.75 661 THR B CA 1
ATOM 12349 C C . THR B 1 661 ? 36.938 -37 -16.547 1 94.75 661 THR B C 1
ATOM 12351 O O . THR B 1 661 ? 37.312 -36.188 -15.711 1 94.75 661 THR B O 1
ATOM 12354 N N . PHE B 1 662 ? 35.688 -37.5 -16.625 1 95.75 662 PHE B N 1
ATOM 12355 C CA . PHE B 1 662 ? 34.656 -37.219 -15.633 1 95.75 662 PHE B CA 1
ATOM 12356 C C . PHE B 1 662 ? 34.438 -38.438 -14.734 1 95.75 662 PHE B C 1
ATOM 12358 O O . PHE B 1 662 ? 34.438 -39.562 -15.195 1 95.75 662 PHE B O 1
ATOM 12365 N N . ASP B 1 663 ? 34.344 -38.219 -13.398 1 95.94 663 ASP B N 1
ATOM 12366 C CA . ASP B 1 663 ? 34.031 -39.25 -12.438 1 95.94 663 ASP B CA 1
ATOM 12367 C C . ASP B 1 663 ? 33.188 -38.719 -11.281 1 95.94 663 ASP B C 1
ATOM 12369 O O . ASP B 1 663 ? 33.156 -37.5 -11.039 1 95.94 663 ASP B O 1
ATOM 12373 N N . VAL B 1 664 ? 32.406 -39.594 -10.688 1 97.56 664 VAL B N 1
ATOM 12374 C CA . VAL B 1 664 ? 31.641 -39.25 -9.508 1 97.56 664 VAL B CA 1
ATOM 12375 C C . VAL B 1 664 ? 32.125 -40.031 -8.297 1 97.56 664 VAL B C 1
ATOM 12377 O O . VAL B 1 664 ? 32.031 -41.25 -8.266 1 97.56 664 VAL B O 1
ATOM 12380 N N . LEU B 1 665 ? 32.656 -39.312 -7.375 1 97.25 665 LEU B N 1
ATOM 12381 C CA . LEU B 1 665 ? 33.188 -39.938 -6.16 1 97.25 665 LEU B CA 1
ATOM 12382 C C . LEU B 1 665 ? 32.094 -40.031 -5.086 1 97.25 665 LEU B C 1
ATOM 12384 O O . LEU B 1 665 ? 31.281 -39.125 -4.93 1 97.25 665 LEU B O 1
ATOM 12388 N N . GLN B 1 666 ? 32.125 -41.156 -4.391 1 96.62 666 GLN B N 1
ATOM 12389 C CA . GLN B 1 666 ? 31.141 -41.375 -3.318 1 96.62 666 GLN B CA 1
ATOM 12390 C C . GLN B 1 666 ? 31.766 -41.125 -1.951 1 96.62 666 GLN B C 1
ATOM 12392 O O . GLN B 1 666 ? 32.938 -41.438 -1.734 1 96.62 666 GLN B O 1
ATOM 12397 N N . PRO B 1 667 ? 31.062 -40.594 -1.026 1 94.94 667 PRO B N 1
ATOM 12398 C CA . PRO B 1 667 ? 31.578 -40.438 0.338 1 94.94 667 PRO B CA 1
ATOM 12399 C C . PRO B 1 667 ? 31.688 -41.781 1.072 1 94.94 667 PRO B C 1
ATOM 12401 O O . PRO B 1 667 ? 31.016 -42.75 0.695 1 94.94 667 PRO B O 1
ATOM 12404 N N . PRO B 1 668 ? 32.531 -41.812 2.236 1 95.94 668 PRO B N 1
ATOM 12405 C CA . PRO B 1 668 ? 33.344 -40.75 2.855 1 95.94 668 PRO B CA 1
ATOM 12406 C C . PRO B 1 668 ? 34.625 -40.469 2.09 1 95.94 668 PRO B C 1
ATOM 12408 O O . PRO B 1 668 ? 35.25 -41.375 1.561 1 95.94 668 PRO B O 1
ATOM 12411 N N . PHE B 1 669 ? 34.875 -39.312 2.051 1 97 669 PHE B N 1
ATOM 12412 C CA . PHE B 1 669 ? 36.094 -38.875 1.382 1 97 669 PHE B CA 1
ATOM 12413 C C . PHE B 1 669 ? 37.25 -38.875 2.352 1 97 669 PHE B C 1
ATOM 12415 O O . PHE B 1 669 ? 37.094 -38.5 3.518 1 97 669 PHE B O 1
ATOM 12422 N N . SER B 1 670 ? 38.406 -39.156 1.851 1 95.69 670 SER B N 1
ATOM 12423 C CA . SER B 1 670 ? 39.625 -39.188 2.664 1 95.69 670 SER B CA 1
ATOM 12424 C C . SER B 1 670 ? 40.125 -37.75 2.961 1 95.69 670 SER B C 1
ATOM 12426 O O . SER B 1 670 ? 39.656 -36.812 2.342 1 95.69 670 SER B O 1
ATOM 12428 N N . THR B 1 671 ? 40.969 -37.688 3.945 1 95.12 671 THR B N 1
ATOM 12429 C CA . THR B 1 671 ? 41.562 -36.406 4.324 1 95.12 671 THR B CA 1
ATOM 12430 C C . THR B 1 671 ? 42.344 -35.812 3.17 1 95.12 671 THR B C 1
ATOM 12432 O O . THR B 1 671 ? 42.375 -34.594 2.996 1 95.12 671 THR B O 1
ATOM 12435 N N . GLU B 1 672 ? 42.969 -36.688 2.418 1 93.44 672 GLU B N 1
ATOM 12436 C CA . GLU B 1 672 ? 43.75 -36.25 1.273 1 93.44 672 GLU B CA 1
ATOM 12437 C C . GLU B 1 672 ? 42.844 -35.656 0.185 1 93.44 672 GLU B C 1
ATOM 12439 O O . GLU B 1 672 ? 43.156 -34.625 -0.405 1 93.44 672 GLU B O 1
ATOM 12444 N N . GLN B 1 673 ? 41.781 -36.344 -0.035 1 95.12 673 GLN B N 1
ATOM 12445 C CA . GLN B 1 673 ? 40.844 -35.875 -1.021 1 95.12 673 GLN B CA 1
ATOM 12446 C C . GLN B 1 673 ? 40.25 -34.531 -0.602 1 95.12 673 GLN B C 1
ATOM 12448 O O . GLN B 1 673 ? 40.125 -33.594 -1.418 1 95.12 673 GLN B O 1
ATOM 12453 N N . MET B 1 674 ? 39.938 -34.469 0.647 1 96.19 674 MET B N 1
ATOM 12454 C CA . MET B 1 674 ? 39.344 -33.25 1.17 1 96.19 674 MET B CA 1
ATOM 12455 C C . MET B 1 674 ? 40.312 -32.094 1.06 1 96.19 674 MET B C 1
ATOM 12457 O O . MET B 1 674 ? 39.906 -30.953 0.759 1 96.19 674 MET B O 1
ATOM 12461 N N . SER B 1 675 ? 41.531 -32.375 1.289 1 95.69 675 SER B N 1
ATOM 12462 C CA . SER B 1 675 ? 42.562 -31.328 1.156 1 95.69 675 SER B CA 1
ATOM 12463 C C . SER B 1 675 ? 42.688 -30.859 -0.287 1 95.69 675 SER B C 1
ATOM 12465 O O . SER B 1 675 ? 42.875 -29.672 -0.54 1 95.69 675 SER B O 1
ATOM 12467 N N . THR B 1 676 ? 42.562 -31.812 -1.175 1 95.62 676 THR B N 1
ATOM 12468 C CA . THR B 1 676 ? 42.594 -31.469 -2.592 1 95.62 676 THR B CA 1
ATOM 12469 C C . THR B 1 676 ? 41.438 -30.547 -2.955 1 95.62 676 THR B C 1
ATOM 12471 O O . THR B 1 676 ? 41.625 -29.531 -3.633 1 95.62 676 THR B O 1
ATOM 12474 N N . PHE B 1 677 ? 40.281 -30.969 -2.484 1 96.62 677 PHE B N 1
ATOM 12475 C CA . PHE B 1 677 ? 39.094 -30.156 -2.758 1 96.62 677 PHE B CA 1
ATOM 12476 C C . PHE B 1 677 ? 39.25 -28.75 -2.168 1 96.62 677 PHE B C 1
ATOM 12478 O O . PHE B 1 677 ? 38.875 -27.766 -2.797 1 96.62 677 PHE B O 1
ATOM 12485 N N . LYS B 1 678 ? 39.75 -28.656 -1.019 1 95.75 678 LYS B N 1
ATOM 12486 C CA . LYS B 1 678 ? 39.938 -27.375 -0.347 1 95.75 678 LYS B CA 1
ATOM 12487 C C . LYS B 1 678 ? 40.875 -26.469 -1.13 1 95.75 678 LYS B C 1
ATOM 12489 O O . LYS B 1 678 ? 40.625 -25.266 -1.271 1 95.75 678 LYS B O 1
ATOM 12494 N N . ASN B 1 679 ? 41.906 -27.094 -1.583 1 94.44 679 ASN B N 1
ATOM 12495 C CA . ASN B 1 679 ? 42.875 -26.344 -2.365 1 94.44 679 ASN B CA 1
ATOM 12496 C C . ASN B 1 679 ? 42.25 -25.781 -3.641 1 94.44 679 ASN B C 1
ATOM 12498 O O . ASN B 1 679 ? 42.5 -24.625 -3.996 1 94.44 679 ASN B O 1
ATOM 12502 N N . ILE B 1 680 ? 41.5 -26.594 -4.297 1 95.19 680 ILE B N 1
ATOM 12503 C CA . ILE B 1 680 ? 40.844 -26.141 -5.512 1 95.19 680 ILE B CA 1
ATOM 12504 C C . ILE B 1 680 ? 39.875 -25.016 -5.172 1 95.19 680 ILE B C 1
ATOM 12506 O O . ILE B 1 680 ? 39.812 -24 -5.875 1 95.19 680 ILE B O 1
ATOM 12510 N N . SER B 1 681 ? 39.156 -25.203 -4.094 1 94.31 681 SER B N 1
ATOM 12511 C CA . SER B 1 681 ? 38.156 -24.203 -3.664 1 94.31 681 SER B CA 1
ATOM 12512 C C . SER B 1 681 ? 38.844 -22.891 -3.314 1 94.31 681 SER B C 1
ATOM 12514 O O . SER B 1 681 ? 38.375 -21.828 -3.73 1 94.31 681 SER B O 1
ATOM 12516 N N . ASP B 1 682 ? 39.906 -22.906 -2.59 1 91.75 682 ASP B N 1
ATOM 12517 C CA . ASP B 1 682 ? 40.594 -21.703 -2.18 1 91.75 682 ASP B CA 1
ATOM 12518 C C . ASP B 1 682 ? 41.188 -20.969 -3.385 1 91.75 682 ASP B C 1
ATOM 12520 O O . ASP B 1 682 ? 41.156 -19.734 -3.443 1 91.75 682 ASP B O 1
ATOM 12524 N N . ASN B 1 683 ? 41.688 -21.766 -4.293 1 90.38 683 ASN B N 1
ATOM 12525 C CA . ASN B 1 683 ? 42.25 -21.156 -5.504 1 90.38 683 ASN B CA 1
ATOM 12526 C C . ASN B 1 683 ? 41.156 -20.484 -6.332 1 90.38 683 ASN B C 1
ATOM 12528 O O . ASN B 1 683 ? 41.375 -19.422 -6.93 1 90.38 683 ASN B O 1
ATOM 12532 N N . TRP B 1 684 ? 40.094 -21.141 -6.355 1 90.81 684 TRP B N 1
ATOM 12533 C CA . TRP B 1 684 ? 38.969 -20.594 -7.086 1 90.81 684 TRP B CA 1
ATOM 12534 C C . TRP B 1 684 ? 38.438 -19.328 -6.422 1 90.81 684 TRP B C 1
ATOM 12536 O O . TRP B 1 684 ? 38.094 -18.359 -7.105 1 90.81 684 TRP B O 1
ATOM 12546 N N . LEU B 1 685 ? 38.312 -19.328 -5.156 1 86.94 685 LEU B N 1
ATOM 12547 C CA . LEU B 1 685 ? 37.812 -18.188 -4.406 1 86.94 685 LEU B CA 1
ATOM 12548 C C . LEU B 1 685 ? 38.75 -17 -4.523 1 86.94 685 LEU B C 1
ATOM 12550 O O . LEU B 1 685 ? 38.312 -15.852 -4.602 1 86.94 685 LEU B O 1
ATOM 12554 N N . GLY B 1 686 ? 39.969 -17.297 -4.578 1 80.94 686 GLY B N 1
ATOM 12555 C CA . GLY B 1 686 ? 40.938 -16.219 -4.625 1 80.94 686 GLY B CA 1
ATOM 12556 C C . GLY B 1 686 ? 40.781 -15.227 -3.488 1 80.94 686 GLY B C 1
ATOM 12557 O O . GLY B 1 686 ? 40.844 -15.602 -2.316 1 80.94 686 GLY B O 1
ATOM 12558 N N . SER B 1 687 ? 40.406 -13.938 -3.814 1 74.38 687 SER B N 1
ATOM 12559 C CA . SER B 1 687 ? 40.25 -12.883 -2.818 1 74.38 687 SER B CA 1
ATOM 12560 C C . SER B 1 687 ? 38.781 -12.695 -2.43 1 74.38 687 SER B C 1
ATOM 12562 O O . SER B 1 687 ? 38.469 -11.93 -1.517 1 74.38 687 SER B O 1
ATOM 12564 N N . ARG B 1 688 ? 37.938 -13.539 -2.998 1 76.75 688 ARG B N 1
ATOM 12565 C CA . ARG B 1 688 ? 36.531 -13.406 -2.719 1 76.75 688 ARG B CA 1
ATOM 12566 C C . ARG B 1 688 ? 36.156 -14.117 -1.421 1 76.75 688 ARG B C 1
ATOM 12568 O O . ARG B 1 688 ? 36.75 -15.117 -1.059 1 76.75 688 ARG B O 1
ATOM 12575 N N . LYS B 1 689 ? 35.188 -13.508 -0.795 1 76.5 689 LYS B N 1
ATOM 12576 C CA . LYS B 1 689 ? 34.688 -14.141 0.422 1 76.5 689 LYS B CA 1
ATOM 12577 C C . LYS B 1 689 ? 33.625 -15.195 0.102 1 76.5 689 LYS B C 1
ATOM 12579 O O . LYS B 1 689 ? 32.844 -15.031 -0.833 1 76.5 689 LYS B O 1
ATOM 12584 N N . GLU B 1 690 ? 33.75 -16.234 0.868 1 86.12 690 GLU B N 1
ATOM 12585 C CA . GLU B 1 690 ? 32.75 -17.297 0.725 1 86.12 690 GLU B CA 1
ATOM 12586 C C . GLU B 1 690 ? 31.391 -16.828 1.2 1 86.12 690 GLU B C 1
ATOM 12588 O O . GLU B 1 690 ? 31.281 -16.172 2.238 1 86.12 690 GLU B O 1
ATOM 12593 N N . LYS B 1 691 ? 30.391 -17.062 0.36 1 84.81 691 LYS B N 1
ATOM 12594 C CA . LYS B 1 691 ? 29.016 -16.703 0.707 1 84.81 691 LYS B CA 1
ATOM 12595 C C . LYS B 1 691 ? 28.297 -17.875 1.365 1 84.81 691 LYS B C 1
ATOM 12597 O O . LYS B 1 691 ? 28.656 -19.031 1.15 1 84.81 691 LYS B O 1
ATOM 12602 N N . GLY B 1 692 ? 27.375 -17.516 2.209 1 87.88 692 GLY B N 1
ATOM 12603 C CA . GLY B 1 692 ? 26.609 -18.547 2.889 1 87.88 692 GLY B CA 1
ATOM 12604 C C . GLY B 1 692 ? 25.109 -18.297 2.84 1 87.88 692 GLY B C 1
ATOM 12605 O O . GLY B 1 692 ? 24.625 -17.625 1.938 1 87.88 692 GLY B O 1
ATOM 12606 N N . PHE B 1 693 ? 24.406 -19.078 3.613 1 91.44 693 PHE B N 1
ATOM 12607 C CA . PHE B 1 693 ? 22.953 -18.984 3.818 1 91.44 693 PHE B CA 1
ATOM 12608 C C . PHE B 1 693 ? 22.203 -19.562 2.625 1 91.44 693 PHE B C 1
ATOM 12610 O O . PHE B 1 693 ? 21.641 -20.656 2.711 1 91.44 693 PHE B O 1
ATOM 12617 N N . SER B 1 694 ? 22.281 -18.766 1.352 1 90.5 694 SER B N 1
ATOM 12618 C CA . SER B 1 694 ? 21.531 -19.219 0.193 1 90.5 694 SER B CA 1
ATOM 12619 C C . SER B 1 694 ? 22.359 -20.156 -0.684 1 90.5 694 SER B C 1
ATOM 12621 O O . SER B 1 694 ? 21.828 -20.812 -1.583 1 90.5 694 SER B O 1
ATOM 12623 N N . LEU B 1 695 ? 23.625 -20.141 -0.39 1 87.44 695 LEU B N 1
ATOM 12624 C CA . LEU B 1 695 ? 24.547 -21 -1.13 1 87.44 695 LEU B CA 1
ATOM 12625 C C . LEU B 1 695 ? 25.359 -21.875 -0.181 1 87.44 695 LEU B C 1
ATOM 12627 O O . LEU B 1 695 ? 25.516 -21.562 0.999 1 87.44 695 LEU B O 1
ATOM 12631 N N . GLY B 1 696 ? 25.781 -22.922 -0.776 1 90.19 696 GLY B N 1
ATOM 12632 C CA . GLY B 1 696 ? 26.703 -23.75 -0.02 1 90.19 696 GLY B CA 1
ATOM 12633 C C . GLY B 1 696 ? 28.094 -23.156 0.082 1 90.19 696 GLY B C 1
ATOM 12634 O O . GLY B 1 696 ? 28.484 -22.328 -0.741 1 90.19 696 GLY B O 1
ATOM 12635 N N . PHE B 1 697 ? 28.734 -23.5 1.151 1 91.69 697 PHE B N 1
ATOM 12636 C CA . PHE B 1 697 ? 30.141 -23.141 1.312 1 91.69 697 PHE B CA 1
ATOM 12637 C C . PHE B 1 697 ? 30.969 -24.359 1.692 1 91.69 697 PHE B C 1
ATOM 12639 O O . PHE B 1 697 ? 30.422 -25.422 1.986 1 91.69 697 PHE B O 1
ATOM 12646 N N . PHE B 1 698 ? 32.281 -24.234 1.552 1 93.44 698 PHE B N 1
ATOM 12647 C CA . PHE B 1 698 ? 33.156 -25.359 1.804 1 93.44 698 PHE B CA 1
ATOM 12648 C C . PHE B 1 698 ? 33.156 -25.734 3.281 1 93.44 698 PHE B C 1
ATOM 12650 O O . PHE B 1 698 ? 33.625 -24.953 4.125 1 93.44 698 PHE B O 1
ATOM 12657 N N . SER B 1 699 ? 32.5 -26.766 3.625 1 92.94 699 SER B N 1
ATOM 12658 C CA . SER B 1 699 ? 32.438 -27.391 4.945 1 92.94 699 SER B CA 1
ATOM 12659 C C . SER B 1 699 ? 32.656 -28.891 4.852 1 92.94 699 SER B C 1
ATOM 12661 O O . SER B 1 699 ? 31.922 -29.594 4.16 1 92.94 699 SER B O 1
ATOM 12663 N N . GLU B 1 700 ? 33.594 -29.312 5.527 1 93.88 700 GLU B N 1
ATOM 12664 C CA . GLU B 1 700 ? 33.969 -30.719 5.426 1 93.88 700 GLU B CA 1
ATOM 12665 C C . GLU B 1 700 ? 32.781 -31.625 5.805 1 93.88 700 GLU B C 1
ATOM 12667 O O . GLU B 1 700 ? 32.5 -32.594 5.113 1 93.88 700 GLU B O 1
ATOM 12672 N N . ASP B 1 701 ? 32.156 -31.25 6.918 1 92.88 701 ASP B N 1
ATOM 12673 C CA . ASP B 1 701 ? 31.016 -32.031 7.367 1 92.88 701 ASP B CA 1
ATOM 12674 C C . ASP B 1 701 ? 29.922 -32.031 6.312 1 92.88 701 ASP B C 1
ATOM 12676 O O . ASP B 1 701 ? 29.25 -33.031 6.113 1 92.88 701 ASP B O 1
ATOM 12680 N N . TYR B 1 702 ? 29.719 -30.922 5.691 1 94.62 702 TYR B N 1
ATOM 12681 C CA . TYR B 1 702 ? 28.672 -30.75 4.688 1 94.62 702 TYR B CA 1
ATOM 12682 C C . TYR B 1 702 ? 29.016 -31.516 3.416 1 94.62 702 TYR B C 1
ATOM 12684 O O . TYR B 1 702 ? 28.156 -32.188 2.842 1 94.62 702 TYR B O 1
ATOM 12692 N N . LEU B 1 703 ? 30.25 -31.516 2.992 1 95.5 703 LEU B N 1
ATOM 12693 C CA . LEU B 1 703 ? 30.672 -32.156 1.748 1 95.5 703 LEU B CA 1
ATOM 12694 C C . LEU B 1 703 ? 30.672 -33.656 1.878 1 95.5 703 LEU B C 1
ATOM 12696 O O . LEU B 1 703 ? 30.531 -34.375 0.881 1 95.5 703 LEU B O 1
ATOM 12700 N N . GLN B 1 704 ? 30.766 -34.156 3.033 1 95.62 704 GLN B N 1
ATOM 12701 C CA . GLN B 1 704 ? 30.812 -35.562 3.287 1 95.62 704 GLN B CA 1
ATOM 12702 C C . GLN B 1 704 ? 29.438 -36.219 3.096 1 95.62 704 GLN B C 1
ATOM 12704 O O . GLN B 1 704 ? 29.328 -37.438 3.029 1 95.62 704 GLN B O 1
ATOM 12709 N N . ARG B 1 705 ? 28.453 -35.438 2.85 1 93 705 ARG B N 1
ATOM 12710 C CA . ARG B 1 705 ? 27.078 -35.938 2.889 1 93 705 ARG B CA 1
ATOM 12711 C C . ARG B 1 705 ? 26.594 -36.312 1.494 1 93 705 ARG B C 1
ATOM 12713 O O . ARG B 1 705 ? 25.547 -36.969 1.347 1 93 705 ARG B O 1
ATOM 12720 N N . ALA B 1 706 ? 27.312 -35.969 0.482 1 93.5 706 ALA B N 1
ATOM 12721 C CA . ALA B 1 706 ? 26.828 -36.219 -0.874 1 93.5 706 ALA B CA 1
ATOM 12722 C C . ALA B 1 706 ? 27.984 -36.5 -1.825 1 93.5 706 ALA B C 1
ATOM 12724 O O . ALA B 1 706 ? 29.125 -36.188 -1.534 1 93.5 706 ALA B O 1
ATOM 12725 N N . PRO B 1 707 ? 27.672 -37.188 -2.986 1 96.31 707 PRO B N 1
ATOM 12726 C CA . PRO B 1 707 ? 28.719 -37.469 -3.969 1 96.31 707 PRO B CA 1
ATOM 12727 C C . PRO B 1 707 ? 29.281 -36.188 -4.598 1 96.31 707 PRO B C 1
ATOM 12729 O O . PRO B 1 707 ? 28.641 -35.156 -4.594 1 96.31 707 PRO B O 1
ATOM 12732 N N . ILE B 1 708 ? 30.484 -36.312 -5.07 1 97.94 708 ILE B N 1
ATOM 12733 C CA . ILE B 1 708 ? 31.172 -35.188 -5.707 1 97.94 708 ILE B CA 1
ATOM 12734 C C . ILE B 1 708 ? 31.609 -35.594 -7.113 1 97.94 708 ILE B C 1
ATOM 12736 O O . ILE B 1 708 ? 32.281 -36.594 -7.293 1 97.94 708 ILE B O 1
ATOM 12740 N N . ALA B 1 709 ? 31.156 -34.812 -8.102 1 97.56 709 ALA B N 1
ATOM 12741 C CA . ALA B 1 709 ? 31.609 -34.969 -9.477 1 97.56 709 ALA B CA 1
ATOM 12742 C C . ALA B 1 709 ? 32.969 -34.281 -9.688 1 97.56 709 ALA B C 1
ATOM 12744 O O . ALA B 1 709 ? 33.156 -33.156 -9.242 1 97.56 709 ALA B O 1
ATOM 12745 N N . VAL B 1 710 ? 33.844 -34.969 -10.312 1 96.94 710 VAL B N 1
ATOM 12746 C CA . VAL B 1 710 ? 35.188 -34.406 -10.453 1 96.94 710 VAL B CA 1
ATOM 12747 C C . VAL B 1 710 ? 35.656 -34.531 -11.914 1 96.94 710 VAL B C 1
ATOM 12749 O O . VAL B 1 710 ? 35.156 -35.375 -12.656 1 96.94 710 VAL B O 1
ATOM 12752 N N . VAL B 1 711 ? 36.469 -33.625 -12.305 1 96.38 711 VAL B N 1
ATOM 12753 C CA . VAL B 1 711 ? 37.188 -33.688 -13.57 1 96.38 711 VAL B CA 1
ATOM 12754 C C . VAL B 1 711 ? 38.656 -33.906 -13.312 1 96.38 711 VAL B C 1
ATOM 12756 O O . VAL B 1 711 ? 39.281 -33.219 -12.523 1 96.38 711 VAL B O 1
ATOM 12759 N N . LYS B 1 712 ? 39.156 -34.906 -13.922 1 95.69 712 LYS B N 1
ATOM 12760 C CA . LYS B 1 712 ? 40.562 -35.281 -13.75 1 95.69 712 LYS B CA 1
ATOM 12761 C C . LYS B 1 712 ? 41.375 -35.031 -15.031 1 95.69 712 LYS B C 1
ATOM 12763 O O . LYS B 1 712 ? 40.844 -35.219 -16.125 1 95.69 712 LYS B O 1
ATOM 12768 N N . ASN B 1 713 ? 42.531 -34.625 -14.828 1 93.75 713 ASN B N 1
ATOM 12769 C CA . ASN B 1 713 ? 43.438 -34.469 -15.977 1 93.75 713 ASN B CA 1
ATOM 12770 C C . ASN B 1 713 ? 44.125 -35.781 -16.328 1 93.75 713 ASN B C 1
ATOM 12772 O O . ASN B 1 713 ? 43.781 -36.844 -15.773 1 93.75 713 ASN B O 1
ATOM 12776 N N . THR B 1 714 ? 45.062 -35.781 -17.266 1 91.06 714 THR B N 1
ATOM 12777 C CA . THR B 1 714 ? 45.75 -36.969 -17.75 1 91.06 714 THR B CA 1
ATOM 12778 C C . THR B 1 714 ? 46.594 -37.594 -16.641 1 91.06 714 THR B C 1
ATOM 12780 O O . THR B 1 714 ? 46.844 -38.812 -16.656 1 91.06 714 THR B O 1
ATOM 12783 N N . GLN B 1 715 ? 47.062 -36.875 -15.68 1 91.44 715 GLN B N 1
ATOM 12784 C CA . GLN B 1 715 ? 47.875 -37.344 -14.57 1 91.44 715 GLN B CA 1
ATOM 12785 C C . GLN B 1 715 ? 46.969 -37.812 -13.398 1 91.44 715 GLN B C 1
ATOM 12787 O O . GLN B 1 715 ? 47.469 -38 -12.289 1 91.44 715 GLN B O 1
ATOM 12792 N N . GLU B 1 716 ? 45.656 -37.812 -13.516 1 91.12 716 GLU B N 1
ATOM 12793 C CA . GLU B 1 716 ? 44.656 -38.281 -12.547 1 91.12 716 GLU B CA 1
ATOM 12794 C C . GLU B 1 716 ? 44.5 -37.281 -11.398 1 91.12 716 GLU B C 1
ATOM 12796 O O . GLU B 1 716 ? 44.125 -37.656 -10.289 1 91.12 716 GLU B O 1
ATOM 12801 N N . GLU B 1 717 ? 44.906 -36.094 -11.695 1 93.94 717 GLU B N 1
ATOM 12802 C CA . GLU B 1 717 ? 44.719 -35.031 -10.719 1 93.94 717 GLU B CA 1
ATOM 12803 C C . GLU B 1 717 ? 43.344 -34.375 -10.891 1 93.94 717 GLU B C 1
ATOM 12805 O O . GLU B 1 717 ? 42.906 -34.094 -12.016 1 93.94 717 GLU B O 1
ATOM 12810 N N . ILE B 1 718 ? 42.688 -34.156 -9.758 1 96.25 718 ILE B N 1
ATOM 12811 C CA . ILE B 1 718 ? 41.406 -33.469 -9.805 1 96.25 718 ILE B CA 1
ATOM 12812 C C . ILE B 1 718 ? 41.594 -31.969 -10.047 1 96.25 718 ILE B C 1
ATOM 12814 O O . ILE B 1 718 ? 42.344 -31.312 -9.305 1 96.25 718 ILE B O 1
ATOM 12818 N N . VAL B 1 719 ? 40.969 -31.422 -11.109 1 95.38 719 VAL B N 1
ATOM 12819 C CA . VAL B 1 719 ? 41.188 -30.031 -11.477 1 95.38 719 VAL B CA 1
ATOM 12820 C C . VAL B 1 719 ? 39.906 -29.219 -11.258 1 95.38 719 VAL B C 1
ATOM 12822 O O . VAL B 1 719 ? 39.938 -27.984 -11.219 1 95.38 719 VAL B O 1
ATOM 12825 N N . ALA B 1 720 ? 38.781 -29.938 -11.219 1 96.38 720 ALA B N 1
ATOM 12826 C CA . ALA B 1 720 ? 37.5 -29.297 -10.961 1 96.38 720 ALA B CA 1
ATOM 12827 C C . ALA B 1 720 ? 36.562 -30.266 -10.258 1 96.38 720 ALA B C 1
ATOM 12829 O O . ALA B 1 720 ? 36.719 -31.484 -10.336 1 96.38 720 ALA B O 1
ATOM 12830 N N . PHE B 1 721 ? 35.625 -29.734 -9.5 1 96.38 721 PHE B N 1
ATOM 12831 C CA . PHE B 1 721 ? 34.656 -30.594 -8.852 1 96.38 721 PHE B CA 1
ATOM 12832 C C . PHE B 1 721 ? 33.344 -29.859 -8.672 1 96.38 721 PHE B C 1
ATOM 12834 O O . PHE B 1 721 ? 33.281 -28.625 -8.711 1 96.38 721 PHE B O 1
ATOM 12841 N N . ALA B 1 722 ? 32.25 -30.562 -8.617 1 96.5 722 ALA B N 1
ATOM 12842 C CA . ALA B 1 722 ? 30.906 -30.094 -8.305 1 96.5 722 ALA B CA 1
ATOM 12843 C C . ALA B 1 722 ? 30.203 -31.031 -7.32 1 96.5 722 ALA B C 1
ATOM 12845 O O . ALA B 1 722 ? 30.219 -32.25 -7.504 1 96.5 722 ALA B O 1
ATOM 12846 N N . THR B 1 723 ? 29.719 -30.469 -6.254 1 96.25 723 THR B N 1
ATOM 12847 C CA . THR B 1 723 ? 29.031 -31.281 -5.262 1 96.25 723 THR B CA 1
ATOM 12848 C C . THR B 1 723 ? 27.578 -31.531 -5.668 1 96.25 723 THR B C 1
ATOM 12850 O O . THR B 1 723 ? 26.844 -30.594 -5.977 1 96.25 723 THR B O 1
ATOM 12853 N N . ILE B 1 724 ? 27.141 -32.781 -5.695 1 95.81 724 ILE B N 1
ATOM 12854 C CA . ILE B 1 724 ? 25.766 -33.156 -6.02 1 95.81 724 ILE B CA 1
ATOM 12855 C C . ILE B 1 724 ? 24.891 -33 -4.777 1 95.81 724 ILE B C 1
ATOM 12857 O O . ILE B 1 724 ? 25.109 -33.656 -3.764 1 95.81 724 ILE B O 1
ATOM 12861 N N . MET B 1 725 ? 23.938 -32.188 -4.844 1 93.94 725 MET B N 1
ATOM 12862 C CA . MET B 1 725 ? 23.125 -31.828 -3.686 1 93.94 725 MET B CA 1
ATOM 12863 C C . MET B 1 725 ? 21.875 -32.719 -3.613 1 93.94 725 MET B C 1
ATOM 12865 O O . MET B 1 725 ? 21.078 -32.75 -4.555 1 93.94 725 MET B O 1
ATOM 12869 N N . PRO B 1 726 ? 21.719 -33.438 -2.49 1 93 726 PRO B N 1
ATOM 12870 C CA . PRO B 1 726 ? 20.453 -34.156 -2.314 1 93 726 PRO B CA 1
ATOM 12871 C C . PRO B 1 726 ? 19.25 -33.219 -2.248 1 93 726 PRO B C 1
ATOM 12873 O O . PRO B 1 726 ? 19.328 -32.125 -1.647 1 93 726 PRO B O 1
ATOM 12876 N N . THR B 1 727 ? 18.125 -33.562 -2.895 1 93.44 727 THR B N 1
ATOM 12877 C CA . THR B 1 727 ? 16.969 -32.688 -2.918 1 93.44 727 THR B CA 1
ATOM 12878 C C . THR B 1 727 ? 15.781 -33.344 -2.207 1 93.44 727 THR B C 1
ATOM 12880 O O . THR B 1 727 ? 14.789 -32.688 -1.909 1 93.44 727 THR B O 1
ATOM 12883 N N . TYR B 1 728 ? 15.836 -34.625 -1.896 1 94.38 728 TYR B N 1
ATOM 12884 C CA . TYR B 1 728 ? 14.781 -35.375 -1.197 1 94.38 728 TYR B CA 1
ATOM 12885 C C . TYR B 1 728 ? 13.461 -35.281 -1.955 1 94.38 728 TYR B C 1
ATOM 12887 O O . TYR B 1 728 ? 12.406 -35.094 -1.352 1 94.38 728 TYR B O 1
ATOM 12895 N N . THR B 1 729 ? 13.484 -35.188 -3.295 1 91.31 729 THR B N 1
ATOM 12896 C CA . THR B 1 729 ? 12.297 -35.062 -4.129 1 91.31 729 THR B CA 1
ATOM 12897 C C . THR B 1 729 ? 12.008 -36.375 -4.855 1 91.31 729 THR B C 1
ATOM 12899 O O . THR B 1 729 ? 11.398 -36.375 -5.926 1 91.31 729 THR B O 1
ATOM 12902 N N . ASN B 1 730 ? 12.406 -37.469 -4.398 1 84.25 730 ASN B N 1
ATOM 12903 C CA . ASN B 1 730 ? 12.203 -38.781 -5 1 84.25 730 ASN B CA 1
ATOM 12904 C C . ASN B 1 730 ? 12.578 -38.781 -6.48 1 84.25 730 ASN B C 1
ATOM 12906 O O . ASN B 1 730 ? 11.773 -39.188 -7.324 1 84.25 730 ASN B O 1
ATOM 12910 N N . ASN B 1 731 ? 13.773 -38.281 -6.848 1 78.94 731 ASN B N 1
ATOM 12911 C CA . ASN B 1 731 ? 14.43 -38.281 -8.148 1 78.94 731 ASN B CA 1
ATOM 12912 C C . ASN B 1 731 ? 13.695 -37.406 -9.164 1 78.94 731 ASN B C 1
ATOM 12914 O O . ASN B 1 731 ? 13.742 -37.688 -10.367 1 78.94 731 ASN B O 1
ATOM 12918 N N . LYS B 1 732 ? 13.047 -36.5 -8.68 1 87.69 732 LYS B N 1
ATOM 12919 C CA . LYS B 1 732 ? 12.375 -35.562 -9.594 1 87.69 732 LYS B CA 1
ATOM 12920 C C . LYS B 1 732 ? 13.32 -34.469 -10.039 1 87.69 732 LYS B C 1
ATOM 12922 O O . LYS B 1 732 ? 13.375 -34.125 -11.227 1 87.69 732 LYS B O 1
ATOM 12927 N N . VAL B 1 733 ? 14.062 -34 -9.062 1 94.88 733 VAL B N 1
ATOM 12928 C CA . VAL B 1 733 ? 14.922 -32.875 -9.383 1 94.88 733 VAL B CA 1
ATOM 12929 C C . VAL B 1 733 ? 16.328 -33.125 -8.875 1 94.88 733 VAL B C 1
ATOM 12931 O O . VAL B 1 733 ? 16.516 -33.562 -7.738 1 94.88 733 VAL B O 1
ATOM 12934 N N . GLY B 1 734 ? 17.328 -32.969 -9.711 1 95.12 734 GLY B N 1
ATOM 12935 C CA . GLY B 1 734 ? 18.734 -32.969 -9.336 1 95.12 734 GLY B CA 1
ATOM 12936 C C . GLY B 1 734 ? 19.391 -31.609 -9.445 1 95.12 734 GLY B C 1
ATOM 12937 O O . GLY B 1 734 ? 18.938 -30.766 -10.227 1 95.12 734 GLY B O 1
ATOM 12938 N N . THR B 1 735 ? 20.328 -31.375 -8.609 1 95.31 735 THR B N 1
ATOM 12939 C CA . THR B 1 735 ? 21.047 -30.094 -8.656 1 95.31 735 THR B CA 1
ATOM 12940 C C . THR B 1 735 ? 22.438 -30.234 -8.055 1 95.31 735 THR B C 1
ATOM 12942 O O . THR B 1 735 ? 22.812 -31.297 -7.574 1 95.31 735 THR B O 1
ATOM 12945 N N . ILE B 1 736 ? 23.188 -29.172 -8.195 1 94.56 736 ILE B N 1
ATOM 12946 C CA . ILE B 1 736 ? 24.531 -29.094 -7.621 1 94.56 736 ILE B CA 1
ATOM 12947 C C . ILE B 1 736 ? 24.609 -27.891 -6.691 1 94.56 736 ILE B C 1
ATOM 12949 O O . ILE B 1 736 ? 23.734 -27.031 -6.695 1 94.56 736 ILE B O 1
ATOM 12953 N N . ASP B 1 737 ? 25.625 -27.906 -5.875 1 93.19 737 ASP B N 1
ATOM 12954 C CA . ASP B 1 737 ? 25.828 -26.797 -4.953 1 93.19 737 ASP B CA 1
ATOM 12955 C C . ASP B 1 737 ? 27.141 -26.062 -5.25 1 93.19 737 ASP B C 1
ATOM 12957 O O . ASP B 1 737 ? 27.172 -25.156 -6.078 1 93.19 737 ASP B O 1
ATOM 12961 N N . LEU B 1 738 ? 28.203 -26.656 -4.832 1 93.38 738 LEU B N 1
ATOM 12962 C CA . LEU B 1 738 ? 29.5 -26.031 -5.102 1 93.38 738 LEU B CA 1
ATOM 12963 C C . LEU B 1 738 ? 30.031 -26.469 -6.457 1 93.38 738 LEU B C 1
ATOM 12965 O O . LEU B 1 738 ? 29.922 -27.641 -6.828 1 93.38 738 LEU B O 1
ATOM 12969 N N . MET B 1 739 ? 30.453 -25.578 -7.234 1 92.69 739 MET B N 1
ATOM 12970 C CA . MET B 1 739 ? 31.203 -25.812 -8.469 1 92.69 739 MET B CA 1
ATOM 12971 C C . MET B 1 739 ? 32.469 -24.969 -8.508 1 92.69 739 MET B C 1
ATOM 12973 O O . MET B 1 739 ? 32.406 -23.75 -8.539 1 92.69 739 MET B O 1
ATOM 12977 N N . ARG B 1 740 ? 33.562 -25.688 -8.398 1 94.81 740 ARG B N 1
ATOM 12978 C CA . ARG B 1 740 ? 34.875 -25.016 -8.305 1 94.81 740 ARG B CA 1
ATOM 12979 C C . ARG B 1 740 ? 35.875 -25.609 -9.297 1 94.81 740 ARG B C 1
ATOM 12981 O O . ARG B 1 740 ? 35.75 -26.781 -9.672 1 94.81 740 ARG B O 1
ATOM 12988 N N . TYR B 1 741 ? 36.75 -24.781 -9.789 1 93.75 741 TYR B N 1
ATOM 12989 C CA . TYR B 1 741 ? 37.781 -25.25 -10.688 1 93.75 741 TYR B CA 1
ATOM 12990 C C . TYR B 1 741 ? 39.094 -24.531 -10.422 1 93.75 741 TYR B C 1
ATOM 12992 O O . TYR B 1 741 ? 39.094 -23.406 -9.93 1 93.75 741 TYR B O 1
ATOM 13000 N N . ASP B 1 742 ? 40.125 -25.219 -10.672 1 92.38 742 ASP B N 1
ATOM 13001 C CA . ASP B 1 742 ? 41.438 -24.609 -10.594 1 92.38 742 ASP B CA 1
ATOM 13002 C C . ASP B 1 742 ? 41.75 -23.781 -11.844 1 92.38 742 ASP B C 1
ATOM 13004 O O . ASP B 1 742 ? 41.844 -24.328 -12.945 1 92.38 742 ASP B O 1
ATOM 13008 N N . SER B 1 743 ? 41.906 -22.562 -11.672 1 88.06 743 SER B N 1
ATOM 13009 C CA . SER B 1 743 ? 42.031 -21.625 -12.789 1 88.06 743 SER B CA 1
ATOM 13010 C C . SER B 1 743 ? 43.281 -21.938 -13.609 1 88.06 743 SER B C 1
ATOM 13012 O O . SER B 1 743 ? 43.344 -21.641 -14.805 1 88.06 743 SER B O 1
ATOM 13014 N N . LYS B 1 744 ? 44.281 -22.547 -13.109 1 88.31 744 LYS B N 1
ATOM 13015 C CA . LYS B 1 744 ? 45.531 -22.797 -13.797 1 88.31 744 LYS B CA 1
ATOM 13016 C C . LYS B 1 744 ? 45.531 -24.188 -14.453 1 88.31 744 LYS B C 1
ATOM 13018 O O . LYS B 1 744 ? 46.062 -24.344 -15.555 1 88.31 744 LYS B O 1
ATOM 13023 N N . LYS B 1 745 ? 44.875 -25.109 -13.852 1 90.25 745 LYS B N 1
ATOM 13024 C CA . LYS B 1 745 ? 45 -26.484 -14.297 1 90.25 745 LYS B CA 1
ATOM 13025 C C . LYS B 1 745 ? 43.781 -26.906 -15.117 1 90.25 745 LYS B C 1
ATOM 13027 O O . LYS B 1 745 ? 43.875 -27.812 -15.953 1 90.25 745 LYS B O 1
ATOM 13032 N N . ALA B 1 746 ? 42.688 -26.297 -14.867 1 90.88 746 ALA B N 1
ATOM 13033 C CA . ALA B 1 746 ? 41.469 -26.688 -15.547 1 90.88 746 ALA B CA 1
ATOM 13034 C C . ALA B 1 746 ? 41.406 -26.094 -16.953 1 90.88 746 ALA B C 1
ATOM 13036 O O . ALA B 1 746 ? 41.781 -24.938 -17.156 1 90.88 746 ALA B O 1
ATOM 13037 N N . PRO B 1 747 ? 41.031 -26.812 -17.938 1 89.19 747 PRO B N 1
ATOM 13038 C CA . PRO B 1 747 ? 40.875 -26.281 -19.297 1 89.19 747 PRO B CA 1
ATOM 13039 C C . PRO B 1 747 ? 39.719 -25.266 -19.406 1 89.19 747 PRO B C 1
ATOM 13041 O O . PRO B 1 747 ? 38.812 -25.266 -18.578 1 89.19 747 PRO B O 1
ATOM 13044 N N . SER B 1 748 ? 39.844 -24.438 -20.469 1 87.81 748 SER B N 1
ATOM 13045 C CA . SER B 1 748 ? 38.719 -23.547 -20.75 1 87.81 748 SER B CA 1
ATOM 13046 C C . SER B 1 748 ? 37.469 -24.312 -21.125 1 87.81 748 SER B C 1
ATOM 13048 O O . SER B 1 748 ? 37.5 -25.234 -21.938 1 87.81 748 SER B O 1
ATOM 13050 N N . GLY B 1 749 ? 36.375 -24.062 -20.422 1 88.56 749 GLY B N 1
ATOM 13051 C CA . GLY B 1 749 ? 35.125 -24.766 -20.672 1 88.56 749 GLY B CA 1
ATOM 13052 C C . GLY B 1 749 ? 34.875 -25.906 -19.703 1 88.56 749 GLY B C 1
ATOM 13053 O O . GLY B 1 749 ? 34 -26.75 -19.938 1 88.56 749 GLY B O 1
ATOM 13054 N N . SER B 1 750 ? 35.625 -25.984 -18.656 1 88.88 750 SER B N 1
ATOM 13055 C CA . SER B 1 750 ? 35.5 -27.062 -17.656 1 88.88 750 SER B CA 1
ATOM 13056 C C . SER B 1 750 ? 34.094 -27.094 -17.062 1 88.88 750 SER B C 1
ATOM 13058 O O . SER B 1 750 ? 33.594 -28.172 -16.766 1 88.88 750 SER B O 1
ATOM 13060 N N . MET B 1 751 ? 33.531 -25.969 -16.938 1 89.06 751 MET B N 1
ATOM 13061 C CA . MET B 1 751 ? 32.188 -25.922 -16.359 1 89.06 751 MET B CA 1
ATOM 13062 C C . MET B 1 751 ? 31.156 -26.562 -17.297 1 89.06 751 MET B C 1
ATOM 13064 O O . MET B 1 751 ? 30.281 -27.312 -16.859 1 89.06 751 MET B O 1
ATOM 13068 N N . ASP B 1 752 ? 31.281 -26.266 -18.578 1 91.12 752 ASP B N 1
ATOM 13069 C CA . ASP B 1 752 ? 30.406 -26.875 -19.578 1 91.12 752 ASP B CA 1
ATOM 13070 C C . ASP B 1 752 ? 30.594 -28.391 -19.609 1 91.12 752 ASP B C 1
ATOM 13072 O O . ASP B 1 752 ? 29.609 -29.141 -19.703 1 91.12 752 ASP B O 1
ATOM 13076 N N . PHE B 1 753 ? 31.844 -28.766 -19.562 1 93.81 753 PHE B N 1
ATOM 13077 C CA . PHE B 1 753 ? 32.188 -30.188 -19.547 1 93.81 753 PHE B CA 1
ATOM 13078 C C . PHE B 1 753 ? 31.547 -30.891 -18.344 1 93.81 753 PHE B C 1
ATOM 13080 O O . PHE B 1 753 ? 30.969 -31.969 -18.5 1 93.81 753 PHE B O 1
ATOM 13087 N N . LEU B 1 754 ? 31.625 -30.297 -17.266 1 94 754 LEU B N 1
ATOM 13088 C CA . LEU B 1 754 ? 31.062 -30.844 -16.047 1 94 754 LEU B CA 1
ATOM 13089 C C . LEU B 1 754 ? 29.547 -30.938 -16.141 1 94 754 LEU B C 1
ATOM 13091 O O . LEU B 1 754 ? 28.953 -31.953 -15.797 1 94 754 LEU B O 1
ATOM 13095 N N . PHE B 1 755 ? 28.859 -29.938 -16.594 1 94.19 755 PHE B N 1
ATOM 13096 C CA . PHE B 1 755 ? 27.406 -29.891 -16.688 1 94.19 755 PHE B CA 1
ATOM 13097 C C . PHE B 1 755 ? 26.891 -30.969 -17.625 1 94.19 755 PHE B C 1
ATOM 13099 O O . PHE B 1 755 ? 25.953 -31.703 -17.297 1 94.19 755 PHE B O 1
ATOM 13106 N N . LEU B 1 756 ? 27.5 -31.047 -18.734 1 93.94 756 LEU B N 1
ATOM 13107 C CA . LEU B 1 756 ? 27.031 -32 -19.734 1 93.94 756 LEU B CA 1
ATOM 13108 C C . LEU B 1 756 ? 27.156 -33.438 -19.234 1 93.94 756 LEU B C 1
ATOM 13110 O O . LEU B 1 756 ? 26.25 -34.25 -19.422 1 93.94 756 LEU B O 1
ATOM 13114 N N . HIS B 1 757 ? 28.281 -33.719 -18.594 1 94.94 757 HIS B N 1
ATOM 13115 C CA . HIS B 1 757 ? 28.469 -35.062 -18.031 1 94.94 757 HIS B CA 1
ATOM 13116 C C . HIS B 1 757 ? 27.531 -35.281 -16.844 1 94.94 757 HIS B C 1
ATOM 13118 O O . HIS B 1 757 ? 27.078 -36.406 -16.625 1 94.94 757 HIS B O 1
ATOM 13124 N N . LEU B 1 758 ? 27.297 -34.281 -16.125 1 96.31 758 LEU B N 1
ATOM 13125 C CA . LEU B 1 758 ? 26.344 -34.406 -15.016 1 96.31 758 LEU B CA 1
ATOM 13126 C C . LEU B 1 758 ? 24.938 -34.656 -15.531 1 96.31 758 LEU B C 1
ATOM 13128 O O . LEU B 1 758 ? 24.203 -35.469 -14.93 1 96.31 758 LEU B O 1
ATOM 13132 N N . PHE B 1 759 ? 24.562 -33.969 -16.656 1 96.06 759 PHE B N 1
ATOM 13133 C CA . PHE B 1 759 ? 23.25 -34.219 -17.266 1 96.06 759 PHE B CA 1
ATOM 13134 C C . PHE B 1 759 ? 23.109 -35.688 -17.641 1 96.06 759 PHE B C 1
ATOM 13136 O O . PHE B 1 759 ? 22.109 -36.312 -17.328 1 96.06 759 PHE B O 1
ATOM 13143 N N . ALA B 1 760 ? 24.172 -36.188 -18.219 1 94 760 ALA B N 1
ATOM 13144 C CA . ALA B 1 760 ? 24.172 -37.562 -18.656 1 94 760 ALA B CA 1
ATOM 13145 C C . ALA B 1 76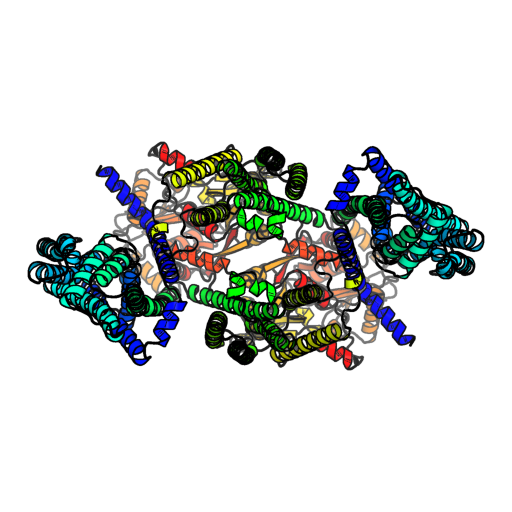0 ? 24.125 -38.531 -17.453 1 94 760 ALA B C 1
ATOM 13147 O O . ALA B 1 760 ? 23.359 -39.5 -17.453 1 94 760 ALA B O 1
ATOM 13148 N N . TYR B 1 761 ? 24.906 -38.219 -16.469 1 95.25 761 TYR B N 1
ATOM 13149 C CA . TYR B 1 761 ? 24.953 -39.031 -15.258 1 95.25 761 TYR B CA 1
ATOM 13150 C C . TYR B 1 761 ? 23.594 -39.094 -14.57 1 95.25 761 TYR B C 1
ATOM 13152 O O . TYR B 1 761 ? 23.125 -40.156 -14.188 1 95.25 761 TYR B O 1
ATOM 13160 N N . MET B 1 762 ? 22.984 -37.969 -14.438 1 95.62 762 MET B N 1
ATOM 13161 C CA . MET B 1 762 ? 21.719 -37.906 -13.719 1 95.62 762 MET B CA 1
ATOM 13162 C C . MET B 1 762 ? 20.578 -38.469 -14.555 1 95.62 762 MET B C 1
ATOM 13164 O O . MET B 1 762 ? 19.609 -39 -14.008 1 95.62 762 MET B O 1
ATOM 13168 N N . LYS B 1 763 ? 20.688 -38.312 -15.805 1 94.5 763 LYS B N 1
ATOM 13169 C CA . LYS B 1 763 ? 19.734 -39 -16.672 1 94.5 763 LYS B CA 1
ATOM 13170 C C . LYS B 1 763 ? 19.766 -40.5 -16.453 1 94.5 763 LYS B C 1
ATOM 13172 O O . LYS B 1 763 ? 18.719 -41.156 -16.375 1 94.5 763 LYS B O 1
ATOM 13177 N N . GLU B 1 764 ? 20.969 -41.062 -16.297 1 92.81 764 GLU B N 1
ATOM 13178 C CA . GLU B 1 764 ? 21.125 -42.469 -16.031 1 92.81 764 GLU B CA 1
ATOM 13179 C C . GLU B 1 764 ? 20.547 -42.844 -14.672 1 92.81 764 GLU B C 1
ATOM 13181 O O . GLU B 1 764 ? 20.062 -43.969 -14.492 1 92.81 764 GLU B O 1
ATOM 13186 N N . GLU B 1 765 ? 20.578 -41.938 -13.781 1 92.38 765 GLU B N 1
ATOM 13187 C CA . GLU B 1 765 ? 20.016 -42.156 -12.453 1 92.38 765 GLU B CA 1
ATOM 13188 C C . GLU B 1 765 ? 18.516 -41.906 -12.445 1 92.38 765 GLU B C 1
ATOM 13190 O O . GLU B 1 765 ? 17.891 -41.875 -11.383 1 92.38 765 GLU B O 1
ATOM 13195 N N . HIS B 1 766 ? 17.875 -41.562 -13.539 1 92.88 766 HIS B N 1
ATOM 13196 C CA . HIS B 1 766 ? 16.453 -41.406 -13.766 1 92.88 766 HIS B CA 1
ATOM 13197 C C . HIS B 1 766 ? 15.922 -40.125 -13.102 1 92.88 766 HIS B C 1
ATOM 13199 O O . HIS B 1 766 ? 14.828 -40.125 -12.531 1 92.88 766 HIS B O 1
ATOM 13205 N N . ILE B 1 767 ? 16.781 -39.219 -13.047 1 94.56 767 ILE B N 1
ATOM 13206 C CA . ILE B 1 767 ? 16.328 -37.875 -12.609 1 94.56 767 ILE B CA 1
ATOM 13207 C C . ILE B 1 767 ? 15.68 -37.156 -13.773 1 94.56 767 ILE B C 1
ATOM 13209 O O . ILE B 1 767 ? 16.203 -37.156 -14.891 1 94.56 767 ILE B O 1
ATOM 13213 N N . GLN B 1 768 ? 14.57 -36.5 -13.508 1 94.69 768 GLN B N 1
ATOM 13214 C CA . GLN B 1 768 ? 13.797 -35.875 -14.586 1 94.69 768 GLN B CA 1
ATOM 13215 C C . GLN B 1 768 ? 14.312 -34.469 -14.906 1 94.69 768 GLN B C 1
ATOM 13217 O O . GLN B 1 768 ? 14.539 -34.156 -16.062 1 94.69 768 GLN B O 1
ATOM 13222 N N . TRP B 1 769 ? 14.445 -33.625 -13.859 1 95.94 769 TRP B N 1
ATOM 13223 C CA . TRP B 1 769 ? 14.828 -32.219 -14.055 1 95.94 769 TRP B CA 1
ATOM 13224 C C . TRP B 1 769 ? 16.172 -31.922 -13.406 1 95.94 769 TRP B C 1
ATOM 13226 O O . TRP B 1 769 ? 16.453 -32.406 -12.312 1 95.94 769 TRP B O 1
ATOM 13236 N N . PHE B 1 770 ? 17.031 -31.219 -14.086 1 96.88 770 PHE B N 1
ATOM 13237 C CA . PHE B 1 770 ? 18.25 -30.672 -13.477 1 96.88 770 PHE B CA 1
ATOM 13238 C C . PHE B 1 770 ? 18.094 -29.188 -13.195 1 96.88 770 PHE B C 1
ATOM 13240 O O . PHE B 1 770 ? 17.797 -28.406 -14.102 1 96.88 770 PHE B O 1
ATOM 13247 N N . ASN B 1 771 ? 18.219 -28.812 -11.945 1 95.62 771 ASN B N 1
ATOM 13248 C CA . ASN B 1 771 ? 18.125 -27.406 -11.531 1 95.62 771 ASN B CA 1
ATOM 13249 C C . ASN B 1 771 ? 19.469 -26.703 -11.594 1 95.62 771 ASN B C 1
ATOM 13251 O O . ASN B 1 771 ? 20.391 -27.031 -10.828 1 95.62 771 ASN B O 1
ATOM 13255 N N . LEU B 1 772 ? 19.594 -25.734 -12.492 1 93.81 772 LEU B N 1
ATOM 13256 C CA . LEU B 1 772 ? 20.844 -25.016 -12.711 1 93.81 772 LEU B CA 1
ATOM 13257 C C . LEU B 1 772 ? 21 -23.859 -11.719 1 93.81 772 LEU B C 1
ATOM 13259 O O . LEU B 1 772 ? 22.016 -23.172 -11.711 1 93.81 772 LEU B O 1
ATOM 13263 N N . GLY B 1 773 ? 20 -23.688 -10.906 1 89.56 773 GLY B N 1
ATOM 13264 C CA . GLY B 1 773 ? 20.062 -22.609 -9.938 1 89.56 773 GLY B CA 1
ATOM 13265 C C . GLY B 1 773 ? 19.328 -21.359 -10.391 1 89.56 773 GLY B C 1
ATOM 13266 O O . GLY B 1 773 ? 18.734 -21.344 -11.469 1 89.56 773 GLY B O 1
ATOM 13267 N N . MET B 1 774 ? 19.453 -20.344 -9.617 1 86.75 774 MET B N 1
ATOM 13268 C CA . MET B 1 774 ? 18.672 -19.125 -9.828 1 86.75 774 MET B CA 1
ATOM 13269 C C . MET B 1 774 ? 19.469 -18.109 -10.641 1 86.75 774 MET B C 1
ATOM 13271 O O . MET B 1 774 ? 20.688 -18.016 -10.508 1 86.75 774 MET B O 1
ATOM 13275 N N . ALA B 1 775 ? 18.75 -17.391 -11.562 1 84.25 775 ALA B N 1
ATOM 13276 C CA . ALA B 1 775 ? 19.219 -16.172 -12.195 1 84.25 775 ALA B CA 1
ATOM 13277 C C . ALA B 1 775 ? 18.531 -14.945 -11.586 1 84.25 775 ALA B C 1
ATOM 13279 O O . ALA B 1 775 ? 17.391 -14.633 -11.906 1 84.25 775 ALA B O 1
ATOM 13280 N N . PRO B 1 776 ? 19.219 -14.266 -10.805 1 76.62 776 PRO B N 1
ATOM 13281 C CA . PRO B 1 776 ? 18.578 -13.203 -10.016 1 76.62 776 PRO B CA 1
ATOM 13282 C C . PRO B 1 776 ? 18.109 -12.039 -10.883 1 76.62 776 PRO B C 1
ATOM 13284 O O . PRO B 1 776 ? 18.75 -11.688 -11.867 1 76.62 776 PRO B O 1
ATOM 13287 N N . LEU B 1 777 ? 16.969 -11.375 -10.508 1 64.38 777 LEU B N 1
ATOM 13288 C CA . LEU B 1 777 ? 16.344 -10.133 -10.922 1 64.38 777 LEU B CA 1
ATOM 13289 C C . LEU B 1 777 ? 16.141 -10.109 -12.438 1 64.38 777 LEU B C 1
ATOM 13291 O O . LEU B 1 777 ? 16.016 -9.039 -13.031 1 64.38 777 LEU B O 1
ATOM 13295 N N . SER B 1 778 ? 16.109 -11.188 -12.938 1 65.19 778 SER B N 1
ATOM 13296 C CA . SER B 1 778 ? 15.781 -11.227 -14.359 1 65.19 778 SER B CA 1
ATOM 13297 C C . SER B 1 778 ? 14.359 -10.734 -14.609 1 65.19 778 SER B C 1
ATOM 13299 O O . SER B 1 778 ? 13.406 -11.297 -14.062 1 65.19 778 SER B O 1
ATOM 13301 N N . ASN B 1 779 ? 14.203 -9.461 -15.273 1 62.97 779 ASN B N 1
ATOM 13302 C CA . ASN B 1 779 ? 12.922 -8.922 -15.727 1 62.97 779 ASN B CA 1
ATOM 13303 C C . ASN B 1 779 ? 12.109 -8.359 -14.562 1 62.97 779 ASN B C 1
ATOM 13305 O O . ASN B 1 779 ? 10.883 -8.469 -14.547 1 62.97 779 ASN B O 1
ATOM 13309 N N . VAL B 1 780 ? 12.859 -7.984 -13.523 1 66.25 780 VAL B N 1
ATOM 13310 C CA . VAL B 1 780 ? 12.148 -7.449 -12.367 1 66.25 780 VAL B CA 1
ATOM 13311 C C . VAL B 1 780 ? 12.109 -5.926 -12.445 1 66.25 780 VAL B C 1
ATOM 13313 O O . VAL B 1 780 ? 13.133 -5.277 -12.68 1 66.25 780 VAL B O 1
ATOM 13316 N N . GLY B 1 781 ? 10.977 -5.355 -12.273 1 62.97 781 GLY B N 1
ATOM 13317 C CA . GLY B 1 781 ? 10.828 -3.914 -12.164 1 62.97 781 GLY B CA 1
ATOM 13318 C C . GLY B 1 781 ? 11.062 -3.186 -13.469 1 62.97 781 GLY B C 1
ATOM 13319 O O . GLY B 1 781 ? 11.328 -1.982 -13.477 1 62.97 781 GLY B O 1
ATOM 13320 N N . THR B 1 782 ? 11.062 -3.881 -14.523 1 65.19 782 THR B N 1
ATOM 13321 C CA . THR B 1 782 ? 11.43 -3.273 -15.797 1 65.19 782 THR B CA 1
ATOM 13322 C C . THR B 1 782 ? 10.219 -2.605 -16.438 1 65.19 782 THR B C 1
ATOM 13324 O O . THR B 1 782 ? 10.367 -1.724 -17.297 1 65.19 782 THR B O 1
ATOM 13327 N N . SER B 1 783 ? 9.078 -3.012 -15.906 1 66.88 783 SER B N 1
ATOM 13328 C CA . SER B 1 783 ? 7.887 -2.367 -16.453 1 66.88 783 SER B CA 1
ATOM 13329 C C . SER B 1 783 ? 7.613 -1.037 -15.766 1 66.88 783 SER B C 1
ATOM 13331 O O . SER B 1 783 ? 7.887 -0.883 -14.57 1 66.88 783 SER B O 1
ATOM 13333 N N . ARG B 1 784 ? 7.262 -0.063 -16.516 1 66.06 784 ARG B N 1
ATOM 13334 C CA . ARG B 1 784 ? 6.938 1.26 -15.992 1 66.06 784 ARG B CA 1
ATOM 13335 C C . ARG B 1 784 ? 5.809 1.18 -14.969 1 66.06 784 ARG B C 1
ATOM 13337 O O . ARG B 1 784 ? 5.703 2.035 -14.086 1 66.06 784 ARG B O 1
ATOM 13344 N N . LYS B 1 785 ? 5.059 0.136 -15.055 1 66.06 785 LYS B N 1
ATOM 13345 C CA . LYS B 1 785 ? 3.869 0.055 -14.211 1 66.06 785 LYS B CA 1
ATOM 13346 C C . LYS B 1 785 ? 4.125 -0.81 -12.984 1 66.06 785 LYS B C 1
ATOM 13348 O O . LYS B 1 785 ? 3.23 -1.014 -12.164 1 66.06 785 LYS B O 1
ATOM 13353 N N . SER B 1 786 ? 5.445 -1.103 -12.922 1 69.5 786 SER B N 1
ATOM 13354 C CA . SER B 1 786 ? 5.781 -1.965 -11.797 1 69.5 786 SER B CA 1
ATOM 13355 C C . SER B 1 786 ? 5.688 -1.211 -10.477 1 69.5 786 SER B C 1
ATOM 13357 O O . SER B 1 786 ? 5.68 0.021 -10.453 1 69.5 786 SER B O 1
ATOM 13359 N N . PHE B 1 787 ? 5.586 -1.993 -9.453 1 70.12 787 PHE B N 1
ATOM 13360 C CA . PHE B 1 787 ? 5.547 -1.448 -8.102 1 70.12 787 PHE B CA 1
ATOM 13361 C C . PHE B 1 787 ? 6.824 -0.671 -7.793 1 70.12 787 PHE B C 1
ATOM 13363 O O . PHE B 1 787 ? 7.91 -1.055 -8.227 1 70.12 787 PHE B O 1
ATOM 13370 N N . LEU B 1 788 ? 6.672 0.453 -7.215 1 72.31 788 LEU B N 1
ATOM 13371 C CA . LEU B 1 788 ? 7.828 1.222 -6.758 1 72.31 788 LEU B CA 1
ATOM 13372 C C . LEU B 1 788 ? 8.758 0.358 -5.91 1 72.31 788 LEU B C 1
ATOM 13374 O O . LEU B 1 788 ? 9.977 0.477 -6.008 1 72.31 788 LEU B O 1
ATOM 13378 N N . GLN B 1 789 ? 8.141 -0.515 -5.176 1 72.19 789 GLN B N 1
ATOM 13379 C CA . GLN B 1 789 ? 8.906 -1.387 -4.297 1 72.19 789 GLN B CA 1
ATOM 13380 C C . GLN B 1 789 ? 9.828 -2.301 -5.098 1 72.19 789 GLN B C 1
ATOM 13382 O O . GLN B 1 789 ? 10.977 -2.539 -4.699 1 72.19 789 GLN B O 1
ATOM 13387 N N . GLU B 1 790 ? 9.328 -2.807 -6.172 1 73.75 790 GLU B N 1
ATOM 13388 C CA . GLU B 1 790 ? 10.133 -3.682 -7.016 1 73.75 790 GLU B CA 1
ATOM 13389 C C . GLU B 1 790 ? 11.289 -2.918 -7.66 1 73.75 790 GLU B C 1
ATOM 13391 O O . GLU B 1 790 ? 12.398 -3.441 -7.785 1 73.75 790 GLU B O 1
ATOM 13396 N N . ARG B 1 791 ? 11.039 -1.758 -7.988 1 75.31 791 ARG B N 1
ATOM 13397 C CA . ARG B 1 791 ? 12.07 -0.924 -8.594 1 75.31 791 ARG B CA 1
ATOM 13398 C C . ARG B 1 791 ? 13.164 -0.58 -7.59 1 75.31 791 ARG B C 1
ATOM 13400 O O . ARG B 1 791 ? 14.352 -0.613 -7.914 1 75.31 791 ARG B O 1
ATOM 13407 N N . ILE B 1 792 ? 12.742 -0.307 -6.453 1 74.75 792 ILE B N 1
ATOM 13408 C CA . ILE B 1 792 ? 13.695 -0.018 -5.387 1 74.75 792 ILE B CA 1
ATOM 13409 C C . ILE B 1 792 ? 14.523 -1.264 -5.082 1 74.75 792 ILE B C 1
ATOM 13411 O O . ILE B 1 792 ? 15.742 -1.178 -4.902 1 74.75 792 ILE B O 1
ATOM 13415 N N . ALA B 1 793 ? 13.812 -2.348 -5.008 1 71.88 793 ALA B N 1
ATOM 13416 C CA . ALA B 1 793 ? 14.508 -3.607 -4.754 1 71.88 793 ALA B CA 1
ATOM 13417 C C . ALA B 1 793 ? 15.578 -3.863 -5.812 1 71.88 793 ALA B C 1
ATOM 13419 O O . ALA B 1 793 ? 16.688 -4.285 -5.492 1 71.88 793 ALA B O 1
ATOM 13420 N N . TYR B 1 794 ? 15.195 -3.615 -7 1 71.75 794 TYR B N 1
ATOM 13421 C CA . TYR B 1 794 ? 16.141 -3.795 -8.102 1 71.75 794 TYR B CA 1
ATOM 13422 C C . TYR B 1 794 ? 17.359 -2.898 -7.934 1 71.75 794 TYR B C 1
ATOM 13424 O O . TYR B 1 794 ? 18.484 -3.35 -8.094 1 71.75 794 TYR B O 1
ATOM 13432 N N . LEU B 1 795 ? 17.141 -1.702 -7.562 1 71.06 795 LEU B N 1
ATOM 13433 C CA . LEU B 1 795 ? 18.219 -0.735 -7.418 1 71.06 795 LEU B CA 1
ATOM 13434 C C . LEU B 1 795 ? 19.141 -1.111 -6.262 1 71.06 795 LEU B C 1
ATOM 13436 O O . LEU B 1 795 ? 20.359 -1.03 -6.379 1 71.06 795 LEU B O 1
ATOM 13440 N N . VAL B 1 796 ? 18.562 -1.517 -5.195 1 69 796 VAL B N 1
ATOM 13441 C CA . VAL B 1 796 ? 19.344 -1.883 -4.02 1 69 796 VAL B CA 1
ATOM 13442 C C . VAL B 1 796 ? 20.219 -3.094 -4.34 1 69 796 VAL B C 1
ATOM 13444 O O . VAL B 1 796 ? 21.391 -3.125 -3.98 1 69 796 VAL B O 1
ATOM 13447 N N . TYR B 1 797 ? 19.609 -3.984 -4.988 1 66 797 TYR B N 1
ATOM 13448 C CA . TYR B 1 797 ? 20.359 -5.199 -5.285 1 66 797 TYR B CA 1
ATOM 13449 C C . TYR B 1 797 ? 21.438 -4.93 -6.316 1 66 797 TYR B C 1
ATOM 13451 O O . TYR B 1 797 ? 22.547 -5.473 -6.215 1 66 797 TYR B O 1
ATOM 13459 N N . GLU B 1 798 ? 21.109 -4.109 -7.23 1 65.44 798 GLU B N 1
ATOM 13460 C CA . GLU B 1 798 ? 22.094 -3.764 -8.25 1 65.44 798 GLU B CA 1
ATOM 13461 C C . GLU B 1 798 ? 23.25 -2.961 -7.656 1 65.44 798 GLU B C 1
ATOM 13463 O O . GLU B 1 798 ? 24.406 -3.143 -8.047 1 65.44 798 GLU B O 1
ATOM 13468 N N . PHE B 1 799 ? 22.859 -2.123 -6.777 1 61.22 799 PHE B N 1
ATOM 13469 C CA . PHE B 1 799 ? 23.891 -1.331 -6.117 1 61.22 799 PHE B CA 1
ATOM 13470 C C . PHE B 1 799 ? 24.734 -2.203 -5.203 1 61.22 799 PHE B C 1
ATOM 13472 O O . PHE B 1 799 ? 25.938 -1.972 -5.051 1 61.22 799 PHE B O 1
ATOM 13479 N N . GLY B 1 800 ? 24.047 -3.047 -4.578 1 54.88 800 GLY B N 1
ATOM 13480 C CA . GLY B 1 800 ? 24.766 -3.889 -3.629 1 54.88 800 GLY B CA 1
ATOM 13481 C C . GLY B 1 800 ? 25.578 -4.977 -4.293 1 54.88 800 GLY B C 1
ATOM 13482 O O . GLY B 1 800 ? 26.562 -5.465 -3.719 1 54.88 800 GLY B O 1
ATOM 13483 N N . SER B 1 801 ? 25.078 -5.449 -5.488 1 55.53 801 SER B N 1
ATOM 13484 C CA . SER B 1 801 ? 25.766 -6.578 -6.102 1 55.53 801 SER B CA 1
ATOM 13485 C C . SER B 1 801 ? 26.75 -6.105 -7.168 1 55.53 801 SER B C 1
ATOM 13487 O O . SER B 1 801 ? 26.422 -6.07 -8.352 1 55.53 801 SER B O 1
ATOM 13489 N N . HIS B 1 802 ? 27.5 -4.98 -6.895 1 48.78 802 HIS B N 1
ATOM 13490 C CA . HIS B 1 802 ? 28.469 -4.469 -7.855 1 48.78 802 HIS B CA 1
ATOM 13491 C C . HIS B 1 802 ? 28.969 -5.574 -8.781 1 48.78 802 HIS B C 1
ATOM 13493 O O . HIS B 1 802 ? 29.359 -5.305 -9.922 1 48.78 802 HIS B O 1
ATOM 13499 N N . PHE B 1 803 ? 29.188 -6.883 -8.305 1 43.53 803 PHE B N 1
ATOM 13500 C CA . PHE B 1 803 ? 30.156 -7.789 -8.906 1 43.53 803 PHE B CA 1
ATOM 13501 C C . PHE B 1 803 ? 29.469 -8.852 -9.75 1 43.53 803 PHE B C 1
ATOM 13503 O O . PHE B 1 803 ? 30.125 -9.609 -10.461 1 43.53 803 PHE B O 1
ATOM 13510 N N . TYR B 1 804 ? 28.219 -9.07 -9.562 1 47.78 804 TYR B N 1
ATOM 13511 C CA . TYR B 1 804 ? 27.766 -10.227 -10.32 1 47.78 804 TYR B CA 1
ATOM 13512 C C . TYR B 1 804 ? 26.859 -9.812 -11.477 1 47.78 804 TYR B C 1
ATOM 13514 O O . TYR B 1 804 ? 25.906 -9.062 -11.281 1 47.78 804 TYR B O 1
ATOM 13522 N N . SER B 1 805 ? 27.438 -9.742 -12.672 1 57 805 SER B N 1
ATOM 13523 C CA . SER B 1 805 ? 26.656 -9.445 -13.867 1 57 805 SER B CA 1
ATOM 13524 C C . SER B 1 805 ? 25.438 -10.367 -13.969 1 57 805 SER B C 1
ATOM 13526 O O . SER B 1 805 ? 25.562 -11.555 -14.266 1 57 805 SER B O 1
ATOM 13528 N N . PHE B 1 806 ? 24.281 -10.117 -13.539 1 64.88 806 PHE B N 1
ATOM 13529 C CA . PHE B 1 806 ? 23.047 -10.891 -13.57 1 64.88 806 PHE B CA 1
ATOM 13530 C C . PHE B 1 806 ? 22.688 -11.281 -15.008 1 64.88 806 PHE B C 1
ATOM 13532 O O . PHE B 1 806 ? 22.203 -12.383 -15.25 1 64.88 806 PHE B O 1
ATOM 13539 N N . HIS B 1 807 ? 23.094 -10.461 -15.859 1 66.44 807 HIS B N 1
ATOM 13540 C CA . HIS B 1 807 ? 22.797 -10.75 -17.25 1 66.44 807 HIS B CA 1
ATOM 13541 C C . HIS B 1 807 ? 23.672 -11.867 -17.797 1 66.44 807 HIS B C 1
ATOM 13543 O O . HIS B 1 807 ? 23.203 -12.719 -18.562 1 66.44 807 HIS B O 1
ATOM 13549 N N . GLY B 1 808 ? 24.828 -11.867 -17.266 1 72.12 808 GLY B N 1
ATOM 13550 C CA . GLY B 1 808 ? 25.734 -12.914 -17.703 1 72.12 808 GLY B CA 1
ATOM 13551 C C . GLY B 1 808 ? 25.328 -14.297 -17.219 1 72.12 808 GLY B C 1
ATOM 13552 O O . GLY B 1 808 ? 25.406 -15.273 -17.953 1 72.12 808 GLY B O 1
ATOM 13553 N N . LEU B 1 809 ? 24.75 -14.367 -16.109 1 77.69 809 LEU B N 1
ATOM 13554 C CA . LEU B 1 809 ? 24.344 -15.641 -15.531 1 77.69 809 LEU B CA 1
ATOM 13555 C C . LEU B 1 809 ? 23.125 -16.203 -16.25 1 77.69 809 LEU B C 1
ATOM 13557 O O . LEU B 1 809 ? 23.031 -17.406 -16.5 1 77.69 809 LEU B O 1
ATOM 13561 N N . ARG B 1 810 ? 22.234 -15.375 -16.562 1 82 810 ARG B N 1
ATOM 13562 C CA . ARG B 1 810 ? 21.031 -15.828 -17.281 1 82 810 ARG B CA 1
ATOM 13563 C C . ARG B 1 810 ? 21.391 -16.328 -18.672 1 82 810 ARG B C 1
ATOM 13565 O O . ARG B 1 810 ? 20.859 -17.344 -19.125 1 82 810 ARG B O 1
ATOM 13572 N N . GLU B 1 811 ? 22.281 -15.625 -19.328 1 82.5 811 GLU B N 1
ATOM 13573 C CA . GLU B 1 811 ? 22.703 -16.016 -20.672 1 82.5 811 GLU B CA 1
ATOM 13574 C C . GLU B 1 811 ? 23.406 -17.375 -20.641 1 82.5 811 GLU B C 1
ATOM 13576 O O . GLU B 1 811 ? 23.188 -18.219 -21.516 1 82.5 811 GLU B O 1
ATOM 13581 N N . TYR B 1 812 ? 24.172 -17.531 -19.703 1 85 812 TYR B N 1
ATOM 13582 C CA . TYR B 1 812 ? 24.891 -18.797 -19.578 1 85 812 TYR B CA 1
ATOM 13583 C C . TYR B 1 812 ? 23.922 -19.953 -19.344 1 85 812 TYR B C 1
ATOM 13585 O O . TYR B 1 812 ? 24.016 -21 -20 1 85 812 TYR B O 1
ATOM 13593 N N . LYS B 1 813 ? 23 -19.828 -18.469 1 89.69 813 LYS B N 1
ATOM 13594 C CA . LYS B 1 813 ? 22.062 -20.891 -18.109 1 89.69 813 LYS B CA 1
ATOM 13595 C C . LYS B 1 813 ? 21.062 -21.141 -19.234 1 89.69 813 LYS B C 1
ATOM 13597 O O . LYS B 1 813 ? 20.531 -22.234 -19.359 1 89.69 813 LYS B O 1
ATOM 13602 N N . SER B 1 814 ? 20.859 -20.109 -19.984 1 89.06 814 SER B N 1
ATOM 13603 C CA . SER B 1 814 ? 19.922 -20.219 -21.094 1 89.06 814 SER B CA 1
ATOM 13604 C C . SER B 1 814 ? 20.453 -21.141 -22.188 1 89.06 814 SER B C 1
ATOM 13606 O O . SER B 1 814 ? 19.688 -21.625 -23.016 1 89.06 814 SER B O 1
ATOM 13608 N N . LYS B 1 815 ? 21.766 -21.391 -22.109 1 87.88 815 LYS B N 1
ATOM 13609 C CA . LYS B 1 815 ? 22.359 -22.328 -23.047 1 87.88 815 LYS B CA 1
ATOM 13610 C C . LYS B 1 815 ? 21.703 -23.703 -22.953 1 87.88 815 LYS B C 1
ATOM 13612 O O . LYS B 1 815 ? 21.578 -24.422 -23.938 1 87.88 815 LYS B O 1
ATOM 13617 N N . TYR B 1 816 ? 21.328 -24.031 -21.766 1 91.62 816 TYR B N 1
ATOM 13618 C CA . TYR B 1 816 ? 20.875 -25.391 -21.516 1 91.62 816 TYR B CA 1
ATOM 13619 C C . TYR B 1 816 ? 19.422 -25.406 -21.062 1 91.62 816 TYR B C 1
ATOM 13621 O O . TYR B 1 816 ? 18.719 -26.406 -21.234 1 91.62 816 TYR B O 1
ATOM 13629 N N . ALA B 1 817 ? 18.984 -24.328 -20.469 1 91.31 817 ALA B N 1
ATOM 13630 C CA . ALA B 1 817 ? 17.688 -24.297 -19.797 1 91.31 817 ALA B CA 1
ATOM 13631 C C . ALA B 1 817 ? 16.547 -24.5 -20.766 1 91.31 817 ALA B C 1
ATOM 13633 O O . ALA B 1 817 ? 16.547 -23.953 -21.875 1 91.31 817 ALA B O 1
ATOM 13634 N N . THR B 1 818 ? 15.625 -25.359 -20.359 1 89.88 818 THR B N 1
ATOM 13635 C CA . THR B 1 818 ? 14.422 -25.609 -21.141 1 89.88 818 THR B CA 1
ATOM 13636 C C . THR B 1 818 ? 13.211 -24.922 -20.516 1 89.88 818 THR B C 1
ATOM 13638 O O . THR B 1 818 ? 12.25 -24.578 -21.203 1 89.88 818 THR B O 1
ATOM 13641 N N . ASN B 1 819 ? 13.242 -24.797 -19.219 1 90.81 819 ASN B N 1
ATOM 13642 C CA . ASN B 1 819 ? 12.133 -24.203 -18.469 1 90.81 819 ASN B CA 1
ATOM 13643 C C . ASN B 1 819 ? 12.633 -23.234 -17.406 1 90.81 819 ASN B C 1
ATOM 13645 O O . ASN B 1 819 ? 13.656 -23.469 -16.766 1 90.81 819 ASN B O 1
ATOM 13649 N N . TRP B 1 820 ? 11.914 -22.156 -17.297 1 89.44 820 TRP B N 1
ATOM 13650 C CA . TRP B 1 820 ? 12.227 -21.172 -16.266 1 89.44 820 TRP B CA 1
ATOM 13651 C C . TRP B 1 820 ? 11.078 -21.047 -15.273 1 89.44 820 TRP B C 1
ATOM 13653 O O . TRP B 1 820 ? 9.914 -20.938 -15.672 1 89.44 820 TRP B O 1
ATOM 13663 N N . VAL B 1 821 ? 11.391 -21.156 -14.016 1 90.44 821 VAL B N 1
ATOM 13664 C CA . VAL B 1 821 ? 10.383 -21.031 -12.969 1 90.44 821 VAL B CA 1
ATOM 13665 C C . VAL B 1 821 ? 10.695 -19.812 -12.094 1 90.44 821 VAL B C 1
ATOM 13667 O O . VAL B 1 821 ? 11.812 -19.672 -11.594 1 90.44 821 VAL B O 1
ATOM 13670 N N . SER B 1 822 ? 9.719 -18.969 -11.859 1 89.44 822 SER B N 1
ATOM 13671 C CA . SER B 1 822 ? 9.922 -17.734 -11.109 1 89.44 822 SER B CA 1
ATOM 13672 C C . SER B 1 822 ? 10.023 -18.016 -9.609 1 89.44 822 SER B C 1
ATOM 13674 O O . SER B 1 822 ? 9.367 -18.922 -9.094 1 89.44 822 SER B O 1
ATOM 13676 N N . ARG B 1 823 ? 10.852 -17.281 -8.922 1 92.38 823 ARG B N 1
ATOM 13677 C CA . ARG B 1 823 ? 11.008 -17.312 -7.469 1 92.38 823 ARG B CA 1
ATOM 13678 C C . ARG B 1 823 ? 10.773 -15.93 -6.871 1 92.38 823 ARG B C 1
ATOM 13680 O O . ARG B 1 823 ? 11.102 -14.914 -7.488 1 92.38 823 ARG B O 1
ATOM 13687 N N . TYR B 1 824 ? 10.266 -15.969 -5.641 1 91.56 824 TYR B N 1
ATOM 13688 C CA . TYR B 1 824 ? 9.805 -14.703 -5.082 1 91.56 824 TYR B CA 1
ATOM 13689 C C . TYR B 1 824 ? 10.32 -14.516 -3.66 1 91.56 824 TYR B C 1
ATOM 13691 O O . TYR B 1 824 ? 10.617 -15.484 -2.965 1 91.56 824 TYR B O 1
ATOM 13699 N N . THR B 1 825 ? 10.453 -13.297 -3.287 1 92.81 825 THR B N 1
ATOM 13700 C CA . THR B 1 825 ? 10.68 -12.906 -1.899 1 92.81 825 THR B CA 1
ATOM 13701 C C . THR B 1 825 ? 9.43 -12.258 -1.311 1 92.81 825 THR B C 1
ATOM 13703 O O . THR B 1 825 ? 8.844 -11.359 -1.924 1 92.81 825 THR B O 1
ATOM 13706 N N . LEU B 1 826 ? 9.016 -12.781 -0.198 1 94.56 826 LEU B N 1
ATOM 13707 C CA . LEU B 1 826 ? 7.828 -12.25 0.456 1 94.56 826 LEU B CA 1
ATOM 13708 C C . LEU B 1 826 ? 8.188 -11.555 1.764 1 94.56 826 LEU B C 1
ATOM 13710 O O . LEU B 1 826 ? 9.055 -12.031 2.506 1 94.56 826 LEU B O 1
ATOM 13714 N N . TYR B 1 827 ? 7.57 -10.453 1.989 1 93.19 827 TYR B N 1
ATOM 13715 C CA . TYR B 1 827 ? 7.816 -9.664 3.191 1 93.19 827 TYR B CA 1
ATOM 13716 C C . TYR B 1 827 ? 6.527 -9.047 3.711 1 93.19 827 TYR B C 1
ATOM 13718 O O . TYR B 1 827 ? 5.578 -8.844 2.951 1 93.19 827 TYR B O 1
ATOM 13726 N N . SER B 1 828 ? 6.566 -8.836 5.004 1 89.75 828 SER B N 1
ATOM 13727 C CA . SER B 1 828 ? 5.398 -8.234 5.641 1 89.75 828 SER B CA 1
ATOM 13728 C C . SER B 1 828 ? 5.215 -6.785 5.191 1 89.75 828 SER B C 1
ATOM 13730 O O . SER B 1 828 ? 6.191 -6.094 4.895 1 89.75 828 SER B O 1
ATOM 13732 N N . ARG B 1 829 ? 4.055 -6.285 5.168 1 82.44 829 ARG B N 1
ATOM 13733 C CA . ARG B 1 829 ? 3.729 -4.922 4.773 1 82.44 829 ARG B CA 1
ATOM 13734 C C . ARG B 1 829 ? 4.324 -3.912 5.75 1 82.44 829 ARG B C 1
ATOM 13736 O O . ARG B 1 829 ? 4.508 -2.742 5.406 1 82.44 829 ARG B O 1
ATOM 13743 N N . ASP B 1 830 ? 4.602 -4.352 6.887 1 83.75 830 ASP B N 1
ATOM 13744 C CA . ASP B 1 830 ? 5.148 -3.475 7.918 1 83.75 830 ASP B CA 1
ATOM 13745 C C . ASP B 1 830 ? 6.645 -3.24 7.703 1 83.75 830 ASP B C 1
ATOM 13747 O O . ASP B 1 830 ? 7.242 -2.389 8.359 1 83.75 830 ASP B O 1
ATOM 13751 N N . SER B 1 831 ? 7.207 -4.023 6.793 1 89.81 831 SER B N 1
ATOM 13752 C CA . SER B 1 831 ? 8.633 -3.875 6.512 1 89.81 831 SER B CA 1
ATOM 13753 C C . SER B 1 831 ? 8.859 -2.988 5.293 1 89.81 831 SER B C 1
ATOM 13755 O O . SER B 1 831 ? 8.047 -2.977 4.363 1 89.81 831 SER B O 1
ATOM 13757 N N . TRP B 1 832 ? 9.93 -2.277 5.406 1 88.5 832 TRP B N 1
ATOM 13758 C CA . TRP B 1 832 ? 10.367 -1.528 4.23 1 88.5 832 TRP B CA 1
ATOM 13759 C C . TRP B 1 832 ? 11.227 -2.396 3.322 1 88.5 832 TRP B C 1
ATOM 13761 O O . TRP B 1 832 ? 12.188 -3.021 3.779 1 88.5 832 TRP B O 1
ATOM 13771 N N . ILE B 1 833 ? 10.906 -2.424 2.104 1 88.31 833 ILE B N 1
ATOM 13772 C CA . ILE B 1 833 ? 11.555 -3.314 1.147 1 88.31 833 ILE B CA 1
ATOM 13773 C C . ILE B 1 833 ? 13.055 -3.045 1.124 1 88.31 833 ILE B C 1
ATOM 13775 O O . ILE B 1 833 ? 13.852 -3.971 0.965 1 88.31 833 ILE B O 1
ATOM 13779 N N . ALA B 1 834 ? 13.461 -1.749 1.273 1 85.62 834 ALA B N 1
ATOM 13780 C CA . ALA B 1 834 ? 14.883 -1.419 1.263 1 85.62 834 ALA B CA 1
ATOM 13781 C C . ALA B 1 834 ? 15.625 -2.146 2.381 1 85.62 834 ALA B C 1
ATOM 13783 O O . ALA B 1 834 ? 16.688 -2.725 2.156 1 85.62 834 ALA B O 1
ATOM 13784 N N . TYR B 1 835 ? 15.031 -2.17 3.531 1 90.38 835 TYR B N 1
ATOM 13785 C CA . TYR B 1 835 ? 15.672 -2.809 4.676 1 90.38 835 TYR B CA 1
ATOM 13786 C C . TYR B 1 835 ? 15.625 -4.324 4.551 1 90.38 835 TYR B C 1
ATOM 13788 O O . TYR B 1 835 ? 16.531 -5.02 5.02 1 90.38 835 TYR B O 1
ATOM 13796 N N . VAL B 1 836 ? 14.57 -4.859 3.893 1 92.06 836 VAL B N 1
ATOM 13797 C CA . VAL B 1 836 ? 14.492 -6.293 3.631 1 92.06 836 VAL B CA 1
ATOM 13798 C C . VAL B 1 836 ? 15.648 -6.715 2.723 1 92.06 836 VAL B C 1
ATOM 13800 O O . VAL B 1 836 ? 16.344 -7.695 3.002 1 92.06 836 VAL B O 1
ATOM 13803 N N . MET B 1 837 ? 15.859 -5.91 1.698 1 87.94 837 MET B N 1
ATOM 13804 C CA . MET B 1 837 ? 16.922 -6.23 0.749 1 87.94 837 MET B CA 1
ATOM 13805 C C . MET B 1 837 ? 18.297 -6.094 1.4 1 87.94 837 MET B C 1
ATOM 13807 O O . MET B 1 837 ? 19.188 -6.902 1.149 1 87.94 837 MET B O 1
ATOM 13811 N N . ILE B 1 838 ? 18.453 -5.102 2.24 1 86.5 838 ILE B N 1
ATOM 13812 C CA . ILE B 1 838 ? 19.719 -4.918 2.943 1 86.5 838 ILE B CA 1
ATOM 13813 C C . ILE B 1 838 ? 19.969 -6.098 3.881 1 86.5 838 ILE B C 1
ATOM 13815 O O . ILE B 1 838 ? 21.078 -6.621 3.951 1 86.5 838 ILE B O 1
ATOM 13819 N N . ALA B 1 839 ? 18.906 -6.5 4.551 1 91.06 839 ALA B N 1
ATOM 13820 C CA . ALA B 1 839 ? 19.031 -7.652 5.441 1 91.06 839 ALA B CA 1
ATOM 13821 C C . ALA B 1 839 ? 19.438 -8.906 4.664 1 91.06 839 ALA B C 1
ATOM 13823 O O . ALA B 1 839 ? 20.266 -9.688 5.117 1 91.06 839 ALA B O 1
ATOM 13824 N N . LEU B 1 840 ? 18.844 -9.078 3.535 1 89.19 840 LEU B N 1
ATOM 13825 C CA . LEU B 1 840 ? 19.156 -10.219 2.688 1 89.19 840 LEU B CA 1
ATOM 13826 C C . LEU B 1 840 ? 20.609 -10.172 2.215 1 89.19 840 LEU B C 1
ATOM 13828 O O . LEU B 1 840 ? 21.312 -11.188 2.219 1 89.19 840 LEU B O 1
ATOM 13832 N N . LEU B 1 841 ? 21.062 -9 1.844 1 84.75 841 LEU B N 1
ATOM 13833 C CA . LEU B 1 841 ? 22.422 -8.828 1.377 1 84.75 841 LEU B CA 1
ATOM 13834 C C . LEU B 1 841 ? 23.422 -9.109 2.498 1 84.75 841 LEU B C 1
ATOM 13836 O O . LEU B 1 841 ? 24.453 -9.734 2.271 1 84.75 841 LEU B O 1
ATOM 13840 N N . ILE B 1 842 ? 23.094 -8.688 3.646 1 85.81 842 ILE B N 1
ATOM 13841 C CA . ILE B 1 842 ? 23.984 -8.859 4.785 1 85.81 842 ILE B CA 1
ATOM 13842 C C . ILE B 1 842 ? 24.078 -10.344 5.148 1 85.81 842 ILE B C 1
ATOM 13844 O O . ILE B 1 842 ? 25.156 -10.875 5.359 1 85.81 842 ILE B O 1
ATOM 13848 N N . ILE B 1 843 ? 22.953 -11.008 5.164 1 87.94 843 ILE B N 1
ATOM 13849 C CA . ILE B 1 843 ? 22.922 -12.414 5.566 1 87.94 843 ILE B CA 1
ATOM 13850 C C . ILE B 1 843 ? 23.594 -13.273 4.508 1 87.94 843 ILE B C 1
ATOM 13852 O O . ILE B 1 843 ? 24.312 -14.219 4.832 1 87.94 843 ILE B O 1
ATOM 13856 N N . ASP B 1 844 ? 23.406 -12.93 3.295 1 83.69 844 ASP B N 1
ATOM 13857 C CA . ASP B 1 844 ? 23.984 -13.703 2.201 1 83.69 844 ASP B CA 1
ATOM 13858 C C . ASP B 1 844 ? 25.5 -13.5 2.131 1 83.69 844 ASP B C 1
ATOM 13860 O O . ASP B 1 844 ? 26.234 -14.398 1.707 1 83.69 844 ASP B O 1
ATOM 13864 N N . ASN B 1 845 ? 25.922 -12.312 2.541 1 77.5 845 ASN B N 1
ATOM 13865 C CA . ASN B 1 845 ? 27.344 -12 2.438 1 77.5 845 ASN B CA 1
ATOM 13866 C C . ASN B 1 845 ? 28.047 -12.148 3.781 1 77.5 845 ASN B C 1
ATOM 13868 O O . ASN B 1 845 ? 29.234 -11.805 3.908 1 77.5 845 ASN B O 1
ATOM 13872 N N . ALA B 1 846 ? 27.328 -12.609 4.758 1 75.88 846 ALA B N 1
ATOM 13873 C CA . ALA B 1 846 ? 27.953 -12.766 6.07 1 75.88 846 ALA B CA 1
ATOM 13874 C C . ALA B 1 846 ? 29.094 -13.781 6.016 1 75.88 846 ALA B C 1
ATOM 13876 O O . ALA B 1 846 ? 28.969 -14.82 5.363 1 75.88 846 ALA B O 1
ATOM 13877 N N . PRO B 1 847 ? 30.297 -13.25 6.566 1 66.19 847 PRO B N 1
ATOM 13878 C CA . PRO B 1 847 ? 31.438 -14.164 6.547 1 66.19 847 PRO B CA 1
ATOM 13879 C C . PRO B 1 847 ? 31.172 -15.461 7.293 1 66.19 847 PRO B C 1
ATOM 13881 O O . PRO B 1 847 ? 30.469 -15.461 8.312 1 66.19 847 PRO B O 1
ATOM 13884 N N . VAL B 1 848 ? 31.359 -16.641 6.715 1 66.81 848 VAL B N 1
ATOM 13885 C CA . VAL B 1 848 ? 31.234 -17.953 7.332 1 66.81 848 VAL B CA 1
ATOM 13886 C C . VAL B 1 848 ? 32.281 -18.109 8.422 1 66.81 848 VAL B C 1
ATOM 13888 O O . VAL B 1 848 ? 33.5 -17.938 8.172 1 66.81 848 VAL B O 1
ATOM 13891 N N . GLU B 1 849 ? 32.094 -17.438 9.672 1 53.69 849 GLU B N 1
ATOM 13892 C CA . GLU B 1 849 ? 33.062 -17.516 10.758 1 53.69 849 GLU B CA 1
ATOM 13893 C C . GLU B 1 849 ? 33.656 -18.922 10.844 1 53.69 849 GLU B C 1
ATOM 13895 O O . GLU B 1 849 ? 32.938 -19.922 10.875 1 53.69 849 GLU B O 1
ATOM 13900 N N . GLN B 1 850 ? 34.781 -19.156 10.289 1 47.28 850 GLN B N 1
ATOM 13901 C CA . GLN B 1 850 ? 35.5 -20.312 10.805 1 47.28 850 GLN B CA 1
ATOM 13902 C C . GLN B 1 850 ? 35.5 -20.328 12.328 1 47.28 850 GLN B C 1
ATOM 13904 O O . GLN B 1 850 ? 35.656 -19.297 12.969 1 47.28 850 GLN B O 1
ATOM 13909 N N . THR B 1 851 ? 34.719 -21.234 12.938 1 39.59 851 THR B N 1
ATOM 13910 C CA . THR B 1 851 ? 34.531 -21.5 14.359 1 39.59 851 THR B CA 1
ATOM 13911 C C . THR B 1 851 ? 35.781 -21.047 15.156 1 39.59 851 THR B C 1
ATOM 13913 O O . THR B 1 851 ? 35.781 -21.094 16.391 1 39.59 851 THR B O 1
ATOM 13916 N N . GLN B 1 852 ? 37 -21.094 14.633 1 38.06 852 GLN B N 1
ATOM 13917 C CA . GLN B 1 852 ? 38 -21.172 15.68 1 38.06 852 GLN B CA 1
ATOM 13918 C C . GLN B 1 852 ? 38.125 -19.859 16.422 1 38.06 852 GLN B C 1
ATOM 13920 O O . GLN B 1 852 ? 38.594 -19.828 17.578 1 38.06 852 GLN B O 1
ATOM 13925 N N . GLY B 1 853 ? 38.531 -18.75 15.836 1 35.69 853 GLY B N 1
ATOM 13926 C CA . GLY B 1 853 ? 39.156 -17.75 16.672 1 35.69 853 GLY B CA 1
ATOM 13927 C C . GLY B 1 853 ? 38.188 -16.922 17.469 1 35.69 853 GLY B C 1
ATOM 13928 O O . GLY B 1 853 ? 37.062 -16.688 17.031 1 35.69 853 GLY B O 1
ATOM 13929 N N . ARG B 1 854 ? 38.344 -16.844 18.844 1 38.28 854 ARG B N 1
ATOM 13930 C CA . ARG B 1 854 ? 37.719 -16.109 19.953 1 38.28 854 ARG B CA 1
ATOM 13931 C C . ARG B 1 854 ? 37.469 -14.656 19.578 1 38.28 854 ARG B C 1
ATOM 13933 O O . ARG B 1 854 ? 38.438 -13.891 19.375 1 38.28 854 ARG B O 1
ATOM 13940 N N . ILE B 1 855 ? 36.469 -14.352 18.875 1 40.66 855 ILE B N 1
ATOM 13941 C CA . ILE B 1 855 ? 36.188 -12.922 18.797 1 40.66 855 ILE B CA 1
ATOM 13942 C C . ILE B 1 855 ? 36.312 -12.297 20.188 1 40.66 855 ILE B C 1
ATOM 13944 O O . ILE B 1 855 ? 35.75 -12.828 21.156 1 40.66 855 ILE B O 1
ATOM 13948 N N . SER B 1 856 ? 37.188 -11.422 20.328 1 39 856 SER B N 1
ATOM 13949 C CA . SER B 1 856 ? 37.344 -10.68 21.578 1 39 856 SER B CA 1
ATOM 13950 C C . SER B 1 856 ? 36.031 -10.125 22.062 1 39 856 SER B C 1
ATOM 13952 O O . SER B 1 856 ? 35.094 -9.977 21.297 1 39 856 SER B O 1
ATOM 13954 N N . GLY B 1 857 ? 35.812 -9.812 23.438 1 36.31 857 GLY B N 1
ATOM 13955 C CA . GLY B 1 857 ? 34.688 -9.461 24.312 1 36.31 857 GLY B CA 1
ATOM 13956 C C . GLY B 1 857 ? 33.812 -8.367 23.75 1 36.31 857 GLY B C 1
ATOM 13957 O O . GLY B 1 857 ? 32.594 -8.445 23.828 1 36.31 857 GLY B O 1
ATOM 13958 N N . LEU B 1 858 ? 34.531 -7.301 23.266 1 38.75 858 LEU B N 1
ATOM 13959 C CA . LEU B 1 858 ? 33.75 -6.117 22.906 1 38.75 858 LEU B CA 1
ATOM 13960 C C . LEU B 1 858 ? 32.969 -6.352 21.609 1 38.75 858 LEU B C 1
ATOM 13962 O O . LEU B 1 858 ? 31.828 -5.941 21.484 1 38.75 858 LEU B O 1
ATOM 13966 N N . LYS B 1 859 ? 33.562 -6.98 20.594 1 42.53 859 LYS B N 1
ATOM 13967 C CA . LYS B 1 859 ? 32.906 -7.254 19.312 1 42.53 859 LYS B CA 1
ATOM 13968 C C . LYS B 1 859 ? 31.766 -8.242 19.484 1 42.53 859 LYS B C 1
ATOM 13970 O O . LYS B 1 859 ? 30.766 -8.156 18.781 1 42.53 859 LYS B O 1
ATOM 13975 N N . LYS B 1 860 ? 31.938 -9.148 20.281 1 44.25 860 LYS B N 1
ATOM 13976 C CA . LYS B 1 860 ? 30.875 -10.086 20.656 1 44.25 860 LYS B CA 1
ATOM 13977 C C . LYS B 1 860 ? 29.672 -9.352 21.234 1 44.25 860 LYS B C 1
ATOM 13979 O O . LYS B 1 860 ? 28.516 -9.719 20.984 1 44.25 860 LYS B O 1
ATOM 13984 N N . TRP B 1 861 ? 29.984 -8.297 22.047 1 41.75 861 TRP B N 1
ATOM 13985 C CA . TRP B 1 861 ? 28.953 -7.477 22.656 1 41.75 861 TRP B CA 1
ATOM 13986 C C . TRP B 1 861 ? 28.188 -6.68 21.609 1 41.75 861 TRP B C 1
ATOM 13988 O O . TRP B 1 861 ? 26.953 -6.602 21.656 1 41.75 861 TRP B O 1
ATOM 13998 N N . ILE B 1 862 ? 28.891 -6.094 20.562 1 41.88 862 ILE B N 1
ATOM 13999 C CA . ILE B 1 862 ? 28.234 -5.309 19.516 1 41.88 862 ILE B CA 1
ATOM 14000 C C . ILE B 1 862 ? 27.453 -6.23 18.594 1 41.88 862 ILE B C 1
ATOM 14002 O O . ILE B 1 862 ? 26.328 -5.902 18.188 1 41.88 862 ILE B O 1
ATOM 14006 N N . ARG B 1 863 ? 28.031 -7.305 18.25 1 44 863 ARG B N 1
ATOM 14007 C CA . ARG B 1 863 ? 27.344 -8.25 17.359 1 44 863 ARG B CA 1
ATOM 14008 C C . ARG B 1 863 ? 26.141 -8.883 18.047 1 44 863 ARG B C 1
ATOM 14010 O O . ARG B 1 863 ? 25.172 -9.234 17.391 1 44 863 ARG B O 1
ATOM 14017 N N . ARG B 1 864 ? 26.328 -9.266 19.344 1 39.62 864 ARG B N 1
ATOM 14018 C CA . ARG B 1 864 ? 25.188 -9.797 20.078 1 39.62 864 ARG B CA 1
ATOM 14019 C C . ARG B 1 864 ? 24.062 -8.766 20.172 1 39.62 864 ARG B C 1
ATOM 14021 O O . ARG B 1 864 ? 22.906 -9.109 20.422 1 39.62 864 ARG B O 1
ATOM 14028 N N . LYS B 1 865 ? 24.469 -7.543 20.172 1 37.47 865 LYS B N 1
ATOM 14029 C CA . LYS B 1 865 ? 23.453 -6.523 20.375 1 37.47 865 LYS B CA 1
ATOM 14030 C C . LYS B 1 865 ? 22.781 -6.137 19.062 1 37.47 865 LYS B C 1
ATOM 14032 O O . LYS B 1 865 ? 21.734 -5.484 19.047 1 37.47 865 LYS B O 1
ATOM 14037 N N . TYR B 1 866 ? 23.516 -6.156 17.844 1 35.03 866 TYR B N 1
ATOM 14038 C CA . TYR B 1 866 ? 22.766 -5.918 16.609 1 35.03 866 TYR B CA 1
ATOM 14039 C C . TYR B 1 866 ? 22.359 -7.234 15.961 1 35.03 866 TYR B C 1
ATOM 14041 O O . TYR B 1 866 ? 23.156 -8.164 15.852 1 35.03 866 TYR B O 1
#

Solvent-accessible surface area (backbone atoms only — not comparable to full-atom values): 90261 Å² total; per-residue (Å²): 107,66,65,58,46,49,50,46,48,47,49,45,58,76,39,34,65,58,49,47,50,47,45,51,49,46,47,49,52,48,41,51,49,44,51,49,50,50,54,66,69,45,50,61,67,59,54,51,55,46,57,68,72,45,58,65,67,54,52,53,48,43,39,52,43,16,52,57,25,53,54,40,54,42,47,56,51,55,51,50,31,56,74,65,70,50,88,68,56,65,66,56,47,50,38,50,33,44,23,41,51,29,44,26,61,47,44,6,62,87,45,52,46,34,49,54,49,47,46,63,74,68,31,81,88,49,63,69,64,61,46,50,26,53,44,42,44,55,57,66,31,61,56,27,18,53,7,53,50,14,40,53,29,35,52,46,55,74,75,38,97,58,60,72,78,61,58,73,46,46,63,55,15,48,58,37,24,48,46,34,61,52,49,52,52,50,25,66,70,32,64,69,62,56,62,19,55,65,53,70,66,58,53,50,51,42,39,50,30,17,34,47,27,44,47,22,53,52,45,36,47,52,48,44,38,48,70,68,69,46,91,74,57,65,84,53,48,51,38,49,51,45,38,23,48,46,51,10,54,74,62,53,40,52,50,31,65,56,58,22,52,50,42,47,38,53,51,44,34,72,74,69,43,56,55,71,57,42,52,52,44,49,50,52,34,43,43,30,50,44,49,52,47,27,55,53,15,51,54,34,42,55,58,50,54,43,50,55,52,12,65,74,46,78,41,46,59,51,52,49,49,52,51,49,51,51,50,48,52,30,51,51,32,36,48,51,10,49,49,33,34,43,36,48,52,41,44,57,58,21,64,67,36,60,72,45,26,71,62,38,52,49,87,74,60,75,85,67,24,48,62,35,36,45,51,9,54,50,33,35,54,38,20,50,30,52,65,66,20,22,43,71,32,55,63,58,44,53,52,50,50,52,51,51,45,52,47,40,57,69,70,37,79,43,66,61,62,48,51,54,50,50,52,51,50,53,53,55,68,66,44,57,83,68,28,69,14,75,21,46,49,87,27,71,67,56,51,50,54,52,45,50,53,52,48,49,53,51,49,49,40,48,52,42,51,52,62,64,34,83,85,34,50,78,87,58,84,59,66,66,58,63,80,39,77,58,66,67,62,58,58,48,51,49,49,51,48,51,49,51,46,52,49,52,49,53,50,52,51,52,60,42,22,55,76,86,72,76,81,67,39,72,70,49,66,68,61,51,50,51,25,30,72,74,48,20,38,38,85,62,54,55,54,54,66,68,63,81,37,34,30,39,71,34,63,59,99,88,38,66,38,34,42,40,41,27,45,72,54,82,29,36,34,40,26,59,36,62,74,26,20,39,71,90,48,44,66,60,40,52,50,50,48,52,51,53,31,43,38,52,37,34,41,62,26,37,38,56,22,45,67,71,57,49,59,54,42,38,60,56,30,35,45,72,40,67,42,21,30,31,32,27,26,50,39,82,77,59,66,70,70,59,80,88,30,46,66,59,46,51,52,45,51,50,45,49,69,70,42,42,47,80,50,75,47,66,58,79,68,51,72,66,55,51,49,51,51,48,51,31,43,49,58,48,43,60,90,54,78,62,41,26,82,87,43,67,60,98,39,70,79,49,55,46,72,35,40,34,35,35,34,23,42,75,86,69,44,77,30,30,39,33,33,42,43,64,18,48,44,86,49,42,50,38,39,63,60,50,72,38,40,24,82,84,74,36,61,94,59,50,67,59,46,51,49,55,51,46,47,54,52,38,38,74,68,58,27,43,30,38,43,77,45,74,24,54,47,64,84,44,41,69,48,90,54,23,44,67,61,39,38,49,43,46,50,52,49,51,64,68,41,76,79,62,63,46,65,56,51,41,58,58,49,54,73,65,36,73,43,75,45,66,23,25,32,33,34,44,73,89,54,56,58,68,59,52,52,50,49,49,51,49,54,34,57,35,72,70,71,68,83,73,74,78,70,55,72,67,62,48,50,52,52,72,70,89,107,67,64,56,47,50,50,47,48,48,48,44,60,75,39,35,64,57,47,47,50,49,45,51,49,48,45,50,51,47,40,51,48,46,52,49,50,50,54,67,69,44,49,61,67,59,54,52,54,47,57,69,72,45,59,65,66,52,53,53,49,42,38,52,44,16,51,57,25,55,52,40,53,43,48,55,52,55,50,49,31,57,75,66,70,50,89,67,56,66,66,57,47,51,40,51,32,45,22,42,52,29,43,27,61,46,43,6,61,87,45,53,47,34,48,53,50,47,47,64,74,68,31,80,89,51,64,68,64,62,46,49,26,52,45,43,44,56,56,67,32,60,55,27,17,53,6,52,50,14,41,53,29,34,51,45,54,74,74,38,98,57,60,71,78,61,56,72,45,46,63,53,14,47,58,38,23,47,46,34,62,52,49,52,51,50,25,65,70,32,64,70,61,56,63,18,55,65,53,69,66,56,51,51,50,43,38,49,30,18,35,47,26,43,47,24,52,52,46,33,47,51,47,43,38,48,69,69,69,46,92,76,58,63,85,53,48,52,39,48,51,46,38,23,48,48,51,10,55,73,64,52,40,52,50,29,66,56,59,22,52,51,44,47,38,53,51,44,34,72,74,69,43,56,56,71,58,42,52,51,42,50,50,52,34,43,42,31,49,44,49,51,48,28,55,53,15,52,56,34,42,56,57,50,54,44,49,54,52,12,64,72,48,76,41,46,59,53,52,50,50,51,51,50,50,50,51,49,52,30,50,50,32,36,48,51,10,50,49,33,33,43,31,50,53,41,43,58,56,22,64,66,36,59,71,45,26,69,61,37,55,45,84,75,61,75,85,67,24,48,63,34,36,45,51,8,54,51,34,35,52,37,22,49,30,52,65,65,20,23,44,71,32,55,62,58,42,53,52,49,49,52,49,51,44,50,47,39,57,69,69,40,79,43,66,62,62,48,51,54,50,49,52,50,49,52,51,55,69,68,44,58,83,69,28,68,14,73,19,46,48,86,28,70,66,55,49,49,54,53,43,50,53,52,47,48,52,51,49,48,40,50,53,43,51,54,61,64,34,82,84,31,51,77,86,58,83,59,67,66,58,63,80,39,76,58,64,67,60,58,56,49,51,49,50,50,48,51,49,51,46,51,51,51,50,53,50,52,50,53,60,42,22,55,77,84,72,77,80,64,40,73,70,50,66,68,61,52,49,52,24,31,73,72,47,20,37,38,86,60,56,55,55,55,65,68,63,82,37,33,31,40,71,35,64,58,98,88,39,65,38,35,42,41,40,28,44,71,54,80,30,36,33,39,25,58,36,61,74,25,20,40,72,90,48,45,66,60,39,52,50,50,50,52,50,54,32,43,37,52,36,35,42,62,26,38,37,56,21,45,67,71,56,49,60,55,43,38,59,57,29,34,44,72,41,67,43,21,30,32,32,28,27,50,37,82,77,58,68,71,70,59,81,88,29,45,68,60,47,52,52,45,51,50,45,48,71,69,44,43,46,80,49,74,46,64,57,78,68,51,73,67,55,49,50,50,51,48,51,30,43,50,58,49,42,60,91,55,77,62,41,26,82,88,44,66,61,99,38,71,77,49,57,46,73,34,40,34,36,34,33,24,42,76,86,69,43,78,29,31,40,33,33,42,43,65,19,48,46,86,48,42,50,37,39,62,60,50,73,40,39,22,81,86,73,36,60,92,57,49,67,59,47,50,48,55,50,47,48,53,53,38,38,73,70,58,25,43,29,38,43,76,46,75,26,57,48,62,86,44,44,70,47,90,55,24,45,68,62,39,38,49,44,46,49,51,48,51,64,69,41,76,79,61,62,46,66,58,50,41,57,57,49,54,75,64,38,72,44,75,47,66,25,25,32,33,36,44,72,89,54,54,59,67,58,52,52,50,49,50,52,48,54,34,58,34,71,71,72,67,84,73,74,77,72,56,72,67,60,49,51,53,52,72,68,88

Radius of gyration: 41.96 Å; Cα contacts (8 Å, |Δi|>4): 2415; chains: 2; bounding box: 124×100×84 Å

Secondary structure (DSSP, 8-state):
-HHHHHHHHHHHHHTHHHHHHHHHHHHHHHHHHHHHHHHHH--HHHHHHHHHHS-HHHHHHHHHHHHHHHGGGHHHHHHHHHHTT----HHHHHHHHHHHHHHHHHH-GGGHHHHHHHHHHH-TTS-HHHHHHHHHHHHHHTTHHHHHHHHHHHHHHHHS---HHHHTTHHHHHHHHTHHHHHHHHHHH--SSSS----HHHHHHHHHHHHHHHHHHHHHHHHHHHHTT----HHHHHHHHHHHHHHHHHTT-GGGTTHHHHHHHHHHHHTT--HHHHHHHHHHHHIIIIIHHHHHHHHHHHHHHHHHHHHHTTTHHHHHHHHHHHHHHHHHHHHHHHHHHHHHH-TTHHHHSHHHHHS------GGGHHHHHHHHHHHHHHHHHHHTTBGGGHHHHHHHHHHHHHHHHHH---HHHHHHHHHHHHHHHHTGGG--BS-----HHHHHHHHHHHHHHHHHHHHHHHHT-TTS-SSSS-GGGGTS---HHHHHHHHHHHHHHHHHHHHHHHHHH-S-PPSSB---HHHHHHHHHHH---TTGGGGGGSSSEEEEEEETTEEEEEEEEEEETTEEEEESS-EE-GGGHHHHHHHHHHHHHHTT-EEEEEEE-HHHHHHHHTTTEEEEEEEEEEEEETTT--S-SGGGHHHHHHHHHHHHTT-EEEEEPSSPPHHHHHHHHHHHHHHHTTSPPP-TTS----HHHHTTS-EEEEE-TTS-EEEEEEEEP--STTSEEEEEEEEE-TTTSPTTHHHHHHHHHHHHHHHTT--EEEEEEEETTT-S-STTS-HHHHHHHHHHHHH-TT--HHHHHHHHHTT-SEEEEEEEEEETTS-HHHHHHHHHHHHT-----TTS---HHHHHHHHH-/-HHHHHHHHHHHHHTHHHHHHHHHHHHHHHHHHHHHHHHHH--HHHHHHHHHHS-HHHHHHHHHHHHHHHGGGHHHHHHHHHHTT----HHHHHHHHHHHHHHHHHH-GGGHHHHHHHHHHH-TTS-HHHHHHHHHHHHHHTTHHHHHHHHHHHHHHHHS---HHHHTTHHHHHHHHTHHHHHHHHHHH--SSSS----HHHHHHHHHHHHHHHHHHHHHHHHHHHHTT----HHHHHHHHHHHHHHHHHTT-GGGTTHHHHHHHHHHHHTT--HHHHHHHHHHHHIIIIIHHHHHHHHHHHHHHHHHHHHHTTTHHHHHHHHHHHHHHHHHHHHHHHHHHHHHH-TTHHHHSHHHHHS------GGGHHHHHHHHHHHHHHHHHHHTTBGGGHHHHHHHHHHHHHHHHHH---HHHHHHHHHHHHHHHHTGGG--BS-----HHHHHHHHHHHHHHHHHHHHHHHHT-TTS-SSSS-GGGGTS---HHHHHHHHHHHHHHHHHHHHHHHHHH-S-PPSSB---HHHHHHHHHHH---TTGGGGGGSSSEEEEEEETTEEEEEEEEEEETTEEEEESS-EE-GGGHHHHHHHHHHHHHHTT-EEEEEEE-HHHHHHHHTTTEEEEEEEEEEEEETTT--S-SGGGHHHHHHHHHHHHTT-EEEEEPSSPPHHHHHHHHHHHHHHHTTPPPP-TTS----HHHHTTS-EEEEE-TTS-EEEEEEEEP--STTSEEEEEEEEE-TTTSPTTHHHHHHHHHHHHHHHTT--EEEEEEEETTT-S-STTS-HHHHHHHHHHHHH-SS--HHHHHHHHHTT-SEEEEEEEEEETTS-HHHHHHHHHHHHH-----TTS---HHHHHHHHH-

Foldseek 3Di:
DVVVVVVVVVVCVVCVVVVLVVVVVVLVVQLVVLVVVLVVLPPVVLLVVLVVVFDPVLLVVLQVLLVVLLQLQLLLQVLLCVLVVHDDDPVLSRLLSLLLSLSCLQRVLLPVSSLSSCCVPVVPPDDSFSSQLSSLQLSLLLLLLLLCLLQVLLVLLVPDDEDPVLVVLSVLSNVSNCSNVVLVVQQDVDCDGSRYNDDPVSSVSSNVSNNSNVVSLLCSLVSLCVSSVHDDDCSHLSSQQSSLVSQLSVVSRGSSPPSSLVSQLVRVVSVPDDSSVSSSSVSSSCVSNRVVSNVSSVVSCCVPVVVVVCVVVVNVVVVVVLVVLLVVLLVLLLVQLLLLLVLLQCVVVLVPDVVSVLVNQANDDNVLSLVSNLLSLVSNLLSVLSNLLALLSLVVNLVSLVVVLVSSCVGGVRVVVNVSSVVSNVSSVVCNVSRQAHFDQCFPVNCVVSCVSVVVSLVSSVVSVLCPQPPNPPPDDPVVCSPPDDPVVVVVVSVVSVVVSVVVSVVVNVSRRPDQDDPAAFQDPVLLVVQCQPFHFFPQSLQVQLRPWHKHFDDDPRHTFKIWTWDDDRQETETAEQIGGHPVCRLVSVVVRCVRSSNNSHWYKYFFYAPVVVVSVVVVAKDKFFWFKWFKFFLVPDDCDDDLNVVLVVVLVVQVVQPKDKDKAADDDDPVVLVLVVVQVCQQCPPHFDWGDNADDDDNSSQRPFIKMFMAGNVRRTFWIWTKGDTSHVQAETETGDTTGRPPPADPCNVSNRVVVVSVVSVVVVRGMYIDDTLTPDPWPPDPPHDPLRVLLVVLCCVLCVDDPSVVVCVVSVSRGDDIGITMMITHPVDRSNVVSVVVSCNRRPHPPPPDDDPDDVVCVVVVVD/DVVVVVVVVVVCVVCVVVVLVVVVVVLVVQLVVLVVVLVVLCPVVLLVVLVVVFDPVLLVVLQVLLVVLLQLQLLLQVLLCVLVVHDDDPVLSRLLSLLLSLSCLQRCLLPVSSLSSCCVPVVPPDDSFSSQLSSLQLSLLLLLLLLCLLQVLLCLLVPDDEDPVLVVLSVLSNVSNCSNVVLVVQADVDCDGSRYNDDPVSSVSSNVSNNSSVVSLLCSLVSLCVSSVHDDDCSHLSSQQSSLVSQLSVVSRGSSPPSSLVSQLVRVVSVPDDSSVSSSSVSSSCVSNRVVSNVSSVVSCCVPVVVVVCVVVVNVVVVVVLVVLLVVLLVLLLVQLLLLLVLLQCVVVLVPPVVSVLVNQANDDNVLSLVSNLLSLVSNLLSVLSNLLALLSLVVNLVSLVVVLVSSCVGGVRVVVNVSSVVSNVSSVVCNVSRQAHFDQCFPVNCVVSVVSVVVSLVSSVVSVLCPQVPNPPPDDPVVCSPPDDPVVVVVVSVVSVVVSVVVSVVVNVSRRPDQDDPAAFDDPVLLVVQCQPFHFFPQSLQVQLRPWHKHFDDDPRHTFKIWTWDDDRQETETAEQIGGHPVCRLVSVVVRCVRSSNNSHWYKYFFYAPVVVVSVVVVAKDKFFWFKWFKFFLVPDDCDDDLNVVLVVVLVVQVVQPKDKDKAADDDDPVVLVLVVVQLCQQCPPHFDWGDNADDNDNSSQRPFIKMFMAGNVRRTFWIWTWGDTSHVLAETETGDTTGRPVPADPCNVSNRVVVVSVVSVVVVRGMYIDDTLTPDPWPPDPPDDPLRVLLVVLCCVLCVPDPSVVVCVVSVSRGDDIGITMMITHPVDRSNVVSVVVSCNRRPHPPPPDDDPDDVVCVVVVSD

pLDDT: mean 80.86, std 16.61, range [30.78, 98.19]

InterPro domains:
  IPR016181 Acyl-CoA N-acyltransferase [SSF55729] (646-827)
  IPR024320 Phosphatidylglycerol lysyltransferase, C-terminal [PF09924] (531-827)
  IPR051211 Phosphatidylglycerol lysyltransferase [PTHR34697] (70-856)